Protein 6TKT (pdb70)

Solvent-accessible surface area: 6076 Å² total; per-residue (Å²): 120,77,182,67,54,40,182,65,5,154,16,67,2,10,46,89,0,58,53,36,3,64,134,79,31,36,152,64,7,80,193,60,131,44,9,165,84,127,125,71,4,69,28,84,88,0,22,72,9,0,42,18,8,111,75,27,2,112,92,50,0,157,178,58,62,80,182,74,27,118,88,78,8,15,104,72,42,73,97,18,3,92,50,0,4,165,66,5,38,0,82,73,73

Secondary structure (DSSP, 8-state):
--S---SEE-HHHHHHHHHHHHTT--SSTTTS----S-S-EEHHHHHHHHHHHHHHHHHHTTSS-STTSBTTB-HHHHHHHHHHHHHHT-S--

Organism: NCBI:txid66429

Foldseek 3Di:
DDADFDQWFALVLQCVLVVLVVVVHADVCVVVPGDDPDRTGGVVVLVCRLVRLVVVQLVVCVVPDPVQADPRHGPVSVVSSVSSCVRRVGDDD

Structure (mmCIF, N/CA/C/O backbone):
data_6TKT
#
_entry.id   6TKT
#
_cell.length_a   1.000
_cell.length_b   1.000
_cell.length_c   1.000
_cell.angle_alpha   90.00
_cell.angle_beta   90.00
_cell.angle_gamma   90.00
#
_symmetry.space_group_name_H-M   'P 1'
#
loop_
_atom_site.group_PDB
_atom_site.id
_atom_site.type_symbol
_atom_site.label_atom_id
_atom_site.label_alt_id
_atom_site.label_comp_id
_atom_site.label_asym_id
_atom_site.label_entity_id
_atom_site.label_seq_id
_atom_site.pdbx_PDB_ins_code
_atom_site.Cartn_x
_atom_site.Cartn_y
_atom_site.Cartn_z
_atom_site.occupancy
_atom_site.B_iso_or_equiv
_atom_site.auth_seq_id
_atom_site.auth_comp_id
_atom_site.auth_asym_id
_atom_site.auth_atom_id
_atom_site.pdbx_PDB_model_num
ATOM 1 N N . GLY A 1 1 ? 1.330 0.000 0.000 1.00 0.00 1 GLY A N 1
ATOM 2 C CA . GLY A 1 1 ? 2.071 0.001 -1.247 1.00 0.00 1 GLY A CA 1
ATOM 3 C C . GLY A 1 1 ? 1.228 -0.447 -2.424 1.00 0.00 1 GLY A C 1
ATOM 4 O O . GLY A 1 1 ? 0.244 -1.167 -2.253 1.00 0.00 1 GLY A O 1
ATOM 8 N N . ALA A 1 2 ? 1.612 -0.019 -3.622 1.00 0.00 2 ALA A N 1
ATOM 9 C CA . ALA A 1 2 ? 0.883 -0.382 -4.832 1.00 0.00 2 ALA A CA 1
ATOM 10 C C . ALA A 1 2 ? 1.775 -1.152 -5.800 1.00 0.00 2 ALA A C 1
ATOM 11 O O . ALA A 1 2 ? 2.959 -1.360 -5.536 1.00 0.00 2 ALA A O 1
ATOM 18 N N . MET A 1 3 ? 1.198 -1.574 -6.920 1.00 0.00 3 MET A N 1
ATOM 19 C CA . MET A 1 3 ? 1.942 -2.322 -7.927 1.00 0.00 3 MET A CA 1
ATOM 20 C C . MET A 1 3 ? 2.536 -3.595 -7.331 1.00 0.00 3 MET A C 1
ATOM 21 O O . MET A 1 3 ? 3.699 -3.918 -7.568 1.00 0.00 3 MET A O 1
ATOM 35 N N . ALA A 1 4 ? 1.729 -4.313 -6.557 1.00 0.00 4 ALA A N 1
ATOM 36 C CA . ALA A 1 4 ? 2.174 -5.550 -5.929 1.00 0.00 4 ALA A CA 1
ATOM 37 C C . ALA A 1 4 ? 1.046 -6.198 -5.133 1.00 0.00 4 ALA A C 1
ATOM 38 O O . ALA A 1 4 ? 0.335 -5.527 -4.386 1.00 0.00 4 ALA A O 1
ATOM 45 N N . ASN A 1 5 ? 0.889 -7.508 -5.297 1.00 0.00 5 ASN A N 1
ATOM 46 C CA . ASN A 1 5 ? -0.154 -8.246 -4.594 1.00 0.00 5 ASN A CA 1
ATOM 47 C C . ASN A 1 5 ? 0.450 -9.171 -3.542 1.00 0.00 5 ASN A C 1
ATOM 48 O O . ASN A 1 5 ? 1.611 -9.571 -3.624 1.00 0.00 5 ASN A O 1
ATOM 59 N N . PRO A 1 6 ? -0.356 -9.521 -2.529 1.00 0.00 6 PRO A N 1
ATOM 60 C CA . PRO A 1 6 ? 0.076 -10.404 -1.441 1.00 0.00 6 PRO A CA 1
ATOM 61 C C . PRO A 1 6 ? 0.276 -11.842 -1.907 1.00 0.00 6 PRO A C 1
ATOM 62 O O . PRO A 1 6 ? -0.453 -12.334 -2.768 1.00 0.00 6 PRO A O 1
ATOM 73 N N . LYS A 1 7 ? 1.269 -12.512 -1.332 1.00 0.00 7 LYS A N 1
ATOM 74 C CA . LYS A 1 7 ? 1.565 -13.895 -1.687 1.00 0.00 7 LYS A CA 1
ATOM 75 C C . LYS A 1 7 ? 0.311 -14.759 -1.601 1.00 0.00 7 LYS A C 1
ATOM 76 O O . LYS A 1 7 ? 0.107 -15.659 -2.417 1.00 0.00 7 LYS A O 1
ATOM 95 N N . THR A 1 8 ? -0.528 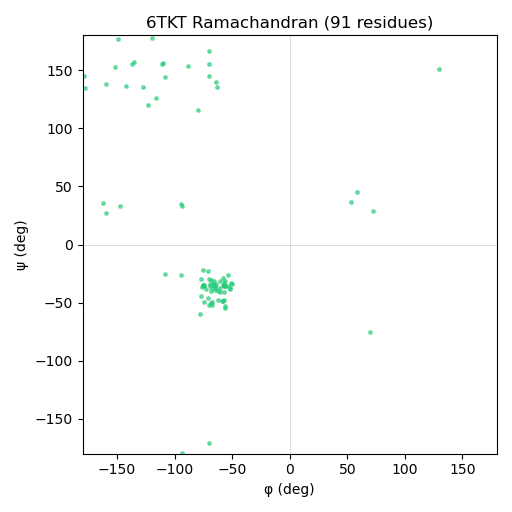-14.479 -0.609 1.00 0.00 8 THR A N 1
ATOM 96 C CA . THR A 1 8 ? -1.763 -15.230 -0.417 1.00 0.00 8 THR A CA 1
ATOM 97 C C . THR A 1 8 ? -2.852 -14.353 0.189 1.00 0.00 8 THR A C 1
ATOM 98 O O . THR A 1 8 ? -2.616 -13.187 0.509 1.00 0.00 8 THR A O 1
ATOM 109 N N . ILE A 1 9 ? -4.044 -14.919 0.343 1.00 0.00 9 ILE A N 1
ATOM 110 C CA . ILE A 1 9 ? -5.169 -14.187 0.912 1.00 0.00 9 ILE A CA 1
ATOM 111 C C . ILE A 1 9 ? -6.012 -15.087 1.809 1.00 0.00 9 ILE A C 1
ATOM 112 O O . ILE A 1 9 ? -6.300 -16.233 1.464 1.00 0.00 9 ILE A O 1
ATOM 128 N N . LYS A 1 10 ? -6.407 -14.559 2.963 1.00 0.00 10 LYS A N 1
ATOM 129 C CA . LYS A 1 10 ? -7.221 -15.312 3.910 1.00 0.00 10 LYS A CA 1
ATOM 130 C C . LYS A 1 10 ? -8.574 -15.668 3.303 1.00 0.00 10 LYS A C 1
ATOM 131 O O . LYS A 1 10 ? -9.221 -14.832 2.673 1.00 0.00 10 LYS A O 1
ATOM 150 N N . ALA A 1 11 ? -8.995 -16.913 3.498 1.00 0.00 11 ALA A N 1
ATOM 151 C CA . ALA A 1 11 ? -10.273 -17.378 2.972 1.00 0.00 11 ALA A CA 1
ATOM 152 C C . ALA A 1 11 ? -11.405 -16.438 3.369 1.00 0.00 11 ALA A C 1
ATOM 153 O O . ALA A 1 11 ? -12.317 -16.181 2.583 1.00 0.00 11 ALA A O 1
ATOM 160 N N . ALA A 1 12 ? -11.341 -15.926 4.594 1.00 0.00 12 ALA A N 1
ATOM 161 C CA . ALA A 1 12 ? -12.361 -15.013 5.094 1.00 0.00 12 ALA A CA 1
ATOM 162 C C . ALA A 1 12 ? -12.565 -13.841 4.140 1.00 0.00 12 ALA A C 1
ATOM 163 O O . ALA A 1 12 ? -13.681 -13.352 3.972 1.00 0.00 12 ALA A O 1
ATOM 170 N N . ALA A 1 13 ? -11.478 -13.395 3.517 1.00 0.00 13 ALA A N 1
ATOM 171 C CA . ALA A 1 13 ? -11.539 -12.282 2.579 1.00 0.00 13 ALA A CA 1
ATOM 172 C C . ALA A 1 13 ? -12.391 -12.634 1.364 1.00 0.00 13 ALA A C 1
ATOM 173 O O . ALA A 1 13 ? -13.067 -11.774 0.798 1.00 0.00 13 ALA A O 1
ATOM 180 N N . TYR A 1 14 ? -12.354 -13.901 0.968 1.00 0.00 14 TYR A N 1
ATOM 181 C CA . TYR A 1 14 ? -13.121 -14.365 -0.182 1.00 0.00 14 TYR A CA 1
ATOM 182 C C . TYR A 1 14 ? -14.618 -14.315 0.106 1.00 0.00 14 TYR A C 1
ATOM 183 O O . TYR A 1 14 ? -15.390 -13.739 -0.661 1.00 0.00 14 TYR A O 1
ATOM 201 N N . ASN A 1 15 ? -15.022 -14.921 1.217 1.00 0.00 15 ASN A N 1
ATOM 202 C CA . ASN A 1 15 ? -16.426 -14.946 1.608 1.00 0.00 15 ASN A CA 1
ATOM 203 C C . ASN A 1 15 ? -16.928 -13.540 1.923 1.00 0.00 15 ASN A C 1
ATOM 204 O O . ASN A 1 15 ? -18.079 -13.204 1.643 1.00 0.00 15 ASN A O 1
ATOM 215 N N . GLN A 1 16 ? -16.057 -12.723 2.507 1.00 0.00 16 GLN A N 1
ATOM 216 C CA . GLN A 1 16 ? -16.412 -11.354 2.860 1.00 0.00 16 GLN A CA 1
ATOM 217 C C . GLN A 1 16 ? -16.474 -10.470 1.619 1.00 0.00 16 GLN A C 1
ATOM 218 O O . GLN A 1 16 ? -17.295 -9.557 1.536 1.00 0.00 16 GLN A O 1
ATOM 232 N N . ALA A 1 17 ? -15.602 -10.749 0.656 1.00 0.00 17 ALA A N 1
ATOM 233 C CA . ALA A 1 17 ? -15.559 -9.980 -0.582 1.00 0.00 17 ALA A CA 1
ATOM 234 C C . ALA A 1 17 ? -16.813 -10.215 -1.418 1.00 0.00 17 ALA A C 1
ATOM 235 O O . ALA A 1 17 ? -17.454 -9.267 -1.872 1.00 0.00 17 ALA A O 1
ATOM 242 N N . ARG A 1 18 ? -17.157 -11.483 -1.617 1.00 0.00 18 ARG A N 1
ATOM 243 C CA . ARG A 1 18 ? -18.333 -11.842 -2.400 1.00 0.00 18 ARG A CA 1
ATOM 244 C C . ARG A 1 18 ? -19.614 -11.466 -1.660 1.00 0.00 18 ARG A C 1
ATOM 245 O O . ARG A 1 18 ? -20.611 -11.090 -2.275 1.00 0.00 18 ARG A O 1
ATOM 266 N N . SER A 1 19 ? -19.578 -11.572 -0.335 1.00 0.00 19 SER A N 1
ATOM 267 C CA . SER A 1 19 ? -20.737 -11.248 0.489 1.00 0.00 19 SER A CA 1
ATOM 268 C C . SER A 1 19 ? -21.189 -9.810 0.250 1.00 0.00 19 SER A C 1
ATOM 269 O O . SER A 1 19 ? -22.372 -9.546 0.033 1.00 0.00 19 SER A O 1
ATOM 277 N N . THR A 1 20 ? -20.237 -8.883 0.292 1.00 0.00 20 THR A N 1
ATOM 278 C CA . THR A 1 20 ? -20.535 -7.472 0.082 1.00 0.00 20 THR A CA 1
ATOM 279 C C . THR A 1 20 ? -21.215 -7.248 -1.264 1.00 0.00 20 THR A C 1
ATOM 280 O O . THR A 1 20 ? -22.151 -6.454 -1.373 1.00 0.00 20 THR A O 1
ATOM 291 N N . LEU A 1 21 ? -20.741 -7.953 -2.285 1.00 0.00 21 LEU A N 1
ATOM 292 C CA . LEU A 1 21 ? -21.305 -7.831 -3.625 1.00 0.00 21 LEU A CA 1
ATOM 293 C C . LEU A 1 21 ? -22.716 -8.409 -3.677 1.00 0.00 21 LEU A C 1
ATOM 294 O O . LEU A 1 21 ? -23.554 -7.956 -4.455 1.00 0.00 21 LEU A O 1
ATOM 310 N N . ALA A 1 22 ? -22.970 -9.411 -2.841 1.00 0.00 22 ALA A N 1
ATOM 311 C CA . ALA A 1 22 ? -24.280 -10.048 -2.789 1.00 0.00 22 ALA A CA 1
ATOM 312 C C . ALA A 1 22 ? -25.384 -9.016 -2.581 1.00 0.00 22 ALA A C 1
ATOM 313 O O . ALA A 1 22 ? -26.532 -9.235 -2.969 1.00 0.00 22 ALA A O 1
ATOM 320 N N . ASP A 1 23 ? -25.030 -7.894 -1.965 1.00 0.00 23 ASP A N 1
ATOM 321 C CA . ASP A 1 23 ? -25.991 -6.828 -1.706 1.00 0.00 23 ASP A CA 1
ATOM 322 C C . ASP A 1 23 ? -26.628 -6.343 -3.004 1.00 0.00 23 ASP A C 1
ATOM 323 O O . ASP A 1 23 ? -27.803 -5.977 -3.032 1.00 0.00 23 ASP A O 1
ATOM 332 N N . ALA A 1 24 ? -25.845 -6.342 -4.078 1.00 0.00 24 ALA A N 1
ATOM 333 C CA . ALA A 1 24 ? -26.333 -5.903 -5.379 1.00 0.00 24 ALA A CA 1
ATOM 334 C C . ALA A 1 24 ? -26.502 -7.084 -6.329 1.00 0.00 24 ALA A C 1
ATOM 335 O O . ALA A 1 24 ? -27.306 -7.035 -7.259 1.00 0.00 24 ALA A O 1
ATOM 342 N N . GLY A 1 25 ? -25.739 -8.146 -6.088 1.00 0.00 25 GLY A N 1
ATOM 343 C CA . GLY A 1 25 ? -25.820 -9.324 -6.932 1.00 0.00 25 GLY A CA 1
ATOM 344 C C . GLY A 1 25 ? -24.459 -9.784 -7.417 1.00 0.00 25 GLY A C 1
ATOM 345 O O . GLY A 1 25 ? -23.541 -8.978 -7.567 1.00 0.00 25 GLY A O 1
ATOM 349 N N . SER A 1 26 ? -24.329 -11.084 -7.662 1.00 0.00 26 SER A N 1
ATOM 350 C CA . SER A 1 26 ? -23.069 -11.651 -8.128 1.00 0.00 26 SER A CA 1
ATOM 351 C C . SER A 1 26 ? -23.261 -12.391 -9.448 1.00 0.00 26 SER A C 1
ATOM 352 O O . SER A 1 26 ? -24.036 -13.344 -9.531 1.00 0.00 26 SER A O 1
ATOM 360 N N . ARG A 1 27 ? -22.551 -11.944 -10.479 1.00 0.00 27 ARG A N 1
ATOM 361 C CA . ARG A 1 27 ? -22.644 -12.561 -11.796 1.00 0.00 27 ARG A CA 1
ATOM 362 C C . ARG A 1 27 ? -21.846 -13.861 -11.844 1.00 0.00 27 ARG A C 1
ATOM 363 O O . ARG A 1 27 ? -22.397 -14.932 -12.105 1.00 0.00 27 ARG A O 1
ATOM 384 N N . THR A 1 28 ? -20.545 -13.761 -11.592 1.00 0.00 28 THR A N 1
ATOM 385 C CA . THR A 1 28 ? -19.671 -14.928 -11.609 1.00 0.00 28 THR A CA 1
ATOM 386 C C . THR A 1 28 ? -19.841 -15.760 -10.343 1.00 0.00 28 THR A C 1
ATOM 387 O O . THR A 1 28 ? -19.927 -16.986 -10.402 1.00 0.00 28 THR A O 1
ATOM 398 N N . ALA A 1 29 ? -19.890 -15.085 -9.199 1.00 0.00 29 ALA A N 1
ATOM 399 C CA . ALA A 1 29 ? -20.053 -15.763 -7.919 1.00 0.00 29 ALA A CA 1
ATOM 400 C C . ALA A 1 29 ? -21.330 -16.597 -7.898 1.00 0.00 29 ALA A C 1
ATOM 401 O O . ALA A 1 29 ? -21.412 -17.607 -7.200 1.00 0.00 29 ALA A O 1
ATOM 408 N N . ALA A 1 30 ? -22.325 -16.166 -8.666 1.00 0.00 30 ALA A N 1
ATOM 409 C CA . ALA A 1 30 ? -23.598 -16.873 -8.736 1.00 0.00 30 ALA A CA 1
ATOM 410 C C . ALA A 1 30 ? -23.398 -18.320 -9.174 1.00 0.00 30 ALA A C 1
ATOM 411 O O . ALA A 1 30 ? -24.105 -19.221 -8.721 1.00 0.00 30 ALA A O 1
ATOM 418 N N . LYS A 1 31 ? -22.430 -18.538 -10.058 1.00 0.00 31 LYS A N 1
ATOM 419 C CA . LYS A 1 31 ? -22.136 -19.875 -10.558 1.00 0.00 31 LYS A CA 1
ATOM 420 C C . LYS A 1 31 ? -21.018 -20.525 -9.749 1.00 0.00 31 LYS A C 1
ATOM 421 O O . LYS A 1 31 ? -20.934 -21.750 -9.661 1.00 0.00 31 LYS A O 1
ATOM 440 N N . SER A 1 32 ? -20.163 -19.696 -9.158 1.00 0.00 32 SER A N 1
ATOM 441 C CA . SER A 1 32 ? -19.049 -20.190 -8.357 1.00 0.00 32 SER A CA 1
ATOM 442 C C . SER A 1 32 ? -19.435 -20.277 -6.884 1.00 0.00 32 SER A C 1
ATOM 443 O O . SER A 1 32 ? -20.563 -19.957 -6.506 1.00 0.00 32 SER A O 1
ATOM 451 N N . HIS A 1 33 ? -18.490 -20.711 -6.056 1.00 0.00 33 HIS A N 1
ATOM 452 C CA . HIS A 1 33 ? -18.730 -20.840 -4.623 1.00 0.00 33 HIS A CA 1
ATOM 453 C C . HIS A 1 33 ? -17.557 -20.282 -3.823 1.00 0.00 33 HIS A C 1
ATOM 454 O O . HIS A 1 33 ? -16.429 -20.192 -4.310 1.00 0.00 33 HIS A O 1
ATOM 468 N N . PRO A 1 34 ? -17.825 -19.897 -2.566 1.00 0.00 34 PRO A N 1
ATOM 469 C CA . PRO A 1 34 ? -16.804 -19.342 -1.673 1.00 0.00 34 PRO A CA 1
ATOM 470 C C . PRO A 1 34 ? -15.783 -20.387 -1.239 1.00 0.00 34 PRO A C 1
ATOM 471 O O . PRO A 1 34 ? -15.761 -21.502 -1.762 1.00 0.00 34 PRO A O 1
ATOM 482 N N . ILE A 1 35 ? -14.939 -20.021 -0.281 1.00 0.00 35 ILE A N 1
ATOM 483 C CA . ILE A 1 35 ? -13.916 -20.928 0.224 1.00 0.00 35 ILE A CA 1
ATOM 484 C C . ILE A 1 35 ? -14.146 -21.252 1.696 1.00 0.00 35 ILE A C 1
ATOM 485 O O . ILE A 1 35 ? -14.261 -20.353 2.530 1.00 0.00 35 ILE A O 1
ATOM 501 N N . HIS A 1 36 ? -14.211 -22.542 2.010 1.00 0.00 36 HIS A N 1
ATOM 502 C CA . HIS A 1 36 ? -14.425 -22.986 3.383 1.00 0.00 36 HIS A CA 1
ATOM 503 C C . HIS A 1 36 ? -13.503 -24.151 3.727 1.00 0.00 36 HIS A C 1
ATOM 504 O O . HIS A 1 36 ? -13.058 -24.886 2.846 1.00 0.00 36 HIS A O 1
ATOM 518 N N . GLY A 1 37 ? -13.218 -24.314 5.016 1.00 0.00 37 GLY A N 1
ATOM 519 C CA . GLY A 1 37 ? -12.350 -25.391 5.454 1.00 0.00 37 GLY A CA 1
ATOM 520 C C . GLY A 1 37 ? -11.022 -25.399 4.723 1.00 0.00 37 GLY A C 1
ATOM 521 O O . GLY A 1 37 ? -10.472 -26.460 4.430 1.00 0.00 37 GLY A O 1
ATOM 525 N N . LYS A 1 38 ? -10.506 -24.211 4.425 1.00 0.00 38 LYS A N 1
ATOM 526 C CA . LYS A 1 38 ? -9.234 -24.083 3.723 1.00 0.00 38 LYS A CA 1
ATOM 527 C C . LYS A 1 38 ? -8.283 -23.163 4.482 1.00 0.00 38 LYS A C 1
ATOM 528 O O . LYS A 1 38 ? -8.679 -22.096 4.954 1.00 0.00 38 LYS A O 1
ATOM 547 N N . THR A 1 39 ? -7.027 -23.582 4.596 1.00 0.00 39 THR A N 1
ATOM 548 C CA . THR A 1 39 ? -6.020 -22.796 5.298 1.00 0.00 39 THR A CA 1
ATOM 549 C C . THR A 1 39 ? -5.908 -21.394 4.708 1.00 0.00 39 THR A C 1
ATOM 550 O O . THR A 1 39 ? -6.029 -20.399 5.422 1.00 0.00 39 THR A O 1
ATOM 561 N N . ASP A 1 40 ? -5.677 -21.324 3.402 1.00 0.00 40 ASP A N 1
ATOM 562 C CA . ASP A 1 40 ? -5.551 -20.043 2.716 1.00 0.00 40 ASP A CA 1
ATOM 563 C C . ASP A 1 40 ? -5.324 -20.247 1.221 1.00 0.00 40 ASP A C 1
ATOM 564 O O . ASP A 1 40 ? -4.669 -21.204 0.807 1.00 0.00 40 ASP A O 1
ATOM 573 N N . VAL A 1 41 ? -5.871 -19.342 0.416 1.00 0.00 41 VAL A N 1
ATOM 574 C CA . VAL A 1 41 ? -5.728 -19.423 -1.033 1.00 0.00 41 VAL A CA 1
ATOM 575 C C . VAL A 1 41 ? -4.847 -18.297 -1.562 1.00 0.00 41 VAL A C 1
ATOM 576 O O . VAL A 1 41 ? -4.713 -17.239 -0.947 1.00 0.00 41 VAL A O 1
ATOM 589 N N . PRO A 1 42 ? -4.231 -18.527 -2.731 1.00 0.00 42 PRO A N 1
ATOM 590 C CA . PRO A 1 42 ? -3.352 -17.543 -3.370 1.00 0.00 42 PRO A CA 1
ATOM 591 C C . PRO A 1 42 ? -4.121 -16.338 -3.901 1.00 0.00 42 PRO A C 1
ATOM 592 O O . PRO A 1 42 ? -5.312 -16.430 -4.197 1.00 0.00 42 PRO A O 1
ATOM 603 N N . VAL A 1 43 ? -3.432 -15.207 -4.019 1.00 0.00 43 VAL A N 1
ATOM 604 C CA . VAL A 1 43 ? -4.050 -13.984 -4.516 1.00 0.00 43 VAL A CA 1
ATOM 605 C C . VAL A 1 43 ? -4.773 -14.230 -5.835 1.00 0.00 43 VAL A C 1
ATOM 606 O O . VAL A 1 43 ? -5.792 -13.602 -6.123 1.00 0.00 43 VAL A O 1
ATOM 619 N N . SER A 1 44 ? -4.239 -15.148 -6.634 1.00 0.00 44 SER A N 1
ATOM 620 C CA . SER A 1 44 ? -4.832 -15.476 -7.925 1.00 0.00 44 SER A CA 1
ATOM 621 C C . SER A 1 44 ? -6.291 -15.891 -7.763 1.00 0.00 44 SER A C 1
ATOM 622 O O . SER A 1 44 ? -7.116 -15.658 -8.647 1.00 0.00 44 SER A O 1
ATOM 630 N N . TYR A 1 45 ? -6.602 -16.508 -6.629 1.00 0.00 45 TYR A N 1
ATOM 631 C CA . TYR A 1 45 ? -7.960 -16.959 -6.351 1.00 0.00 45 TYR A CA 1
ATOM 632 C C . TYR A 1 45 ? -8.867 -15.779 -6.013 1.00 0.00 45 TYR A C 1
ATOM 633 O O . TYR A 1 45 ? -9.958 -15.643 -6.565 1.00 0.00 45 TYR A O 1
ATOM 651 N N . GLY A 1 46 ? -8.406 -14.928 -5.102 1.00 0.00 46 GLY A N 1
ATOM 652 C CA . GLY A 1 46 ? -9.186 -13.770 -4.706 1.00 0.00 46 GLY A CA 1
ATOM 653 C C . GLY A 1 46 ? -9.384 -12.787 -5.843 1.00 0.00 46 GLY A C 1
ATOM 654 O O . GLY A 1 46 ? -10.461 -12.211 -5.997 1.00 0.00 46 GLY A O 1
ATOM 658 N N . THR A 1 47 ? -8.340 -12.593 -6.644 1.00 0.00 47 THR A N 1
ATOM 659 C CA . THR A 1 47 ? -8.402 -11.671 -7.771 1.00 0.00 47 THR A CA 1
ATOM 660 C C . THR A 1 47 ? -9.533 -12.043 -8.723 1.00 0.00 47 THR A C 1
ATOM 661 O O . THR A 1 47 ? -10.148 -11.174 -9.341 1.00 0.00 47 THR A O 1
ATOM 672 N N . SER A 1 48 ? -9.803 -13.340 -8.836 1.00 0.00 48 SER A N 1
ATOM 673 C CA . SER A 1 48 ? -10.859 -13.826 -9.716 1.00 0.00 48 SER A CA 1
ATOM 674 C C . SER A 1 48 ? -12.216 -13.268 -9.298 1.00 0.00 48 SER A C 1
ATOM 675 O O . SER A 1 48 ? -13.028 -12.882 -10.139 1.00 0.00 48 SER A O 1
ATOM 683 N N . LEU A 1 49 ? -12.454 -13.227 -7.991 1.00 0.00 49 LEU A N 1
ATOM 684 C CA . LEU A 1 49 ? -13.712 -12.716 -7.459 1.00 0.00 49 LEU A CA 1
ATOM 685 C C . LEU A 1 49 ? -13.758 -11.193 -7.538 1.00 0.00 49 LEU A C 1
ATOM 686 O O . LEU A 1 49 ? -14.815 -10.605 -7.770 1.00 0.00 49 LEU A O 1
ATOM 702 N N . LEU A 1 50 ? -12.606 -10.561 -7.347 1.00 0.00 50 LEU A N 1
ATOM 703 C CA . LEU A 1 50 ? -12.514 -9.106 -7.399 1.00 0.00 50 LEU A CA 1
ATOM 704 C C . LEU A 1 50 ? -12.734 -8.597 -8.820 1.00 0.00 50 LEU A C 1
ATOM 705 O O . LEU A 1 50 ? -13.539 -7.695 -9.048 1.00 0.00 50 LEU A O 1
ATOM 721 N N . ALA A 1 51 ? -12.015 -9.183 -9.771 1.00 0.00 51 ALA A N 1
ATOM 722 C CA . ALA A 1 51 ? -12.135 -8.792 -11.170 1.00 0.00 51 ALA A CA 1
ATOM 723 C C . ALA A 1 51 ? -13.513 -9.143 -11.721 1.00 0.00 51 ALA A C 1
ATOM 724 O O . ALA A 1 51 ? -14.058 -8.424 -12.559 1.00 0.00 51 ALA A O 1
ATOM 731 N N . ALA A 1 52 ? -14.071 -10.251 -11.246 1.00 0.00 52 ALA A N 1
ATOM 732 C CA . ALA A 1 52 ? -15.386 -10.696 -11.691 1.00 0.00 52 ALA A CA 1
ATOM 733 C C . ALA A 1 52 ? -16.446 -9.635 -11.416 1.00 0.00 52 ALA A C 1
ATOM 734 O O . ALA A 1 52 ? -17.244 -9.300 -12.291 1.00 0.00 52 ALA A O 1
ATOM 741 N N . ALA A 1 53 ? -16.449 -9.111 -10.195 1.00 0.00 53 ALA A N 1
ATOM 742 C CA . ALA A 1 53 ? -17.411 -8.087 -9.805 1.00 0.00 53 ALA A CA 1
ATOM 743 C C . ALA A 1 53 ? -17.088 -6.751 -10.464 1.00 0.00 53 ALA A C 1
ATOM 744 O O . ALA A 1 53 ? -17.987 -6.012 -10.865 1.00 0.00 53 ALA A O 1
ATOM 751 N N . ARG A 1 54 ? -15.799 -6.447 -10.573 1.00 0.00 54 ARG A N 1
ATOM 752 C CA . ARG A 1 54 ? -15.357 -5.198 -11.183 1.00 0.00 54 ARG A CA 1
ATOM 753 C C . ARG A 1 54 ? -15.920 -5.053 -12.594 1.00 0.00 54 ARG A C 1
ATOM 754 O O . ARG A 1 54 ? -16.535 -4.040 -12.926 1.00 0.00 54 ARG A O 1
ATOM 775 N N . ASP A 1 55 ? -15.704 -6.071 -13.419 1.00 0.00 55 ASP A N 1
ATOM 776 C CA . ASP A 1 55 ? -16.190 -6.058 -14.794 1.00 0.00 55 ASP A CA 1
ATOM 777 C C . ASP A 1 55 ? -17.714 -6.107 -14.832 1.00 0.00 55 ASP A C 1
ATOM 778 O O . ASP A 1 55 ? -18.343 -5.472 -15.677 1.00 0.00 55 ASP A O 1
ATOM 787 N N . GLU A 1 56 ? -18.299 -6.868 -13.912 1.00 0.00 56 GLU A N 1
ATOM 788 C CA . GLU A 1 56 ? -19.750 -7.001 -13.843 1.00 0.00 56 GLU A CA 1
ATOM 789 C C . GLU A 1 56 ? -20.407 -5.654 -13.553 1.00 0.00 56 GLU A C 1
ATOM 790 O O . GLU A 1 56 ? -21.364 -5.262 -14.220 1.00 0.00 56 GLU A O 1
ATOM 802 N N . PHE A 1 57 ? -19.886 -4.951 -12.553 1.00 0.00 57 PHE A N 1
ATOM 803 C CA . PHE A 1 57 ? -20.422 -3.649 -12.173 1.00 0.00 57 PHE A CA 1
ATOM 804 C C . PHE A 1 57 ? -20.327 -2.663 -13.333 1.00 0.00 57 PHE A C 1
ATOM 805 O O . PHE A 1 57 ? -21.162 -1.769 -13.472 1.00 0.00 57 PHE A O 1
ATOM 822 N N . ARG A 1 58 ? -19.302 -2.831 -14.163 1.00 0.00 58 ARG A N 1
ATOM 823 C CA . ARG A 1 58 ? -19.096 -1.955 -15.310 1.00 0.00 58 ARG A CA 1
ATOM 824 C C . ARG A 1 58 ? -20.317 -1.961 -16.226 1.00 0.00 58 ARG A C 1
ATOM 825 O O . ARG A 1 58 ? -20.667 -0.939 -16.815 1.00 0.00 58 ARG A O 1
ATOM 846 N N . GLN A 1 59 ? -20.959 -3.120 -16.339 1.00 0.00 59 GLN A N 1
ATOM 847 C CA . GLN A 1 59 ? -22.140 -3.258 -17.183 1.00 0.00 59 GLN A CA 1
ATOM 848 C C . GLN A 1 59 ? -23.357 -2.615 -16.528 1.00 0.00 59 GLN A C 1
ATOM 849 O O . GLN A 1 59 ? -24.214 -2.050 -17.207 1.00 0.00 59 GLN A O 1
ATOM 863 N N . ALA A 1 60 ? -23.426 -2.704 -15.203 1.00 0.00 60 ALA A N 1
ATOM 864 C CA . ALA A 1 60 ? -24.538 -2.130 -14.456 1.00 0.00 60 ALA A CA 1
ATOM 865 C C . ALA A 1 60 ? -24.667 -0.635 -14.727 1.00 0.00 60 ALA A C 1
ATOM 866 O O . ALA A 1 60 ? -25.760 -0.135 -14.994 1.00 0.00 60 ALA A O 1
ATOM 873 N N . ASP A 1 61 ? -23.545 0.074 -14.657 1.00 0.00 61 ASP A N 1
ATOM 874 C CA . ASP A 1 61 ? -23.534 1.512 -14.896 1.00 0.00 61 ASP A CA 1
ATOM 875 C C . ASP A 1 61 ? -23.192 1.819 -16.351 1.00 0.00 61 ASP A C 1
ATOM 876 O O . ASP A 1 61 ? -22.534 2.816 -16.649 1.00 0.00 61 ASP A O 1
ATOM 885 N N . LYS A 1 62 ? -23.643 0.955 -17.254 1.00 0.00 62 LYS A N 1
ATOM 886 C CA . LYS A 1 62 ? -23.386 1.132 -18.678 1.00 0.00 62 LYS A CA 1
ATOM 887 C C . LYS A 1 62 ? -24.293 2.209 -19.265 1.00 0.00 62 LYS A C 1
ATOM 888 O O . LYS A 1 62 ? -23.925 2.893 -20.220 1.00 0.00 62 LYS A O 1
ATOM 907 N N . LYS A 1 63 ? -25.481 2.355 -18.686 1.00 0.00 63 LYS A N 1
ATOM 908 C CA . LYS A 1 63 ? -26.440 3.351 -19.149 1.00 0.00 63 LYS A CA 1
ATOM 909 C C . LYS A 1 63 ? -25.979 4.759 -18.790 1.00 0.00 63 LYS A C 1
ATOM 910 O O . LYS A 1 63 ? -26.390 5.737 -19.417 1.00 0.00 63 LYS A O 1
ATOM 929 N N . LEU A 1 64 ? -25.121 4.857 -17.780 1.00 0.00 64 LEU A N 1
ATOM 930 C CA . LEU A 1 64 ? -24.602 6.146 -17.339 1.00 0.00 64 LEU A CA 1
ATOM 931 C C . LEU A 1 64 ? -23.343 6.520 -18.114 1.00 0.00 64 LEU A C 1
ATOM 932 O O . LEU A 1 64 ? -22.612 5.663 -18.610 1.00 0.00 64 LEU A O 1
ATOM 948 N N . PRO A 1 65 ? -23.080 7.832 -18.220 1.00 0.00 65 PRO A N 1
ATOM 949 C CA . PRO A 1 65 ? -21.907 8.349 -18.931 1.00 0.00 65 PRO A CA 1
ATOM 950 C C . PRO A 1 65 ? -20.605 8.048 -18.197 1.00 0.00 65 PRO A C 1
ATOM 951 O O . PRO A 1 65 ? -20.615 7.663 -17.028 1.00 0.00 65 PRO A O 1
ATOM 962 N N . ALA A 1 66 ? -19.485 8.227 -18.890 1.00 0.00 66 ALA A N 1
ATOM 963 C CA . ALA A 1 66 ? -18.175 7.977 -18.303 1.00 0.00 66 ALA A CA 1
ATOM 964 C C . ALA A 1 66 ? -17.879 8.965 -17.180 1.00 0.00 66 ALA A C 1
ATOM 965 O O . ALA A 1 66 ? -17.185 8.637 -16.217 1.00 0.00 66 ALA A O 1
ATOM 972 N N . LYS A 1 67 ? -18.407 10.177 -17.311 1.00 0.00 67 LYS A N 1
ATOM 973 C CA . LYS A 1 67 ? -18.201 11.214 -16.307 1.00 0.00 67 LYS A CA 1
ATOM 974 C C . LYS A 1 67 ? -18.954 10.886 -15.022 1.00 0.00 67 LYS A C 1
ATOM 975 O O . LYS A 1 67 ? -18.534 11.270 -13.930 1.00 0.00 67 LYS A O 1
ATOM 994 N N . ASP A 1 68 ? -20.066 10.172 -15.159 1.00 0.00 68 ASP A N 1
ATOM 995 C CA . ASP A 1 68 ? -20.876 9.789 -14.008 1.00 0.00 68 ASP A CA 1
ATOM 996 C C . ASP A 1 68 ? -20.478 8.407 -13.499 1.00 0.00 68 ASP A C 1
ATOM 997 O O . ASP A 1 68 ? -21.314 7.652 -13.003 1.00 0.00 68 ASP A O 1
ATOM 1006 N N . LYS A 1 69 ? -19.196 8.082 -13.627 1.00 0.00 69 LYS A N 1
ATOM 1007 C CA . LYS A 1 69 ? -18.686 6.791 -13.180 1.00 0.00 69 LYS A CA 1
ATOM 1008 C C . LYS A 1 69 ? -17.175 6.844 -12.975 1.00 0.00 69 LYS A C 1
ATOM 1009 O O . LYS A 1 69 ? -16.450 7.434 -13.776 1.00 0.00 69 LYS A O 1
ATOM 1028 N N . LYS A 1 70 ? -16.707 6.223 -11.898 1.00 0.00 70 LYS A N 1
ATOM 1029 C CA . LYS A 1 70 ? -15.282 6.197 -11.589 1.00 0.00 70 LYS A CA 1
ATOM 1030 C C . LYS A 1 70 ? -14.564 5.138 -12.419 1.00 0.00 70 LYS A C 1
ATOM 1031 O O . LYS A 1 70 ? -14.823 3.943 -12.275 1.00 0.00 70 LYS A O 1
ATOM 1050 N N . SER A 1 71 ? -13.661 5.583 -13.285 1.00 0.00 71 SER A N 1
ATOM 1051 C CA . SER A 1 71 ? -12.907 4.673 -14.140 1.00 0.00 71 SER A CA 1
ATOM 1052 C C . SER A 1 71 ? -13.811 4.047 -15.197 1.00 0.00 71 SER A C 1
ATOM 1053 O O . SER A 1 71 ? -13.767 4.422 -16.369 1.00 0.00 71 SER A O 1
ATOM 1061 N N . ASP A 1 72 ? -14.630 3.090 -14.774 1.00 0.00 72 ASP A N 1
ATOM 1062 C CA . ASP A 1 72 ? -15.546 2.411 -15.683 1.00 0.00 72 ASP A CA 1
ATOM 1063 C C . ASP A 1 72 ? -16.688 1.754 -14.913 1.00 0.00 72 ASP A C 1
ATOM 1064 O O . ASP A 1 72 ? -17.264 0.764 -15.363 1.00 0.00 72 ASP A O 1
ATOM 1073 N N . MET A 1 73 ? -17.008 2.310 -13.749 1.00 0.00 73 MET A N 1
ATOM 1074 C CA . MET A 1 73 ? -18.080 1.777 -12.917 1.00 0.00 73 MET A CA 1
ATOM 1075 C C . MET A 1 73 ? -18.710 2.879 -12.071 1.00 0.00 73 MET A C 1
ATOM 1076 O O . MET A 1 73 ? -18.060 3.872 -11.745 1.00 0.00 73 MET A O 1
ATOM 1090 N N . SER A 1 74 ? -19.978 2.697 -11.718 1.00 0.00 74 SER A N 1
ATOM 1091 C CA . SER A 1 74 ? -20.697 3.678 -10.913 1.00 0.00 74 SER A CA 1
ATOM 1092 C C . SER A 1 74 ? -20.065 3.813 -9.531 1.00 0.00 74 SER A C 1
ATOM 1093 O O . SER A 1 74 ? -19.656 2.823 -8.924 1.00 0.00 74 SER A O 1
ATOM 1101 N N . ILE A 1 75 ? -19.990 5.046 -9.040 1.00 0.00 75 ILE A N 1
ATOM 1102 C CA . ILE A 1 75 ? -19.410 5.312 -7.730 1.00 0.00 75 ILE A CA 1
ATOM 1103 C C . ILE A 1 75 ? -20.006 4.394 -6.668 1.00 0.00 75 ILE A C 1
ATOM 1104 O O . ILE A 1 75 ? -19.322 3.989 -5.729 1.00 0.00 75 ILE A O 1
ATOM 1120 N N . ALA A 1 76 ? -21.285 4.068 -6.826 1.00 0.00 76 ALA A N 1
ATOM 1121 C CA . ALA A 1 76 ? -21.972 3.195 -5.883 1.00 0.00 76 ALA A CA 1
ATOM 1122 C C . ALA A 1 76 ? -21.438 1.769 -5.965 1.00 0.00 76 ALA A C 1
ATOM 1123 O O . ALA A 1 76 ? -21.279 1.095 -4.947 1.00 0.00 76 ALA A O 1
ATOM 1130 N N . HIS A 1 77 ? -21.163 1.315 -7.184 1.00 0.00 77 HIS A N 1
ATOM 1131 C CA . HIS A 1 77 ? -20.646 -0.032 -7.399 1.00 0.00 77 HIS A CA 1
ATOM 1132 C C . HIS A 1 77 ? -19.165 -0.110 -7.040 1.00 0.00 77 HIS A C 1
ATOM 1133 O O . HIS A 1 77 ? -18.698 -1.116 -6.505 1.00 0.00 77 HIS A O 1
ATOM 1147 N N . TYR A 1 78 ? -18.433 0.958 -7.337 1.00 0.00 78 TYR A N 1
ATOM 1148 C CA . TYR A 1 78 ? -17.004 1.009 -7.049 1.00 0.00 78 TYR A CA 1
ATOM 1149 C C . TYR A 1 78 ? -16.739 0.761 -5.567 1.00 0.00 78 TYR A C 1
ATOM 1150 O O . TYR A 1 78 ? -15.746 0.135 -5.199 1.00 0.00 78 TYR A O 1
ATOM 1168 N N . ASN A 1 79 ? -17.635 1.258 -4.721 1.00 0.00 79 ASN A N 1
ATOM 1169 C CA . ASN A 1 79 ? -17.499 1.091 -3.278 1.00 0.00 79 ASN A CA 1
ATOM 1170 C C . ASN A 1 79 ? -17.625 -0.378 -2.886 1.00 0.00 79 ASN A C 1
ATOM 1171 O O . ASN A 1 79 ? -16.967 -0.841 -1.955 1.00 0.00 79 ASN A O 1
ATOM 1182 N N . ALA A 1 80 ? -18.473 -1.105 -3.605 1.00 0.00 80 ALA A N 1
ATOM 1183 C CA . ALA A 1 80 ? -18.683 -2.522 -3.334 1.00 0.00 80 ALA A CA 1
ATOM 1184 C C . ALA A 1 80 ? -17.457 -3.342 -3.719 1.00 0.00 80 ALA A C 1
ATOM 1185 O O . ALA A 1 80 ? -16.942 -4.122 -2.916 1.00 0.00 80 ALA A O 1
ATOM 1192 N N . VAL A 1 81 ? -16.993 -3.163 -4.951 1.00 0.00 81 VAL A N 1
ATOM 1193 C CA . VAL A 1 81 ? -15.825 -3.886 -5.442 1.00 0.00 81 VAL A CA 1
ATOM 1194 C C . VAL A 1 81 ? -14.574 -3.504 -4.660 1.00 0.00 81 VAL A C 1
ATOM 1195 O O . VAL A 1 81 ? -13.717 -4.346 -4.388 1.00 0.00 81 VAL A O 1
ATOM 1208 N N . HIS A 1 82 ? -14.473 -2.228 -4.300 1.00 0.00 82 HIS A N 1
ATOM 1209 C CA . HIS A 1 82 ? -13.326 -1.734 -3.548 1.00 0.00 82 HIS A CA 1
ATOM 1210 C C . HIS A 1 82 ? -13.336 -2.277 -2.122 1.00 0.00 82 HIS A C 1
ATOM 1211 O O . HIS A 1 82 ? -12.285 -2.565 -1.550 1.00 0.00 82 HIS A O 1
ATOM 1225 N N . SER A 1 83 ? -14.530 -2.413 -1.554 1.00 0.00 83 SER A N 1
ATOM 1226 C CA . SER A 1 83 ? -14.677 -2.917 -0.194 1.00 0.00 83 SER A CA 1
ATOM 1227 C C . SER A 1 83 ? -14.118 -4.331 -0.075 1.00 0.00 83 SER A C 1
ATOM 1228 O O . SER A 1 83 ? -13.519 -4.690 0.938 1.00 0.00 83 SER A O 1
ATOM 1236 N N . ALA A 1 84 ? -14.317 -5.129 -1.119 1.00 0.00 84 ALA A N 1
ATOM 1237 C CA . ALA A 1 84 ? -13.831 -6.503 -1.134 1.00 0.00 84 ALA A CA 1
ATOM 1238 C C . ALA A 1 84 ? -12.312 -6.547 -1.260 1.00 0.00 84 ALA A C 1
ATOM 1239 O O . ALA A 1 84 ? -11.642 -7.289 -0.542 1.00 0.00 84 ALA A O 1
ATOM 1246 N N . ALA A 1 85 ? -11.776 -5.749 -2.176 1.00 0.00 85 ALA A N 1
ATOM 1247 C CA . ALA A 1 85 ? -10.335 -5.696 -2.395 1.00 0.00 85 ALA A CA 1
ATOM 1248 C C . ALA A 1 85 ? -9.596 -5.362 -1.104 1.00 0.00 85 ALA A C 1
ATOM 1249 O O . ALA A 1 85 ? -8.497 -5.860 -0.859 1.00 0.00 85 ALA A O 1
ATOM 1256 N N . LYS A 1 86 ? -10.205 -4.516 -0.280 1.00 0.00 86 LYS A N 1
ATOM 1257 C CA . LYS A 1 86 ? -9.606 -4.116 0.987 1.00 0.00 86 LYS A CA 1
ATOM 1258 C C . LYS A 1 86 ? -9.417 -5.320 1.904 1.00 0.00 86 LYS A C 1
ATOM 1259 O O . LYS A 1 86 ? -8.397 -5.443 2.584 1.00 0.00 86 LYS A O 1
ATOM 1278 N N . THR A 1 87 ? -10.405 -6.210 1.917 1.00 0.00 87 THR A N 1
ATOM 1279 C CA . THR A 1 87 ? -10.347 -7.404 2.750 1.00 0.00 87 THR A CA 1
ATOM 1280 C C . THR A 1 87 ? -9.379 -8.431 2.173 1.00 0.00 87 THR A C 1
ATOM 1281 O O . THR A 1 87 ? -8.688 -9.131 2.912 1.00 0.00 87 THR A O 1
ATOM 1292 N N . MET A 1 88 ? -9.334 -8.514 0.847 1.00 0.00 88 MET A N 1
ATOM 1293 C CA . MET A 1 88 ? -8.448 -9.455 0.171 1.00 0.00 88 MET A CA 1
ATOM 1294 C C . MET A 1 88 ? -7.003 -8.970 0.218 1.00 0.00 88 MET A C 1
ATOM 1295 O O . MET A 1 88 ? -6.069 -9.759 0.079 1.00 0.00 88 MET A O 1
ATOM 1309 N N . GLY A 1 89 ? -6.826 -7.667 0.414 1.00 0.00 89 GLY A N 1
ATOM 1310 C CA . GLY A 1 89 ? -5.491 -7.100 0.475 1.00 0.00 89 GLY A CA 1
ATOM 1311 C C . GLY A 1 89 ? -4.817 -7.058 -0.882 1.00 0.00 89 GLY A C 1
ATOM 1312 O O . GLY A 1 89 ? -3.591 -7.122 -0.975 1.00 0.00 89 GLY A O 1
ATOM 1316 N N . ILE A 1 90 ? -5.619 -6.951 -1.936 1.00 0.00 90 ILE A N 1
ATOM 1317 C CA . ILE A 1 90 ? -5.091 -6.901 -3.294 1.00 0.00 90 ILE A CA 1
ATOM 1318 C C . ILE A 1 90 ? -5.241 -5.505 -3.890 1.00 0.00 90 ILE A C 1
ATOM 1319 O O . ILE A 1 90 ? -6.222 -4.809 -3.629 1.00 0.00 90 ILE A O 1
ATOM 1335 N N . ASP A 1 91 ? -4.262 -5.104 -4.694 1.00 0.00 91 ASP A N 1
ATOM 1336 C CA . ASP A 1 91 ? -4.286 -3.792 -5.331 1.00 0.00 91 ASP A CA 1
ATOM 1337 C C . ASP A 1 91 ? -3.622 -3.842 -6.704 1.00 0.00 91 ASP A C 1
ATOM 1338 O O . ASP A 1 91 ? -2.993 -2.877 -7.138 1.00 0.00 91 ASP A O 1
ATOM 1347 N N . THR A 1 92 ? -3.765 -4.976 -7.384 1.00 0.00 92 THR A N 1
ATOM 1348 C CA . THR A 1 92 ? -3.178 -5.154 -8.705 1.00 0.00 92 THR A CA 1
ATOM 1349 C C . THR A 1 92 ? -3.830 -6.316 -9.445 1.00 0.00 92 THR A C 1
ATOM 1350 O O . THR A 1 92 ? -3.168 -7.039 -10.191 1.00 0.00 92 THR A O 1
ATOM 1361 N N . TRP A 1 93 ? -5.129 -6.491 -9.234 1.00 0.00 93 TRP A N 1
ATOM 1362 C CA . TRP A 1 93 ? -5.870 -7.567 -9.882 1.00 0.00 93 TRP A CA 1
ATOM 1363 C C . TRP A 1 93 ? -6.334 -7.148 -11.273 1.00 0.00 93 TRP A C 1
ATOM 1364 O O . TRP A 1 93 ? -6.144 -6.003 -11.683 1.00 0.00 93 TRP A O 1
ATOM 1385 N N . GLY A 1 1 ? 2.040 3.903 -9.199 1.00 0.00 1 GLY A N 2
ATOM 1386 C CA . GLY A 1 1 ? 3.131 3.051 -9.635 1.00 0.00 1 GLY A CA 2
ATOM 1387 C C . GLY A 1 1 ? 3.643 2.152 -8.527 1.00 0.00 1 GLY A C 2
ATOM 1388 O O . GLY A 1 1 ? 4.852 2.015 -8.338 1.00 0.00 1 GLY A O 2
ATOM 1392 N N . ALA A 1 2 ? 2.722 1.540 -7.790 1.00 0.00 2 ALA A N 2
ATOM 1393 C CA . ALA A 1 2 ? 3.088 0.650 -6.694 1.00 0.00 2 ALA A CA 2
ATOM 1394 C C . ALA A 1 2 ? 2.365 -0.687 -6.809 1.00 0.00 2 ALA A C 2
ATOM 1395 O O . ALA A 1 2 ? 1.878 -1.227 -5.816 1.00 0.00 2 ALA A O 2
ATOM 1402 N N . MET A 1 3 ? 2.298 -1.216 -8.027 1.00 0.00 3 MET A N 2
ATOM 1403 C CA . MET A 1 3 ? 1.634 -2.491 -8.270 1.00 0.00 3 MET A CA 2
ATOM 1404 C C . MET A 1 3 ? 2.357 -3.626 -7.553 1.00 0.00 3 MET A C 2
ATOM 1405 O O . MET A 1 3 ? 3.536 -3.878 -7.801 1.00 0.00 3 MET A O 2
ATOM 1419 N N . ALA A 1 4 ? 1.644 -4.308 -6.662 1.00 0.00 4 ALA A N 2
ATOM 1420 C CA . ALA A 1 4 ? 2.218 -5.417 -5.910 1.00 0.00 4 ALA A CA 2
ATOM 1421 C C . ALA A 1 4 ? 1.147 -6.149 -5.109 1.00 0.00 4 ALA A C 2
ATOM 1422 O O . ALA A 1 4 ? 0.664 -5.645 -4.096 1.00 0.00 4 ALA A O 2
ATOM 1429 N N . ASN A 1 5 ? 0.780 -7.341 -5.570 1.00 0.00 5 ASN A N 2
ATOM 1430 C CA . ASN A 1 5 ? -0.235 -8.142 -4.895 1.00 0.00 5 ASN A CA 2
ATOM 1431 C C . ASN A 1 5 ? 0.381 -8.962 -3.766 1.00 0.00 5 ASN A C 2
ATOM 1432 O O . ASN A 1 5 ? 1.579 -9.249 -3.755 1.00 0.00 5 ASN A O 2
ATOM 1443 N N . PRO A 1 6 ? -0.456 -9.351 -2.793 1.00 0.00 6 PRO A N 2
ATOM 1444 C CA . PRO A 1 6 ? -0.016 -10.145 -1.642 1.00 0.00 6 PRO A CA 2
ATOM 1445 C C . PRO A 1 6 ? 0.353 -11.573 -2.030 1.00 0.00 6 PRO A C 2
ATOM 1446 O O . PRO A 1 6 ? 0.120 -12.001 -3.161 1.00 0.00 6 PRO A O 2
ATOM 1457 N N . LYS A 1 7 ? 0.929 -12.308 -1.084 1.00 0.00 7 LYS A N 2
ATOM 1458 C CA . LYS A 1 7 ? 1.329 -13.689 -1.326 1.00 0.00 7 LYS A CA 2
ATOM 1459 C C . LYS A 1 7 ? 0.133 -14.629 -1.215 1.00 0.00 7 LYS A C 2
ATOM 1460 O O . LYS A 1 7 ? -0.026 -15.546 -2.022 1.00 0.00 7 LYS A O 2
ATOM 1479 N N . THR A 1 8 ? -0.708 -14.395 -0.213 1.00 0.00 8 THR A N 2
ATOM 1480 C CA . THR A 1 8 ? -1.890 -15.220 0.003 1.00 0.00 8 THR A CA 2
ATOM 1481 C C . THR A 1 8 ? -3.010 -14.417 0.655 1.00 0.00 8 THR A C 2
ATOM 1482 O O . THR A 1 8 ? -2.755 -13.500 1.436 1.00 0.00 8 THR A O 2
ATOM 1493 N N . ILE A 1 9 ? -4.249 -14.769 0.331 1.00 0.00 9 ILE A N 2
ATOM 1494 C CA . ILE A 1 9 ? -5.408 -14.081 0.887 1.00 0.00 9 ILE A CA 2
ATOM 1495 C C . ILE A 1 9 ? -6.247 -15.023 1.744 1.00 0.00 9 ILE A C 2
ATOM 1496 O O . ILE A 1 9 ? -6.636 -16.103 1.301 1.00 0.00 9 ILE A O 2
ATOM 1512 N N . LYS A 1 10 ? -6.523 -14.606 2.975 1.00 0.00 10 LYS A N 2
ATOM 1513 C CA . LYS A 1 10 ? -7.319 -15.410 3.895 1.00 0.00 10 LYS A CA 2
ATOM 1514 C C . LYS A 1 10 ? -8.672 -15.759 3.283 1.00 0.00 10 LYS A C 2
ATOM 1515 O O . LYS A 1 10 ? -9.299 -14.928 2.626 1.00 0.00 10 LYS A O 2
ATOM 1534 N N . ALA A 1 11 ? -9.116 -16.991 3.505 1.00 0.00 11 ALA A N 2
ATOM 1535 C CA . ALA A 1 11 ? -10.396 -17.448 2.977 1.00 0.00 11 ALA A CA 2
ATOM 1536 C C . ALA A 1 11 ? -11.523 -16.501 3.375 1.00 0.00 11 ALA A C 2
ATOM 1537 O O . ALA A 1 11 ? -12.429 -16.234 2.587 1.00 0.00 11 ALA A O 2
ATOM 1544 N N . ALA A 1 12 ? -11.461 -15.997 4.603 1.00 0.00 12 ALA A N 2
ATOM 1545 C CA . ALA A 1 12 ? -12.475 -15.079 5.105 1.00 0.00 12 ALA A CA 2
ATOM 1546 C C . ALA A 1 12 ? -12.666 -13.900 4.156 1.00 0.00 12 ALA A C 2
ATOM 1547 O O . ALA A 1 12 ? -13.779 -13.402 3.986 1.00 0.00 12 ALA A O 2
ATOM 1554 N N . ALA A 1 13 ? -11.574 -13.459 3.541 1.00 0.00 13 ALA A N 2
ATOM 1555 C CA . ALA A 1 13 ? -11.622 -12.340 2.609 1.00 0.00 13 ALA A CA 2
ATOM 1556 C C . ALA A 1 13 ? -12.465 -12.681 1.384 1.00 0.00 13 ALA A C 2
ATOM 1557 O O . ALA A 1 13 ? -13.141 -11.818 0.824 1.00 0.00 13 ALA A O 2
ATOM 1564 N N . TYR A 1 14 ? -12.421 -13.944 0.975 1.00 0.00 14 TYR A N 2
ATOM 1565 C CA . TYR A 1 14 ? -13.178 -14.398 -0.185 1.00 0.00 14 TYR A CA 2
ATOM 1566 C C . TYR A 1 14 ? -14.678 -14.357 0.093 1.00 0.00 14 TYR A C 2
ATOM 1567 O O . TYR A 1 14 ? -15.446 -13.772 -0.669 1.00 0.00 14 TYR A O 2
ATOM 1585 N N . ASN A 1 15 ? -15.086 -14.983 1.192 1.00 0.00 15 ASN A N 2
ATOM 1586 C CA . ASN A 1 15 ? -16.493 -15.019 1.573 1.00 0.00 15 ASN A CA 2
ATOM 1587 C C . ASN A 1 15 ? -16.997 -13.623 1.926 1.00 0.00 15 ASN A C 2
ATOM 1588 O O . ASN A 1 15 ? -18.151 -13.284 1.663 1.00 0.00 15 ASN A O 2
ATOM 1599 N N . GLN A 1 16 ? -16.124 -12.818 2.523 1.00 0.00 16 GLN A N 2
ATOM 1600 C CA . GLN A 1 16 ? -16.480 -11.459 2.912 1.00 0.00 16 GLN A CA 2
ATOM 1601 C C . GLN A 1 16 ? -16.553 -10.545 1.693 1.00 0.00 16 GLN A C 2
ATOM 1602 O O . GLN A 1 16 ? -17.383 -9.638 1.633 1.00 0.00 16 GLN A O 2
ATOM 1616 N N . ALA A 1 17 ? -15.678 -10.790 0.723 1.00 0.00 17 ALA A N 2
ATOM 1617 C CA . ALA A 1 17 ? -15.645 -9.990 -0.495 1.00 0.00 17 ALA A CA 2
ATOM 1618 C C . ALA A 1 17 ? -16.892 -10.226 -1.341 1.00 0.00 17 ALA A C 2
ATOM 1619 O O . ALA A 1 17 ? -17.544 -9.278 -1.779 1.00 0.00 17 ALA A O 2
ATOM 1626 N N . ARG A 1 18 ? -17.217 -11.494 -1.567 1.00 0.00 18 ARG A N 2
ATOM 1627 C CA . ARG A 1 18 ? -18.386 -11.853 -2.362 1.00 0.00 18 ARG A CA 2
ATOM 1628 C C . ARG A 1 18 ? -19.674 -11.481 -1.634 1.00 0.00 18 ARG A C 2
ATOM 1629 O O . ARG A 1 18 ? -20.666 -11.107 -2.259 1.00 0.00 18 ARG A O 2
ATOM 1650 N N . SER A 1 19 ? -19.651 -11.586 -0.309 1.00 0.00 19 SER A N 2
ATOM 1651 C CA . SER A 1 19 ? -20.818 -11.265 0.504 1.00 0.00 19 SER A CA 2
ATOM 1652 C C . SER A 1 19 ? -21.272 -9.829 0.259 1.00 0.00 19 SER A C 2
ATOM 1653 O O . SER A 1 19 ? -22.450 -9.571 0.010 1.00 0.00 19 SER A O 2
ATOM 1661 N N . THR A 1 20 ? -20.327 -8.896 0.333 1.00 0.00 20 THR A N 2
ATOM 1662 C CA . THR A 1 20 ? -20.628 -7.486 0.121 1.00 0.00 20 THR A CA 2
ATOM 1663 C C . THR A 1 20 ? -21.267 -7.259 -1.244 1.00 0.00 20 THR A C 2
ATOM 1664 O O . THR A 1 20 ? -22.239 -6.513 -1.370 1.00 0.00 20 THR A O 2
ATOM 1675 N N . LEU A 1 21 ? -20.717 -7.906 -2.265 1.00 0.00 21 LEU A N 2
ATOM 1676 C CA . LEU A 1 21 ? -21.234 -7.776 -3.623 1.00 0.00 21 LEU A CA 2
ATOM 1677 C C . LEU A 1 21 ? -22.647 -8.341 -3.724 1.00 0.00 21 LEU A C 2
ATOM 1678 O O . LEU A 1 21 ? -23.455 -7.878 -4.528 1.00 0.00 21 LEU A O 2
ATOM 1694 N N . ALA A 1 22 ? -22.938 -9.344 -2.901 1.00 0.00 22 ALA A N 2
ATOM 1695 C CA . ALA A 1 22 ? -24.254 -9.970 -2.895 1.00 0.00 22 ALA A CA 2
ATOM 1696 C C . ALA A 1 22 ? -25.356 -8.930 -2.722 1.00 0.00 22 ALA A C 2
ATOM 1697 O O . ALA A 1 22 ? -26.488 -9.132 -3.161 1.00 0.00 22 ALA A O 2
ATOM 1704 N N . ASP A 1 23 ? -25.017 -7.817 -2.080 1.00 0.00 23 ASP A N 2
ATOM 1705 C CA . ASP A 1 23 ? -25.978 -6.745 -1.850 1.00 0.00 23 ASP A CA 2
ATOM 1706 C C . ASP A 1 23 ? -26.551 -6.236 -3.169 1.00 0.00 23 ASP A C 2
ATOM 1707 O O . ASP A 1 23 ? -27.721 -5.860 -3.244 1.00 0.00 23 ASP A O 2
ATOM 1716 N N . ALA A 1 24 ? -25.720 -6.227 -4.205 1.00 0.00 24 ALA A N 2
ATOM 1717 C CA . ALA A 1 24 ? -26.145 -5.765 -5.521 1.00 0.00 24 ALA A CA 2
ATOM 1718 C C . ALA A 1 24 ? -26.312 -6.935 -6.485 1.00 0.00 24 ALA A C 2
ATOM 1719 O O . ALA A 1 24 ? -27.057 -6.847 -7.460 1.00 0.00 24 ALA A O 2
ATOM 1726 N N . GLY A 1 25 ? -25.613 -8.031 -6.206 1.00 0.00 25 GLY A N 2
ATOM 1727 C CA . GLY A 1 25 ? -25.697 -9.202 -7.059 1.00 0.00 25 GLY A CA 2
ATOM 1728 C C . GLY A 1 25 ? -24.333 -9.726 -7.462 1.00 0.00 25 GLY A C 2
ATOM 1729 O O . GLY A 1 25 ? -23.371 -8.964 -7.558 1.00 0.00 25 GLY A O 2
ATOM 1733 N N . SER A 1 26 ? -24.248 -11.032 -7.696 1.00 0.00 26 SER A N 2
ATOM 1734 C CA . SER A 1 26 ? -22.989 -11.658 -8.085 1.00 0.00 26 SER A CA 2
ATOM 1735 C C . SER A 1 26 ? -23.140 -12.405 -9.406 1.00 0.00 26 SER A C 2
ATOM 1736 O O . SER A 1 26 ? -23.915 -13.356 -9.509 1.00 0.00 26 SER A O 2
ATOM 1744 N N . ARG A 1 27 ? -22.393 -11.967 -10.415 1.00 0.00 27 ARG A N 2
ATOM 1745 C CA . ARG A 1 27 ? -22.444 -12.593 -11.730 1.00 0.00 27 ARG A CA 2
ATOM 1746 C C . ARG A 1 27 ? -21.666 -13.906 -11.739 1.00 0.00 27 ARG A C 2
ATOM 1747 O O . ARG A 1 27 ? -22.225 -14.971 -12.003 1.00 0.00 27 ARG A O 2
ATOM 1768 N N . THR A 1 28 ? -20.371 -13.822 -11.448 1.00 0.00 28 THR A N 2
ATOM 1769 C CA . THR A 1 28 ? -19.516 -15.002 -11.423 1.00 0.00 28 THR A CA 2
ATOM 1770 C C . THR A 1 28 ? -19.713 -15.797 -10.138 1.00 0.00 28 THR A C 2
ATOM 1771 O O . THR A 1 28 ? -19.782 -17.026 -10.162 1.00 0.00 28 THR A O 2
ATOM 1782 N N . ALA A 1 29 ? -19.804 -15.089 -9.017 1.00 0.00 29 ALA A N 2
ATOM 1783 C CA . ALA A 1 29 ? -19.997 -15.730 -7.722 1.00 0.00 29 ALA A CA 2
ATOM 1784 C C . ALA A 1 29 ? -21.272 -16.566 -7.707 1.00 0.00 29 ALA A C 2
ATOM 1785 O O . ALA A 1 29 ? -21.366 -17.559 -6.987 1.00 0.00 29 ALA A O 2
ATOM 1792 N N . ALA A 1 30 ? -22.252 -16.156 -8.506 1.00 0.00 30 ALA A N 2
ATOM 1793 C CA . ALA A 1 30 ? -23.521 -16.867 -8.586 1.00 0.00 30 ALA A CA 2
ATOM 1794 C C . ALA A 1 30 ? -23.310 -18.326 -8.976 1.00 0.00 30 ALA A C 2
ATOM 1795 O O . ALA A 1 30 ? -24.040 -19.212 -8.530 1.00 0.00 30 ALA A O 2
ATOM 1802 N N . LYS A 1 31 ? -22.306 -18.570 -9.812 1.00 0.00 31 LYS A N 2
ATOM 1803 C CA . LYS A 1 31 ? -21.997 -19.922 -10.263 1.00 0.00 31 LYS A CA 2
ATOM 1804 C C . LYS A 1 31 ? -20.815 -20.497 -9.488 1.00 0.00 31 LYS A C 2
ATOM 1805 O O . LYS A 1 31 ? -20.686 -21.713 -9.347 1.00 0.00 31 LYS A O 2
ATOM 1824 N N . SER A 1 32 ? -19.957 -19.615 -8.986 1.00 0.00 32 SER A N 2
ATOM 1825 C CA . SER A 1 32 ? -18.785 -20.035 -8.228 1.00 0.00 32 SER A CA 2
ATOM 1826 C C . SER A 1 32 ? -18.984 -19.783 -6.736 1.00 0.00 32 SER A C 2
ATOM 1827 O O . SER A 1 32 ? -19.109 -18.638 -6.300 1.00 0.00 32 SER A O 2
ATOM 1835 N N . HIS A 1 33 ? -19.013 -20.860 -5.959 1.00 0.00 33 HIS A N 2
ATOM 1836 C CA . HIS A 1 33 ? -19.196 -20.757 -4.515 1.00 0.00 33 HIS A CA 2
ATOM 1837 C C . HIS A 1 33 ? -17.914 -20.283 -3.837 1.00 0.00 33 HIS A C 2
ATOM 1838 O O . HIS A 1 33 ? -16.820 -20.370 -4.394 1.00 0.00 33 HIS A O 2
ATOM 1852 N N . PRO A 1 34 ? -18.051 -19.769 -2.606 1.00 0.00 34 PRO A N 2
ATOM 1853 C CA . PRO A 1 34 ? -16.914 -19.271 -1.826 1.00 0.00 34 PRO A CA 2
ATOM 1854 C C . PRO A 1 34 ? -15.993 -20.394 -1.361 1.00 0.00 34 PRO A C 2
ATOM 1855 O O . PRO A 1 34 ? -16.137 -21.542 -1.784 1.00 0.00 34 PRO A O 2
ATOM 1866 N N . ILE A 1 35 ? -15.049 -20.057 -0.489 1.00 0.00 35 ILE A N 2
ATOM 1867 C CA . ILE A 1 35 ? -14.106 -21.038 0.033 1.00 0.00 35 ILE A CA 2
ATOM 1868 C C . ILE A 1 35 ? -14.426 -21.390 1.482 1.00 0.00 35 ILE A C 2
ATOM 1869 O O . ILE A 1 35 ? -14.542 -20.510 2.335 1.00 0.00 35 ILE A O 2
ATOM 1885 N N . HIS A 1 36 ? -14.566 -22.684 1.754 1.00 0.00 36 HIS A N 2
ATOM 1886 C CA . HIS A 1 36 ? -14.870 -23.153 3.101 1.00 0.00 36 HIS A CA 2
ATOM 1887 C C . HIS A 1 36 ? -13.962 -24.316 3.489 1.00 0.00 36 HIS A C 2
ATOM 1888 O O . HIS A 1 36 ? -13.437 -25.021 2.628 1.00 0.00 36 HIS A O 2
ATOM 1902 N N . GLY A 1 37 ? -13.780 -24.511 4.792 1.00 0.00 37 GLY A N 2
ATOM 1903 C CA . GLY A 1 37 ? -12.935 -25.588 5.271 1.00 0.00 37 GLY A CA 2
ATOM 1904 C C . GLY A 1 37 ? -11.535 -25.527 4.692 1.00 0.00 37 GLY A C 2
ATOM 1905 O O . GLY A 1 37 ? -10.920 -26.559 4.423 1.00 0.00 37 GLY A O 2
ATOM 1909 N N . LYS A 1 38 ? -11.029 -24.314 4.498 1.00 0.00 38 LYS A N 2
ATOM 1910 C CA . LYS A 1 38 ? -9.693 -24.121 3.948 1.00 0.00 38 LYS A CA 2
ATOM 1911 C C . LYS A 1 38 ? -8.836 -23.274 4.883 1.00 0.00 38 LYS A C 2
ATOM 1912 O O . LYS A 1 38 ? -9.341 -22.675 5.834 1.00 0.00 38 LYS A O 2
ATOM 1931 N N . THR A 1 39 ? -7.536 -23.225 4.607 1.00 0.00 39 THR A N 2
ATOM 1932 C CA . THR A 1 39 ? -6.610 -22.451 5.424 1.00 0.00 39 THR A CA 2
ATOM 1933 C C . THR A 1 39 ? -6.334 -21.088 4.800 1.00 0.00 39 THR A C 2
ATOM 1934 O O . THR A 1 39 ? -6.415 -20.060 5.471 1.00 0.00 39 THR A O 2
ATOM 1945 N N . ASP A 1 40 ? -6.008 -21.088 3.512 1.00 0.00 40 ASP A N 2
ATOM 1946 C CA . ASP A 1 40 ? -5.721 -19.850 2.796 1.00 0.00 40 ASP A CA 2
ATOM 1947 C C . ASP A 1 40 ? -5.459 -20.124 1.319 1.00 0.00 40 ASP A C 2
ATOM 1948 O O . ASP A 1 40 ? -4.883 -21.151 0.960 1.00 0.00 40 ASP A O 2
ATOM 1957 N N . VAL A 1 41 ? -5.888 -19.200 0.465 1.00 0.00 41 VAL A N 2
ATOM 1958 C CA . VAL A 1 41 ? -5.700 -19.341 -0.974 1.00 0.00 41 VAL A CA 2
ATOM 1959 C C . VAL A 1 41 ? -4.805 -18.236 -1.523 1.00 0.00 41 VAL A C 2
ATOM 1960 O O . VAL A 1 41 ? -4.685 -17.156 -0.945 1.00 0.00 41 VAL A O 2
ATOM 1973 N N . PRO A 1 42 ? -4.159 -18.511 -2.666 1.00 0.00 42 PRO A N 2
ATOM 1974 C CA . PRO A 1 42 ? -3.264 -17.552 -3.320 1.00 0.00 42 PRO A CA 2
ATOM 1975 C C . PRO A 1 42 ? -4.018 -16.368 -3.915 1.00 0.00 42 PRO A C 2
ATOM 1976 O O . PRO A 1 42 ? -5.212 -16.458 -4.198 1.00 0.00 42 PRO A O 2
ATOM 1987 N N . VAL A 1 43 ? -3.312 -15.257 -4.104 1.00 0.00 43 VAL A N 2
ATOM 1988 C CA . VAL A 1 43 ? -3.914 -14.055 -4.667 1.00 0.00 43 VAL A CA 2
ATOM 1989 C C . VAL A 1 43 ? -4.648 -14.365 -5.967 1.00 0.00 43 VAL A C 2
ATOM 1990 O O . VAL A 1 43 ? -5.658 -13.738 -6.286 1.00 0.00 43 VAL A O 2
ATOM 2003 N N . SER A 1 44 ? -4.135 -15.339 -6.712 1.00 0.00 44 SER A N 2
ATOM 2004 C CA . SER A 1 44 ? -4.740 -15.731 -7.980 1.00 0.00 44 SER A CA 2
ATOM 2005 C C . SER A 1 44 ? -6.203 -16.116 -7.787 1.00 0.00 44 SER A C 2
ATOM 2006 O O . SER A 1 44 ? -7.036 -15.897 -8.667 1.00 0.00 44 SER A O 2
ATOM 2014 N N . TYR A 1 45 ? -6.509 -16.691 -6.629 1.00 0.00 45 TYR A N 2
ATOM 2015 C CA . TYR A 1 45 ? -7.871 -17.110 -6.320 1.00 0.00 45 TYR A CA 2
ATOM 2016 C C . TYR A 1 45 ? -8.743 -15.909 -5.967 1.00 0.00 45 TYR A C 2
ATOM 2017 O O . TYR A 1 45 ? -9.842 -15.748 -6.496 1.00 0.00 45 TYR A O 2
ATOM 2035 N N . GLY A 1 46 ? -8.244 -15.068 -5.067 1.00 0.00 46 GLY A N 2
ATOM 2036 C CA . GLY A 1 46 ? -8.989 -13.891 -4.657 1.00 0.00 46 GLY A CA 2
ATOM 2037 C C . GLY A 1 46 ? -9.209 -12.918 -5.798 1.00 0.00 46 GLY A C 2
ATOM 2038 O O . GLY A 1 46 ? -10.274 -12.309 -5.909 1.00 0.00 46 GLY A O 2
ATOM 2042 N N . THR A 1 47 ? -8.199 -12.769 -6.650 1.00 0.00 47 THR A N 2
ATOM 2043 C CA . THR A 1 47 ? -8.286 -11.861 -7.787 1.00 0.00 47 THR A CA 2
ATOM 2044 C C . THR A 1 47 ? -9.475 -12.206 -8.676 1.00 0.00 47 THR A C 2
ATOM 2045 O O . THR A 1 47 ? -10.091 -11.324 -9.275 1.00 0.00 47 THR A O 2
ATOM 2056 N N . SER A 1 48 ? -9.794 -13.493 -8.757 1.00 0.00 48 SER A N 2
ATOM 2057 C CA . SER A 1 48 ? -10.909 -13.955 -9.576 1.00 0.00 48 SER A CA 2
ATOM 2058 C C . SER A 1 48 ? -12.208 -13.273 -9.159 1.00 0.00 48 SER A C 2
ATOM 2059 O O . SER A 1 48 ? -13.001 -12.852 -10.003 1.00 0.00 48 SER A O 2
ATOM 2067 N N . LEU A 1 49 ? -12.420 -13.167 -7.852 1.00 0.00 49 LEU A N 2
ATOM 2068 C CA . LEU A 1 49 ? -13.624 -12.536 -7.321 1.00 0.00 49 LEU A CA 2
ATOM 2069 C C . LEU A 1 49 ? -13.550 -11.018 -7.461 1.00 0.00 49 LEU A C 2
ATOM 2070 O O . LEU A 1 49 ? -14.558 -10.357 -7.712 1.00 0.00 49 LEU A O 2
ATOM 2086 N N . LEU A 1 50 ? -12.350 -10.472 -7.298 1.00 0.00 50 LEU A N 2
ATOM 2087 C CA . LEU A 1 50 ? -12.143 -9.033 -7.408 1.00 0.00 50 LEU A CA 2
ATOM 2088 C C . LEU A 1 50 ? -12.437 -8.547 -8.823 1.00 0.00 50 LEU A C 2
ATOM 2089 O O . LEU A 1 50 ? -13.193 -7.595 -9.019 1.00 0.00 50 LEU A O 2
ATOM 2105 N N . ALA A 1 51 ? -11.837 -9.208 -9.807 1.00 0.00 51 ALA A N 2
ATOM 2106 C CA . ALA A 1 51 ? -12.038 -8.847 -11.205 1.00 0.00 51 ALA A CA 2
ATOM 2107 C C . ALA A 1 51 ? -13.449 -9.197 -11.665 1.00 0.00 51 ALA A C 2
ATOM 2108 O O . ALA A 1 51 ? -14.036 -8.495 -12.488 1.00 0.00 51 ALA A O 2
ATOM 2115 N N . ALA A 1 52 ? -13.988 -10.288 -11.129 1.00 0.00 52 ALA A N 2
ATOM 2116 C CA . ALA A 1 52 ? -15.330 -10.730 -11.484 1.00 0.00 52 ALA A CA 2
ATOM 2117 C C . ALA A 1 52 ? -16.362 -9.649 -11.183 1.00 0.00 52 ALA A C 2
ATOM 2118 O O . ALA A 1 52 ? -17.211 -9.337 -12.018 1.00 0.00 52 ALA A O 2
ATOM 2125 N N . ALA A 1 53 ? -16.284 -9.080 -9.984 1.00 0.00 53 ALA A N 2
ATOM 2126 C CA . ALA A 1 53 ? -17.211 -8.032 -9.574 1.00 0.00 53 ALA A CA 2
ATOM 2127 C C . ALA A 1 53 ? -16.931 -6.730 -10.317 1.00 0.00 53 ALA A C 2
ATOM 2128 O O . ALA A 1 53 ? -17.856 -6.031 -10.733 1.00 0.00 53 ALA A O 2
ATOM 2135 N N . ARG A 1 54 ? -15.652 -6.410 -10.481 1.00 0.00 54 ARG A N 2
ATOM 2136 C CA . ARG A 1 54 ? -15.251 -5.191 -11.173 1.00 0.00 54 ARG A CA 2
ATOM 2137 C C . ARG A 1 54 ? -15.847 -5.142 -12.577 1.00 0.00 54 ARG A C 2
ATOM 2138 O O . ARG A 1 54 ? -16.505 -4.171 -12.950 1.00 0.00 54 ARG A O 2
ATOM 2159 N N . ASP A 1 55 ? -15.611 -6.196 -13.351 1.00 0.00 55 ASP A N 2
ATOM 2160 C CA . ASP A 1 55 ? -16.124 -6.274 -14.714 1.00 0.00 55 ASP A CA 2
ATOM 2161 C C . ASP A 1 55 ? -17.649 -6.277 -14.721 1.00 0.00 55 ASP A C 2
ATOM 2162 O O . ASP A 1 55 ? -18.277 -5.642 -15.568 1.00 0.00 55 ASP A O 2
ATOM 2171 N N . GLU A 1 56 ? -18.239 -6.998 -13.772 1.00 0.00 56 GLU A N 2
ATOM 2172 C CA . GLU A 1 56 ? -19.691 -7.085 -13.671 1.00 0.00 56 GLU A CA 2
ATOM 2173 C C . GLU A 1 56 ? -20.303 -5.708 -13.426 1.00 0.00 56 GLU A C 2
ATOM 2174 O O . GLU A 1 56 ? -21.251 -5.309 -14.103 1.00 0.00 56 GLU A O 2
ATOM 2186 N N . PHE A 1 57 ? -19.754 -4.987 -12.454 1.00 0.00 57 PHE A N 2
ATOM 2187 C CA . PHE A 1 57 ? -20.246 -3.656 -12.119 1.00 0.00 57 PHE A CA 2
ATOM 2188 C C . PHE A 1 57 ? -20.127 -2.715 -13.314 1.00 0.00 57 PHE A C 2
ATOM 2189 O O . PHE A 1 57 ? -20.928 -1.793 -13.473 1.00 0.00 57 PHE A O 2
ATOM 2206 N N . ARG A 1 58 ? -19.123 -2.954 -14.151 1.00 0.00 58 ARG A N 2
ATOM 2207 C CA . ARG A 1 58 ? -18.898 -2.128 -15.330 1.00 0.00 58 ARG A CA 2
ATOM 2208 C C . ARG A 1 58 ? -20.132 -2.114 -16.228 1.00 0.00 58 ARG A C 2
ATOM 2209 O O . ARG A 1 58 ? -20.485 -1.081 -16.796 1.00 0.00 58 ARG A O 2
ATOM 2230 N N . GLN A 1 59 ? -20.780 -3.268 -16.351 1.00 0.00 59 GLN A N 2
ATOM 2231 C CA . GLN A 1 59 ? -21.973 -3.388 -17.180 1.00 0.00 59 GLN A CA 2
ATOM 2232 C C . GLN A 1 59 ? -23.180 -2.755 -16.494 1.00 0.00 59 GLN A C 2
ATOM 2233 O O . GLN A 1 59 ? -24.054 -2.191 -17.151 1.00 0.00 59 GLN A O 2
ATOM 2247 N N . ALA A 1 60 ? -23.220 -2.853 -15.170 1.00 0.00 60 ALA A N 2
ATOM 2248 C CA . ALA A 1 60 ? -24.317 -2.288 -14.395 1.00 0.00 60 ALA A CA 2
ATOM 2249 C C . ALA A 1 60 ? -24.477 -0.798 -14.674 1.00 0.00 60 ALA A C 2
ATOM 2250 O O . ALA A 1 60 ? -25.585 -0.317 -14.915 1.00 0.00 60 ALA A O 2
ATOM 2257 N N . ASP A 1 61 ? -23.365 -0.072 -14.640 1.00 0.00 61 ASP A N 2
ATOM 2258 C CA . ASP A 1 61 ? -23.382 1.365 -14.890 1.00 0.00 61 ASP A CA 2
ATOM 2259 C C . ASP A 1 61 ? -23.067 1.666 -16.352 1.00 0.00 61 ASP A C 2
ATOM 2260 O O . ASP A 1 61 ? -22.431 2.672 -16.667 1.00 0.00 61 ASP A O 2
ATOM 2269 N N . LYS A 1 62 ? -23.514 0.786 -17.242 1.00 0.00 62 LYS A N 2
ATOM 2270 C CA . LYS A 1 62 ? -23.280 0.956 -18.671 1.00 0.00 62 LYS A CA 2
ATOM 2271 C C . LYS A 1 62 ? -24.233 1.991 -19.259 1.00 0.00 62 LYS A C 2
ATOM 2272 O O . LYS A 1 62 ? -23.879 2.722 -20.184 1.00 0.00 62 LYS A O 2
ATOM 2291 N N . LYS A 1 63 ? -25.444 2.050 -18.715 1.00 0.00 63 LYS A N 2
ATOM 2292 C CA . LYS A 1 63 ? -26.449 2.997 -19.183 1.00 0.00 63 LYS A CA 2
ATOM 2293 C C . LYS A 1 63 ? -26.091 4.420 -18.765 1.00 0.00 63 LYS A C 2
ATOM 2294 O O . LYS A 1 63 ? -26.541 5.390 -19.378 1.00 0.00 63 LYS A O 2
ATOM 2313 N N . LEU A 1 64 ? -25.279 4.539 -17.721 1.00 0.00 64 LEU A N 2
ATOM 2314 C CA . LEU A 1 64 ? -24.859 5.844 -17.222 1.00 0.00 64 LEU A CA 2
ATOM 2315 C C . LEU A 1 64 ? -23.641 6.353 -17.987 1.00 0.00 64 LEU A C 2
ATOM 2316 O O . LEU A 1 64 ? -22.851 5.580 -18.529 1.00 0.00 64 LEU A O 2
ATOM 2332 N N . PRO A 1 65 ? -23.484 7.684 -18.031 1.00 0.00 65 PRO A N 2
ATOM 2333 C CA . PRO A 1 65 ? -22.363 8.326 -18.724 1.00 0.00 65 PRO A CA 2
ATOM 2334 C C . PRO A 1 65 ? -21.033 8.094 -18.014 1.00 0.00 65 PRO A C 2
ATOM 2335 O O . PRO A 1 65 ? -21.001 7.718 -16.843 1.00 0.00 65 PRO A O 2
ATOM 2346 N N . ALA A 1 66 ? -19.938 8.321 -18.732 1.00 0.00 66 ALA A N 2
ATOM 2347 C CA . ALA A 1 66 ? -18.605 8.139 -18.169 1.00 0.00 66 ALA A CA 2
ATOM 2348 C C . ALA A 1 66 ? -18.335 9.149 -17.059 1.00 0.00 66 ALA A C 2
ATOM 2349 O O . ALA A 1 66 ? -17.597 8.867 -16.115 1.00 0.00 66 ALA A O 2
ATOM 2356 N N . LYS A 1 67 ? -18.937 10.328 -17.178 1.00 0.00 67 LYS A N 2
ATOM 2357 C CA . LYS A 1 67 ? -18.763 11.380 -16.184 1.00 0.00 67 LYS A CA 2
ATOM 2358 C C . LYS A 1 67 ? -19.433 11.002 -14.868 1.00 0.00 67 LYS A C 2
ATOM 2359 O O . LYS A 1 67 ? -18.998 11.422 -13.795 1.00 0.00 67 LYS A O 2
ATOM 2378 N N . ASP A 1 68 ? -20.493 10.205 -14.956 1.00 0.00 68 ASP A N 2
ATOM 2379 C CA . ASP A 1 68 ? -21.221 9.768 -13.771 1.00 0.00 68 ASP A CA 2
ATOM 2380 C C . ASP A 1 68 ? -20.698 8.423 -13.276 1.00 0.00 68 ASP A C 2
ATOM 2381 O O . ASP A 1 68 ? -21.450 7.612 -12.735 1.00 0.00 68 ASP A O 2
ATOM 2390 N N . LYS A 1 69 ? -19.403 8.192 -13.467 1.00 0.00 69 LYS A N 2
ATOM 2391 C CA . LYS A 1 69 ? -18.777 6.946 -13.041 1.00 0.00 69 LYS A CA 2
ATOM 2392 C C . LYS A 1 69 ? -17.264 7.106 -12.932 1.00 0.00 69 LYS A C 2
ATOM 2393 O O . LYS A 1 69 ? -16.637 7.757 -13.768 1.00 0.00 69 LYS A O 2
ATOM 2412 N N . LYS A 1 70 ? -16.683 6.508 -11.898 1.00 0.00 70 LYS A N 2
ATOM 2413 C CA . LYS A 1 70 ? -15.243 6.581 -11.681 1.00 0.00 70 LYS A CA 2
ATOM 2414 C C . LYS A 1 70 ? -14.514 5.524 -12.504 1.00 0.00 70 LYS A C 2
ATOM 2415 O O . LYS A 1 70 ? -14.729 4.326 -12.323 1.00 0.00 70 LYS A O 2
ATOM 2434 N N . SER A 1 71 ? -13.650 5.976 -13.407 1.00 0.00 71 SER A N 2
ATOM 2435 C CA . SER A 1 71 ? -12.891 5.069 -14.259 1.00 0.00 71 SER A CA 2
ATOM 2436 C C . SER A 1 71 ? -13.802 4.391 -15.279 1.00 0.00 71 SER A C 2
ATOM 2437 O O . SER A 1 71 ? -13.787 4.730 -16.462 1.00 0.00 71 SER A O 2
ATOM 2445 N N . ASP A 1 72 ? -14.593 3.432 -14.811 1.00 0.00 72 ASP A N 2
ATOM 2446 C CA . ASP A 1 72 ? -15.512 2.706 -15.680 1.00 0.00 72 ASP A CA 2
ATOM 2447 C C . ASP A 1 72 ? -16.604 2.021 -14.865 1.00 0.00 72 ASP A C 2
ATOM 2448 O O . ASP A 1 72 ? -17.178 1.022 -15.295 1.00 0.00 72 ASP A O 2
ATOM 2457 N N . MET A 1 73 ? -16.884 2.565 -13.685 1.00 0.00 73 MET A N 2
ATOM 2458 C CA . MET A 1 73 ? -17.908 2.006 -12.810 1.00 0.00 73 MET A CA 2
ATOM 2459 C C . MET A 1 73 ? -18.523 3.090 -11.930 1.00 0.00 73 MET A C 2
ATOM 2460 O O . MET A 1 73 ? -17.851 4.049 -11.550 1.00 0.00 73 MET A O 2
ATOM 2474 N N . SER A 1 74 ? -19.803 2.931 -11.610 1.00 0.00 74 SER A N 2
ATOM 2475 C CA . SER A 1 74 ? -20.509 3.898 -10.779 1.00 0.00 74 SER A CA 2
ATOM 2476 C C . SER A 1 74 ? -19.909 3.950 -9.377 1.00 0.00 74 SER A C 2
ATOM 2477 O O . SER A 1 74 ? -19.497 2.927 -8.829 1.00 0.00 74 SER A O 2
ATOM 2485 N N . ILE A 1 75 ? -19.864 5.147 -8.803 1.00 0.00 75 ILE A N 2
ATOM 2486 C CA . ILE A 1 75 ? -19.316 5.332 -7.465 1.00 0.00 75 ILE A CA 2
ATOM 2487 C C . ILE A 1 75 ? -19.943 4.357 -6.474 1.00 0.00 75 ILE A C 2
ATOM 2488 O O . ILE A 1 75 ? -19.282 3.886 -5.549 1.00 0.00 75 ILE A O 2
ATOM 2504 N N . ALA A 1 76 ? -21.221 4.056 -6.676 1.00 0.00 76 ALA A N 2
ATOM 2505 C CA . ALA A 1 76 ? -21.936 3.133 -5.803 1.00 0.00 76 ALA A CA 2
ATOM 2506 C C . ALA A 1 76 ? -21.394 1.715 -5.942 1.00 0.00 76 ALA A C 2
ATOM 2507 O O . ALA A 1 76 ? -21.245 0.996 -4.953 1.00 0.00 76 ALA A O 2
ATOM 2514 N N . HIS A 1 77 ? -21.099 1.316 -7.176 1.00 0.00 77 HIS A N 2
ATOM 2515 C CA . HIS A 1 77 ? -20.573 -0.017 -7.443 1.00 0.00 77 HIS A CA 2
ATOM 2516 C C . HIS A 1 77 ? -19.099 -0.107 -7.059 1.00 0.00 77 HIS A C 2
ATOM 2517 O O . HIS A 1 77 ? -18.633 -1.144 -6.588 1.00 0.00 77 HIS A O 2
ATOM 2531 N N . TYR A 1 78 ? -18.372 0.985 -7.265 1.00 0.00 78 TYR A N 2
ATOM 2532 C CA . TYR A 1 78 ? -16.951 1.029 -6.943 1.00 0.00 78 TYR A CA 2
ATOM 2533 C C . TYR A 1 78 ? -16.712 0.667 -5.481 1.00 0.00 78 TYR A C 2
ATOM 2534 O O . TYR A 1 78 ? -15.719 0.024 -5.143 1.00 0.00 78 TYR A O 2
ATOM 2552 N N . ASN A 1 79 ? -17.631 1.086 -4.617 1.00 0.00 79 ASN A N 2
ATOM 2553 C CA . ASN A 1 79 ? -17.522 0.806 -3.189 1.00 0.00 79 ASN A CA 2
ATOM 2554 C C . ASN A 1 79 ? -17.618 -0.692 -2.919 1.00 0.00 79 ASN A C 2
ATOM 2555 O O . ASN A 1 79 ? -16.988 -1.208 -1.997 1.00 0.00 79 ASN A O 2
ATOM 2566 N N . ALA A 1 80 ? -18.410 -1.385 -3.731 1.00 0.00 80 ALA A N 2
ATOM 2567 C CA . ALA A 1 80 ? -18.587 -2.824 -3.582 1.00 0.00 80 ALA A CA 2
ATOM 2568 C C . ALA A 1 80 ? -17.316 -3.575 -3.965 1.00 0.00 80 ALA A C 2
ATOM 2569 O O . ALA A 1 80 ? -16.814 -4.397 -3.198 1.00 0.00 80 ALA A O 2
ATOM 2576 N N . VAL A 1 81 ? -16.800 -3.288 -5.156 1.00 0.00 81 VAL A N 2
ATOM 2577 C CA . VAL A 1 81 ? -15.588 -3.937 -5.640 1.00 0.00 81 VAL A CA 2
ATOM 2578 C C . VAL A 1 81 ? -14.377 -3.530 -4.807 1.00 0.00 81 VAL A C 2
ATOM 2579 O O . VAL A 1 81 ? -13.480 -4.336 -4.561 1.00 0.00 81 VAL A O 2
ATOM 2592 N N . HIS A 1 82 ? -14.358 -2.273 -4.375 1.00 0.00 82 HIS A N 2
ATOM 2593 C CA . HIS A 1 82 ? -13.257 -1.758 -3.568 1.00 0.00 82 HIS A CA 2
ATOM 2594 C C . HIS A 1 82 ? -13.260 -2.390 -2.179 1.00 0.00 82 HIS A C 2
ATOM 2595 O O . HIS A 1 82 ? -12.205 -2.687 -1.620 1.00 0.00 82 HIS A O 2
ATOM 2609 N N . SER A 1 83 ? -14.453 -2.591 -1.629 1.00 0.00 83 SER A N 2
ATOM 2610 C CA . SER A 1 83 ? -14.593 -3.183 -0.303 1.00 0.00 83 SER A CA 2
ATOM 2611 C C . SER A 1 83 ? -14.000 -4.588 -0.270 1.00 0.00 83 SER A C 2
ATOM 2612 O O . SER A 1 83 ? -13.395 -4.994 0.721 1.00 0.00 83 SER A O 2
ATOM 2620 N N . ALA A 1 84 ? -14.177 -5.324 -1.362 1.00 0.00 84 ALA A N 2
ATOM 2621 C CA . ALA A 1 84 ? -13.658 -6.683 -1.460 1.00 0.00 84 ALA A CA 2
ATOM 2622 C C . ALA A 1 84 ? -12.138 -6.682 -1.582 1.00 0.00 84 ALA A C 2
ATOM 2623 O O . ALA A 1 84 ? -11.449 -7.406 -0.865 1.00 0.00 84 ALA A O 2
ATOM 2630 N N . ALA A 1 85 ? -11.623 -5.866 -2.496 1.00 0.00 85 ALA A N 2
ATOM 2631 C CA . ALA A 1 85 ? -10.185 -5.771 -2.711 1.00 0.00 85 ALA A CA 2
ATOM 2632 C C . ALA A 1 85 ? -9.458 -5.418 -1.417 1.00 0.00 85 ALA A C 2
ATOM 2633 O O . ALA A 1 85 ? -8.342 -5.877 -1.174 1.00 0.00 85 ALA A O 2
ATOM 2640 N N . LYS A 1 86 ? -10.098 -4.598 -0.590 1.00 0.00 86 LYS A N 2
ATOM 2641 C CA . LYS A 1 86 ? -9.514 -4.182 0.680 1.00 0.00 86 LYS A CA 2
ATOM 2642 C C . LYS A 1 86 ? -9.334 -5.376 1.612 1.00 0.00 86 LYS A C 2
ATOM 2643 O O . LYS A 1 86 ? -8.319 -5.492 2.300 1.00 0.00 86 LYS A O 2
ATOM 2662 N N . THR A 1 87 ? -10.324 -6.263 1.629 1.00 0.00 87 THR A N 2
ATOM 2663 C CA . THR A 1 87 ? -10.274 -7.447 2.477 1.00 0.00 87 THR A CA 2
ATOM 2664 C C . THR A 1 87 ? -9.224 -8.435 1.980 1.00 0.00 87 THR A C 2
ATOM 2665 O O . THR A 1 87 ? -8.564 -9.105 2.773 1.00 0.00 87 THR A O 2
ATOM 2676 N N . MET A 1 88 ? -9.075 -8.520 0.662 1.00 0.00 88 MET A N 2
ATOM 2677 C CA . MET A 1 88 ? -8.103 -9.425 0.060 1.00 0.00 88 MET A CA 2
ATOM 2678 C C . MET A 1 88 ? -6.702 -8.823 0.101 1.00 0.00 88 MET A C 2
ATOM 2679 O O . MET A 1 88 ? -5.706 -9.541 0.023 1.00 0.00 88 MET A O 2
ATOM 2693 N N . GLY A 1 89 ? -6.634 -7.501 0.224 1.00 0.00 89 GLY A N 2
ATOM 2694 C CA . GLY A 1 89 ? -5.350 -6.826 0.273 1.00 0.00 89 GLY A CA 2
ATOM 2695 C C . GLY A 1 89 ? -4.660 -6.794 -1.076 1.00 0.00 89 GLY A C 2
ATOM 2696 O O . GLY A 1 89 ? -3.432 -6.763 -1.152 1.00 0.00 89 GLY A O 2
ATOM 2700 N N . ILE A 1 90 ? -5.452 -6.802 -2.144 1.00 0.00 90 ILE A N 2
ATOM 2701 C CA . ILE A 1 90 ? -4.909 -6.774 -3.496 1.00 0.00 90 ILE A CA 2
ATOM 2702 C C . ILE A 1 90 ? -4.858 -5.349 -4.039 1.00 0.00 90 ILE A C 2
ATOM 2703 O O . ILE A 1 90 ? -5.683 -4.508 -3.681 1.00 0.00 90 ILE A O 2
ATOM 2719 N N . ASP A 1 91 ? -3.886 -5.087 -4.905 1.00 0.00 91 ASP A N 2
ATOM 2720 C CA . ASP A 1 91 ? -3.729 -3.765 -5.500 1.00 0.00 91 ASP A CA 2
ATOM 2721 C C . ASP A 1 91 ? -4.044 -3.799 -6.993 1.00 0.00 91 ASP A C 2
ATOM 2722 O O . ASP A 1 91 ? -4.983 -3.151 -7.456 1.00 0.00 91 ASP A O 2
ATOM 2731 N N . THR A 1 92 ? -3.252 -4.559 -7.742 1.00 0.00 92 THR A N 2
ATOM 2732 C CA . THR A 1 92 ? -3.444 -4.677 -9.182 1.00 0.00 92 THR A CA 2
ATOM 2733 C C . THR A 1 92 ? -3.904 -6.080 -9.562 1.00 0.00 92 THR A C 2
ATOM 2734 O O . THR A 1 92 ? -3.102 -7.012 -9.620 1.00 0.00 92 THR A O 2
ATOM 2745 N N . TRP A 1 93 ? -5.199 -6.222 -9.822 1.00 0.00 93 TRP A N 2
ATOM 2746 C CA . TRP A 1 93 ? -5.765 -7.513 -10.198 1.00 0.00 93 TRP A CA 2
ATOM 2747 C C . TRP A 1 93 ? -6.257 -7.492 -11.641 1.00 0.00 93 TRP A C 2
ATOM 2748 O O . TRP A 1 93 ? -5.965 -8.399 -12.421 1.00 0.00 93 TRP A O 2
ATOM 2769 N N . GLY A 1 1 ? -0.390 4.082 -6.752 1.00 0.00 1 GLY A N 3
ATOM 2770 C CA . GLY A 1 1 ? 0.965 3.958 -6.247 1.00 0.00 1 GLY A CA 3
ATOM 2771 C C . GLY A 1 1 ? 1.697 2.769 -6.836 1.00 0.00 1 GLY A C 3
ATOM 2772 O O . GLY A 1 1 ? 1.895 2.692 -8.048 1.00 0.00 1 GLY A O 3
ATOM 2776 N N . ALA A 1 2 ? 2.101 1.840 -5.976 1.00 0.00 2 ALA A N 3
ATOM 2777 C CA . ALA A 1 2 ? 2.815 0.648 -6.419 1.00 0.00 2 ALA A CA 3
ATOM 2778 C C . ALA A 1 2 ? 1.845 -0.475 -6.768 1.00 0.00 2 ALA A C 3
ATOM 2779 O O . ALA A 1 2 ? 0.801 -0.625 -6.135 1.00 0.00 2 ALA A O 3
ATOM 2786 N N . MET A 1 3 ? 2.197 -1.261 -7.781 1.00 0.00 3 MET A N 3
ATOM 2787 C CA . MET A 1 3 ? 1.357 -2.371 -8.214 1.00 0.00 3 MET A CA 3
ATOM 2788 C C . MET A 1 3 ? 2.025 -3.709 -7.913 1.00 0.00 3 MET A C 3
ATOM 2789 O O . MET A 1 3 ? 2.921 -4.142 -8.636 1.00 0.00 3 MET A O 3
ATOM 2803 N N . ALA A 1 4 ? 1.584 -4.358 -6.840 1.00 0.00 4 ALA A N 3
ATOM 2804 C CA . ALA A 1 4 ? 2.139 -5.646 -6.445 1.00 0.00 4 ALA A CA 3
ATOM 2805 C C . ALA A 1 4 ? 1.177 -6.402 -5.534 1.00 0.00 4 ALA A C 3
ATOM 2806 O O . ALA A 1 4 ? 1.203 -6.238 -4.316 1.00 0.00 4 ALA A O 3
ATOM 2813 N N . ASN A 1 5 ? 0.329 -7.231 -6.135 1.00 0.00 5 ASN A N 3
ATOM 2814 C CA . ASN A 1 5 ? -0.642 -8.011 -5.378 1.00 0.00 5 ASN A CA 3
ATOM 2815 C C . ASN A 1 5 ? 0.039 -8.783 -4.251 1.00 0.00 5 ASN A C 3
ATOM 2816 O O . ASN A 1 5 ? 1.250 -9.005 -4.262 1.00 0.00 5 ASN A O 3
ATOM 2827 N N . PRO A 1 6 ? -0.756 -9.202 -3.256 1.00 0.00 6 PRO A N 3
ATOM 2828 C CA . PRO A 1 6 ? -0.253 -9.956 -2.104 1.00 0.00 6 PRO A CA 3
ATOM 2829 C C . PRO A 1 6 ? 0.184 -11.368 -2.482 1.00 0.00 6 PRO A C 3
ATOM 2830 O O . PRO A 1 6 ? 0.180 -11.737 -3.656 1.00 0.00 6 PRO A O 3
ATOM 2841 N N . LYS A 1 7 ? 0.560 -12.154 -1.479 1.00 0.00 7 LYS A N 3
ATOM 2842 C CA . LYS A 1 7 ? 0.998 -13.526 -1.704 1.00 0.00 7 LYS A CA 3
ATOM 2843 C C . LYS A 1 7 ? -0.151 -14.507 -1.487 1.00 0.00 7 LYS A C 3
ATOM 2844 O O . LYS A 1 7 ? -0.410 -15.371 -2.325 1.00 0.00 7 LYS A O 3
ATOM 2863 N N . THR A 1 8 ? -0.837 -14.366 -0.357 1.00 0.00 8 THR A N 3
ATOM 2864 C CA . THR A 1 8 ? -1.958 -15.238 -0.030 1.00 0.00 8 THR A CA 3
ATOM 2865 C C . THR A 1 8 ? -3.081 -14.461 0.647 1.00 0.00 8 THR A C 3
ATOM 2866 O O . THR A 1 8 ? -2.829 -13.572 1.461 1.00 0.00 8 THR A O 3
ATOM 2877 N N . ILE A 1 9 ? -4.319 -14.802 0.307 1.00 0.00 9 ILE A N 3
ATOM 2878 C CA . ILE A 1 9 ? -5.480 -14.136 0.884 1.00 0.00 9 ILE A CA 3
ATOM 2879 C C . ILE A 1 9 ? -6.302 -15.101 1.732 1.00 0.00 9 ILE A C 3
ATOM 2880 O O . ILE A 1 9 ? -6.718 -16.160 1.261 1.00 0.00 9 ILE A O 3
ATOM 2896 N N . LYS A 1 10 ? -6.533 -14.728 2.986 1.00 0.00 10 LYS A N 3
ATOM 2897 C CA . LYS A 1 10 ? -7.308 -15.558 3.901 1.00 0.00 10 LYS A CA 3
ATOM 2898 C C . LYS A 1 10 ? -8.654 -15.933 3.289 1.00 0.00 10 LYS A C 3
ATOM 2899 O O . LYS A 1 10 ? -9.372 -15.076 2.774 1.00 0.00 10 LYS A O 3
ATOM 2918 N N . ALA A 1 11 ? -8.989 -17.217 3.349 1.00 0.00 11 ALA A N 3
ATOM 2919 C CA . ALA A 1 11 ? -10.250 -17.704 2.804 1.00 0.00 11 ALA A CA 3
ATOM 2920 C C . ALA A 1 11 ? -11.428 -16.895 3.337 1.00 0.00 11 ALA A C 3
ATOM 2921 O O . ALA A 1 11 ? -12.360 -16.579 2.599 1.00 0.00 11 ALA A O 3
ATOM 2928 N N . ALA A 1 12 ? -11.378 -16.564 4.623 1.00 0.00 12 ALA A N 3
ATOM 2929 C CA . ALA A 1 12 ? -12.440 -15.790 5.254 1.00 0.00 12 ALA A CA 3
ATOM 2930 C C . ALA A 1 12 ? -12.716 -14.505 4.481 1.00 0.00 12 ALA A C 3
ATOM 2931 O O . ALA A 1 12 ? -13.860 -14.061 4.385 1.00 0.00 12 ALA A O 3
ATOM 2938 N N . ALA A 1 13 ? -11.661 -13.911 3.934 1.00 0.00 13 ALA A N 3
ATOM 2939 C CA . ALA A 1 13 ? -11.790 -12.677 3.169 1.00 0.00 13 ALA A CA 3
ATOM 2940 C C . ALA A 1 13 ? -12.624 -12.895 1.911 1.00 0.00 13 ALA A C 3
ATOM 2941 O O . ALA A 1 13 ? -13.450 -12.057 1.549 1.00 0.00 13 ALA A O 3
ATOM 2948 N N . TYR A 1 14 ? -12.402 -14.025 1.249 1.00 0.00 14 TYR A N 3
ATOM 2949 C CA . TYR A 1 14 ? -13.131 -14.352 0.030 1.00 0.00 14 TYR A CA 3
ATOM 2950 C C . TYR A 1 14 ? -14.637 -14.327 0.272 1.00 0.00 14 TYR A C 3
ATOM 2951 O O . TYR A 1 14 ? -15.386 -13.696 -0.472 1.00 0.00 14 TYR A O 3
ATOM 2969 N N . ASN A 1 15 ? -15.073 -15.018 1.320 1.00 0.00 15 ASN A N 3
ATOM 2970 C CA . ASN A 1 15 ? -16.490 -15.075 1.662 1.00 0.00 15 ASN A CA 3
ATOM 2971 C C . ASN A 1 15 ? -17.038 -13.680 1.946 1.00 0.00 15 ASN A C 3
ATOM 2972 O O . ASN A 1 15 ? -18.194 -13.384 1.644 1.00 0.00 15 ASN A O 3
ATOM 2983 N N . GLN A 1 16 ? -16.200 -12.828 2.526 1.00 0.00 16 GLN A N 3
ATOM 2984 C CA . GLN A 1 16 ? -16.601 -11.464 2.850 1.00 0.00 16 GLN A CA 3
ATOM 2985 C C . GLN A 1 16 ? -16.664 -10.602 1.594 1.00 0.00 16 GLN A C 3
ATOM 2986 O O . GLN A 1 16 ? -17.503 -9.709 1.483 1.00 0.00 16 GLN A O 3
ATOM 3000 N N . ALA A 1 17 ? -15.769 -10.876 0.649 1.00 0.00 17 ALA A N 3
ATOM 3001 C CA . ALA A 1 17 ? -15.724 -10.126 -0.600 1.00 0.00 17 ALA A CA 3
ATOM 3002 C C . ALA A 1 17 ? -16.997 -10.336 -1.412 1.00 0.00 17 ALA A C 3
ATOM 3003 O O . ALA A 1 17 ? -17.629 -9.375 -1.852 1.00 0.00 17 ALA A O 3
ATOM 3010 N N . ARG A 1 18 ? -17.368 -11.597 -1.608 1.00 0.00 18 ARG A N 3
ATOM 3011 C CA . ARG A 1 18 ? -18.565 -11.931 -2.370 1.00 0.00 18 ARG A CA 3
ATOM 3012 C C . ARG A 1 18 ? -19.825 -11.547 -1.599 1.00 0.00 18 ARG A C 3
ATOM 3013 O O . ARG A 1 18 ? -20.832 -11.158 -2.191 1.00 0.00 18 ARG A O 3
ATOM 3034 N N . SER A 1 19 ? -19.761 -11.658 -0.276 1.00 0.00 19 SER A N 3
ATOM 3035 C CA . SER A 1 19 ? -20.897 -11.327 0.575 1.00 0.00 19 SER A CA 3
ATOM 3036 C C . SER A 1 19 ? -21.348 -9.888 0.342 1.00 0.00 19 SER A C 3
ATOM 3037 O O . SER A 1 19 ? -22.532 -9.622 0.131 1.00 0.00 19 SER A O 3
ATOM 3045 N N . THR A 1 20 ? -20.396 -8.962 0.382 1.00 0.00 20 THR A N 3
ATOM 3046 C CA . THR A 1 20 ? -20.693 -7.550 0.177 1.00 0.00 20 THR A CA 3
ATOM 3047 C C . THR A 1 20 ? -21.363 -7.319 -1.172 1.00 0.00 20 THR A C 3
ATOM 3048 O O . THR A 1 20 ? -22.325 -6.557 -1.278 1.00 0.00 20 THR A O 3
ATOM 3059 N N . LEU A 1 21 ? -20.850 -7.983 -2.203 1.00 0.00 21 LEU A N 3
ATOM 3060 C CA . LEU A 1 21 ? -21.400 -7.851 -3.548 1.00 0.00 21 LEU A CA 3
ATOM 3061 C C . LEU A 1 21 ? -22.813 -8.419 -3.617 1.00 0.00 21 LEU A C 3
ATOM 3062 O O . LEU A 1 21 ? -23.640 -7.960 -4.404 1.00 0.00 21 LEU A O 3
ATOM 3078 N N . ALA A 1 22 ? -23.084 -9.421 -2.786 1.00 0.00 22 ALA A N 3
ATOM 3079 C CA . ALA A 1 22 ? -24.399 -10.049 -2.749 1.00 0.00 22 ALA A CA 3
ATOM 3080 C C . ALA A 1 22 ? -25.499 -9.010 -2.563 1.00 0.00 22 ALA A C 3
ATOM 3081 O O . ALA A 1 22 ? -26.639 -9.219 -2.978 1.00 0.00 22 ALA A O 3
ATOM 3088 N N . ASP A 1 23 ? -25.150 -7.892 -1.937 1.00 0.00 23 ASP A N 3
ATOM 3089 C CA . ASP A 1 23 ? -26.109 -6.819 -1.697 1.00 0.00 23 ASP A CA 3
ATOM 3090 C C . ASP A 1 23 ? -26.711 -6.324 -3.008 1.00 0.00 23 ASP A C 3
ATOM 3091 O O . ASP A 1 23 ? -27.879 -5.940 -3.060 1.00 0.00 23 ASP A O 3
ATOM 3100 N N . ALA A 1 24 ? -25.905 -6.336 -4.065 1.00 0.00 24 ALA A N 3
ATOM 3101 C CA . ALA A 1 24 ? -26.358 -5.889 -5.376 1.00 0.00 24 ALA A CA 3
ATOM 3102 C C . ALA A 1 24 ? -26.519 -7.067 -6.332 1.00 0.00 24 ALA A C 3
ATOM 3103 O O . ALA A 1 24 ? -27.267 -6.991 -7.305 1.00 0.00 24 ALA A O 3
ATOM 3110 N N . GLY A 1 25 ? -25.809 -8.155 -6.048 1.00 0.00 25 GLY A N 3
ATOM 3111 C CA . GLY A 1 25 ? -25.886 -9.332 -6.893 1.00 0.00 25 GLY A CA 3
ATOM 3112 C C . GLY A 1 25 ? -24.519 -9.849 -7.294 1.00 0.00 25 GLY A C 3
ATOM 3113 O O . GLY A 1 25 ? -23.562 -9.080 -7.393 1.00 0.00 25 GLY A O 3
ATOM 3117 N N . SER A 1 26 ? -24.425 -11.154 -7.523 1.00 0.00 26 SER A N 3
ATOM 3118 C CA . SER A 1 26 ? -23.162 -11.774 -7.910 1.00 0.00 26 SER A CA 3
ATOM 3119 C C . SER A 1 26 ? -23.306 -12.519 -9.234 1.00 0.00 26 SER A C 3
ATOM 3120 O O . SER A 1 26 ? -24.083 -13.467 -9.344 1.00 0.00 26 SER A O 3
ATOM 3128 N N . ARG A 1 27 ? -22.552 -12.081 -10.237 1.00 0.00 27 ARG A N 3
ATOM 3129 C CA . ARG A 1 27 ? -22.595 -12.705 -11.554 1.00 0.00 27 ARG A CA 3
ATOM 3130 C C . ARG A 1 27 ? -21.817 -14.018 -11.560 1.00 0.00 27 ARG A C 3
ATOM 3131 O O . ARG A 1 27 ? -22.377 -15.082 -11.824 1.00 0.00 27 ARG A O 3
ATOM 3152 N N . THR A 1 28 ? -20.523 -13.935 -11.266 1.00 0.00 28 THR A N 3
ATOM 3153 C CA . THR A 1 28 ? -19.669 -15.115 -11.239 1.00 0.00 28 THR A CA 3
ATOM 3154 C C . THR A 1 28 ? -19.866 -15.907 -9.952 1.00 0.00 28 THR A C 3
ATOM 3155 O O . THR A 1 28 ? -19.945 -17.135 -9.974 1.00 0.00 28 THR A O 3
ATOM 3166 N N . ALA A 1 29 ? -19.945 -15.197 -8.832 1.00 0.00 29 ALA A N 3
ATOM 3167 C CA . ALA A 1 29 ? -20.136 -15.835 -7.535 1.00 0.00 29 ALA A CA 3
ATOM 3168 C C . ALA A 1 29 ? -21.411 -16.671 -7.517 1.00 0.00 29 ALA A C 3
ATOM 3169 O O . ALA A 1 29 ? -21.503 -17.664 -6.796 1.00 0.00 29 ALA A O 3
ATOM 3176 N N . ALA A 1 30 ? -22.393 -16.262 -8.314 1.00 0.00 30 ALA A N 3
ATOM 3177 C CA . ALA A 1 30 ? -23.662 -16.974 -8.390 1.00 0.00 30 ALA A CA 3
ATOM 3178 C C . ALA A 1 30 ? -23.452 -18.429 -8.796 1.00 0.00 30 ALA A C 3
ATOM 3179 O O . ALA A 1 30 ? -24.071 -19.336 -8.240 1.00 0.00 30 ALA A O 3
ATOM 3186 N N . LYS A 1 31 ? -22.574 -18.645 -9.770 1.00 0.00 31 LYS A N 3
ATOM 3187 C CA . LYS A 1 31 ? -22.280 -19.990 -10.251 1.00 0.00 31 LYS A CA 3
ATOM 3188 C C . LYS A 1 31 ? -21.122 -20.606 -9.472 1.00 0.00 31 LYS A C 3
ATOM 3189 O O . LYS A 1 31 ? -21.017 -21.827 -9.360 1.00 0.00 31 LYS A O 3
ATOM 3208 N N . SER A 1 32 ? -20.256 -19.752 -8.935 1.00 0.00 32 SER A N 3
ATOM 3209 C CA . SER A 1 32 ? -19.104 -20.213 -8.168 1.00 0.00 32 SER A CA 3
ATOM 3210 C C . SER A 1 32 ? -19.443 -20.309 -6.684 1.00 0.00 32 SER A C 3
ATOM 3211 O O . SER A 1 32 ? -20.569 -20.024 -6.272 1.00 0.00 32 SER A O 3
ATOM 3219 N N . HIS A 1 33 ? -18.462 -20.713 -5.884 1.00 0.00 33 HIS A N 3
ATOM 3220 C CA . HIS A 1 33 ? -18.654 -20.846 -4.444 1.00 0.00 33 HIS A CA 3
ATOM 3221 C C . HIS A 1 33 ? -17.475 -20.251 -3.681 1.00 0.00 33 HIS A C 3
ATOM 3222 O O . HIS A 1 33 ? -16.382 -20.073 -4.219 1.00 0.00 33 HIS A O 3
ATOM 3236 N N . PRO A 1 34 ? -17.700 -19.935 -2.397 1.00 0.00 34 PRO A N 3
ATOM 3237 C CA . PRO A 1 34 ? -16.668 -19.354 -1.532 1.00 0.00 34 PRO A CA 3
ATOM 3238 C C . PRO A 1 34 ? -15.565 -20.353 -1.195 1.00 0.00 34 PRO A C 3
ATOM 3239 O O . PRO A 1 34 ? -15.504 -21.441 -1.768 1.00 0.00 34 PRO A O 3
ATOM 3250 N N . ILE A 1 35 ? -14.697 -19.975 -0.263 1.00 0.00 35 ILE A N 3
ATOM 3251 C CA . ILE A 1 35 ? -13.598 -20.839 0.151 1.00 0.00 35 ILE A CA 3
ATOM 3252 C C . ILE A 1 35 ? -13.739 -21.245 1.614 1.00 0.00 35 ILE A C 3
ATOM 3253 O O . ILE A 1 35 ? -13.836 -20.395 2.499 1.00 0.00 35 ILE A O 3
ATOM 3269 N N . HIS A 1 36 ? -13.747 -22.551 1.861 1.00 0.00 36 HIS A N 3
ATOM 3270 C CA . HIS A 1 36 ? -13.874 -23.072 3.218 1.00 0.00 36 HIS A CA 3
ATOM 3271 C C . HIS A 1 36 ? -12.905 -24.227 3.449 1.00 0.00 36 HIS A C 3
ATOM 3272 O O . HIS A 1 36 ? -12.425 -24.847 2.501 1.00 0.00 36 HIS A O 3
ATOM 3286 N N . GLY A 1 37 ? -12.621 -24.511 4.717 1.00 0.00 37 GLY A N 3
ATOM 3287 C CA . GLY A 1 37 ? -11.710 -25.591 5.049 1.00 0.00 37 GLY A CA 3
ATOM 3288 C C . GLY A 1 37 ? -10.389 -25.482 4.314 1.00 0.00 37 GLY A C 3
ATOM 3289 O O . GLY A 1 37 ? -9.919 -26.452 3.719 1.00 0.00 37 GLY A O 3
ATOM 3293 N N . LYS A 1 38 ? -9.787 -24.298 4.354 1.00 0.00 38 LYS A N 3
ATOM 3294 C CA . LYS A 1 38 ? -8.512 -24.064 3.687 1.00 0.00 38 LYS A CA 3
ATOM 3295 C C . LYS A 1 38 ? -7.666 -23.063 4.467 1.00 0.00 38 LYS A C 3
ATOM 3296 O O . LYS A 1 38 ? -8.162 -22.029 4.914 1.00 0.00 38 LYS A O 3
ATOM 3315 N N . THR A 1 39 ? -6.383 -23.376 4.626 1.00 0.00 39 THR A N 3
ATOM 3316 C CA . THR A 1 39 ? -5.468 -22.504 5.351 1.00 0.00 39 THR A CA 3
ATOM 3317 C C . THR A 1 39 ? -5.392 -21.126 4.704 1.00 0.00 39 THR A C 3
ATOM 3318 O O . THR A 1 39 ? -5.463 -20.104 5.387 1.00 0.00 39 THR A O 3
ATOM 3329 N N . ASP A 1 40 ? -5.249 -21.105 3.383 1.00 0.00 40 ASP A N 3
ATOM 3330 C CA . ASP A 1 40 ? -5.166 -19.851 2.643 1.00 0.00 40 ASP A CA 3
ATOM 3331 C C . ASP A 1 40 ? -5.061 -20.111 1.144 1.00 0.00 40 ASP A C 3
ATOM 3332 O O . ASP A 1 40 ? -4.502 -21.121 0.715 1.00 0.00 40 ASP A O 3
ATOM 3341 N N . VAL A 1 41 ? -5.604 -19.194 0.350 1.00 0.00 41 VAL A N 3
ATOM 3342 C CA . VAL A 1 41 ? -5.572 -19.324 -1.102 1.00 0.00 41 VAL A CA 3
ATOM 3343 C C . VAL A 1 41 ? -4.712 -18.234 -1.732 1.00 0.00 41 VAL A C 3
ATOM 3344 O O . VAL A 1 41 ? -4.501 -17.166 -1.159 1.00 0.00 41 VAL A O 3
ATOM 3357 N N . PRO A 1 42 ? -4.202 -18.509 -2.942 1.00 0.00 42 PRO A N 3
ATOM 3358 C CA . PRO A 1 42 ? -3.356 -17.564 -3.678 1.00 0.00 42 PRO A CA 3
ATOM 3359 C C . PRO A 1 42 ? -4.137 -16.352 -4.174 1.00 0.00 42 PRO A C 3
ATOM 3360 O O . PRO A 1 42 ? -5.349 -16.423 -4.378 1.00 0.00 42 PRO A O 3
ATOM 3371 N N . VAL A 1 43 ? -3.435 -15.240 -4.367 1.00 0.00 43 VAL A N 3
ATOM 3372 C CA . VAL A 1 43 ? -4.063 -14.013 -4.841 1.00 0.00 43 VAL A CA 3
ATOM 3373 C C . VAL A 1 43 ? -4.891 -14.268 -6.096 1.00 0.00 43 VAL A C 3
ATOM 3374 O O . VAL A 1 43 ? -5.905 -13.609 -6.327 1.00 0.00 43 VAL A O 3
ATOM 3387 N N . SER A 1 44 ? -4.452 -15.228 -6.903 1.00 0.00 44 SER A N 3
ATOM 3388 C CA . SER A 1 44 ? -5.151 -15.569 -8.136 1.00 0.00 44 SER A CA 3
ATOM 3389 C C . SER A 1 44 ? -6.610 -15.915 -7.856 1.00 0.00 44 SER A C 3
ATOM 3390 O O . SER A 1 44 ? -7.492 -15.645 -8.672 1.00 0.00 44 SER A O 3
ATOM 3398 N N . TYR A 1 45 ? -6.857 -16.514 -6.697 1.00 0.00 45 TYR A N 3
ATOM 3399 C CA . TYR A 1 45 ? -8.209 -16.900 -6.308 1.00 0.00 45 TYR A CA 3
ATOM 3400 C C . TYR A 1 45 ? -9.048 -15.673 -5.964 1.00 0.00 45 TYR A C 3
ATOM 3401 O O . TYR A 1 45 ? -10.173 -15.524 -6.438 1.00 0.00 45 TYR A O 3
ATOM 3419 N N . GLY A 1 46 ? -8.490 -14.796 -5.136 1.00 0.00 46 GLY A N 3
ATOM 3420 C CA . GLY A 1 46 ? -9.199 -13.593 -4.742 1.00 0.00 46 GLY A CA 3
ATOM 3421 C C . GLY A 1 46 ? -9.404 -12.635 -5.899 1.00 0.00 46 GLY A C 3
ATOM 3422 O O . GLY A 1 46 ? -10.466 -12.027 -6.032 1.00 0.00 46 GLY A O 3
ATOM 3426 N N . THR A 1 47 ? -8.382 -12.498 -6.740 1.00 0.00 47 THR A N 3
ATOM 3427 C CA . THR A 1 47 ? -8.453 -11.606 -7.890 1.00 0.00 47 THR A CA 3
ATOM 3428 C C . THR A 1 47 ? -9.622 -11.971 -8.797 1.00 0.00 47 THR A C 3
ATOM 3429 O O . THR A 1 47 ? -10.260 -11.098 -9.386 1.00 0.00 47 THR A O 3
ATOM 3440 N N . SER A 1 48 ? -9.900 -13.266 -8.906 1.00 0.00 48 SER A N 3
ATOM 3441 C CA . SER A 1 48 ? -10.991 -13.747 -9.745 1.00 0.00 48 SER A CA 3
ATOM 3442 C C . SER A 1 48 ? -12.324 -13.157 -9.293 1.00 0.00 48 SER A C 3
ATOM 3443 O O . SER A 1 48 ? -13.160 -12.781 -10.115 1.00 0.00 48 SER A O 3
ATOM 3451 N N . LEU A 1 49 ? -12.515 -13.079 -7.981 1.00 0.00 49 LEU A N 3
ATOM 3452 C CA . LEU A 1 49 ? -13.745 -12.535 -7.417 1.00 0.00 49 LEU A CA 3
ATOM 3453 C C . LEU A 1 49 ? -13.773 -11.015 -7.536 1.00 0.00 49 LEU A C 3
ATOM 3454 O O . LEU A 1 49 ? -14.814 -10.423 -7.822 1.00 0.00 49 LEU A O 3
ATOM 3470 N N . LEU A 1 50 ? -12.622 -10.389 -7.316 1.00 0.00 50 LEU A N 3
ATOM 3471 C CA . LEU A 1 50 ? -12.513 -8.936 -7.400 1.00 0.00 50 LEU A CA 3
ATOM 3472 C C . LEU A 1 50 ? -12.843 -8.446 -8.807 1.00 0.00 50 LEU A C 3
ATOM 3473 O O . LEU A 1 50 ? -13.659 -7.542 -8.984 1.00 0.00 50 LEU A O 3
ATOM 3489 N N . ALA A 1 51 ? -12.205 -9.051 -9.803 1.00 0.00 51 ALA A N 3
ATOM 3490 C CA . ALA A 1 51 ? -12.434 -8.679 -11.194 1.00 0.00 51 ALA A CA 3
ATOM 3491 C C . ALA A 1 51 ? -13.824 -9.105 -11.655 1.00 0.00 51 ALA A C 3
ATOM 3492 O O . ALA A 1 51 ? -14.449 -8.433 -12.474 1.00 0.00 51 ALA A O 3
ATOM 3499 N N . ALA A 1 52 ? -14.301 -10.225 -11.123 1.00 0.00 52 ALA A N 3
ATOM 3500 C CA . ALA A 1 52 ? -15.617 -10.740 -11.478 1.00 0.00 52 ALA A CA 3
ATOM 3501 C C . ALA A 1 52 ? -16.705 -9.712 -11.187 1.00 0.00 52 ALA A C 3
ATOM 3502 O O . ALA A 1 52 ? -17.564 -9.448 -12.028 1.00 0.00 52 ALA A O 3
ATOM 3509 N N . ALA A 1 53 ? -16.663 -9.135 -9.990 1.00 0.00 53 ALA A N 3
ATOM 3510 C CA . ALA A 1 53 ? -17.644 -8.135 -9.589 1.00 0.00 53 ALA A CA 3
ATOM 3511 C C . ALA A 1 53 ? -17.440 -6.829 -10.349 1.00 0.00 53 ALA A C 3
ATOM 3512 O O . ALA A 1 53 ? -18.396 -6.232 -10.846 1.00 0.00 53 ALA A O 3
ATOM 3519 N N . ARG A 1 54 ? -16.189 -6.390 -10.435 1.00 0.00 54 ARG A N 3
ATOM 3520 C CA . ARG A 1 54 ? -15.859 -5.153 -11.133 1.00 0.00 54 ARG A CA 3
ATOM 3521 C C . ARG A 1 54 ? -16.373 -5.186 -12.570 1.00 0.00 54 ARG A C 3
ATOM 3522 O O . ARG A 1 54 ? -17.074 -4.275 -13.010 1.00 0.00 54 ARG A O 3
ATOM 3543 N N . ASP A 1 55 ? -16.018 -6.241 -13.295 1.00 0.00 55 ASP A N 3
ATOM 3544 C CA . ASP A 1 55 ? -16.443 -6.394 -14.682 1.00 0.00 55 ASP A CA 3
ATOM 3545 C C . ASP A 1 55 ? -17.964 -6.361 -14.791 1.00 0.00 55 ASP A C 3
ATOM 3546 O O . ASP A 1 55 ? -18.520 -5.666 -15.641 1.00 0.00 55 ASP A O 3
ATOM 3555 N N . GLU A 1 56 ? -18.630 -7.118 -13.925 1.00 0.00 56 GLU A N 3
ATOM 3556 C CA . GLU A 1 56 ? -20.087 -7.177 -13.926 1.00 0.00 56 GLU A CA 3
ATOM 3557 C C . GLU A 1 56 ? -20.688 -5.792 -13.703 1.00 0.00 56 GLU A C 3
ATOM 3558 O O . GLU A 1 56 ? -21.564 -5.355 -14.450 1.00 0.00 56 GLU A O 3
ATOM 3570 N N . PHE A 1 57 ? -20.211 -5.106 -12.670 1.00 0.00 57 PHE A N 3
ATOM 3571 C CA . PHE A 1 57 ? -20.701 -3.771 -12.346 1.00 0.00 57 PHE A CA 3
ATOM 3572 C C . PHE A 1 57 ? -20.458 -2.807 -13.504 1.00 0.00 57 PHE A C 3
ATOM 3573 O O . PHE A 1 57 ? -21.197 -1.840 -13.686 1.00 0.00 57 PHE A O 3
ATOM 3590 N N . ARG A 1 58 ? -19.416 -3.079 -14.283 1.00 0.00 58 ARG A N 3
ATOM 3591 C CA . ARG A 1 58 ? -19.073 -2.235 -15.422 1.00 0.00 58 ARG A CA 3
ATOM 3592 C C . ARG A 1 58 ? -20.249 -2.124 -16.389 1.00 0.00 58 ARG A C 3
ATOM 3593 O O . ARG A 1 58 ? -20.472 -1.074 -16.990 1.00 0.00 58 ARG A O 3
ATOM 3614 N N . GLN A 1 59 ? -20.995 -3.214 -16.532 1.00 0.00 59 GLN A N 3
ATOM 3615 C CA . GLN A 1 59 ? -22.146 -3.238 -17.427 1.00 0.00 59 GLN A CA 3
ATOM 3616 C C . GLN A 1 59 ? -23.323 -2.482 -16.820 1.00 0.00 59 GLN A C 3
ATOM 3617 O O . GLN A 1 59 ? -24.100 -1.848 -17.534 1.00 0.00 59 GLN A O 3
ATOM 3631 N N . ALA A 1 60 ? -23.449 -2.553 -15.499 1.00 0.00 60 ALA A N 3
ATOM 3632 C CA . ALA A 1 60 ? -24.530 -1.873 -14.796 1.00 0.00 60 ALA A CA 3
ATOM 3633 C C . ALA A 1 60 ? -24.474 -0.367 -15.028 1.00 0.00 60 ALA A C 3
ATOM 3634 O O . ALA A 1 60 ? -25.486 0.261 -15.339 1.00 0.00 60 ALA A O 3
ATOM 3641 N N . ASP A 1 61 ? -23.285 0.206 -14.874 1.00 0.00 61 ASP A N 3
ATOM 3642 C CA . ASP A 1 61 ? -23.097 1.640 -15.066 1.00 0.00 61 ASP A CA 3
ATOM 3643 C C . ASP A 1 61 ? -22.647 1.942 -16.492 1.00 0.00 61 ASP A C 3
ATOM 3644 O O . ASP A 1 61 ? -21.898 2.889 -16.731 1.00 0.00 61 ASP A O 3
ATOM 3653 N N . LYS A 1 62 ? -23.108 1.129 -17.437 1.00 0.00 62 LYS A N 3
ATOM 3654 C CA . LYS A 1 62 ? -22.754 1.308 -18.841 1.00 0.00 62 LYS A CA 3
ATOM 3655 C C . LYS A 1 62 ? -23.570 2.434 -19.468 1.00 0.00 62 LYS A C 3
ATOM 3656 O O . LYS A 1 62 ? -23.090 3.146 -20.351 1.00 0.00 62 LYS A O 3
ATOM 3675 N N . LYS A 1 63 ? -24.806 2.591 -19.006 1.00 0.00 63 LYS A N 3
ATOM 3676 C CA . LYS A 1 63 ? -25.688 3.632 -19.519 1.00 0.00 63 LYS A CA 3
ATOM 3677 C C . LYS A 1 63 ? -25.236 5.011 -19.047 1.00 0.00 63 LYS A C 3
ATOM 3678 O O . LYS A 1 63 ? -25.551 6.026 -19.670 1.00 0.00 63 LYS A O 3
ATOM 3697 N N . LEU A 1 64 ? -24.495 5.040 -17.945 1.00 0.00 64 LEU A N 3
ATOM 3698 C CA . LEU A 1 64 ? -23.997 6.294 -17.391 1.00 0.00 64 LEU A CA 3
ATOM 3699 C C . LEU A 1 64 ? -22.722 6.736 -18.102 1.00 0.00 64 LEU A C 3
ATOM 3700 O O . LEU A 1 64 ? -21.965 5.923 -18.633 1.00 0.00 64 LEU A O 3
ATOM 3716 N N . PRO A 1 65 ? -22.475 8.054 -18.111 1.00 0.00 65 PRO A N 3
ATOM 3717 C CA . PRO A 1 65 ? -21.291 8.634 -18.751 1.00 0.00 65 PRO A CA 3
ATOM 3718 C C . PRO A 1 65 ? -20.005 8.300 -18.001 1.00 0.00 65 PRO A C 3
ATOM 3719 O O . PRO A 1 65 ? -20.021 8.082 -16.790 1.00 0.00 65 PRO A O 3
ATOM 3730 N N . ALA A 1 66 ? -18.894 8.261 -18.729 1.00 0.00 66 ALA A N 3
ATOM 3731 C CA . ALA A 1 66 ? -17.600 7.956 -18.132 1.00 0.00 66 ALA A CA 3
ATOM 3732 C C . ALA A 1 66 ? -17.307 8.879 -16.955 1.00 0.00 66 ALA A C 3
ATOM 3733 O O . ALA A 1 66 ? -16.652 8.484 -15.990 1.00 0.00 66 ALA A O 3
ATOM 3740 N N . LYS A 1 67 ? -17.796 10.112 -17.040 1.00 0.00 67 LYS A N 3
ATOM 3741 C CA . LYS A 1 67 ? -17.588 11.093 -15.981 1.00 0.00 67 LYS A CA 3
ATOM 3742 C C . LYS A 1 67 ? -18.347 10.699 -14.718 1.00 0.00 67 LYS A C 3
ATOM 3743 O O . LYS A 1 67 ? -17.934 11.030 -13.606 1.00 0.00 67 LYS A O 3
ATOM 3762 N N . ASP A 1 68 ? -19.457 9.992 -14.897 1.00 0.00 68 ASP A N 3
ATOM 3763 C CA . ASP A 1 68 ? -20.272 9.551 -13.771 1.00 0.00 68 ASP A CA 3
ATOM 3764 C C . ASP A 1 68 ? -19.878 8.144 -13.332 1.00 0.00 68 ASP A C 3
ATOM 3765 O O . ASP A 1 68 ? -20.714 7.372 -12.861 1.00 0.00 68 ASP A O 3
ATOM 3774 N N . LYS A 1 69 ? -18.601 7.816 -13.491 1.00 0.00 69 LYS A N 3
ATOM 3775 C CA . LYS A 1 69 ? -18.094 6.503 -13.112 1.00 0.00 69 LYS A CA 3
ATOM 3776 C C . LYS A 1 69 ? -16.578 6.530 -12.950 1.00 0.00 69 LYS A C 3
ATOM 3777 O O . LYS A 1 69 ? -15.868 7.143 -13.749 1.00 0.00 69 LYS A O 3
ATOM 3796 N N . LYS A 1 70 ? -16.086 5.862 -11.912 1.00 0.00 70 LYS A N 3
ATOM 3797 C CA . LYS A 1 70 ? -14.653 5.807 -11.646 1.00 0.00 70 LYS A CA 3
ATOM 3798 C C . LYS A 1 70 ? -13.997 4.678 -12.435 1.00 0.00 70 LYS A C 3
ATOM 3799 O O . LYS A 1 70 ? -14.305 3.504 -12.230 1.00 0.00 70 LYS A O 3
ATOM 3818 N N . SER A 1 71 ? -13.090 5.042 -13.336 1.00 0.00 71 SER A N 3
ATOM 3819 C CA . SER A 1 71 ? -12.391 4.060 -14.157 1.00 0.00 71 SER A CA 3
ATOM 3820 C C . SER A 1 71 ? -13.336 3.433 -15.177 1.00 0.00 71 SER A C 3
ATOM 3821 O O . SER A 1 71 ? -13.276 3.741 -16.367 1.00 0.00 71 SER A O 3
ATOM 3829 N N . ASP A 1 72 ? -14.209 2.552 -14.702 1.00 0.00 72 ASP A N 3
ATOM 3830 C CA . ASP A 1 72 ? -15.169 1.881 -15.571 1.00 0.00 72 ASP A CA 3
ATOM 3831 C C . ASP A 1 72 ? -16.323 1.300 -14.760 1.00 0.00 72 ASP A C 3
ATOM 3832 O O . ASP A 1 72 ? -16.902 0.279 -15.129 1.00 0.00 72 ASP A O 3
ATOM 3841 N N . MET A 1 73 ? -16.652 1.958 -13.652 1.00 0.00 73 MET A N 3
ATOM 3842 C CA . MET A 1 73 ? -17.737 1.506 -12.789 1.00 0.00 73 MET A CA 3
ATOM 3843 C C . MET A 1 73 ? -18.370 2.681 -12.051 1.00 0.00 73 MET A C 3
ATOM 3844 O O . MET A 1 73 ? -17.695 3.659 -11.727 1.00 0.00 73 MET A O 3
ATOM 3858 N N . SER A 1 74 ? -19.669 2.580 -11.789 1.00 0.00 74 SER A N 3
ATOM 3859 C CA . SER A 1 74 ? -20.393 3.636 -11.093 1.00 0.00 74 SER A CA 3
ATOM 3860 C C . SER A 1 74 ? -19.870 3.807 -9.670 1.00 0.00 74 SER A C 3
ATOM 3861 O O . SER A 1 74 ? -19.225 2.912 -9.122 1.00 0.00 74 SER A O 3
ATOM 3869 N N . ILE A 1 75 ? -20.153 4.962 -9.077 1.00 0.00 75 ILE A N 3
ATOM 3870 C CA . ILE A 1 75 ? -19.712 5.251 -7.718 1.00 0.00 75 ILE A CA 3
ATOM 3871 C C . ILE A 1 75 ? -20.362 4.302 -6.716 1.00 0.00 75 ILE A C 3
ATOM 3872 O O . ILE A 1 75 ? -19.748 3.919 -5.720 1.00 0.00 75 ILE A O 3
ATOM 3888 N N . ALA A 1 76 ? -21.607 3.925 -6.988 1.00 0.00 76 ALA A N 3
ATOM 3889 C CA . ALA A 1 76 ? -22.339 3.018 -6.113 1.00 0.00 76 ALA A CA 3
ATOM 3890 C C . ALA A 1 76 ? -21.717 1.626 -6.122 1.00 0.00 76 ALA A C 3
ATOM 3891 O O . ALA A 1 76 ? -21.552 1.002 -5.073 1.00 0.00 76 ALA A O 3
ATOM 3898 N N . HIS A 1 77 ? -21.374 1.143 -7.312 1.00 0.00 77 HIS A N 3
ATOM 3899 C CA . HIS A 1 77 ? -20.770 -0.177 -7.456 1.00 0.00 77 HIS A CA 3
ATOM 3900 C C . HIS A 1 77 ? -19.302 -0.151 -7.042 1.00 0.00 77 HIS A C 3
ATOM 3901 O O . HIS A 1 77 ? -18.790 -1.115 -6.473 1.00 0.00 77 HIS A O 3
ATOM 3915 N N . TYR A 1 78 ? -18.630 0.958 -7.332 1.00 0.00 78 TYR A N 3
ATOM 3916 C CA . TYR A 1 78 ? -17.220 1.108 -6.992 1.00 0.00 78 TYR A CA 3
ATOM 3917 C C . TYR A 1 78 ? -16.994 0.898 -5.498 1.00 0.00 78 TYR A C 3
ATOM 3918 O O . TYR A 1 78 ? -16.030 0.252 -5.090 1.00 0.00 78 TYR A O 3
ATOM 3936 N N . ASN A 1 79 ? -17.892 1.448 -4.687 1.00 0.00 79 ASN A N 3
ATOM 3937 C CA . ASN A 1 79 ? -17.792 1.321 -3.238 1.00 0.00 79 ASN A CA 3
ATOM 3938 C C . ASN A 1 79 ? -17.853 -0.143 -2.814 1.00 0.00 79 ASN A C 3
ATOM 3939 O O . ASN A 1 79 ? -17.205 -0.548 -1.850 1.00 0.00 79 ASN A O 3
ATOM 3950 N N . ALA A 1 80 ? -18.637 -0.932 -3.542 1.00 0.00 80 ALA A N 3
ATOM 3951 C CA . ALA A 1 80 ? -18.781 -2.351 -3.244 1.00 0.00 80 ALA A CA 3
ATOM 3952 C C . ALA A 1 80 ? -17.496 -3.110 -3.555 1.00 0.00 80 ALA A C 3
ATOM 3953 O O . ALA A 1 80 ? -17.047 -3.941 -2.764 1.00 0.00 80 ALA A O 3
ATOM 3960 N N . VAL A 1 81 ? -16.908 -2.821 -4.711 1.00 0.00 81 VAL A N 3
ATOM 3961 C CA . VAL A 1 81 ? -15.673 -3.477 -5.126 1.00 0.00 81 VAL A CA 3
ATOM 3962 C C . VAL A 1 81 ? -14.545 -3.199 -4.140 1.00 0.00 81 VAL A C 3
ATOM 3963 O O . VAL A 1 81 ? -13.821 -4.109 -3.734 1.00 0.00 81 VAL A O 3
ATOM 3976 N N . HIS A 1 82 ? -14.400 -1.934 -3.756 1.00 0.00 82 HIS A N 3
ATOM 3977 C CA . HIS A 1 82 ? -13.359 -1.536 -2.815 1.00 0.00 82 HIS A CA 3
ATOM 3978 C C . HIS A 1 82 ? -13.473 -2.323 -1.513 1.00 0.00 82 HIS A C 3
ATOM 3979 O O . HIS A 1 82 ? -12.467 -2.647 -0.882 1.00 0.00 82 HIS A O 3
ATOM 3993 N N . SER A 1 83 ? -14.705 -2.627 -1.117 1.00 0.00 83 SER A N 3
ATOM 3994 C CA . SER A 1 83 ? -14.951 -3.373 0.112 1.00 0.00 83 SER A CA 3
ATOM 3995 C C . SER A 1 83 ? -14.298 -4.751 0.051 1.00 0.00 83 SER A C 3
ATOM 3996 O O . SER A 1 83 ? -13.636 -5.178 0.996 1.00 0.00 83 SER A O 3
ATOM 4004 N N . ALA A 1 84 ? -14.491 -5.441 -1.068 1.00 0.00 84 ALA A N 3
ATOM 4005 C CA . ALA A 1 84 ? -13.920 -6.769 -1.254 1.00 0.00 84 ALA A CA 3
ATOM 4006 C C . ALA A 1 84 ? -12.407 -6.696 -1.430 1.00 0.00 84 ALA A C 3
ATOM 4007 O O . ALA A 1 84 ? -11.660 -7.414 -0.766 1.00 0.00 84 ALA A O 3
ATOM 4014 N N . ALA A 1 85 ? -11.961 -5.826 -2.330 1.00 0.00 85 ALA A N 3
ATOM 4015 C CA . ALA A 1 85 ? -10.537 -5.659 -2.592 1.00 0.00 85 ALA A CA 3
ATOM 4016 C C . ALA A 1 85 ? -9.780 -5.319 -1.313 1.00 0.00 85 ALA A C 3
ATOM 4017 O O . ALA A 1 85 ? -8.640 -5.743 -1.123 1.00 0.00 85 ALA A O 3
ATOM 4024 N N . LYS A 1 86 ? -10.420 -4.550 -0.439 1.00 0.00 86 LYS A N 3
ATOM 4025 C CA . LYS A 1 86 ? -9.808 -4.153 0.823 1.00 0.00 86 LYS A CA 3
ATOM 4026 C C . LYS A 1 86 ? -9.537 -5.369 1.703 1.00 0.00 86 LYS A C 3
ATOM 4027 O O . LYS A 1 86 ? -8.449 -5.514 2.263 1.00 0.00 86 LYS A O 3
ATOM 4046 N N . THR A 1 87 ? -10.533 -6.242 1.821 1.00 0.00 87 THR A N 3
ATOM 4047 C CA . THR A 1 87 ? -10.402 -7.445 2.633 1.00 0.00 87 THR A CA 3
ATOM 4048 C C . THR A 1 87 ? -9.346 -8.383 2.059 1.00 0.00 87 THR A C 3
ATOM 4049 O O . THR A 1 87 ? -8.580 -8.999 2.800 1.00 0.00 87 THR A O 3
ATOM 4060 N N . MET A 1 88 ? -9.311 -8.487 0.735 1.00 0.00 88 MET A N 3
ATOM 4061 C CA . MET A 1 88 ? -8.347 -9.350 0.062 1.00 0.00 88 MET A CA 3
ATOM 4062 C C . MET A 1 88 ? -6.959 -8.718 0.062 1.00 0.00 88 MET A C 3
ATOM 4063 O O . MET A 1 88 ? -5.951 -9.408 -0.087 1.00 0.00 88 MET A O 3
ATOM 4077 N N . GLY A 1 89 ? -6.913 -7.399 0.231 1.00 0.00 89 GLY A N 3
ATOM 4078 C CA . GLY A 1 89 ? -5.644 -6.697 0.247 1.00 0.00 89 GLY A CA 3
ATOM 4079 C C . GLY A 1 89 ? -5.035 -6.568 -1.136 1.00 0.00 89 GLY A C 3
ATOM 4080 O O . GLY A 1 89 ? -3.814 -6.507 -1.280 1.00 0.00 89 GLY A O 3
ATOM 4084 N N . ILE A 1 90 ? -5.887 -6.527 -2.154 1.00 0.00 90 ILE A N 3
ATOM 4085 C CA . ILE A 1 90 ? -5.426 -6.406 -3.531 1.00 0.00 90 ILE A CA 3
ATOM 4086 C C . ILE A 1 90 ? -5.568 -4.973 -4.034 1.00 0.00 90 ILE A C 3
ATOM 4087 O O . ILE A 1 90 ? -6.516 -4.272 -3.681 1.00 0.00 90 ILE A O 3
ATOM 4103 N N . ASP A 1 91 ? -4.621 -4.546 -4.862 1.00 0.00 91 ASP A N 3
ATOM 4104 C CA . ASP A 1 91 ? -4.642 -3.197 -5.417 1.00 0.00 91 ASP A CA 3
ATOM 4105 C C . ASP A 1 91 ? -4.904 -3.232 -6.920 1.00 0.00 91 ASP A C 3
ATOM 4106 O O . ASP A 1 91 ? -5.895 -2.682 -7.401 1.00 0.00 91 ASP A O 3
ATOM 4115 N N . THR A 1 92 ? -4.007 -3.881 -7.657 1.00 0.00 92 THR A N 3
ATOM 4116 C CA . THR A 1 92 ? -4.140 -3.985 -9.104 1.00 0.00 92 THR A CA 3
ATOM 4117 C C . THR A 1 92 ? -4.455 -5.416 -9.526 1.00 0.00 92 THR A C 3
ATOM 4118 O O . THR A 1 92 ? -3.552 -6.228 -9.725 1.00 0.00 92 THR A O 3
ATOM 4129 N N . TRP A 1 93 ? -5.742 -5.717 -9.661 1.00 0.00 93 TRP A N 3
ATOM 4130 C CA . TRP A 1 93 ? -6.176 -7.051 -10.060 1.00 0.00 93 TRP A CA 3
ATOM 4131 C C . TRP A 1 93 ? -6.601 -7.070 -11.524 1.00 0.00 93 TRP A C 3
ATOM 4132 O O . TRP A 1 93 ? -6.038 -7.806 -12.335 1.00 0.00 93 TRP A O 3
ATOM 4153 N N . GLY A 1 1 ? 1.479 5.072 -8.265 1.00 0.00 1 GLY A N 4
ATOM 4154 C CA . GLY A 1 1 ? 1.108 4.057 -9.234 1.00 0.00 1 GLY A CA 4
ATOM 4155 C C . GLY A 1 1 ? 1.990 2.827 -9.152 1.00 0.00 1 GLY A C 4
ATOM 4156 O O . GLY A 1 1 ? 2.749 2.537 -10.075 1.00 0.00 1 GLY A O 4
ATOM 4160 N N . ALA A 1 2 ? 1.890 2.103 -8.042 1.00 0.00 2 ALA A N 4
ATOM 4161 C CA . ALA A 1 2 ? 2.684 0.897 -7.843 1.00 0.00 2 ALA A CA 4
ATOM 4162 C C . ALA A 1 2 ? 1.827 -0.356 -7.988 1.00 0.00 2 ALA A C 4
ATOM 4163 O O . ALA A 1 2 ? 0.602 -0.297 -7.879 1.00 0.00 2 ALA A O 4
ATOM 4170 N N . MET A 1 3 ? 2.478 -1.487 -8.236 1.00 0.00 3 MET A N 4
ATOM 4171 C CA . MET A 1 3 ? 1.774 -2.754 -8.396 1.00 0.00 3 MET A CA 4
ATOM 4172 C C . MET A 1 3 ? 2.449 -3.857 -7.587 1.00 0.00 3 MET A C 4
ATOM 4173 O O . MET A 1 3 ? 3.617 -4.176 -7.808 1.00 0.00 3 MET A O 4
ATOM 4187 N N . ALA A 1 4 ? 1.706 -4.437 -6.649 1.00 0.00 4 ALA A N 4
ATOM 4188 C CA . ALA A 1 4 ? 2.233 -5.505 -5.809 1.00 0.00 4 ALA A CA 4
ATOM 4189 C C . ALA A 1 4 ? 1.117 -6.185 -5.022 1.00 0.00 4 ALA A C 4
ATOM 4190 O O . ALA A 1 4 ? 0.681 -5.684 -3.987 1.00 0.00 4 ALA A O 4
ATOM 4197 N N . ASN A 1 5 ? 0.660 -7.329 -5.521 1.00 0.00 5 ASN A N 4
ATOM 4198 C CA . ASN A 1 5 ? -0.406 -8.077 -4.865 1.00 0.00 5 ASN A CA 4
ATOM 4199 C C . ASN A 1 5 ? 0.151 -8.945 -3.741 1.00 0.00 5 ASN A C 4
ATOM 4200 O O . ASN A 1 5 ? 1.327 -9.309 -3.729 1.00 0.00 5 ASN A O 4
ATOM 4211 N N . PRO A 1 6 ? -0.712 -9.287 -2.773 1.00 0.00 6 PRO A N 4
ATOM 4212 C CA . PRO A 1 6 ? -0.330 -10.117 -1.628 1.00 0.00 6 PRO A CA 4
ATOM 4213 C C . PRO A 1 6 ? -0.054 -11.563 -2.026 1.00 0.00 6 PRO A C 4
ATOM 4214 O O . PRO A 1 6 ? -0.757 -12.134 -2.860 1.00 0.00 6 PRO A O 4
ATOM 4225 N N . LYS A 1 7 ? 0.975 -12.151 -1.425 1.00 0.00 7 LYS A N 4
ATOM 4226 C CA . LYS A 1 7 ? 1.344 -13.532 -1.716 1.00 0.00 7 LYS A CA 4
ATOM 4227 C C . LYS A 1 7 ? 0.140 -14.458 -1.574 1.00 0.00 7 LYS A C 4
ATOM 4228 O O . LYS A 1 7 ? -0.009 -15.420 -2.329 1.00 0.00 7 LYS A O 4
ATOM 4247 N N . THR A 1 8 ? -0.719 -14.161 -0.604 1.00 0.00 8 THR A N 4
ATOM 4248 C CA . THR A 1 8 ? -1.909 -14.967 -0.364 1.00 0.00 8 THR A CA 4
ATOM 4249 C C . THR A 1 8 ? -3.039 -14.121 0.212 1.00 0.00 8 THR A C 4
ATOM 4250 O O . THR A 1 8 ? -2.830 -12.970 0.598 1.00 0.00 8 THR A O 4
ATOM 4261 N N . ILE A 1 9 ? -4.235 -14.697 0.267 1.00 0.00 9 ILE A N 4
ATOM 4262 C CA . ILE A 1 9 ? -5.397 -13.996 0.797 1.00 0.00 9 ILE A CA 4
ATOM 4263 C C . ILE A 1 9 ? -6.241 -14.915 1.674 1.00 0.00 9 ILE A C 4
ATOM 4264 O O . ILE A 1 9 ? -6.641 -16.000 1.251 1.00 0.00 9 ILE A O 4
ATOM 4280 N N . LYS A 1 10 ? -6.511 -14.472 2.897 1.00 0.00 10 LYS A N 4
ATOM 4281 C CA . LYS A 1 10 ? -7.311 -15.253 3.834 1.00 0.00 10 LYS A CA 4
ATOM 4282 C C . LYS A 1 10 ? -8.660 -15.620 3.224 1.00 0.00 10 LYS A C 4
ATOM 4283 O O . LYS A 1 10 ? -9.317 -14.786 2.601 1.00 0.00 10 LYS A O 4
ATOM 4302 N N . ALA A 1 11 ? -9.066 -16.872 3.408 1.00 0.00 11 ALA A N 4
ATOM 4303 C CA . ALA A 1 11 ? -10.338 -17.347 2.878 1.00 0.00 11 ALA A CA 4
ATOM 4304 C C . ALA A 1 11 ? -11.482 -16.426 3.288 1.00 0.00 11 ALA A C 4
ATOM 4305 O O . ALA A 1 11 ? -12.408 -16.188 2.513 1.00 0.00 11 ALA A O 4
ATOM 4312 N N . ALA A 1 12 ? -11.412 -15.912 4.511 1.00 0.00 12 ALA A N 4
ATOM 4313 C CA . ALA A 1 12 ? -12.442 -15.016 5.023 1.00 0.00 12 ALA A CA 4
ATOM 4314 C C . ALA A 1 12 ? -12.678 -13.850 4.070 1.00 0.00 12 ALA A C 4
ATOM 4315 O O . ALA A 1 12 ? -13.807 -13.386 3.910 1.00 0.00 12 ALA A O 4
ATOM 4322 N N . ALA A 1 13 ? -11.607 -13.380 3.440 1.00 0.00 13 ALA A N 4
ATOM 4323 C CA . ALA A 1 13 ? -11.699 -12.269 2.501 1.00 0.00 13 ALA A CA 4
ATOM 4324 C C . ALA A 1 13 ? -12.552 -12.640 1.293 1.00 0.00 13 ALA A C 4
ATOM 4325 O O . ALA A 1 13 ? -13.260 -11.798 0.739 1.00 0.00 13 ALA A O 4
ATOM 4332 N N . TYR A 1 14 ? -12.480 -13.903 0.889 1.00 0.00 14 TYR A N 4
ATOM 4333 C CA . TYR A 1 14 ? -13.244 -14.384 -0.256 1.00 0.00 14 TYR A CA 4
ATOM 4334 C C . TYR A 1 14 ? -14.739 -14.377 0.045 1.00 0.00 14 TYR A C 4
ATOM 4335 O O . TYR A 1 14 ? -15.534 -13.821 -0.712 1.00 0.00 14 TYR A O 4
ATOM 4353 N N . ASN A 1 15 ? -15.115 -14.999 1.158 1.00 0.00 15 ASN A N 4
ATOM 4354 C CA . ASN A 1 15 ? -16.515 -15.065 1.562 1.00 0.00 15 ASN A CA 4
ATOM 4355 C C . ASN A 1 15 ? -17.053 -13.675 1.888 1.00 0.00 15 ASN A C 4
ATOM 4356 O O . ASN A 1 15 ? -18.219 -13.375 1.632 1.00 0.00 15 ASN A O 4
ATOM 4367 N N . GLN A 1 16 ? -16.196 -12.832 2.453 1.00 0.00 16 GLN A N 4
ATOM 4368 C CA . GLN A 1 16 ? -16.585 -11.474 2.814 1.00 0.00 16 GLN A CA 4
ATOM 4369 C C . GLN A 1 16 ? -16.690 -10.590 1.575 1.00 0.00 16 GLN A C 4
ATOM 4370 O O . GLN A 1 16 ? -17.533 -9.696 1.508 1.00 0.00 16 GLN A O 4
ATOM 4384 N N . ALA A 1 17 ? -15.828 -10.847 0.597 1.00 0.00 17 ALA A N 4
ATOM 4385 C CA . ALA A 1 17 ? -15.824 -10.076 -0.640 1.00 0.00 17 ALA A CA 4
ATOM 4386 C C . ALA A 1 17 ? -17.110 -10.298 -1.429 1.00 0.00 17 ALA A C 4
ATOM 4387 O O . ALA A 1 17 ? -17.766 -9.343 -1.846 1.00 0.00 17 ALA A O 4
ATOM 4394 N N . ARG A 1 18 ? -17.465 -11.563 -1.630 1.00 0.00 18 ARG A N 4
ATOM 4395 C CA . ARG A 1 18 ? -18.672 -11.909 -2.370 1.00 0.00 18 ARG A CA 4
ATOM 4396 C C . ARG A 1 18 ? -19.921 -11.543 -1.575 1.00 0.00 18 ARG A C 4
ATOM 4397 O O . ARG A 1 18 ? -20.945 -11.168 -2.147 1.00 0.00 18 ARG A O 4
ATOM 4418 N N . SER A 1 19 ? -19.830 -11.655 -0.254 1.00 0.00 19 SER A N 4
ATOM 4419 C CA . SER A 1 19 ? -20.954 -11.340 0.619 1.00 0.00 19 SER A CA 4
ATOM 4420 C C . SER A 1 19 ? -21.432 -9.908 0.395 1.00 0.00 19 SER A C 4
ATOM 4421 O O . SER A 1 19 ? -22.624 -9.660 0.209 1.00 0.00 19 SER A O 4
ATOM 4429 N N . THR A 1 20 ? -20.492 -8.968 0.414 1.00 0.00 20 THR A N 4
ATOM 4430 C CA . THR A 1 20 ? -20.815 -7.561 0.215 1.00 0.00 20 THR A CA 4
ATOM 4431 C C . THR A 1 20 ? -21.521 -7.342 -1.118 1.00 0.00 20 THR A C 4
ATOM 4432 O O . THR A 1 20 ? -22.485 -6.579 -1.205 1.00 0.00 20 THR A O 4
ATOM 4443 N N . LEU A 1 21 ? -21.038 -8.016 -2.156 1.00 0.00 21 LEU A N 4
ATOM 4444 C CA . LEU A 1 21 ? -21.624 -7.896 -3.486 1.00 0.00 21 LEU A CA 4
ATOM 4445 C C . LEU A 1 21 ? -23.018 -8.515 -3.525 1.00 0.00 21 LEU A C 4
ATOM 4446 O O . LEU A 1 21 ? -23.878 -8.083 -4.292 1.00 0.00 21 LEU A O 4
ATOM 4462 N N . ALA A 1 22 ? -23.234 -9.528 -2.692 1.00 0.00 22 ALA A N 4
ATOM 4463 C CA . ALA A 1 22 ? -24.524 -10.203 -2.628 1.00 0.00 22 ALA A CA 4
ATOM 4464 C C . ALA A 1 22 ? -25.656 -9.204 -2.414 1.00 0.00 22 ALA A C 4
ATOM 4465 O O . ALA A 1 22 ? -26.799 -9.454 -2.798 1.00 0.00 22 ALA A O 4
ATOM 4472 N N . ASP A 1 23 ? -25.332 -8.072 -1.798 1.00 0.00 23 ASP A N 4
ATOM 4473 C CA . ASP A 1 23 ? -26.322 -7.035 -1.533 1.00 0.00 23 ASP A CA 4
ATOM 4474 C C . ASP A 1 23 ? -26.979 -6.568 -2.828 1.00 0.00 23 ASP A C 4
ATOM 4475 O O . ASP A 1 23 ? -28.162 -6.227 -2.847 1.00 0.00 23 ASP A O 4
ATOM 4484 N N . ALA A 1 24 ? -26.204 -6.553 -3.907 1.00 0.00 24 ALA A N 4
ATOM 4485 C CA . ALA A 1 24 ? -26.711 -6.128 -5.206 1.00 0.00 24 ALA A CA 4
ATOM 4486 C C . ALA A 1 24 ? -26.842 -7.312 -6.158 1.00 0.00 24 ALA A C 4
ATOM 4487 O O . ALA A 1 24 ? -27.616 -7.270 -7.114 1.00 0.00 24 ALA A O 4
ATOM 4494 N N . GLY A 1 25 ? -26.080 -8.368 -5.890 1.00 0.00 25 GLY A N 4
ATOM 4495 C CA . GLY A 1 25 ? -26.126 -9.549 -6.733 1.00 0.00 25 GLY A CA 4
ATOM 4496 C C . GLY A 1 25 ? -24.747 -10.006 -7.166 1.00 0.00 25 GLY A C 4
ATOM 4497 O O . GLY A 1 25 ? -23.829 -9.196 -7.294 1.00 0.00 25 GLY A O 4
ATOM 4501 N N . SER A 1 26 ? -24.600 -11.308 -7.390 1.00 0.00 26 SER A N 4
ATOM 4502 C CA . SER A 1 26 ? -23.322 -11.873 -7.805 1.00 0.00 26 SER A CA 4
ATOM 4503 C C . SER A 1 26 ? -23.466 -12.640 -9.115 1.00 0.00 26 SER A C 4
ATOM 4504 O O . SER A 1 26 ? -24.191 -13.633 -9.189 1.00 0.00 26 SER A O 4
ATOM 4512 N N . ARG A 1 27 ? -22.772 -12.172 -10.148 1.00 0.00 27 ARG A N 4
ATOM 4513 C CA . ARG A 1 27 ? -22.823 -12.813 -11.456 1.00 0.00 27 ARG A CA 4
ATOM 4514 C C . ARG A 1 27 ? -21.964 -14.074 -11.479 1.00 0.00 27 ARG A C 4
ATOM 4515 O O . ARG A 1 27 ? -22.463 -15.175 -11.711 1.00 0.00 27 ARG A O 4
ATOM 4536 N N . THR A 1 28 ? -20.668 -13.905 -11.235 1.00 0.00 28 THR A N 4
ATOM 4537 C CA . THR A 1 28 ? -19.739 -15.027 -11.229 1.00 0.00 28 THR A CA 4
ATOM 4538 C C . THR A 1 28 ? -19.836 -15.815 -9.928 1.00 0.00 28 THR A C 4
ATOM 4539 O O . THR A 1 28 ? -19.809 -17.045 -9.932 1.00 0.00 28 THR A O 4
ATOM 4550 N N . ALA A 1 29 ? -19.951 -15.097 -8.815 1.00 0.00 29 ALA A N 4
ATOM 4551 C CA . ALA A 1 29 ? -20.055 -15.730 -7.506 1.00 0.00 29 ALA A CA 4
ATOM 4552 C C . ALA A 1 29 ? -21.256 -16.667 -7.443 1.00 0.00 29 ALA A C 4
ATOM 4553 O O . ALA A 1 29 ? -21.247 -17.656 -6.711 1.00 0.00 29 ALA A O 4
ATOM 4560 N N . ALA A 1 30 ? -22.290 -16.349 -8.216 1.00 0.00 30 ALA A N 4
ATOM 4561 C CA . ALA A 1 30 ? -23.498 -17.164 -8.249 1.00 0.00 30 ALA A CA 4
ATOM 4562 C C . ALA A 1 30 ? -23.212 -18.548 -8.821 1.00 0.00 30 ALA A C 4
ATOM 4563 O O . ALA A 1 30 ? -23.699 -19.556 -8.310 1.00 0.00 30 ALA A O 4
ATOM 4570 N N . LYS A 1 31 ? -22.418 -18.590 -9.886 1.00 0.00 31 LYS A N 4
ATOM 4571 C CA . LYS A 1 31 ? -22.065 -19.850 -10.529 1.00 0.00 31 LYS A CA 4
ATOM 4572 C C . LYS A 1 31 ? -20.947 -20.555 -9.767 1.00 0.00 31 LYS A C 4
ATOM 4573 O O . LYS A 1 31 ? -20.824 -21.779 -9.819 1.00 0.00 31 LYS A O 4
ATOM 4592 N N . SER A 1 32 ? -20.136 -19.775 -9.059 1.00 0.00 32 SER A N 4
ATOM 4593 C CA . SER A 1 32 ? -19.027 -20.325 -8.289 1.00 0.00 32 SER A CA 4
ATOM 4594 C C . SER A 1 32 ? -19.384 -20.410 -6.808 1.00 0.00 32 SER A C 4
ATOM 4595 O O . SER A 1 32 ? -20.512 -20.115 -6.411 1.00 0.00 32 SER A O 4
ATOM 4603 N N . HIS A 1 33 ? -18.414 -20.816 -5.994 1.00 0.00 33 HIS A N 4
ATOM 4604 C CA . HIS A 1 33 ? -18.625 -20.940 -4.556 1.00 0.00 33 HIS A CA 4
ATOM 4605 C C . HIS A 1 33 ? -17.448 -20.352 -3.782 1.00 0.00 33 HIS A C 4
ATOM 4606 O O . HIS A 1 33 ? -16.344 -20.199 -4.305 1.00 0.00 33 HIS A O 4
ATOM 4620 N N . PRO A 1 34 ? -17.688 -20.015 -2.506 1.00 0.00 34 PRO A N 4
ATOM 4621 C CA . PRO A 1 34 ? -16.661 -19.439 -1.633 1.00 0.00 34 PRO A CA 4
ATOM 4622 C C . PRO A 1 34 ? -15.580 -20.449 -1.265 1.00 0.00 34 PRO A C 4
ATOM 4623 O O . PRO A 1 34 ? -15.527 -21.546 -1.822 1.00 0.00 34 PRO A O 4
ATOM 4634 N N . ILE A 1 35 ? -14.720 -20.073 -0.325 1.00 0.00 35 ILE A N 4
ATOM 4635 C CA . ILE A 1 35 ? -13.642 -20.948 0.118 1.00 0.00 35 ILE A CA 4
ATOM 4636 C C . ILE A 1 35 ? -13.811 -21.330 1.585 1.00 0.00 35 ILE A C 4
ATOM 4637 O O . ILE A 1 35 ? -13.938 -20.465 2.452 1.00 0.00 35 ILE A O 4
ATOM 4653 N N . HIS A 1 36 ? -13.810 -22.632 1.855 1.00 0.00 36 HIS A N 4
ATOM 4654 C CA . HIS A 1 36 ? -13.961 -23.129 3.218 1.00 0.00 36 HIS A CA 4
ATOM 4655 C C . HIS A 1 36 ? -12.984 -24.269 3.492 1.00 0.00 36 HIS A C 4
ATOM 4656 O O . HIS A 1 36 ? -12.475 -24.899 2.566 1.00 0.00 36 HIS A O 4
ATOM 4670 N N . GLY A 1 37 ? -12.726 -24.527 4.770 1.00 0.00 37 GLY A N 4
ATOM 4671 C CA . GLY A 1 37 ? -11.811 -25.590 5.143 1.00 0.00 37 GLY A CA 4
ATOM 4672 C C . GLY A 1 37 ? -10.470 -25.471 4.446 1.00 0.00 37 GLY A C 4
ATOM 4673 O O . GLY A 1 37 ? -9.845 -26.476 4.108 1.00 0.00 37 GLY A O 4
ATOM 4677 N N . LYS A 1 38 ? -10.026 -24.237 4.228 1.00 0.00 38 LYS A N 4
ATOM 4678 C CA . LYS A 1 38 ? -8.750 -23.989 3.566 1.00 0.00 38 LYS A CA 4
ATOM 4679 C C . LYS A 1 38 ? -7.909 -22.996 4.362 1.00 0.00 38 LYS A C 4
ATOM 4680 O O . LYS A 1 38 ? -8.411 -21.971 4.825 1.00 0.00 38 LYS A O 4
ATOM 4699 N N . THR A 1 39 ? -6.625 -23.305 4.516 1.00 0.00 39 THR A N 4
ATOM 4700 C CA . THR A 1 39 ? -5.714 -22.440 5.255 1.00 0.00 39 THR A CA 4
ATOM 4701 C C . THR A 1 39 ? -5.639 -21.054 4.625 1.00 0.00 39 THR A C 4
ATOM 4702 O O . THR A 1 39 ? -5.828 -20.043 5.302 1.00 0.00 39 THR A O 4
ATOM 4713 N N . ASP A 1 40 ? -5.363 -21.014 3.326 1.00 0.00 40 ASP A N 4
ATOM 4714 C CA . ASP A 1 40 ? -5.265 -19.751 2.604 1.00 0.00 40 ASP A CA 4
ATOM 4715 C C . ASP A 1 40 ? -5.082 -19.993 1.109 1.00 0.00 40 ASP A C 4
ATOM 4716 O O . ASP A 1 40 ? -4.435 -20.957 0.700 1.00 0.00 40 ASP A O 4
ATOM 4725 N N . VAL A 1 41 ? -5.658 -19.112 0.297 1.00 0.00 41 VAL A N 4
ATOM 4726 C CA . VAL A 1 41 ? -5.558 -19.229 -1.153 1.00 0.00 41 VAL A CA 4
ATOM 4727 C C . VAL A 1 41 ? -4.717 -18.101 -1.739 1.00 0.00 41 VAL A C 4
ATOM 4728 O O . VAL A 1 41 ? -4.584 -17.025 -1.156 1.00 0.00 41 VAL A O 4
ATOM 4741 N N . PRO A 1 42 ? -4.135 -18.350 -2.921 1.00 0.00 42 PRO A N 4
ATOM 4742 C CA . PRO A 1 42 ? -3.297 -17.367 -3.614 1.00 0.00 42 PRO A CA 4
ATOM 4743 C C . PRO A 1 42 ? -4.106 -16.190 -4.149 1.00 0.00 42 PRO A C 4
ATOM 4744 O O . PRO A 1 42 ? -5.302 -16.315 -4.412 1.00 0.00 42 PRO A O 4
ATOM 4755 N N . VAL A 1 43 ? -3.446 -15.048 -4.309 1.00 0.00 43 VAL A N 4
ATOM 4756 C CA . VAL A 1 43 ? -4.103 -13.849 -4.814 1.00 0.00 43 VAL A CA 4
ATOM 4757 C C . VAL A 1 43 ? -4.855 -14.138 -6.109 1.00 0.00 43 VAL A C 4
ATOM 4758 O O . VAL A 1 43 ? -5.886 -13.528 -6.390 1.00 0.00 43 VAL A O 4
ATOM 4771 N N . SER A 1 44 ? -4.330 -15.074 -6.894 1.00 0.00 44 SER A N 4
ATOM 4772 C CA . SER A 1 44 ? -4.950 -15.443 -8.162 1.00 0.00 44 SER A CA 4
ATOM 4773 C C . SER A 1 44 ? -6.400 -15.869 -7.954 1.00 0.00 44 SER A C 4
ATOM 4774 O O . SER A 1 44 ? -7.254 -15.646 -8.813 1.00 0.00 44 SER A O 4
ATOM 4782 N N . TYR A 1 45 ? -6.670 -16.484 -6.808 1.00 0.00 45 TYR A N 4
ATOM 4783 C CA . TYR A 1 45 ? -8.016 -16.945 -6.487 1.00 0.00 45 TYR A CA 4
ATOM 4784 C C . TYR A 1 45 ? -8.918 -15.773 -6.111 1.00 0.00 45 TYR A C 4
ATOM 4785 O O . TYR A 1 45 ? -10.026 -15.637 -6.628 1.00 0.00 45 TYR A O 4
ATOM 4803 N N . GLY A 1 46 ? -8.433 -14.928 -5.207 1.00 0.00 46 GLY A N 4
ATOM 4804 C CA . GLY A 1 46 ? -9.206 -13.778 -4.777 1.00 0.00 46 GLY A CA 4
ATOM 4805 C C . GLY A 1 46 ? -9.445 -12.787 -5.899 1.00 0.00 46 GLY A C 4
ATOM 4806 O O . GLY A 1 46 ? -10.522 -12.198 -6.000 1.00 0.00 46 GLY A O 4
ATOM 4810 N N . THR A 1 47 ? -8.437 -12.600 -6.746 1.00 0.00 47 THR A N 4
ATOM 4811 C CA . THR A 1 47 ? -8.541 -11.672 -7.864 1.00 0.00 47 THR A CA 4
ATOM 4812 C C . THR A 1 47 ? -9.717 -12.027 -8.767 1.00 0.00 47 THR A C 4
ATOM 4813 O O . THR A 1 47 ? -10.340 -11.150 -9.365 1.00 0.00 47 THR A O 4
ATOM 4824 N N . SER A 1 48 ? -10.017 -13.319 -8.859 1.00 0.00 48 SER A N 4
ATOM 4825 C CA . SER A 1 48 ? -11.118 -13.790 -9.691 1.00 0.00 48 SER A CA 4
ATOM 4826 C C . SER A 1 48 ? -12.439 -13.172 -9.246 1.00 0.00 48 SER A C 4
ATOM 4827 O O . SER A 1 48 ? -13.260 -12.770 -10.072 1.00 0.00 48 SER A O 4
ATOM 4835 N N . LEU A 1 49 ? -12.639 -13.097 -7.934 1.00 0.00 49 LEU A N 4
ATOM 4836 C CA . LEU A 1 49 ? -13.860 -12.527 -7.377 1.00 0.00 49 LEU A CA 4
ATOM 4837 C C . LEU A 1 49 ? -13.851 -11.006 -7.488 1.00 0.00 49 LEU A C 4
ATOM 4838 O O . LEU A 1 49 ? -14.886 -10.384 -7.730 1.00 0.00 49 LEU A O 4
ATOM 4854 N N . LEU A 1 50 ? -12.676 -10.412 -7.310 1.00 0.00 50 LEU A N 4
ATOM 4855 C CA . LEU A 1 50 ? -12.531 -8.963 -7.393 1.00 0.00 50 LEU A CA 4
ATOM 4856 C C . LEU A 1 50 ? -12.797 -8.469 -8.811 1.00 0.00 50 LEU A C 4
ATOM 4857 O O . LEU A 1 50 ? -13.583 -7.545 -9.020 1.00 0.00 50 LEU A O 4
ATOM 4873 N N . ALA A 1 51 ? -12.137 -9.092 -9.782 1.00 0.00 51 ALA A N 4
ATOM 4874 C CA . ALA A 1 51 ? -12.305 -8.718 -11.181 1.00 0.00 51 ALA A CA 4
ATOM 4875 C C . ALA A 1 51 ? -13.704 -9.067 -11.678 1.00 0.00 51 ALA A C 4
ATOM 4876 O O . ALA A 1 51 ? -14.276 -8.353 -12.501 1.00 0.00 51 ALA A O 4
ATOM 4883 N N . ALA A 1 52 ? -14.248 -10.170 -11.174 1.00 0.00 52 ALA A N 4
ATOM 4884 C CA . ALA A 1 52 ? -15.580 -10.612 -11.567 1.00 0.00 52 ALA A CA 4
ATOM 4885 C C . ALA A 1 52 ? -16.625 -9.545 -11.261 1.00 0.00 52 ALA A C 4
ATOM 4886 O O . ALA A 1 52 ? -17.454 -9.214 -12.109 1.00 0.00 52 ALA A O 4
ATOM 4893 N N . ALA A 1 53 ? -16.581 -9.011 -10.045 1.00 0.00 53 ALA A N 4
ATOM 4894 C CA . ALA A 1 53 ? -17.524 -7.980 -9.629 1.00 0.00 53 ALA A CA 4
ATOM 4895 C C . ALA A 1 53 ? -17.224 -6.652 -10.317 1.00 0.00 53 ALA A C 4
ATOM 4896 O O . ALA A 1 53 ? -18.132 -5.967 -10.787 1.00 0.00 53 ALA A O 4
ATOM 4903 N N . ARG A 1 54 ? -15.945 -6.294 -10.371 1.00 0.00 54 ARG A N 4
ATOM 4904 C CA . ARG A 1 54 ? -15.526 -5.047 -10.999 1.00 0.00 54 ARG A CA 4
ATOM 4905 C C . ARG A 1 54 ? -16.034 -4.965 -12.436 1.00 0.00 54 ARG A C 4
ATOM 4906 O O . ARG A 1 54 ? -16.649 -3.975 -12.832 1.00 0.00 54 ARG A O 4
ATOM 4927 N N . ASP A 1 55 ? -15.772 -6.011 -13.211 1.00 0.00 55 ASP A N 4
ATOM 4928 C CA . ASP A 1 55 ? -16.203 -6.058 -14.603 1.00 0.00 55 ASP A CA 4
ATOM 4929 C C . ASP A 1 55 ? -17.721 -6.179 -14.699 1.00 0.00 55 ASP A C 4
ATOM 4930 O O . ASP A 1 55 ? -18.349 -5.557 -15.555 1.00 0.00 55 ASP A O 4
ATOM 4939 N N . GLU A 1 56 ? -18.302 -6.984 -13.815 1.00 0.00 56 GLU A N 4
ATOM 4940 C CA . GLU A 1 56 ? -19.746 -7.187 -13.802 1.00 0.00 56 GLU A CA 4
ATOM 4941 C C . GLU A 1 56 ? -20.479 -5.865 -13.593 1.00 0.00 56 GLU A C 4
ATOM 4942 O O . GLU A 1 56 ? -21.393 -5.523 -14.344 1.00 0.00 56 GLU A O 4
ATOM 4954 N N . PHE A 1 57 ? -20.073 -5.126 -12.565 1.00 0.00 57 PHE A N 4
ATOM 4955 C CA . PHE A 1 57 ? -20.692 -3.843 -12.255 1.00 0.00 57 PHE A CA 4
ATOM 4956 C C . PHE A 1 57 ? -20.543 -2.871 -13.421 1.00 0.00 57 PHE A C 4
ATOM 4957 O O . PHE A 1 57 ? -21.341 -1.947 -13.579 1.00 0.00 57 PHE A O 4
ATOM 4974 N N . ARG A 1 58 ? -19.516 -3.086 -14.236 1.00 0.00 58 ARG A N 4
ATOM 4975 C CA . ARG A 1 58 ? -19.260 -2.229 -15.387 1.00 0.00 58 ARG A CA 4
ATOM 4976 C C . ARG A 1 58 ? -20.478 -2.175 -16.306 1.00 0.00 58 ARG A C 4
ATOM 4977 O O . ARG A 1 58 ? -20.752 -1.150 -16.928 1.00 0.00 58 ARG A O 4
ATOM 4998 N N . GLN A 1 59 ? -21.202 -3.287 -16.385 1.00 0.00 59 GLN A N 4
ATOM 4999 C CA . GLN A 1 59 ? -22.389 -3.366 -17.228 1.00 0.00 59 GLN A CA 4
ATOM 5000 C C . GLN A 1 59 ? -23.546 -2.583 -16.615 1.00 0.00 59 GLN A C 4
ATOM 5001 O O . GLN A 1 59 ? -24.387 -2.039 -17.329 1.00 0.00 59 GLN A O 4
ATOM 5015 N N . ALA A 1 60 ? -23.581 -2.532 -15.287 1.00 0.00 60 ALA A N 4
ATOM 5016 C CA . ALA A 1 60 ? -24.634 -1.815 -14.578 1.00 0.00 60 ALA A CA 4
ATOM 5017 C C . ALA A 1 60 ? -24.565 -0.318 -14.861 1.00 0.00 60 ALA A C 4
ATOM 5018 O O . ALA A 1 60 ? -25.576 0.313 -15.169 1.00 0.00 60 ALA A O 4
ATOM 5025 N N . ASP A 1 61 ? -23.366 0.245 -14.755 1.00 0.00 61 ASP A N 4
ATOM 5026 C CA . ASP A 1 61 ? -23.165 1.668 -15.000 1.00 0.00 61 ASP A CA 4
ATOM 5027 C C . ASP A 1 61 ? -22.725 1.915 -16.440 1.00 0.00 61 ASP A C 4
ATOM 5028 O O . ASP A 1 61 ? -21.964 2.841 -16.718 1.00 0.00 61 ASP A O 4
ATOM 5037 N N . LYS A 1 62 ? -23.210 1.079 -17.352 1.00 0.00 62 LYS A N 4
ATOM 5038 C CA . LYS A 1 62 ? -22.868 1.206 -18.764 1.00 0.00 62 LYS A CA 4
ATOM 5039 C C . LYS A 1 62 ? -23.674 2.322 -19.421 1.00 0.00 62 LYS A C 4
ATOM 5040 O O . LYS A 1 62 ? -23.186 3.009 -20.319 1.00 0.00 62 LYS A O 4
ATOM 5059 N N . LYS A 1 63 ? -24.910 2.500 -18.966 1.00 0.00 63 LYS A N 4
ATOM 5060 C CA . LYS A 1 63 ? -25.782 3.536 -19.507 1.00 0.00 63 LYS A CA 4
ATOM 5061 C C . LYS A 1 63 ? -25.321 4.921 -19.066 1.00 0.00 63 LYS A C 4
ATOM 5062 O O . LYS A 1 63 ? -25.630 5.924 -19.711 1.00 0.00 63 LYS A O 4
ATOM 5081 N N . LEU A 1 64 ? -24.579 4.970 -17.965 1.00 0.00 64 LEU A N 4
ATOM 5082 C CA . LEU A 1 64 ? -24.073 6.233 -17.439 1.00 0.00 64 LEU A CA 4
ATOM 5083 C C . LEU A 1 64 ? -22.787 6.643 -18.150 1.00 0.00 64 LEU A C 4
ATOM 5084 O O . LEU A 1 64 ? -22.038 5.810 -18.659 1.00 0.00 64 LEU A O 4
ATOM 5100 N N . PRO A 1 65 ? -22.523 7.958 -18.184 1.00 0.00 65 PRO A N 4
ATOM 5101 C CA . PRO A 1 65 ? -21.326 8.508 -18.826 1.00 0.00 65 PRO A CA 4
ATOM 5102 C C . PRO A 1 65 ? -20.050 8.171 -18.061 1.00 0.00 65 PRO A C 4
ATOM 5103 O O . PRO A 1 65 ? -20.086 7.919 -16.857 1.00 0.00 65 PRO A O 4
ATOM 5114 N N . ALA A 1 66 ? -18.925 8.170 -18.768 1.00 0.00 66 ALA A N 4
ATOM 5115 C CA . ALA A 1 66 ? -17.638 7.867 -18.154 1.00 0.00 66 ALA A CA 4
ATOM 5116 C C . ALA A 1 66 ? -17.310 8.863 -17.046 1.00 0.00 66 ALA A C 4
ATOM 5117 O O . ALA A 1 66 ? -16.628 8.528 -16.078 1.00 0.00 66 ALA A O 4
ATOM 5124 N N . LYS A 1 67 ? -17.799 10.089 -17.196 1.00 0.00 67 LYS A N 4
ATOM 5125 C CA . LYS A 1 67 ? -17.559 11.135 -16.209 1.00 0.00 67 LYS A CA 4
ATOM 5126 C C . LYS A 1 67 ? -18.301 10.837 -14.910 1.00 0.00 67 LYS A C 4
ATOM 5127 O O . LYS A 1 67 ? -17.859 11.225 -13.828 1.00 0.00 67 LYS A O 4
ATOM 5146 N N . ASP A 1 68 ? -19.430 10.146 -15.024 1.00 0.00 68 ASP A N 4
ATOM 5147 C CA . ASP A 1 68 ? -20.232 9.794 -13.858 1.00 0.00 68 ASP A CA 4
ATOM 5148 C C . ASP A 1 68 ? -19.863 8.406 -13.343 1.00 0.00 68 ASP A C 4
ATOM 5149 O O . ASP A 1 68 ? -20.707 7.683 -12.813 1.00 0.00 68 ASP A O 4
ATOM 5158 N N . LYS A 1 69 ? -18.596 8.039 -13.503 1.00 0.00 69 LYS A N 4
ATOM 5159 C CA . LYS A 1 69 ? -18.113 6.738 -13.054 1.00 0.00 69 LYS A CA 4
ATOM 5160 C C . LYS A 1 69 ? -16.594 6.739 -12.919 1.00 0.00 69 LYS A C 4
ATOM 5161 O O . LYS A 1 69 ? -15.894 7.430 -13.659 1.00 0.00 69 LYS A O 4
ATOM 5180 N N . LYS A 1 70 ? -16.089 5.959 -11.969 1.00 0.00 70 LYS A N 4
ATOM 5181 C CA . LYS A 1 70 ? -14.652 5.866 -11.737 1.00 0.00 70 LYS A CA 4
ATOM 5182 C C . LYS A 1 70 ? -14.036 4.752 -12.578 1.00 0.00 70 LYS A C 4
ATOM 5183 O O . LYS A 1 70 ? -14.328 3.574 -12.374 1.00 0.00 70 LYS A O 4
ATOM 5202 N N . SER A 1 71 ? -13.182 5.133 -13.522 1.00 0.00 71 SER A N 4
ATOM 5203 C CA . SER A 1 71 ? -12.526 4.166 -14.395 1.00 0.00 71 SER A CA 4
ATOM 5204 C C . SER A 1 71 ? -13.527 3.542 -15.362 1.00 0.00 71 SER A C 4
ATOM 5205 O O . SER A 1 71 ? -13.549 3.871 -16.548 1.00 0.00 71 SER A O 4
ATOM 5213 N N . ASP A 1 72 ? -14.353 2.638 -14.847 1.00 0.00 72 ASP A N 4
ATOM 5214 C CA . ASP A 1 72 ? -15.358 1.967 -15.664 1.00 0.00 72 ASP A CA 4
ATOM 5215 C C . ASP A 1 72 ? -16.473 1.397 -14.793 1.00 0.00 72 ASP A C 4
ATOM 5216 O O . ASP A 1 72 ? -17.079 0.380 -15.131 1.00 0.00 72 ASP A O 4
ATOM 5225 N N . MET A 1 73 ? -16.738 2.058 -13.671 1.00 0.00 73 MET A N 4
ATOM 5226 C CA . MET A 1 73 ? -17.781 1.617 -12.752 1.00 0.00 73 MET A CA 4
ATOM 5227 C C . MET A 1 73 ? -18.365 2.799 -11.985 1.00 0.00 73 MET A C 4
ATOM 5228 O O . MET A 1 73 ? -17.650 3.737 -11.632 1.00 0.00 73 MET A O 4
ATOM 5242 N N . SER A 1 74 ? -19.669 2.748 -11.731 1.00 0.00 74 SER A N 4
ATOM 5243 C CA . SER A 1 74 ? -20.349 3.816 -11.009 1.00 0.00 74 SER A CA 4
ATOM 5244 C C . SER A 1 74 ? -19.822 3.929 -9.581 1.00 0.00 74 SER A C 4
ATOM 5245 O O . SER A 1 74 ? -19.212 2.996 -9.058 1.00 0.00 74 SER A O 4
ATOM 5253 N N . ILE A 1 75 ? -20.062 5.077 -8.958 1.00 0.00 75 ILE A N 4
ATOM 5254 C CA . ILE A 1 75 ? -19.613 5.313 -7.591 1.00 0.00 75 ILE A CA 4
ATOM 5255 C C . ILE A 1 75 ? -20.281 4.346 -6.619 1.00 0.00 75 ILE A C 4
ATOM 5256 O O . ILE A 1 75 ? -19.676 3.924 -5.634 1.00 0.00 75 ILE A O 4
ATOM 5272 N N . ALA A 1 76 ? -21.531 3.998 -6.904 1.00 0.00 76 ALA A N 4
ATOM 5273 C CA . ALA A 1 76 ? -22.280 3.078 -6.057 1.00 0.00 76 ALA A CA 4
ATOM 5274 C C . ALA A 1 76 ? -21.662 1.684 -6.080 1.00 0.00 76 ALA A C 4
ATOM 5275 O O . ALA A 1 76 ? -21.494 1.052 -5.037 1.00 0.00 76 ALA A O 4
ATOM 5282 N N . HIS A 1 77 ? -21.325 1.210 -7.275 1.00 0.00 77 HIS A N 4
ATOM 5283 C CA . HIS A 1 77 ? -20.725 -0.110 -7.433 1.00 0.00 77 HIS A CA 4
ATOM 5284 C C . HIS A 1 77 ? -19.256 -0.091 -7.023 1.00 0.00 77 HIS A C 4
ATOM 5285 O O . HIS A 1 77 ? -18.744 -1.062 -6.465 1.00 0.00 77 HIS A O 4
ATOM 5299 N N . TYR A 1 78 ? -18.583 1.019 -7.303 1.00 0.00 78 TYR A N 4
ATOM 5300 C CA . TYR A 1 78 ? -17.171 1.163 -6.966 1.00 0.00 78 TYR A CA 4
ATOM 5301 C C . TYR A 1 78 ? -16.941 0.936 -5.475 1.00 0.00 78 TYR A C 4
ATOM 5302 O O . TYR A 1 78 ? -15.928 0.367 -5.071 1.00 0.00 78 TYR A O 4
ATOM 5320 N N . ASN A 1 79 ? -17.891 1.386 -4.661 1.00 0.00 79 ASN A N 4
ATOM 5321 C CA . ASN A 1 79 ? -17.794 1.233 -3.214 1.00 0.00 79 ASN A CA 4
ATOM 5322 C C . ASN A 1 79 ? -17.833 -0.240 -2.820 1.00 0.00 79 ASN A C 4
ATOM 5323 O O . ASN A 1 79 ? -17.178 -0.655 -1.864 1.00 0.00 79 ASN A O 4
ATOM 5334 N N . ALA A 1 80 ? -18.605 -1.026 -3.563 1.00 0.00 80 ALA A N 4
ATOM 5335 C CA . ALA A 1 80 ? -18.728 -2.453 -3.293 1.00 0.00 80 ALA A CA 4
ATOM 5336 C C . ALA A 1 80 ? -17.431 -3.187 -3.616 1.00 0.00 80 ALA A C 4
ATOM 5337 O O . ALA A 1 80 ? -16.981 -4.039 -2.851 1.00 0.00 80 ALA A O 4
ATOM 5344 N N . VAL A 1 81 ? -16.835 -2.850 -4.756 1.00 0.00 81 VAL A N 4
ATOM 5345 C CA . VAL A 1 81 ? -15.589 -3.477 -5.181 1.00 0.00 81 VAL A CA 4
ATOM 5346 C C . VAL A 1 81 ? -14.471 -3.211 -4.180 1.00 0.00 81 VAL A C 4
ATOM 5347 O O . VAL A 1 81 ? -13.759 -4.128 -3.769 1.00 0.00 81 VAL A O 4
ATOM 5360 N N . HIS A 1 82 ? -14.320 -1.949 -3.790 1.00 0.00 82 HIS A N 4
ATOM 5361 C CA . HIS A 1 82 ? -13.288 -1.561 -2.835 1.00 0.00 82 HIS A CA 4
ATOM 5362 C C . HIS A 1 82 ? -13.424 -2.351 -1.538 1.00 0.00 82 HIS A C 4
ATOM 5363 O O . HIS A 1 82 ? -12.428 -2.697 -0.903 1.00 0.00 82 HIS A O 4
ATOM 5377 N N . SER A 1 83 ? -14.664 -2.632 -1.148 1.00 0.00 83 SER A N 4
ATOM 5378 C CA . SER A 1 83 ? -14.930 -3.378 0.076 1.00 0.00 83 SER A CA 4
ATOM 5379 C C . SER A 1 83 ? -14.306 -4.769 0.012 1.00 0.00 83 SER A C 4
ATOM 5380 O O . SER A 1 83 ? -13.685 -5.227 0.971 1.00 0.00 83 SER A O 4
ATOM 5388 N N . ALA A 1 84 ? -14.475 -5.434 -1.126 1.00 0.00 84 ALA A N 4
ATOM 5389 C CA . ALA A 1 84 ? -13.927 -6.772 -1.317 1.00 0.00 84 ALA A CA 4
ATOM 5390 C C . ALA A 1 84 ? -12.408 -6.729 -1.447 1.00 0.00 84 ALA A C 4
ATOM 5391 O O . ALA A 1 84 ? -11.697 -7.466 -0.765 1.00 0.00 84 ALA A O 4
ATOM 5398 N N . ALA A 1 85 ? -11.918 -5.862 -2.327 1.00 0.00 85 ALA A N 4
ATOM 5399 C CA . ALA A 1 85 ? -10.484 -5.723 -2.546 1.00 0.00 85 ALA A CA 4
ATOM 5400 C C . ALA A 1 85 ? -9.762 -5.375 -1.248 1.00 0.00 85 ALA A C 4
ATOM 5401 O O . ALA A 1 85 ? -8.638 -5.817 -1.013 1.00 0.00 85 ALA A O 4
ATOM 5408 N N . LYS A 1 86 ? -10.416 -4.580 -0.408 1.00 0.00 86 LYS A N 4
ATOM 5409 C CA . LYS A 1 86 ? -9.838 -4.172 0.867 1.00 0.00 86 LYS A CA 4
ATOM 5410 C C . LYS A 1 86 ? -9.618 -5.377 1.775 1.00 0.00 86 LYS A C 4
ATOM 5411 O O . LYS A 1 86 ? -8.621 -5.452 2.494 1.00 0.00 86 LYS A O 4
ATOM 5430 N N . THR A 1 87 ? -10.554 -6.320 1.736 1.00 0.00 87 THR A N 4
ATOM 5431 C CA . THR A 1 87 ? -10.462 -7.522 2.555 1.00 0.00 87 THR A CA 4
ATOM 5432 C C . THR A 1 87 ? -9.403 -8.476 2.015 1.00 0.00 87 THR A C 4
ATOM 5433 O O . THR A 1 87 ? -8.659 -9.089 2.779 1.00 0.00 87 THR A O 4
ATOM 5444 N N . MET A 1 88 ? -9.341 -8.596 0.693 1.00 0.00 88 MET A N 4
ATOM 5445 C CA . MET A 1 88 ? -8.370 -9.475 0.050 1.00 0.00 88 MET A CA 4
ATOM 5446 C C . MET A 1 88 ? -6.974 -8.862 0.088 1.00 0.00 88 MET A C 4
ATOM 5447 O O . MET A 1 88 ? -5.973 -9.568 -0.027 1.00 0.00 88 MET A O 4
ATOM 5461 N N . GLY A 1 89 ? -6.915 -7.544 0.249 1.00 0.00 89 GLY A N 4
ATOM 5462 C CA . GLY A 1 89 ? -5.636 -6.859 0.298 1.00 0.00 89 GLY A CA 4
ATOM 5463 C C . GLY A 1 89 ? -4.967 -6.781 -1.060 1.00 0.00 89 GLY A C 4
ATOM 5464 O O . GLY A 1 89 ? -3.740 -6.741 -1.153 1.00 0.00 89 GLY A O 4
ATOM 5468 N N . ILE A 1 90 ? -5.775 -6.762 -2.115 1.00 0.00 90 ILE A N 4
ATOM 5469 C CA . ILE A 1 90 ? -5.253 -6.690 -3.474 1.00 0.00 90 ILE A CA 4
ATOM 5470 C C . ILE A 1 90 ? -5.272 -5.256 -3.994 1.00 0.00 90 ILE A C 4
ATOM 5471 O O . ILE A 1 90 ? -6.140 -4.464 -3.629 1.00 0.00 90 ILE A O 4
ATOM 5487 N N . ASP A 1 91 ? -4.309 -4.932 -4.851 1.00 0.00 91 ASP A N 4
ATOM 5488 C CA . ASP A 1 91 ? -4.216 -3.594 -5.425 1.00 0.00 91 ASP A CA 4
ATOM 5489 C C . ASP A 1 91 ? -4.416 -3.637 -6.936 1.00 0.00 91 ASP A C 4
ATOM 5490 O O . ASP A 1 91 ? -5.258 -2.923 -7.483 1.00 0.00 91 ASP A O 4
ATOM 5499 N N . THR A 1 92 ? -3.635 -4.477 -7.608 1.00 0.00 92 THR A N 4
ATOM 5500 C CA . THR A 1 92 ? -3.724 -4.611 -9.057 1.00 0.00 92 THR A CA 4
ATOM 5501 C C . THR A 1 92 ? -4.132 -6.025 -9.454 1.00 0.00 92 THR A C 4
ATOM 5502 O O . THR A 1 92 ? -3.284 -6.900 -9.627 1.00 0.00 92 THR A O 4
ATOM 5513 N N . TRP A 1 93 ? -5.434 -6.242 -9.597 1.00 0.00 93 TRP A N 4
ATOM 5514 C CA . TRP A 1 93 ? -5.954 -7.551 -9.975 1.00 0.00 93 TRP A CA 4
ATOM 5515 C C . TRP A 1 93 ? -6.375 -7.568 -11.441 1.00 0.00 93 TRP A C 4
ATOM 5516 O O . TRP A 1 93 ? -6.360 -8.614 -12.090 1.00 0.00 93 TRP A O 4
ATOM 5537 N N . GLY A 1 1 ? -3.622 5.688 -6.958 1.00 0.00 1 GLY A N 5
ATOM 5538 C CA . GLY A 1 1 ? -3.733 4.257 -7.177 1.00 0.00 1 GLY A CA 5
ATOM 5539 C C . GLY A 1 1 ? -2.557 3.491 -6.604 1.00 0.00 1 GLY A C 5
ATOM 5540 O O . GLY A 1 1 ? -1.430 3.985 -6.596 1.00 0.00 1 GLY A O 5
ATOM 5544 N N . ALA A 1 2 ? -2.820 2.281 -6.122 1.00 0.00 2 ALA A N 5
ATOM 5545 C CA . ALA A 1 2 ? -1.774 1.445 -5.545 1.00 0.00 2 ALA A CA 5
ATOM 5546 C C . ALA A 1 2 ? -1.570 0.176 -6.366 1.00 0.00 2 ALA A C 5
ATOM 5547 O O . ALA A 1 2 ? -2.353 -0.124 -7.267 1.00 0.00 2 ALA A O 5
ATOM 5554 N N . MET A 1 3 ? -0.514 -0.565 -6.048 1.00 0.00 3 MET A N 5
ATOM 5555 C CA . MET A 1 3 ? -0.208 -1.802 -6.757 1.00 0.00 3 MET A CA 5
ATOM 5556 C C . MET A 1 3 ? 0.479 -2.803 -5.833 1.00 0.00 3 MET A C 5
ATOM 5557 O O . MET A 1 3 ? 0.540 -2.601 -4.620 1.00 0.00 3 MET A O 5
ATOM 5571 N N . ALA A 1 4 ? 0.993 -3.882 -6.413 1.00 0.00 4 ALA A N 5
ATOM 5572 C CA . ALA A 1 4 ? 1.676 -4.913 -5.642 1.00 0.00 4 ALA A CA 5
ATOM 5573 C C . ALA A 1 4 ? 0.719 -5.596 -4.671 1.00 0.00 4 ALA A C 5
ATOM 5574 O O . ALA A 1 4 ? 0.305 -5.006 -3.674 1.00 0.00 4 ALA A O 5
ATOM 5581 N N . ASN A 1 5 ? 0.371 -6.844 -4.970 1.00 0.00 5 ASN A N 5
ATOM 5582 C CA . ASN A 1 5 ? -0.538 -7.607 -4.123 1.00 0.00 5 ASN A CA 5
ATOM 5583 C C . ASN A 1 5 ? 0.198 -8.744 -3.420 1.00 0.00 5 ASN A C 5
ATOM 5584 O O . ASN A 1 5 ? 1.285 -9.156 -3.824 1.00 0.00 5 ASN A O 5
ATOM 5595 N N . PRO A 1 6 ? -0.408 -9.263 -2.342 1.00 0.00 6 PRO A N 5
ATOM 5596 C CA . PRO A 1 6 ? 0.171 -10.360 -1.560 1.00 0.00 6 PRO A CA 5
ATOM 5597 C C . PRO A 1 6 ? 0.165 -11.681 -2.322 1.00 0.00 6 PRO A C 5
ATOM 5598 O O . PRO A 1 6 ? -0.396 -11.778 -3.413 1.00 0.00 6 PRO A O 5
ATOM 5609 N N . LYS A 1 7 ? 0.793 -12.697 -1.739 1.00 0.00 7 LYS A N 5
ATOM 5610 C CA . LYS A 1 7 ? 0.859 -14.014 -2.361 1.00 0.00 7 LYS A CA 5
ATOM 5611 C C . LYS A 1 7 ? -0.315 -14.883 -1.921 1.00 0.00 7 LYS A C 5
ATOM 5612 O O . LYS A 1 7 ? -0.845 -15.672 -2.704 1.00 0.00 7 LYS A O 5
ATOM 5631 N N . THR A 1 8 ? -0.718 -14.733 -0.663 1.00 0.00 8 THR A N 5
ATOM 5632 C CA . THR A 1 8 ? -1.828 -15.504 -0.119 1.00 0.00 8 THR A CA 5
ATOM 5633 C C . THR A 1 8 ? -2.925 -14.588 0.413 1.00 0.00 8 THR A C 5
ATOM 5634 O O . THR A 1 8 ? -2.705 -13.393 0.613 1.00 0.00 8 THR A O 5
ATOM 5645 N N . ILE A 1 9 ? -4.104 -15.155 0.641 1.00 0.00 9 ILE A N 5
ATOM 5646 C CA . ILE A 1 9 ? -5.234 -14.389 1.152 1.00 0.00 9 ILE A CA 5
ATOM 5647 C C . ILE A 1 9 ? -6.159 -15.266 1.990 1.00 0.00 9 ILE A C 5
ATOM 5648 O O . ILE A 1 9 ? -6.588 -16.333 1.550 1.00 0.00 9 ILE A O 5
ATOM 5664 N N . LYS A 1 10 ? -6.465 -14.808 3.199 1.00 0.00 10 LYS A N 5
ATOM 5665 C CA . LYS A 1 10 ? -7.342 -15.547 4.099 1.00 0.00 10 LYS A CA 5
ATOM 5666 C C . LYS A 1 10 ? -8.659 -15.892 3.412 1.00 0.00 10 LYS A C 5
ATOM 5667 O O . LYS A 1 10 ? -9.337 -15.017 2.874 1.00 0.00 10 LYS A O 5
ATOM 5686 N N . ALA A 1 11 ? -9.017 -17.172 3.436 1.00 0.00 11 ALA A N 5
ATOM 5687 C CA . ALA A 1 11 ? -10.255 -17.631 2.819 1.00 0.00 11 ALA A CA 5
ATOM 5688 C C . ALA A 1 11 ? -11.447 -16.816 3.309 1.00 0.00 11 ALA A C 5
ATOM 5689 O O . ALA A 1 11 ? -12.362 -16.515 2.543 1.00 0.00 11 ALA A O 5
ATOM 5696 N N . ALA A 1 12 ? -11.431 -16.463 4.590 1.00 0.00 12 ALA A N 5
ATOM 5697 C CA . ALA A 1 12 ? -12.510 -15.682 5.181 1.00 0.00 12 ALA A CA 5
ATOM 5698 C C . ALA A 1 12 ? -12.765 -14.407 4.384 1.00 0.00 12 ALA A C 5
ATOM 5699 O O . ALA A 1 12 ? -13.905 -13.963 4.254 1.00 0.00 12 ALA A O 5
ATOM 5706 N N . ALA A 1 13 ? -11.696 -13.823 3.853 1.00 0.00 13 ALA A N 5
ATOM 5707 C CA . ALA A 1 13 ? -11.805 -12.599 3.068 1.00 0.00 13 ALA A CA 5
ATOM 5708 C C . ALA A 1 13 ? -12.611 -12.834 1.795 1.00 0.00 13 ALA A C 5
ATOM 5709 O O . ALA A 1 13 ? -13.353 -11.959 1.348 1.00 0.00 13 ALA A O 5
ATOM 5716 N N . TYR A 1 14 ? -12.461 -14.020 1.215 1.00 0.00 14 TYR A N 5
ATOM 5717 C CA . TYR A 1 14 ? -13.173 -14.368 -0.008 1.00 0.00 14 TYR A CA 5
ATOM 5718 C C . TYR A 1 14 ? -14.682 -14.353 0.217 1.00 0.00 14 TYR A C 5
ATOM 5719 O O . TYR A 1 14 ? -15.424 -13.708 -0.523 1.00 0.00 14 TYR A O 5
ATOM 5737 N N . ASN A 1 15 ? -15.128 -15.068 1.244 1.00 0.00 15 ASN A N 5
ATOM 5738 C CA . ASN A 1 15 ? -16.548 -15.137 1.568 1.00 0.00 15 ASN A CA 5
ATOM 5739 C C . ASN A 1 15 ? -17.102 -13.751 1.883 1.00 0.00 15 ASN A C 5
ATOM 5740 O O . ASN A 1 15 ? -18.257 -13.451 1.580 1.00 0.00 15 ASN A O 5
ATOM 5751 N N . GLN A 1 16 ? -16.271 -12.911 2.491 1.00 0.00 16 GLN A N 5
ATOM 5752 C CA . GLN A 1 16 ? -16.679 -11.557 2.846 1.00 0.00 16 GLN A CA 5
ATOM 5753 C C . GLN A 1 16 ? -16.739 -10.665 1.611 1.00 0.00 16 GLN A C 5
ATOM 5754 O O . GLN A 1 16 ? -17.580 -9.772 1.519 1.00 0.00 16 GLN A O 5
ATOM 5768 N N . ALA A 1 17 ? -15.840 -10.913 0.664 1.00 0.00 17 ALA A N 5
ATOM 5769 C CA . ALA A 1 17 ? -15.792 -10.133 -0.567 1.00 0.00 17 ALA A CA 5
ATOM 5770 C C . ALA A 1 17 ? -17.060 -10.330 -1.391 1.00 0.00 17 ALA A C 5
ATOM 5771 O O . ALA A 1 17 ? -17.695 -9.362 -1.810 1.00 0.00 17 ALA A O 5
ATOM 5778 N N . ARG A 1 18 ? -17.423 -11.588 -1.620 1.00 0.00 18 ARG A N 5
ATOM 5779 C CA . ARG A 1 18 ? -18.614 -11.910 -2.396 1.00 0.00 18 ARG A CA 5
ATOM 5780 C C . ARG A 1 18 ? -19.880 -11.550 -1.624 1.00 0.00 18 ARG A C 5
ATOM 5781 O O . ARG A 1 18 ? -20.885 -11.152 -2.212 1.00 0.00 18 ARG A O 5
ATOM 5802 N N . SER A 1 19 ? -19.822 -11.693 -0.303 1.00 0.00 19 SER A N 5
ATOM 5803 C CA . SER A 1 19 ? -20.965 -11.387 0.549 1.00 0.00 19 SER A CA 5
ATOM 5804 C C . SER A 1 19 ? -21.419 -9.944 0.351 1.00 0.00 19 SER A C 5
ATOM 5805 O O . SER A 1 19 ? -22.603 -9.676 0.138 1.00 0.00 19 SER A O 5
ATOM 5813 N N . THR A 1 20 ? -20.470 -9.016 0.422 1.00 0.00 20 THR A N 5
ATOM 5814 C CA . THR A 1 20 ? -20.771 -7.600 0.251 1.00 0.00 20 THR A CA 5
ATOM 5815 C C . THR A 1 20 ? -21.412 -7.333 -1.106 1.00 0.00 20 THR A C 5
ATOM 5816 O O . THR A 1 20 ? -22.409 -6.616 -1.203 1.00 0.00 20 THR A O 5
ATOM 5827 N N . LEU A 1 21 ? -20.835 -7.915 -2.152 1.00 0.00 21 LEU A N 5
ATOM 5828 C CA . LEU A 1 21 ? -21.351 -7.740 -3.505 1.00 0.00 21 LEU A CA 5
ATOM 5829 C C . LEU A 1 21 ? -22.771 -8.285 -3.621 1.00 0.00 21 LEU A C 5
ATOM 5830 O O . LEU A 1 21 ? -23.572 -7.795 -4.416 1.00 0.00 21 LEU A O 5
ATOM 5846 N N . ALA A 1 22 ? -23.077 -9.301 -2.820 1.00 0.00 22 ALA A N 5
ATOM 5847 C CA . ALA A 1 22 ? -24.401 -9.910 -2.830 1.00 0.00 22 ALA A CA 5
ATOM 5848 C C . ALA A 1 22 ? -25.490 -8.858 -2.648 1.00 0.00 22 ALA A C 5
ATOM 5849 O O . ALA A 1 22 ? -26.622 -9.039 -3.097 1.00 0.00 22 ALA A O 5
ATOM 5856 N N . ASP A 1 23 ? -25.141 -7.760 -1.987 1.00 0.00 23 ASP A N 5
ATOM 5857 C CA . ASP A 1 23 ? -26.089 -6.679 -1.746 1.00 0.00 23 ASP A CA 5
ATOM 5858 C C . ASP A 1 23 ? -26.648 -6.144 -3.060 1.00 0.00 23 ASP A C 5
ATOM 5859 O O . ASP A 1 23 ? -27.810 -5.743 -3.135 1.00 0.00 23 ASP A O 5
ATOM 5868 N N . ALA A 1 24 ? -25.814 -6.139 -4.095 1.00 0.00 24 ALA A N 5
ATOM 5869 C CA . ALA A 1 24 ? -26.225 -5.654 -5.406 1.00 0.00 24 ALA A CA 5
ATOM 5870 C C . ALA A 1 24 ? -26.385 -6.806 -6.392 1.00 0.00 24 ALA A C 5
ATOM 5871 O O . ALA A 1 24 ? -27.107 -6.693 -7.382 1.00 0.00 24 ALA A O 5
ATOM 5878 N N . GLY A 1 25 ? -25.706 -7.915 -6.115 1.00 0.00 25 GLY A N 5
ATOM 5879 C CA . GLY A 1 25 ? -25.787 -9.071 -6.988 1.00 0.00 25 GLY A CA 5
ATOM 5880 C C . GLY A 1 25 ? -24.420 -9.608 -7.366 1.00 0.00 25 GLY A C 5
ATOM 5881 O O . GLY A 1 25 ? -23.446 -8.858 -7.426 1.00 0.00 25 GLY A O 5
ATOM 5885 N N . SER A 1 26 ? -24.348 -10.911 -7.621 1.00 0.00 26 SER A N 5
ATOM 5886 C CA . SER A 1 26 ? -23.089 -11.549 -7.990 1.00 0.00 26 SER A CA 5
ATOM 5887 C C . SER A 1 26 ? -23.216 -12.264 -9.331 1.00 0.00 26 SER A C 5
ATOM 5888 O O . SER A 1 26 ? -24.007 -13.196 -9.478 1.00 0.00 26 SER A O 5
ATOM 5896 N N . ARG A 1 27 ? -22.430 -11.822 -10.307 1.00 0.00 27 ARG A N 5
ATOM 5897 C CA . ARG A 1 27 ? -22.454 -12.418 -11.638 1.00 0.00 27 ARG A CA 5
ATOM 5898 C C . ARG A 1 27 ? -21.703 -13.746 -11.652 1.00 0.00 27 ARG A C 5
ATOM 5899 O O . ARG A 1 27 ? -22.277 -14.794 -11.951 1.00 0.00 27 ARG A O 5
ATOM 5920 N N . THR A 1 28 ? -20.415 -13.695 -11.326 1.00 0.00 28 THR A N 5
ATOM 5921 C CA . THR A 1 28 ? -19.584 -14.892 -11.303 1.00 0.00 28 THR A CA 5
ATOM 5922 C C . THR A 1 28 ? -19.826 -15.704 -10.036 1.00 0.00 28 THR A C 5
ATOM 5923 O O . THR A 1 28 ? -19.927 -16.930 -10.083 1.00 0.00 28 THR A O 5
ATOM 5934 N N . ALA A 1 29 ? -19.918 -15.014 -8.904 1.00 0.00 29 ALA A N 5
ATOM 5935 C CA . ALA A 1 29 ? -20.151 -15.671 -7.625 1.00 0.00 29 ALA A CA 5
ATOM 5936 C C . ALA A 1 29 ? -21.441 -16.484 -7.652 1.00 0.00 29 ALA A C 5
ATOM 5937 O O . ALA A 1 29 ? -21.567 -17.490 -6.954 1.00 0.00 29 ALA A O 5
ATOM 5944 N N . ALA A 1 30 ? -22.397 -16.041 -8.461 1.00 0.00 30 ALA A N 5
ATOM 5945 C CA . ALA A 1 30 ? -23.677 -16.728 -8.580 1.00 0.00 30 ALA A CA 5
ATOM 5946 C C . ALA A 1 30 ? -23.484 -18.179 -9.008 1.00 0.00 30 ALA A C 5
ATOM 5947 O O . ALA A 1 30 ? -24.134 -19.084 -8.485 1.00 0.00 30 ALA A O 5
ATOM 5954 N N . LYS A 1 31 ? -22.586 -18.394 -9.964 1.00 0.00 31 LYS A N 5
ATOM 5955 C CA . LYS A 1 31 ? -22.306 -19.735 -10.464 1.00 0.00 31 LYS A CA 5
ATOM 5956 C C . LYS A 1 31 ? -21.150 -20.370 -9.698 1.00 0.00 31 LYS A C 5
ATOM 5957 O O . LYS A 1 31 ? -21.054 -21.593 -9.602 1.00 0.00 31 LYS A O 5
ATOM 5976 N N . SER A 1 32 ? -20.275 -19.531 -9.153 1.00 0.00 32 SER A N 5
ATOM 5977 C CA . SER A 1 32 ? -19.124 -20.010 -8.397 1.00 0.00 32 SER A CA 5
ATOM 5978 C C . SER A 1 32 ? -19.467 -20.154 -6.918 1.00 0.00 32 SER A C 5
ATOM 5979 O O . SER A 1 32 ? -20.585 -19.856 -6.496 1.00 0.00 32 SER A O 5
ATOM 5987 N N . HIS A 1 33 ? -18.497 -20.612 -6.133 1.00 0.00 33 HIS A N 5
ATOM 5988 C CA . HIS A 1 33 ? -18.695 -20.795 -4.700 1.00 0.00 33 HIS A CA 5
ATOM 5989 C C . HIS A 1 33 ? -17.512 -20.239 -3.913 1.00 0.00 33 HIS A C 5
ATOM 5990 O O . HIS A 1 33 ? -16.402 -20.103 -4.427 1.00 0.00 33 HIS A O 5
ATOM 6004 N N . PRO A 1 34 ? -17.753 -19.910 -2.635 1.00 0.00 34 PRO A N 5
ATOM 6005 C CA . PRO A 1 34 ? -16.720 -19.363 -1.750 1.00 0.00 34 PRO A CA 5
ATOM 6006 C C . PRO A 1 34 ? -15.661 -20.399 -1.386 1.00 0.00 34 PRO A C 5
ATOM 6007 O O . PRO A 1 34 ? -15.628 -21.492 -1.952 1.00 0.00 34 PRO A O 5
ATOM 6018 N N . ILE A 1 35 ? -14.798 -20.048 -0.438 1.00 0.00 35 ILE A N 5
ATOM 6019 C CA . ILE A 1 35 ? -13.740 -20.948 0.002 1.00 0.00 35 ILE A CA 5
ATOM 6020 C C . ILE A 1 35 ? -13.950 -21.377 1.450 1.00 0.00 35 ILE A C 5
ATOM 6021 O O . ILE A 1 35 ? -14.066 -20.540 2.346 1.00 0.00 35 ILE A O 5
ATOM 6037 N N . HIS A 1 36 ? -13.995 -22.686 1.674 1.00 0.00 36 HIS A N 5
ATOM 6038 C CA . HIS A 1 36 ? -14.188 -23.227 3.014 1.00 0.00 36 HIS A CA 5
ATOM 6039 C C . HIS A 1 36 ? -13.230 -24.385 3.276 1.00 0.00 36 HIS A C 5
ATOM 6040 O O . HIS A 1 36 ? -12.708 -24.995 2.344 1.00 0.00 36 HIS A O 5
ATOM 6054 N N . GLY A 1 37 ? -13.004 -24.683 4.552 1.00 0.00 37 GLY A N 5
ATOM 6055 C CA . GLY A 1 37 ? -12.109 -25.767 4.913 1.00 0.00 37 GLY A CA 5
ATOM 6056 C C . GLY A 1 37 ? -10.752 -25.644 4.248 1.00 0.00 37 GLY A C 5
ATOM 6057 O O . GLY A 1 37 ? -10.163 -26.642 3.834 1.00 0.00 37 GLY A O 5
ATOM 6061 N N . LYS A 1 38 ? -10.255 -24.416 4.144 1.00 0.00 38 LYS A N 5
ATOM 6062 C CA . LYS A 1 38 ? -8.959 -24.165 3.524 1.00 0.00 38 LYS A CA 5
ATOM 6063 C C . LYS A 1 38 ? -8.109 -23.245 4.394 1.00 0.00 38 LYS A C 5
ATOM 6064 O O . LYS A 1 38 ? -8.598 -22.245 4.922 1.00 0.00 38 LYS A O 5
ATOM 6083 N N . THR A 1 39 ? -6.833 -23.587 4.539 1.00 0.00 39 THR A N 5
ATOM 6084 C CA . THR A 1 39 ? -5.915 -22.792 5.344 1.00 0.00 39 THR A CA 5
ATOM 6085 C C . THR A 1 39 ? -5.712 -21.407 4.741 1.00 0.00 39 THR A C 5
ATOM 6086 O O . THR A 1 39 ? -5.731 -20.401 5.450 1.00 0.00 39 THR A O 5
ATOM 6097 N N . ASP A 1 40 ? -5.519 -21.362 3.427 1.00 0.00 40 ASP A N 5
ATOM 6098 C CA . ASP A 1 40 ? -5.315 -20.099 2.727 1.00 0.00 40 ASP A CA 5
ATOM 6099 C C . ASP A 1 40 ? -5.141 -20.330 1.229 1.00 0.00 40 ASP A C 5
ATOM 6100 O O . ASP A 1 40 ? -4.561 -21.330 0.808 1.00 0.00 40 ASP A O 5
ATOM 6109 N N . VAL A 1 41 ? -5.648 -19.397 0.429 1.00 0.00 41 VAL A N 5
ATOM 6110 C CA . VAL A 1 41 ? -5.549 -19.499 -1.022 1.00 0.00 41 VAL A CA 5
ATOM 6111 C C . VAL A 1 41 ? -4.676 -18.387 -1.592 1.00 0.00 41 VAL A C 5
ATOM 6112 O O . VAL A 1 41 ? -4.505 -17.327 -0.990 1.00 0.00 41 VAL A O 5
ATOM 6125 N N . PRO A 1 42 ? -4.109 -18.631 -2.783 1.00 0.00 42 PRO A N 5
ATOM 6126 C CA . PRO A 1 42 ? -3.245 -17.661 -3.462 1.00 0.00 42 PRO A CA 5
ATOM 6127 C C . PRO A 1 42 ? -4.019 -16.450 -3.970 1.00 0.00 42 PRO A C 5
ATOM 6128 O O . PRO A 1 42 ? -5.229 -16.520 -4.186 1.00 0.00 42 PRO A O 5
ATOM 6139 N N . VAL A 1 43 ? -3.314 -15.339 -4.158 1.00 0.00 43 VAL A N 5
ATOM 6140 C CA . VAL A 1 43 ? -3.935 -14.112 -4.642 1.00 0.00 43 VAL A CA 5
ATOM 6141 C C . VAL A 1 43 ? -4.743 -14.367 -5.909 1.00 0.00 43 VAL A C 5
ATOM 6142 O O . VAL A 1 43 ? -5.750 -13.705 -6.160 1.00 0.00 43 VAL A O 5
ATOM 6155 N N . SER A 1 44 ? -4.294 -15.332 -6.706 1.00 0.00 44 SER A N 5
ATOM 6156 C CA . SER A 1 44 ? -4.974 -15.674 -7.950 1.00 0.00 44 SER A CA 5
ATOM 6157 C C . SER A 1 44 ? -6.438 -16.017 -7.693 1.00 0.00 44 SER A C 5
ATOM 6158 O O . SER A 1 44 ? -7.306 -15.743 -8.521 1.00 0.00 44 SER A O 5
ATOM 6166 N N . TYR A 1 45 ? -6.704 -16.619 -6.539 1.00 0.00 45 TYR A N 5
ATOM 6167 C CA . TYR A 1 45 ? -8.062 -17.004 -6.172 1.00 0.00 45 TYR A CA 5
ATOM 6168 C C . TYR A 1 45 ? -8.901 -15.777 -5.831 1.00 0.00 45 TYR A C 5
ATOM 6169 O O . TYR A 1 45 ? -10.015 -15.615 -6.327 1.00 0.00 45 TYR A O 5
ATOM 6187 N N . GLY A 1 46 ? -8.357 -14.913 -4.978 1.00 0.00 46 GLY A N 5
ATOM 6188 C CA . GLY A 1 46 ? -9.068 -13.711 -4.584 1.00 0.00 46 GLY A CA 5
ATOM 6189 C C . GLY A 1 46 ? -9.259 -12.746 -5.738 1.00 0.00 46 GLY A C 5
ATOM 6190 O O . GLY A 1 46 ? -10.318 -12.133 -5.876 1.00 0.00 46 GLY A O 5
ATOM 6194 N N . THR A 1 47 ? -8.230 -12.608 -6.568 1.00 0.00 47 THR A N 5
ATOM 6195 C CA . THR A 1 47 ? -8.287 -11.708 -7.713 1.00 0.00 47 THR A CA 5
ATOM 6196 C C . THR A 1 47 ? -9.453 -12.060 -8.631 1.00 0.00 47 THR A C 5
ATOM 6197 O O . THR A 1 47 ? -10.071 -11.180 -9.229 1.00 0.00 47 THR A O 5
ATOM 6208 N N . SER A 1 48 ? -9.748 -13.352 -8.736 1.00 0.00 48 SER A N 5
ATOM 6209 C CA . SER A 1 48 ? -10.838 -13.820 -9.584 1.00 0.00 48 SER A CA 5
ATOM 6210 C C . SER A 1 48 ? -12.161 -13.185 -9.167 1.00 0.00 48 SER A C 5
ATOM 6211 O O . SER A 1 48 ? -12.953 -12.761 -10.010 1.00 0.00 48 SER A O 5
ATOM 6219 N N . LEU A 1 49 ? -12.395 -13.123 -7.861 1.00 0.00 49 LEU A N 5
ATOM 6220 C CA . LEU A 1 49 ? -13.622 -12.539 -7.330 1.00 0.00 49 LEU A CA 5
ATOM 6221 C C . LEU A 1 49 ? -13.587 -11.017 -7.424 1.00 0.00 49 LEU A C 5
ATOM 6222 O O . LEU A 1 49 ? -14.610 -10.376 -7.667 1.00 0.00 49 LEU A O 5
ATOM 6238 N N . LEU A 1 50 ? -12.403 -10.445 -7.234 1.00 0.00 50 LEU A N 5
ATOM 6239 C CA . LEU A 1 50 ? -12.233 -8.998 -7.300 1.00 0.00 50 LEU A CA 5
ATOM 6240 C C . LEU A 1 50 ? -12.542 -8.477 -8.700 1.00 0.00 50 LEU A C 5
ATOM 6241 O O . LEU A 1 50 ? -13.321 -7.538 -8.866 1.00 0.00 50 LEU A O 5
ATOM 6257 N N . ALA A 1 51 ? -11.928 -9.093 -9.704 1.00 0.00 51 ALA A N 5
ATOM 6258 C CA . ALA A 1 51 ? -12.141 -8.694 -11.090 1.00 0.00 51 ALA A CA 5
ATOM 6259 C C . ALA A 1 51 ? -13.546 -9.058 -11.556 1.00 0.00 51 ALA A C 5
ATOM 6260 O O . ALA A 1 51 ? -14.147 -8.347 -12.361 1.00 0.00 51 ALA A O 5
ATOM 6267 N N . ALA A 1 52 ? -14.065 -10.170 -11.046 1.00 0.00 52 ALA A N 5
ATOM 6268 C CA . ALA A 1 52 ? -15.400 -10.628 -11.409 1.00 0.00 52 ALA A CA 5
ATOM 6269 C C . ALA A 1 52 ? -16.450 -9.569 -11.086 1.00 0.00 52 ALA A C 5
ATOM 6270 O O . ALA A 1 52 ? -17.303 -9.254 -11.915 1.00 0.00 52 ALA A O 5
ATOM 6277 N N . ALA A 1 53 ? -16.381 -9.025 -9.876 1.00 0.00 53 ALA A N 5
ATOM 6278 C CA . ALA A 1 53 ? -17.325 -8.001 -9.445 1.00 0.00 53 ALA A CA 5
ATOM 6279 C C . ALA A 1 53 ? -17.068 -6.680 -10.163 1.00 0.00 53 ALA A C 5
ATOM 6280 O O . ALA A 1 53 ? -18.004 -5.998 -10.580 1.00 0.00 53 ALA A O 5
ATOM 6287 N N . ARG A 1 54 ? -15.795 -6.325 -10.303 1.00 0.00 54 ARG A N 5
ATOM 6288 C CA . ARG A 1 54 ? -15.417 -5.085 -10.969 1.00 0.00 54 ARG A CA 5
ATOM 6289 C C . ARG A 1 54 ? -16.002 -5.024 -12.377 1.00 0.00 54 ARG A C 5
ATOM 6290 O O . ARG A 1 54 ? -16.676 -4.059 -12.738 1.00 0.00 54 ARG A O 5
ATOM 6311 N N . ASP A 1 55 ? -15.738 -6.059 -13.167 1.00 0.00 55 ASP A N 5
ATOM 6312 C CA . ASP A 1 55 ? -16.239 -6.123 -14.535 1.00 0.00 55 AS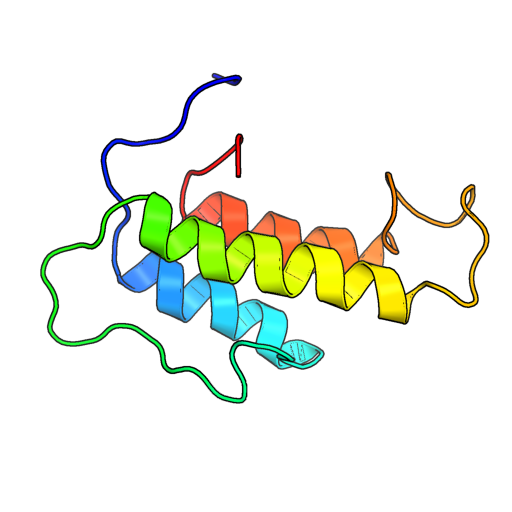P A CA 5
ATOM 6313 C C . ASP A 1 55 ? -17.764 -6.153 -14.555 1.00 0.00 55 ASP A C 5
ATOM 6314 O O . ASP A 1 55 ? -18.396 -5.493 -15.379 1.00 0.00 55 ASP A O 5
ATOM 6323 N N . GLU A 1 56 ? -18.348 -6.923 -13.642 1.00 0.00 56 GLU A N 5
ATOM 6324 C CA . GLU A 1 56 ? -19.799 -7.040 -13.557 1.00 0.00 56 GLU A CA 5
ATOM 6325 C C . GLU A 1 56 ? -20.441 -5.677 -13.312 1.00 0.00 56 GLU A C 5
ATOM 6326 O O . GLU A 1 56 ? -21.399 -5.299 -13.986 1.00 0.00 56 GLU A O 5
ATOM 6338 N N . PHE A 1 57 ? -19.905 -4.943 -12.342 1.00 0.00 57 PHE A N 5
ATOM 6339 C CA . PHE A 1 57 ? -20.426 -3.623 -12.006 1.00 0.00 57 PHE A CA 5
ATOM 6340 C C . PHE A 1 57 ? -20.331 -2.680 -13.202 1.00 0.00 57 PHE A C 5
ATOM 6341 O O . PHE A 1 57 ? -21.171 -1.797 -13.378 1.00 0.00 57 PHE A O 5
ATOM 6358 N N . ARG A 1 58 ? -19.302 -2.874 -14.021 1.00 0.00 58 ARG A N 5
ATOM 6359 C CA . ARG A 1 58 ? -19.096 -2.041 -15.199 1.00 0.00 58 ARG A CA 5
ATOM 6360 C C . ARG A 1 58 ? -20.312 -2.091 -16.120 1.00 0.00 58 ARG A C 5
ATOM 6361 O O . ARG A 1 58 ? -20.657 -1.099 -16.762 1.00 0.00 58 ARG A O 5
ATOM 6382 N N . GLN A 1 59 ? -20.956 -3.252 -16.178 1.00 0.00 59 GLN A N 5
ATOM 6383 C CA . GLN A 1 59 ? -22.133 -3.430 -17.021 1.00 0.00 59 GLN A CA 5
ATOM 6384 C C . GLN A 1 59 ? -23.351 -2.750 -16.406 1.00 0.00 59 GLN A C 5
ATOM 6385 O O . GLN A 1 59 ? -24.204 -2.220 -17.118 1.00 0.00 59 GLN A O 5
ATOM 6399 N N . ALA A 1 60 ? -23.427 -2.770 -15.079 1.00 0.00 60 ALA A N 5
ATOM 6400 C CA . ALA A 1 60 ? -24.540 -2.154 -14.368 1.00 0.00 60 ALA A CA 5
ATOM 6401 C C . ALA A 1 60 ? -24.652 -0.670 -14.703 1.00 0.00 60 ALA A C 5
ATOM 6402 O O . ALA A 1 60 ? -25.736 -0.173 -15.008 1.00 0.00 60 ALA A O 5
ATOM 6409 N N . ASP A 1 61 ? -23.526 0.032 -14.644 1.00 0.00 61 ASP A N 5
ATOM 6410 C CA . ASP A 1 61 ? -23.497 1.459 -14.941 1.00 0.00 61 ASP A CA 5
ATOM 6411 C C . ASP A 1 61 ? -23.107 1.703 -16.395 1.00 0.00 61 ASP A C 5
ATOM 6412 O O . ASP A 1 61 ? -22.434 2.684 -16.713 1.00 0.00 61 ASP A O 5
ATOM 6421 N N . LYS A 1 62 ? -23.535 0.805 -17.276 1.00 0.00 62 LYS A N 5
ATOM 6422 C CA . LYS A 1 62 ? -23.232 0.922 -18.698 1.00 0.00 62 LYS A CA 5
ATOM 6423 C C . LYS A 1 62 ? -24.115 1.976 -19.357 1.00 0.00 62 LYS A C 5
ATOM 6424 O O . LYS A 1 62 ? -23.714 2.617 -20.329 1.00 0.00 62 LYS A O 5
ATOM 6443 N N . LYS A 1 63 ? -25.319 2.151 -18.823 1.00 0.00 63 LYS A N 5
ATOM 6444 C CA . LYS A 1 63 ? -26.259 3.129 -19.358 1.00 0.00 63 LYS A CA 5
ATOM 6445 C C . LYS A 1 63 ? -25.802 4.550 -19.046 1.00 0.00 63 LYS A C 5
ATOM 6446 O O . LYS A 1 63 ? -26.188 5.501 -19.727 1.00 0.00 63 LYS A O 5
ATOM 6465 N N . LEU A 1 64 ? -24.975 4.688 -18.015 1.00 0.00 64 LEU A N 5
ATOM 6466 C CA . LEU A 1 64 ? -24.463 5.994 -17.614 1.00 0.00 64 LEU A CA 5
ATOM 6467 C C . LEU A 1 64 ? -23.175 6.326 -18.360 1.00 0.00 64 LEU A C 5
ATOM 6468 O O . LEU A 1 64 ? -22.434 5.443 -18.793 1.00 0.00 64 LEU A O 5
ATOM 6484 N N . PRO A 1 65 ? -22.899 7.630 -18.514 1.00 0.00 65 PRO A N 5
ATOM 6485 C CA . PRO A 1 65 ? -21.698 8.108 -19.205 1.00 0.00 65 PRO A CA 5
ATOM 6486 C C . PRO A 1 65 ? -20.425 7.831 -18.414 1.00 0.00 65 PRO A C 5
ATOM 6487 O O . PRO A 1 65 ? -20.477 7.511 -17.227 1.00 0.00 65 PRO A O 5
ATOM 6498 N N . ALA A 1 66 ? -19.281 7.957 -19.079 1.00 0.00 66 ALA A N 5
ATOM 6499 C CA . ALA A 1 66 ? -17.994 7.723 -18.437 1.00 0.00 66 ALA A CA 5
ATOM 6500 C C . ALA A 1 66 ? -17.718 8.768 -17.362 1.00 0.00 66 ALA A C 5
ATOM 6501 O O . ALA A 1 66 ? -17.057 8.487 -16.363 1.00 0.00 66 ALA A O 5
ATOM 6508 N N . LYS A 1 67 ? -18.228 9.977 -17.574 1.00 0.00 67 LYS A N 5
ATOM 6509 C CA . LYS A 1 67 ? -18.038 11.066 -16.624 1.00 0.00 67 LYS A CA 5
ATOM 6510 C C . LYS A 1 67 ? -18.827 10.815 -15.343 1.00 0.00 67 LYS A C 5
ATOM 6511 O O . LYS A 1 67 ? -18.430 11.250 -14.262 1.00 0.00 67 LYS A O 5
ATOM 6530 N N . ASP A 1 68 ? -19.945 10.109 -15.472 1.00 0.00 68 ASP A N 5
ATOM 6531 C CA . ASP A 1 68 ? -20.789 9.798 -14.324 1.00 0.00 68 ASP A CA 5
ATOM 6532 C C . ASP A 1 68 ? -20.424 8.439 -13.734 1.00 0.00 68 ASP A C 5
ATOM 6533 O O . ASP A 1 68 ? -21.283 7.722 -13.221 1.00 0.00 68 ASP A O 5
ATOM 6542 N N . LYS A 1 69 ? -19.144 8.090 -13.812 1.00 0.00 69 LYS A N 5
ATOM 6543 C CA . LYS A 1 69 ? -18.664 6.818 -13.286 1.00 0.00 69 LYS A CA 5
ATOM 6544 C C . LYS A 1 69 ? -17.157 6.861 -13.051 1.00 0.00 69 LYS A C 5
ATOM 6545 O O . LYS A 1 69 ? -16.406 7.396 -13.866 1.00 0.00 69 LYS A O 5
ATOM 6564 N N . LYS A 1 70 ? -16.722 6.292 -11.932 1.00 0.00 70 LYS A N 5
ATOM 6565 C CA . LYS A 1 70 ? -15.305 6.262 -11.590 1.00 0.00 70 LYS A CA 5
ATOM 6566 C C . LYS A 1 70 ? -14.572 5.197 -12.400 1.00 0.00 70 LYS A C 5
ATOM 6567 O O . LYS A 1 70 ? -14.820 4.002 -12.241 1.00 0.00 70 LYS A O 5
ATOM 6586 N N . SER A 1 71 ? -13.667 5.639 -13.268 1.00 0.00 71 SER A N 5
ATOM 6587 C CA . SER A 1 71 ? -12.900 4.724 -14.104 1.00 0.00 71 SER A CA 5
ATOM 6588 C C . SER A 1 71 ? -13.791 4.075 -15.158 1.00 0.00 71 SER A C 5
ATOM 6589 O O . SER A 1 71 ? -13.742 4.433 -16.335 1.00 0.00 71 SER A O 5
ATOM 6597 N N . ASP A 1 72 ? -14.605 3.118 -14.727 1.00 0.00 72 ASP A N 5
ATOM 6598 C CA . ASP A 1 72 ? -15.509 2.417 -15.633 1.00 0.00 72 ASP A CA 5
ATOM 6599 C C . ASP A 1 72 ? -16.654 1.768 -14.862 1.00 0.00 72 ASP A C 5
ATOM 6600 O O . ASP A 1 72 ? -17.222 0.769 -15.301 1.00 0.00 72 ASP A O 5
ATOM 6609 N N . MET A 1 73 ? -16.986 2.341 -13.710 1.00 0.00 73 MET A N 5
ATOM 6610 C CA . MET A 1 73 ? -18.063 1.818 -12.878 1.00 0.00 73 MET A CA 5
ATOM 6611 C C . MET A 1 73 ? -18.704 2.930 -12.054 1.00 0.00 73 MET A C 5
ATOM 6612 O O . MET A 1 73 ? -18.064 3.937 -11.750 1.00 0.00 73 MET A O 5
ATOM 6626 N N . SER A 1 74 ? -19.970 2.741 -11.697 1.00 0.00 74 SER A N 5
ATOM 6627 C CA . SER A 1 74 ? -20.698 3.731 -10.911 1.00 0.00 74 SER A CA 5
ATOM 6628 C C . SER A 1 74 ? -20.066 3.902 -9.533 1.00 0.00 74 SER A C 5
ATOM 6629 O O . SER A 1 74 ? -19.645 2.929 -8.906 1.00 0.00 74 SER A O 5
ATOM 6637 N N . ILE A 1 75 ? -20.004 5.145 -9.068 1.00 0.00 75 ILE A N 5
ATOM 6638 C CA . ILE A 1 75 ? -19.425 5.444 -7.764 1.00 0.00 75 ILE A CA 5
ATOM 6639 C C . ILE A 1 75 ? -20.012 4.543 -6.682 1.00 0.00 75 ILE A C 5
ATOM 6640 O O . ILE A 1 75 ? -19.319 4.150 -5.744 1.00 0.00 75 ILE A O 5
ATOM 6656 N N . ALA A 1 76 ? -21.293 4.219 -6.821 1.00 0.00 76 ALA A N 5
ATOM 6657 C CA . ALA A 1 76 ? -21.973 3.361 -5.858 1.00 0.00 76 ALA A CA 5
ATOM 6658 C C . ALA A 1 76 ? -21.450 1.930 -5.932 1.00 0.00 76 ALA A C 5
ATOM 6659 O O . ALA A 1 76 ? -21.299 1.260 -4.910 1.00 0.00 76 ALA A O 5
ATOM 6666 N N . HIS A 1 77 ? -21.176 1.468 -7.148 1.00 0.00 77 HIS A N 5
ATOM 6667 C CA . HIS A 1 77 ? -20.670 0.115 -7.355 1.00 0.00 77 HIS A CA 5
ATOM 6668 C C . HIS A 1 77 ? -19.191 0.027 -6.993 1.00 0.00 77 HIS A C 5
ATOM 6669 O O . HIS A 1 77 ? -18.726 -0.992 -6.483 1.00 0.00 77 HIS A O 5
ATOM 6683 N N . TYR A 1 78 ? -18.457 1.102 -7.260 1.00 0.00 78 TYR A N 5
ATOM 6684 C CA . TYR A 1 78 ? -17.029 1.144 -6.965 1.00 0.00 78 TYR A CA 5
ATOM 6685 C C . TYR A 1 78 ? -16.768 0.843 -5.492 1.00 0.00 78 TYR A C 5
ATOM 6686 O O . TYR A 1 78 ? -15.773 0.209 -5.144 1.00 0.00 78 TYR A O 5
ATOM 6704 N N . ASN A 1 79 ? -17.671 1.301 -4.632 1.00 0.00 79 ASN A N 5
ATOM 6705 C CA . ASN A 1 79 ? -17.540 1.081 -3.196 1.00 0.00 79 ASN A CA 5
ATOM 6706 C C . ASN A 1 79 ? -17.663 -0.402 -2.860 1.00 0.00 79 ASN A C 5
ATOM 6707 O O . ASN A 1 79 ? -17.022 -0.893 -1.931 1.00 0.00 79 ASN A O 5
ATOM 6718 N N . ALA A 1 80 ? -18.491 -1.109 -3.622 1.00 0.00 80 ALA A N 5
ATOM 6719 C CA . ALA A 1 80 ? -18.696 -2.536 -3.407 1.00 0.00 80 ALA A CA 5
ATOM 6720 C C . ALA A 1 80 ? -17.455 -3.333 -3.794 1.00 0.00 80 ALA A C 5
ATOM 6721 O O . ALA A 1 80 ? -16.946 -4.132 -3.007 1.00 0.00 80 ALA A O 5
ATOM 6728 N N . VAL A 1 81 ? -16.972 -3.113 -5.013 1.00 0.00 81 VAL A N 5
ATOM 6729 C CA . VAL A 1 81 ? -15.790 -3.811 -5.505 1.00 0.00 81 VAL A CA 5
ATOM 6730 C C . VAL A 1 81 ? -14.556 -3.445 -4.688 1.00 0.00 81 VAL A C 5
ATOM 6731 O O . VAL A 1 81 ? -13.692 -4.285 -4.438 1.00 0.00 81 VAL A O 5
ATOM 6744 N N . HIS A 1 82 ? -14.480 -2.184 -4.274 1.00 0.00 82 HIS A N 5
ATOM 6745 C CA . HIS A 1 82 ? -13.351 -1.705 -3.484 1.00 0.00 82 HIS A CA 5
ATOM 6746 C C . HIS A 1 82 ? -13.370 -2.315 -2.085 1.00 0.00 82 HIS A C 5
ATOM 6747 O O . HIS A 1 82 ? -12.320 -2.588 -1.503 1.00 0.00 82 HIS A O 5
ATOM 6761 N N . SER A 1 83 ? -14.569 -2.525 -1.553 1.00 0.00 83 SER A N 5
ATOM 6762 C CA . SER A 1 83 ? -14.724 -3.098 -0.221 1.00 0.00 83 SER A CA 5
ATOM 6763 C C . SER A 1 83 ? -14.106 -4.491 -0.153 1.00 0.00 83 SER A C 5
ATOM 6764 O O . SER A 1 83 ? -13.473 -4.854 0.838 1.00 0.00 83 SER A O 5
ATOM 6772 N N . ALA A 1 84 ? -14.294 -5.268 -1.215 1.00 0.00 84 ALA A N 5
ATOM 6773 C CA . ALA A 1 84 ? -13.754 -6.620 -1.279 1.00 0.00 84 ALA A CA 5
ATOM 6774 C C . ALA A 1 84 ? -12.237 -6.598 -1.434 1.00 0.00 84 ALA A C 5
ATOM 6775 O O . ALA A 1 84 ? -11.522 -7.320 -0.739 1.00 0.00 84 ALA A O 5
ATOM 6782 N N . ALA A 1 85 ? -11.752 -5.766 -2.350 1.00 0.00 85 ALA A N 5
ATOM 6783 C CA . ALA A 1 85 ? -10.320 -5.650 -2.595 1.00 0.00 85 ALA A CA 5
ATOM 6784 C C . ALA A 1 85 ? -9.570 -5.299 -1.314 1.00 0.00 85 ALA A C 5
ATOM 6785 O O . ALA A 1 85 ? -8.456 -5.770 -1.086 1.00 0.00 85 ALA A O 5
ATOM 6792 N N . LYS A 1 86 ? -10.188 -4.468 -0.482 1.00 0.00 86 LYS A N 5
ATOM 6793 C CA . LYS A 1 86 ? -9.580 -4.053 0.777 1.00 0.00 86 LYS A CA 5
ATOM 6794 C C . LYS A 1 86 ? -9.408 -5.243 1.716 1.00 0.00 86 LYS A C 5
ATOM 6795 O O . LYS A 1 86 ? -8.424 -5.329 2.451 1.00 0.00 86 LYS A O 5
ATOM 6814 N N . THR A 1 87 ? -10.371 -6.159 1.685 1.00 0.00 87 THR A N 5
ATOM 6815 C CA . THR A 1 87 ? -10.325 -7.344 2.533 1.00 0.00 87 THR A CA 5
ATOM 6816 C C . THR A 1 87 ? -9.282 -8.337 2.034 1.00 0.00 87 THR A C 5
ATOM 6817 O O . THR A 1 87 ? -8.635 -9.022 2.825 1.00 0.00 87 THR A O 5
ATOM 6828 N N . MET A 1 88 ? -9.125 -8.411 0.716 1.00 0.00 88 MET A N 5
ATOM 6829 C CA . MET A 1 88 ? -8.158 -9.320 0.112 1.00 0.00 88 MET A CA 5
ATOM 6830 C C . MET A 1 88 ? -6.757 -8.718 0.136 1.00 0.00 88 MET A C 5
ATOM 6831 O O . MET A 1 88 ? -5.761 -9.436 0.055 1.00 0.00 88 MET A O 5
ATOM 6845 N N . GLY A 1 89 ? -6.688 -7.395 0.246 1.00 0.00 89 GLY A N 5
ATOM 6846 C CA . GLY A 1 89 ? -5.404 -6.719 0.278 1.00 0.00 89 GLY A CA 5
ATOM 6847 C C . GLY A 1 89 ? -4.760 -6.632 -1.092 1.00 0.00 89 GLY A C 5
ATOM 6848 O O . GLY A 1 89 ? -3.535 -6.600 -1.208 1.00 0.00 89 GLY A O 5
ATOM 6852 N N . ILE A 1 90 ? -5.588 -6.596 -2.131 1.00 0.00 90 ILE A N 5
ATOM 6853 C CA . ILE A 1 90 ? -5.091 -6.514 -3.499 1.00 0.00 90 ILE A CA 5
ATOM 6854 C C . ILE A 1 90 ? -5.140 -5.080 -4.016 1.00 0.00 90 ILE A C 5
ATOM 6855 O O . ILE A 1 90 ? -6.024 -4.306 -3.649 1.00 0.00 90 ILE A O 5
ATOM 6871 N N . ASP A 1 91 ? -4.184 -4.733 -4.871 1.00 0.00 91 ASP A N 5
ATOM 6872 C CA . ASP A 1 91 ? -4.119 -3.392 -5.442 1.00 0.00 91 ASP A CA 5
ATOM 6873 C C . ASP A 1 91 ? -4.145 -3.449 -6.966 1.00 0.00 91 ASP A C 5
ATOM 6874 O O . ASP A 1 91 ? -4.736 -2.589 -7.620 1.00 0.00 91 ASP A O 5
ATOM 6883 N N . THR A 1 92 ? -3.499 -4.467 -7.527 1.00 0.00 92 THR A N 5
ATOM 6884 C CA . THR A 1 92 ? -3.447 -4.635 -8.973 1.00 0.00 92 THR A CA 5
ATOM 6885 C C . THR A 1 92 ? -3.991 -5.997 -9.389 1.00 0.00 92 THR A C 5
ATOM 6886 O O . THR A 1 92 ? -3.250 -6.977 -9.455 1.00 0.00 92 THR A O 5
ATOM 6897 N N . TRP A 1 93 ? -5.288 -6.049 -9.670 1.00 0.00 93 TRP A N 5
ATOM 6898 C CA . TRP A 1 93 ? -5.931 -7.293 -10.080 1.00 0.00 93 TRP A CA 5
ATOM 6899 C C . TRP A 1 93 ? -6.485 -7.177 -11.496 1.00 0.00 93 TRP A C 5
ATOM 6900 O O . TRP A 1 93 ? -5.746 -7.292 -12.474 1.00 0.00 93 TRP A O 5
ATOM 6921 N N . GLY A 1 1 ? -0.767 3.575 -7.546 1.00 0.00 1 GLY A N 6
ATOM 6922 C CA . GLY A 1 1 ? 0.358 2.834 -8.087 1.00 0.00 1 GLY A CA 6
ATOM 6923 C C . GLY A 1 1 ? 0.749 1.656 -7.217 1.00 0.00 1 GLY A C 6
ATOM 6924 O O . GLY A 1 1 ? -0.112 0.978 -6.656 1.00 0.00 1 GLY A O 6
ATOM 6928 N N . ALA A 1 2 ? 2.050 1.410 -7.106 1.00 0.00 2 ALA A N 6
ATOM 6929 C CA . ALA A 1 2 ? 2.552 0.306 -6.298 1.00 0.00 2 ALA A CA 6
ATOM 6930 C C . ALA A 1 2 ? 1.916 -1.015 -6.717 1.00 0.00 2 ALA A C 6
ATOM 6931 O O . ALA A 1 2 ? 0.961 -1.480 -6.095 1.00 0.00 2 ALA A O 6
ATOM 6938 N N . MET A 1 3 ? 2.450 -1.615 -7.776 1.00 0.00 3 MET A N 6
ATOM 6939 C CA . MET A 1 3 ? 1.934 -2.883 -8.278 1.00 0.00 3 MET A CA 6
ATOM 6940 C C . MET A 1 3 ? 2.566 -4.058 -7.538 1.00 0.00 3 MET A C 6
ATOM 6941 O O . MET A 1 3 ? 3.714 -4.419 -7.794 1.00 0.00 3 MET A O 6
ATOM 6955 N N . ALA A 1 4 ? 1.808 -4.650 -6.620 1.00 0.00 4 ALA A N 6
ATOM 6956 C CA . ALA A 1 4 ? 2.294 -5.785 -5.845 1.00 0.00 4 ALA A CA 6
ATOM 6957 C C . ALA A 1 4 ? 1.171 -6.411 -5.026 1.00 0.00 4 ALA A C 6
ATOM 6958 O O . ALA A 1 4 ? 0.655 -5.798 -4.093 1.00 0.00 4 ALA A O 6
ATOM 6965 N N . ASN A 1 5 ? 0.797 -7.636 -5.382 1.00 0.00 5 ASN A N 6
ATOM 6966 C CA . ASN A 1 5 ? -0.267 -8.345 -4.680 1.00 0.00 5 ASN A CA 6
ATOM 6967 C C . ASN A 1 5 ? 0.304 -9.213 -3.563 1.00 0.00 5 ASN A C 6
ATOM 6968 O O . ASN A 1 5 ? 1.477 -9.585 -3.570 1.00 0.00 5 ASN A O 6
ATOM 6979 N N . PRO A 1 6 ? -0.546 -9.545 -2.579 1.00 0.00 6 PRO A N 6
ATOM 6980 C CA . PRO A 1 6 ? -0.149 -10.375 -1.437 1.00 0.00 6 PRO A CA 6
ATOM 6981 C C . PRO A 1 6 ? 0.110 -11.824 -1.835 1.00 0.00 6 PRO A C 6
ATOM 6982 O O . PRO A 1 6 ? -0.602 -12.387 -2.667 1.00 0.00 6 PRO A O 6
ATOM 6993 N N . LYS A 1 7 ? 1.134 -12.423 -1.237 1.00 0.00 7 LYS A N 6
ATOM 6994 C CA . LYS A 1 7 ? 1.487 -13.807 -1.527 1.00 0.00 7 LYS A CA 6
ATOM 6995 C C . LYS A 1 7 ? 0.272 -14.719 -1.390 1.00 0.00 7 LYS A C 6
ATOM 6996 O O . LYS A 1 7 ? 0.113 -15.679 -2.146 1.00 0.00 7 LYS A O 6
ATOM 7015 N N . THR A 1 8 ? -0.587 -14.412 -0.422 1.00 0.00 8 THR A N 6
ATOM 7016 C CA . THR A 1 8 ? -1.788 -15.203 -0.187 1.00 0.00 8 THR A CA 6
ATOM 7017 C C . THR A 1 8 ? -2.876 -14.366 0.476 1.00 0.00 8 THR A C 6
ATOM 7018 O O . THR A 1 8 ? -2.585 -13.435 1.226 1.00 0.00 8 THR A O 6
ATOM 7029 N N . ILE A 1 9 ? -4.130 -14.705 0.194 1.00 0.00 9 ILE A N 6
ATOM 7030 C CA . ILE A 1 9 ? -5.261 -13.985 0.765 1.00 0.00 9 ILE A CA 6
ATOM 7031 C C . ILE A 1 9 ? -6.108 -14.900 1.643 1.00 0.00 9 ILE A C 6
ATOM 7032 O O . ILE A 1 9 ? -6.531 -15.974 1.215 1.00 0.00 9 ILE A O 6
ATOM 7048 N N . LYS A 1 10 ? -6.355 -14.466 2.875 1.00 0.00 10 LYS A N 6
ATOM 7049 C CA . LYS A 1 10 ? -7.155 -15.243 3.814 1.00 0.00 10 LYS A CA 6
ATOM 7050 C C . LYS A 1 10 ? -8.506 -15.607 3.207 1.00 0.00 10 LYS A C 6
ATOM 7051 O O . LYS A 1 10 ? -9.156 -14.777 2.573 1.00 0.00 10 LYS A O 6
ATOM 7070 N N . ALA A 1 11 ? -8.923 -16.853 3.408 1.00 0.00 11 ALA A N 6
ATOM 7071 C CA . ALA A 1 11 ? -10.199 -17.325 2.884 1.00 0.00 11 ALA A CA 6
ATOM 7072 C C . ALA A 1 11 ? -11.335 -16.387 3.276 1.00 0.00 11 ALA A C 6
ATOM 7073 O O . ALA A 1 11 ? -12.251 -16.144 2.491 1.00 0.00 11 ALA A O 6
ATOM 7080 N N . ALA A 1 12 ? -11.269 -15.863 4.496 1.00 0.00 12 ALA A N 6
ATOM 7081 C CA . ALA A 1 12 ? -12.292 -14.951 4.991 1.00 0.00 12 ALA A CA 6
ATOM 7082 C C . ALA A 1 12 ? -12.505 -13.789 4.027 1.00 0.00 12 ALA A C 6
ATOM 7083 O O . ALA A 1 12 ? -13.625 -13.305 3.861 1.00 0.00 12 ALA A O 6
ATOM 7090 N N . ALA A 1 13 ? -11.424 -13.345 3.394 1.00 0.00 13 ALA A N 6
ATOM 7091 C CA . ALA A 1 13 ? -11.494 -12.241 2.445 1.00 0.00 13 ALA A CA 6
ATOM 7092 C C . ALA A 1 13 ? -12.353 -12.607 1.239 1.00 0.00 13 ALA A C 6
ATOM 7093 O O . ALA A 1 13 ? -13.048 -11.758 0.680 1.00 0.00 13 ALA A O 6
ATOM 7100 N N . TYR A 1 14 ? -12.300 -13.874 0.844 1.00 0.00 14 TYR A N 6
ATOM 7101 C CA . TYR A 1 14 ? -13.071 -14.351 -0.298 1.00 0.00 14 TYR A CA 6
ATOM 7102 C C . TYR A 1 14 ? -14.566 -14.325 0.006 1.00 0.00 14 TYR A C 6
ATOM 7103 O O . TYR A 1 14 ? -15.355 -13.760 -0.751 1.00 0.00 14 TYR A O 6
ATOM 7121 N N . ASN A 1 15 ? -14.948 -14.943 1.119 1.00 0.00 15 ASN A N 6
ATOM 7122 C CA . ASN A 1 15 ? -16.348 -14.992 1.524 1.00 0.00 15 ASN A CA 6
ATOM 7123 C C . ASN A 1 15 ? -16.863 -13.598 1.871 1.00 0.00 15 ASN A C 6
ATOM 7124 O O . ASN A 1 15 ? -18.025 -13.276 1.622 1.00 0.00 15 ASN A O 6
ATOM 7135 N N . GLN A 1 16 ? -15.990 -12.776 2.445 1.00 0.00 16 GLN A N 6
ATOM 7136 C CA . GLN A 1 16 ? -16.358 -11.417 2.825 1.00 0.00 16 GLN A CA 6
ATOM 7137 C C . GLN A 1 16 ? -16.463 -10.518 1.597 1.00 0.00 16 GLN A C 6
ATOM 7138 O O . GLN A 1 16 ? -17.307 -9.624 1.542 1.00 0.00 16 GLN A O 6
ATOM 7152 N N . ALA A 1 17 ? -15.601 -10.762 0.616 1.00 0.00 17 ALA A N 6
ATOM 7153 C CA . ALA A 1 17 ? -15.599 -9.976 -0.612 1.00 0.00 17 ALA A CA 6
ATOM 7154 C C . ALA A 1 17 ? -16.862 -10.228 -1.428 1.00 0.00 17 ALA A C 6
ATOM 7155 O O . ALA A 1 17 ? -17.529 -9.289 -1.863 1.00 0.00 17 ALA A O 6
ATOM 7162 N N . ARG A 1 18 ? -17.185 -11.501 -1.632 1.00 0.00 18 ARG A N 6
ATOM 7163 C CA . ARG A 1 18 ? -18.367 -11.876 -2.397 1.00 0.00 18 ARG A CA 6
ATOM 7164 C C . ARG A 1 18 ? -19.642 -11.516 -1.641 1.00 0.00 18 ARG A C 6
ATOM 7165 O O . ARG A 1 18 ? -20.653 -11.156 -2.244 1.00 0.00 18 ARG A O 6
ATOM 7186 N N . SER A 1 19 ? -19.586 -11.615 -0.316 1.00 0.00 19 SER A N 6
ATOM 7187 C CA . SER A 1 19 ? -20.737 -11.303 0.523 1.00 0.00 19 SER A CA 6
ATOM 7188 C C . SER A 1 19 ? -21.216 -9.875 0.280 1.00 0.00 19 SER A C 6
ATOM 7189 O O . SER A 1 19 ? -22.405 -9.634 0.064 1.00 0.00 19 SER A O 6
ATOM 7197 N N . THR A 1 20 ? -20.282 -8.930 0.315 1.00 0.00 20 THR A N 6
ATOM 7198 C CA . THR A 1 20 ? -20.607 -7.526 0.100 1.00 0.00 20 THR A CA 6
ATOM 7199 C C . THR A 1 20 ? -21.292 -7.320 -1.246 1.00 0.00 20 THR A C 6
ATOM 7200 O O . THR A 1 20 ? -22.254 -6.559 -1.355 1.00 0.00 20 THR A O 6
ATOM 7211 N N . LEU A 1 21 ? -20.791 -8.003 -2.270 1.00 0.00 21 LEU A N 6
ATOM 7212 C CA . LEU A 1 21 ? -21.356 -7.895 -3.611 1.00 0.00 21 LEU A CA 6
ATOM 7213 C C . LEU A 1 21 ? -22.757 -8.496 -3.661 1.00 0.00 21 LEU A C 6
ATOM 7214 O O . LEU A 1 21 ? -23.604 -8.056 -4.438 1.00 0.00 21 LEU A O 6
ATOM 7230 N N . ALA A 1 22 ? -22.994 -9.502 -2.826 1.00 0.00 22 ALA A N 6
ATOM 7231 C CA . ALA A 1 22 ? -24.293 -10.160 -2.773 1.00 0.00 22 ALA A CA 6
ATOM 7232 C C . ALA A 1 22 ? -25.414 -9.148 -2.561 1.00 0.00 22 ALA A C 6
ATOM 7233 O O . ALA A 1 22 ? -26.557 -9.381 -2.956 1.00 0.00 22 ALA A O 6
ATOM 7240 N N . ASP A 1 23 ? -25.079 -8.024 -1.937 1.00 0.00 23 ASP A N 6
ATOM 7241 C CA . ASP A 1 23 ? -26.057 -6.975 -1.673 1.00 0.00 23 ASP A CA 6
ATOM 7242 C C . ASP A 1 23 ? -26.693 -6.487 -2.971 1.00 0.00 23 ASP A C 6
ATOM 7243 O O . ASP A 1 23 ? -27.872 -6.135 -3.002 1.00 0.00 23 ASP A O 6
ATOM 7252 N N . ALA A 1 24 ? -25.904 -6.466 -4.040 1.00 0.00 24 ALA A N 6
ATOM 7253 C CA . ALA A 1 24 ? -26.390 -6.022 -5.340 1.00 0.00 24 ALA A CA 6
ATOM 7254 C C . ALA A 1 24 ? -26.548 -7.197 -6.298 1.00 0.00 24 ALA A C 6
ATOM 7255 O O . ALA A 1 24 ? -27.322 -7.133 -7.252 1.00 0.00 24 ALA A O 6
ATOM 7262 N N . GLY A 1 25 ? -25.808 -8.271 -6.038 1.00 0.00 25 GLY A N 6
ATOM 7263 C CA . GLY A 1 25 ? -25.880 -9.445 -6.887 1.00 0.00 25 GLY A CA 6
ATOM 7264 C C . GLY A 1 25 ? -24.512 -9.929 -7.326 1.00 0.00 25 GLY A C 6
ATOM 7265 O O . GLY A 1 25 ? -23.575 -9.139 -7.444 1.00 0.00 25 GLY A O 6
ATOM 7269 N N . SER A 1 26 ? -24.396 -11.231 -7.567 1.00 0.00 26 SER A N 6
ATOM 7270 C CA . SER A 1 26 ? -23.130 -11.820 -7.989 1.00 0.00 26 SER A CA 6
ATOM 7271 C C . SER A 1 26 ? -23.292 -12.561 -9.313 1.00 0.00 26 SER A C 6
ATOM 7272 O O . SER A 1 26 ? -24.043 -13.531 -9.407 1.00 0.00 26 SER A O 6
ATOM 7280 N N . ARG A 1 27 ? -22.580 -12.095 -10.335 1.00 0.00 27 ARG A N 6
ATOM 7281 C CA . ARG A 1 27 ? -22.645 -12.712 -11.655 1.00 0.00 27 ARG A CA 6
ATOM 7282 C C . ARG A 1 27 ? -21.833 -14.004 -11.691 1.00 0.00 27 ARG A C 6
ATOM 7283 O O . ARG A 1 27 ? -22.370 -15.081 -11.948 1.00 0.00 27 ARG A O 6
ATOM 7304 N N . THR A 1 28 ? -20.534 -13.888 -11.433 1.00 0.00 28 THR A N 6
ATOM 7305 C CA . THR A 1 28 ? -19.647 -15.044 -11.438 1.00 0.00 28 THR A CA 6
ATOM 7306 C C . THR A 1 28 ? -19.787 -15.850 -10.152 1.00 0.00 28 THR A C 6
ATOM 7307 O O . THR A 1 28 ? -19.818 -17.080 -10.179 1.00 0.00 28 THR A O 6
ATOM 7318 N N . ALA A 1 29 ? -19.871 -15.149 -9.026 1.00 0.00 29 ALA A N 6
ATOM 7319 C CA . ALA A 1 29 ? -20.011 -15.799 -7.729 1.00 0.00 29 ALA A CA 6
ATOM 7320 C C . ALA A 1 29 ? -21.262 -16.671 -7.684 1.00 0.00 29 ALA A C 6
ATOM 7321 O O . ALA A 1 29 ? -21.308 -17.669 -6.965 1.00 0.00 29 ALA A O 6
ATOM 7328 N N . ALA A 1 30 ? -22.273 -16.286 -8.455 1.00 0.00 30 ALA A N 6
ATOM 7329 C CA . ALA A 1 30 ? -23.524 -17.034 -8.504 1.00 0.00 30 ALA A CA 6
ATOM 7330 C C . ALA A 1 30 ? -23.281 -18.485 -8.903 1.00 0.00 30 ALA A C 6
ATOM 7331 O O . ALA A 1 30 ? -23.979 -19.391 -8.446 1.00 0.00 30 ALA A O 6
ATOM 7338 N N . LYS A 1 31 ? -22.287 -18.700 -9.758 1.00 0.00 31 LYS A N 6
ATOM 7339 C CA . LYS A 1 31 ? -21.950 -20.042 -10.218 1.00 0.00 31 LYS A CA 6
ATOM 7340 C C . LYS A 1 31 ? -20.752 -20.595 -9.454 1.00 0.00 31 LYS A C 6
ATOM 7341 O O . LYS A 1 31 ? -20.594 -21.809 -9.322 1.00 0.00 31 LYS A O 6
ATOM 7360 N N . SER A 1 32 ? -19.910 -19.698 -8.951 1.00 0.00 32 SER A N 6
ATOM 7361 C CA . SER A 1 32 ? -18.725 -20.096 -8.201 1.00 0.00 32 SER A CA 6
ATOM 7362 C C . SER A 1 32 ? -18.912 -19.834 -6.710 1.00 0.00 32 SER A C 6
ATOM 7363 O O . SER A 1 32 ? -19.022 -18.686 -6.279 1.00 0.00 32 SER A O 6
ATOM 7371 N N . HIS A 1 33 ? -18.947 -20.907 -5.927 1.00 0.00 33 HIS A N 6
ATOM 7372 C CA . HIS A 1 33 ? -19.119 -20.795 -4.483 1.00 0.00 33 HIS A CA 6
ATOM 7373 C C . HIS A 1 33 ? -17.837 -20.302 -3.819 1.00 0.00 33 HIS A C 6
ATOM 7374 O O . HIS A 1 33 ? -16.747 -20.381 -4.385 1.00 0.00 33 HIS A O 6
ATOM 7388 N N . PRO A 1 34 ? -17.968 -19.781 -2.590 1.00 0.00 34 PRO A N 6
ATOM 7389 C CA . PRO A 1 34 ? -16.830 -19.266 -1.823 1.00 0.00 34 PRO A CA 6
ATOM 7390 C C . PRO A 1 34 ? -15.894 -20.376 -1.359 1.00 0.00 34 PRO A C 6
ATOM 7391 O O . PRO A 1 34 ? -16.029 -21.528 -1.771 1.00 0.00 34 PRO A O 6
ATOM 7402 N N . ILE A 1 35 ? -14.944 -20.021 -0.499 1.00 0.00 35 ILE A N 6
ATOM 7403 C CA . ILE A 1 35 ? -13.986 -20.989 0.022 1.00 0.00 35 ILE A CA 6
ATOM 7404 C C . ILE A 1 35 ? -14.271 -21.312 1.484 1.00 0.00 35 ILE A C 6
ATOM 7405 O O . ILE A 1 35 ? -14.358 -20.415 2.324 1.00 0.00 35 ILE A O 6
ATOM 7421 N N . HIS A 1 36 ? -14.415 -22.599 1.783 1.00 0.00 36 HIS A N 6
ATOM 7422 C CA . HIS A 1 36 ? -14.688 -23.041 3.146 1.00 0.00 36 HIS A CA 6
ATOM 7423 C C . HIS A 1 36 ? -13.790 -24.215 3.526 1.00 0.00 36 HIS A C 6
ATOM 7424 O O . HIS A 1 36 ? -13.248 -24.901 2.661 1.00 0.00 36 HIS A O 6
ATOM 7438 N N . GLY A 1 37 ? -13.636 -24.439 4.828 1.00 0.00 37 GLY A N 6
ATOM 7439 C CA . GLY A 1 37 ? -12.802 -25.529 5.300 1.00 0.00 37 GLY A CA 6
ATOM 7440 C C . GLY A 1 37 ? -11.406 -25.488 4.711 1.00 0.00 37 GLY A C 6
ATOM 7441 O O . GLY A 1 37 ? -10.795 -26.530 4.469 1.00 0.00 37 GLY A O 6
ATOM 7445 N N . LYS A 1 38 ? -10.899 -24.283 4.478 1.00 0.00 38 LYS A N 6
ATOM 7446 C CA . LYS A 1 38 ? -9.566 -24.108 3.913 1.00 0.00 38 LYS A CA 6
ATOM 7447 C C . LYS A 1 38 ? -8.676 -23.305 4.856 1.00 0.00 38 LYS A C 6
ATOM 7448 O O . LYS A 1 38 ? -9.149 -22.744 5.845 1.00 0.00 38 LYS A O 6
ATOM 7467 N N . THR A 1 39 ? -7.385 -23.253 4.543 1.00 0.00 39 THR A N 6
ATOM 7468 C CA . THR A 1 39 ? -6.430 -22.518 5.363 1.00 0.00 39 THR A CA 6
ATOM 7469 C C . THR A 1 39 ? -6.135 -21.147 4.767 1.00 0.00 39 THR A C 6
ATOM 7470 O O . THR A 1 39 ? -6.153 -20.137 5.470 1.00 0.00 39 THR A O 6
ATOM 7481 N N . ASP A 1 40 ? -5.864 -21.118 3.466 1.00 0.00 40 ASP A N 6
ATOM 7482 C CA . ASP A 1 40 ? -5.567 -19.868 2.775 1.00 0.00 40 ASP A CA 6
ATOM 7483 C C . ASP A 1 40 ? -5.319 -20.115 1.290 1.00 0.00 40 ASP A C 6
ATOM 7484 O O . ASP A 1 40 ? -4.673 -21.092 0.912 1.00 0.00 40 ASP A O 6
ATOM 7493 N N . VAL A 1 41 ? -5.837 -19.222 0.452 1.00 0.00 41 VAL A N 6
ATOM 7494 C CA . VAL A 1 41 ? -5.672 -19.342 -0.991 1.00 0.00 41 VAL A CA 6
ATOM 7495 C C . VAL A 1 41 ? -4.808 -18.214 -1.541 1.00 0.00 41 VAL A C 6
ATOM 7496 O O . VAL A 1 41 ? -4.698 -17.138 -0.952 1.00 0.00 41 VAL A O 6
ATOM 7509 N N . PRO A 1 42 ? -4.178 -18.462 -2.699 1.00 0.00 42 PRO A N 6
ATOM 7510 C CA . PRO A 1 42 ? -3.312 -17.477 -3.356 1.00 0.00 42 PRO A CA 6
ATOM 7511 C C . PRO A 1 42 ? -4.098 -16.300 -3.922 1.00 0.00 42 PRO A C 6
ATOM 7512 O O . PRO A 1 42 ? -5.285 -16.422 -4.225 1.00 0.00 42 PRO A O 6
ATOM 7523 N N . VAL A 1 43 ? -3.428 -15.161 -4.064 1.00 0.00 43 VAL A N 6
ATOM 7524 C CA . VAL A 1 43 ? -4.065 -13.961 -4.596 1.00 0.00 43 VAL A CA 6
ATOM 7525 C C . VAL A 1 43 ? -4.769 -14.252 -5.916 1.00 0.00 43 VAL A C 6
ATOM 7526 O O . VAL A 1 43 ? -5.787 -13.639 -6.237 1.00 0.00 43 VAL A O 6
ATOM 7539 N N . SER A 1 44 ? -4.221 -15.193 -6.678 1.00 0.00 44 SER A N 6
ATOM 7540 C CA . SER A 1 44 ? -4.795 -15.564 -7.966 1.00 0.00 44 SER A CA 6
ATOM 7541 C C . SER A 1 44 ? -6.255 -15.980 -7.811 1.00 0.00 44 SER A C 6
ATOM 7542 O O . SER A 1 44 ? -7.074 -15.757 -8.702 1.00 0.00 44 SER A O 6
ATOM 7550 N N . TYR A 1 45 ? -6.572 -16.586 -6.672 1.00 0.00 45 TYR A N 6
ATOM 7551 C CA . TYR A 1 45 ? -7.932 -17.036 -6.399 1.00 0.00 45 TYR A CA 6
ATOM 7552 C C . TYR A 1 45 ? -8.835 -15.858 -6.045 1.00 0.00 45 TYR A C 6
ATOM 7553 O O . TYR A 1 45 ? -9.925 -15.710 -6.596 1.00 0.00 45 TYR A O 6
ATOM 7571 N N . GLY A 1 46 ? -8.372 -15.022 -5.121 1.00 0.00 46 GLY A N 6
ATOM 7572 C CA . GLY A 1 46 ? -9.148 -13.868 -4.709 1.00 0.00 46 GLY A CA 6
ATOM 7573 C C . GLY A 1 46 ? -9.349 -12.872 -5.835 1.00 0.00 46 GLY A C 6
ATOM 7574 O O . GLY A 1 46 ? -10.414 -12.266 -5.957 1.00 0.00 46 GLY A O 6
ATOM 7578 N N . THR A 1 47 ? -8.321 -12.700 -6.661 1.00 0.00 47 THR A N 6
ATOM 7579 C CA . THR A 1 47 ? -8.388 -11.769 -7.780 1.00 0.00 47 THR A CA 6
ATOM 7580 C C . THR A 1 47 ? -9.556 -12.100 -8.701 1.00 0.00 47 THR A C 6
ATOM 7581 O O . THR A 1 47 ? -10.166 -11.208 -9.291 1.00 0.00 47 THR A O 6
ATOM 7592 N N . SER A 1 48 ? -9.864 -13.388 -8.821 1.00 0.00 48 SER A N 6
ATOM 7593 C CA . SER A 1 48 ? -10.958 -13.837 -9.673 1.00 0.00 48 SER A CA 6
ATOM 7594 C C . SER A 1 48 ? -12.275 -13.192 -9.252 1.00 0.00 48 SER A C 6
ATOM 7595 O O . SER A 1 48 ? -13.087 -12.804 -10.092 1.00 0.00 48 SER A O 6
ATOM 7603 N N . LEU A 1 49 ? -12.480 -13.082 -7.944 1.00 0.00 49 LEU A N 6
ATOM 7604 C CA . LEU A 1 49 ? -13.698 -12.484 -7.408 1.00 0.00 49 LEU A CA 6
ATOM 7605 C C . LEU A 1 49 ? -13.672 -10.966 -7.558 1.00 0.00 49 LEU A C 6
ATOM 7606 O O . LEU A 1 49 ? -14.701 -10.339 -7.810 1.00 0.00 49 LEU A O 6
ATOM 7622 N N . LEU A 1 50 ? -12.489 -10.382 -7.403 1.00 0.00 50 LEU A N 6
ATOM 7623 C CA . LEU A 1 50 ? -12.327 -8.937 -7.524 1.00 0.00 50 LEU A CA 6
ATOM 7624 C C . LEU A 1 50 ? -12.613 -8.475 -8.949 1.00 0.00 50 LEU A C 6
ATOM 7625 O O . LEU A 1 50 ? -13.390 -7.545 -9.166 1.00 0.00 50 LEU A O 6
ATOM 7641 N N . ALA A 1 51 ? -11.982 -9.131 -9.917 1.00 0.00 51 ALA A N 6
ATOM 7642 C CA . ALA A 1 51 ? -12.172 -8.790 -11.321 1.00 0.00 51 ALA A CA 6
ATOM 7643 C C . ALA A 1 51 ? -13.579 -9.147 -11.787 1.00 0.00 51 ALA A C 6
ATOM 7644 O O . ALA A 1 51 ? -14.165 -8.449 -12.614 1.00 0.00 51 ALA A O 6
ATOM 7651 N N . ALA A 1 52 ? -14.115 -10.240 -11.253 1.00 0.00 52 ALA A N 6
ATOM 7652 C CA . ALA A 1 52 ? -15.454 -10.689 -11.614 1.00 0.00 52 ALA A CA 6
ATOM 7653 C C . ALA A 1 52 ? -16.493 -9.615 -11.310 1.00 0.00 52 ALA A C 6
ATOM 7654 O O . ALA A 1 52 ? -17.336 -9.299 -12.149 1.00 0.00 52 ALA A O 6
ATOM 7661 N N . ALA A 1 53 ? -16.428 -9.058 -10.105 1.00 0.00 53 ALA A N 6
ATOM 7662 C CA . ALA A 1 53 ? -17.362 -8.019 -9.692 1.00 0.00 53 ALA A CA 6
ATOM 7663 C C . ALA A 1 53 ? -17.071 -6.703 -10.405 1.00 0.00 53 ALA A C 6
ATOM 7664 O O . ALA A 1 53 ? -17.987 -6.003 -10.834 1.00 0.00 53 ALA A O 6
ATOM 7671 N N . ARG A 1 54 ? -15.789 -6.373 -10.526 1.00 0.00 54 ARG A N 6
ATOM 7672 C CA . ARG A 1 54 ? -15.377 -5.139 -11.185 1.00 0.00 54 ARG A CA 6
ATOM 7673 C C . ARG A 1 54 ? -15.940 -5.066 -12.602 1.00 0.00 54 ARG A C 6
ATOM 7674 O O . ARG A 1 54 ? -16.576 -4.081 -12.978 1.00 0.00 54 ARG A O 6
ATOM 7695 N N . ASP A 1 55 ? -15.701 -6.114 -13.382 1.00 0.00 55 ASP A N 6
ATOM 7696 C CA . ASP A 1 55 ? -16.185 -6.170 -14.757 1.00 0.00 55 ASP A CA 6
ATOM 7697 C C . ASP A 1 55 ? -17.707 -6.258 -14.795 1.00 0.00 55 ASP A C 6
ATOM 7698 O O . ASP A 1 55 ? -18.354 -5.624 -15.629 1.00 0.00 55 ASP A O 6
ATOM 7707 N N . GLU A 1 56 ? -18.272 -7.048 -13.888 1.00 0.00 56 GLU A N 6
ATOM 7708 C CA . GLU A 1 56 ? -19.718 -7.220 -13.819 1.00 0.00 56 GLU A CA 6
ATOM 7709 C C . GLU A 1 56 ? -20.415 -5.882 -13.585 1.00 0.00 56 GLU A C 6
ATOM 7710 O O . GLU A 1 56 ? -21.356 -5.527 -14.295 1.00 0.00 56 GLU A O 6
ATOM 7722 N N . PHE A 1 57 ? -19.945 -5.145 -12.584 1.00 0.00 57 PHE A N 6
ATOM 7723 C CA . PHE A 1 57 ? -20.523 -3.847 -12.254 1.00 0.00 57 PHE A CA 6
ATOM 7724 C C . PHE A 1 57 ? -20.412 -2.887 -13.435 1.00 0.00 57 PHE A C 6
ATOM 7725 O O . PHE A 1 57 ? -21.218 -1.967 -13.578 1.00 0.00 57 PHE A O 6
ATOM 7742 N N . ARG A 1 58 ? -19.408 -3.107 -14.277 1.00 0.00 58 ARG A N 6
ATOM 7743 C CA . ARG A 1 58 ? -19.190 -2.261 -15.444 1.00 0.00 58 ARG A CA 6
ATOM 7744 C C . ARG A 1 58 ? -20.435 -2.218 -16.325 1.00 0.00 58 ARG A C 6
ATOM 7745 O O . ARG A 1 58 ? -20.729 -1.199 -16.951 1.00 0.00 58 ARG A O 6
ATOM 7766 N N . GLN A 1 59 ? -21.162 -3.329 -16.368 1.00 0.00 59 GLN A N 6
ATOM 7767 C CA . GLN A 1 59 ? -22.375 -3.418 -17.172 1.00 0.00 59 GLN A CA 6
ATOM 7768 C C . GLN A 1 59 ? -23.523 -2.662 -16.512 1.00 0.00 59 GLN A C 6
ATOM 7769 O O . GLN A 1 59 ? -24.333 -2.029 -17.189 1.00 0.00 59 GLN A O 6
ATOM 7783 N N . ALA A 1 60 ? -23.587 -2.732 -15.187 1.00 0.00 60 ALA A N 6
ATOM 7784 C CA . ALA A 1 60 ? -24.635 -2.053 -14.435 1.00 0.00 60 ALA A CA 6
ATOM 7785 C C . ALA A 1 60 ? -24.649 -0.559 -14.741 1.00 0.00 60 ALA A C 6
ATOM 7786 O O . ALA A 1 60 ? -25.703 0.020 -15.009 1.00 0.00 60 ALA A O 6
ATOM 7793 N N . ASP A 1 61 ? -23.474 0.060 -14.699 1.00 0.00 61 ASP A N 6
ATOM 7794 C CA . ASP A 1 61 ? -23.352 1.488 -14.973 1.00 0.00 61 ASP A CA 6
ATOM 7795 C C . ASP A 1 61 ? -22.971 1.731 -16.430 1.00 0.00 61 ASP A C 6
ATOM 7796 O O . ASP A 1 61 ? -22.261 2.686 -16.746 1.00 0.00 61 ASP A O 6
ATOM 7805 N N . LYS A 1 62 ? -23.448 0.861 -17.314 1.00 0.00 62 LYS A N 6
ATOM 7806 C CA . LYS A 1 62 ? -23.158 0.980 -18.738 1.00 0.00 62 LYS A CA 6
ATOM 7807 C C . LYS A 1 62 ? -24.030 2.054 -19.382 1.00 0.00 62 LYS A C 6
ATOM 7808 O O . LYS A 1 62 ? -23.614 2.718 -20.332 1.00 0.00 62 LYS A O 6
ATOM 7827 N N . LYS A 1 63 ? -25.239 2.221 -18.858 1.00 0.00 63 LYS A N 6
ATOM 7828 C CA . LYS A 1 63 ? -26.169 3.216 -19.380 1.00 0.00 63 LYS A CA 6
ATOM 7829 C C . LYS A 1 63 ? -25.713 4.627 -19.021 1.00 0.00 63 LYS A C 6
ATOM 7830 O O . LYS A 1 63 ? -26.084 5.597 -19.683 1.00 0.00 63 LYS A O 6
ATOM 7849 N N . LEU A 1 64 ? -24.906 4.734 -17.971 1.00 0.00 64 LEU A N 6
ATOM 7850 C CA . LEU A 1 64 ? -24.398 6.027 -17.526 1.00 0.00 64 LEU A CA 6
ATOM 7851 C C . LEU A 1 64 ? -23.089 6.369 -18.229 1.00 0.00 64 LEU A C 6
ATOM 7852 O O . LEU A 1 64 ? -22.332 5.492 -18.646 1.00 0.00 64 LEU A O 6
ATOM 7868 N N . PRO A 1 65 ? -22.812 7.675 -18.364 1.00 0.00 65 PRO A N 6
ATOM 7869 C CA . PRO A 1 65 ? -21.593 8.163 -19.014 1.00 0.00 65 PRO A CA 6
ATOM 7870 C C . PRO A 1 65 ? -20.343 7.884 -18.187 1.00 0.00 65 PRO A C 6
ATOM 7871 O O . PRO A 1 65 ? -20.429 7.596 -16.993 1.00 0.00 65 PRO A O 6
ATOM 7882 N N . ALA A 1 66 ? -19.182 7.971 -18.828 1.00 0.00 66 ALA A N 6
ATOM 7883 C CA . ALA A 1 66 ? -17.915 7.730 -18.150 1.00 0.00 66 ALA A CA 6
ATOM 7884 C C . ALA A 1 66 ? -17.644 8.799 -17.097 1.00 0.00 66 ALA A C 6
ATOM 7885 O O . ALA A 1 66 ? -16.984 8.540 -16.090 1.00 0.00 66 ALA A O 6
ATOM 7892 N N . LYS A 1 67 ? -18.157 10.001 -17.334 1.00 0.00 67 LYS A N 6
ATOM 7893 C CA . LYS A 1 67 ? -17.972 11.110 -16.406 1.00 0.00 67 LYS A CA 6
ATOM 7894 C C . LYS A 1 67 ? -18.778 10.891 -15.129 1.00 0.00 67 LYS A C 6
ATOM 7895 O O . LYS A 1 67 ? -18.391 11.347 -14.053 1.00 0.00 67 LYS A O 6
ATOM 7914 N N . ASP A 1 68 ? -19.898 10.189 -15.255 1.00 0.00 68 ASP A N 6
ATOM 7915 C CA . ASP A 1 68 ? -20.757 9.907 -14.111 1.00 0.00 68 ASP A CA 6
ATOM 7916 C C . ASP A 1 68 ? -20.407 8.559 -13.488 1.00 0.00 68 ASP A C 6
ATOM 7917 O O . ASP A 1 68 ? -21.276 7.859 -12.967 1.00 0.00 68 ASP A O 6
ATOM 7926 N N . LYS A 1 69 ? -19.129 8.201 -13.545 1.00 0.00 69 LYS A N 6
ATOM 7927 C CA . LYS A 1 69 ? -18.663 6.937 -12.987 1.00 0.00 69 LYS A CA 6
ATOM 7928 C C . LYS A 1 69 ? -17.158 6.974 -12.739 1.00 0.00 69 LYS A C 6
ATOM 7929 O O . LYS A 1 69 ? -16.396 7.487 -13.559 1.00 0.00 69 LYS A O 6
ATOM 7948 N N . LYS A 1 70 ? -16.736 6.426 -11.605 1.00 0.00 70 LYS A N 6
ATOM 7949 C CA . LYS A 1 70 ? -15.322 6.393 -11.250 1.00 0.00 70 LYS A CA 6
ATOM 7950 C C . LYS A 1 70 ? -14.560 5.418 -12.141 1.00 0.00 70 LYS A C 6
ATOM 7951 O O . LYS A 1 70 ? -14.704 4.202 -12.012 1.00 0.00 70 LYS A O 6
ATOM 7970 N N . SER A 1 71 ? -13.748 5.959 -13.044 1.00 0.00 71 SER A N 6
ATOM 7971 C CA . SER A 1 71 ? -12.965 5.136 -13.958 1.00 0.00 71 SER A CA 6
ATOM 7972 C C . SER A 1 71 ? -13.867 4.446 -14.977 1.00 0.00 71 SER A C 6
ATOM 7973 O O . SER A 1 71 ? -13.929 4.847 -16.139 1.00 0.00 71 SER A O 6
ATOM 7981 N N . ASP A 1 72 ? -14.564 3.407 -14.532 1.00 0.00 72 ASP A N 6
ATOM 7982 C CA . ASP A 1 72 ? -15.464 2.660 -15.404 1.00 0.00 72 ASP A CA 6
ATOM 7983 C C . ASP A 1 72 ? -16.558 1.972 -14.594 1.00 0.00 72 ASP A C 6
ATOM 7984 O O . ASP A 1 72 ? -17.107 0.953 -15.013 1.00 0.00 72 ASP A O 6
ATOM 7993 N N . MET A 1 73 ? -16.869 2.535 -13.431 1.00 0.00 73 MET A N 6
ATOM 7994 C CA . MET A 1 73 ? -17.898 1.975 -12.562 1.00 0.00 73 MET A CA 6
ATOM 7995 C C . MET A 1 73 ? -18.546 3.065 -11.714 1.00 0.00 73 MET A C 6
ATOM 7996 O O . MET A 1 73 ? -17.874 3.988 -11.254 1.00 0.00 73 MET A O 6
ATOM 8010 N N . SER A 1 74 ? -19.855 2.951 -11.511 1.00 0.00 74 SER A N 6
ATOM 8011 C CA . SER A 1 74 ? -20.594 3.929 -10.722 1.00 0.00 74 SER A CA 6
ATOM 8012 C C . SER A 1 74 ? -20.109 3.938 -9.275 1.00 0.00 74 SER A C 6
ATOM 8013 O O . SER A 1 74 ? -19.736 2.899 -8.728 1.00 0.00 74 SER A O 6
ATOM 8021 N N . ILE A 1 75 ? -20.117 5.116 -8.662 1.00 0.00 75 ILE A N 6
ATOM 8022 C CA . ILE A 1 75 ? -19.680 5.261 -7.279 1.00 0.00 75 ILE A CA 6
ATOM 8023 C C . ILE A 1 75 ? -20.353 4.230 -6.379 1.00 0.00 75 ILE A C 6
ATOM 8024 O O . ILE A 1 75 ? -19.771 3.776 -5.394 1.00 0.00 75 ILE A O 6
ATOM 8040 N N . ALA A 1 76 ? -21.583 3.863 -6.726 1.00 0.00 76 ALA A N 6
ATOM 8041 C CA . ALA A 1 76 ? -22.334 2.883 -5.952 1.00 0.00 76 ALA A CA 6
ATOM 8042 C C . ALA A 1 76 ? -21.676 1.509 -6.018 1.00 0.00 76 ALA A C 6
ATOM 8043 O O . ALA A 1 76 ? -21.525 0.832 -5.001 1.00 0.00 76 ALA A O 6
ATOM 8050 N N . HIS A 1 77 ? -21.285 1.103 -7.222 1.00 0.00 77 HIS A N 6
ATOM 8051 C CA . HIS A 1 77 ? -20.642 -0.191 -7.421 1.00 0.00 77 HIS A CA 6
ATOM 8052 C C . HIS A 1 77 ? -19.187 -0.151 -6.964 1.00 0.00 77 HIS A C 6
ATOM 8053 O O . HIS A 1 77 ? -18.674 -1.121 -6.405 1.00 0.00 77 HIS A O 6
ATOM 8067 N N . TYR A 1 78 ? -18.527 0.976 -7.206 1.00 0.00 78 TYR A N 6
ATOM 8068 C CA . TYR A 1 78 ? -17.130 1.142 -6.822 1.00 0.00 78 TYR A CA 6
ATOM 8069 C C . TYR A 1 78 ? -16.939 0.878 -5.332 1.00 0.00 78 TYR A C 6
ATOM 8070 O O . TYR A 1 78 ? -15.974 0.234 -4.923 1.00 0.00 78 TYR A O 6
ATOM 8088 N N . ASN A 1 79 ? -17.868 1.381 -4.525 1.00 0.00 79 ASN A N 6
ATOM 8089 C CA . ASN A 1 79 ? -17.804 1.200 -3.079 1.00 0.00 79 ASN A CA 6
ATOM 8090 C C . ASN A 1 79 ? -17.758 -0.282 -2.718 1.00 0.00 79 ASN A C 6
ATOM 8091 O O . ASN A 1 79 ? -17.117 -0.674 -1.744 1.00 0.00 79 ASN A O 6
ATOM 8102 N N . ALA A 1 80 ? -18.443 -1.100 -3.510 1.00 0.00 80 ALA A N 6
ATOM 8103 C CA . ALA A 1 80 ? -18.479 -2.538 -3.276 1.00 0.00 80 ALA A CA 6
ATOM 8104 C C . ALA A 1 80 ? -17.152 -3.188 -3.650 1.00 0.00 80 ALA A C 6
ATOM 8105 O O . ALA A 1 80 ? -16.608 -3.993 -2.894 1.00 0.00 80 ALA A O 6
ATOM 8112 N N . VAL A 1 81 ? -16.635 -2.835 -4.823 1.00 0.00 81 VAL A N 6
ATOM 8113 C CA . VAL A 1 81 ? -15.371 -3.384 -5.298 1.00 0.00 81 VAL A CA 6
ATOM 8114 C C . VAL A 1 81 ? -14.251 -3.133 -4.294 1.00 0.00 81 VAL A C 6
ATOM 8115 O O . VAL A 1 81 ? -13.532 -4.054 -3.905 1.00 0.00 81 VAL A O 6
ATOM 8128 N N . HIS A 1 82 ? -14.107 -1.879 -3.878 1.00 0.00 82 HIS A N 6
ATOM 8129 C CA . HIS A 1 82 ? -13.075 -1.505 -2.918 1.00 0.00 82 HIS A CA 6
ATOM 8130 C C . HIS A 1 82 ? -13.203 -2.324 -1.636 1.00 0.00 82 HIS A C 6
ATOM 8131 O O . HIS A 1 82 ? -12.202 -2.688 -1.019 1.00 0.00 82 HIS A O 6
ATOM 8145 N N . SER A 1 83 ? -14.440 -2.608 -1.243 1.00 0.00 83 SER A N 6
ATOM 8146 C CA . SER A 1 83 ? -14.699 -3.379 -0.032 1.00 0.00 83 SER A CA 6
ATOM 8147 C C . SER A 1 83 ? -14.086 -4.773 -0.135 1.00 0.00 83 SER A C 6
ATOM 8148 O O . SER A 1 83 ? -13.450 -5.254 0.802 1.00 0.00 83 SER A O 6
ATOM 8156 N N . ALA A 1 84 ? -14.284 -5.416 -1.281 1.00 0.00 84 ALA A N 6
ATOM 8157 C CA . ALA A 1 84 ? -13.750 -6.753 -1.508 1.00 0.00 84 ALA A CA 6
ATOM 8158 C C . ALA A 1 84 ? -12.234 -6.719 -1.669 1.00 0.00 84 ALA A C 6
ATOM 8159 O O . ALA A 1 84 ? -11.514 -7.474 -1.015 1.00 0.00 84 ALA A O 6
ATOM 8166 N N . ALA A 1 85 ? -11.756 -5.840 -2.543 1.00 0.00 85 ALA A N 6
ATOM 8167 C CA . ALA A 1 85 ? -10.325 -5.707 -2.788 1.00 0.00 85 ALA A CA 6
ATOM 8168 C C . ALA A 1 85 ? -9.576 -5.378 -1.502 1.00 0.00 85 ALA A C 6
ATOM 8169 O O . ALA A 1 85 ? -8.451 -5.832 -1.292 1.00 0.00 85 ALA A O 6
ATOM 8176 N N . LYS A 1 86 ? -10.206 -4.584 -0.642 1.00 0.00 86 LYS A N 6
ATOM 8177 C CA . LYS A 1 86 ? -9.600 -4.194 0.625 1.00 0.00 86 LYS A CA 6
ATOM 8178 C C . LYS A 1 86 ? -9.408 -5.404 1.532 1.00 0.00 86 LYS A C 6
ATOM 8179 O O . LYS A 1 86 ? -8.353 -5.576 2.143 1.00 0.00 86 LYS A O 6
ATOM 8198 N N . THR A 1 87 ? -10.436 -6.244 1.616 1.00 0.00 87 THR A N 6
ATOM 8199 C CA . THR A 1 87 ? -10.380 -7.439 2.449 1.00 0.00 87 THR A CA 6
ATOM 8200 C C . THR A 1 87 ? -9.339 -8.424 1.928 1.00 0.00 87 THR A C 6
ATOM 8201 O O . THR A 1 87 ? -8.664 -9.097 2.707 1.00 0.00 87 THR A O 6
ATOM 8212 N N . MET A 1 88 ? -9.215 -8.503 0.607 1.00 0.00 88 MET A N 6
ATOM 8213 C CA . MET A 1 88 ? -8.253 -9.405 -0.016 1.00 0.00 88 MET A CA 6
ATOM 8214 C C . MET A 1 88 ? -6.852 -8.804 0.004 1.00 0.00 88 MET A C 6
ATOM 8215 O O . MET A 1 88 ? -5.857 -9.521 -0.096 1.00 0.00 88 MET A O 6
ATOM 8229 N N . GLY A 1 89 ? -6.781 -7.482 0.133 1.00 0.00 89 GLY A N 6
ATOM 8230 C CA . GLY A 1 89 ? -5.496 -6.808 0.163 1.00 0.00 89 GLY A CA 6
ATOM 8231 C C . GLY A 1 89 ? -4.831 -6.766 -1.198 1.00 0.00 89 GLY A C 6
ATOM 8232 O O . GLY A 1 89 ? -3.604 -6.738 -1.296 1.00 0.00 89 GLY A O 6
ATOM 8236 N N . ILE A 1 90 ? -5.642 -6.764 -2.251 1.00 0.00 90 ILE A N 6
ATOM 8237 C CA . ILE A 1 90 ? -5.124 -6.727 -3.613 1.00 0.00 90 ILE A CA 6
ATOM 8238 C C . ILE A 1 90 ? -5.075 -5.298 -4.143 1.00 0.00 90 ILE A C 6
ATOM 8239 O O . ILE A 1 90 ? -5.939 -4.479 -3.831 1.00 0.00 90 ILE A O 6
ATOM 8255 N N . ASP A 1 91 ? -4.059 -5.006 -4.948 1.00 0.00 91 ASP A N 6
ATOM 8256 C CA . ASP A 1 91 ? -3.898 -3.677 -5.526 1.00 0.00 91 ASP A CA 6
ATOM 8257 C C . ASP A 1 91 ? -4.189 -3.696 -7.023 1.00 0.00 91 ASP A C 6
ATOM 8258 O O . ASP A 1 91 ? -5.085 -3.000 -7.502 1.00 0.00 91 ASP A O 6
ATOM 8267 N N . THR A 1 92 ? -3.425 -4.497 -7.759 1.00 0.00 92 THR A N 6
ATOM 8268 C CA . THR A 1 92 ? -3.598 -4.605 -9.202 1.00 0.00 92 THR A CA 6
ATOM 8269 C C . THR A 1 92 ? -4.028 -6.013 -9.600 1.00 0.00 92 THR A C 6
ATOM 8270 O O . THR A 1 92 ? -3.195 -6.907 -9.746 1.00 0.00 92 THR A O 6
ATOM 8281 N N . TRP A 1 93 ? -5.330 -6.201 -9.776 1.00 0.00 93 TRP A N 6
ATOM 8282 C CA . TRP A 1 93 ? -5.870 -7.501 -10.158 1.00 0.00 93 TRP A CA 6
ATOM 8283 C C . TRP A 1 93 ? -6.312 -7.499 -11.617 1.00 0.00 93 TRP A C 6
ATOM 8284 O O . TRP A 1 93 ? -6.818 -6.497 -12.122 1.00 0.00 93 TRP A O 6
ATOM 8305 N N . GLY A 1 1 ? -0.773 4.804 -8.449 1.00 0.00 1 GLY A N 7
ATOM 8306 C CA . GLY A 1 1 ? -0.590 4.203 -7.140 1.00 0.00 1 GLY A CA 7
ATOM 8307 C C . GLY A 1 1 ? 0.537 3.189 -7.121 1.00 0.00 1 GLY A C 7
ATOM 8308 O O . GLY A 1 1 ? 1.660 3.491 -7.523 1.00 0.00 1 GLY A O 7
ATOM 8312 N N . ALA A 1 2 ? 0.237 1.983 -6.649 1.00 0.00 2 ALA A N 7
ATOM 8313 C CA . ALA A 1 2 ? 1.233 0.921 -6.579 1.00 0.00 2 ALA A CA 7
ATOM 8314 C C . ALA A 1 2 ? 0.778 -0.311 -7.354 1.00 0.00 2 ALA A C 7
ATOM 8315 O O . ALA A 1 2 ? -0.409 -0.480 -7.627 1.00 0.00 2 ALA A O 7
ATOM 8322 N N . MET A 1 3 ? 1.731 -1.168 -7.706 1.00 0.00 3 MET A N 7
ATOM 8323 C CA . MET A 1 3 ? 1.427 -2.385 -8.449 1.00 0.00 3 MET A CA 7
ATOM 8324 C C . MET A 1 3 ? 2.147 -3.586 -7.843 1.00 0.00 3 MET A C 7
ATOM 8325 O O . MET A 1 3 ? 3.297 -3.866 -8.178 1.00 0.00 3 MET A O 7
ATOM 8339 N N . ALA A 1 4 ? 1.461 -4.292 -6.950 1.00 0.00 4 ALA A N 7
ATOM 8340 C CA . ALA A 1 4 ? 2.035 -5.464 -6.300 1.00 0.00 4 ALA A CA 7
ATOM 8341 C C . ALA A 1 4 ? 1.011 -6.148 -5.400 1.00 0.00 4 ALA A C 7
ATOM 8342 O O . ALA A 1 4 ? 0.664 -5.635 -4.337 1.00 0.00 4 ALA A O 7
ATOM 8349 N N . ASN A 1 5 ? 0.532 -7.310 -5.834 1.00 0.00 5 ASN A N 7
ATOM 8350 C CA . ASN A 1 5 ? -0.453 -8.064 -5.067 1.00 0.00 5 ASN A CA 7
ATOM 8351 C C . ASN A 1 5 ? 0.225 -8.911 -3.994 1.00 0.00 5 ASN A C 7
ATOM 8352 O O . ASN A 1 5 ? 1.403 -9.254 -4.091 1.00 0.00 5 ASN A O 7
ATOM 8363 N N . PRO A 1 6 ? -0.537 -9.257 -2.945 1.00 0.00 6 PRO A N 7
ATOM 8364 C CA . PRO A 1 6 ? -0.031 -10.068 -1.834 1.00 0.00 6 PRO A CA 7
ATOM 8365 C C . PRO A 1 6 ? 0.233 -11.513 -2.244 1.00 0.00 6 PRO A C 7
ATOM 8366 O O . PRO A 1 6 ? -0.444 -12.055 -3.119 1.00 0.00 6 PRO A O 7
ATOM 8377 N N . LYS A 1 7 ? 1.221 -12.133 -1.608 1.00 0.00 7 LYS A N 7
ATOM 8378 C CA . LYS A 1 7 ? 1.574 -13.516 -1.905 1.00 0.00 7 LYS A CA 7
ATOM 8379 C C . LYS A 1 7 ? 0.363 -14.431 -1.752 1.00 0.00 7 LYS A C 7
ATOM 8380 O O . LYS A 1 7 ? 0.196 -15.389 -2.509 1.00 0.00 7 LYS A O 7
ATOM 8399 N N . THR A 1 8 ? -0.481 -14.130 -0.771 1.00 0.00 8 THR A N 7
ATOM 8400 C CA . THR A 1 8 ? -1.677 -14.926 -0.520 1.00 0.00 8 THR A CA 7
ATOM 8401 C C . THR A 1 8 ? -2.778 -14.079 0.108 1.00 0.00 8 THR A C 7
ATOM 8402 O O . THR A 1 8 ? -2.564 -12.914 0.442 1.00 0.00 8 THR A O 7
ATOM 8413 N N . ILE A 1 9 ? -3.956 -14.673 0.266 1.00 0.00 9 ILE A N 7
ATOM 8414 C CA . ILE A 1 9 ? -5.091 -13.973 0.856 1.00 0.00 9 ILE A CA 7
ATOM 8415 C C . ILE A 1 9 ? -5.898 -14.899 1.760 1.00 0.00 9 ILE A C 7
ATOM 8416 O O . ILE A 1 9 ? -6.069 -16.081 1.463 1.00 0.00 9 ILE A O 7
ATOM 8432 N N . LYS A 1 10 ? -6.395 -14.353 2.865 1.00 0.00 10 LYS A N 7
ATOM 8433 C CA . LYS A 1 10 ? -7.188 -15.127 3.812 1.00 0.00 10 LYS A CA 7
ATOM 8434 C C . LYS A 1 10 ? -8.535 -15.511 3.208 1.00 0.00 10 LYS A C 7
ATOM 8435 O O . LYS A 1 10 ? -9.191 -14.694 2.562 1.00 0.00 10 LYS A O 7
ATOM 8454 N N . ALA A 1 11 ? -8.942 -16.758 3.424 1.00 0.00 11 ALA A N 7
ATOM 8455 C CA . ALA A 1 11 ? -10.212 -17.248 2.904 1.00 0.00 11 ALA A CA 7
ATOM 8456 C C . ALA A 1 11 ? -11.357 -16.314 3.282 1.00 0.00 11 ALA A C 7
ATOM 8457 O O . ALA A 1 11 ? -12.267 -16.079 2.488 1.00 0.00 11 ALA A O 7
ATOM 8464 N N . ALA A 1 12 ? -11.304 -15.784 4.500 1.00 0.00 12 ALA A N 7
ATOM 8465 C CA . ALA A 1 12 ? -12.337 -14.875 4.982 1.00 0.00 12 ALA A CA 7
ATOM 8466 C C . ALA A 1 12 ? -12.547 -13.718 4.010 1.00 0.00 12 ALA A C 7
ATOM 8467 O O . ALA A 1 12 ? -13.666 -13.234 3.841 1.00 0.00 12 ALA A O 7
ATOM 8474 N N . ALA A 1 13 ? -11.465 -13.281 3.375 1.00 0.00 13 ALA A N 7
ATOM 8475 C CA . ALA A 1 13 ? -11.533 -12.182 2.420 1.00 0.00 13 ALA A CA 7
ATOM 8476 C C . ALA A 1 13 ? -12.394 -12.553 1.217 1.00 0.00 13 ALA A C 7
ATOM 8477 O O . ALA A 1 13 ? -13.093 -11.707 0.658 1.00 0.00 13 ALA A O 7
ATOM 8484 N N . TYR A 1 14 ? -12.339 -13.820 0.824 1.00 0.00 14 TYR A N 7
ATOM 8485 C CA . TYR A 1 14 ? -13.112 -14.302 -0.315 1.00 0.00 14 TYR A CA 7
ATOM 8486 C C . TYR A 1 14 ? -14.605 -14.290 -0.003 1.00 0.00 14 TYR A C 7
ATOM 8487 O O . TYR A 1 14 ? -15.403 -13.730 -0.753 1.00 0.00 14 TYR A O 7
ATOM 8505 N N . ASN A 1 15 ? -14.975 -14.914 1.111 1.00 0.00 15 ASN A N 7
ATOM 8506 C CA . ASN A 1 15 ? -16.373 -14.977 1.524 1.00 0.00 15 ASN A CA 7
ATOM 8507 C C . ASN A 1 15 ? -16.904 -13.586 1.859 1.00 0.00 15 ASN A C 7
ATOM 8508 O O . ASN A 1 15 ? -18.069 -13.279 1.608 1.00 0.00 15 ASN A O 7
ATOM 8519 N N . GLN A 1 16 ? -16.040 -12.750 2.427 1.00 0.00 16 GLN A N 7
ATOM 8520 C CA . GLN A 1 16 ? -16.423 -11.392 2.797 1.00 0.00 16 GLN A CA 7
ATOM 8521 C C . GLN A 1 16 ? -16.534 -10.503 1.562 1.00 0.00 16 GLN A C 7
ATOM 8522 O O . GLN A 1 16 ? -17.392 -9.623 1.494 1.00 0.00 16 GLN A O 7
ATOM 8536 N N . ALA A 1 17 ? -15.660 -10.739 0.589 1.00 0.00 17 ALA A N 7
ATOM 8537 C CA . ALA A 1 17 ? -15.662 -9.960 -0.643 1.00 0.00 17 ALA A CA 7
ATOM 8538 C C . ALA A 1 17 ? -16.929 -10.215 -1.452 1.00 0.00 17 ALA A C 7
ATOM 8539 O O . ALA A 1 17 ? -17.597 -9.278 -1.889 1.00 0.00 17 ALA A O 7
ATOM 8546 N N . ARG A 1 18 ? -17.254 -11.489 -1.649 1.00 0.00 18 ARG A N 7
ATOM 8547 C CA . ARG A 1 18 ? -18.441 -11.866 -2.407 1.00 0.00 18 ARG A CA 7
ATOM 8548 C C . ARG A 1 18 ? -19.711 -11.511 -1.641 1.00 0.00 18 ARG A C 7
ATOM 8549 O O . ARG A 1 18 ? -20.728 -11.155 -2.236 1.00 0.00 18 ARG A O 7
ATOM 8570 N N . SER A 1 19 ? -19.646 -11.612 -0.317 1.00 0.00 19 SER A N 7
ATOM 8571 C CA . SER A 1 19 ? -20.792 -11.305 0.531 1.00 0.00 19 SER A CA 7
ATOM 8572 C C . SER A 1 19 ? -21.278 -9.879 0.293 1.00 0.00 19 SER A C 7
ATOM 8573 O O . SER A 1 19 ? -22.470 -9.641 0.094 1.00 0.00 19 SER A O 7
ATOM 8581 N N . THR A 1 20 ? -20.346 -8.931 0.314 1.00 0.00 20 THR A N 7
ATOM 8582 C CA . THR A 1 20 ? -20.678 -7.528 0.102 1.00 0.00 20 THR A CA 7
ATOM 8583 C C . THR A 1 20 ? -21.381 -7.325 -1.235 1.00 0.00 20 THR A C 7
ATOM 8584 O O . THR A 1 20 ? -22.342 -6.561 -1.333 1.00 0.00 20 THR A O 7
ATOM 8595 N N . LEU A 1 21 ? -20.898 -8.015 -2.263 1.00 0.00 21 LEU A N 7
ATOM 8596 C CA . LEU A 1 21 ? -21.481 -7.911 -3.596 1.00 0.00 21 LEU A CA 7
ATOM 8597 C C . LEU A 1 21 ? -22.868 -8.546 -3.634 1.00 0.00 21 LEU A C 7
ATOM 8598 O O . LEU A 1 21 ? -23.734 -8.122 -4.398 1.00 0.00 21 LEU A O 7
ATOM 8614 N N . ALA A 1 22 ? -23.070 -9.563 -2.804 1.00 0.00 22 ALA A N 7
ATOM 8615 C CA . ALA A 1 22 ? -24.352 -10.253 -2.740 1.00 0.00 22 ALA A CA 7
ATOM 8616 C C . ALA A 1 22 ? -25.495 -9.270 -2.509 1.00 0.00 22 ALA A C 7
ATOM 8617 O O . ALA A 1 22 ? -26.636 -9.527 -2.893 1.00 0.00 22 ALA A O 7
ATOM 8624 N N . ASP A 1 23 ? -25.181 -8.143 -1.878 1.00 0.00 23 ASP A N 7
ATOM 8625 C CA . ASP A 1 23 ? -26.181 -7.121 -1.596 1.00 0.00 23 ASP A CA 7
ATOM 8626 C C . ASP A 1 23 ? -26.845 -6.640 -2.883 1.00 0.00 23 ASP A C 7
ATOM 8627 O O . ASP A 1 23 ? -28.034 -6.323 -2.899 1.00 0.00 23 ASP A O 7
ATOM 8636 N N . ALA A 1 24 ? -26.068 -6.588 -3.960 1.00 0.00 24 ALA A N 7
ATOM 8637 C CA . ALA A 1 24 ? -26.580 -6.147 -5.251 1.00 0.00 24 ALA A CA 7
ATOM 8638 C C . ALA A 1 24 ? -26.729 -7.321 -6.212 1.00 0.00 24 ALA A C 7
ATOM 8639 O O . ALA A 1 24 ? -27.524 -7.271 -7.150 1.00 0.00 24 ALA A O 7
ATOM 8646 N N . GLY A 1 25 ? -25.959 -8.378 -5.973 1.00 0.00 25 GLY A N 7
ATOM 8647 C CA . GLY A 1 25 ? -26.020 -9.549 -6.827 1.00 0.00 25 GLY A CA 7
ATOM 8648 C C . GLY A 1 25 ? -24.650 -9.997 -7.297 1.00 0.00 25 GLY A C 7
ATOM 8649 O O . GLY A 1 25 ? -23.737 -9.183 -7.433 1.00 0.00 25 GLY A O 7
ATOM 8653 N N . SER A 1 26 ? -24.506 -11.295 -7.544 1.00 0.00 26 SER A N 7
ATOM 8654 C CA . SER A 1 26 ? -23.236 -11.851 -7.996 1.00 0.00 26 SER A CA 7
ATOM 8655 C C . SER A 1 26 ? -23.408 -12.597 -9.315 1.00 0.00 26 SER A C 7
ATOM 8656 O O . SER A 1 26 ? -24.133 -13.589 -9.390 1.00 0.00 26 SER A O 7
ATOM 8664 N N . ARG A 1 27 ? -22.736 -12.112 -10.354 1.00 0.00 27 ARG A N 7
ATOM 8665 C CA . ARG A 1 27 ? -22.815 -12.731 -11.672 1.00 0.00 27 ARG A CA 7
ATOM 8666 C C . ARG A 1 27 ? -21.964 -13.996 -11.730 1.00 0.00 27 ARG A C 7
ATOM 8667 O O . ARG A 1 27 ? -22.474 -15.091 -11.972 1.00 0.00 27 ARG A O 7
ATOM 8688 N N . THR A 1 28 ? -20.663 -13.839 -11.506 1.00 0.00 28 THR A N 7
ATOM 8689 C CA . THR A 1 28 ? -19.740 -14.967 -11.534 1.00 0.00 28 THR A CA 7
ATOM 8690 C C . THR A 1 28 ? -19.824 -15.778 -10.246 1.00 0.00 28 THR A C 7
ATOM 8691 O O . THR A 1 28 ? -19.815 -17.008 -10.274 1.00 0.00 28 THR A O 7
ATOM 8702 N N . ALA A 1 29 ? -19.905 -15.080 -9.117 1.00 0.00 29 ALA A N 7
ATOM 8703 C CA . ALA A 1 29 ? -19.993 -15.736 -7.818 1.00 0.00 29 ALA A CA 7
ATOM 8704 C C . ALA A 1 29 ? -21.215 -16.646 -7.744 1.00 0.00 29 ALA A C 7
ATOM 8705 O O . ALA A 1 29 ? -21.213 -17.647 -7.028 1.00 0.00 29 ALA A O 7
ATOM 8712 N N . ALA A 1 30 ? -22.257 -16.291 -8.489 1.00 0.00 30 ALA A N 7
ATOM 8713 C CA . ALA A 1 30 ? -23.485 -17.076 -8.508 1.00 0.00 30 ALA A CA 7
ATOM 8714 C C . ALA A 1 30 ? -23.208 -18.518 -8.921 1.00 0.00 30 ALA A C 7
ATOM 8715 O O . ALA A 1 30 ? -23.857 -19.448 -8.441 1.00 0.00 30 ALA A O 7
ATOM 8722 N N . LYS A 1 31 ? -22.241 -18.697 -9.814 1.00 0.00 31 LYS A N 7
ATOM 8723 C CA . LYS A 1 31 ? -21.877 -20.026 -10.292 1.00 0.00 31 LYS A CA 7
ATOM 8724 C C . LYS A 1 31 ? -20.671 -20.567 -9.530 1.00 0.00 31 LYS A C 7
ATOM 8725 O O . LYS A 1 31 ? -20.491 -21.779 -9.414 1.00 0.00 31 LYS A O 7
ATOM 8744 N N . SER A 1 32 ? -19.849 -19.660 -9.012 1.00 0.00 32 SER A N 7
ATOM 8745 C CA . SER A 1 32 ? -18.659 -20.046 -8.263 1.00 0.00 32 SER A CA 7
ATOM 8746 C C . SER A 1 32 ? -18.834 -19.755 -6.776 1.00 0.00 32 SER A C 7
ATOM 8747 O O . SER A 1 32 ? -18.890 -18.597 -6.361 1.00 0.00 32 SER A O 7
ATOM 8755 N N . HIS A 1 33 ? -18.921 -20.814 -5.978 1.00 0.00 33 HIS A N 7
ATOM 8756 C CA . HIS A 1 33 ? -19.090 -20.673 -4.536 1.00 0.00 33 HIS A CA 7
ATOM 8757 C C . HIS A 1 33 ? -17.791 -20.213 -3.879 1.00 0.00 33 HIS A C 7
ATOM 8758 O O . HIS A 1 33 ? -16.704 -20.336 -4.444 1.00 0.00 33 HIS A O 7
ATOM 8772 N N . PRO A 1 34 ? -17.905 -19.670 -2.658 1.00 0.00 34 PRO A N 7
ATOM 8773 C CA . PRO A 1 34 ? -16.751 -19.180 -1.899 1.00 0.00 34 PRO A CA 7
ATOM 8774 C C . PRO A 1 34 ? -15.851 -20.313 -1.418 1.00 0.00 34 PRO A C 7
ATOM 8775 O O . PRO A 1 34 ? -16.024 -21.466 -1.813 1.00 0.00 34 PRO A O 7
ATOM 8786 N N . ILE A 1 35 ? -14.891 -19.977 -0.562 1.00 0.00 35 ILE A N 7
ATOM 8787 C CA . ILE A 1 35 ? -13.965 -20.968 -0.027 1.00 0.00 35 ILE A CA 7
ATOM 8788 C C . ILE A 1 35 ? -14.293 -21.297 1.426 1.00 0.00 35 ILE A C 7
ATOM 8789 O O . ILE A 1 35 ? -14.398 -20.404 2.268 1.00 0.00 35 ILE A O 7
ATOM 8805 N N . HIS A 1 36 ? -14.451 -22.585 1.714 1.00 0.00 36 HIS A N 7
ATOM 8806 C CA . HIS A 1 36 ? -14.764 -23.033 3.066 1.00 0.00 36 HIS A CA 7
ATOM 8807 C C . HIS A 1 36 ? -13.917 -24.244 3.446 1.00 0.00 36 HIS A C 7
ATOM 8808 O O . HIS A 1 36 ? -13.596 -25.080 2.602 1.00 0.00 36 HIS A O 7
ATOM 8822 N N . GLY A 1 37 ? -13.558 -24.331 4.724 1.00 0.00 37 GLY A N 7
ATOM 8823 C CA . GLY A 1 37 ? -12.751 -25.443 5.193 1.00 0.00 37 GLY A CA 7
ATOM 8824 C C . GLY A 1 37 ? -11.357 -25.439 4.598 1.00 0.00 37 GLY A C 7
ATOM 8825 O O . GLY A 1 37 ? -10.850 -26.479 4.177 1.00 0.00 37 GLY A O 7
ATOM 8829 N N . LYS A 1 38 ? -10.734 -24.266 4.561 1.00 0.00 38 LYS A N 7
ATOM 8830 C CA . LYS A 1 38 ? -9.390 -24.129 4.013 1.00 0.00 38 LYS A CA 7
ATOM 8831 C C . LYS A 1 38 ? -8.507 -23.299 4.939 1.00 0.00 38 LYS A C 7
ATOM 8832 O O . LYS A 1 38 ? -8.985 -22.716 5.913 1.00 0.00 38 LYS A O 7
ATOM 8851 N N . THR A 1 39 ? -7.215 -23.247 4.628 1.00 0.00 39 THR A N 7
ATOM 8852 C CA . THR A 1 39 ? -6.266 -22.488 5.432 1.00 0.00 39 THR A CA 7
ATOM 8853 C C . THR A 1 39 ? -6.015 -21.110 4.831 1.00 0.00 39 THR A C 7
ATOM 8854 O O . THR A 1 39 ? -6.048 -20.100 5.534 1.00 0.00 39 THR A O 7
ATOM 8865 N N . ASP A 1 40 ? -5.766 -21.075 3.526 1.00 0.00 40 ASP A N 7
ATOM 8866 C CA . ASP A 1 40 ? -5.511 -19.819 2.830 1.00 0.00 40 ASP A CA 7
ATOM 8867 C C . ASP A 1 40 ? -5.289 -20.060 1.340 1.00 0.00 40 ASP A C 7
ATOM 8868 O O . ASP A 1 40 ? -4.672 -21.049 0.945 1.00 0.00 40 ASP A O 7
ATOM 8877 N N . VAL A 1 41 ? -5.798 -19.148 0.516 1.00 0.00 41 VAL A N 7
ATOM 8878 C CA . VAL A 1 41 ? -5.655 -19.261 -0.931 1.00 0.00 41 VAL A CA 7
ATOM 8879 C C . VAL A 1 41 ? -4.808 -18.123 -1.490 1.00 0.00 41 VAL A C 7
ATOM 8880 O O . VAL A 1 41 ? -4.697 -17.050 -0.897 1.00 0.00 41 VAL A O 7
ATOM 8893 N N . PRO A 1 42 ? -4.197 -18.360 -2.659 1.00 0.00 42 PRO A N 7
ATOM 8894 C CA . PRO A 1 42 ? -3.350 -17.366 -3.326 1.00 0.00 42 PRO A CA 7
ATOM 8895 C C . PRO A 1 42 ? -4.154 -16.192 -3.873 1.00 0.00 42 PRO A C 7
ATOM 8896 O O . PRO A 1 42 ? -5.347 -16.319 -4.148 1.00 0.00 42 PRO A O 7
ATOM 8907 N N . VAL A 1 43 ? -3.494 -15.049 -4.028 1.00 0.00 43 VAL A N 7
ATOM 8908 C CA . VAL A 1 43 ? -4.147 -13.852 -4.543 1.00 0.00 43 VAL A CA 7
ATOM 8909 C C . VAL A 1 43 ? -4.881 -14.145 -5.847 1.00 0.00 43 VAL A C 7
ATOM 8910 O O . VAL A 1 43 ? -5.910 -13.538 -6.142 1.00 0.00 43 VAL A O 7
ATOM 8923 N N . SER A 1 44 ? -4.345 -15.081 -6.624 1.00 0.00 44 SER A N 7
ATOM 8924 C CA . SER A 1 44 ? -4.947 -15.453 -7.899 1.00 0.00 44 SER A CA 7
ATOM 8925 C C . SER A 1 44 ? -6.400 -15.879 -7.710 1.00 0.00 44 SER A C 7
ATOM 8926 O O . SER A 1 44 ? -7.238 -15.676 -8.589 1.00 0.00 44 SER A O 7
ATOM 8934 N N . TYR A 1 45 ? -6.691 -16.471 -6.557 1.00 0.00 45 TYR A N 7
ATOM 8935 C CA . TYR A 1 45 ? -8.041 -16.928 -6.251 1.00 0.00 45 TYR A CA 7
ATOM 8936 C C . TYR A 1 45 ? -8.956 -15.750 -5.929 1.00 0.00 45 TYR A C 7
ATOM 8937 O O . TYR A 1 45 ? -10.053 -15.635 -6.472 1.00 0.00 45 TYR A O 7
ATOM 8955 N N . GLY A 1 46 ? -8.493 -14.877 -5.039 1.00 0.00 46 GLY A N 7
ATOM 8956 C CA . GLY A 1 46 ? -9.280 -13.718 -4.659 1.00 0.00 46 GLY A CA 7
ATOM 8957 C C . GLY A 1 46 ? -9.461 -12.740 -5.802 1.00 0.00 46 GLY A C 7
ATOM 8958 O O . GLY A 1 46 ? -10.519 -12.124 -5.942 1.00 0.00 46 GLY A O 7
ATOM 8962 N N . THR A 1 47 ? -8.427 -12.593 -6.624 1.00 0.00 47 THR A N 7
ATOM 8963 C CA . THR A 1 47 ? -8.475 -11.681 -7.759 1.00 0.00 47 THR A CA 7
ATOM 8964 C C . THR A 1 47 ? -9.638 -12.017 -8.685 1.00 0.00 47 THR A C 7
ATOM 8965 O O . THR A 1 47 ? -10.240 -11.130 -9.289 1.00 0.00 47 THR A O 7
ATOM 8976 N N . SER A 1 48 ? -9.950 -13.305 -8.793 1.00 0.00 48 SER A N 7
ATOM 8977 C CA . SER A 1 48 ? -11.040 -13.759 -9.648 1.00 0.00 48 SER A CA 7
ATOM 8978 C C . SER A 1 48 ? -12.357 -13.102 -9.245 1.00 0.00 48 SER A C 7
ATOM 8979 O O . SER A 1 48 ? -13.159 -12.718 -10.098 1.00 0.00 48 SER A O 7
ATOM 8987 N N . LEU A 1 49 ? -12.573 -12.975 -7.941 1.00 0.00 49 LEU A N 7
ATOM 8988 C CA . LEU A 1 49 ? -13.792 -12.364 -7.423 1.00 0.00 49 LEU A CA 7
ATOM 8989 C C . LEU A 1 49 ? -13.754 -10.848 -7.589 1.00 0.00 49 LEU A C 7
ATOM 8990 O O . LEU A 1 49 ? -14.768 -10.222 -7.899 1.00 0.00 49 LEU A O 7
ATOM 9006 N N . LEU A 1 50 ? -12.579 -10.265 -7.383 1.00 0.00 50 LEU A N 7
ATOM 9007 C CA . LEU A 1 50 ? -12.408 -8.822 -7.513 1.00 0.00 50 LEU A CA 7
ATOM 9008 C C . LEU A 1 50 ? -12.670 -8.369 -8.946 1.00 0.00 50 LEU A C 7
ATOM 9009 O O . LEU A 1 50 ? -13.440 -7.438 -9.182 1.00 0.00 50 LEU A O 7
ATOM 9025 N N . ALA A 1 51 ? -12.027 -9.035 -9.899 1.00 0.00 51 ALA A N 7
ATOM 9026 C CA . ALA A 1 51 ? -12.195 -8.704 -11.308 1.00 0.00 51 ALA A CA 7
ATOM 9027 C C . ALA A 1 51 ? -13.600 -9.047 -11.790 1.00 0.00 51 ALA A C 7
ATOM 9028 O O . ALA A 1 51 ? -14.172 -8.341 -12.620 1.00 0.00 51 ALA A O 7
ATOM 9035 N N . ALA A 1 52 ? -14.152 -10.136 -11.263 1.00 0.00 52 ALA A N 7
ATOM 9036 C CA . ALA A 1 52 ? -15.491 -10.571 -11.639 1.00 0.00 52 ALA A CA 7
ATOM 9037 C C . ALA A 1 52 ? -16.524 -9.491 -11.336 1.00 0.00 52 ALA A C 7
ATOM 9038 O O . ALA A 1 52 ? -17.356 -9.160 -12.181 1.00 0.00 52 ALA A O 7
ATOM 9045 N N . ALA A 1 53 ? -16.466 -8.945 -10.126 1.00 0.00 53 ALA A N 7
ATOM 9046 C CA . ALA A 1 53 ? -17.396 -7.902 -9.713 1.00 0.00 53 ALA A CA 7
ATOM 9047 C C . ALA A 1 53 ? -17.085 -6.582 -10.410 1.00 0.00 53 ALA A C 7
ATOM 9048 O O . ALA A 1 53 ? -17.991 -5.869 -10.842 1.00 0.00 53 ALA A O 7
ATOM 9055 N N . ARG A 1 54 ? -15.800 -6.262 -10.517 1.00 0.00 54 ARG A N 7
ATOM 9056 C CA . ARG A 1 54 ? -15.370 -5.027 -11.161 1.00 0.00 54 ARG A CA 7
ATOM 9057 C C . ARG A 1 54 ? -15.913 -4.938 -12.584 1.00 0.00 54 ARG A C 7
ATOM 9058 O O . ARG A 1 54 ? -16.534 -3.944 -12.961 1.00 0.00 54 ARG A O 7
ATOM 9079 N N . ASP A 1 55 ? -15.675 -5.983 -13.369 1.00 0.00 55 ASP A N 7
ATOM 9080 C CA . ASP A 1 55 ? -16.141 -6.024 -14.750 1.00 0.00 55 ASP A CA 7
ATOM 9081 C C . ASP A 1 55 ? -17.661 -6.141 -14.808 1.00 0.00 55 ASP A C 7
ATOM 9082 O O . ASP A 1 55 ? -18.309 -5.517 -15.648 1.00 0.00 55 ASP A O 7
ATOM 9091 N N . GLU A 1 56 ? -18.222 -6.945 -13.910 1.00 0.00 56 GLU A N 7
ATOM 9092 C CA . GLU A 1 56 ? -19.666 -7.144 -13.861 1.00 0.00 56 GLU A CA 7
ATOM 9093 C C . GLU A 1 56 ? -20.391 -5.821 -13.632 1.00 0.00 56 GLU A C 7
ATOM 9094 O O . GLU A 1 56 ? -21.322 -5.476 -14.360 1.00 0.00 56 GLU A O 7
ATOM 9106 N N . PHE A 1 57 ? -19.957 -5.084 -12.615 1.00 0.00 57 PHE A N 7
ATOM 9107 C CA . PHE A 1 57 ? -20.564 -3.799 -12.288 1.00 0.00 57 PHE A CA 7
ATOM 9108 C C . PHE A 1 57 ? -20.427 -2.821 -13.450 1.00 0.00 57 PHE A C 7
ATOM 9109 O O . PHE A 1 57 ? -21.261 -1.934 -13.631 1.00 0.00 57 PHE A O 7
ATOM 9126 N N . ARG A 1 58 ? -19.367 -2.988 -14.235 1.00 0.00 58 ARG A N 7
ATOM 9127 C CA . ARG A 1 58 ? -19.118 -2.120 -15.379 1.00 0.00 58 ARG A CA 7
ATOM 9128 C C . ARG A 1 58 ? -20.306 -2.128 -16.337 1.00 0.00 58 ARG A C 7
ATOM 9129 O O . ARG A 1 58 ? -20.626 -1.112 -16.953 1.00 0.00 58 ARG A O 7
ATOM 9150 N N . GLN A 1 59 ? -20.954 -3.282 -16.457 1.00 0.00 59 GLN A N 7
ATOM 9151 C CA . GLN A 1 59 ? -22.106 -3.423 -17.340 1.00 0.00 59 GLN A CA 7
ATOM 9152 C C . GLN A 1 59 ? -23.341 -2.765 -16.734 1.00 0.00 59 GLN A C 7
ATOM 9153 O O . GLN A 1 59 ? -24.179 -2.218 -17.450 1.00 0.00 59 GLN A O 7
ATOM 9167 N N . ALA A 1 60 ? -23.446 -2.822 -15.411 1.00 0.00 60 ALA A N 7
ATOM 9168 C CA . ALA A 1 60 ? -24.578 -2.230 -14.708 1.00 0.00 60 ALA A CA 7
ATOM 9169 C C . ALA A 1 60 ? -24.613 -0.718 -14.899 1.00 0.00 60 ALA A C 7
ATOM 9170 O O . ALA A 1 60 ? -25.654 -0.147 -15.224 1.00 0.00 60 ALA A O 7
ATOM 9177 N N . ASP A 1 61 ? -23.468 -0.074 -14.695 1.00 0.00 61 ASP A N 7
ATOM 9178 C CA . ASP A 1 61 ? -23.368 1.373 -14.845 1.00 0.00 61 ASP A CA 7
ATOM 9179 C C . ASP A 1 61 ? -22.922 1.743 -16.256 1.00 0.00 61 ASP A C 7
ATOM 9180 O O . ASP A 1 61 ? -22.211 2.728 -16.456 1.00 0.00 61 ASP A O 7
ATOM 9189 N N . LYS A 1 62 ? -23.343 0.947 -17.232 1.00 0.00 62 LYS A N 7
ATOM 9190 C CA . LYS A 1 62 ? -22.989 1.190 -18.626 1.00 0.00 62 LYS A CA 7
ATOM 9191 C C . LYS A 1 62 ? -23.842 2.307 -19.218 1.00 0.00 62 LYS A C 7
ATOM 9192 O O . LYS A 1 62 ? -23.426 2.991 -20.153 1.00 0.00 62 LYS A O 7
ATOM 9211 N N . LYS A 1 63 ? -25.037 2.487 -18.666 1.00 0.00 63 LYS A N 7
ATOM 9212 C CA . LYS A 1 63 ? -25.949 3.523 -19.137 1.00 0.00 63 LYS A CA 7
ATOM 9213 C C . LYS A 1 63 ? -25.440 4.910 -18.757 1.00 0.00 63 LYS A C 7
ATOM 9214 O O . LYS A 1 63 ? -25.803 5.908 -19.381 1.00 0.00 63 LYS A O 7
ATOM 9233 N N . LEU A 1 64 ? -24.598 4.965 -17.731 1.00 0.00 64 LEU A N 7
ATOM 9234 C CA . LEU A 1 64 ? -24.037 6.230 -17.269 1.00 0.00 64 LEU A CA 7
ATOM 9235 C C . LEU A 1 64 ? -22.765 6.574 -18.036 1.00 0.00 64 LEU A C 7
ATOM 9236 O O . LEU A 1 64 ? -22.057 5.700 -18.537 1.00 0.00 64 LEU A O 7
ATOM 9252 N N . PRO A 1 65 ? -22.464 7.878 -18.130 1.00 0.00 65 PRO A N 7
ATOM 9253 C CA . PRO A 1 65 ? -21.274 8.368 -18.832 1.00 0.00 65 PRO A CA 7
ATOM 9254 C C . PRO A 1 65 ? -19.984 8.023 -18.096 1.00 0.00 65 PRO A C 7
ATOM 9255 O O . PRO A 1 65 ? -20.012 7.589 -16.945 1.00 0.00 65 PRO A O 7
ATOM 9266 N N . ALA A 1 66 ? -18.854 8.220 -18.767 1.00 0.00 66 ALA A N 7
ATOM 9267 C CA . ALA A 1 66 ? -17.554 7.932 -18.175 1.00 0.00 66 ALA A CA 7
ATOM 9268 C C . ALA A 1 66 ? -17.265 8.865 -17.004 1.00 0.00 66 ALA A C 7
ATOM 9269 O O . ALA A 1 66 ? -16.599 8.483 -16.042 1.00 0.00 66 ALA A O 7
ATOM 9276 N N . LYS A 1 67 ? -17.770 10.091 -17.092 1.00 0.00 67 LYS A N 7
ATOM 9277 C CA . LYS A 1 67 ? -17.567 11.080 -16.039 1.00 0.00 67 LYS A CA 7
ATOM 9278 C C . LYS A 1 67 ? -18.366 10.717 -14.791 1.00 0.00 67 LYS A C 7
ATOM 9279 O O . LYS A 1 67 ? -17.966 11.038 -13.672 1.00 0.00 67 LYS A O 7
ATOM 9298 N N . ASP A 1 68 ? -19.495 10.046 -14.992 1.00 0.00 68 ASP A N 7
ATOM 9299 C CA . ASP A 1 68 ? -20.349 9.638 -13.882 1.00 0.00 68 ASP A CA 7
ATOM 9300 C C . ASP A 1 68 ? -20.013 8.220 -13.432 1.00 0.00 68 ASP A C 7
ATOM 9301 O O . ASP A 1 68 ? -20.889 7.471 -12.998 1.00 0.00 68 ASP A O 7
ATOM 9310 N N . LYS A 1 69 ? -18.740 7.856 -13.539 1.00 0.00 69 LYS A N 7
ATOM 9311 C CA . LYS A 1 69 ? -18.286 6.528 -13.143 1.00 0.00 69 LYS A CA 7
ATOM 9312 C C . LYS A 1 69 ? -16.783 6.521 -12.884 1.00 0.00 69 LYS A C 7
ATOM 9313 O O . LYS A 1 69 ? -16.011 7.126 -13.628 1.00 0.00 69 LYS A O 7
ATOM 9332 N N . LYS A 1 70 ? -16.373 5.831 -11.825 1.00 0.00 70 LYS A N 7
ATOM 9333 C CA . LYS A 1 70 ? -14.962 5.742 -11.468 1.00 0.00 70 LYS A CA 7
ATOM 9334 C C . LYS A 1 70 ? -14.401 4.365 -11.809 1.00 0.00 70 LYS A C 7
ATOM 9335 O O . LYS A 1 70 ? -14.831 3.354 -11.254 1.00 0.00 70 LYS A O 7
ATOM 9354 N N . SER A 1 71 ? -13.438 4.334 -12.725 1.00 0.00 71 SER A N 7
ATOM 9355 C CA . SER A 1 71 ? -12.819 3.081 -13.141 1.00 0.00 71 SER A CA 7
ATOM 9356 C C . SER A 1 71 ? -13.803 2.227 -13.935 1.00 0.00 71 SER A C 7
ATOM 9357 O O . SER A 1 71 ? -13.791 0.999 -13.843 1.00 0.00 71 SER A O 7
ATOM 9365 N N . ASP A 1 72 ? -14.654 2.885 -14.714 1.00 0.00 72 ASP A N 7
ATOM 9366 C CA . ASP A 1 72 ? -15.645 2.188 -15.525 1.00 0.00 72 ASP A CA 7
ATOM 9367 C C . ASP A 1 72 ? -16.691 1.512 -14.644 1.00 0.00 72 ASP A C 7
ATOM 9368 O O . ASP A 1 72 ? -17.173 0.424 -14.959 1.00 0.00 72 ASP A O 7
ATOM 9377 N N . MET A 1 73 ? -17.035 2.162 -13.537 1.00 0.00 73 MET A N 7
ATOM 9378 C CA . MET A 1 73 ? -18.023 1.623 -12.610 1.00 0.00 73 MET A CA 7
ATOM 9379 C C . MET A 1 73 ? -18.739 2.745 -11.865 1.00 0.00 73 MET A C 7
ATOM 9380 O O . MET A 1 73 ? -18.159 3.800 -11.606 1.00 0.00 73 MET A O 7
ATOM 9394 N N . SER A 1 74 ? -20.002 2.511 -11.525 1.00 0.00 74 SER A N 7
ATOM 9395 C CA . SER A 1 74 ? -20.799 3.504 -10.813 1.00 0.00 74 SER A CA 7
ATOM 9396 C C . SER A 1 74 ? -20.299 3.678 -9.383 1.00 0.00 74 SER A C 7
ATOM 9397 O O . SER A 1 74 ? -19.791 2.737 -8.772 1.00 0.00 74 SER A O 7
ATOM 9405 N N . ILE A 1 75 ? -20.446 4.888 -8.854 1.00 0.00 75 ILE A N 7
ATOM 9406 C CA . ILE A 1 75 ? -20.011 5.186 -7.495 1.00 0.00 75 ILE A CA 7
ATOM 9407 C C . ILE A 1 75 ? -20.560 4.164 -6.506 1.00 0.00 75 ILE A C 7
ATOM 9408 O O . ILE A 1 75 ? -19.896 3.808 -5.533 1.00 0.00 75 ILE A O 7
ATOM 9424 N N . ALA A 1 76 ? -21.777 3.695 -6.762 1.00 0.00 76 ALA A N 7
ATOM 9425 C CA . ALA A 1 76 ? -22.415 2.711 -5.896 1.00 0.00 76 ALA A CA 7
ATOM 9426 C C . ALA A 1 76 ? -21.682 1.375 -5.951 1.00 0.00 76 ALA A C 7
ATOM 9427 O O . ALA A 1 76 ? -21.504 0.711 -4.930 1.00 0.00 76 ALA A O 7
ATOM 9434 N N . HIS A 1 77 ? -21.261 0.985 -7.150 1.00 0.00 77 HIS A N 7
ATOM 9435 C CA . HIS A 1 77 ? -20.547 -0.273 -7.338 1.00 0.00 77 HIS A CA 7
ATOM 9436 C C . HIS A 1 77 ? -19.102 -0.154 -6.864 1.00 0.00 77 HIS A C 7
ATOM 9437 O O . HIS A 1 77 ? -18.520 -1.118 -6.366 1.00 0.00 77 HIS A O 7
ATOM 9451 N N . TYR A 1 78 ? -18.528 1.034 -7.023 1.00 0.00 78 TYR A N 7
ATOM 9452 C CA . TYR A 1 78 ? -17.150 1.277 -6.614 1.00 0.00 78 TYR A CA 7
ATOM 9453 C C . TYR A 1 78 ? -16.951 0.937 -5.140 1.00 0.00 78 TYR A C 7
ATOM 9454 O O . TYR A 1 78 ? -15.967 0.300 -4.767 1.00 0.00 78 TYR A O 7
ATOM 9472 N N . ASN A 1 79 ? -17.893 1.367 -4.308 1.00 0.00 79 ASN A N 7
ATOM 9473 C CA . ASN A 1 79 ? -17.822 1.108 -2.874 1.00 0.00 79 ASN A CA 7
ATOM 9474 C C . ASN A 1 79 ? -17.799 -0.392 -2.593 1.00 0.00 79 ASN A C 7
ATOM 9475 O O . ASN A 1 79 ? -17.133 -0.849 -1.665 1.00 0.00 79 ASN A O 7
ATOM 9486 N N . ALA A 1 80 ? -18.532 -1.151 -3.401 1.00 0.00 80 ALA A N 7
ATOM 9487 C CA . ALA A 1 80 ? -18.593 -2.598 -3.241 1.00 0.00 80 ALA A CA 7
ATOM 9488 C C . ALA A 1 80 ? -17.254 -3.246 -3.577 1.00 0.00 80 ALA A C 7
ATOM 9489 O O . ALA A 1 80 ? -16.732 -4.052 -2.807 1.00 0.00 80 ALA A O 7
ATOM 9496 N N . VAL A 1 81 ? -16.702 -2.887 -4.732 1.00 0.00 81 VAL A N 7
ATOM 9497 C CA . VAL A 1 81 ? -15.423 -3.433 -5.170 1.00 0.00 81 VAL A CA 7
ATOM 9498 C C . VAL A 1 81 ? -14.315 -3.099 -4.178 1.00 0.00 81 VAL A C 7
ATOM 9499 O O . VAL A 1 81 ? -13.538 -3.969 -3.781 1.00 0.00 81 VAL A O 7
ATOM 9512 N N . HIS A 1 82 ? -14.246 -1.833 -3.779 1.00 0.00 82 HIS A N 7
ATOM 9513 C CA . HIS A 1 82 ? -13.233 -1.383 -2.832 1.00 0.00 82 HIS A CA 7
ATOM 9514 C C . HIS A 1 82 ? -13.301 -2.191 -1.539 1.00 0.00 82 HIS A C 7
ATOM 9515 O O . HIS A 1 82 ? -12.276 -2.478 -0.921 1.00 0.00 82 HIS A O 7
ATOM 9529 N N . SER A 1 83 ? -14.515 -2.553 -1.137 1.00 0.00 83 SER A N 7
ATOM 9530 C CA . SER A 1 83 ? -14.717 -3.324 0.084 1.00 0.00 83 SER A CA 7
ATOM 9531 C C . SER A 1 83 ? -14.094 -4.711 -0.039 1.00 0.00 83 SER A C 7
ATOM 9532 O O . SER A 1 83 ? -13.427 -5.188 0.878 1.00 0.00 83 SER A O 7
ATOM 9540 N N . ALA A 1 84 ? -14.317 -5.353 -1.182 1.00 0.00 84 ALA A N 7
ATOM 9541 C CA . ALA A 1 84 ? -13.776 -6.684 -1.428 1.00 0.00 84 ALA A CA 7
ATOM 9542 C C . ALA A 1 84 ? -12.265 -6.635 -1.628 1.00 0.00 84 ALA A C 7
ATOM 9543 O O . ALA A 1 84 ? -11.521 -7.385 -0.997 1.00 0.00 84 ALA A O 7
ATOM 9550 N N . ALA A 1 85 ? -11.819 -5.748 -2.512 1.00 0.00 85 ALA A N 7
ATOM 9551 C CA . ALA A 1 85 ? -10.397 -5.601 -2.795 1.00 0.00 85 ALA A CA 7
ATOM 9552 C C . ALA A 1 85 ? -9.616 -5.274 -1.526 1.00 0.00 85 ALA A C 7
ATOM 9553 O O . ALA A 1 85 ? -8.483 -5.722 -1.350 1.00 0.00 85 ALA A O 7
ATOM 9560 N N . LYS A 1 86 ? -10.228 -4.490 -0.645 1.00 0.00 86 LYS A N 7
ATOM 9561 C CA . LYS A 1 86 ? -9.592 -4.103 0.608 1.00 0.00 86 LYS A CA 7
ATOM 9562 C C . LYS A 1 86 ? -9.412 -5.311 1.522 1.00 0.00 86 LYS A C 7
ATOM 9563 O O . LYS A 1 86 ? -8.344 -5.510 2.103 1.00 0.00 86 LYS A O 7
ATOM 9582 N N . THR A 1 87 ? -10.462 -6.116 1.645 1.00 0.00 87 THR A N 7
ATOM 9583 C CA . THR A 1 87 ? -10.420 -7.304 2.488 1.00 0.00 87 THR A CA 7
ATOM 9584 C C . THR A 1 87 ? -9.408 -8.316 1.962 1.00 0.00 87 THR A C 7
ATOM 9585 O O . THR A 1 87 ? -8.748 -9.007 2.737 1.00 0.00 87 THR A O 7
ATOM 9596 N N . MET A 1 88 ? -9.292 -8.397 0.641 1.00 0.00 88 MET A N 7
ATOM 9597 C CA . MET A 1 88 ? -8.357 -9.323 0.012 1.00 0.00 88 MET A CA 7
ATOM 9598 C C . MET A 1 88 ? -6.948 -8.740 -0.015 1.00 0.00 88 MET A C 7
ATOM 9599 O O . MET A 1 88 ? -5.966 -9.471 -0.129 1.00 0.00 88 MET A O 7
ATOM 9613 N N . GLY A 1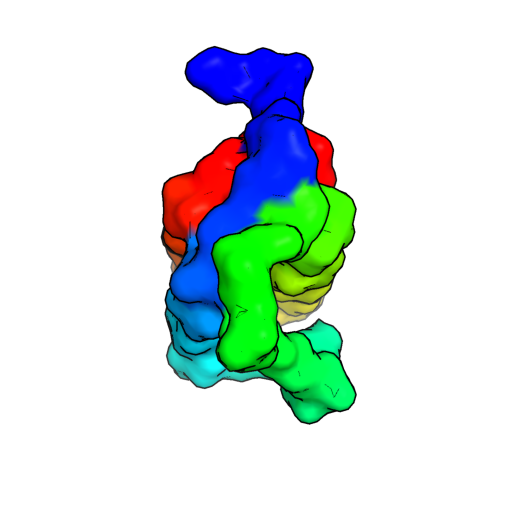 89 ? -6.858 -7.418 0.090 1.00 0.00 89 GLY A N 7
ATOM 9614 C CA . GLY A 1 89 ? -5.564 -6.759 0.075 1.00 0.00 89 GLY A CA 7
ATOM 9615 C C . GLY A 1 89 ? -4.947 -6.726 -1.309 1.00 0.00 89 GLY A C 7
ATOM 9616 O O . GLY A 1 89 ? -3.724 -6.716 -1.450 1.00 0.00 89 GLY A O 7
ATOM 9620 N N . ILE A 1 90 ? -5.794 -6.711 -2.333 1.00 0.00 90 ILE A N 7
ATOM 9621 C CA . ILE A 1 90 ? -5.323 -6.679 -3.712 1.00 0.00 90 ILE A CA 7
ATOM 9622 C C . ILE A 1 90 ? -5.361 -5.262 -4.274 1.00 0.00 90 ILE A C 7
ATOM 9623 O O . ILE A 1 90 ? -6.182 -4.442 -3.863 1.00 0.00 90 ILE A O 7
ATOM 9639 N N . ASP A 1 91 ? -4.468 -4.981 -5.216 1.00 0.00 91 ASP A N 7
ATOM 9640 C CA . ASP A 1 91 ? -4.400 -3.664 -5.837 1.00 0.00 91 ASP A CA 7
ATOM 9641 C C . ASP A 1 91 ? -4.424 -3.778 -7.358 1.00 0.00 91 ASP A C 7
ATOM 9642 O O . ASP A 1 91 ? -5.277 -3.188 -8.023 1.00 0.00 91 ASP A O 7
ATOM 9651 N N . THR A 1 92 ? -3.482 -4.540 -7.905 1.00 0.00 92 THR A N 7
ATOM 9652 C CA . THR A 1 92 ? -3.394 -4.730 -9.347 1.00 0.00 92 THR A CA 7
ATOM 9653 C C . THR A 1 92 ? -3.941 -6.093 -9.756 1.00 0.00 92 THR A C 7
ATOM 9654 O O . THR A 1 92 ? -3.187 -7.053 -9.915 1.00 0.00 92 THR A O 7
ATOM 9665 N N . TRP A 1 93 ? -5.256 -6.170 -9.926 1.00 0.00 93 TRP A N 7
ATOM 9666 C CA . TRP A 1 93 ? -5.904 -7.417 -10.318 1.00 0.00 93 TRP A CA 7
ATOM 9667 C C . TRP A 1 93 ? -6.474 -7.314 -11.729 1.00 0.00 93 TRP A C 7
ATOM 9668 O O . TRP A 1 93 ? -6.751 -8.326 -12.373 1.00 0.00 93 TRP A O 7
ATOM 9689 N N . GLY A 1 1 ? -2.344 3.678 -4.783 1.00 0.00 1 GLY A N 8
ATOM 9690 C CA . GLY A 1 1 ? -2.169 3.102 -6.104 1.00 0.00 1 GLY A CA 8
ATOM 9691 C C . GLY A 1 1 ? -0.812 2.449 -6.276 1.00 0.00 1 GLY A C 8
ATOM 9692 O O . GLY A 1 1 ? -0.013 2.873 -7.111 1.00 0.00 1 GLY A O 8
ATOM 9696 N N . ALA A 1 2 ? -0.549 1.416 -5.483 1.00 0.00 2 ALA A N 8
ATOM 9697 C CA . ALA A 1 2 ? 0.721 0.703 -5.552 1.00 0.00 2 ALA A CA 8
ATOM 9698 C C . ALA A 1 2 ? 0.592 -0.568 -6.384 1.00 0.00 2 ALA A C 8
ATOM 9699 O O . ALA A 1 2 ? -0.508 -1.079 -6.588 1.00 0.00 2 ALA A O 8
ATOM 9706 N N . MET A 1 3 ? 1.725 -1.073 -6.863 1.00 0.00 3 MET A N 8
ATOM 9707 C CA . MET A 1 3 ? 1.738 -2.286 -7.673 1.00 0.00 3 MET A CA 8
ATOM 9708 C C . MET A 1 3 ? 2.400 -3.435 -6.920 1.00 0.00 3 MET A C 8
ATOM 9709 O O . MET A 1 3 ? 3.616 -3.611 -6.982 1.00 0.00 3 MET A O 8
ATOM 9723 N N . ALA A 1 4 ? 1.592 -4.215 -6.209 1.00 0.00 4 ALA A N 8
ATOM 9724 C CA . ALA A 1 4 ? 2.100 -5.348 -5.446 1.00 0.00 4 ALA A CA 8
ATOM 9725 C C . ALA A 1 4 ? 0.963 -6.118 -4.783 1.00 0.00 4 ALA A C 8
ATOM 9726 O O . ALA A 1 4 ? 0.391 -5.668 -3.792 1.00 0.00 4 ALA A O 8
ATOM 9733 N N . ASN A 1 5 ? 0.640 -7.281 -5.339 1.00 0.00 5 ASN A N 8
ATOM 9734 C CA . ASN A 1 5 ? -0.431 -8.114 -4.803 1.00 0.00 5 ASN A CA 8
ATOM 9735 C C . ASN A 1 5 ? 0.084 -9.003 -3.675 1.00 0.00 5 ASN A C 8
ATOM 9736 O O . ASN A 1 5 ? 1.276 -9.296 -3.577 1.00 0.00 5 ASN A O 8
ATOM 9747 N N . PRO A 1 6 ? -0.834 -9.444 -2.803 1.00 0.00 6 PRO A N 8
ATOM 9748 C CA . PRO A 1 6 ? -0.496 -10.307 -1.667 1.00 0.00 6 PRO A CA 8
ATOM 9749 C C . PRO A 1 6 ? -0.096 -11.712 -2.105 1.00 0.00 6 PRO A C 8
ATOM 9750 O O . PRO A 1 6 ? -0.503 -12.182 -3.168 1.00 0.00 6 PRO A O 8
ATOM 9761 N N . LYS A 1 7 ? 0.705 -12.378 -1.281 1.00 0.00 7 LYS A N 8
ATOM 9762 C CA . LYS A 1 7 ? 1.160 -13.730 -1.581 1.00 0.00 7 LYS A CA 8
ATOM 9763 C C . LYS A 1 7 ? 0.020 -14.733 -1.435 1.00 0.00 7 LYS A C 8
ATOM 9764 O O . LYS A 1 7 ? -0.072 -15.700 -2.193 1.00 0.00 7 LYS A O 8
ATOM 9783 N N . THR A 1 8 ? -0.848 -14.497 -0.457 1.00 0.00 8 THR A N 8
ATOM 9784 C CA . THR A 1 8 ? -1.982 -15.379 -0.211 1.00 0.00 8 THR A CA 8
ATOM 9785 C C . THR A 1 8 ? -3.107 -14.642 0.505 1.00 0.00 8 THR A C 8
ATOM 9786 O O . THR A 1 8 ? -2.859 -13.762 1.330 1.00 0.00 8 THR A O 8
ATOM 9797 N N . ILE A 1 9 ? -4.345 -15.006 0.184 1.00 0.00 9 ILE A N 8
ATOM 9798 C CA . ILE A 1 9 ? -5.508 -14.379 0.799 1.00 0.00 9 ILE A CA 8
ATOM 9799 C C . ILE A 1 9 ? -6.315 -15.390 1.606 1.00 0.00 9 ILE A C 8
ATOM 9800 O O . ILE A 1 9 ? -6.728 -16.428 1.087 1.00 0.00 9 ILE A O 8
ATOM 9816 N N . LYS A 1 10 ? -6.539 -15.080 2.878 1.00 0.00 10 LYS A N 8
ATOM 9817 C CA . LYS A 1 10 ? -7.300 -15.960 3.758 1.00 0.00 10 LYS A CA 8
ATOM 9818 C C . LYS A 1 10 ? -8.683 -16.244 3.180 1.00 0.00 10 LYS A C 8
ATOM 9819 O O . LYS A 1 10 ? -9.367 -15.336 2.709 1.00 0.00 10 LYS A O 8
ATOM 9838 N N . ALA A 1 11 ? -9.088 -17.509 3.221 1.00 0.00 11 ALA A N 8
ATOM 9839 C CA . ALA A 1 11 ? -10.390 -17.911 2.704 1.00 0.00 11 ALA A CA 8
ATOM 9840 C C . ALA A 1 11 ? -11.503 -17.049 3.290 1.00 0.00 11 ALA A C 8
ATOM 9841 O O . ALA A 1 11 ? -12.482 -16.736 2.612 1.00 0.00 11 ALA A O 8
ATOM 9848 N N . ALA A 1 12 ? -11.348 -16.668 4.554 1.00 0.00 12 ALA A N 8
ATOM 9849 C CA . ALA A 1 12 ? -12.339 -15.840 5.230 1.00 0.00 12 ALA A CA 8
ATOM 9850 C C . ALA A 1 12 ? -12.577 -14.539 4.471 1.00 0.00 12 ALA A C 8
ATOM 9851 O O . ALA A 1 12 ? -13.711 -14.073 4.360 1.00 0.00 12 ALA A O 8
ATOM 9858 N N . ALA A 1 13 ? -11.502 -13.956 3.952 1.00 0.00 13 ALA A N 8
ATOM 9859 C CA . ALA A 1 13 ? -11.595 -12.709 3.203 1.00 0.00 13 ALA A CA 8
ATOM 9860 C C . ALA A 1 13 ? -12.401 -12.897 1.922 1.00 0.00 13 ALA A C 8
ATOM 9861 O O . ALA A 1 13 ? -13.167 -12.019 1.525 1.00 0.00 13 ALA A O 8
ATOM 9868 N N . TYR A 1 14 ? -12.223 -14.047 1.280 1.00 0.00 14 TYR A N 8
ATOM 9869 C CA . TYR A 1 14 ? -12.932 -14.348 0.042 1.00 0.00 14 TYR A CA 8
ATOM 9870 C C . TYR A 1 14 ? -14.442 -14.326 0.260 1.00 0.00 14 TYR A C 8
ATOM 9871 O O . TYR A 1 14 ? -15.180 -13.701 -0.499 1.00 0.00 14 TYR A O 8
ATOM 9889 N N . ASN A 1 15 ? -14.893 -15.014 1.304 1.00 0.00 15 ASN A N 8
ATOM 9890 C CA . ASN A 1 15 ? -16.315 -15.074 1.623 1.00 0.00 15 ASN A CA 8
ATOM 9891 C C . ASN A 1 15 ? -16.871 -13.679 1.892 1.00 0.00 15 ASN A C 8
ATOM 9892 O O . ASN A 1 15 ? -18.029 -13.394 1.588 1.00 0.00 15 ASN A O 8
ATOM 9903 N N . GLN A 1 16 ? -16.038 -12.815 2.462 1.00 0.00 16 GLN A N 8
ATOM 9904 C CA . GLN A 1 16 ? -16.447 -11.450 2.771 1.00 0.00 16 GLN A CA 8
ATOM 9905 C C . GLN A 1 16 ? -16.513 -10.602 1.505 1.00 0.00 16 GLN A C 8
ATOM 9906 O O . GLN A 1 16 ? -17.352 -9.709 1.387 1.00 0.00 16 GLN A O 8
ATOM 9920 N N . ALA A 1 17 ? -15.621 -10.886 0.561 1.00 0.00 17 ALA A N 8
ATOM 9921 C CA . ALA A 1 17 ? -15.579 -10.150 -0.696 1.00 0.00 17 ALA A CA 8
ATOM 9922 C C . ALA A 1 17 ? -16.854 -10.370 -1.504 1.00 0.00 17 ALA A C 8
ATOM 9923 O O . ALA A 1 17 ? -17.487 -9.415 -1.955 1.00 0.00 17 ALA A O 8
ATOM 9930 N N . ARG A 1 18 ? -17.224 -11.634 -1.684 1.00 0.00 18 ARG A N 8
ATOM 9931 C CA . ARG A 1 18 ? -18.422 -11.978 -2.440 1.00 0.00 18 ARG A CA 8
ATOM 9932 C C . ARG A 1 18 ? -19.681 -11.583 -1.673 1.00 0.00 18 ARG A C 8
ATOM 9933 O O . ARG A 1 18 ? -20.687 -11.198 -2.268 1.00 0.00 18 ARG A O 8
ATOM 9954 N N . SER A 1 19 ? -19.617 -11.682 -0.349 1.00 0.00 19 SER A N 8
ATOM 9955 C CA . SER A 1 19 ? -20.752 -11.339 0.499 1.00 0.00 19 SER A CA 8
ATOM 9956 C C . SER A 1 19 ? -21.196 -9.899 0.257 1.00 0.00 19 SER A C 8
ATOM 9957 O O . SER A 1 19 ? -22.381 -9.625 0.064 1.00 0.00 19 SER A O 8
ATOM 9965 N N . THR A 1 20 ? -20.235 -8.980 0.269 1.00 0.00 20 THR A N 8
ATOM 9966 C CA . THR A 1 20 ? -20.524 -7.569 0.053 1.00 0.00 20 THR A CA 8
ATOM 9967 C C . THR A 1 20 ? -21.233 -7.351 -1.279 1.00 0.00 20 THR A C 8
ATOM 9968 O O . THR A 1 20 ? -22.177 -6.566 -1.371 1.00 0.00 20 THR A O 8
ATOM 9979 N N . LEU A 1 21 ? -20.772 -8.050 -2.310 1.00 0.00 21 LEU A N 8
ATOM 9980 C CA . LEU A 1 21 ? -21.362 -7.933 -3.639 1.00 0.00 21 LEU A CA 8
ATOM 9981 C C . LEU A 1 21 ? -22.793 -8.460 -3.647 1.00 0.00 21 LEU A C 8
ATOM 9982 O O . LEU A 1 21 ? -23.631 -7.998 -4.421 1.00 0.00 21 LEU A O 8
ATOM 9998 N N . ALA A 1 22 ? -23.067 -9.428 -2.779 1.00 0.00 22 ALA A N 8
ATOM 9999 C CA . ALA A 1 22 ? -24.398 -10.014 -2.683 1.00 0.00 22 ALA A CA 8
ATOM 10000 C C . ALA A 1 22 ? -25.459 -8.938 -2.482 1.00 0.00 22 ALA A C 8
ATOM 10001 O O . ALA A 1 22 ? -26.632 -9.142 -2.797 1.00 0.00 22 ALA A O 8
ATOM 10008 N N . ASP A 1 23 ? -25.040 -7.792 -1.955 1.00 0.00 23 ASP A N 8
ATOM 10009 C CA . ASP A 1 23 ? -25.955 -6.683 -1.712 1.00 0.00 23 ASP A CA 8
ATOM 10010 C C . ASP A 1 23 ? -26.667 -6.274 -2.997 1.00 0.00 23 ASP A C 8
ATOM 10011 O O . ASP A 1 23 ? -27.832 -5.879 -2.975 1.00 0.00 23 ASP A O 8
ATOM 10020 N N . ALA A 1 24 ? -25.958 -6.370 -4.117 1.00 0.00 24 ALA A N 8
ATOM 10021 C CA . ALA A 1 24 ? -26.522 -6.011 -5.412 1.00 0.00 24 ALA A CA 8
ATOM 10022 C C . ALA A 1 24 ? -26.637 -7.232 -6.318 1.00 0.00 24 ALA A C 8
ATOM 10023 O O . ALA A 1 24 ? -27.487 -7.280 -7.206 1.00 0.00 24 ALA A O 8
ATOM 10030 N N . GLY A 1 25 ? -25.775 -8.218 -6.088 1.00 0.00 25 GLY A N 8
ATOM 10031 C CA . GLY A 1 25 ? -25.797 -9.426 -6.893 1.00 0.00 25 GLY A CA 8
ATOM 10032 C C . GLY A 1 25 ? -24.431 -9.777 -7.448 1.00 0.00 25 GLY A C 8
ATOM 10033 O O . GLY A 1 25 ? -23.612 -8.894 -7.705 1.00 0.00 25 GLY A O 8
ATOM 10037 N N . SER A 1 26 ? -24.184 -11.070 -7.633 1.00 0.00 26 SER A N 8
ATOM 10038 C CA . SER A 1 26 ? -22.905 -11.536 -8.156 1.00 0.00 26 SER A CA 8
ATOM 10039 C C . SER A 1 26 ? -23.108 -12.398 -9.398 1.00 0.00 26 SER A C 8
ATOM 10040 O O . SER A 1 26 ? -23.863 -13.370 -9.376 1.00 0.00 26 SER A O 8
ATOM 10048 N N . ARG A 1 27 ? -22.430 -12.033 -10.481 1.00 0.00 27 ARG A N 8
ATOM 10049 C CA . ARG A 1 27 ? -22.536 -12.771 -11.734 1.00 0.00 27 ARG A CA 8
ATOM 10050 C C . ARG A 1 27 ? -21.713 -14.055 -11.680 1.00 0.00 27 ARG A C 8
ATOM 10051 O O . ARG A 1 27 ? -22.235 -15.150 -11.893 1.00 0.00 27 ARG A O 8
ATOM 10072 N N . THR A 1 28 ? -20.422 -13.914 -11.395 1.00 0.00 28 THR A N 8
ATOM 10073 C CA . THR A 1 28 ? -19.527 -15.061 -11.315 1.00 0.00 28 THR A CA 8
ATOM 10074 C C . THR A 1 28 ? -19.716 -15.815 -10.003 1.00 0.00 28 THR A C 8
ATOM 10075 O O . THR A 1 28 ? -19.811 -17.042 -9.990 1.00 0.00 28 THR A O 8
ATOM 10086 N N . ALA A 1 29 ? -19.770 -15.073 -8.902 1.00 0.00 29 ALA A N 8
ATOM 10087 C CA . ALA A 1 29 ? -19.950 -15.672 -7.586 1.00 0.00 29 ALA A CA 8
ATOM 10088 C C . ALA A 1 29 ? -21.231 -16.498 -7.529 1.00 0.00 29 ALA A C 8
ATOM 10089 O O . ALA A 1 29 ? -21.325 -17.462 -6.771 1.00 0.00 29 ALA A O 8
ATOM 10096 N N . ALA A 1 30 ? -22.214 -16.111 -8.335 1.00 0.00 30 ALA A N 8
ATOM 10097 C CA . ALA A 1 30 ? -23.489 -16.817 -8.377 1.00 0.00 30 ALA A CA 8
ATOM 10098 C C . ALA A 1 30 ? -23.290 -18.291 -8.713 1.00 0.00 30 ALA A C 8
ATOM 10099 O O . ALA A 1 30 ? -24.006 -19.156 -8.208 1.00 0.00 30 ALA A O 8
ATOM 10106 N N . LYS A 1 31 ? -22.313 -18.571 -9.569 1.00 0.00 31 LYS A N 8
ATOM 10107 C CA . LYS A 1 31 ? -22.019 -19.940 -9.973 1.00 0.00 31 LYS A CA 8
ATOM 10108 C C . LYS A 1 31 ? -20.809 -20.482 -9.218 1.00 0.00 31 LYS A C 8
ATOM 10109 O O . LYS A 1 31 ? -20.674 -21.691 -9.029 1.00 0.00 31 LYS A O 8
ATOM 10128 N N . SER A 1 32 ? -19.934 -19.580 -8.786 1.00 0.00 32 SER A N 8
ATOM 10129 C CA . SER A 1 32 ? -18.735 -19.968 -8.053 1.00 0.00 32 SER A CA 8
ATOM 10130 C C . SER A 1 32 ? -18.861 -19.610 -6.576 1.00 0.00 32 SER A C 8
ATOM 10131 O O . SER A 1 32 ? -18.975 -18.438 -6.217 1.00 0.00 32 SER A O 8
ATOM 10139 N N . HIS A 1 33 ? -18.840 -20.629 -5.722 1.00 0.00 33 HIS A N 8
ATOM 10140 C CA . HIS A 1 33 ? -18.952 -20.423 -4.283 1.00 0.00 33 HIS A CA 8
ATOM 10141 C C . HIS A 1 33 ? -17.585 -20.144 -3.666 1.00 0.00 33 HIS A C 8
ATOM 10142 O O . HIS A 1 33 ? -16.542 -20.449 -4.245 1.00 0.00 33 HIS A O 8
ATOM 10156 N N . PRO A 1 34 ? -17.588 -19.550 -2.463 1.00 0.00 34 PRO A N 8
ATOM 10157 C CA . PRO A 1 34 ? -16.356 -19.216 -1.742 1.00 0.00 34 PRO A CA 8
ATOM 10158 C C . PRO A 1 34 ? -15.627 -20.456 -1.237 1.00 0.00 34 PRO A C 8
ATOM 10159 O O . PRO A 1 34 ? -15.968 -21.581 -1.604 1.00 0.00 34 PRO A O 8
ATOM 10170 N N . ILE A 1 35 ? -14.623 -20.244 -0.393 1.00 0.00 35 ILE A N 8
ATOM 10171 C CA . ILE A 1 35 ? -13.847 -21.345 0.164 1.00 0.00 35 ILE A CA 8
ATOM 10172 C C . ILE A 1 35 ? -13.820 -21.283 1.687 1.00 0.00 35 ILE A C 8
ATOM 10173 O O . ILE A 1 35 ? -13.588 -20.225 2.272 1.00 0.00 35 ILE A O 8
ATOM 10189 N N . HIS A 1 36 ? -14.056 -22.425 2.325 1.00 0.00 36 HIS A N 8
ATOM 10190 C CA . HIS A 1 36 ? -14.057 -22.502 3.781 1.00 0.00 36 HIS A CA 8
ATOM 10191 C C . HIS A 1 36 ? -13.321 -23.750 4.260 1.00 0.00 36 HIS A C 8
ATOM 10192 O O . HIS A 1 36 ? -12.980 -24.625 3.465 1.00 0.00 36 HIS A O 8
ATOM 10206 N N . GLY A 1 37 ? -13.078 -23.824 5.565 1.00 0.00 37 GLY A N 8
ATOM 10207 C CA . GLY A 1 37 ? -12.384 -24.968 6.126 1.00 0.00 37 GLY A CA 8
ATOM 10208 C C . GLY A 1 37 ? -11.067 -25.247 5.428 1.00 0.00 37 GLY A C 8
ATOM 10209 O O . GLY A 1 37 ? -10.662 -26.401 5.288 1.00 0.00 37 GLY A O 8
ATOM 10213 N N . LYS A 1 38 ? -10.397 -24.187 4.988 1.00 0.00 38 LYS A N 8
ATOM 10214 C CA . LYS A 1 38 ? -9.119 -24.322 4.300 1.00 0.00 38 LYS A CA 8
ATOM 10215 C C . LYS A 1 38 ? -8.097 -23.332 4.851 1.00 0.00 38 LYS A C 8
ATOM 10216 O O . LYS A 1 38 ? -8.458 -22.336 5.480 1.00 0.00 38 LYS A O 8
ATOM 10235 N N . THR A 1 39 ? -6.820 -23.610 4.610 1.00 0.00 39 THR A N 8
ATOM 10236 C CA . THR A 1 39 ? -5.747 -22.745 5.082 1.00 0.00 39 THR A CA 8
ATOM 10237 C C . THR A 1 39 ? -5.837 -21.362 4.447 1.00 0.00 39 THR A C 8
ATOM 10238 O O . THR A 1 39 ? -6.055 -20.365 5.136 1.00 0.00 39 THR A O 8
ATOM 10249 N N . ASP A 1 40 ? -5.667 -21.308 3.131 1.00 0.00 40 ASP A N 8
ATOM 10250 C CA . ASP A 1 40 ? -5.731 -20.047 2.402 1.00 0.00 40 ASP A CA 8
ATOM 10251 C C . ASP A 1 40 ? -5.521 -20.271 0.908 1.00 0.00 40 ASP A C 8
ATOM 10252 O O . ASP A 1 40 ? -4.932 -21.270 0.496 1.00 0.00 40 ASP A O 8
ATOM 10261 N N . VAL A 1 41 ? -6.010 -19.335 0.100 1.00 0.00 41 VAL A N 8
ATOM 10262 C CA . VAL A 1 41 ? -5.876 -19.430 -1.349 1.00 0.00 41 VAL A CA 8
ATOM 10263 C C . VAL A 1 41 ? -4.955 -18.342 -1.889 1.00 0.00 41 VAL A C 8
ATOM 10264 O O . VAL A 1 41 ? -4.773 -17.289 -1.277 1.00 0.00 41 VAL A O 8
ATOM 10277 N N . PRO A 1 42 ? -4.360 -18.599 -3.063 1.00 0.00 42 PRO A N 8
ATOM 10278 C CA . PRO A 1 42 ? -3.449 -17.652 -3.712 1.00 0.00 42 PRO A CA 8
ATOM 10279 C C . PRO A 1 42 ? -4.173 -16.417 -4.238 1.00 0.00 42 PRO A C 8
ATOM 10280 O O . PRO A 1 42 ? -5.380 -16.449 -4.479 1.00 0.00 42 PRO A O 8
ATOM 10291 N N . VAL A 1 43 ? -3.429 -15.330 -4.414 1.00 0.00 43 VAL A N 8
ATOM 10292 C CA . VAL A 1 43 ? -4.000 -14.085 -4.913 1.00 0.00 43 VAL A CA 8
ATOM 10293 C C . VAL A 1 43 ? -4.794 -14.319 -6.193 1.00 0.00 43 VAL A C 8
ATOM 10294 O O . VAL A 1 43 ? -5.780 -13.631 -6.458 1.00 0.00 43 VAL A O 8
ATOM 10307 N N . SER A 1 44 ? -4.358 -15.294 -6.984 1.00 0.00 44 SER A N 8
ATOM 10308 C CA . SER A 1 44 ? -5.027 -15.618 -8.239 1.00 0.00 44 SER A CA 8
ATOM 10309 C C . SER A 1 44 ? -6.503 -15.926 -8.004 1.00 0.00 44 SER A C 8
ATOM 10310 O O . SER A 1 44 ? -7.353 -15.618 -8.839 1.00 0.00 44 SER A O 8
ATOM 10318 N N . TYR A 1 45 ? -6.798 -16.537 -6.862 1.00 0.00 45 TYR A N 8
ATOM 10319 C CA . TYR A 1 45 ? -8.170 -16.891 -6.518 1.00 0.00 45 TYR A CA 8
ATOM 10320 C C . TYR A 1 45 ? -8.972 -15.651 -6.134 1.00 0.00 45 TYR A C 8
ATOM 10321 O O . TYR A 1 45 ? -10.078 -15.434 -6.629 1.00 0.00 45 TYR A O 8
ATOM 10339 N N . GLY A 1 46 ? -8.405 -14.838 -5.247 1.00 0.00 46 GLY A N 8
ATOM 10340 C CA . GLY A 1 46 ? -9.080 -13.630 -4.811 1.00 0.00 46 GLY A CA 8
ATOM 10341 C C . GLY A 1 46 ? -9.284 -12.640 -5.941 1.00 0.00 46 GLY A C 8
ATOM 10342 O O . GLY A 1 46 ? -10.349 -12.035 -6.062 1.00 0.00 46 GLY A O 8
ATOM 10346 N N . THR A 1 47 ? -8.259 -12.472 -6.771 1.00 0.00 47 THR A N 8
ATOM 10347 C CA . THR A 1 47 ? -8.330 -11.547 -7.895 1.00 0.00 47 THR A CA 8
ATOM 10348 C C . THR A 1 47 ? -9.490 -11.894 -8.820 1.00 0.00 47 THR A C 8
ATOM 10349 O O . THR A 1 47 ? -10.124 -11.009 -9.395 1.00 0.00 47 THR A O 8
ATOM 10360 N N . SER A 1 48 ? -9.763 -13.187 -8.960 1.00 0.00 48 SER A N 8
ATOM 10361 C CA . SER A 1 48 ? -10.846 -13.651 -9.819 1.00 0.00 48 SER A CA 8
ATOM 10362 C C . SER A 1 48 ? -12.186 -13.087 -9.357 1.00 0.00 48 SER A C 8
ATOM 10363 O O . SER A 1 48 ? -13.030 -12.712 -10.172 1.00 0.00 48 SER A O 8
ATOM 10371 N N . LEU A 1 49 ? -12.375 -13.030 -8.043 1.00 0.00 49 LEU A N 8
ATOM 10372 C CA . LEU A 1 49 ? -13.612 -12.513 -7.469 1.00 0.00 49 LEU A CA 8
ATOM 10373 C C . LEU A 1 49 ? -13.664 -10.991 -7.568 1.00 0.00 49 LEU A C 8
ATOM 10374 O O . LEU A 1 49 ? -14.728 -10.408 -7.777 1.00 0.00 49 LEU A O 8
ATOM 10390 N N . LEU A 1 50 ? -12.507 -10.355 -7.420 1.00 0.00 50 LEU A N 8
ATOM 10391 C CA . LEU A 1 50 ? -12.419 -8.901 -7.495 1.00 0.00 50 LEU A CA 8
ATOM 10392 C C . LEU A 1 50 ? -12.720 -8.409 -8.907 1.00 0.00 50 LEU A C 8
ATOM 10393 O O . LEU A 1 50 ? -13.544 -7.516 -9.101 1.00 0.00 50 LEU A O 8
ATOM 10409 N N . ALA A 1 51 ? -12.048 -9.000 -9.889 1.00 0.00 51 ALA A N 8
ATOM 10410 C CA . ALA A 1 51 ? -12.247 -8.625 -11.284 1.00 0.00 51 ALA A CA 8
ATOM 10411 C C . ALA A 1 51 ? -13.637 -9.024 -11.767 1.00 0.00 51 ALA A C 8
ATOM 10412 O O . ALA A 1 51 ? -14.239 -8.336 -12.590 1.00 0.00 51 ALA A O 8
ATOM 10419 N N . ALA A 1 52 ? -14.141 -10.140 -11.250 1.00 0.00 52 ALA A N 8
ATOM 10420 C CA . ALA A 1 52 ? -15.461 -10.629 -11.627 1.00 0.00 52 ALA A CA 8
ATOM 10421 C C . ALA A 1 52 ? -16.537 -9.590 -11.332 1.00 0.00 52 ALA A C 8
ATOM 10422 O O . ALA A 1 52 ? -17.382 -9.300 -12.178 1.00 0.00 52 ALA A O 8
ATOM 10429 N N . ALA A 1 53 ? -16.499 -9.032 -10.127 1.00 0.00 53 ALA A N 8
ATOM 10430 C CA . ALA A 1 53 ? -17.470 -8.023 -9.721 1.00 0.00 53 ALA A CA 8
ATOM 10431 C C . ALA A 1 53 ? -17.227 -6.704 -10.445 1.00 0.00 53 ALA A C 8
ATOM 10432 O O . ALA A 1 53 ? -18.165 -6.065 -10.922 1.00 0.00 53 ALA A O 8
ATOM 10439 N N . ARG A 1 54 ? -15.963 -6.301 -10.524 1.00 0.00 54 ARG A N 8
ATOM 10440 C CA . ARG A 1 54 ? -15.598 -5.057 -11.189 1.00 0.00 54 ARG A CA 8
ATOM 10441 C C . ARG A 1 54 ? -16.115 -5.035 -12.625 1.00 0.00 54 ARG A C 8
ATOM 10442 O O . ARG A 1 54 ? -16.777 -4.085 -13.042 1.00 0.00 54 ARG A O 8
ATOM 10463 N N . ASP A 1 55 ? -15.808 -6.087 -13.375 1.00 0.00 55 ASP A N 8
ATOM 10464 C CA . ASP A 1 55 ? -16.242 -6.190 -14.763 1.00 0.00 55 ASP A CA 8
ATOM 10465 C C . ASP A 1 55 ? -17.763 -6.254 -14.853 1.00 0.00 55 ASP A C 8
ATOM 10466 O O . ASP A 1 55 ? -18.373 -5.594 -15.694 1.00 0.00 55 ASP A O 8
ATOM 10475 N N . GLU A 1 56 ? -18.369 -7.055 -13.982 1.00 0.00 56 GLU A N 8
ATOM 10476 C CA . GLU A 1 56 ? -19.820 -7.207 -13.966 1.00 0.00 56 GLU A CA 8
ATOM 10477 C C . GLU A 1 56 ? -20.505 -5.863 -13.734 1.00 0.00 56 GLU A C 8
ATOM 10478 O O . GLU A 1 56 ? -21.410 -5.479 -14.475 1.00 0.00 56 GLU A O 8
ATOM 10490 N N . PHE A 1 57 ? -20.066 -5.153 -12.699 1.00 0.00 57 PHE A N 8
ATOM 10491 C CA . PHE A 1 57 ? -20.637 -3.853 -12.368 1.00 0.00 57 PHE A CA 8
ATOM 10492 C C . PHE A 1 57 ? -20.451 -2.868 -13.518 1.00 0.00 57 PHE A C 8
ATOM 10493 O O . PHE A 1 57 ? -21.230 -1.928 -13.677 1.00 0.00 57 PHE A O 8
ATOM 10510 N N . ARG A 1 58 ? -19.412 -3.089 -14.317 1.00 0.00 58 ARG A N 8
ATOM 10511 C CA . ARG A 1 58 ? -19.122 -2.221 -15.451 1.00 0.00 58 ARG A CA 8
ATOM 10512 C C . ARG A 1 58 ? -20.317 -2.142 -16.396 1.00 0.00 58 ARG A C 8
ATOM 10513 O O . ARG A 1 58 ? -20.586 -1.096 -16.985 1.00 0.00 58 ARG A O 8
ATOM 10534 N N . GLN A 1 59 ? -21.029 -3.256 -16.535 1.00 0.00 59 GLN A N 8
ATOM 10535 C CA . GLN A 1 59 ? -22.194 -3.313 -17.409 1.00 0.00 59 GLN A CA 8
ATOM 10536 C C . GLN A 1 59 ? -23.385 -2.600 -16.777 1.00 0.00 59 GLN A C 8
ATOM 10537 O O . GLN A 1 59 ? -24.197 -1.990 -17.472 1.00 0.00 59 GLN A O 8
ATOM 10551 N N . ALA A 1 60 ? -23.483 -2.682 -15.454 1.00 0.00 60 ALA A N 8
ATOM 10552 C CA . ALA A 1 60 ? -24.573 -2.043 -14.727 1.00 0.00 60 ALA A CA 8
ATOM 10553 C C . ALA A 1 60 ? -24.582 -0.537 -14.964 1.00 0.00 60 ALA A C 8
ATOM 10554 O O . ALA A 1 60 ? -25.625 0.049 -15.255 1.00 0.00 60 ALA A O 8
ATOM 10561 N N . ASP A 1 61 ? -23.415 0.085 -14.837 1.00 0.00 61 ASP A N 8
ATOM 10562 C CA . ASP A 1 61 ? -23.289 1.523 -15.038 1.00 0.00 61 ASP A CA 8
ATOM 10563 C C . ASP A 1 61 ? -22.884 1.838 -16.475 1.00 0.00 61 ASP A C 8
ATOM 10564 O O . ASP A 1 61 ? -22.150 2.793 -16.730 1.00 0.00 61 ASP A O 8
ATOM 10573 N N . LYS A 1 62 ? -23.367 1.028 -17.411 1.00 0.00 62 LYS A N 8
ATOM 10574 C CA . LYS A 1 62 ? -23.057 1.219 -18.823 1.00 0.00 62 LYS A CA 8
ATOM 10575 C C . LYS A 1 62 ? -23.894 2.347 -19.416 1.00 0.00 62 LYS A C 8
ATOM 10576 O O . LYS A 1 62 ? -23.440 3.073 -20.301 1.00 0.00 62 LYS A O 8
ATOM 10595 N N . LYS A 1 63 ? -25.120 2.491 -18.923 1.00 0.00 63 LYS A N 8
ATOM 10596 C CA . LYS A 1 63 ? -26.021 3.533 -19.402 1.00 0.00 63 LYS A CA 8
ATOM 10597 C C . LYS A 1 63 ? -25.566 4.908 -18.923 1.00 0.00 63 LYS A C 8
ATOM 10598 O O . LYS A 1 63 ? -25.906 5.929 -19.522 1.00 0.00 63 LYS A O 8
ATOM 10617 N N . LEU A 1 64 ? -24.795 4.927 -17.841 1.00 0.00 64 LEU A N 8
ATOM 10618 C CA . LEU A 1 64 ? -24.292 6.177 -17.283 1.00 0.00 64 LEU A CA 8
ATOM 10619 C C . LEU A 1 64 ? -23.035 6.635 -18.017 1.00 0.00 64 LEU A C 8
ATOM 10620 O O . LEU A 1 64 ? -22.292 5.834 -18.584 1.00 0.00 64 LEU A O 8
ATOM 10636 N N . PRO A 1 65 ? -22.790 7.953 -18.005 1.00 0.00 65 PRO A N 8
ATOM 10637 C CA . PRO A 1 65 ? -21.622 8.547 -18.662 1.00 0.00 65 PRO A CA 8
ATOM 10638 C C . PRO A 1 65 ? -20.318 8.198 -17.953 1.00 0.00 65 PRO A C 8
ATOM 10639 O O . PRO A 1 65 ? -20.324 7.751 -16.807 1.00 0.00 65 PRO A O 8
ATOM 10650 N N . ALA A 1 66 ? -19.201 8.407 -18.642 1.00 0.00 66 ALA A N 8
ATOM 10651 C CA . ALA A 1 66 ? -17.889 8.117 -18.077 1.00 0.00 66 ALA A CA 8
ATOM 10652 C C . ALA A 1 66 ? -17.580 9.041 -16.904 1.00 0.00 66 ALA A C 8
ATOM 10653 O O . ALA A 1 66 ? -16.871 8.662 -15.971 1.00 0.00 66 ALA A O 8
ATOM 10660 N N . LYS A 1 67 ? -18.116 10.256 -16.956 1.00 0.00 67 LYS A N 8
ATOM 10661 C CA . LYS A 1 67 ? -17.899 11.235 -15.898 1.00 0.00 67 LYS A CA 8
ATOM 10662 C C . LYS A 1 67 ? -18.624 10.824 -14.620 1.00 0.00 67 LYS A C 8
ATOM 10663 O O . LYS A 1 67 ? -18.184 11.144 -13.515 1.00 0.00 67 LYS A O 8
ATOM 10682 N N . ASP A 1 68 ? -19.734 10.113 -14.777 1.00 0.00 68 ASP A N 8
ATOM 10683 C CA . ASP A 1 68 ? -20.518 9.656 -13.636 1.00 0.00 68 ASP A CA 8
ATOM 10684 C C . ASP A 1 68 ? -20.104 8.247 -13.221 1.00 0.00 68 ASP A C 8
ATOM 10685 O O . ASP A 1 68 ? -20.924 7.461 -12.746 1.00 0.00 68 ASP A O 8
ATOM 10694 N N . LYS A 1 69 ? -18.825 7.934 -13.404 1.00 0.00 69 LYS A N 8
ATOM 10695 C CA . LYS A 1 69 ? -18.300 6.621 -13.049 1.00 0.00 69 LYS A CA 8
ATOM 10696 C C . LYS A 1 69 ? -16.782 6.664 -12.902 1.00 0.00 69 LYS A C 8
ATOM 10697 O O . LYS A 1 69 ? -16.089 7.297 -13.699 1.00 0.00 69 LYS A O 8
ATOM 10716 N N . LYS A 1 70 ? -16.272 5.985 -11.880 1.00 0.00 70 LYS A N 8
ATOM 10717 C CA . LYS A 1 70 ? -14.836 5.943 -11.630 1.00 0.00 70 LYS A CA 8
ATOM 10718 C C . LYS A 1 70 ? -14.177 4.828 -12.436 1.00 0.00 70 LYS A C 8
ATOM 10719 O O . LYS A 1 70 ? -14.486 3.651 -12.254 1.00 0.00 70 LYS A O 8
ATOM 10738 N N . SER A 1 71 ? -13.265 5.207 -13.326 1.00 0.00 71 SER A N 8
ATOM 10739 C CA . SER A 1 71 ? -12.563 4.239 -14.161 1.00 0.00 71 SER A CA 8
ATOM 10740 C C . SER A 1 71 ? -13.506 3.627 -15.193 1.00 0.00 71 SER A C 8
ATOM 10741 O O . SER A 1 71 ? -13.447 3.958 -16.377 1.00 0.00 71 SER A O 8
ATOM 10749 N N . ASP A 1 72 ? -14.375 2.733 -14.734 1.00 0.00 72 ASP A N 8
ATOM 10750 C CA . ASP A 1 72 ? -15.332 2.074 -15.616 1.00 0.00 72 ASP A CA 8
ATOM 10751 C C . ASP A 1 72 ? -16.482 1.471 -14.816 1.00 0.00 72 ASP A C 8
ATOM 10752 O O . ASP A 1 72 ? -17.061 0.459 -15.210 1.00 0.00 72 ASP A O 8
ATOM 10761 N N . MET A 1 73 ? -16.806 2.098 -13.690 1.00 0.00 73 MET A N 8
ATOM 10762 C CA . MET A 1 73 ? -17.886 1.622 -12.834 1.00 0.00 73 MET A CA 8
ATOM 10763 C C . MET A 1 73 ? -18.517 2.777 -12.062 1.00 0.00 73 MET A C 8
ATOM 10764 O O . MET A 1 73 ? -17.842 3.745 -11.714 1.00 0.00 73 MET A O 8
ATOM 10778 N N . SER A 1 74 ? -19.815 2.667 -11.798 1.00 0.00 74 SER A N 8
ATOM 10779 C CA . SER A 1 74 ? -20.537 3.704 -11.070 1.00 0.00 74 SER A CA 8
ATOM 10780 C C . SER A 1 74 ? -20.062 3.783 -9.623 1.00 0.00 74 SER A C 8
ATOM 10781 O O . SER A 1 74 ? -19.700 2.772 -9.021 1.00 0.00 74 SER A O 8
ATOM 10789 N N . ILE A 1 75 ? -20.066 4.992 -9.071 1.00 0.00 75 ILE A N 8
ATOM 10790 C CA . ILE A 1 75 ? -19.636 5.204 -7.694 1.00 0.00 75 ILE A CA 8
ATOM 10791 C C . ILE A 1 75 ? -20.344 4.245 -6.743 1.00 0.00 75 ILE A C 8
ATOM 10792 O O . ILE A 1 75 ? -19.769 3.805 -5.748 1.00 0.00 75 ILE A O 8
ATOM 10808 N N . ALA A 1 76 ? -21.594 3.924 -7.058 1.00 0.00 76 ALA A N 8
ATOM 10809 C CA . ALA A 1 76 ? -22.380 3.014 -6.234 1.00 0.00 76 ALA A CA 8
ATOM 10810 C C . ALA A 1 76 ? -21.759 1.621 -6.209 1.00 0.00 76 ALA A C 8
ATOM 10811 O O . ALA A 1 76 ? -21.596 1.022 -5.146 1.00 0.00 76 ALA A O 8
ATOM 10818 N N . HIS A 1 77 ? -21.414 1.111 -7.387 1.00 0.00 77 HIS A N 8
ATOM 10819 C CA . HIS A 1 77 ? -20.811 -0.212 -7.500 1.00 0.00 77 HIS A CA 8
ATOM 10820 C C . HIS A 1 77 ? -19.361 -0.190 -7.027 1.00 0.00 77 HIS A C 8
ATOM 10821 O O . HIS A 1 77 ? -18.876 -1.154 -6.434 1.00 0.00 77 HIS A O 8
ATOM 10835 N N . TYR A 1 78 ? -18.673 0.915 -7.294 1.00 0.00 78 TYR A N 8
ATOM 10836 C CA . TYR A 1 78 ? -17.278 1.061 -6.899 1.00 0.00 78 TYR A CA 8
ATOM 10837 C C . TYR A 1 78 ? -17.112 0.851 -5.396 1.00 0.00 78 TYR A C 8
ATOM 10838 O O . TYR A 1 78 ? -16.118 0.285 -4.943 1.00 0.00 78 TYR A O 8
ATOM 10856 N N . ASN A 1 79 ? -18.096 1.311 -4.630 1.00 0.00 79 ASN A N 8
ATOM 10857 C CA . ASN A 1 79 ? -18.061 1.174 -3.178 1.00 0.00 79 ASN A CA 8
ATOM 10858 C C . ASN A 1 79 ? -18.039 -0.296 -2.771 1.00 0.00 79 ASN A C 8
ATOM 10859 O O . ASN A 1 79 ? -17.410 -0.667 -1.780 1.00 0.00 79 ASN A O 8
ATOM 10870 N N . ALA A 1 80 ? -18.729 -1.129 -3.543 1.00 0.00 80 ALA A N 8
ATOM 10871 C CA . ALA A 1 80 ? -18.787 -2.559 -3.264 1.00 0.00 80 ALA A CA 8
ATOM 10872 C C . ALA A 1 80 ? -17.467 -3.239 -3.609 1.00 0.00 80 ALA A C 8
ATOM 10873 O O . ALA A 1 80 ? -16.969 -4.071 -2.850 1.00 0.00 80 ALA A O 8
ATOM 10880 N N . VAL A 1 81 ? -16.904 -2.880 -4.758 1.00 0.00 81 VAL A N 8
ATOM 10881 C CA . VAL A 1 81 ? -15.640 -3.456 -5.203 1.00 0.00 81 VAL A CA 8
ATOM 10882 C C . VAL A 1 81 ? -14.525 -3.174 -4.203 1.00 0.00 81 VAL A C 8
ATOM 10883 O O . VAL A 1 81 ? -13.785 -4.077 -3.811 1.00 0.00 81 VAL A O 8
ATOM 10896 N N . HIS A 1 82 ? -14.411 -1.915 -3.792 1.00 0.00 82 HIS A N 8
ATOM 10897 C CA . HIS A 1 82 ? -13.386 -1.513 -2.835 1.00 0.00 82 HIS A CA 8
ATOM 10898 C C . HIS A 1 82 ? -13.492 -2.330 -1.550 1.00 0.00 82 HIS A C 8
ATOM 10899 O O . HIS A 1 82 ? -12.483 -2.656 -0.926 1.00 0.00 82 HIS A O 8
ATOM 10913 N N . SER A 1 83 ? -14.721 -2.656 -1.162 1.00 0.00 83 SER A N 8
ATOM 10914 C CA . SER A 1 83 ? -14.959 -3.430 0.050 1.00 0.00 83 SER A CA 8
ATOM 10915 C C . SER A 1 83 ? -14.292 -4.800 -0.040 1.00 0.00 83 SER A C 8
ATOM 10916 O O . SER A 1 83 ? -13.638 -5.247 0.902 1.00 0.00 83 SER A O 8
ATOM 10924 N N . ALA A 1 84 ? -14.462 -5.460 -1.180 1.00 0.00 84 ALA A N 8
ATOM 10925 C CA . ALA A 1 84 ? -13.876 -6.777 -1.396 1.00 0.00 84 ALA A CA 8
ATOM 10926 C C . ALA A 1 84 ? -12.362 -6.684 -1.556 1.00 0.00 84 ALA A C 8
ATOM 10927 O O . ALA A 1 84 ? -11.614 -7.405 -0.897 1.00 0.00 84 ALA A O 8
ATOM 10934 N N . ALA A 1 85 ? -11.919 -5.793 -2.436 1.00 0.00 85 ALA A N 8
ATOM 10935 C CA . ALA A 1 85 ? -10.494 -5.606 -2.682 1.00 0.00 85 ALA A CA 8
ATOM 10936 C C . ALA A 1 85 ? -9.758 -5.246 -1.395 1.00 0.00 85 ALA A C 8
ATOM 10937 O O . ALA A 1 85 ? -8.623 -5.669 -1.178 1.00 0.00 85 ALA A O 8
ATOM 10944 N N . LYS A 1 86 ? -10.411 -4.461 -0.545 1.00 0.00 86 LYS A N 8
ATOM 10945 C CA . LYS A 1 86 ? -9.820 -4.044 0.720 1.00 0.00 86 LYS A CA 8
ATOM 10946 C C . LYS A 1 86 ? -9.576 -5.244 1.629 1.00 0.00 86 LYS A C 8
ATOM 10947 O O . LYS A 1 86 ? -8.558 -5.320 2.318 1.00 0.00 86 LYS A O 8
ATOM 10966 N N . THR A 1 87 ? -10.518 -6.183 1.626 1.00 0.00 87 THR A N 8
ATOM 10967 C CA . THR A 1 87 ? -10.405 -7.381 2.450 1.00 0.00 87 THR A CA 8
ATOM 10968 C C . THR A 1 87 ? -9.335 -8.321 1.909 1.00 0.00 87 THR A C 8
ATOM 10969 O O . THR A 1 87 ? -8.635 -8.985 2.674 1.00 0.00 87 THR A O 8
ATOM 10980 N N . MET A 1 88 ? -9.212 -8.373 0.587 1.00 0.00 88 MET A N 8
ATOM 10981 C CA . MET A 1 88 ? -8.223 -9.232 -0.055 1.00 0.00 88 MET A CA 8
ATOM 10982 C C . MET A 1 88 ? -6.841 -8.587 -0.025 1.00 0.00 88 MET A C 8
ATOM 10983 O O . MET A 1 88 ? -5.825 -9.270 -0.143 1.00 0.00 88 MET A O 8
ATOM 10997 N N . GLY A 1 89 ? -6.812 -7.267 0.132 1.00 0.00 89 GLY A N 8
ATOM 10998 C CA . GLY A 1 89 ? -5.549 -6.553 0.174 1.00 0.00 89 GLY A CA 8
ATOM 10999 C C . GLY A 1 89 ? -4.891 -6.459 -1.188 1.00 0.00 89 GLY A C 8
ATOM 11000 O O . GLY A 1 89 ? -3.665 -6.392 -1.289 1.00 0.00 89 GLY A O 8
ATOM 11004 N N . ILE A 1 90 ? -5.705 -6.455 -2.238 1.00 0.00 90 ILE A N 8
ATOM 11005 C CA . ILE A 1 90 ? -5.194 -6.370 -3.600 1.00 0.00 90 ILE A CA 8
ATOM 11006 C C . ILE A 1 90 ? -5.204 -4.930 -4.102 1.00 0.00 90 ILE A C 8
ATOM 11007 O O . ILE A 1 90 ? -6.121 -4.164 -3.804 1.00 0.00 90 ILE A O 8
ATOM 11023 N N . ASP A 1 91 ? -4.179 -4.568 -4.865 1.00 0.00 91 ASP A N 8
ATOM 11024 C CA . ASP A 1 91 ? -4.070 -3.220 -5.411 1.00 0.00 91 ASP A CA 8
ATOM 11025 C C . ASP A 1 91 ? -4.377 -3.212 -6.905 1.00 0.00 91 ASP A C 8
ATOM 11026 O O . ASP A 1 91 ? -5.233 -2.459 -7.371 1.00 0.00 91 ASP A O 8
ATOM 11035 N N . THR A 1 92 ? -3.672 -4.055 -7.653 1.00 0.00 92 THR A N 8
ATOM 11036 C CA . THR A 1 92 ? -3.867 -4.144 -9.095 1.00 0.00 92 THR A CA 8
ATOM 11037 C C . THR A 1 92 ? -4.198 -5.571 -9.518 1.00 0.00 92 THR A C 8
ATOM 11038 O O . THR A 1 92 ? -3.305 -6.402 -9.684 1.00 0.00 92 THR A O 8
ATOM 11049 N N . TRP A 1 93 ? -5.485 -5.847 -9.691 1.00 0.00 93 TRP A N 8
ATOM 11050 C CA . TRP A 1 93 ? -5.934 -7.175 -10.095 1.00 0.00 93 TRP A CA 8
ATOM 11051 C C . TRP A 1 93 ? -6.329 -7.191 -11.568 1.00 0.00 93 TRP A C 8
ATOM 11052 O O . TRP A 1 93 ? -5.499 -7.445 -12.441 1.00 0.00 93 TRP A O 8
ATOM 11073 N N . GLY A 1 1 ? -0.912 3.379 -1.482 1.00 0.00 1 GLY A N 9
ATOM 11074 C CA . GLY A 1 1 ? -0.917 1.931 -1.385 1.00 0.00 1 GLY A CA 9
ATOM 11075 C C . GLY A 1 1 ? 0.233 1.295 -2.139 1.00 0.00 1 GLY A C 9
ATOM 11076 O O . GLY A 1 1 ? 0.834 1.922 -3.012 1.00 0.00 1 GLY A O 9
ATOM 11080 N N . ALA A 1 2 ? 0.543 0.048 -1.801 1.00 0.00 2 ALA A N 9
ATOM 11081 C CA . ALA A 1 2 ? 1.629 -0.673 -2.453 1.00 0.00 2 ALA A CA 9
ATOM 11082 C C . ALA A 1 2 ? 1.301 -0.955 -3.916 1.00 0.00 2 ALA A C 9
ATOM 11083 O O . ALA A 1 2 ? 0.221 -0.613 -4.396 1.00 0.00 2 ALA A O 9
ATOM 11090 N N . MET A 1 3 ? 2.240 -1.580 -4.618 1.00 0.00 3 MET A N 9
ATOM 11091 C CA . MET A 1 3 ? 2.049 -1.907 -6.026 1.00 0.00 3 MET A CA 9
ATOM 11092 C C . MET A 1 3 ? 2.413 -3.363 -6.300 1.00 0.00 3 MET A C 9
ATOM 11093 O O . MET A 1 3 ? 3.111 -3.667 -7.267 1.00 0.00 3 MET A O 9
ATOM 11107 N N . ALA A 1 4 ? 1.936 -4.259 -5.442 1.00 0.00 4 ALA A N 9
ATOM 11108 C CA . ALA A 1 4 ? 2.210 -5.683 -5.593 1.00 0.00 4 ALA A CA 9
ATOM 11109 C C . ALA A 1 4 ? 1.413 -6.505 -4.585 1.00 0.00 4 ALA A C 9
ATOM 11110 O O . ALA A 1 4 ? 1.820 -6.656 -3.434 1.00 0.00 4 ALA A O 9
ATOM 11117 N N . ASN A 1 5 ? 0.277 -7.033 -5.026 1.00 0.00 5 ASN A N 9
ATOM 11118 C CA . ASN A 1 5 ? -0.578 -7.839 -4.162 1.00 0.00 5 ASN A CA 9
ATOM 11119 C C . ASN A 1 5 ? 0.235 -8.910 -3.439 1.00 0.00 5 ASN A C 9
ATOM 11120 O O . ASN A 1 5 ? 1.346 -9.257 -3.840 1.00 0.00 5 ASN A O 9
ATOM 11131 N N . PRO A 1 6 ? -0.332 -9.446 -2.348 1.00 0.00 6 PRO A N 9
ATOM 11132 C CA . PRO A 1 6 ? 0.322 -10.485 -1.547 1.00 0.00 6 PRO A CA 9
ATOM 11133 C C . PRO A 1 6 ? 0.401 -11.819 -2.281 1.00 0.00 6 PRO A C 9
ATOM 11134 O O . PRO A 1 6 ? 0.104 -11.902 -3.473 1.00 0.00 6 PRO A O 9
ATOM 11145 N N . LYS A 1 7 ? 0.803 -12.862 -1.562 1.00 0.00 7 LYS A N 9
ATOM 11146 C CA . LYS A 1 7 ? 0.920 -14.193 -2.144 1.00 0.00 7 LYS A CA 9
ATOM 11147 C C . LYS A 1 7 ? -0.262 -15.069 -1.742 1.00 0.00 7 LYS A C 9
ATOM 11148 O O . LYS A 1 7 ? -0.742 -15.884 -2.531 1.00 0.00 7 LYS A O 9
ATOM 11167 N N . THR A 1 8 ? -0.730 -14.894 -0.510 1.00 0.00 8 THR A N 9
ATOM 11168 C CA . THR A 1 8 ? -1.857 -15.668 -0.003 1.00 0.00 8 THR A CA 9
ATOM 11169 C C . THR A 1 8 ? -2.887 -14.765 0.665 1.00 0.00 8 THR A C 9
ATOM 11170 O O . THR A 1 8 ? -2.536 -13.869 1.433 1.00 0.00 8 THR A O 9
ATOM 11181 N N . ILE A 1 9 ? -4.160 -15.007 0.368 1.00 0.00 9 ILE A N 9
ATOM 11182 C CA . ILE A 1 9 ? -5.241 -14.216 0.942 1.00 0.00 9 ILE A CA 9
ATOM 11183 C C . ILE A 1 9 ? -6.143 -15.075 1.822 1.00 0.00 9 ILE A C 9
ATOM 11184 O O . ILE A 1 9 ? -6.561 -16.164 1.427 1.00 0.00 9 ILE A O 9
ATOM 11200 N N . LYS A 1 10 ? -6.441 -14.578 3.018 1.00 0.00 10 LYS A N 9
ATOM 11201 C CA . LYS A 1 10 ? -7.296 -15.298 3.955 1.00 0.00 10 LYS A CA 9
ATOM 11202 C C . LYS A 1 10 ? -8.604 -15.713 3.289 1.00 0.00 10 LYS A C 9
ATOM 11203 O O . LYS A 1 10 ? -9.255 -14.908 2.624 1.00 0.00 10 LYS A O 9
ATOM 11222 N N . ALA A 1 11 ? -8.983 -16.973 3.474 1.00 0.00 11 ALA A N 9
ATOM 11223 C CA . ALA A 1 11 ? -10.215 -17.493 2.895 1.00 0.00 11 ALA A CA 9
ATOM 11224 C C . ALA A 1 11 ? -11.425 -16.698 3.372 1.00 0.00 11 ALA A C 9
ATOM 11225 O O . ALA A 1 11 ? -12.335 -16.408 2.596 1.00 0.00 11 ALA A O 9
ATOM 11232 N N . ALA A 1 12 ? -11.428 -16.347 4.654 1.00 0.00 12 ALA A N 9
ATOM 11233 C CA . ALA A 1 12 ? -12.526 -15.584 5.234 1.00 0.00 12 ALA A CA 9
ATOM 11234 C C . ALA A 1 12 ? -12.797 -14.315 4.432 1.00 0.00 12 ALA A C 9
ATOM 11235 O O . ALA A 1 12 ? -13.943 -13.890 4.294 1.00 0.00 12 ALA A O 9
ATOM 11242 N N . ALA A 1 13 ? -11.734 -13.716 3.905 1.00 0.00 13 ALA A N 9
ATOM 11243 C CA . ALA A 1 13 ? -11.858 -12.497 3.116 1.00 0.00 13 ALA A CA 9
ATOM 11244 C C . ALA A 1 13 ? -12.657 -12.747 1.841 1.00 0.00 13 ALA A C 9
ATOM 11245 O O . ALA A 1 13 ? -13.428 -11.894 1.403 1.00 0.00 13 ALA A O 9
ATOM 11252 N N . TYR A 1 14 ? -12.466 -13.922 1.250 1.00 0.00 14 TYR A N 9
ATOM 11253 C CA . TYR A 1 14 ? -13.167 -14.283 0.024 1.00 0.00 14 TYR A CA 9
ATOM 11254 C C . TYR A 1 14 ? -14.678 -14.260 0.233 1.00 0.00 14 TYR A C 9
ATOM 11255 O O . TYR A 1 14 ? -15.411 -13.621 -0.521 1.00 0.00 14 TYR A O 9
ATOM 11273 N N . ASN A 1 15 ? -15.137 -14.963 1.263 1.00 0.00 15 ASN A N 9
ATOM 11274 C CA . ASN A 1 15 ? -16.560 -15.025 1.573 1.00 0.00 15 ASN A CA 9
ATOM 11275 C C . ASN A 1 15 ? -17.115 -13.633 1.864 1.00 0.00 15 ASN A C 9
ATOM 11276 O O . ASN A 1 15 ? -18.267 -13.336 1.550 1.00 0.00 15 ASN A O 9
ATOM 11287 N N . GLN A 1 16 ? -16.286 -12.785 2.464 1.00 0.00 16 GLN A N 9
ATOM 11288 C CA . GLN A 1 16 ? -16.694 -11.426 2.797 1.00 0.00 16 GLN A CA 9
ATOM 11289 C C . GLN A 1 16 ? -16.741 -10.551 1.548 1.00 0.00 16 GLN A C 9
ATOM 11290 O O . GLN A 1 16 ? -17.577 -9.655 1.437 1.00 0.00 16 GLN A O 9
ATOM 11304 N N . ALA A 1 17 ? -15.837 -10.817 0.610 1.00 0.00 17 ALA A N 9
ATOM 11305 C CA . ALA A 1 17 ? -15.777 -10.056 -0.631 1.00 0.00 17 ALA A CA 9
ATOM 11306 C C . ALA A 1 17 ? -17.036 -10.267 -1.466 1.00 0.00 17 ALA A C 9
ATOM 11307 O O . ALA A 1 17 ? -17.666 -9.307 -1.910 1.00 0.00 17 ALA A O 9
ATOM 11314 N N . ARG A 1 18 ? -17.396 -11.529 -1.676 1.00 0.00 18 ARG A N 9
ATOM 11315 C CA . ARG A 1 18 ? -18.578 -11.866 -2.460 1.00 0.00 18 ARG A CA 9
ATOM 11316 C C . ARG A 1 18 ? -19.853 -11.485 -1.712 1.00 0.00 18 ARG A C 9
ATOM 11317 O O . ARG A 1 18 ? -20.850 -11.098 -2.321 1.00 0.00 18 ARG A O 9
ATOM 11338 N N . SER A 1 19 ? -19.812 -11.599 -0.388 1.00 0.00 19 SER A N 9
ATOM 11339 C CA . SER A 1 19 ? -20.965 -11.271 0.442 1.00 0.00 19 SER A CA 9
ATOM 11340 C C . SER A 1 19 ? -21.412 -9.832 0.207 1.00 0.00 19 SER A C 9
ATOM 11341 O O . SER A 1 19 ? -22.592 -9.565 -0.025 1.00 0.00 19 SER A O 9
ATOM 11349 N N . THR A 1 20 ? -20.461 -8.905 0.269 1.00 0.00 20 THR A N 9
ATOM 11350 C CA . THR A 1 20 ? -20.756 -7.492 0.064 1.00 0.00 20 THR A CA 9
ATOM 11351 C C . THR A 1 20 ? -21.383 -7.254 -1.305 1.00 0.00 20 THR A C 9
ATOM 11352 O O . THR A 1 20 ? -22.367 -6.525 -1.430 1.00 0.00 20 THR A O 9
ATOM 11363 N N . LEU A 1 21 ? -20.807 -7.874 -2.330 1.00 0.00 21 LEU A N 9
ATOM 11364 C CA . LEU A 1 21 ? -21.311 -7.730 -3.691 1.00 0.00 21 LEU A CA 9
ATOM 11365 C C . LEU A 1 21 ? -22.724 -8.290 -3.811 1.00 0.00 21 LEU A C 9
ATOM 11366 O O . LEU A 1 21 ? -23.520 -7.825 -4.626 1.00 0.00 21 LEU A O 9
ATOM 11382 N N . ALA A 1 22 ? -23.029 -9.292 -2.993 1.00 0.00 22 ALA A N 9
ATOM 11383 C CA . ALA A 1 22 ? -24.348 -9.913 -3.005 1.00 0.00 22 ALA A CA 9
ATOM 11384 C C . ALA A 1 22 ? -25.449 -8.868 -2.857 1.00 0.00 22 ALA A C 9
ATOM 11385 O O . ALA A 1 22 ? -26.575 -9.070 -3.312 1.00 0.00 22 ALA A O 9
ATOM 11392 N N . ASP A 1 23 ? -25.116 -7.752 -2.217 1.00 0.00 23 ASP A N 9
ATOM 11393 C CA . ASP A 1 23 ? -26.077 -6.675 -2.009 1.00 0.00 23 ASP A CA 9
ATOM 11394 C C . ASP A 1 23 ? -26.633 -6.179 -3.340 1.00 0.00 23 ASP A C 9
ATOM 11395 O O . ASP A 1 23 ? -27.797 -5.791 -3.432 1.00 0.00 23 ASP A O 9
ATOM 11404 N N . ALA A 1 24 ? -25.792 -6.192 -4.369 1.00 0.00 24 ALA A N 9
ATOM 11405 C CA . ALA A 1 24 ? -26.200 -5.745 -5.695 1.00 0.00 24 ALA A CA 9
ATOM 11406 C C . ALA A 1 24 ? -26.339 -6.922 -6.654 1.00 0.00 24 ALA A C 9
ATOM 11407 O O . ALA A 1 24 ? -27.057 -6.843 -7.649 1.00 0.00 24 ALA A O 9
ATOM 11414 N N . GLY A 1 25 ? -25.646 -8.015 -6.346 1.00 0.00 25 GLY A N 9
ATOM 11415 C CA . GLY A 1 25 ? -25.706 -9.193 -7.191 1.00 0.00 25 GLY A CA 9
ATOM 11416 C C . GLY A 1 25 ? -24.331 -9.719 -7.551 1.00 0.00 25 GLY A C 9
ATOM 11417 O O . GLY A 1 25 ? -23.369 -8.956 -7.631 1.00 0.00 25 GLY A O 9
ATOM 11421 N N . SER A 1 26 ? -24.237 -11.027 -7.768 1.00 0.00 26 SER A N 9
ATOM 11422 C CA . SER A 1 26 ? -22.968 -11.655 -8.117 1.00 0.00 26 SER A CA 9
ATOM 11423 C C . SER A 1 26 ? -23.083 -12.418 -9.433 1.00 0.00 26 SER A C 9
ATOM 11424 O O . SER A 1 26 ? -23.854 -13.371 -9.546 1.00 0.00 26 SER A O 9
ATOM 11432 N N . ARG A 1 27 ? -22.310 -11.991 -10.426 1.00 0.00 27 ARG A N 9
ATOM 11433 C CA . ARG A 1 27 ? -22.325 -12.631 -11.736 1.00 0.00 27 ARG A CA 9
ATOM 11434 C C . ARG A 1 27 ? -21.541 -13.941 -11.709 1.00 0.00 27 ARG A C 9
ATOM 11435 O O . ARG A 1 27 ? -22.090 -15.011 -11.973 1.00 0.00 27 ARG A O 9
ATOM 11456 N N . THR A 1 28 ? -20.254 -13.848 -11.390 1.00 0.00 28 THR A N 9
ATOM 11457 C CA . THR A 1 28 ? -19.395 -15.023 -11.330 1.00 0.00 28 THR A CA 9
ATOM 11458 C C . THR A 1 28 ? -19.616 -15.802 -10.039 1.00 0.00 28 THR A C 9
ATOM 11459 O O . THR A 1 28 ? -19.684 -17.031 -10.048 1.00 0.00 28 THR A O 9
ATOM 11470 N N . ALA A 1 29 ? -19.730 -15.079 -8.929 1.00 0.00 29 ALA A N 9
ATOM 11471 C CA . ALA A 1 29 ? -19.947 -15.703 -7.630 1.00 0.00 29 ALA A CA 9
ATOM 11472 C C . ALA A 1 29 ? -21.218 -16.546 -7.631 1.00 0.00 29 ALA A C 9
ATOM 11473 O O . ALA A 1 29 ? -21.320 -17.532 -6.903 1.00 0.00 29 ALA A O 9
ATOM 11480 N N . ALA A 1 30 ? -22.185 -16.149 -8.453 1.00 0.00 30 ALA A N 9
ATOM 11481 C CA . ALA A 1 30 ? -23.448 -16.869 -8.549 1.00 0.00 30 ALA A CA 9
ATOM 11482 C C . ALA A 1 30 ? -23.222 -18.328 -8.931 1.00 0.00 30 ALA A C 9
ATOM 11483 O O . ALA A 1 30 ? -23.934 -19.219 -8.469 1.00 0.00 30 ALA A O 9
ATOM 11490 N N . LYS A 1 31 ? -22.226 -18.565 -9.779 1.00 0.00 31 LYS A N 9
ATOM 11491 C CA . LYS A 1 31 ? -21.905 -19.915 -10.223 1.00 0.00 31 LYS A CA 9
ATOM 11492 C C . LYS A 1 31 ? -20.710 -20.471 -9.454 1.00 0.00 31 LYS A C 9
ATOM 11493 O O . LYS A 1 31 ? -20.565 -21.685 -9.307 1.00 0.00 31 LYS A O 9
ATOM 11512 N N . SER A 1 32 ? -19.858 -19.576 -8.965 1.00 0.00 32 SER A N 9
ATOM 11513 C CA . SER A 1 32 ? -18.675 -19.977 -8.213 1.00 0.00 32 SER A CA 9
ATOM 11514 C C . SER A 1 32 ? -18.894 -19.789 -6.715 1.00 0.00 32 SER A C 9
ATOM 11515 O O . SER A 1 32 ? -19.075 -18.668 -6.238 1.00 0.00 32 SER A O 9
ATOM 11523 N N . HIS A 1 33 ? -18.876 -20.894 -5.977 1.00 0.00 33 HIS A N 9
ATOM 11524 C CA . HIS A 1 33 ? -19.072 -20.852 -4.533 1.00 0.00 33 HIS A CA 9
ATOM 11525 C C . HIS A 1 33 ? -17.830 -20.310 -3.832 1.00 0.00 33 HIS A C 9
ATOM 11526 O O . HIS A 1 33 ? -16.730 -20.301 -4.384 1.00 0.00 33 HIS A O 9
ATOM 11540 N N . PRO A 1 34 ? -18.008 -19.847 -2.585 1.00 0.00 34 PRO A N 9
ATOM 11541 C CA . PRO A 1 34 ? -16.913 -19.294 -1.782 1.00 0.00 34 PRO A CA 9
ATOM 11542 C C . PRO A 1 34 ? -15.916 -20.363 -1.348 1.00 0.00 34 PRO A C 9
ATOM 11543 O O . PRO A 1 34 ? -15.975 -21.504 -1.808 1.00 0.00 34 PRO A O 9
ATOM 11554 N N . ILE A 1 35 ? -15.003 -19.987 -0.459 1.00 0.00 35 ILE A N 9
ATOM 11555 C CA . ILE A 1 35 ? -13.995 -20.915 0.039 1.00 0.00 35 ILE A CA 9
ATOM 11556 C C . ILE A 1 35 ? -14.249 -21.272 1.499 1.00 0.00 35 ILE A C 9
ATOM 11557 O O . ILE A 1 35 ? -14.368 -20.393 2.353 1.00 0.00 35 ILE A O 9
ATOM 11573 N N . HIS A 1 36 ? -14.331 -22.569 1.780 1.00 0.00 36 HIS A N 9
ATOM 11574 C CA . HIS A 1 36 ? -14.569 -23.043 3.139 1.00 0.00 36 HIS A CA 9
ATOM 11575 C C . HIS A 1 36 ? -13.639 -24.203 3.480 1.00 0.00 36 HIS A C 9
ATOM 11576 O O . HIS A 1 36 ? -13.114 -24.873 2.592 1.00 0.00 36 HIS A O 9
ATOM 11590 N N . GLY A 1 37 ? -13.439 -24.435 4.774 1.00 0.00 37 GLY A N 9
ATOM 11591 C CA . GLY A 1 37 ? -12.572 -25.514 5.209 1.00 0.00 37 GLY A CA 9
ATOM 11592 C C . GLY A 1 37 ? -11.206 -25.460 4.554 1.00 0.00 37 GLY A C 9
ATOM 11593 O O . GLY A 1 37 ? -10.619 -26.495 4.237 1.00 0.00 37 GLY A O 9
ATOM 11597 N N . LYS A 1 38 ? -10.697 -24.250 4.350 1.00 0.00 38 LYS A N 9
ATOM 11598 C CA . LYS A 1 38 ? -9.391 -24.063 3.728 1.00 0.00 38 LYS A CA 9
ATOM 11599 C C . LYS A 1 38 ? -8.526 -23.116 4.553 1.00 0.00 38 LYS A C 9
ATOM 11600 O O . LYS A 1 38 ? -8.990 -22.070 5.006 1.00 0.00 38 LYS A O 9
ATOM 11619 N N . THR A 1 39 ? -7.264 -23.489 4.743 1.00 0.00 39 THR A N 9
ATOM 11620 C CA . THR A 1 39 ? -6.334 -22.673 5.513 1.00 0.00 39 THR A CA 9
ATOM 11621 C C . THR A 1 39 ? -6.145 -21.303 4.873 1.00 0.00 39 THR A C 9
ATOM 11622 O O . THR A 1 39 ? -6.203 -20.277 5.551 1.00 0.00 39 THR A O 9
ATOM 11633 N N . ASP A 1 40 ? -5.920 -21.292 3.564 1.00 0.00 40 ASP A N 9
ATOM 11634 C CA . ASP A 1 40 ? -5.724 -20.047 2.832 1.00 0.00 40 ASP A CA 9
ATOM 11635 C C . ASP A 1 40 ? -5.516 -20.317 1.345 1.00 0.00 40 ASP A C 9
ATOM 11636 O O . ASP A 1 40 ? -4.976 -21.355 0.961 1.00 0.00 40 ASP A O 9
ATOM 11645 N N . VAL A 1 41 ? -5.950 -19.377 0.511 1.00 0.00 41 VAL A N 9
ATOM 11646 C CA . VAL A 1 41 ? -5.812 -19.514 -0.934 1.00 0.00 41 VAL A CA 9
ATOM 11647 C C . VAL 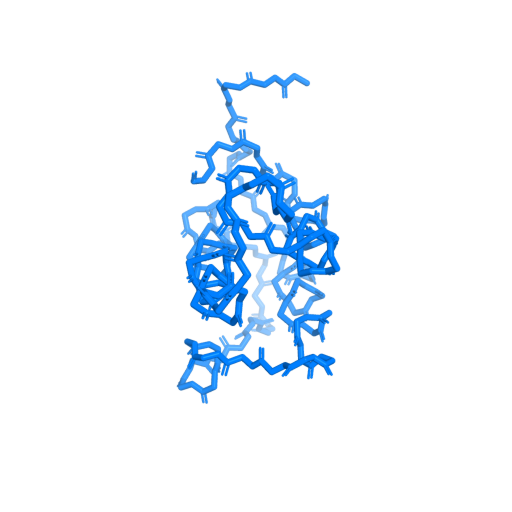A 1 41 ? -4.892 -18.439 -1.502 1.00 0.00 41 VAL A C 9
ATOM 11648 O O . VAL A 1 41 ? -4.712 -17.369 -0.920 1.00 0.00 41 VAL A O 9
ATOM 11661 N N . PRO A 1 42 ? -4.295 -18.727 -2.668 1.00 0.00 42 PRO A N 9
ATOM 11662 C CA . PRO A 1 42 ? -3.384 -17.797 -3.342 1.00 0.00 42 PRO A CA 9
ATOM 11663 C C . PRO A 1 42 ? -4.110 -16.579 -3.903 1.00 0.00 42 PRO A C 9
ATOM 11664 O O . PRO A 1 42 ? -5.318 -16.617 -4.138 1.00 0.00 42 PRO A O 9
ATOM 11675 N N . VAL A 1 43 ? -3.365 -15.499 -4.116 1.00 0.00 43 VAL A N 9
ATOM 11676 C CA . VAL A 1 43 ? -3.938 -14.269 -4.651 1.00 0.00 43 VAL A CA 9
ATOM 11677 C C . VAL A 1 43 ? -4.736 -14.541 -5.921 1.00 0.00 43 VAL A C 9
ATOM 11678 O O . VAL A 1 43 ? -5.722 -13.862 -6.205 1.00 0.00 43 VAL A O 9
ATOM 11691 N N . SER A 1 44 ? -4.302 -15.541 -6.683 1.00 0.00 44 SER A N 9
ATOM 11692 C CA . SER A 1 44 ? -4.974 -15.902 -7.926 1.00 0.00 44 SER A CA 9
ATOM 11693 C C . SER A 1 44 ? -6.449 -16.202 -7.678 1.00 0.00 44 SER A C 9
ATOM 11694 O O . SER A 1 44 ? -7.299 -15.937 -8.528 1.00 0.00 44 SER A O 9
ATOM 11702 N N . TYR A 1 45 ? -6.745 -16.758 -6.508 1.00 0.00 45 TYR A N 9
ATOM 11703 C CA . TYR A 1 45 ? -8.116 -17.097 -6.148 1.00 0.00 45 TYR A CA 9
ATOM 11704 C C . TYR A 1 45 ? -8.925 -15.842 -5.837 1.00 0.00 45 TYR A C 9
ATOM 11705 O O . TYR A 1 45 ? -10.028 -15.657 -6.348 1.00 0.00 45 TYR A O 9
ATOM 11723 N N . GLY A 1 46 ? -8.365 -14.979 -4.993 1.00 0.00 46 GLY A N 9
ATOM 11724 C CA . GLY A 1 46 ? -9.046 -13.751 -4.628 1.00 0.00 46 GLY A CA 9
ATOM 11725 C C . GLY A 1 46 ? -9.210 -12.807 -5.802 1.00 0.00 46 GLY A C 9
ATOM 11726 O O . GLY A 1 46 ? -10.251 -12.168 -5.955 1.00 0.00 46 GLY A O 9
ATOM 11730 N N . THR A 1 47 ? -8.177 -12.716 -6.634 1.00 0.00 47 THR A N 9
ATOM 11731 C CA . THR A 1 47 ? -8.209 -11.841 -7.799 1.00 0.00 47 THR A CA 9
ATOM 11732 C C . THR A 1 47 ? -9.385 -12.179 -8.708 1.00 0.00 47 THR A C 9
ATOM 11733 O O . THR A 1 47 ? -9.974 -11.295 -9.331 1.00 0.00 47 THR A O 9
ATOM 11744 N N . SER A 1 48 ? -9.722 -13.462 -8.780 1.00 0.00 48 SER A N 9
ATOM 11745 C CA . SER A 1 48 ? -10.827 -13.917 -9.616 1.00 0.00 48 SER A CA 9
ATOM 11746 C C . SER A 1 48 ? -12.135 -13.256 -9.195 1.00 0.00 48 SER A C 9
ATOM 11747 O O . SER A 1 48 ? -12.923 -12.820 -10.035 1.00 0.00 48 SER A O 9
ATOM 11755 N N . LEU A 1 49 ? -12.360 -13.185 -7.887 1.00 0.00 49 LEU A N 9
ATOM 11756 C CA . LEU A 1 49 ? -13.573 -12.577 -7.352 1.00 0.00 49 LEU A CA 9
ATOM 11757 C C . LEU A 1 49 ? -13.509 -11.056 -7.449 1.00 0.00 49 LEU A C 9
ATOM 11758 O O . LEU A 1 49 ? -14.520 -10.395 -7.690 1.00 0.00 49 LEU A O 9
ATOM 11774 N N . LEU A 1 50 ? -12.314 -10.506 -7.263 1.00 0.00 50 LEU A N 9
ATOM 11775 C CA . LEU A 1 50 ? -12.116 -9.063 -7.332 1.00 0.00 50 LEU A CA 9
ATOM 11776 C C . LEU A 1 50 ? -12.410 -8.540 -8.735 1.00 0.00 50 LEU A C 9
ATOM 11777 O O . LEU A 1 50 ? -13.172 -7.589 -8.907 1.00 0.00 50 LEU A O 9
ATOM 11793 N N . ALA A 1 51 ? -11.801 -9.168 -9.735 1.00 0.00 51 ALA A N 9
ATOM 11794 C CA . ALA A 1 51 ? -12.000 -8.769 -11.123 1.00 0.00 51 ALA A CA 9
ATOM 11795 C C . ALA A 1 51 ? -13.407 -9.118 -11.597 1.00 0.00 51 ALA A C 9
ATOM 11796 O O . ALA A 1 51 ? -13.994 -8.401 -12.407 1.00 0.00 51 ALA A O 9
ATOM 11803 N N . ALA A 1 52 ? -13.941 -10.223 -11.088 1.00 0.00 52 ALA A N 9
ATOM 11804 C CA . ALA A 1 52 ? -15.280 -10.665 -11.460 1.00 0.00 52 ALA A CA 9
ATOM 11805 C C . ALA A 1 52 ? -16.319 -9.595 -11.145 1.00 0.00 52 ALA A C 9
ATOM 11806 O O . ALA A 1 52 ? -17.163 -9.272 -11.980 1.00 0.00 52 ALA A O 9
ATOM 11813 N N . ALA A 1 53 ? -16.251 -9.048 -9.935 1.00 0.00 53 ALA A N 9
ATOM 11814 C CA . ALA A 1 53 ? -17.185 -8.013 -9.512 1.00 0.00 53 ALA A CA 9
ATOM 11815 C C . ALA A 1 53 ? -16.944 -6.712 -10.270 1.00 0.00 53 ALA A C 9
ATOM 11816 O O . ALA A 1 53 ? -17.888 -6.051 -10.703 1.00 0.00 53 ALA A O 9
ATOM 11823 N N . ARG A 1 54 ? -15.675 -6.350 -10.426 1.00 0.00 54 ARG A N 9
ATOM 11824 C CA . ARG A 1 54 ? -15.310 -5.126 -11.130 1.00 0.00 54 ARG A CA 9
ATOM 11825 C C . ARG A 1 54 ? -15.912 -5.107 -12.533 1.00 0.00 54 ARG A C 9
ATOM 11826 O O . ARG A 1 54 ? -16.587 -4.152 -12.916 1.00 0.00 54 ARG A O 9
ATOM 11847 N N . ASP A 1 55 ? -15.661 -6.167 -13.293 1.00 0.00 55 ASP A N 9
ATOM 11848 C CA . ASP A 1 55 ? -16.177 -6.272 -14.653 1.00 0.00 55 ASP A CA 9
ATOM 11849 C C . ASP A 1 55 ? -17.703 -6.254 -14.657 1.00 0.00 55 ASP A C 9
ATOM 11850 O O . ASP A 1 55 ? -18.322 -5.578 -15.478 1.00 0.00 55 ASP A O 9
ATOM 11859 N N . GLU A 1 56 ? -18.301 -7.003 -13.736 1.00 0.00 56 GLU A N 9
ATOM 11860 C CA . GLU A 1 56 ? -19.754 -7.074 -13.636 1.00 0.00 56 GLU A CA 9
ATOM 11861 C C . GLU A 1 56 ? -20.351 -5.691 -13.391 1.00 0.00 56 GLU A C 9
ATOM 11862 O O . GLU A 1 56 ? -21.316 -5.295 -14.045 1.00 0.00 56 GLU A O 9
ATOM 11874 N N . PHE A 1 57 ? -19.770 -4.961 -12.445 1.00 0.00 57 PHE A N 9
ATOM 11875 C CA . PHE A 1 57 ? -20.245 -3.623 -12.112 1.00 0.00 57 PHE A CA 9
ATOM 11876 C C . PHE A 1 57 ? -20.154 -2.698 -13.322 1.00 0.00 57 PHE A C 9
ATOM 11877 O O . PHE A 1 57 ? -20.953 -1.773 -13.471 1.00 0.00 57 PHE A O 9
ATOM 11894 N N . ARG A 1 58 ? -19.174 -2.953 -14.183 1.00 0.00 58 ARG A N 9
ATOM 11895 C CA . ARG A 1 58 ? -18.977 -2.143 -15.379 1.00 0.00 58 ARG A CA 9
ATOM 11896 C C . ARG A 1 58 ? -20.235 -2.132 -16.242 1.00 0.00 58 ARG A C 9
ATOM 11897 O O . ARG A 1 58 ? -20.606 -1.100 -16.801 1.00 0.00 58 ARG A O 9
ATOM 11918 N N . GLN A 1 59 ? -20.886 -3.286 -16.344 1.00 0.00 59 GLN A N 9
ATOM 11919 C CA . GLN A 1 59 ? -22.102 -3.408 -17.140 1.00 0.00 59 GLN A CA 9
ATOM 11920 C C . GLN A 1 59 ? -23.287 -2.767 -16.426 1.00 0.00 59 GLN A C 9
ATOM 11921 O O . GLN A 1 59 ? -24.176 -2.202 -17.062 1.00 0.00 59 GLN A O 9
ATOM 11935 N N . ALA A 1 60 ? -23.293 -2.858 -15.100 1.00 0.00 60 ALA A N 9
ATOM 11936 C CA . ALA A 1 60 ? -24.368 -2.285 -14.299 1.00 0.00 60 ALA A CA 9
ATOM 11937 C C . ALA A 1 60 ? -24.526 -0.795 -14.579 1.00 0.00 60 ALA A C 9
ATOM 11938 O O . ALA A 1 60 ? -25.636 -0.308 -14.793 1.00 0.00 60 ALA A O 9
ATOM 11945 N N . ASP A 1 61 ? -23.409 -0.075 -14.574 1.00 0.00 61 ASP A N 9
ATOM 11946 C CA . ASP A 1 61 ? -23.423 1.361 -14.828 1.00 0.00 61 ASP A CA 9
ATOM 11947 C C . ASP A 1 61 ? -23.131 1.656 -16.296 1.00 0.00 61 ASP A C 9
ATOM 11948 O O . ASP A 1 61 ? -22.498 2.660 -16.624 1.00 0.00 61 ASP A O 9
ATOM 11957 N N . LYS A 1 62 ? -23.595 0.775 -17.175 1.00 0.00 62 LYS A N 9
ATOM 11958 C CA . LYS A 1 62 ? -23.384 0.940 -18.609 1.00 0.00 62 LYS A CA 9
ATOM 11959 C C . LYS A 1 62 ? -24.347 1.973 -19.185 1.00 0.00 62 LYS A C 9
ATOM 11960 O O . LYS A 1 62 ? -24.017 2.684 -20.1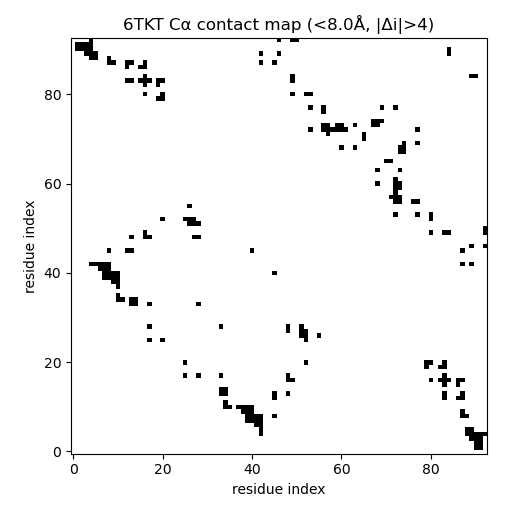34 1.00 0.00 62 LYS A O 9
ATOM 11979 N N . LYS A 1 63 ? -25.540 2.052 -18.604 1.00 0.00 63 LYS A N 9
ATOM 11980 C CA . LYS A 1 63 ? -26.551 3.000 -19.058 1.00 0.00 63 LYS A CA 9
ATOM 11981 C C . LYS A 1 63 ? -26.167 4.427 -18.680 1.00 0.00 63 LYS A C 9
ATOM 11982 O O . LYS A 1 63 ? -26.625 5.388 -19.299 1.00 0.00 63 LYS A O 9
ATOM 12001 N N . LEU A 1 64 ? -25.324 4.558 -17.662 1.00 0.00 64 LEU A N 9
ATOM 12002 C CA . LEU A 1 64 ? -24.876 5.868 -17.203 1.00 0.00 64 LEU A CA 9
ATOM 12003 C C . LEU A 1 64 ? -23.660 6.337 -17.995 1.00 0.00 64 LEU A C 9
ATOM 12004 O O . LEU A 1 64 ? -22.885 5.538 -18.521 1.00 0.00 64 LEU A O 9
ATOM 12020 N N . PRO A 1 65 ? -23.486 7.664 -18.082 1.00 0.00 65 PRO A N 9
ATOM 12021 C CA . PRO A 1 65 ? -22.364 8.269 -18.805 1.00 0.00 65 PRO A CA 9
ATOM 12022 C C . PRO A 1 65 ? -21.030 8.041 -18.103 1.00 0.00 65 PRO A C 9
ATOM 12023 O O . PRO A 1 65 ? -20.991 7.702 -16.920 1.00 0.00 65 PRO A O 9
ATOM 12034 N N . ALA A 1 66 ? -19.939 8.230 -18.838 1.00 0.00 66 ALA A N 9
ATOM 12035 C CA . ALA A 1 66 ? -18.603 8.047 -18.284 1.00 0.00 66 ALA A CA 9
ATOM 12036 C C . ALA A 1 66 ? -18.307 9.088 -17.209 1.00 0.00 66 ALA A C 9
ATOM 12037 O O . ALA A 1 66 ? -17.555 8.830 -16.270 1.00 0.00 66 ALA A O 9
ATOM 12044 N N . LYS A 1 67 ? -18.903 10.267 -17.355 1.00 0.00 67 LYS A N 9
ATOM 12045 C CA . LYS A 1 67 ? -18.704 11.349 -16.397 1.00 0.00 67 LYS A CA 9
ATOM 12046 C C . LYS A 1 67 ? -19.367 11.022 -15.062 1.00 0.00 67 LYS A C 9
ATOM 12047 O O . LYS A 1 67 ? -18.913 11.467 -14.008 1.00 0.00 67 LYS A O 9
ATOM 12066 N N . ASP A 1 68 ? -20.441 10.242 -15.116 1.00 0.00 68 ASP A N 9
ATOM 12067 C CA . ASP A 1 68 ? -21.164 9.854 -13.911 1.00 0.00 68 ASP A CA 9
ATOM 12068 C C . ASP A 1 68 ? -20.659 8.516 -13.381 1.00 0.00 68 ASP A C 9
ATOM 12069 O O . ASP A 1 68 ? -21.420 7.733 -12.811 1.00 0.00 68 ASP A O 9
ATOM 12078 N N . LYS A 1 69 ? -19.370 8.258 -13.572 1.00 0.00 69 LYS A N 9
ATOM 12079 C CA . LYS A 1 69 ? -18.761 7.015 -13.114 1.00 0.00 69 LYS A CA 9
ATOM 12080 C C . LYS A 1 69 ? -17.245 7.156 -13.015 1.00 0.00 69 LYS A C 9
ATOM 12081 O O . LYS A 1 69 ? -16.611 7.775 -13.870 1.00 0.00 69 LYS A O 9
ATOM 12100 N N . LYS A 1 70 ? -16.669 6.577 -11.967 1.00 0.00 70 LYS A N 9
ATOM 12101 C CA . LYS A 1 70 ? -15.227 6.634 -11.757 1.00 0.00 70 LYS A CA 9
ATOM 12102 C C . LYS A 1 70 ? -14.513 5.574 -12.589 1.00 0.00 70 LYS A C 9
ATOM 12103 O O . LYS A 1 70 ? -14.761 4.379 -12.434 1.00 0.00 70 LYS A O 9
ATOM 12122 N N . SER A 1 71 ? -13.625 6.020 -13.472 1.00 0.00 71 SER A N 9
ATOM 12123 C CA . SER A 1 71 ? -12.877 5.110 -14.331 1.00 0.00 71 SER A CA 9
ATOM 12124 C C . SER A 1 71 ? -13.800 4.429 -15.337 1.00 0.00 71 SER A C 9
ATOM 12125 O O . SER A 1 71 ? -13.864 4.822 -16.502 1.00 0.00 71 SER A O 9
ATOM 12133 N N . ASP A 1 72 ? -14.514 3.407 -14.877 1.00 0.00 72 ASP A N 9
ATOM 12134 C CA . ASP A 1 72 ? -15.435 2.671 -15.736 1.00 0.00 72 ASP A CA 9
ATOM 12135 C C . ASP A 1 72 ? -16.541 2.019 -14.912 1.00 0.00 72 ASP A C 9
ATOM 12136 O O . ASP A 1 72 ? -17.146 1.035 -15.336 1.00 0.00 72 ASP A O 9
ATOM 12145 N N . MET A 1 73 ? -16.799 2.573 -13.732 1.00 0.00 73 MET A N 9
ATOM 12146 C CA . MET A 1 73 ? -17.832 2.045 -12.849 1.00 0.00 73 MET A CA 9
ATOM 12147 C C . MET A 1 73 ? -18.408 3.147 -11.965 1.00 0.00 73 MET A C 9
ATOM 12148 O O . MET A 1 73 ? -17.704 4.083 -11.587 1.00 0.00 73 MET A O 9
ATOM 12162 N N . SER A 1 74 ? -19.691 3.029 -11.640 1.00 0.00 74 SER A N 9
ATOM 12163 C CA . SER A 1 74 ? -20.362 4.018 -10.805 1.00 0.00 74 SER A CA 9
ATOM 12164 C C . SER A 1 74 ? -19.751 4.052 -9.407 1.00 0.00 74 SER A C 9
ATOM 12165 O O . SER A 1 74 ? -19.098 3.100 -8.980 1.00 0.00 74 SER A O 9
ATOM 12173 N N . ILE A 1 75 ? -19.967 5.157 -8.701 1.00 0.00 75 ILE A N 9
ATOM 12174 C CA . ILE A 1 75 ? -19.439 5.316 -7.352 1.00 0.00 75 ILE A CA 9
ATOM 12175 C C . ILE A 1 75 ? -20.022 4.271 -6.406 1.00 0.00 75 ILE A C 9
ATOM 12176 O O . ILE A 1 75 ? -19.309 3.699 -5.582 1.00 0.00 75 ILE A O 9
ATOM 12192 N N . ALA A 1 76 ? -21.322 4.025 -6.534 1.00 0.00 76 ALA A N 9
ATOM 12193 C CA . ALA A 1 76 ? -22.000 3.046 -5.694 1.00 0.00 76 ALA A CA 9
ATOM 12194 C C . ALA A 1 76 ? -21.419 1.650 -5.899 1.00 0.00 76 ALA A C 9
ATOM 12195 O O . ALA A 1 76 ? -21.250 0.891 -4.944 1.00 0.00 76 ALA A O 9
ATOM 12202 N N . HIS A 1 77 ? -21.117 1.319 -7.150 1.00 0.00 77 HIS A N 9
ATOM 12203 C CA . HIS A 1 77 ? -20.555 0.014 -7.480 1.00 0.00 77 HIS A CA 9
ATOM 12204 C C . HIS A 1 77 ? -19.078 -0.054 -7.101 1.00 0.00 77 HIS A C 9
ATOM 12205 O O . HIS A 1 77 ? -18.599 -1.078 -6.613 1.00 0.00 77 HIS A O 9
ATOM 12219 N N . TYR A 1 78 ? -18.363 1.042 -7.331 1.00 0.00 78 TYR A N 9
ATOM 12220 C CA . TYR A 1 78 ? -16.941 1.106 -7.017 1.00 0.00 78 TYR A CA 9
ATOM 12221 C C . TYR A 1 78 ? -16.692 0.778 -5.548 1.00 0.00 78 TYR A C 9
ATOM 12222 O O . TYR A 1 78 ? -15.690 0.153 -5.201 1.00 0.00 78 TYR A O 9
ATOM 12240 N N . ASN A 1 79 ? -17.613 1.203 -4.689 1.00 0.00 79 ASN A N 9
ATOM 12241 C CA . ASN A 1 79 ? -17.495 0.955 -3.256 1.00 0.00 79 ASN A CA 9
ATOM 12242 C C . ASN A 1 79 ? -17.591 -0.537 -2.953 1.00 0.00 79 ASN A C 9
ATOM 12243 O O . ASN A 1 79 ? -16.954 -1.034 -2.025 1.00 0.00 79 ASN A O 9
ATOM 12254 N N . ALA A 1 80 ? -18.393 -1.245 -3.742 1.00 0.00 80 ALA A N 9
ATOM 12255 C CA . ALA A 1 80 ? -18.571 -2.680 -3.560 1.00 0.00 80 ALA A CA 9
ATOM 12256 C C . ALA A 1 80 ? -17.308 -3.443 -3.945 1.00 0.00 80 ALA A C 9
ATOM 12257 O O . ALA A 1 80 ? -16.797 -4.250 -3.167 1.00 0.00 80 ALA A O 9
ATOM 12264 N N . VAL A 1 81 ? -16.810 -3.184 -5.149 1.00 0.00 81 VAL A N 9
ATOM 12265 C CA . VAL A 1 81 ? -15.606 -3.847 -5.637 1.00 0.00 81 VAL A CA 9
ATOM 12266 C C . VAL A 1 81 ? -14.390 -3.463 -4.801 1.00 0.00 81 VAL A C 9
ATOM 12267 O O . VAL A 1 81 ? -13.509 -4.286 -4.553 1.00 0.00 81 VAL A O 9
ATOM 12280 N N . HIS A 1 82 ? -14.349 -2.206 -4.369 1.00 0.00 82 HIS A N 9
ATOM 12281 C CA . HIS A 1 82 ? -13.241 -1.712 -3.559 1.00 0.00 82 HIS A CA 9
ATOM 12282 C C . HIS A 1 82 ? -13.261 -2.341 -2.169 1.00 0.00 82 HIS A C 9
ATOM 12283 O O . HIS A 1 82 ? -12.212 -2.604 -1.581 1.00 0.00 82 HIS A O 9
ATOM 12297 N N . SER A 1 83 ? -14.461 -2.579 -1.650 1.00 0.00 83 SER A N 9
ATOM 12298 C CA . SER A 1 83 ? -14.618 -3.172 -0.327 1.00 0.00 83 SER A CA 9
ATOM 12299 C C . SER A 1 83 ? -13.979 -4.557 -0.274 1.00 0.00 83 SER A C 9
ATOM 12300 O O . SER A 1 83 ? -13.324 -4.912 0.705 1.00 0.00 83 SER A O 9
ATOM 12308 N N . ALA A 1 84 ? -14.175 -5.333 -1.334 1.00 0.00 84 ALA A N 9
ATOM 12309 C CA . ALA A 1 84 ? -13.617 -6.678 -1.410 1.00 0.00 84 ALA A CA 9
ATOM 12310 C C . ALA A 1 84 ? -12.103 -6.634 -1.592 1.00 0.00 84 ALA A C 9
ATOM 12311 O O . ALA A 1 84 ? -11.368 -7.368 -0.932 1.00 0.00 84 ALA A O 9
ATOM 12318 N N . ALA A 1 85 ? -11.645 -5.771 -2.492 1.00 0.00 85 ALA A N 9
ATOM 12319 C CA . ALA A 1 85 ? -10.219 -5.631 -2.760 1.00 0.00 85 ALA A CA 9
ATOM 12320 C C . ALA A 1 85 ? -9.450 -5.308 -1.484 1.00 0.00 85 ALA A C 9
ATOM 12321 O O . ALA A 1 85 ? -8.347 -5.811 -1.267 1.00 0.00 85 ALA A O 9
ATOM 12328 N N . LYS A 1 86 ? -10.037 -4.465 -0.642 1.00 0.00 86 LYS A N 9
ATOM 12329 C CA . LYS A 1 86 ? -9.408 -4.075 0.614 1.00 0.00 86 LYS A CA 9
ATOM 12330 C C . LYS A 1 86 ? -9.249 -5.277 1.540 1.00 0.00 86 LYS A C 9
ATOM 12331 O O . LYS A 1 86 ? -8.217 -5.440 2.191 1.00 0.00 86 LYS A O 9
ATOM 12350 N N . THR A 1 87 ? -10.278 -6.118 1.593 1.00 0.00 87 THR A N 9
ATOM 12351 C CA . THR A 1 87 ? -10.252 -7.305 2.438 1.00 0.00 87 THR A CA 9
ATOM 12352 C C . THR A 1 87 ? -9.202 -8.299 1.957 1.00 0.00 87 THR A C 9
ATOM 12353 O O . THR A 1 87 ? -8.569 -8.985 2.759 1.00 0.00 87 THR A O 9
ATOM 12364 N N . MET A 1 88 ? -9.020 -8.372 0.642 1.00 0.00 88 MET A N 9
ATOM 12365 C CA . MET A 1 88 ? -8.044 -9.282 0.055 1.00 0.00 88 MET A CA 9
ATOM 12366 C C . MET A 1 88 ? -6.646 -8.672 0.082 1.00 0.00 88 MET A C 9
ATOM 12367 O O . MET A 1 88 ? -5.646 -9.385 0.014 1.00 0.00 88 MET A O 9
ATOM 12381 N N . GLY A 1 89 ? -6.585 -7.347 0.183 1.00 0.00 89 GLY A N 9
ATOM 12382 C CA . GLY A 1 89 ? -5.305 -6.664 0.218 1.00 0.00 89 GLY A CA 9
ATOM 12383 C C . GLY A 1 89 ? -4.628 -6.633 -1.138 1.00 0.00 89 GLY A C 9
ATOM 12384 O O . GLY A 1 89 ? -3.400 -6.599 -1.225 1.00 0.00 89 GLY A O 9
ATOM 12388 N N . ILE A 1 90 ? -5.429 -6.646 -2.198 1.00 0.00 90 ILE A N 9
ATOM 12389 C CA . ILE A 1 90 ? -4.899 -6.620 -3.556 1.00 0.00 90 ILE A CA 9
ATOM 12390 C C . ILE A 1 90 ? -4.824 -5.193 -4.089 1.00 0.00 90 ILE A C 9
ATOM 12391 O O . ILE A 1 90 ? -5.699 -4.371 -3.817 1.00 0.00 90 ILE A O 9
ATOM 12407 N N . ASP A 1 91 ? -3.774 -4.907 -4.851 1.00 0.00 91 ASP A N 9
ATOM 12408 C CA . ASP A 1 91 ? -3.585 -3.580 -5.426 1.00 0.00 91 ASP A CA 9
ATOM 12409 C C . ASP A 1 91 ? -3.880 -3.589 -6.923 1.00 0.00 91 ASP A C 9
ATOM 12410 O O . ASP A 1 91 ? -4.691 -2.803 -7.412 1.00 0.00 91 ASP A O 9
ATOM 12419 N N . THR A 1 92 ? -3.214 -4.484 -7.646 1.00 0.00 92 THR A N 9
ATOM 12420 C CA . THR A 1 92 ? -3.402 -4.595 -9.087 1.00 0.00 92 THR A CA 9
ATOM 12421 C C . THR A 1 92 ? -3.933 -5.971 -9.468 1.00 0.00 92 THR A C 9
ATOM 12422 O O . THR A 1 92 ? -3.176 -6.938 -9.551 1.00 0.00 92 THR A O 9
ATOM 12433 N N . TRP A 1 93 ? -5.238 -6.053 -9.700 1.00 0.00 93 TRP A N 9
ATOM 12434 C CA . TRP A 1 93 ? -5.871 -7.313 -10.074 1.00 0.00 93 TRP A CA 9
ATOM 12435 C C . TRP A 1 93 ? -6.414 -7.249 -11.497 1.00 0.00 93 TRP A C 9
ATOM 12436 O O . TRP A 1 93 ? -5.695 -7.519 -12.459 1.00 0.00 93 TRP A O 9
ATOM 12457 N N . GLY A 1 1 ? -1.346 2.930 -3.037 1.00 0.00 1 GLY A N 10
ATOM 12458 C CA . GLY A 1 1 ? -1.773 2.500 -4.356 1.00 0.00 1 GLY A CA 10
ATOM 12459 C C . GLY A 1 1 ? -0.605 2.197 -5.274 1.00 0.00 1 GLY A C 10
ATOM 12460 O O . GLY A 1 1 ? -0.167 3.057 -6.036 1.00 0.00 1 GLY A O 10
ATOM 12464 N N . ALA A 1 2 ? -0.099 0.970 -5.199 1.00 0.00 2 ALA A N 10
ATOM 12465 C CA . ALA A 1 2 ? 1.025 0.556 -6.030 1.00 0.00 2 ALA A CA 10
ATOM 12466 C C . ALA A 1 2 ? 0.673 -0.677 -6.855 1.00 0.00 2 ALA A C 10
ATOM 12467 O O . ALA A 1 2 ? -0.467 -1.140 -6.840 1.00 0.00 2 ALA A O 10
ATOM 12474 N N . MET A 1 3 ? 1.658 -1.203 -7.574 1.00 0.00 3 MET A N 10
ATOM 12475 C CA . MET A 1 3 ? 1.451 -2.383 -8.406 1.00 0.00 3 MET A CA 10
ATOM 12476 C C . MET A 1 3 ? 2.151 -3.599 -7.807 1.00 0.00 3 MET A C 10
ATOM 12477 O O . MET A 1 3 ? 3.307 -3.880 -8.124 1.00 0.00 3 MET A O 10
ATOM 12491 N N . ALA A 1 4 ? 1.444 -4.317 -6.941 1.00 0.00 4 ALA A N 10
ATOM 12492 C CA . ALA A 1 4 ? 1.997 -5.503 -6.301 1.00 0.00 4 ALA A CA 10
ATOM 12493 C C . ALA A 1 4 ? 0.969 -6.164 -5.388 1.00 0.00 4 ALA A C 10
ATOM 12494 O O . ALA A 1 4 ? 0.619 -5.625 -4.340 1.00 0.00 4 ALA A O 10
ATOM 12501 N N . ASN A 1 5 ? 0.490 -7.335 -5.795 1.00 0.00 5 ASN A N 10
ATOM 12502 C CA . ASN A 1 5 ? -0.499 -8.069 -5.014 1.00 0.00 5 ASN A CA 10
ATOM 12503 C C . ASN A 1 5 ? 0.175 -8.908 -3.932 1.00 0.00 5 ASN A C 10
ATOM 12504 O O . ASN A 1 5 ? 1.351 -9.260 -4.028 1.00 0.00 5 ASN A O 10
ATOM 12515 N N . PRO A 1 6 ? -0.586 -9.236 -2.878 1.00 0.00 6 PRO A N 10
ATOM 12516 C CA . PRO A 1 6 ? -0.084 -10.039 -1.758 1.00 0.00 6 PRO A CA 10
ATOM 12517 C C . PRO A 1 6 ? 0.169 -11.490 -2.152 1.00 0.00 6 PRO A C 10
ATOM 12518 O O . PRO A 1 6 ? -0.495 -12.028 -3.039 1.00 0.00 6 PRO A O 10
ATOM 12529 N N . LYS A 1 7 ? 1.133 -12.119 -1.489 1.00 0.00 7 LYS A N 10
ATOM 12530 C CA . LYS A 1 7 ? 1.473 -13.509 -1.768 1.00 0.00 7 LYS A CA 10
ATOM 12531 C C . LYS A 1 7 ? 0.236 -14.399 -1.686 1.00 0.00 7 LYS A C 10
ATOM 12532 O O . LYS A 1 7 ? 0.058 -15.309 -2.496 1.00 0.00 7 LYS A O 10
ATOM 12551 N N . THR A 1 8 ? -0.617 -14.129 -0.703 1.00 0.00 8 THR A N 10
ATOM 12552 C CA . THR A 1 8 ? -1.837 -14.905 -0.515 1.00 0.00 8 THR A CA 10
ATOM 12553 C C . THR A 1 8 ? -2.944 -14.050 0.091 1.00 0.00 8 THR A C 10
ATOM 12554 O O . THR A 1 8 ? -2.738 -12.874 0.394 1.00 0.00 8 THR A O 10
ATOM 12565 N N . ILE A 1 9 ? -4.118 -14.647 0.265 1.00 0.00 9 ILE A N 10
ATOM 12566 C CA . ILE A 1 9 ? -5.257 -13.940 0.837 1.00 0.00 9 ILE A CA 10
ATOM 12567 C C . ILE A 1 9 ? -6.111 -14.872 1.690 1.00 0.00 9 ILE A C 10
ATOM 12568 O O . ILE A 1 9 ? -6.544 -15.930 1.232 1.00 0.00 9 ILE A O 10
ATOM 12584 N N . LYS A 1 10 ? -6.351 -14.472 2.934 1.00 0.00 10 LYS A N 10
ATOM 12585 C CA . LYS A 1 10 ? -7.155 -15.268 3.853 1.00 0.00 10 LYS A CA 10
ATOM 12586 C C . LYS A 1 10 ? -8.493 -15.640 3.222 1.00 0.00 10 LYS A C 10
ATOM 12587 O O . LYS A 1 10 ? -9.150 -14.806 2.600 1.00 0.00 10 LYS A O 10
ATOM 12606 N N . ALA A 1 11 ? -8.891 -16.897 3.388 1.00 0.00 11 ALA A N 10
ATOM 12607 C CA . ALA A 1 11 ? -10.152 -17.378 2.838 1.00 0.00 11 ALA A CA 10
ATOM 12608 C C . ALA A 1 11 ? -11.311 -16.476 3.249 1.00 0.00 11 ALA A C 10
ATOM 12609 O O . ALA A 1 11 ? -12.229 -16.233 2.467 1.00 0.00 11 ALA A O 10
ATOM 12616 N N . ALA A 1 12 ? -11.261 -15.983 4.483 1.00 0.00 12 ALA A N 10
ATOM 12617 C CA . ALA A 1 12 ? -12.306 -15.106 4.997 1.00 0.00 12 ALA A CA 10
ATOM 12618 C C . ALA A 1 12 ? -12.542 -13.925 4.061 1.00 0.00 12 ALA A C 10
ATOM 12619 O O . ALA A 1 12 ? -13.671 -13.462 3.904 1.00 0.00 12 ALA A O 10
ATOM 12626 N N . ALA A 1 13 ? -11.469 -13.443 3.443 1.00 0.00 13 ALA A N 10
ATOM 12627 C CA . ALA A 1 13 ? -11.560 -12.317 2.522 1.00 0.00 13 ALA A CA 10
ATOM 12628 C C . ALA A 1 13 ? -12.408 -12.670 1.305 1.00 0.00 13 ALA A C 10
ATOM 12629 O O . ALA A 1 13 ? -13.119 -11.823 0.764 1.00 0.00 13 ALA A O 10
ATOM 12636 N N . TYR A 1 14 ? -12.328 -13.925 0.878 1.00 0.00 14 TYR A N 10
ATOM 12637 C CA . TYR A 1 14 ? -13.086 -14.390 -0.277 1.00 0.00 14 TYR A CA 10
ATOM 12638 C C . TYR A 1 14 ? -14.581 -14.408 0.024 1.00 0.00 14 TYR A C 10
ATOM 12639 O O . TYR A 1 14 ? -15.382 -13.840 -0.718 1.00 0.00 14 TYR A O 10
ATOM 12657 N N . ASN A 1 15 ? -14.950 -15.064 1.119 1.00 0.00 15 ASN A N 10
ATOM 12658 C CA . ASN A 1 15 ? -16.349 -15.157 1.519 1.00 0.00 15 ASN A CA 10
ATOM 12659 C C . ASN A 1 15 ? -16.901 -13.783 1.889 1.00 0.00 15 ASN A C 10
ATOM 12660 O O . ASN A 1 15 ? -18.070 -13.487 1.641 1.00 0.00 15 ASN A O 10
ATOM 12671 N N . GLN A 1 16 ? -16.052 -12.950 2.481 1.00 0.00 16 GLN A N 10
ATOM 12672 C CA . GLN A 1 16 ? -16.456 -11.608 2.884 1.00 0.00 16 GLN A CA 10
ATOM 12673 C C . GLN A 1 16 ? -16.572 -10.688 1.673 1.00 0.00 16 GLN A C 10
ATOM 12674 O O . GLN A 1 16 ? -17.436 -9.813 1.627 1.00 0.00 16 GLN A O 10
ATOM 12688 N N . ALA A 1 17 ? -15.697 -10.892 0.695 1.00 0.00 17 ALA A N 10
ATOM 12689 C CA . ALA A 1 17 ? -15.703 -10.082 -0.517 1.00 0.00 17 ALA A CA 10
ATOM 12690 C C . ALA A 1 17 ? -16.959 -10.338 -1.342 1.00 0.00 17 ALA A C 10
ATOM 12691 O O . ALA A 1 17 ? -17.641 -9.401 -1.759 1.00 0.00 17 ALA A O 10
ATOM 12698 N N . ARG A 1 18 ? -17.260 -11.612 -1.574 1.00 0.00 18 ARG A N 10
ATOM 12699 C CA . ARG A 1 18 ? -18.434 -11.990 -2.351 1.00 0.00 18 ARG A CA 10
ATOM 12700 C C . ARG A 1 18 ? -19.717 -11.666 -1.591 1.00 0.00 18 ARG A C 10
ATOM 12701 O O . ARG A 1 18 ? -20.732 -11.311 -2.190 1.00 0.00 18 ARG A O 10
ATOM 12722 N N . SER A 1 19 ? -19.663 -11.790 -0.269 1.00 0.00 19 SER A N 10
ATOM 12723 C CA . SER A 1 19 ? -20.821 -11.515 0.573 1.00 0.00 19 SER A CA 10
ATOM 12724 C C . SER A 1 19 ? -21.323 -10.090 0.356 1.00 0.00 19 SER A C 10
ATOM 12725 O O . SER A 1 19 ? -22.514 -9.865 0.135 1.00 0.00 19 SER A O 10
ATOM 12733 N N . THR A 1 20 ? -20.406 -9.130 0.422 1.00 0.00 20 THR A N 10
ATOM 12734 C CA . THR A 1 20 ? -20.754 -7.727 0.235 1.00 0.00 20 THR A CA 10
ATOM 12735 C C . THR A 1 20 ? -21.424 -7.502 -1.115 1.00 0.00 20 THR A C 10
ATOM 12736 O O . THR A 1 20 ? -22.421 -6.786 -1.214 1.00 0.00 20 THR A O 10
ATOM 12747 N N . LEU A 1 21 ? -20.870 -8.117 -2.155 1.00 0.00 21 LEU A N 10
ATOM 12748 C CA . LEU A 1 21 ? -21.415 -7.984 -3.501 1.00 0.00 21 LEU A CA 10
ATOM 12749 C C . LEU A 1 21 ? -22.803 -8.608 -3.591 1.00 0.00 21 LEU A C 10
ATOM 12750 O O . LEU A 1 21 ? -23.644 -8.166 -4.373 1.00 0.00 21 LEU A O 10
ATOM 12766 N N . ALA A 1 22 ? -23.037 -9.638 -2.784 1.00 0.00 22 ALA A N 10
ATOM 12767 C CA . ALA A 1 22 ? -24.325 -10.320 -2.769 1.00 0.00 22 ALA A CA 10
ATOM 12768 C C . ALA A 1 22 ? -25.467 -9.332 -2.559 1.00 0.00 22 ALA A C 10
ATOM 12769 O O . ALA A 1 22 ? -26.596 -9.574 -2.986 1.00 0.00 22 ALA A O 10
ATOM 12776 N N . ASP A 1 23 ? -25.167 -8.220 -1.898 1.00 0.00 23 ASP A N 10
ATOM 12777 C CA . ASP A 1 23 ? -26.169 -7.195 -1.631 1.00 0.00 23 ASP A CA 10
ATOM 12778 C C . ASP A 1 23 ? -26.784 -6.684 -2.930 1.00 0.00 23 ASP A C 10
ATOM 12779 O O . ASP A 1 23 ? -27.971 -6.364 -2.983 1.00 0.00 23 ASP A O 10
ATOM 12788 N N . ALA A 1 24 ? -25.968 -6.611 -3.976 1.00 0.00 24 ALA A N 10
ATOM 12789 C CA . ALA A 1 24 ? -26.432 -6.140 -5.276 1.00 0.00 24 ALA A CA 10
ATOM 12790 C C . ALA A 1 24 ? -26.581 -7.298 -6.257 1.00 0.00 24 ALA A C 10
ATOM 12791 O O . ALA A 1 24 ? -27.357 -7.221 -7.209 1.00 0.00 24 ALA A O 10
ATOM 12798 N N . GLY A 1 25 ? -25.831 -8.370 -6.020 1.00 0.00 25 GLY A N 10
ATOM 12799 C CA . GLY A 1 25 ? -25.895 -9.528 -6.892 1.00 0.00 25 GLY A CA 10
ATOM 12800 C C . GLY A 1 25 ? -24.523 -9.989 -7.344 1.00 0.00 25 GLY A C 10
ATOM 12801 O O . GLY A 1 25 ? -23.597 -9.186 -7.458 1.00 0.00 25 GLY A O 10
ATOM 12805 N N . SER A 1 26 ? -24.392 -11.286 -7.601 1.00 0.00 26 SER A N 10
ATOM 12806 C CA . SER A 1 26 ? -23.122 -11.854 -8.038 1.00 0.00 26 SER A CA 10
ATOM 12807 C C . SER A 1 26 ? -23.284 -12.593 -9.363 1.00 0.00 26 SER A C 10
ATOM 12808 O O . SER A 1 26 ? -24.020 -13.576 -9.452 1.00 0.00 26 SER A O 10
ATOM 12816 N N . ARG A 1 27 ? -22.591 -12.113 -10.390 1.00 0.00 27 ARG A N 10
ATOM 12817 C CA . ARG A 1 27 ? -22.658 -12.726 -11.711 1.00 0.00 27 ARG A CA 10
ATOM 12818 C C . ARG A 1 27 ? -21.823 -14.001 -11.761 1.00 0.00 27 ARG A C 10
ATOM 12819 O O . ARG A 1 27 ? -22.342 -15.087 -12.021 1.00 0.00 27 ARG A O 10
ATOM 12840 N N . THR A 1 28 ? -20.524 -13.863 -11.512 1.00 0.00 28 THR A N 10
ATOM 12841 C CA . THR A 1 28 ? -19.616 -15.003 -11.530 1.00 0.00 28 THR A CA 10
ATOM 12842 C C . THR A 1 28 ? -19.737 -15.823 -10.251 1.00 0.00 28 THR A C 10
ATOM 12843 O O . THR A 1 28 ? -19.754 -17.053 -10.291 1.00 0.00 28 THR A O 10
ATOM 12854 N N . ALA A 1 29 ? -19.822 -15.134 -9.118 1.00 0.00 29 ALA A N 10
ATOM 12855 C CA . ALA A 1 29 ? -19.944 -15.800 -7.827 1.00 0.00 29 ALA A CA 10
ATOM 12856 C C . ALA A 1 29 ? -21.181 -16.690 -7.783 1.00 0.00 29 ALA A C 10
ATOM 12857 O O . ALA A 1 29 ? -21.209 -17.696 -7.074 1.00 0.00 29 ALA A O 10
ATOM 12864 N N . ALA A 1 30 ? -22.203 -16.313 -8.544 1.00 0.00 30 ALA A N 10
ATOM 12865 C CA . ALA A 1 30 ? -23.443 -17.078 -8.593 1.00 0.00 30 ALA A CA 10
ATOM 12866 C C . ALA A 1 30 ? -23.181 -18.521 -9.011 1.00 0.00 30 ALA A C 10
ATOM 12867 O O . ALA A 1 30 ? -23.855 -19.443 -8.551 1.00 0.00 30 ALA A O 10
ATOM 12874 N N . LYS A 1 31 ? -22.199 -18.710 -9.885 1.00 0.00 31 LYS A N 10
ATOM 12875 C CA . LYS A 1 31 ? -21.846 -20.041 -10.365 1.00 0.00 31 LYS A CA 10
ATOM 12876 C C . LYS A 1 31 ? -20.643 -20.592 -9.607 1.00 0.00 31 LYS A C 10
ATOM 12877 O O . LYS A 1 31 ? -20.472 -21.806 -9.492 1.00 0.00 31 LYS A O 10
ATOM 12896 N N . SER A 1 32 ? -19.812 -19.692 -9.090 1.00 0.00 32 SER A N 10
ATOM 12897 C CA . SER A 1 32 ? -18.623 -20.089 -8.345 1.00 0.00 32 SER A CA 10
ATOM 12898 C C . SER A 1 32 ? -18.798 -19.811 -6.855 1.00 0.00 32 SER A C 10
ATOM 12899 O O . SER A 1 32 ? -18.884 -18.658 -6.432 1.00 0.00 32 SER A O 10
ATOM 12907 N N . HIS A 1 33 ? -18.850 -20.878 -6.063 1.00 0.00 33 HIS A N 10
ATOM 12908 C CA . HIS A 1 33 ? -19.014 -20.750 -4.619 1.00 0.00 33 HIS A CA 10
ATOM 12909 C C . HIS A 1 33 ? -17.711 -20.306 -3.962 1.00 0.00 33 HIS A C 10
ATOM 12910 O O . HIS A 1 33 ? -16.626 -20.430 -4.530 1.00 0.00 33 HIS A O 10
ATOM 12924 N N . PRO A 1 34 ? -17.819 -19.774 -2.735 1.00 0.00 34 PRO A N 10
ATOM 12925 C CA . PRO A 1 34 ? -16.659 -19.300 -1.973 1.00 0.00 34 PRO A CA 10
ATOM 12926 C C . PRO A 1 34 ? -15.766 -20.444 -1.506 1.00 0.00 34 PRO A C 10
ATOM 12927 O O . PRO A 1 34 ? -15.943 -21.591 -1.918 1.00 0.00 34 PRO A O 10
ATOM 12938 N N . ILE A 1 35 ? -14.806 -20.125 -0.644 1.00 0.00 35 ILE A N 10
ATOM 12939 C CA . ILE A 1 35 ? -13.886 -21.127 -0.121 1.00 0.00 35 ILE A CA 10
ATOM 12940 C C . ILE A 1 35 ? -14.234 -21.494 1.318 1.00 0.00 35 ILE A C 10
ATOM 12941 O O . ILE A 1 35 ? -14.365 -20.622 2.178 1.00 0.00 35 ILE A O 10
ATOM 12957 N N . HIS A 1 36 ? -14.379 -22.790 1.574 1.00 0.00 36 HIS A N 10
ATOM 12958 C CA . HIS A 1 36 ? -14.709 -23.273 2.910 1.00 0.00 36 HIS A CA 10
ATOM 12959 C C . HIS A 1 36 ? -13.763 -24.393 3.332 1.00 0.00 36 HIS A C 10
ATOM 12960 O O . HIS A 1 36 ? -13.236 -25.123 2.494 1.00 0.00 36 HIS A O 10
ATOM 12974 N N . GLY A 1 37 ? -13.550 -24.521 4.638 1.00 0.00 37 GLY A N 10
ATOM 12975 C CA . GLY A 1 37 ? -12.666 -25.553 5.148 1.00 0.00 37 GLY A CA 10
ATOM 12976 C C . GLY A 1 37 ? -11.289 -25.501 4.517 1.00 0.00 37 GLY A C 10
ATOM 12977 O O . GLY A 1 37 ? -10.736 -26.530 4.129 1.00 0.00 37 GLY A O 10
ATOM 12981 N N . LYS A 1 38 ? -10.733 -24.299 4.412 1.00 0.00 38 LYS A N 10
ATOM 12982 C CA . LYS A 1 38 ? -9.412 -24.115 3.823 1.00 0.00 38 LYS A CA 10
ATOM 12983 C C . LYS A 1 38 ? -8.516 -23.292 4.743 1.00 0.00 38 LYS A C 10
ATOM 12984 O O . LYS A 1 38 ? -8.994 -22.636 5.669 1.00 0.00 38 LYS A O 10
ATOM 13003 N N . THR A 1 39 ? -7.213 -23.329 4.480 1.00 0.00 39 THR A N 10
ATOM 13004 C CA . THR A 1 39 ? -6.250 -22.586 5.284 1.00 0.00 39 THR A CA 10
ATOM 13005 C C . THR A 1 39 ? -6.005 -21.198 4.704 1.00 0.00 39 THR A C 10
ATOM 13006 O O . THR A 1 39 ? -6.064 -20.197 5.418 1.00 0.00 39 THR A O 10
ATOM 13017 N N . ASP A 1 40 ? -5.729 -21.145 3.406 1.00 0.00 40 ASP A N 10
ATOM 13018 C CA . ASP A 1 40 ? -5.475 -19.878 2.729 1.00 0.00 40 ASP A CA 10
ATOM 13019 C C . ASP A 1 40 ? -5.231 -20.098 1.239 1.00 0.00 40 ASP A C 10
ATOM 13020 O O . ASP A 1 40 ? -4.592 -21.071 0.841 1.00 0.00 40 ASP A O 10
ATOM 13029 N N . VAL A 1 41 ? -5.746 -19.186 0.420 1.00 0.00 41 VAL A N 10
ATOM 13030 C CA . VAL A 1 41 ? -5.584 -19.279 -1.026 1.00 0.00 41 VAL A CA 10
ATOM 13031 C C . VAL A 1 41 ? -4.746 -18.124 -1.561 1.00 0.00 41 VAL A C 10
ATOM 13032 O O . VAL A 1 41 ? -4.658 -17.055 -0.956 1.00 0.00 41 VAL A O 10
ATOM 13045 N N . PRO A 1 42 ? -4.113 -18.340 -2.724 1.00 0.00 42 PRO A N 10
ATOM 13046 C CA . PRO A 1 42 ? -3.271 -17.328 -3.367 1.00 0.00 42 PRO A CA 10
ATOM 13047 C C . PRO A 1 42 ? -4.084 -16.159 -3.914 1.00 0.00 42 PRO A C 10
ATOM 13048 O O . PRO A 1 42 ? -5.270 -16.301 -4.213 1.00 0.00 42 PRO A O 10
ATOM 13059 N N . VAL A 1 43 ? -3.438 -15.005 -4.044 1.00 0.00 43 VAL A N 10
ATOM 13060 C CA . VAL A 1 43 ? -4.102 -13.812 -4.556 1.00 0.00 43 VAL A CA 10
ATOM 13061 C C . VAL A 1 43 ? -4.805 -14.099 -5.878 1.00 0.00 43 VAL A C 10
ATOM 13062 O O . VAL A 1 43 ? -5.828 -13.491 -6.194 1.00 0.00 43 VAL A O 10
ATOM 13075 N N . SER A 1 44 ? -4.250 -15.030 -6.647 1.00 0.00 44 SER A N 10
ATOM 13076 C CA . SER A 1 44 ? -4.823 -15.397 -7.937 1.00 0.00 44 SER A CA 10
ATOM 13077 C C . SER A 1 44 ? -6.280 -15.824 -7.783 1.00 0.00 44 SER A C 10
ATOM 13078 O O . SER A 1 44 ? -7.100 -15.602 -8.674 1.00 0.00 44 SER A O 10
ATOM 13086 N N . TYR A 1 45 ? -6.593 -16.438 -6.648 1.00 0.00 45 TYR A N 10
ATOM 13087 C CA . TYR A 1 45 ? -7.949 -16.899 -6.377 1.00 0.00 45 TYR A CA 10
ATOM 13088 C C . TYR A 1 45 ? -8.860 -15.729 -6.017 1.00 0.00 45 TYR A C 10
ATOM 13089 O O . TYR A 1 45 ? -9.952 -15.586 -6.566 1.00 0.00 45 TYR A O 10
ATOM 13107 N N . GLY A 1 46 ? -8.402 -14.894 -5.089 1.00 0.00 46 GLY A N 10
ATOM 13108 C CA . GLY A 1 46 ? -9.186 -13.747 -4.671 1.00 0.00 46 GLY A CA 10
ATOM 13109 C C . GLY A 1 46 ? -9.387 -12.743 -5.789 1.00 0.00 46 GLY A C 10
ATOM 13110 O O . GLY A 1 46 ? -10.452 -12.134 -5.903 1.00 0.00 46 GLY A O 10
ATOM 13114 N N . THR A 1 47 ? -8.362 -12.568 -6.617 1.00 0.00 47 THR A N 10
ATOM 13115 C CA . THR A 1 47 ? -8.430 -11.629 -7.729 1.00 0.00 47 THR A CA 10
ATOM 13116 C C . THR A 1 47 ? -9.600 -11.952 -8.651 1.00 0.00 47 THR A C 10
ATOM 13117 O O . THR A 1 47 ? -10.213 -11.055 -9.229 1.00 0.00 47 THR A O 10
ATOM 13128 N N . SER A 1 48 ? -9.906 -13.239 -8.783 1.00 0.00 48 SER A N 10
ATOM 13129 C CA . SER A 1 48 ? -11.002 -13.681 -9.637 1.00 0.00 48 SER A CA 10
ATOM 13130 C C . SER A 1 48 ? -12.317 -13.034 -9.212 1.00 0.00 48 SER A C 10
ATOM 13131 O O . SER A 1 48 ? -13.123 -12.631 -10.051 1.00 0.00 48 SER A O 10
ATOM 13139 N N . LEU A 1 49 ? -12.526 -12.940 -7.903 1.00 0.00 49 LEU A N 10
ATOM 13140 C CA . LEU A 1 49 ? -13.743 -12.342 -7.364 1.00 0.00 49 LEU A CA 10
ATOM 13141 C C . LEU A 1 49 ? -13.707 -10.823 -7.494 1.00 0.00 49 LEU A C 10
ATOM 13142 O O . LEU A 1 49 ? -14.731 -10.186 -7.744 1.00 0.00 49 LEU A O 10
ATOM 13158 N N . LEU A 1 50 ? -12.522 -10.248 -7.324 1.00 0.00 50 LEU A N 10
ATOM 13159 C CA . LEU A 1 50 ? -12.351 -8.802 -7.424 1.00 0.00 50 LEU A CA 10
ATOM 13160 C C . LEU A 1 50 ? -12.675 -8.312 -8.832 1.00 0.00 50 LEU A C 10
ATOM 13161 O O . LEU A 1 50 ? -13.455 -7.378 -9.010 1.00 0.00 50 LEU A O 10
ATOM 13177 N N . ALA A 1 51 ? -12.071 -8.951 -9.829 1.00 0.00 51 ALA A N 10
ATOM 13178 C CA . ALA A 1 51 ? -12.298 -8.582 -11.221 1.00 0.00 51 ALA A CA 10
ATOM 13179 C C . ALA A 1 51 ? -13.707 -8.960 -11.665 1.00 0.00 51 ALA A C 10
ATOM 13180 O O . ALA A 1 51 ? -14.324 -8.259 -12.467 1.00 0.00 51 ALA A O 10
ATOM 13187 N N . ALA A 1 52 ? -14.209 -10.073 -11.141 1.00 0.00 52 ALA A N 10
ATOM 13188 C CA . ALA A 1 52 ? -15.546 -10.543 -11.483 1.00 0.00 52 ALA A CA 10
ATOM 13189 C C . ALA A 1 52 ? -16.601 -9.496 -11.140 1.00 0.00 52 ALA A C 10
ATOM 13190 O O . ALA A 1 52 ? -17.470 -9.188 -11.955 1.00 0.00 52 ALA A O 10
ATOM 13197 N N . ALA A 1 53 ? -16.517 -8.953 -9.930 1.00 0.00 53 ALA A N 10
ATOM 13198 C CA . ALA A 1 53 ? -17.464 -7.940 -9.481 1.00 0.00 53 ALA A CA 10
ATOM 13199 C C . ALA A 1 53 ? -17.220 -6.610 -10.186 1.00 0.00 53 ALA A C 10
ATOM 13200 O O . ALA A 1 53 ? -18.164 -5.917 -10.567 1.00 0.00 53 ALA A O 10
ATOM 13207 N N . ARG A 1 54 ? -15.950 -6.260 -10.355 1.00 0.00 54 ARG A N 10
ATOM 13208 C CA . ARG A 1 54 ? -15.583 -5.011 -11.013 1.00 0.00 54 ARG A CA 10
ATOM 13209 C C . ARG A 1 54 ? -16.200 -4.929 -12.406 1.00 0.00 54 ARG A C 10
ATOM 13210 O O . ARG A 1 54 ? -16.872 -3.953 -12.741 1.00 0.00 54 ARG A O 10
ATOM 13231 N N . ASP A 1 55 ? -15.966 -5.958 -13.212 1.00 0.00 55 ASP A N 10
ATOM 13232 C CA . ASP A 1 55 ? -16.499 -6.003 -14.569 1.00 0.00 55 ASP A CA 10
ATOM 13233 C C . ASP A 1 55 ? -18.020 -6.115 -14.552 1.00 0.00 55 ASP A C 10
ATOM 13234 O O . ASP A 1 55 ? -18.706 -5.496 -15.365 1.00 0.00 55 ASP A O 10
ATOM 13243 N N . GLU A 1 56 ? -18.539 -6.909 -13.621 1.00 0.00 56 GLU A N 10
ATOM 13244 C CA . GLU A 1 56 ? -19.980 -7.103 -13.501 1.00 0.00 56 GLU A CA 10
ATOM 13245 C C . GLU A 1 56 ? -20.688 -5.776 -13.245 1.00 0.00 56 GLU A C 10
ATOM 13246 O O . GLU A 1 56 ? -21.672 -5.447 -13.908 1.00 0.00 56 GLU A O 10
ATOM 13258 N N . PHE A 1 57 ? -20.180 -5.017 -12.279 1.00 0.00 57 PHE A N 10
ATOM 13259 C CA . PHE A 1 57 ? -20.764 -3.726 -11.934 1.00 0.00 57 PHE A CA 10
ATOM 13260 C C . PHE A 1 57 ? -20.738 -2.780 -13.131 1.00 0.00 57 PHE A C 10
ATOM 13261 O O . PHE A 1 57 ? -21.550 -1.860 -13.226 1.00 0.00 57 PHE A O 10
ATOM 13278 N N . ARG A 1 58 ? -19.799 -3.014 -14.042 1.00 0.00 58 ARG A N 10
ATOM 13279 C CA . ARG A 1 58 ? -19.665 -2.182 -15.232 1.00 0.00 58 ARG A CA 10
ATOM 13280 C C . ARG A 1 58 ? -20.970 -2.149 -16.022 1.00 0.00 58 ARG A C 10
ATOM 13281 O O . ARG A 1 58 ? -21.300 -1.144 -16.650 1.00 0.00 58 ARG A O 10
ATOM 13302 N N . GLN A 1 59 ? -21.706 -3.255 -15.985 1.00 0.00 59 GLN A N 10
ATOM 13303 C CA . GLN A 1 59 ? -22.973 -3.353 -16.699 1.00 0.00 59 GLN A CA 10
ATOM 13304 C C . GLN A 1 59 ? -24.029 -2.458 -16.058 1.00 0.00 59 GLN A C 10
ATOM 13305 O O . GLN A 1 59 ? -24.911 -1.937 -16.740 1.00 0.00 59 GLN A O 10
ATOM 13319 N N . ALA A 1 60 ? -23.932 -2.284 -14.744 1.00 0.00 60 ALA A N 10
ATOM 13320 C CA . ALA A 1 60 ? -24.878 -1.451 -14.012 1.00 0.00 60 ALA A CA 10
ATOM 13321 C C . ALA A 1 60 ? -24.769 0.009 -14.441 1.00 0.00 60 ALA A C 10
ATOM 13322 O O . ALA A 1 60 ? -25.776 0.659 -14.723 1.00 0.00 60 ALA A O 10
ATOM 13329 N N . ASP A 1 61 ? -23.543 0.517 -14.486 1.00 0.00 61 ASP A N 10
ATOM 13330 C CA . ASP A 1 61 ? -23.303 1.900 -14.881 1.00 0.00 61 ASP A CA 10
ATOM 13331 C C . ASP A 1 61 ? -22.822 1.978 -16.327 1.00 0.00 61 ASP A C 10
ATOM 13332 O O . ASP A 1 61 ? -22.028 2.848 -16.683 1.00 0.00 61 ASP A O 10
ATOM 13341 N N . LYS A 1 62 ? -23.309 1.061 -17.156 1.00 0.00 62 LYS A N 10
ATOM 13342 C CA . LYS A 1 62 ? -22.930 1.024 -18.564 1.00 0.00 62 LYS A CA 10
ATOM 13343 C C . LYS A 1 62 ? -23.678 2.091 -19.356 1.00 0.00 62 LYS A C 10
ATOM 13344 O O . LYS A 1 62 ? -23.149 2.651 -20.317 1.00 0.00 62 LYS A O 10
ATOM 13363 N N . LYS A 1 63 ? -24.911 2.370 -18.948 1.00 0.00 63 LYS A N 10
ATOM 13364 C CA . LYS A 1 63 ? -25.732 3.372 -19.617 1.00 0.00 63 LYS A CA 10
ATOM 13365 C C . LYS A 1 63 ? -25.218 4.778 -19.326 1.00 0.00 63 LYS A C 10
ATOM 13366 O O . LYS A 1 63 ? -25.478 5.714 -20.083 1.00 0.00 63 LYS A O 10
ATOM 13385 N N . LEU A 1 64 ? -24.488 4.920 -18.225 1.00 0.00 64 LEU A N 10
ATOM 13386 C CA . LEU A 1 64 ? -23.937 6.213 -17.834 1.00 0.00 64 LEU A CA 10
ATOM 13387 C C . LEU A 1 64 ? -22.616 6.481 -18.550 1.00 0.00 64 LEU A C 10
ATOM 13388 O O . LEU A 1 64 ? -21.890 5.562 -18.928 1.00 0.00 64 LEU A O 10
ATOM 13404 N N . PRO A 1 65 ? -22.296 7.769 -18.739 1.00 0.00 65 PRO A N 10
ATOM 13405 C CA . PRO A 1 65 ? -21.060 8.188 -19.407 1.00 0.00 65 PRO A CA 10
ATOM 13406 C C . PRO A 1 65 ? -19.821 7.901 -18.567 1.00 0.00 65 PRO A C 10
ATOM 13407 O O . PRO A 1 65 ? -19.923 7.556 -17.390 1.00 0.00 65 PRO A O 10
ATOM 13418 N N . ALA A 1 66 ? -18.650 8.047 -19.179 1.00 0.00 66 ALA A N 10
ATOM 13419 C CA . ALA A 1 66 ? -17.391 7.806 -18.485 1.00 0.00 66 ALA A CA 10
ATOM 13420 C C . ALA A 1 66 ? -17.167 8.833 -17.381 1.00 0.00 66 ALA A C 10
ATOM 13421 O O . ALA A 1 66 ? -16.561 8.533 -16.352 1.00 0.00 66 ALA A O 10
ATOM 13428 N N . LYS A 1 67 ? -17.659 10.048 -17.600 1.00 0.00 67 LYS A N 10
ATOM 13429 C CA . LYS A 1 67 ? -17.514 11.121 -16.624 1.00 0.00 67 LYS A CA 10
ATOM 13430 C C . LYS A 1 67 ? -18.395 10.869 -15.404 1.00 0.00 67 LYS A C 10
ATOM 13431 O O . LYS A 1 67 ? -18.065 11.283 -14.293 1.00 0.00 67 LYS A O 10
ATOM 13450 N N . ASP A 1 68 ? -19.515 10.188 -15.619 1.00 0.00 68 ASP A N 10
ATOM 13451 C CA . ASP A 1 68 ? -20.442 9.879 -14.537 1.00 0.00 68 ASP A CA 10
ATOM 13452 C C . ASP A 1 68 ? -20.140 8.509 -13.937 1.00 0.00 68 ASP A C 10
ATOM 13453 O O . ASP A 1 68 ? -21.044 7.798 -13.499 1.00 0.00 68 ASP A O 10
ATOM 13462 N N . LYS A 1 69 ? -18.862 8.145 -13.922 1.00 0.00 69 LYS A N 10
ATOM 13463 C CA . LYS A 1 69 ? -18.439 6.860 -13.376 1.00 0.00 69 LYS A CA 10
ATOM 13464 C C . LYS A 1 69 ? -16.972 6.901 -12.963 1.00 0.00 69 LYS A C 10
ATOM 13465 O O . LYS A 1 69 ? -16.286 7.903 -13.168 1.00 0.00 69 LYS A O 10
ATOM 13484 N N . LYS A 1 70 ? -16.495 5.807 -12.380 1.00 0.00 70 LYS A N 10
ATOM 13485 C CA . LYS A 1 70 ? -15.108 5.716 -11.940 1.00 0.00 70 LYS A CA 10
ATOM 13486 C C . LYS A 1 70 ? -14.569 4.301 -12.128 1.00 0.00 70 LYS A C 10
ATOM 13487 O O . LYS A 1 70 ? -15.001 3.367 -11.453 1.00 0.00 70 LYS A O 10
ATOM 13506 N N . SER A 1 71 ? -13.622 4.152 -13.049 1.00 0.00 71 SER A N 10
ATOM 13507 C CA . SER A 1 71 ? -13.025 2.850 -13.327 1.00 0.00 71 SER A CA 10
ATOM 13508 C C . SER A 1 71 ? -14.041 1.915 -13.978 1.00 0.00 71 SER A C 10
ATOM 13509 O O . SER A 1 71 ? -14.130 0.738 -13.628 1.00 0.00 71 SER A O 10
ATOM 13517 N N . ASP A 1 72 ? -14.803 2.448 -14.926 1.00 0.00 72 ASP A N 10
ATOM 13518 C CA . ASP A 1 72 ? -15.812 1.663 -15.627 1.00 0.00 72 ASP A CA 10
ATOM 13519 C C . ASP A 1 72 ? -16.905 1.202 -14.668 1.00 0.00 72 ASP A C 10
ATOM 13520 O O . ASP A 1 72 ? -17.625 0.244 -14.947 1.00 0.00 72 ASP A O 10
ATOM 13529 N N . MET A 1 73 ? -17.022 1.890 -13.537 1.00 0.00 73 MET A N 10
ATOM 13530 C CA . MET A 1 73 ? -18.027 1.550 -12.537 1.00 0.00 73 MET A CA 10
ATOM 13531 C C . MET A 1 73 ? -18.424 2.780 -11.725 1.00 0.00 73 MET A C 10
ATOM 13532 O O . MET A 1 73 ? -17.569 3.559 -11.304 1.00 0.00 73 MET A O 10
ATOM 13546 N N . SER A 1 74 ? -19.725 2.948 -11.511 1.00 0.00 74 SER A N 10
ATOM 13547 C CA . SER A 1 74 ? -20.234 4.085 -10.754 1.00 0.00 74 SER A CA 10
ATOM 13548 C C . SER A 1 74 ? -19.723 4.053 -9.316 1.00 0.00 74 SER A C 10
ATOM 13549 O O . SER A 1 74 ? -19.435 2.987 -8.772 1.00 0.00 74 SER A O 10
ATOM 13557 N N . ILE A 1 75 ? -19.613 5.229 -8.708 1.00 0.00 75 ILE A N 10
ATOM 13558 C CA . ILE A 1 75 ? -19.138 5.337 -7.334 1.00 0.00 75 ILE A CA 10
ATOM 13559 C C . ILE A 1 75 ? -19.895 4.385 -6.415 1.00 0.00 75 ILE A C 10
ATOM 13560 O O . ILE A 1 75 ? -19.311 3.775 -5.519 1.00 0.00 75 ILE A O 10
ATOM 13576 N N . ALA A 1 76 ? -21.199 4.262 -6.643 1.00 0.00 76 ALA A N 10
ATOM 13577 C CA . ALA A 1 76 ? -22.036 3.381 -5.838 1.00 0.00 76 ALA A CA 10
ATOM 13578 C C . ALA A 1 76 ? -21.520 1.947 -5.878 1.00 0.00 76 ALA A C 10
ATOM 13579 O O . ALA A 1 76 ? -21.403 1.290 -4.843 1.00 0.00 76 ALA A O 10
ATOM 13586 N N . HIS A 1 77 ? -21.215 1.465 -7.078 1.00 0.00 77 HIS A N 10
ATOM 13587 C CA . HIS A 1 77 ? -20.712 0.107 -7.252 1.00 0.00 77 HIS A CA 10
ATOM 13588 C C . HIS A 1 77 ? -19.247 0.013 -6.836 1.00 0.00 77 HIS A C 10
ATOM 13589 O O . HIS A 1 77 ? -18.802 -1.014 -6.322 1.00 0.00 77 HIS A O 10
ATOM 13603 N N . TYR A 1 78 ? -18.502 1.089 -7.063 1.00 0.00 78 TYR A N 10
ATOM 13604 C CA . TYR A 1 78 ? -17.087 1.127 -6.714 1.00 0.00 78 TYR A CA 10
ATOM 13605 C C . TYR A 1 78 ? -16.881 0.805 -5.237 1.00 0.00 78 TYR A C 10
ATOM 13606 O O . TYR A 1 78 ? -15.898 0.168 -4.861 1.00 0.00 78 TYR A O 10
ATOM 13624 N N . ASN A 1 79 ? -17.816 1.251 -4.405 1.00 0.00 79 ASN A N 10
ATOM 13625 C CA . ASN A 1 79 ? -17.738 1.012 -2.969 1.00 0.00 79 ASN A CA 10
ATOM 13626 C C . ASN A 1 79 ? -17.846 -0.478 -2.659 1.00 0.00 79 ASN A C 10
ATOM 13627 O O . ASN A 1 79 ? -17.235 -0.971 -1.711 1.00 0.00 79 ASN A O 10
ATOM 13638 N N . ALA A 1 80 ? -18.627 -1.190 -3.466 1.00 0.00 80 ALA A N 10
ATOM 13639 C CA . ALA A 1 80 ? -18.813 -2.623 -3.280 1.00 0.00 80 ALA A CA 10
ATOM 13640 C C . ALA A 1 80 ? -17.532 -3.388 -3.595 1.00 0.00 80 ALA A C 10
ATOM 13641 O O . ALA A 1 80 ? -17.057 -4.185 -2.784 1.00 0.00 80 ALA A O 10
ATOM 13648 N N . VAL A 1 81 ? -16.976 -3.142 -4.777 1.00 0.00 81 VAL A N 10
ATOM 13649 C CA . VAL A 1 81 ? -15.749 -3.808 -5.199 1.00 0.00 81 VAL A CA 10
ATOM 13650 C C . VAL A 1 81 ? -14.569 -3.385 -4.331 1.00 0.00 81 VAL A C 10
ATOM 13651 O O . VAL A 1 81 ? -13.681 -4.187 -4.038 1.00 0.00 81 VAL A O 10
ATOM 13664 N N . HIS A 1 82 ? -14.565 -2.120 -3.922 1.00 0.00 82 HIS A N 10
ATOM 13665 C CA . HIS A 1 82 ? -13.493 -1.590 -3.087 1.00 0.00 82 HIS A CA 10
ATOM 13666 C C . HIS A 1 82 ? -13.461 -2.294 -1.734 1.00 0.00 82 HIS A C 10
ATOM 13667 O O . HIS A 1 82 ? -12.391 -2.549 -1.181 1.00 0.00 82 HIS A O 10
ATOM 13681 N N . SER A 1 83 ? -14.640 -2.606 -1.205 1.00 0.00 83 SER A N 10
ATOM 13682 C CA . SER A 1 83 ? -14.747 -3.276 0.085 1.00 0.00 83 SER A CA 10
ATOM 13683 C C . SER A 1 83 ? -14.116 -4.664 0.030 1.00 0.00 83 SER A C 10
ATOM 13684 O O . SER A 1 83 ? -13.463 -5.099 0.978 1.00 0.00 83 SER A O 10
ATOM 13692 N N . ALA A 1 84 ? -14.316 -5.354 -1.088 1.00 0.00 84 ALA A N 10
ATOM 13693 C CA . ALA A 1 84 ? -13.766 -6.692 -1.269 1.00 0.00 84 ALA A CA 10
ATOM 13694 C C . ALA A 1 84 ? -12.253 -6.643 -1.451 1.00 0.00 84 ALA A C 10
ATOM 13695 O O . ALA A 1 84 ? -11.514 -7.369 -0.786 1.00 0.00 84 ALA A O 10
ATOM 13702 N N . ALA A 1 85 ? -11.798 -5.783 -2.356 1.00 0.00 85 ALA A N 10
ATOM 13703 C CA . ALA A 1 85 ? -10.372 -5.639 -2.624 1.00 0.00 85 ALA A CA 10
ATOM 13704 C C . ALA A 1 85 ? -9.605 -5.305 -1.349 1.00 0.00 85 ALA A C 10
ATOM 13705 O O . ALA A 1 85 ? -8.472 -5.749 -1.160 1.00 0.00 85 ALA A O 10
ATOM 13712 N N . LYS A 1 86 ? -10.228 -4.520 -0.477 1.00 0.00 86 LYS A N 10
ATOM 13713 C CA . LYS A 1 86 ? -9.605 -4.127 0.781 1.00 0.00 86 LYS A CA 10
ATOM 13714 C C . LYS A 1 86 ? -9.402 -5.336 1.689 1.00 0.00 86 LYS A C 10
ATOM 13715 O O . LYS A 1 86 ? -8.362 -5.475 2.333 1.00 0.00 86 LYS A O 10
ATOM 13734 N N . THR A 1 87 ? -10.403 -6.211 1.734 1.00 0.00 87 THR A N 10
ATOM 13735 C CA . THR A 1 87 ? -10.334 -7.408 2.563 1.00 0.00 87 THR A CA 10
ATOM 13736 C C . THR A 1 87 ? -9.287 -8.383 2.034 1.00 0.00 87 THR A C 10
ATOM 13737 O O . THR A 1 87 ? -8.620 -9.070 2.807 1.00 0.00 87 THR A O 10
ATOM 13748 N N . MET A 1 88 ? -9.149 -8.436 0.714 1.00 0.00 88 MET A N 10
ATOM 13749 C CA . MET A 1 88 ? -8.181 -9.326 0.083 1.00 0.00 88 MET A CA 10
ATOM 13750 C C . MET A 1 88 ? -6.788 -8.704 0.085 1.00 0.00 88 MET A C 10
ATOM 13751 O O . MET A 1 88 ? -5.784 -9.406 -0.024 1.00 0.00 88 MET A O 10
ATOM 13765 N N . GLY A 1 89 ? -6.736 -7.381 0.208 1.00 0.00 89 GLY A N 10
ATOM 13766 C CA . GLY A 1 89 ? -5.462 -6.687 0.221 1.00 0.00 89 GLY A CA 10
ATOM 13767 C C . GLY A 1 89 ? -4.818 -6.631 -1.150 1.00 0.00 89 GLY A C 10
ATOM 13768 O O . GLY A 1 89 ? -3.593 -6.584 -1.267 1.00 0.00 89 GLY A O 10
ATOM 13772 N N . ILE A 1 90 ? -5.645 -6.636 -2.190 1.00 0.00 90 ILE A N 10
ATOM 13773 C CA . ILE A 1 90 ? -5.148 -6.586 -3.560 1.00 0.00 90 ILE A CA 10
ATOM 13774 C C . ILE A 1 90 ? -5.074 -5.150 -4.066 1.00 0.00 90 ILE A C 10
ATOM 13775 O O . ILE A 1 90 ? -5.929 -4.323 -3.746 1.00 0.00 90 ILE A O 10
ATOM 13791 N N . ASP A 1 91 ? -4.047 -4.860 -4.858 1.00 0.00 91 ASP A N 10
ATOM 13792 C CA . ASP A 1 91 ? -3.862 -3.523 -5.411 1.00 0.00 91 ASP A CA 10
ATOM 13793 C C . ASP A 1 91 ? -4.231 -3.492 -6.891 1.00 0.00 91 ASP A C 10
ATOM 13794 O O . ASP A 1 91 ? -5.164 -2.796 -7.295 1.00 0.00 91 ASP A O 10
ATOM 13803 N N . THR A 1 92 ? -3.492 -4.249 -7.696 1.00 0.00 92 THR A N 10
ATOM 13804 C CA . THR A 1 92 ? -3.740 -4.306 -9.131 1.00 0.00 92 THR A CA 10
ATOM 13805 C C . THR A 1 92 ? -4.238 -5.685 -9.548 1.00 0.00 92 THR A C 10
ATOM 13806 O O . THR A 1 92 ? -3.452 -6.623 -9.688 1.00 0.00 92 THR A O 10
ATOM 13817 N N . TRP A 1 93 ? -5.545 -5.801 -9.747 1.00 0.00 93 TRP A N 10
ATOM 13818 C CA . TRP A 1 93 ? -6.148 -7.068 -10.149 1.00 0.00 93 TRP A CA 10
ATOM 13819 C C . TRP A 1 93 ? -6.701 -6.981 -11.568 1.00 0.00 93 TRP A C 10
ATOM 13820 O O . TRP A 1 93 ? -7.023 -7.998 -12.182 1.00 0.00 93 TRP A O 10
ATOM 13841 N N . GLY A 1 1 ? -1.082 2.098 -1.990 1.00 0.00 1 GLY A N 11
ATOM 13842 C CA . GLY A 1 1 ? 0.040 1.697 -2.819 1.00 0.00 1 GLY A CA 11
ATOM 13843 C C . GLY A 1 1 ? -0.305 0.548 -3.745 1.00 0.00 1 GLY A C 11
ATOM 13844 O O . GLY A 1 1 ? -0.458 -0.591 -3.303 1.00 0.00 1 GLY A O 11
ATOM 13848 N N . ALA A 1 2 ? -0.431 0.846 -5.034 1.00 0.00 2 ALA A N 11
ATOM 13849 C CA . ALA A 1 2 ? -0.760 -0.171 -6.025 1.00 0.00 2 ALA A CA 11
ATOM 13850 C C . ALA A 1 2 ? 0.391 -1.155 -6.205 1.00 0.00 2 ALA A C 11
ATOM 13851 O O . ALA A 1 2 ? 1.443 -1.015 -5.582 1.00 0.00 2 ALA A O 11
ATOM 13858 N N . MET A 1 3 ? 0.184 -2.151 -7.061 1.00 0.00 3 MET A N 11
ATOM 13859 C CA . MET A 1 3 ? 1.206 -3.158 -7.323 1.00 0.00 3 MET A CA 11
ATOM 13860 C C . MET A 1 3 ? 1.552 -3.925 -6.050 1.00 0.00 3 MET A C 11
ATOM 13861 O O . MET A 1 3 ? 1.137 -3.547 -4.955 1.00 0.00 3 MET A O 11
ATOM 13875 N N . ALA A 1 4 ? 2.312 -5.004 -6.203 1.00 0.00 4 ALA A N 11
ATOM 13876 C CA . ALA A 1 4 ? 2.715 -5.823 -5.067 1.00 0.00 4 ALA A CA 11
ATOM 13877 C C . ALA A 1 4 ? 1.507 -6.485 -4.412 1.00 0.00 4 ALA A C 11
ATOM 13878 O O . ALA A 1 4 ? 0.938 -5.956 -3.458 1.00 0.00 4 ALA A O 11
ATOM 13885 N N . ASN A 1 5 ? 1.120 -7.645 -4.932 1.00 0.00 5 ASN A N 11
ATOM 13886 C CA . ASN A 1 5 ? -0.022 -8.379 -4.399 1.00 0.00 5 ASN A CA 11
ATOM 13887 C C . ASN A 1 5 ? 0.411 -9.315 -3.274 1.00 0.00 5 ASN A C 11
ATOM 13888 O O . ASN A 1 5 ? 1.568 -9.724 -3.183 1.00 0.00 5 ASN A O 11
ATOM 13899 N N . PRO A 1 6 ? -0.541 -9.664 -2.396 1.00 0.00 6 PRO A N 11
ATOM 13900 C CA . PRO A 1 6 ? -0.284 -10.556 -1.262 1.00 0.00 6 PRO A CA 11
ATOM 13901 C C . PRO A 1 6 ? -0.026 -11.993 -1.701 1.00 0.00 6 PRO A C 11
ATOM 13902 O O . PRO A 1 6 ? -0.738 -12.531 -2.549 1.00 0.00 6 PRO A O 11
ATOM 13913 N N . LYS A 1 7 ? 0.998 -12.610 -1.120 1.00 0.00 7 LYS A N 11
ATOM 13914 C CA . LYS A 1 7 ? 1.349 -13.986 -1.451 1.00 0.00 7 LYS A CA 11
ATOM 13915 C C . LYS A 1 7 ? 0.154 -14.914 -1.260 1.00 0.00 7 LYS A C 11
ATOM 13916 O O . LYS A 1 7 ? -0.035 -15.864 -2.020 1.00 0.00 7 LYS A O 11
ATOM 13935 N N . THR A 1 8 ? -0.652 -14.632 -0.241 1.00 0.00 8 THR A N 11
ATOM 13936 C CA . THR A 1 8 ? -1.829 -15.441 0.049 1.00 0.00 8 THR A CA 11
ATOM 13937 C C . THR A 1 8 ? -2.916 -14.609 0.720 1.00 0.00 8 THR A C 11
ATOM 13938 O O . THR A 1 8 ? -2.627 -13.745 1.549 1.00 0.00 8 THR A O 11
ATOM 13949 N N . ILE A 1 9 ? -4.166 -14.874 0.357 1.00 0.00 9 ILE A N 11
ATOM 13950 C CA . ILE A 1 9 ? -5.297 -14.151 0.926 1.00 0.00 9 ILE A CA 11
ATOM 13951 C C . ILE A 1 9 ? -6.170 -15.072 1.772 1.00 0.00 9 ILE A C 11
ATOM 13952 O O . ILE A 1 9 ? -6.597 -16.132 1.315 1.00 0.00 9 ILE A O 11
ATOM 13968 N N . LYS A 1 10 ? -6.433 -14.659 3.007 1.00 0.00 10 LYS A N 11
ATOM 13969 C CA . LYS A 1 10 ? -7.258 -15.444 3.917 1.00 0.00 10 LYS A CA 11
ATOM 13970 C C . LYS A 1 10 ? -8.584 -15.820 3.262 1.00 0.00 10 LYS A C 11
ATOM 13971 O O . LYS A 1 10 ? -9.294 -14.962 2.739 1.00 0.00 10 LYS A O 11
ATOM 13990 N N . ALA A 1 11 ? -8.912 -17.108 3.297 1.00 0.00 11 ALA A N 11
ATOM 13991 C CA . ALA A 1 11 ? -10.153 -17.596 2.711 1.00 0.00 11 ALA A CA 11
ATOM 13992 C C . ALA A 1 11 ? -11.351 -16.799 3.218 1.00 0.00 11 ALA A C 11
ATOM 13993 O O . ALA A 1 11 ? -12.277 -16.505 2.463 1.00 0.00 11 ALA A O 11
ATOM 14000 N N . ALA A 1 12 ? -11.325 -16.454 4.501 1.00 0.00 12 ALA A N 11
ATOM 14001 C CA . ALA A 1 12 ? -12.408 -15.690 5.108 1.00 0.00 12 ALA A CA 11
ATOM 14002 C C . ALA A 1 12 ? -12.692 -14.417 4.318 1.00 0.00 12 ALA A C 11
ATOM 14003 O O . ALA A 1 12 ? -13.841 -13.990 4.204 1.00 0.00 12 ALA A O 11
ATOM 14010 N N . ALA A 1 13 ? -11.639 -13.815 3.775 1.00 0.00 13 ALA A N 11
ATOM 14011 C CA . ALA A 1 13 ? -11.777 -12.592 2.994 1.00 0.00 13 ALA A CA 11
ATOM 14012 C C . ALA A 1 13 ? -12.595 -12.837 1.730 1.00 0.00 13 ALA A C 11
ATOM 14013 O O . ALA A 1 13 ? -13.357 -11.973 1.296 1.00 0.00 13 ALA A O 11
ATOM 14020 N N . TYR A 1 14 ? -12.432 -14.018 1.145 1.00 0.00 14 TYR A N 11
ATOM 14021 C CA . TYR A 1 14 ? -13.154 -14.374 -0.071 1.00 0.00 14 TYR A CA 11
ATOM 14022 C C . TYR A 1 14 ? -14.661 -14.371 0.170 1.00 0.00 14 TYR A C 11
ATOM 14023 O O . TYR A 1 14 ? -15.416 -13.732 -0.562 1.00 0.00 14 TYR A O 11
ATOM 14041 N N . ASN A 1 15 ? -15.090 -15.090 1.202 1.00 0.00 15 ASN A N 11
ATOM 14042 C CA . ASN A 1 15 ? -16.506 -15.171 1.540 1.00 0.00 15 ASN A CA 11
ATOM 14043 C C . ASN A 1 15 ? -17.070 -13.790 1.859 1.00 0.00 15 ASN A C 11
ATOM 14044 O O . ASN A 1 15 ? -18.227 -13.498 1.562 1.00 0.00 15 ASN A O 11
ATOM 14055 N N . GLN A 1 16 ? -16.242 -12.945 2.465 1.00 0.00 16 GLN A N 11
ATOM 14056 C CA . GLN A 1 16 ? -16.657 -11.594 2.824 1.00 0.00 16 GLN A CA 11
ATOM 14057 C C . GLN A 1 16 ? -16.725 -10.700 1.591 1.00 0.00 16 GLN A C 11
ATOM 14058 O O . GLN A 1 16 ? -17.577 -9.816 1.499 1.00 0.00 16 GLN A O 11
ATOM 14072 N N . ALA A 1 17 ? -15.822 -10.935 0.644 1.00 0.00 17 ALA A N 11
ATOM 14073 C CA . ALA A 1 17 ? -15.781 -10.152 -0.584 1.00 0.00 17 ALA A CA 11
ATOM 14074 C C . ALA A 1 17 ? -17.051 -10.351 -1.405 1.00 0.00 17 ALA A C 11
ATOM 14075 O O . ALA A 1 17 ? -17.691 -9.384 -1.820 1.00 0.00 17 ALA A O 11
ATOM 14082 N N . ARG A 1 18 ? -17.410 -11.609 -1.635 1.00 0.00 18 ARG A N 11
ATOM 14083 C CA . ARG A 1 18 ? -18.603 -11.934 -2.408 1.00 0.00 18 ARG A CA 11
ATOM 14084 C C . ARG A 1 18 ? -19.867 -11.582 -1.631 1.00 0.00 18 ARG A C 11
ATOM 14085 O O . ARG A 1 18 ? -20.876 -11.184 -2.213 1.00 0.00 18 ARG A O 11
ATOM 14106 N N . SER A 1 19 ? -19.805 -11.731 -0.311 1.00 0.00 19 SER A N 11
ATOM 14107 C CA . SER A 1 19 ? -20.946 -11.432 0.546 1.00 0.00 19 SER A CA 11
ATOM 14108 C C . SER A 1 19 ? -21.406 -9.990 0.356 1.00 0.00 19 SER A C 11
ATOM 14109 O O . SER A 1 19 ? -22.591 -9.725 0.149 1.00 0.00 19 SER A O 11
ATOM 14117 N N . THR A 1 20 ? -20.460 -9.059 0.427 1.00 0.00 20 THR A N 11
ATOM 14118 C CA . THR A 1 20 ? -20.766 -7.644 0.265 1.00 0.00 20 THR A CA 11
ATOM 14119 C C . THR A 1 20 ? -21.413 -7.373 -1.089 1.00 0.00 20 THR A C 11
ATOM 14120 O O . THR A 1 20 ? -22.403 -6.646 -1.181 1.00 0.00 20 THR A O 11
ATOM 14131 N N . LEU A 1 21 ? -20.850 -7.963 -2.137 1.00 0.00 21 LEU A N 11
ATOM 14132 C CA . LEU A 1 21 ? -21.373 -7.786 -3.487 1.00 0.00 21 LEU A CA 11
ATOM 14133 C C . LEU A 1 21 ? -22.789 -8.341 -3.600 1.00 0.00 21 LEU A C 11
ATOM 14134 O O . LEU A 1 21 ? -23.597 -7.852 -4.389 1.00 0.00 21 LEU A O 11
ATOM 14150 N N . ALA A 1 22 ? -23.084 -9.362 -2.802 1.00 0.00 22 ALA A N 11
ATOM 14151 C CA . ALA A 1 22 ? -24.404 -9.980 -2.809 1.00 0.00 22 ALA A CA 11
ATOM 14152 C C . ALA A 1 22 ? -25.500 -8.937 -2.617 1.00 0.00 22 ALA A C 11
ATOM 14153 O O . ALA A 1 22 ? -26.632 -9.123 -3.063 1.00 0.00 22 ALA A O 11
ATOM 14160 N N . ASP A 1 23 ? -25.156 -7.841 -1.950 1.00 0.00 23 ASP A N 11
ATOM 14161 C CA . ASP A 1 23 ? -26.110 -6.768 -1.699 1.00 0.00 23 ASP A CA 11
ATOM 14162 C C . ASP A 1 23 ? -26.679 -6.229 -3.008 1.00 0.00 23 ASP A C 11
ATOM 14163 O O . ASP A 1 23 ? -27.844 -5.837 -3.076 1.00 0.00 23 ASP A O 11
ATOM 14172 N N . ALA A 1 24 ? -25.849 -6.212 -4.046 1.00 0.00 24 ALA A N 11
ATOM 14173 C CA . ALA A 1 24 ? -26.269 -5.722 -5.353 1.00 0.00 24 ALA A CA 11
ATOM 14174 C C . ALA A 1 24 ? -26.429 -6.871 -6.344 1.00 0.00 24 ALA A C 11
ATOM 14175 O O . ALA A 1 24 ? -27.158 -6.756 -7.328 1.00 0.00 24 ALA A O 11
ATOM 14182 N N . GLY A 1 25 ? -25.743 -7.977 -6.076 1.00 0.00 25 GLY A N 11
ATOM 14183 C CA . GLY A 1 25 ? -25.822 -9.130 -6.954 1.00 0.00 25 GLY A CA 11
ATOM 14184 C C . GLY A 1 25 ? -24.456 -9.657 -7.344 1.00 0.00 25 GLY A C 11
ATOM 14185 O O . GLY A 1 25 ? -23.487 -8.902 -7.408 1.00 0.00 25 GLY A O 11
ATOM 14189 N N . SER A 1 26 ? -24.377 -10.959 -7.604 1.00 0.00 26 SER A N 11
ATOM 14190 C CA . SER A 1 26 ? -23.118 -11.588 -7.984 1.00 0.00 26 SER A CA 11
ATOM 14191 C C . SER A 1 26 ? -23.250 -12.300 -9.327 1.00 0.00 26 SER A C 11
ATOM 14192 O O . SER A 1 26 ? -24.038 -13.235 -9.471 1.00 0.00 26 SER A O 11
ATOM 14200 N N . ARG A 1 27 ? -22.473 -11.851 -10.307 1.00 0.00 27 ARG A N 11
ATOM 14201 C CA . ARG A 1 27 ? -22.504 -12.443 -11.639 1.00 0.00 27 ARG A CA 11
ATOM 14202 C C . ARG A 1 27 ? -21.747 -13.768 -11.662 1.00 0.00 27 ARG A C 11
ATOM 14203 O O . ARG A 1 27 ? -22.318 -14.818 -11.960 1.00 0.00 27 ARG A O 11
ATOM 14224 N N . THR A 1 28 ? -20.457 -13.713 -11.345 1.00 0.00 28 THR A N 11
ATOM 14225 C CA . THR A 1 28 ? -19.621 -14.907 -11.331 1.00 0.00 28 THR A CA 11
ATOM 14226 C C . THR A 1 28 ? -19.849 -15.722 -10.063 1.00 0.00 28 THR A C 11
ATOM 14227 O O . THR A 1 28 ? -19.946 -16.948 -10.111 1.00 0.00 28 THR A O 11
ATOM 14238 N N . ALA A 1 29 ? -19.935 -15.033 -8.930 1.00 0.00 29 ALA A N 11
ATOM 14239 C CA . ALA A 1 29 ? -20.155 -15.694 -7.649 1.00 0.00 29 ALA A CA 11
ATOM 14240 C C . ALA A 1 29 ? -21.441 -16.513 -7.667 1.00 0.00 29 ALA A C 11
ATOM 14241 O O . ALA A 1 29 ? -21.556 -17.520 -6.970 1.00 0.00 29 ALA A O 11
ATOM 14248 N N . ALA A 1 30 ? -22.405 -16.074 -8.469 1.00 0.00 30 ALA A N 11
ATOM 14249 C CA . ALA A 1 30 ? -23.683 -16.767 -8.578 1.00 0.00 30 ALA A CA 11
ATOM 14250 C C . ALA A 1 30 ? -23.486 -18.216 -9.011 1.00 0.00 30 ALA A C 11
ATOM 14251 O O . ALA A 1 30 ? -24.128 -19.125 -8.484 1.00 0.00 30 ALA A O 11
ATOM 14258 N N . LYS A 1 31 ? -22.595 -18.425 -9.974 1.00 0.00 31 LYS A N 11
ATOM 14259 C CA . LYS A 1 31 ? -22.312 -19.764 -10.478 1.00 0.00 31 LYS A CA 11
ATOM 14260 C C . LYS A 1 31 ? -21.151 -20.397 -9.718 1.00 0.00 31 LYS A C 11
ATOM 14261 O O . LYS A 1 31 ? -21.051 -21.620 -9.625 1.00 0.00 31 LYS A O 11
ATOM 14280 N N . SER A 1 32 ? -20.276 -19.556 -9.175 1.00 0.00 32 SER A N 11
ATOM 14281 C CA . SER A 1 32 ? -19.121 -20.034 -8.424 1.00 0.00 32 SER A CA 11
ATOM 14282 C C . SER A 1 32 ? -19.457 -20.180 -6.943 1.00 0.00 32 SER A C 11
ATOM 14283 O O . SER A 1 32 ? -20.575 -19.886 -6.517 1.00 0.00 32 SER A O 11
ATOM 14291 N N . HIS A 1 33 ? -18.482 -20.636 -6.163 1.00 0.00 33 HIS A N 11
ATOM 14292 C CA . HIS A 1 33 ? -18.673 -20.820 -4.729 1.00 0.00 33 HIS A CA 11
ATOM 14293 C C . HIS A 1 33 ? -17.492 -20.255 -3.947 1.00 0.00 33 HIS A C 11
ATOM 14294 O O . HIS A 1 33 ? -16.385 -20.109 -4.465 1.00 0.00 33 HIS A O 11
ATOM 14308 N N . PRO A 1 34 ? -17.731 -19.926 -2.668 1.00 0.00 34 PRO A N 11
ATOM 14309 C CA . PRO A 1 34 ? -16.700 -19.371 -1.787 1.00 0.00 34 PRO A CA 11
ATOM 14310 C C . PRO A 1 34 ? -15.632 -20.398 -1.426 1.00 0.00 34 PRO A C 11
ATOM 14311 O O . PRO A 1 34 ? -15.592 -21.491 -1.992 1.00 0.00 34 PRO A O 11
ATOM 14322 N N . ILE A 1 35 ? -14.769 -20.040 -0.481 1.00 0.00 35 ILE A N 11
ATOM 14323 C CA . ILE A 1 35 ? -13.702 -20.932 -0.044 1.00 0.00 35 ILE A CA 11
ATOM 14324 C C . ILE A 1 35 ? -13.891 -21.344 1.412 1.00 0.00 35 ILE A C 11
ATOM 14325 O O . ILE A 1 35 ? -14.009 -20.497 2.298 1.00 0.00 35 ILE A O 11
ATOM 14341 N N . HIS A 1 36 ? -13.919 -22.651 1.652 1.00 0.00 36 HIS A N 11
ATOM 14342 C CA . HIS A 1 36 ? -14.091 -23.176 3.002 1.00 0.00 36 HIS A CA 11
ATOM 14343 C C . HIS A 1 36 ? -13.134 -24.336 3.261 1.00 0.00 36 HIS A C 11
ATOM 14344 O O . HIS A 1 36 ? -12.630 -24.957 2.326 1.00 0.00 36 HIS A O 11
ATOM 14358 N N . GLY A 1 37 ? -12.888 -24.621 4.536 1.00 0.00 37 GLY A N 11
ATOM 14359 C CA . GLY A 1 37 ? -11.991 -25.704 4.894 1.00 0.00 37 GLY A CA 11
ATOM 14360 C C . GLY A 1 37 ? -10.647 -25.598 4.201 1.00 0.00 37 GLY A C 11
ATOM 14361 O O . GLY A 1 37 ? -10.163 -26.567 3.616 1.00 0.00 37 GLY A O 11
ATOM 14365 N N . LYS A 1 38 ? -10.043 -24.416 4.264 1.00 0.00 38 LYS A N 11
ATOM 14366 C CA . LYS A 1 38 ? -8.746 -24.185 3.638 1.00 0.00 38 LYS A CA 11
ATOM 14367 C C . LYS A 1 38 ? -7.921 -23.189 4.448 1.00 0.00 38 LYS A C 11
ATOM 14368 O O . LYS A 1 38 ? -8.432 -22.163 4.897 1.00 0.00 38 LYS A O 11
ATOM 14387 N N . THR A 1 39 ? -6.641 -23.498 4.629 1.00 0.00 39 THR A N 11
ATOM 14388 C CA . THR A 1 39 ? -5.745 -22.631 5.384 1.00 0.00 39 THR A CA 11
ATOM 14389 C C . THR A 1 39 ? -5.660 -21.246 4.753 1.00 0.00 39 THR A C 11
ATOM 14390 O O . THR A 1 39 ? -5.755 -20.232 5.445 1.00 0.00 39 THR A O 11
ATOM 14401 N N . ASP A 1 40 ? -5.482 -21.210 3.437 1.00 0.00 40 ASP A N 11
ATOM 14402 C CA . ASP A 1 40 ? -5.386 -19.948 2.713 1.00 0.00 40 ASP A CA 11
ATOM 14403 C C . ASP A 1 40 ? -5.205 -20.192 1.218 1.00 0.00 40 ASP A C 11
ATOM 14404 O O . ASP A 1 40 ? -4.618 -21.194 0.808 1.00 0.00 40 ASP A O 11
ATOM 14413 N N . VAL A 1 41 ? -5.715 -19.270 0.407 1.00 0.00 41 VAL A N 11
ATOM 14414 C CA . VAL A 1 41 ? -5.611 -19.385 -1.043 1.00 0.00 41 VAL A CA 11
ATOM 14415 C C . VAL A 1 41 ? -4.735 -18.279 -1.620 1.00 0.00 41 VAL A C 11
ATOM 14416 O O . VAL A 1 41 ? -4.569 -17.212 -1.029 1.00 0.00 41 VAL A O 11
ATOM 14429 N N . PRO A 1 42 ? -4.158 -18.537 -2.803 1.00 0.00 42 PRO A N 11
ATOM 14430 C CA . PRO A 1 42 ? -3.290 -17.575 -3.487 1.00 0.00 42 PRO A CA 11
ATOM 14431 C C . PRO A 1 42 ? -4.061 -16.371 -4.015 1.00 0.00 42 PRO A C 11
ATOM 14432 O O . PRO A 1 42 ? -5.266 -16.449 -4.254 1.00 0.00 42 PRO A O 11
ATOM 14443 N N . VAL A 1 43 ? -3.359 -15.256 -4.196 1.00 0.00 43 VAL A N 11
ATOM 14444 C CA . VAL A 1 43 ? -3.978 -14.035 -4.697 1.00 0.00 43 VAL A CA 11
ATOM 14445 C C . VAL A 1 43 ? -4.764 -14.303 -5.976 1.00 0.00 43 VAL A C 11
ATOM 14446 O O . VAL A 1 43 ? -5.768 -13.645 -6.249 1.00 0.00 43 VAL A O 11
ATOM 14459 N N . SER A 1 44 ? -4.301 -15.273 -6.757 1.00 0.00 44 SER A N 11
ATOM 14460 C CA . SER A 1 44 ? -4.958 -15.626 -8.010 1.00 0.00 44 SER A CA 11
ATOM 14461 C C . SER A 1 44 ? -6.426 -15.971 -7.775 1.00 0.00 44 SER A C 11
ATOM 14462 O O . SER A 1 44 ? -7.281 -15.704 -8.619 1.00 0.00 44 SER A O 11
ATOM 14470 N N . TYR A 1 45 ? -6.710 -16.565 -6.621 1.00 0.00 45 TYR A N 11
ATOM 14471 C CA . TYR A 1 45 ? -8.073 -16.949 -6.274 1.00 0.00 45 TYR A CA 11
ATOM 14472 C C . TYR A 1 45 ? -8.916 -15.722 -5.939 1.00 0.00 45 TYR A C 11
ATOM 14473 O O . TYR A 1 45 ? -10.022 -15.557 -6.450 1.00 0.00 45 TYR A O 11
ATOM 14491 N N . GLY A 1 46 ? -8.382 -14.863 -5.075 1.00 0.00 46 GLY A N 11
ATOM 14492 C CA . GLY A 1 46 ? -9.097 -13.662 -4.686 1.00 0.00 46 GLY A CA 11
ATOM 14493 C C . GLY A 1 46 ? -9.283 -12.698 -5.841 1.00 0.00 46 GLY A C 11
ATOM 14494 O O . GLY A 1 46 ? -10.339 -12.079 -5.980 1.00 0.00 46 GLY A O 11
ATOM 14498 N N . THR A 1 47 ? -8.255 -12.569 -6.674 1.00 0.00 47 THR A N 11
ATOM 14499 C CA . THR A 1 47 ? -8.308 -11.671 -7.821 1.00 0.00 47 THR A CA 11
ATOM 14500 C C . THR A 1 47 ? -9.475 -12.020 -8.738 1.00 0.00 47 THR A C 11
ATOM 14501 O O . THR A 1 47 ? -10.088 -11.139 -9.340 1.00 0.00 47 THR A O 11
ATOM 14512 N N . SER A 1 48 ? -9.778 -13.310 -8.838 1.00 0.00 48 SER A N 11
ATOM 14513 C CA . SER A 1 48 ? -10.871 -13.775 -9.684 1.00 0.00 48 SER A CA 11
ATOM 14514 C C . SER A 1 48 ? -12.196 -13.156 -9.250 1.00 0.00 48 SER A C 11
ATOM 14515 O O . SER A 1 48 ? -12.999 -12.732 -10.082 1.00 0.00 48 SER A O 11
ATOM 14523 N N . LEU A 1 49 ? -12.418 -13.108 -7.941 1.00 0.00 49 LEU A N 11
ATOM 14524 C CA . LEU A 1 49 ? -13.646 -12.541 -7.394 1.00 0.00 49 LEU A CA 11
ATOM 14525 C C . LEU A 1 49 ? -13.626 -11.018 -7.475 1.00 0.00 49 LEU A C 11
ATOM 14526 O O . LEU A 1 49 ? -14.657 -10.384 -7.701 1.00 0.00 49 LEU A O 11
ATOM 14542 N N . LEU A 1 50 ? -12.445 -10.437 -7.293 1.00 0.00 50 LEU A N 11
ATOM 14543 C CA . LEU A 1 50 ? -12.290 -8.987 -7.348 1.00 0.00 50 LEU A CA 11
ATOM 14544 C C . LEU A 1 50 ? -12.611 -8.458 -8.742 1.00 0.00 50 LEU A C 11
ATOM 14545 O O . LEU A 1 50 ? -13.400 -7.526 -8.896 1.00 0.00 50 LEU A O 11
ATOM 14561 N N . ALA A 1 51 ? -11.996 -9.060 -9.754 1.00 0.00 51 ALA A N 11
ATOM 14562 C CA . ALA A 1 51 ? -12.219 -8.652 -11.136 1.00 0.00 51 ALA A CA 11
ATOM 14563 C C . ALA A 1 51 ? -13.622 -9.029 -11.599 1.00 0.00 51 ALA A C 11
ATOM 14564 O O . ALA A 1 51 ? -14.234 -8.320 -12.397 1.00 0.00 51 ALA A O 11
ATOM 14571 N N . ALA A 1 52 ? -14.126 -10.150 -11.094 1.00 0.00 52 ALA A N 11
ATOM 14572 C CA . ALA A 1 52 ? -15.457 -10.621 -11.455 1.00 0.00 52 ALA A CA 11
ATOM 14573 C C . ALA A 1 52 ? -16.517 -9.574 -11.127 1.00 0.00 52 ALA A C 11
ATOM 14574 O O . ALA A 1 52 ? -17.375 -9.265 -11.954 1.00 0.00 52 ALA A O 11
ATOM 14581 N N . ALA A 1 53 ? -16.452 -9.033 -9.915 1.00 0.00 53 ALA A N 11
ATOM 14582 C CA . ALA A 1 53 ? -17.405 -8.020 -9.478 1.00 0.00 53 ALA A CA 11
ATOM 14583 C C . ALA A 1 53 ? -17.161 -6.694 -10.189 1.00 0.00 53 ALA A C 11
ATOM 14584 O O . ALA A 1 53 ? -18.103 -6.010 -10.588 1.00 0.00 53 ALA A O 11
ATOM 14591 N N . ARG A 1 54 ? -15.890 -6.335 -10.343 1.00 0.00 54 ARG A N 11
ATOM 14592 C CA . ARG A 1 54 ? -15.523 -5.089 -11.004 1.00 0.00 54 ARG A CA 11
ATOM 14593 C C . ARG A 1 54 ? -16.114 -5.024 -12.409 1.00 0.00 54 ARG A C 11
ATOM 14594 O O . ARG A 1 54 ? -16.803 -4.066 -12.760 1.00 0.00 54 ARG A O 11
ATOM 14615 N N . ASP A 1 55 ? -15.840 -6.049 -13.209 1.00 0.00 55 ASP A N 11
ATOM 14616 C CA . ASP A 1 55 ? -16.346 -6.109 -14.576 1.00 0.00 55 ASP A CA 11
ATOM 14617 C C . ASP A 1 55 ? -17.871 -6.144 -14.590 1.00 0.00 55 ASP A C 11
ATOM 14618 O O . ASP A 1 55 ? -18.508 -5.483 -15.410 1.00 0.00 55 ASP A O 11
ATOM 14627 N N . GLU A 1 56 ? -18.448 -6.919 -13.678 1.00 0.00 56 GLU A N 11
ATOM 14628 C CA . GLU A 1 56 ? -19.899 -7.041 -13.588 1.00 0.00 56 GLU A CA 11
ATOM 14629 C C . GLU A 1 56 ? -20.544 -5.682 -13.338 1.00 0.00 56 GLU A C 11
ATOM 14630 O O . GLU A 1 56 ? -21.501 -5.302 -14.013 1.00 0.00 56 GLU A O 11
ATOM 14642 N N . PHE A 1 57 ? -20.014 -4.952 -12.362 1.00 0.00 57 PHE A N 11
ATOM 14643 C CA . PHE A 1 57 ? -20.539 -3.635 -12.020 1.00 0.00 57 PHE A CA 11
ATOM 14644 C C . PHE A 1 57 ? -20.441 -2.685 -13.210 1.00 0.00 57 PHE A C 11
ATOM 14645 O O . PHE A 1 57 ? -21.281 -1.802 -13.383 1.00 0.00 57 PHE A O 11
ATOM 14662 N N . ARG A 1 58 ? -19.409 -2.873 -14.027 1.00 0.00 58 ARG A N 11
ATOM 14663 C CA . ARG A 1 58 ? -19.200 -2.033 -15.199 1.00 0.00 58 ARG A CA 11
ATOM 14664 C C . ARG A 1 58 ? -20.412 -2.079 -16.125 1.00 0.00 58 ARG A C 11
ATOM 14665 O O . ARG A 1 58 ? -20.749 -1.088 -16.771 1.00 0.00 58 ARG A O 11
ATOM 14686 N N . GLN A 1 59 ? -21.061 -3.238 -16.183 1.00 0.00 59 GLN A N 11
ATOM 14687 C CA . GLN A 1 59 ? -22.235 -3.413 -17.031 1.00 0.00 59 GLN A CA 11
ATOM 14688 C C . GLN A 1 59 ? -23.449 -2.711 -16.432 1.00 0.00 59 GLN A C 11
ATOM 14689 O O . GLN A 1 59 ? -24.291 -2.180 -17.156 1.00 0.00 59 GLN A O 11
ATOM 14703 N N . ALA A 1 60 ? -23.533 -2.713 -15.106 1.00 0.00 60 ALA A N 11
ATOM 14704 C CA . ALA A 1 60 ? -24.643 -2.076 -14.409 1.00 0.00 60 ALA A CA 11
ATOM 14705 C C . ALA A 1 60 ? -24.716 -0.588 -14.738 1.00 0.00 60 ALA A C 11
ATOM 14706 O O . ALA A 1 60 ? -25.783 -0.065 -15.056 1.00 0.00 60 ALA A O 11
ATOM 14713 N N . ASP A 1 61 ? -23.574 0.087 -14.658 1.00 0.00 61 ASP A N 11
ATOM 14714 C CA . ASP A 1 61 ? -23.508 1.514 -14.947 1.00 0.00 61 ASP A CA 11
ATOM 14715 C C . ASP A 1 61 ? -23.088 1.757 -16.393 1.00 0.00 61 ASP A C 11
ATOM 14716 O O . ASP A 1 61 ? -22.389 2.724 -16.694 1.00 0.00 61 ASP A O 11
ATOM 14725 N N . LYS A 1 62 ? -23.519 0.871 -17.286 1.00 0.00 62 LYS A N 11
ATOM 14726 C CA . LYS A 1 62 ? -23.189 0.988 -18.701 1.00 0.00 62 LYS A CA 11
ATOM 14727 C C . LYS A 1 62 ? -24.059 2.042 -19.378 1.00 0.00 62 LYS A C 11
ATOM 14728 O O . LYS A 1 62 ? -23.637 2.689 -20.337 1.00 0.00 62 LYS A O 11
ATOM 14747 N N . LYS A 1 63 ? -25.276 2.212 -18.872 1.00 0.00 63 LYS A N 11
ATOM 14748 C CA . LYS A 1 63 ? -26.205 3.190 -19.425 1.00 0.00 63 LYS A CA 11
ATOM 14749 C C . LYS A 1 63 ? -25.760 4.611 -19.095 1.00 0.00 63 LYS A C 11
ATOM 14750 O O . LYS A 1 63 ? -26.129 5.563 -19.783 1.00 0.00 63 LYS A O 11
ATOM 14769 N N . LEU A 1 64 ? -24.964 4.747 -18.040 1.00 0.00 64 LEU A N 11
ATOM 14770 C CA . LEU A 1 64 ? -24.467 6.052 -17.620 1.00 0.00 64 LEU A CA 11
ATOM 14771 C C . LEU A 1 64 ? -23.188 6.415 -18.369 1.00 0.00 64 LEU A C 11
ATOM 14772 O O . LEU A 1 64 ? -22.435 5.549 -18.816 1.00 0.00 64 LEU A O 11
ATOM 14788 N N . PRO A 1 65 ? -22.935 7.724 -18.508 1.00 0.00 65 PRO A N 11
ATOM 14789 C CA . PRO A 1 65 ? -21.746 8.231 -19.200 1.00 0.00 65 PRO A CA 11
ATOM 14790 C C . PRO A 1 65 ? -20.463 7.966 -18.418 1.00 0.00 65 PRO A C 11
ATOM 14791 O O . PRO A 1 65 ? -20.472 7.926 -17.189 1.00 0.00 65 PRO A O 11
ATOM 14802 N N . ALA A 1 66 ? -19.363 7.785 -19.141 1.00 0.00 66 ALA A N 11
ATOM 14803 C CA . ALA A 1 66 ? -18.072 7.526 -18.515 1.00 0.00 66 ALA A CA 11
ATOM 14804 C C . ALA A 1 66 ? -17.734 8.602 -17.488 1.00 0.00 66 ALA A C 11
ATOM 14805 O O . ALA A 1 66 ? -17.072 8.332 -16.485 1.00 0.00 66 ALA A O 11
ATOM 14812 N N . LYS A 1 67 ? -18.193 9.822 -17.744 1.00 0.00 67 LYS A N 11
ATOM 14813 C CA . LYS A 1 67 ? -17.940 10.939 -16.841 1.00 0.00 67 LYS A CA 11
ATOM 14814 C C . LYS A 1 67 ? -18.679 10.749 -15.520 1.00 0.00 67 LYS A C 11
ATOM 14815 O O . LYS A 1 67 ? -18.237 11.230 -14.476 1.00 0.00 67 LYS A O 11
ATOM 14834 N N . ASP A 1 68 ? -19.804 10.045 -15.573 1.00 0.00 68 ASP A N 11
ATOM 14835 C CA . ASP A 1 68 ? -20.603 9.790 -14.380 1.00 0.00 68 ASP A CA 11
ATOM 14836 C C . ASP A 1 68 ? -20.228 8.451 -13.752 1.00 0.00 68 ASP A C 11
ATOM 14837 O O . ASP A 1 68 ? -21.067 7.775 -13.157 1.00 0.00 68 ASP A O 11
ATOM 14846 N N . LYS A 1 69 ? -18.961 8.073 -13.889 1.00 0.00 69 LYS A N 11
ATOM 14847 C CA . LYS A 1 69 ? -18.474 6.815 -13.336 1.00 0.00 69 LYS A CA 11
ATOM 14848 C C . LYS A 1 69 ? -16.953 6.824 -13.221 1.00 0.00 69 LYS A C 11
ATOM 14849 O O . LYS A 1 69 ? -16.255 7.296 -14.119 1.00 0.00 69 LYS A O 11
ATOM 14868 N N . LYS A 1 70 ? -16.444 6.298 -12.112 1.00 0.00 70 LYS A N 11
ATOM 14869 C CA . LYS A 1 70 ? -15.006 6.243 -11.880 1.00 0.00 70 LYS A CA 11
ATOM 14870 C C . LYS A 1 70 ? -14.372 5.098 -12.663 1.00 0.00 70 LYS A C 11
ATOM 14871 O O . LYS A 1 70 ? -14.666 3.928 -12.418 1.00 0.00 70 LYS A O 11
ATOM 14890 N N . SER A 1 71 ? -13.501 5.443 -13.606 1.00 0.00 71 SER A N 11
ATOM 14891 C CA . SER A 1 71 ? -12.827 4.443 -14.427 1.00 0.00 71 SER A CA 11
ATOM 14892 C C . SER A 1 71 ? -13.808 3.780 -15.389 1.00 0.00 71 SER A C 11
ATOM 14893 O O . SER A 1 71 ? -13.806 4.062 -16.587 1.00 0.00 71 SER A O 11
ATOM 14901 N N . ASP A 1 72 ? -14.645 2.897 -14.855 1.00 0.00 72 ASP A N 11
ATOM 14902 C CA . ASP A 1 72 ? -15.632 2.193 -15.665 1.00 0.00 72 ASP A CA 11
ATOM 14903 C C . ASP A 1 72 ? -16.768 1.661 -14.796 1.00 0.00 72 ASP A C 11
ATOM 14904 O O . ASP A 1 72 ? -17.444 0.700 -15.162 1.00 0.00 72 ASP A O 11
ATOM 14913 N N . MET A 1 73 ? -16.969 2.291 -13.644 1.00 0.00 73 MET A N 11
ATOM 14914 C CA . MET A 1 73 ? -18.023 1.880 -12.723 1.00 0.00 73 MET A CA 11
ATOM 14915 C C . MET A 1 73 ? -18.504 3.061 -11.886 1.00 0.00 73 MET A C 11
ATOM 14916 O O . MET A 1 73 ? -17.725 3.951 -11.545 1.00 0.00 73 MET A O 11
ATOM 14930 N N . SER A 1 74 ? -19.793 3.063 -11.559 1.00 0.00 74 SER A N 11
ATOM 14931 C CA . SER A 1 74 ? -20.378 4.138 -10.765 1.00 0.00 74 SER A CA 11
ATOM 14932 C C . SER A 1 74 ? -19.768 4.175 -9.368 1.00 0.00 74 SER A C 11
ATOM 14933 O O . SER A 1 74 ? -19.097 3.233 -8.946 1.00 0.00 74 SER A O 11
ATOM 14941 N N . ILE A 1 75 ? -20.005 5.271 -8.655 1.00 0.00 75 ILE A N 11
ATOM 14942 C CA . ILE A 1 75 ? -19.479 5.432 -7.305 1.00 0.00 75 ILE A CA 11
ATOM 14943 C C . ILE A 1 75 ? -20.119 4.436 -6.344 1.00 0.00 75 ILE A C 11
ATOM 14944 O O . ILE A 1 75 ? -19.470 3.945 -5.421 1.00 0.00 75 ILE A O 11
ATOM 14960 N N . ALA A 1 76 ? -21.395 4.141 -6.568 1.00 0.00 76 ALA A N 11
ATOM 14961 C CA . ALA A 1 76 ? -22.122 3.201 -5.725 1.00 0.00 76 ALA A CA 11
ATOM 14962 C C . ALA A 1 76 ? -21.502 1.809 -5.794 1.00 0.00 76 ALA A C 11
ATOM 14963 O O . ALA A 1 76 ? -21.252 1.178 -4.766 1.00 0.00 76 ALA A O 11
ATOM 14970 N N . HIS A 1 77 ? -21.257 1.335 -7.011 1.00 0.00 77 HIS A N 11
ATOM 14971 C CA . HIS A 1 77 ? -20.666 0.017 -7.214 1.00 0.00 77 HIS A CA 11
ATOM 14972 C C . HIS A 1 77 ? -19.169 0.042 -6.920 1.00 0.00 77 HIS A C 11
ATOM 14973 O O . HIS A 1 77 ? -18.616 -0.919 -6.385 1.00 0.00 77 HIS A O 11
ATOM 14987 N N . TYR A 1 78 ? -18.520 1.146 -7.272 1.00 0.00 78 TYR A N 11
ATOM 14988 C CA . TYR A 1 78 ? -17.087 1.294 -7.049 1.00 0.00 78 TYR A CA 11
ATOM 14989 C C . TYR A 1 78 ? -16.740 1.084 -5.578 1.00 0.00 78 TYR A C 11
ATOM 14990 O O . TYR A 1 78 ? -15.691 0.532 -5.249 1.00 0.00 78 TYR A O 11
ATOM 15008 N N . ASN A 1 79 ? -17.631 1.530 -4.698 1.00 0.00 79 ASN A N 11
ATOM 15009 C CA . ASN A 1 79 ? -17.421 1.391 -3.261 1.00 0.00 79 ASN A CA 11
ATOM 15010 C C . ASN A 1 79 ? -17.579 -0.063 -2.826 1.00 0.00 79 ASN A C 11
ATOM 15011 O O . ASN A 1 79 ? -16.906 -0.522 -1.904 1.00 0.00 79 ASN A O 11
ATOM 15022 N N . ALA A 1 80 ? -18.473 -0.781 -3.497 1.00 0.00 80 ALA A N 11
ATOM 15023 C CA . ALA A 1 80 ? -18.718 -2.183 -3.182 1.00 0.00 80 ALA A CA 11
ATOM 15024 C C . ALA A 1 80 ? -17.538 -3.054 -3.598 1.00 0.00 80 ALA A C 11
ATOM 15025 O O . ALA A 1 80 ? -17.008 -3.824 -2.797 1.00 0.00 80 ALA A O 11
ATOM 15032 N N . VAL A 1 81 ? -17.131 -2.929 -4.858 1.00 0.00 81 VAL A N 11
ATOM 15033 C CA . VAL A 1 81 ? -16.012 -3.704 -5.380 1.00 0.00 81 VAL A CA 11
ATOM 15034 C C . VAL A 1 81 ? -14.736 -3.426 -4.595 1.00 0.00 81 VAL A C 11
ATOM 15035 O O . VAL A 1 81 ? -13.920 -4.322 -4.376 1.00 0.00 81 VAL A O 11
ATOM 15048 N N . HIS A 1 82 ? -14.568 -2.177 -4.172 1.00 0.00 82 HIS A N 11
ATOM 15049 C CA . HIS A 1 82 ? -13.390 -1.779 -3.409 1.00 0.00 82 HIS A CA 11
ATOM 15050 C C . HIS A 1 82 ? -13.407 -2.407 -2.018 1.00 0.00 82 HIS A C 11
ATOM 15051 O O . HIS A 1 82 ? -12.357 -2.691 -1.442 1.00 0.00 82 HIS A O 11
ATOM 15065 N N . SER A 1 83 ? -14.606 -2.619 -1.484 1.00 0.00 83 SER A N 11
ATOM 15066 C CA . SER A 1 83 ? -14.759 -3.208 -0.159 1.00 0.00 83 SER A CA 11
ATOM 15067 C C . SER A 1 83 ? -14.134 -4.599 -0.108 1.00 0.00 83 SER A C 11
ATOM 15068 O O . SER A 1 83 ? -13.501 -4.971 0.880 1.00 0.00 83 SER A O 11
ATOM 15076 N N . ALA A 1 84 ? -14.318 -5.364 -1.179 1.00 0.00 84 ALA A N 11
ATOM 15077 C CA . ALA A 1 84 ? -13.772 -6.713 -1.259 1.00 0.00 84 ALA A CA 11
ATOM 15078 C C . ALA A 1 84 ? -12.255 -6.683 -1.412 1.00 0.00 84 ALA A C 11
ATOM 15079 O O . ALA A 1 84 ? -11.537 -7.404 -0.720 1.00 0.00 84 ALA A O 11
ATOM 15086 N N . ALA A 1 85 ? -11.774 -5.844 -2.325 1.00 0.00 85 ALA A N 11
ATOM 15087 C CA . ALA A 1 85 ? -10.342 -5.720 -2.568 1.00 0.00 85 ALA A CA 11
ATOM 15088 C C . ALA A 1 85 ? -9.595 -5.370 -1.285 1.00 0.00 85 ALA A C 11
ATOM 15089 O O . ALA A 1 85 ? -8.468 -5.815 -1.069 1.00 0.00 85 ALA A O 11
ATOM 15096 N N . LYS A 1 86 ? -10.230 -4.568 -0.437 1.00 0.00 86 LYS A N 11
ATOM 15097 C CA . LYS A 1 86 ? -9.627 -4.158 0.826 1.00 0.00 86 LYS A CA 11
ATOM 15098 C C . LYS A 1 86 ? -9.441 -5.354 1.754 1.00 0.00 86 LYS A C 11
ATOM 15099 O O . LYS A 1 86 ? -8.446 -5.446 2.474 1.00 0.00 86 LYS A O 11
ATOM 15118 N N . THR A 1 87 ? -10.403 -6.271 1.731 1.00 0.00 87 THR A N 11
ATOM 15119 C CA . THR A 1 87 ? -10.345 -7.461 2.570 1.00 0.00 87 THR A CA 11
ATOM 15120 C C . THR A 1 87 ? -9.309 -8.451 2.048 1.00 0.00 87 THR A C 11
ATOM 15121 O O . THR A 1 87 ? -8.641 -9.132 2.826 1.00 0.00 87 THR A O 11
ATOM 15132 N N . MET A 1 88 ? -9.179 -8.524 0.728 1.00 0.00 88 MET A N 11
ATOM 15133 C CA . MET A 1 88 ? -8.222 -9.430 0.103 1.00 0.00 88 MET A CA 11
ATOM 15134 C C . MET A 1 88 ? -6.820 -8.828 0.109 1.00 0.00 88 MET A C 11
ATOM 15135 O O . MET A 1 88 ? -5.826 -9.545 0.005 1.00 0.00 88 MET A O 11
ATOM 15149 N N . GLY A 1 89 ? -6.749 -7.506 0.232 1.00 0.00 89 GLY A N 11
ATOM 15150 C CA . GLY A 1 89 ? -5.465 -6.830 0.249 1.00 0.00 89 GLY A CA 11
ATOM 15151 C C . GLY A 1 89 ? -4.847 -6.724 -1.131 1.00 0.00 89 GLY A C 11
ATOM 15152 O O . GLY A 1 89 ? -3.624 -6.689 -1.270 1.00 0.00 89 GLY A O 11
ATOM 15156 N N . ILE A 1 90 ? -5.694 -6.675 -2.154 1.00 0.00 90 ILE A N 11
ATOM 15157 C CA . ILE A 1 90 ? -5.223 -6.573 -3.530 1.00 0.00 90 ILE A CA 11
ATOM 15158 C C . ILE A 1 90 ? -5.446 -5.170 -4.085 1.00 0.00 90 ILE A C 11
ATOM 15159 O O . ILE A 1 90 ? -6.481 -4.551 -3.837 1.00 0.00 90 ILE A O 11
ATOM 15175 N N . ASP A 1 91 ? -4.470 -4.676 -4.838 1.00 0.00 91 ASP A N 11
ATOM 15176 C CA . ASP A 1 91 ? -4.560 -3.347 -5.431 1.00 0.00 91 ASP A CA 11
ATOM 15177 C C . ASP A 1 91 ? -3.898 -3.319 -6.805 1.00 0.00 91 ASP A C 11
ATOM 15178 O O . ASP A 1 91 ? -3.313 -2.312 -7.205 1.00 0.00 91 ASP A O 11
ATOM 15187 N N . THR A 1 92 ? -3.993 -4.433 -7.525 1.00 0.00 92 THR A N 11
ATOM 15188 C CA . THR A 1 92 ? -3.402 -4.537 -8.853 1.00 0.00 92 THR A CA 11
ATOM 15189 C C . THR A 1 92 ? -3.987 -5.715 -9.624 1.00 0.00 92 THR A C 11
ATOM 15190 O O . THR A 1 92 ? -3.294 -6.358 -10.413 1.00 0.00 92 THR A O 11
ATOM 15201 N N . TRP A 1 93 ? -5.265 -5.991 -9.393 1.00 0.00 93 TRP A N 11
ATOM 15202 C CA . TRP A 1 93 ? -5.944 -7.092 -10.067 1.00 0.00 93 TRP A CA 11
ATOM 15203 C C . TRP A 1 93 ? -6.449 -6.660 -11.439 1.00 0.00 93 TRP A C 11
ATOM 15204 O O . TRP A 1 93 ? -5.712 -6.063 -12.224 1.00 0.00 93 TRP A O 11
ATOM 15225 N N . GLY A 1 1 ? -0.745 4.091 -6.871 1.00 0.00 1 GLY A N 12
ATOM 15226 C CA . GLY A 1 1 ? -0.505 2.919 -7.692 1.00 0.00 1 GLY A CA 12
ATOM 15227 C C . GLY A 1 1 ? 0.439 1.933 -7.033 1.00 0.00 1 GLY A C 12
ATOM 15228 O O . GLY A 1 1 ? 1.475 2.322 -6.493 1.00 0.00 1 GLY A O 12
ATOM 15232 N N . ALA A 1 2 ? 0.081 0.654 -7.075 1.00 0.00 2 ALA A N 12
ATOM 15233 C CA . ALA A 1 2 ? 0.904 -0.390 -6.478 1.00 0.00 2 ALA A CA 12
ATOM 15234 C C . ALA A 1 2 ? 1.329 -1.418 -7.521 1.00 0.00 2 ALA A C 12
ATOM 15235 O O . ALA A 1 2 ? 1.057 -1.258 -8.711 1.00 0.00 2 ALA A O 12
ATOM 15242 N N . MET A 1 3 ? 1.999 -2.472 -7.067 1.00 0.00 3 MET A N 12
ATOM 15243 C CA . MET A 1 3 ? 2.461 -3.527 -7.962 1.00 0.00 3 MET A CA 12
ATOM 15244 C C . MET A 1 3 ? 2.992 -4.718 -7.171 1.00 0.00 3 MET A C 12
ATOM 15245 O O . MET A 1 3 ? 4.151 -5.106 -7.319 1.00 0.00 3 MET A O 12
ATOM 15259 N N . ALA A 1 4 ? 2.138 -5.292 -6.331 1.00 0.00 4 ALA A N 12
ATOM 15260 C CA . ALA A 1 4 ? 2.522 -6.440 -5.518 1.00 0.00 4 ALA A CA 12
ATOM 15261 C C . ALA A 1 4 ? 1.327 -6.988 -4.744 1.00 0.00 4 ALA A C 12
ATOM 15262 O O . ALA A 1 4 ? 0.670 -6.260 -4.002 1.00 0.00 4 ALA A O 12
ATOM 15269 N N . ASN A 1 5 ? 1.052 -8.276 -4.923 1.00 0.00 5 ASN A N 12
ATOM 15270 C CA . ASN A 1 5 ? -0.064 -8.921 -4.242 1.00 0.00 5 ASN A CA 12
ATOM 15271 C C . ASN A 1 5 ? 0.436 -9.881 -3.167 1.00 0.00 5 ASN A C 12
ATOM 15272 O O . ASN A 1 5 ? 1.580 -10.335 -3.188 1.00 0.00 5 ASN A O 12
ATOM 15283 N N . PRO A 1 6 ? -0.441 -10.199 -2.203 1.00 0.00 6 PRO A N 12
ATOM 15284 C CA . PRO A 1 6 ? -0.112 -11.109 -1.102 1.00 0.00 6 PRO A CA 12
ATOM 15285 C C . PRO A 1 6 ? 0.047 -12.552 -1.570 1.00 0.00 6 PRO A C 12
ATOM 15286 O O . PRO A 1 6 ? -0.728 -13.037 -2.394 1.00 0.00 6 PRO A O 12
ATOM 15297 N N . LYS A 1 7 ? 1.056 -13.233 -1.038 1.00 0.00 7 LYS A N 12
ATOM 15298 C CA . LYS A 1 7 ? 1.316 -14.622 -1.399 1.00 0.00 7 LYS A CA 12
ATOM 15299 C C . LYS A 1 7 ? 0.062 -15.473 -1.228 1.00 0.00 7 LYS A C 12
ATOM 15300 O O . LYS A 1 7 ? -0.187 -16.394 -2.006 1.00 0.00 7 LYS A O 12
ATOM 15319 N N . THR A 1 8 ? -0.727 -15.158 -0.205 1.00 0.00 8 THR A N 12
ATOM 15320 C CA . THR A 1 8 ? -1.955 -15.893 0.067 1.00 0.00 8 THR A CA 12
ATOM 15321 C C . THR A 1 8 ? -3.005 -14.992 0.707 1.00 0.00 8 THR A C 12
ATOM 15322 O O . THR A 1 8 ? -2.677 -14.103 1.493 1.00 0.00 8 THR A O 12
ATOM 15333 N N . ILE A 1 9 ? -4.268 -15.227 0.366 1.00 0.00 9 ILE A N 12
ATOM 15334 C CA . ILE A 1 9 ? -5.365 -14.437 0.910 1.00 0.00 9 ILE A CA 12
ATOM 15335 C C . ILE A 1 9 ? -6.299 -15.300 1.751 1.00 0.00 9 ILE A C 12
ATOM 15336 O O . ILE A 1 9 ? -6.805 -16.322 1.288 1.00 0.00 9 ILE A O 12
ATOM 15352 N N . LYS A 1 10 ? -6.526 -14.880 2.991 1.00 0.00 10 LYS A N 12
ATOM 15353 C CA . LYS A 1 10 ? -7.402 -15.611 3.899 1.00 0.00 10 LYS A CA 12
ATOM 15354 C C . LYS A 1 10 ? -8.775 -15.830 3.272 1.00 0.00 10 LYS A C 12
ATOM 15355 O O . LYS A 1 10 ? -9.354 -14.915 2.687 1.00 0.00 10 LYS A O 12
ATOM 15374 N N . ALA A 1 11 ? -9.292 -17.048 3.399 1.00 0.00 11 ALA A N 12
ATOM 15375 C CA . ALA A 1 11 ? -10.599 -17.385 2.848 1.00 0.00 11 ALA A CA 12
ATOM 15376 C C . ALA A 1 11 ? -11.658 -16.382 3.294 1.00 0.00 11 ALA A C 12
ATOM 15377 O O . ALA A 1 11 ? -12.576 -16.059 2.540 1.00 0.00 11 ALA A O 12
ATOM 15384 N N . ALA A 1 12 ? -11.524 -15.895 4.523 1.00 0.00 12 ALA A N 12
ATOM 15385 C CA . ALA A 1 12 ? -12.469 -14.928 5.068 1.00 0.00 12 ALA A CA 12
ATOM 15386 C C . ALA A 1 12 ? -12.632 -13.733 4.134 1.00 0.00 12 ALA A C 12
ATOM 15387 O O . ALA A 1 12 ? -13.741 -13.242 3.927 1.00 0.00 12 ALA A O 12
ATOM 15394 N N . ALA A 1 13 ? -11.519 -13.269 3.575 1.00 0.00 13 ALA A N 12
ATOM 15395 C CA . ALA A 1 13 ? -11.539 -12.133 2.662 1.00 0.00 13 ALA A CA 12
ATOM 15396 C C . ALA A 1 13 ? -12.322 -12.459 1.395 1.00 0.00 13 ALA A C 12
ATOM 15397 O O . ALA A 1 13 ? -13.042 -11.614 0.863 1.00 0.00 13 ALA A O 12
ATOM 15404 N N . TYR A 1 14 ? -12.176 -13.690 0.916 1.00 0.00 14 TYR A N 12
ATOM 15405 C CA . TYR A 1 14 ? -12.868 -14.127 -0.291 1.00 0.00 14 TYR A CA 12
ATOM 15406 C C . TYR A 1 14 ? -14.377 -14.164 -0.071 1.00 0.00 14 TYR A C 12
ATOM 15407 O O . TYR A 1 14 ? -15.145 -13.629 -0.870 1.00 0.00 14 TYR A O 12
ATOM 15425 N N . ASN A 1 15 ? -14.794 -14.799 1.020 1.00 0.00 15 ASN A N 12
ATOM 15426 C CA . ASN A 1 15 ? -16.212 -14.906 1.346 1.00 0.00 15 ASN A CA 12
ATOM 15427 C C . ASN A 1 15 ? -16.780 -13.550 1.753 1.00 0.00 15 ASN A C 12
ATOM 15428 O O . ASN A 1 15 ? -17.946 -13.252 1.494 1.00 0.00 15 ASN A O 12
ATOM 15439 N N . GLN A 1 16 ? -15.948 -12.732 2.390 1.00 0.00 16 GLN A N 12
ATOM 15440 C CA . GLN A 1 16 ? -16.369 -11.408 2.832 1.00 0.00 16 GLN A CA 12
ATOM 15441 C C . GLN A 1 16 ? -16.476 -10.449 1.651 1.00 0.00 16 GLN A C 12
ATOM 15442 O O . GLN A 1 16 ? -17.337 -9.570 1.630 1.00 0.00 16 GLN A O 12
ATOM 15456 N N . ALA A 1 17 ? -15.596 -10.624 0.671 1.00 0.00 17 ALA A N 12
ATOM 15457 C CA . ALA A 1 17 ? -15.593 -9.774 -0.514 1.00 0.00 17 ALA A CA 12
ATOM 15458 C C . ALA A 1 17 ? -16.816 -10.043 -1.385 1.00 0.00 17 ALA A C 12
ATOM 15459 O O . ALA A 1 17 ? -17.513 -9.116 -1.796 1.00 0.00 17 ALA A O 12
ATOM 15466 N N . ARG A 1 18 ? -17.070 -11.318 -1.663 1.00 0.00 18 ARG A N 12
ATOM 15467 C CA . ARG A 1 18 ? -18.208 -11.708 -2.486 1.00 0.00 18 ARG A CA 12
ATOM 15468 C C . ARG A 1 18 ? -19.523 -11.428 -1.765 1.00 0.00 18 ARG A C 12
ATOM 15469 O O . ARG A 1 18 ? -20.526 -11.089 -2.392 1.00 0.00 18 ARG A O 12
ATOM 15490 N N . SER A 1 19 ? -19.510 -11.572 -0.444 1.00 0.00 19 SER A N 12
ATOM 15491 C CA . SER A 1 19 ? -20.702 -11.338 0.362 1.00 0.00 19 SER A CA 12
ATOM 15492 C C . SER A 1 19 ? -21.232 -9.924 0.150 1.00 0.00 19 SER A C 12
ATOM 15493 O O . SER A 1 19 ? -22.421 -9.724 -0.102 1.00 0.00 19 SER A O 12
ATOM 15501 N N . THR A 1 20 ? -20.342 -8.942 0.255 1.00 0.00 20 THR A N 12
ATOM 15502 C CA . THR A 1 20 ? -20.718 -7.546 0.076 1.00 0.00 20 THR A CA 12
ATOM 15503 C C . THR A 1 20 ? -21.362 -7.320 -1.287 1.00 0.00 20 THR A C 12
ATOM 15504 O O . THR A 1 20 ? -22.365 -6.614 -1.401 1.00 0.00 20 THR A O 12
ATOM 15515 N N . LEU A 1 21 ? -20.781 -7.923 -2.318 1.00 0.00 21 LEU A N 12
ATOM 15516 C CA . LEU A 1 21 ? -21.299 -7.788 -3.675 1.00 0.00 21 LEU A CA 12
ATOM 15517 C C . LEU A 1 21 ? -22.683 -8.418 -3.794 1.00 0.00 21 LEU A C 12
ATOM 15518 O O . LEU A 1 21 ? -23.508 -7.982 -4.597 1.00 0.00 21 LEU A O 12
ATOM 15534 N N . ALA A 1 22 ? -22.931 -9.446 -2.989 1.00 0.00 22 ALA A N 12
ATOM 15535 C CA . ALA A 1 22 ? -24.216 -10.134 -3.002 1.00 0.00 22 ALA A CA 12
ATOM 15536 C C . ALA A 1 22 ? -25.367 -9.150 -2.821 1.00 0.00 22 ALA A C 12
ATOM 15537 O O . ALA A 1 22 ? -26.488 -9.404 -3.262 1.00 0.00 22 ALA A O 12
ATOM 15544 N N . ASP A 1 23 ? -25.083 -8.028 -2.170 1.00 0.00 23 ASP A N 12
ATOM 15545 C CA . ASP A 1 23 ? -26.095 -7.005 -1.931 1.00 0.00 23 ASP A CA 12
ATOM 15546 C C . ASP A 1 23 ? -26.698 -6.520 -3.245 1.00 0.00 23 ASP A C 12
ATOM 15547 O O . ASP A 1 23 ? -27.885 -6.204 -3.315 1.00 0.00 23 ASP A O 12
ATOM 15556 N N . ALA A 1 24 ? -25.872 -6.464 -4.285 1.00 0.00 24 ALA A N 12
ATOM 15557 C CA . ALA A 1 24 ? -26.325 -6.019 -5.597 1.00 0.00 24 ALA A CA 12
ATOM 15558 C C . ALA A 1 24 ? -26.434 -7.191 -6.567 1.00 0.00 24 ALA A C 12
ATOM 15559 O O . ALA A 1 24 ? -27.185 -7.136 -7.539 1.00 0.00 24 ALA A O 12
ATOM 15566 N N . GLY A 1 25 ? -25.678 -8.250 -6.296 1.00 0.00 25 GLY A N 12
ATOM 15567 C CA . GLY A 1 25 ? -25.704 -9.420 -7.154 1.00 0.00 25 GLY A CA 12
ATOM 15568 C C . GLY A 1 25 ? -24.316 -9.870 -7.564 1.00 0.00 25 GLY A C 12
ATOM 15569 O O . GLY A 1 25 ? -23.398 -9.056 -7.669 1.00 0.00 25 GLY A O 12
ATOM 15573 N N . SER A 1 26 ? -24.160 -11.170 -7.794 1.00 0.00 26 SER A N 12
ATOM 15574 C CA . SER A 1 26 ? -22.872 -11.727 -8.189 1.00 0.00 26 SER A CA 12
ATOM 15575 C C . SER A 1 26 ? -22.993 -12.495 -9.502 1.00 0.00 26 SER A C 12
ATOM 15576 O O . SER A 1 26 ? -23.712 -13.491 -9.588 1.00 0.00 26 SER A O 12
ATOM 15584 N N . ARG A 1 27 ? -22.283 -12.024 -10.523 1.00 0.00 27 ARG A N 12
ATOM 15585 C CA . ARG A 1 27 ? -22.310 -12.665 -11.832 1.00 0.00 27 ARG A CA 12
ATOM 15586 C C . ARG A 1 27 ? -21.460 -13.932 -11.836 1.00 0.00 27 ARG A C 12
ATOM 15587 O O . ARG A 1 27 ? -21.961 -15.029 -12.084 1.00 0.00 27 ARG A O 12
ATOM 15608 N N . THR A 1 28 ? -20.169 -13.772 -11.559 1.00 0.00 28 THR A N 12
ATOM 15609 C CA . THR A 1 28 ? -19.248 -14.902 -11.532 1.00 0.00 28 THR A CA 12
ATOM 15610 C C . THR A 1 28 ? -19.387 -15.693 -10.236 1.00 0.00 28 THR A C 12
ATOM 15611 O O . THR A 1 28 ? -19.389 -16.924 -10.247 1.00 0.00 28 THR A O 12
ATOM 15622 N N . ALA A 1 29 ? -19.503 -14.979 -9.122 1.00 0.00 29 ALA A N 12
ATOM 15623 C CA . ALA A 1 29 ? -19.645 -15.615 -7.818 1.00 0.00 29 ALA A CA 12
ATOM 15624 C C . ALA A 1 29 ? -20.870 -16.522 -7.780 1.00 0.00 29 ALA A C 12
ATOM 15625 O O . ALA A 1 29 ? -20.902 -17.508 -7.045 1.00 0.00 29 ALA A O 12
ATOM 15632 N N . ALA A 1 30 ? -21.878 -16.180 -8.577 1.00 0.00 30 ALA A N 12
ATOM 15633 C CA . ALA A 1 30 ? -23.105 -16.965 -8.635 1.00 0.00 30 ALA A CA 12
ATOM 15634 C C . ALA A 1 30 ? -22.813 -18.416 -8.998 1.00 0.00 30 ALA A C 12
ATOM 15635 O O . ALA A 1 30 ? -23.506 -19.331 -8.552 1.00 0.00 30 ALA A O 12
ATOM 15642 N N . LYS A 1 31 ? -21.782 -18.621 -9.812 1.00 0.00 31 LYS A N 12
ATOM 15643 C CA . LYS A 1 31 ? -21.396 -19.962 -10.236 1.00 0.00 31 LYS A CA 12
ATOM 15644 C C . LYS A 1 31 ? -20.228 -20.480 -9.404 1.00 0.00 31 LYS A C 12
ATOM 15645 O O . LYS A 1 31 ? -20.055 -21.689 -9.245 1.00 0.00 31 LYS A O 12
ATOM 15664 N N . SER A 1 32 ? -19.429 -19.559 -8.874 1.00 0.00 32 SER A N 12
ATOM 15665 C CA . SER A 1 32 ? -18.276 -19.924 -8.060 1.00 0.00 32 SER A CA 12
ATOM 15666 C C . SER A 1 32 ? -18.560 -19.690 -6.580 1.00 0.00 32 SER A C 12
ATOM 15667 O O . SER A 1 32 ? -18.710 -18.550 -6.137 1.00 0.00 32 SER A O 12
ATOM 15675 N N . HIS A 1 33 ? -18.633 -20.777 -5.819 1.00 0.00 33 HIS A N 12
ATOM 15676 C CA . HIS A 1 33 ? -18.898 -20.691 -4.387 1.00 0.00 33 HIS A CA 12
ATOM 15677 C C . HIS A 1 33 ? -17.631 -20.325 -3.620 1.00 0.00 33 HIS A C 12
ATOM 15678 O O . HIS A 1 33 ? -16.512 -20.485 -4.109 1.00 0.00 33 HIS A O 12
ATOM 15692 N N . PRO A 1 34 ? -17.808 -19.820 -2.390 1.00 0.00 34 PRO A N 12
ATOM 15693 C CA . PRO A 1 34 ? -16.690 -19.419 -1.531 1.00 0.00 34 PRO A CA 12
ATOM 15694 C C . PRO A 1 34 ? -15.886 -20.615 -1.031 1.00 0.00 34 PRO A C 12
ATOM 15695 O O . PRO A 1 34 ? -16.052 -21.733 -1.518 1.00 0.00 34 PRO A O 12
ATOM 15706 N N . ILE A 1 35 ? -15.017 -20.371 -0.056 1.00 0.00 35 ILE A N 12
ATOM 15707 C CA . ILE A 1 35 ? -14.189 -21.429 0.511 1.00 0.00 35 ILE A CA 12
ATOM 15708 C C . ILE A 1 35 ? -14.335 -21.488 2.028 1.00 0.00 35 ILE A C 12
ATOM 15709 O O . ILE A 1 35 ? -14.328 -20.459 2.704 1.00 0.00 35 ILE A O 12
ATOM 15725 N N . HIS A 1 36 ? -14.466 -22.700 2.557 1.00 0.00 36 HIS A N 12
ATOM 15726 C CA . HIS A 1 36 ? -14.611 -22.895 3.996 1.00 0.00 36 HIS A CA 12
ATOM 15727 C C . HIS A 1 36 ? -13.747 -24.057 4.477 1.00 0.00 36 HIS A C 12
ATOM 15728 O O . HIS A 1 36 ? -13.379 -24.934 3.696 1.00 0.00 36 HIS A O 12
ATOM 15742 N N . GLY A 1 37 ? -13.427 -24.055 5.767 1.00 0.00 37 GLY A N 12
ATOM 15743 C CA . GLY A 1 37 ? -12.608 -25.114 6.329 1.00 0.00 37 GLY A CA 12
ATOM 15744 C C . GLY A 1 37 ? -11.323 -25.326 5.555 1.00 0.00 37 GLY A C 12
ATOM 15745 O O . GLY A 1 37 ? -10.830 -26.449 5.449 1.00 0.00 37 GLY A O 12
ATOM 15749 N N . LYS A 1 38 ? -10.777 -24.244 5.010 1.00 0.00 38 LYS A N 12
ATOM 15750 C CA . LYS A 1 38 ? -9.540 -24.315 4.241 1.00 0.00 38 LYS A CA 12
ATOM 15751 C C . LYS A 1 38 ? -8.466 -23.422 4.853 1.00 0.00 38 LYS A C 12
ATOM 15752 O O . LYS A 1 38 ? -8.767 -22.376 5.430 1.00 0.00 38 LYS A O 12
ATOM 15771 N N . THR A 1 39 ? -7.211 -23.840 4.724 1.00 0.00 39 THR A N 12
ATOM 15772 C CA . THR A 1 39 ? -6.092 -23.078 5.264 1.00 0.00 39 THR A CA 12
ATOM 15773 C C . THR A 1 39 ? -6.045 -21.675 4.671 1.00 0.00 39 THR A C 12
ATOM 15774 O O . THR A 1 39 ? -6.185 -20.683 5.387 1.00 0.00 39 THR A O 12
ATOM 15785 N N . ASP A 1 40 ? -5.847 -21.598 3.360 1.00 0.00 40 ASP A N 12
ATOM 15786 C CA . ASP A 1 40 ? -5.783 -20.315 2.669 1.00 0.00 40 ASP A CA 12
ATOM 15787 C C . ASP A 1 40 ? -5.579 -20.514 1.171 1.00 0.00 40 ASP A C 12
ATOM 15788 O O . ASP A 1 40 ? -4.937 -21.474 0.743 1.00 0.00 40 ASP A O 12
ATOM 15797 N N . VAL A 1 41 ? -6.130 -19.601 0.377 1.00 0.00 41 VAL A N 12
ATOM 15798 C CA . VAL A 1 41 ? -6.009 -19.676 -1.074 1.00 0.00 41 VAL A CA 12
ATOM 15799 C C . VAL A 1 41 ? -5.079 -18.590 -1.604 1.00 0.00 41 VAL A C 12
ATOM 15800 O O . VAL A 1 41 ? -4.889 -17.544 -0.984 1.00 0.00 41 VAL A O 12
ATOM 15813 N N . PRO A 1 42 ? -4.486 -18.842 -2.780 1.00 0.00 42 PRO A N 12
ATOM 15814 C CA . PRO A 1 42 ? -3.566 -17.897 -3.421 1.00 0.00 42 PRO A CA 12
ATOM 15815 C C . PRO A 1 42 ? -4.281 -16.653 -3.937 1.00 0.00 42 PRO A C 12
ATOM 15816 O O . PRO A 1 42 ? -5.476 -16.688 -4.231 1.00 0.00 42 PRO A O 12
ATOM 15827 N N . VAL A 1 43 ? -3.541 -15.554 -4.046 1.00 0.00 43 VAL A N 12
ATOM 15828 C CA . VAL A 1 43 ? -4.104 -14.298 -4.528 1.00 0.00 43 VAL A CA 12
ATOM 15829 C C . VAL A 1 43 ? -4.842 -14.497 -5.846 1.00 0.00 43 VAL A C 12
ATOM 15830 O O . VAL A 1 43 ? -5.831 -13.819 -6.125 1.00 0.00 43 VAL A O 12
ATOM 15843 N N . SER A 1 44 ? -4.356 -15.433 -6.655 1.00 0.00 44 SER A N 12
ATOM 15844 C CA . SER A 1 44 ? -4.968 -15.720 -7.947 1.00 0.00 44 SER A CA 12
ATOM 15845 C C . SER A 1 44 ? -6.446 -16.062 -7.784 1.00 0.00 44 SER A C 12
ATOM 15846 O O . SER A 1 44 ? -7.258 -15.792 -8.670 1.00 0.00 44 SER A O 12
ATOM 15854 N N . TYR A 1 45 ? -6.787 -16.656 -6.647 1.00 0.00 45 TYR A N 12
ATOM 15855 C CA . TYR A 1 45 ? -8.166 -17.037 -6.367 1.00 0.00 45 TYR A CA 12
ATOM 15856 C C . TYR A 1 45 ? -9.023 -15.809 -6.076 1.00 0.00 45 TYR A C 12
ATOM 15857 O O . TYR A 1 45 ? -10.101 -15.641 -6.643 1.00 0.00 45 TYR A O 12
ATOM 15875 N N . GLY A 1 46 ? -8.533 -14.951 -5.185 1.00 0.00 46 GLY A N 12
ATOM 15876 C CA . GLY A 1 46 ? -9.264 -13.748 -4.833 1.00 0.00 46 GLY A CA 12
ATOM 15877 C C . GLY A 1 46 ? -9.319 -12.749 -5.972 1.00 0.00 46 GLY A C 12
ATOM 15878 O O . GLY A 1 46 ? -10.327 -12.069 -6.164 1.00 0.00 46 GLY A O 12
ATOM 15882 N N . THR A 1 47 ? -8.231 -12.658 -6.730 1.00 0.00 47 THR A N 12
ATOM 15883 C CA . THR A 1 47 ? -8.158 -11.732 -7.854 1.00 0.00 47 THR A CA 12
ATOM 15884 C C . THR A 1 47 ? -9.288 -11.981 -8.846 1.00 0.00 47 THR A C 12
ATOM 15885 O O . THR A 1 47 ? -9.776 -11.054 -9.491 1.00 0.00 47 THR A O 12
ATOM 15896 N N . SER A 1 48 ? -9.700 -13.240 -8.962 1.00 0.00 48 SER A N 12
ATOM 15897 C CA . SER A 1 48 ? -10.772 -13.611 -9.878 1.00 0.00 48 SER A CA 12
ATOM 15898 C C . SER A 1 48 ? -12.088 -12.956 -9.469 1.00 0.00 48 SER A C 12
ATOM 15899 O O . SER A 1 48 ? -12.887 -12.557 -10.318 1.00 0.00 48 SER A O 12
ATOM 15907 N N . LEU A 1 49 ? -12.307 -12.850 -8.163 1.00 0.00 49 LEU A N 12
ATOM 15908 C CA . LEU A 1 49 ? -13.526 -12.243 -7.639 1.00 0.00 49 LEU A CA 12
ATOM 15909 C C . LEU A 1 49 ? -13.484 -10.725 -7.782 1.00 0.00 49 LEU A C 12
ATOM 15910 O O . LEU A 1 49 ? -14.457 -10.105 -8.213 1.00 0.00 49 LEU A O 12
ATOM 15926 N N . LEU A 1 50 ? -12.352 -10.133 -7.420 1.00 0.00 50 LEU A N 12
ATOM 15927 C CA . LEU A 1 50 ? -12.182 -8.687 -7.509 1.00 0.00 50 LEU A CA 12
ATOM 15928 C C . LEU A 1 50 ? -12.462 -8.193 -8.925 1.00 0.00 50 LEU A C 12
ATOM 15929 O O . LEU A 1 50 ? -13.239 -7.260 -9.124 1.00 0.00 50 LEU A O 12
ATOM 15945 N N . ALA A 1 51 ? -11.826 -8.826 -9.905 1.00 0.00 51 ALA A N 12
ATOM 15946 C CA . ALA A 1 51 ? -12.010 -8.454 -11.302 1.00 0.00 51 ALA A CA 12
ATOM 15947 C C . ALA A 1 51 ? -13.404 -8.832 -11.791 1.00 0.00 51 ALA A C 12
ATOM 15948 O O . ALA A 1 51 ? -13.995 -8.132 -12.612 1.00 0.00 51 ALA A O 12
ATOM 15955 N N . ALA A 1 52 ? -13.924 -9.944 -11.282 1.00 0.00 52 ALA A N 12
ATOM 15956 C CA . ALA A 1 52 ? -15.249 -10.414 -11.666 1.00 0.00 52 ALA A CA 12
ATOM 15957 C C . ALA A 1 52 ? -16.313 -9.366 -11.360 1.00 0.00 52 ALA A C 12
ATOM 15958 O O . ALA A 1 52 ? -17.153 -9.056 -12.205 1.00 0.00 52 ALA A O 12
ATOM 15965 N N . ALA A 1 53 ? -16.273 -8.826 -10.147 1.00 0.00 53 ALA A N 12
ATOM 15966 C CA . ALA A 1 53 ? -17.234 -7.812 -9.730 1.00 0.00 53 ALA A CA 12
ATOM 15967 C C . ALA A 1 53 ? -16.964 -6.481 -10.424 1.00 0.00 53 ALA A C 12
ATOM 15968 O O . ALA A 1 53 ? -17.887 -5.818 -10.897 1.00 0.00 53 ALA A O 12
ATOM 15975 N N . ARG A 1 54 ? -15.693 -6.096 -10.481 1.00 0.00 54 ARG A N 12
ATOM 15976 C CA . ARG A 1 54 ? -15.302 -4.843 -11.116 1.00 0.00 54 ARG A CA 12
ATOM 15977 C C . ARG A 1 54 ? -15.820 -4.775 -12.550 1.00 0.00 54 ARG A C 12
ATOM 15978 O O . ARG A 1 54 ? -16.444 -3.792 -12.948 1.00 0.00 54 ARG A O 12
ATOM 15999 N N . ASP A 1 55 ? -15.557 -5.826 -13.319 1.00 0.00 55 ASP A N 12
ATOM 16000 C CA . ASP A 1 55 ? -15.997 -5.886 -14.708 1.00 0.00 55 ASP A CA 12
ATOM 16001 C C . ASP A 1 55 ? -17.518 -5.970 -14.793 1.00 0.00 55 ASP A C 12
ATOM 16002 O O . ASP A 1 55 ? -18.140 -5.313 -15.627 1.00 0.00 55 ASP A O 12
ATOM 16011 N N . GLU A 1 56 ? -18.109 -6.785 -13.925 1.00 0.00 56 GLU A N 12
ATOM 16012 C CA . GLU A 1 56 ? -19.557 -6.957 -13.903 1.00 0.00 56 GLU A CA 12
ATOM 16013 C C . GLU A 1 56 ? -20.259 -5.624 -13.656 1.00 0.00 56 GLU A C 12
ATOM 16014 O O . GLU A 1 56 ? -21.198 -5.263 -14.366 1.00 0.00 56 GLU A O 12
ATOM 16026 N N . PHE A 1 57 ? -19.798 -4.898 -12.643 1.00 0.00 57 PHE A N 12
ATOM 16027 C CA . PHE A 1 57 ? -20.381 -3.607 -12.299 1.00 0.00 57 PHE A CA 12
ATOM 16028 C C . PHE A 1 57 ? -20.267 -2.631 -13.466 1.00 0.00 57 PHE A C 12
ATOM 16029 O O . PHE A 1 57 ? -21.074 -1.711 -13.602 1.00 0.00 57 PHE A O 12
ATOM 16046 N N . ARG A 1 58 ? -19.258 -2.837 -14.306 1.00 0.00 58 ARG A N 12
ATOM 16047 C CA . ARG A 1 58 ? -19.036 -1.975 -15.461 1.00 0.00 58 ARG A CA 12
ATOM 16048 C C . ARG A 1 58 ? -20.270 -1.939 -16.358 1.00 0.00 58 ARG A C 12
ATOM 16049 O O . ARG A 1 58 ? -20.628 -0.891 -16.895 1.00 0.00 58 ARG A O 12
ATOM 16070 N N . GLN A 1 59 ? -20.914 -3.091 -16.515 1.00 0.00 59 GLN A N 12
ATOM 16071 C CA . GLN A 1 59 ? -22.107 -3.191 -17.348 1.00 0.00 59 GLN A CA 12
ATOM 16072 C C . GLN A 1 59 ? -23.315 -2.582 -16.644 1.00 0.00 59 GLN A C 12
ATOM 16073 O O . GLN A 1 59 ? -24.187 -1.995 -17.284 1.00 0.00 59 GLN A O 12
ATOM 16087 N N . ALA A 1 60 ? -23.360 -2.727 -15.324 1.00 0.00 60 ALA A N 12
ATOM 16088 C CA . ALA A 1 60 ? -24.460 -2.190 -14.533 1.00 0.00 60 ALA A CA 12
ATOM 16089 C C . ALA A 1 60 ? -24.616 -0.690 -14.758 1.00 0.00 60 ALA A C 12
ATOM 16090 O O . ALA A 1 60 ? -25.723 -0.198 -14.982 1.00 0.00 60 ALA A O 12
ATOM 16097 N N . ASP A 1 61 ? -23.503 0.032 -14.696 1.00 0.00 61 ASP A N 12
ATOM 16098 C CA . ASP A 1 61 ? -23.517 1.477 -14.893 1.00 0.00 61 ASP A CA 12
ATOM 16099 C C . ASP A 1 61 ? -23.219 1.830 -16.347 1.00 0.00 61 ASP A C 12
ATOM 16100 O O . ASP A 1 61 ? -22.597 2.853 -16.634 1.00 0.00 61 ASP A O 12
ATOM 16109 N N . LYS A 1 62 ? -23.665 0.975 -17.261 1.00 0.00 62 LYS A N 12
ATOM 16110 C CA . LYS A 1 62 ? -23.448 1.196 -18.686 1.00 0.00 62 LYS A CA 12
ATOM 16111 C C . LYS A 1 62 ? -24.426 2.231 -19.232 1.00 0.00 62 LYS A C 12
ATOM 16112 O O . LYS A 1 62 ? -24.093 2.998 -20.137 1.00 0.00 62 LYS A O 12
ATOM 16131 N N . LYS A 1 63 ? -25.632 2.249 -18.677 1.00 0.00 63 LYS A N 12
ATOM 16132 C CA . LYS A 1 63 ? -26.659 3.192 -19.106 1.00 0.00 63 LYS A CA 12
ATOM 16133 C C . LYS A 1 63 ? -26.324 4.607 -18.645 1.00 0.00 63 LYS A C 12
ATOM 16134 O O . LYS A 1 63 ? -26.796 5.587 -19.223 1.00 0.00 63 LYS A O 12
ATOM 16153 N N . LEU A 1 64 ? -25.507 4.707 -17.603 1.00 0.00 64 LEU A N 12
ATOM 16154 C CA . LEU A 1 64 ? -25.107 6.003 -17.065 1.00 0.00 64 LEU A CA 12
ATOM 16155 C C . LEU A 1 64 ? -23.935 6.580 -17.852 1.00 0.00 64 LEU A C 12
ATOM 16156 O O . LEU A 1 64 ? -23.134 5.855 -18.443 1.00 0.00 64 LEU A O 12
ATOM 16172 N N . PRO A 1 65 ? -23.828 7.917 -17.859 1.00 0.00 65 PRO A N 12
ATOM 16173 C CA . PRO A 1 65 ? -22.755 8.622 -18.566 1.00 0.00 65 PRO A CA 12
ATOM 16174 C C . PRO A 1 65 ? -21.395 8.419 -17.907 1.00 0.00 65 PRO A C 12
ATOM 16175 O O . PRO A 1 65 ? -21.308 8.185 -16.702 1.00 0.00 65 PRO A O 12
ATOM 16186 N N . ALA A 1 66 ? -20.336 8.511 -18.705 1.00 0.00 66 ALA A N 12
ATOM 16187 C CA . ALA A 1 66 ? -18.980 8.340 -18.197 1.00 0.00 66 ALA A CA 12
ATOM 16188 C C . ALA A 1 66 ? -18.712 9.274 -17.022 1.00 0.00 66 ALA A C 12
ATOM 16189 O O . ALA A 1 66 ? -17.958 8.939 -16.108 1.00 0.00 66 ALA A O 12
ATOM 16196 N N . LYS A 1 67 ? -19.332 10.449 -17.053 1.00 0.00 67 LYS A N 12
ATOM 16197 C CA . LYS A 1 67 ? -19.161 11.433 -15.990 1.00 0.00 67 LYS A CA 12
ATOM 16198 C C . LYS A 1 67 ? -19.785 10.942 -14.688 1.00 0.00 67 LYS A C 12
ATOM 16199 O O . LYS A 1 67 ? -19.339 11.304 -13.600 1.00 0.00 67 LYS A O 12
ATOM 16218 N N . ASP A 1 68 ? -20.818 10.114 -14.808 1.00 0.00 68 ASP A N 12
ATOM 16219 C CA . ASP A 1 68 ? -21.502 9.571 -13.640 1.00 0.00 68 ASP A CA 12
ATOM 16220 C C . ASP A 1 68 ? -20.922 8.214 -13.253 1.00 0.00 68 ASP A C 12
ATOM 16221 O O . ASP A 1 68 ? -21.632 7.345 -12.748 1.00 0.00 68 ASP A O 12
ATOM 16230 N N . LYS A 1 69 ? -19.627 8.039 -13.495 1.00 0.00 69 LYS A N 12
ATOM 16231 C CA . LYS A 1 69 ? -18.951 6.788 -13.173 1.00 0.00 69 LYS A CA 12
ATOM 16232 C C . LYS A 1 69 ? -17.441 6.991 -13.096 1.00 0.00 69 LYS A C 12
ATOM 16233 O O . LYS A 1 69 ? -16.855 7.694 -13.919 1.00 0.00 69 LYS A O 12
ATOM 16252 N N . LYS A 1 70 ? -16.815 6.369 -12.102 1.00 0.00 70 LYS A N 12
ATOM 16253 C CA . LYS A 1 70 ? -15.373 6.478 -11.917 1.00 0.00 70 LYS A CA 12
ATOM 16254 C C . LYS A 1 70 ? -14.639 5.413 -12.725 1.00 0.00 70 LYS A C 12
ATOM 16255 O O . LYS A 1 70 ? -14.843 4.216 -12.521 1.00 0.00 70 LYS A O 12
ATOM 16274 N N . SER A 1 71 ? -13.784 5.855 -13.641 1.00 0.00 71 SER A N 12
ATOM 16275 C CA . SER A 1 71 ? -13.021 4.939 -14.481 1.00 0.00 71 SER A CA 12
ATOM 16276 C C . SER A 1 71 ? -13.929 4.245 -15.491 1.00 0.00 71 SER A C 12
ATOM 16277 O O . SER A 1 71 ? -13.899 4.552 -16.683 1.00 0.00 71 SER A O 12
ATOM 16285 N N . ASP A 1 72 ? -14.735 3.307 -15.006 1.00 0.00 72 ASP A N 12
ATOM 16286 C CA . ASP A 1 72 ? -15.654 2.569 -15.865 1.00 0.00 72 ASP A CA 12
ATOM 16287 C C . ASP A 1 72 ? -16.722 1.862 -15.038 1.00 0.00 72 ASP A C 12
ATOM 16288 O O . ASP A 1 72 ? -17.239 0.817 -15.435 1.00 0.00 72 ASP A O 12
ATOM 16297 N N . MET A 1 73 ? -17.049 2.437 -13.886 1.00 0.00 73 MET A N 12
ATOM 16298 C CA . MET A 1 73 ? -18.056 1.862 -13.002 1.00 0.00 73 MET A CA 12
ATOM 16299 C C . MET A 1 73 ? -18.740 2.948 -12.177 1.00 0.00 73 MET A C 12
ATOM 16300 O O . MET A 1 73 ? -18.143 3.982 -11.879 1.00 0.00 73 MET A O 12
ATOM 16314 N N . SER A 1 74 ? -19.995 2.705 -11.813 1.00 0.00 74 SER A N 12
ATOM 16315 C CA . SER A 1 74 ? -20.761 3.664 -11.026 1.00 0.00 74 SER A CA 12
ATOM 16316 C C . SER A 1 74 ? -20.137 3.858 -9.648 1.00 0.00 74 SER A C 12
ATOM 16317 O O . SER A 1 74 ? -19.628 2.912 -9.046 1.00 0.00 74 SER A O 12
ATOM 16325 N N . ILE A 1 75 ? -20.180 5.091 -9.154 1.00 0.00 75 ILE A N 12
ATOM 16326 C CA . ILE A 1 75 ? -19.620 5.410 -7.846 1.00 0.00 75 ILE A CA 12
ATOM 16327 C C . ILE A 1 75 ? -20.139 4.453 -6.778 1.00 0.00 75 ILE A C 12
ATOM 16328 O O . ILE A 1 75 ? -19.424 4.110 -5.837 1.00 0.00 75 ILE A O 12
ATOM 16344 N N . ALA A 1 76 ? -21.387 4.024 -6.931 1.00 0.00 76 ALA A N 12
ATOM 16345 C CA . ALA A 1 76 ? -22.001 3.104 -5.982 1.00 0.00 76 ALA A CA 12
ATOM 16346 C C . ALA A 1 76 ? -21.322 1.739 -6.023 1.00 0.00 76 ALA A C 12
ATOM 16347 O O . ALA A 1 76 ? -21.065 1.131 -4.984 1.00 0.00 76 ALA A O 12
ATOM 16354 N N . HIS A 1 77 ? -21.035 1.262 -7.230 1.00 0.00 77 HIS A N 12
ATOM 16355 C CA . HIS A 1 77 ? -20.386 -0.032 -7.406 1.00 0.00 77 HIS A CA 12
ATOM 16356 C C . HIS A 1 77 ? -18.900 0.056 -7.074 1.00 0.00 77 HIS A C 12
ATOM 16357 O O . HIS A 1 77 ? -18.315 -0.889 -6.545 1.00 0.00 77 HIS A O 12
ATOM 16371 N N . TYR A 1 78 ? -18.295 1.196 -7.389 1.00 0.00 78 TYR A N 12
ATOM 16372 C CA . TYR A 1 78 ? -16.876 1.406 -7.127 1.00 0.00 78 TYR A CA 12
ATOM 16373 C C . TYR A 1 78 ? -16.556 1.186 -5.652 1.00 0.00 78 TYR A C 12
ATOM 16374 O O . TYR A 1 78 ? -15.492 0.674 -5.306 1.00 0.00 78 TYR A O 12
ATOM 16392 N N . ASN A 1 79 ? -17.486 1.577 -4.787 1.00 0.00 79 ASN A N 12
ATOM 16393 C CA . ASN A 1 79 ? -17.305 1.423 -3.348 1.00 0.00 79 ASN A CA 12
ATOM 16394 C C . ASN A 1 79 ? -17.400 -0.045 -2.942 1.00 0.00 79 ASN A C 12
ATOM 16395 O O . ASN A 1 79 ? -16.718 -0.489 -2.019 1.00 0.00 79 ASN A O 12
ATOM 16406 N N . ALA A 1 80 ? -18.249 -0.792 -3.639 1.00 0.00 80 ALA A N 12
ATOM 16407 C CA . ALA A 1 80 ? -18.431 -2.210 -3.354 1.00 0.00 80 ALA A CA 12
ATOM 16408 C C . ALA A 1 80 ? -17.208 -3.017 -3.775 1.00 0.00 80 ALA A C 12
ATOM 16409 O O . ALA A 1 80 ? -16.653 -3.780 -2.984 1.00 0.00 80 ALA A O 12
ATOM 16416 N N . VAL A 1 81 ? -16.792 -2.844 -5.025 1.00 0.00 81 VAL A N 12
ATOM 16417 C CA . VAL A 1 81 ? -15.634 -3.555 -5.551 1.00 0.00 81 VAL A CA 12
ATOM 16418 C C . VAL A 1 81 ? -14.375 -3.218 -4.760 1.00 0.00 81 VAL A C 12
ATOM 16419 O O . VAL A 1 81 ? -13.515 -4.073 -4.547 1.00 0.00 81 VAL A O 12
ATOM 16432 N N . HIS A 1 82 ? -14.274 -1.966 -4.325 1.00 0.00 82 HIS A N 12
ATOM 16433 C CA . HIS A 1 82 ? -13.120 -1.515 -3.555 1.00 0.00 82 HIS A CA 12
ATOM 16434 C C . HIS A 1 82 ? -13.111 -2.149 -2.168 1.00 0.00 82 HIS A C 12
ATOM 16435 O O . HIS A 1 82 ? -12.054 -2.486 -1.635 1.00 0.00 82 HIS A O 12
ATOM 16449 N N . SER A 1 83 ? -14.297 -2.309 -1.587 1.00 0.00 83 SER A N 12
ATOM 16450 C CA . SER A 1 83 ? -14.425 -2.899 -0.260 1.00 0.00 83 SER A CA 12
ATOM 16451 C C . SER A 1 83 ? -13.879 -4.324 -0.244 1.00 0.00 83 SER A C 12
ATOM 16452 O O . SER A 1 83 ? -13.288 -4.763 0.742 1.00 0.00 83 SER A O 12
ATOM 16460 N N . ALA A 1 84 ? -14.083 -5.041 -1.344 1.00 0.00 84 ALA A N 12
ATOM 16461 C CA . ALA A 1 84 ? -13.611 -6.415 -1.458 1.00 0.00 84 ALA A CA 12
ATOM 16462 C C . ALA A 1 84 ? -12.091 -6.466 -1.572 1.00 0.00 84 ALA A C 12
ATOM 16463 O O . ALA A 1 84 ? -11.433 -7.248 -0.886 1.00 0.00 84 ALA A O 12
ATOM 16470 N N . ALA A 1 85 ? -11.539 -5.627 -2.443 1.00 0.00 85 ALA A N 12
ATOM 16471 C CA . ALA A 1 85 ? -10.097 -5.576 -2.645 1.00 0.00 85 ALA A CA 12
ATOM 16472 C C . ALA A 1 85 ? -9.367 -5.310 -1.333 1.00 0.00 85 ALA A C 12
ATOM 16473 O O . ALA A 1 85 ? -8.269 -5.819 -1.106 1.00 0.00 85 ALA A O 12
ATOM 16480 N N . LYS A 1 86 ? -9.984 -4.509 -0.470 1.00 0.00 86 LYS A N 12
ATOM 16481 C CA . LYS A 1 86 ? -9.395 -4.175 0.821 1.00 0.00 86 LYS A CA 12
ATOM 16482 C C . LYS A 1 86 ? -9.309 -5.408 1.715 1.00 0.00 86 LYS A C 12
ATOM 16483 O O . LYS A 1 86 ? -8.342 -5.586 2.456 1.00 0.00 86 LYS A O 12
ATOM 16502 N N . THR A 1 87 ? -10.328 -6.259 1.641 1.00 0.00 87 THR A N 12
ATOM 16503 C CA . THR A 1 87 ? -10.368 -7.475 2.443 1.00 0.00 87 THR A CA 12
ATOM 16504 C C . THR A 1 87 ? -9.404 -8.524 1.900 1.00 0.00 87 THR A C 12
ATOM 16505 O O . THR A 1 87 ? -8.715 -9.201 2.662 1.00 0.00 87 THR A O 12
ATOM 16516 N N . MET A 1 88 ? -9.359 -8.652 0.578 1.00 0.00 88 MET A N 12
ATOM 16517 C CA . MET A 1 88 ? -8.477 -9.617 -0.067 1.00 0.00 88 MET A CA 12
ATOM 16518 C C . MET A 1 88 ? -7.031 -9.131 -0.046 1.00 0.00 88 MET A C 12
ATOM 16519 O O . MET A 1 88 ? -6.097 -9.924 -0.163 1.00 0.00 88 MET A O 12
ATOM 16533 N N . GLY A 1 89 ? -6.853 -7.822 0.104 1.00 0.00 89 GLY A N 12
ATOM 16534 C CA . GLY A 1 89 ? -5.519 -7.253 0.137 1.00 0.00 89 GLY A CA 12
ATOM 16535 C C . GLY A 1 89 ? -4.856 -7.249 -1.227 1.00 0.00 89 GLY A C 12
ATOM 16536 O O . GLY A 1 89 ? -3.631 -7.317 -1.329 1.00 0.00 89 GLY A O 12
ATOM 16540 N N . ILE A 1 90 ? -5.667 -7.169 -2.276 1.00 0.00 90 ILE A N 12
ATOM 16541 C CA . ILE A 1 90 ? -5.153 -7.157 -3.640 1.00 0.00 90 ILE A CA 12
ATOM 16542 C C . ILE A 1 90 ? -5.107 -5.739 -4.198 1.00 0.00 90 ILE A C 12
ATOM 16543 O O . ILE A 1 90 ? -6.138 -5.078 -4.326 1.00 0.00 90 ILE A O 12
ATOM 16559 N N . ASP A 1 91 ? -3.907 -5.278 -4.530 1.00 0.00 91 ASP A N 12
ATOM 16560 C CA . ASP A 1 91 ? -3.727 -3.939 -5.078 1.00 0.00 91 ASP A CA 12
ATOM 16561 C C . ASP A 1 91 ? -3.943 -3.936 -6.588 1.00 0.00 91 ASP A C 12
ATOM 16562 O O . ASP A 1 91 ? -4.832 -3.254 -7.098 1.00 0.00 91 ASP A O 12
ATOM 16571 N N . THR A 1 92 ? -3.121 -4.702 -7.300 1.00 0.00 92 THR A N 12
ATOM 16572 C CA . THR A 1 92 ? -3.220 -4.786 -8.751 1.00 0.00 92 THR A CA 12
ATOM 16573 C C . THR A 1 92 ? -3.791 -6.131 -9.187 1.00 0.00 92 THR A C 12
ATOM 16574 O O . THR A 1 92 ? -3.097 -7.148 -9.158 1.00 0.00 92 THR A O 12
ATOM 16585 N N . TRP A 1 93 ? -5.056 -6.129 -9.589 1.00 0.00 93 TRP A N 12
ATOM 16586 C CA . TRP A 1 93 ? -5.719 -7.351 -10.031 1.00 0.00 93 TRP A CA 12
ATOM 16587 C C . TRP A 1 93 ? -6.196 -7.220 -11.473 1.00 0.00 93 TRP A C 12
ATOM 16588 O O . TRP A 1 93 ? -6.246 -8.203 -12.212 1.00 0.00 93 TRP A O 12
ATOM 16609 N N . GLY A 1 1 ? 2.310 5.365 -7.129 1.00 0.00 1 GLY A N 13
ATOM 16610 C CA . GLY A 1 1 ? 1.810 4.151 -7.747 1.00 0.00 1 GLY A CA 13
ATOM 16611 C C . GLY A 1 1 ? 1.857 2.961 -6.809 1.00 0.00 1 GLY A C 13
ATOM 16612 O O . GLY A 1 1 ? 2.320 3.074 -5.675 1.00 0.00 1 GLY A O 13
ATOM 16616 N N . ALA A 1 2 ? 1.374 1.817 -7.283 1.00 0.00 2 ALA A N 13
ATOM 16617 C CA . ALA A 1 2 ? 1.363 0.601 -6.479 1.00 0.00 2 ALA A CA 13
ATOM 16618 C C . ALA A 1 2 ? 0.897 -0.596 -7.300 1.00 0.00 2 ALA A C 13
ATOM 16619 O O . ALA A 1 2 ? -0.239 -0.633 -7.770 1.00 0.00 2 ALA A O 13
ATOM 16626 N N . MET A 1 3 ? 1.782 -1.573 -7.469 1.00 0.00 3 MET A N 13
ATOM 16627 C CA . MET A 1 3 ? 1.460 -2.772 -8.233 1.00 0.00 3 MET A CA 13
ATOM 16628 C C . MET A 1 3 ? 2.163 -3.994 -7.650 1.00 0.00 3 MET A C 13
ATOM 16629 O O . MET A 1 3 ? 3.294 -4.307 -8.020 1.00 0.00 3 MET A O 13
ATOM 16643 N N . ALA A 1 4 ? 1.485 -4.680 -6.735 1.00 0.00 4 ALA A N 13
ATOM 16644 C CA . ALA A 1 4 ? 2.045 -5.869 -6.103 1.00 0.00 4 ALA A CA 13
ATOM 16645 C C . ALA A 1 4 ? 1.051 -6.490 -5.127 1.00 0.00 4 ALA A C 13
ATOM 16646 O O . ALA A 1 4 ? 0.711 -5.891 -4.108 1.00 0.00 4 ALA A O 13
ATOM 16653 N N . ASN A 1 5 ? 0.589 -7.694 -5.447 1.00 0.00 5 ASN A N 13
ATOM 16654 C CA . ASN A 1 5 ? -0.368 -8.396 -4.599 1.00 0.00 5 ASN A CA 13
ATOM 16655 C C . ASN A 1 5 ? 0.352 -9.274 -3.579 1.00 0.00 5 ASN A C 13
ATOM 16656 O O . ASN A 1 5 ? 1.512 -9.647 -3.753 1.00 0.00 5 ASN A O 13
ATOM 16667 N N . PRO A 1 6 ? -0.352 -9.612 -2.488 1.00 0.00 6 PRO A N 13
ATOM 16668 C CA . PRO A 1 6 ? 0.199 -10.450 -1.419 1.00 0.00 6 PRO A CA 13
ATOM 16669 C C . PRO A 1 6 ? 0.397 -11.897 -1.860 1.00 0.00 6 PRO A C 13
ATOM 16670 O O . PRO A 1 6 ? -0.335 -12.403 -2.711 1.00 0.00 6 PRO A O 13
ATOM 16681 N N . LYS A 1 7 ? 1.390 -12.558 -1.276 1.00 0.00 7 LYS A N 13
ATOM 16682 C CA . LYS A 1 7 ? 1.684 -13.947 -1.607 1.00 0.00 7 LYS A CA 13
ATOM 16683 C C . LYS A 1 7 ? 0.444 -14.819 -1.444 1.00 0.00 7 LYS A C 13
ATOM 16684 O O . LYS A 1 7 ? 0.171 -15.691 -2.271 1.00 0.00 7 LYS A O 13
ATOM 16703 N N . THR A 1 8 ? -0.307 -14.579 -0.374 1.00 0.00 8 THR A N 13
ATOM 16704 C CA . THR A 1 8 ? -1.518 -15.342 -0.103 1.00 0.00 8 THR A CA 13
ATOM 16705 C C . THR A 1 8 ? -2.574 -14.476 0.574 1.00 0.00 8 THR A C 13
ATOM 16706 O O . THR A 1 8 ? -2.249 -13.497 1.247 1.00 0.00 8 THR A O 13
ATOM 16717 N N . ILE A 1 9 ? -3.839 -14.842 0.392 1.00 0.00 9 ILE A N 13
ATOM 16718 C CA . ILE A 1 9 ? -4.942 -14.098 0.987 1.00 0.00 9 ILE A CA 13
ATOM 16719 C C . ILE A 1 9 ? -5.779 -14.990 1.898 1.00 0.00 9 ILE A C 13
ATOM 16720 O O . ILE A 1 9 ? -5.871 -16.199 1.686 1.00 0.00 9 ILE A O 13
ATOM 16736 N N . LYS A 1 10 ? -6.388 -14.385 2.911 1.00 0.00 10 LYS A N 13
ATOM 16737 C CA . LYS A 1 10 ? -7.221 -15.123 3.854 1.00 0.00 10 LYS A CA 13
ATOM 16738 C C . LYS A 1 10 ? -8.553 -15.507 3.218 1.00 0.00 10 LYS A C 13
ATOM 16739 O O . LYS A 1 10 ? -9.189 -14.695 2.548 1.00 0.00 10 LYS A O 13
ATOM 16758 N N . ALA A 1 11 ? -8.970 -16.750 3.435 1.00 0.00 11 ALA A N 13
ATOM 16759 C CA . ALA A 1 11 ? -10.228 -17.241 2.886 1.00 0.00 11 ALA A CA 13
ATOM 16760 C C . ALA A 1 11 ? -11.390 -16.338 3.286 1.00 0.00 11 ALA A C 13
ATOM 16761 O O . ALA A 1 11 ? -12.309 -16.109 2.500 1.00 0.00 11 ALA A O 13
ATOM 16768 N N . ALA A 1 12 ? -11.344 -15.829 4.512 1.00 0.00 12 ALA A N 13
ATOM 16769 C CA . ALA A 1 12 ? -12.392 -14.951 5.016 1.00 0.00 12 ALA A CA 13
ATOM 16770 C C . ALA A 1 12 ? -12.633 -13.783 4.065 1.00 0.00 12 ALA A C 13
ATOM 16771 O O . ALA A 1 12 ? -13.764 -13.327 3.900 1.00 0.00 12 ALA A O 13
ATOM 16778 N N . ALA A 1 13 ? -11.562 -13.302 3.442 1.00 0.00 13 ALA A N 13
ATOM 16779 C CA . ALA A 1 13 ? -11.657 -12.188 2.507 1.00 0.00 13 ALA A CA 13
ATOM 16780 C C . ALA A 1 13 ? -12.503 -12.561 1.294 1.00 0.00 13 ALA A C 13
ATOM 16781 O O . ALA A 1 13 ? -13.199 -11.718 0.728 1.00 0.00 13 ALA A O 13
ATOM 16788 N N . TYR A 1 14 ? -12.437 -13.828 0.900 1.00 0.00 14 TYR A N 13
ATOM 16789 C CA . TYR A 1 14 ? -13.195 -14.311 -0.249 1.00 0.00 14 TYR A CA 13
ATOM 16790 C C . TYR A 1 14 ? -14.693 -14.295 0.041 1.00 0.00 14 TYR A C 13
ATOM 16791 O O . TYR A 1 14 ? -15.479 -13.740 -0.725 1.00 0.00 14 TYR A O 13
ATOM 16809 N N . ASN A 1 15 ? -15.080 -14.910 1.155 1.00 0.00 15 ASN A N 13
ATOM 16810 C CA . ASN A 1 15 ? -16.483 -14.967 1.548 1.00 0.00 15 ASN A CA 13
ATOM 16811 C C . ASN A 1 15 ? -17.017 -13.574 1.864 1.00 0.00 15 ASN A C 13
ATOM 16812 O O . ASN A 1 15 ? -18.176 -13.266 1.588 1.00 0.00 15 ASN A O 13
ATOM 16823 N N . GLN A 1 16 ? -16.163 -12.736 2.443 1.00 0.00 16 GLN A N 13
ATOM 16824 C CA . GLN A 1 16 ? -16.549 -11.375 2.796 1.00 0.00 16 GLN A CA 13
ATOM 16825 C C . GLN A 1 16 ? -16.635 -10.494 1.554 1.00 0.00 16 GLN A C 13
ATOM 16826 O O . GLN A 1 16 ? -17.477 -9.600 1.473 1.00 0.00 16 GLN A O 13
ATOM 16840 N N . ALA A 1 17 ? -15.758 -10.752 0.590 1.00 0.00 17 ALA A N 13
ATOM 16841 C CA . ALA A 1 17 ? -15.736 -9.983 -0.648 1.00 0.00 17 ALA A CA 13
ATOM 16842 C C . ALA A 1 17 ? -16.986 -10.245 -1.480 1.00 0.00 17 ALA A C 13
ATOM 16843 O O . ALA A 1 17 ? -17.649 -9.312 -1.933 1.00 0.00 17 ALA A O 13
ATOM 16850 N N . ARG A 1 18 ? -17.303 -11.521 -1.677 1.00 0.00 18 ARG A N 13
ATOM 16851 C CA . ARG A 1 18 ? -18.474 -11.905 -2.456 1.00 0.00 18 ARG A CA 13
ATOM 16852 C C . ARG A 1 18 ? -19.760 -11.552 -1.716 1.00 0.00 18 ARG A C 13
ATOM 16853 O O . ARG A 1 18 ? -20.765 -11.194 -2.331 1.00 0.00 18 ARG A O 13
ATOM 16874 N N . SER A 1 19 ? -19.722 -11.655 -0.391 1.00 0.00 19 SER A N 13
ATOM 16875 C CA . SER A 1 19 ? -20.885 -11.351 0.433 1.00 0.00 19 SER A CA 13
ATOM 16876 C C . SER A 1 19 ? -21.358 -9.919 0.199 1.00 0.00 19 SER A C 13
ATOM 16877 O O . SER A 1 19 ? -22.541 -9.674 -0.040 1.00 0.00 19 SER A O 13
ATOM 16885 N N . THR A 1 20 ? -20.425 -8.975 0.268 1.00 0.00 20 THR A N 13
ATOM 16886 C CA . THR A 1 20 ? -20.744 -7.568 0.065 1.00 0.00 20 THR A CA 13
ATOM 16887 C C . THR A 1 20 ? -21.398 -7.343 -1.294 1.00 0.00 20 THR A C 13
ATOM 16888 O O . THR A 1 20 ? -22.391 -6.623 -1.405 1.00 0.00 20 THR A O 13
ATOM 16899 N N . LEU A 1 21 ? -20.836 -7.964 -2.325 1.00 0.00 21 LEU A N 13
ATOM 16900 C CA . LEU A 1 21 ? -21.365 -7.832 -3.678 1.00 0.00 21 LEU A CA 13
ATOM 16901 C C . LEU A 1 21 ? -22.768 -8.424 -3.774 1.00 0.00 21 LEU A C 13
ATOM 16902 O O . LEU A 1 21 ? -23.592 -7.967 -4.566 1.00 0.00 21 LEU A O 13
ATOM 16918 N N . ALA A 1 22 ? -23.032 -9.441 -2.961 1.00 0.00 22 ALA A N 13
ATOM 16919 C CA . ALA A 1 22 ? -24.336 -10.092 -2.951 1.00 0.00 22 ALA A CA 13
ATOM 16920 C C . ALA A 1 22 ? -25.456 -9.077 -2.753 1.00 0.00 22 ALA A C 13
ATOM 16921 O O . ALA A 1 22 ? -26.587 -9.293 -3.187 1.00 0.00 22 ALA A O 13
ATOM 16928 N N . ASP A 1 23 ? -25.134 -7.969 -2.093 1.00 0.00 23 ASP A N 13
ATOM 16929 C CA . ASP A 1 23 ? -26.113 -6.920 -1.837 1.00 0.00 23 ASP A CA 13
ATOM 16930 C C . ASP A 1 23 ? -26.705 -6.398 -3.143 1.00 0.00 23 ASP A C 13
ATOM 16931 O O . ASP A 1 23 ? -27.884 -6.052 -3.207 1.00 0.00 23 ASP A O 13
ATOM 16940 N N . ALA A 1 24 ? -25.877 -6.344 -4.181 1.00 0.00 24 ALA A N 13
ATOM 16941 C CA . ALA A 1 24 ? -26.319 -5.866 -5.486 1.00 0.00 24 ALA A CA 13
ATOM 16942 C C . ALA A 1 24 ? -26.494 -7.022 -6.464 1.00 0.00 24 ALA A C 13
ATOM 16943 O O . ALA A 1 24 ? -27.263 -6.929 -7.420 1.00 0.00 24 ALA A O 13
ATOM 16950 N N . GLY A 1 25 ? -25.774 -8.113 -6.219 1.00 0.00 25 GLY A N 13
ATOM 16951 C CA . GLY A 1 25 ? -25.863 -9.271 -7.088 1.00 0.00 25 GLY A CA 13
ATOM 16952 C C . GLY A 1 25 ? -24.502 -9.769 -7.533 1.00 0.00 25 GLY A C 13
ATOM 16953 O O . GLY A 1 25 ? -23.554 -8.991 -7.642 1.00 0.00 25 GLY A O 13
ATOM 16957 N N . SER A 1 26 ? -24.404 -11.069 -7.790 1.00 0.00 26 SER A N 13
ATOM 16958 C CA . SER A 1 26 ? -23.147 -11.671 -8.221 1.00 0.00 26 SER A CA 13
ATOM 16959 C C . SER A 1 26 ? -23.320 -12.399 -9.550 1.00 0.00 26 SER A C 13
ATOM 16960 O O . SER A 1 26 ? -24.084 -13.359 -9.649 1.00 0.00 26 SER A O 13
ATOM 16968 N N . ARG A 1 27 ? -22.606 -11.934 -10.570 1.00 0.00 27 ARG A N 13
ATOM 16969 C CA . ARG A 1 27 ? -22.681 -12.539 -11.894 1.00 0.00 27 ARG A CA 13
ATOM 16970 C C . ARG A 1 27 ? -21.879 -13.837 -11.945 1.00 0.00 27 ARG A C 13
ATOM 16971 O O . ARG A 1 27 ? -22.427 -14.907 -12.211 1.00 0.00 27 ARG A O 13
ATOM 16992 N N . THR A 1 28 ? -20.579 -13.734 -11.689 1.00 0.00 28 THR A N 13
ATOM 16993 C CA . THR A 1 28 ? -19.702 -14.898 -11.707 1.00 0.00 28 THR A CA 13
ATOM 16994 C C . THR A 1 28 ? -19.849 -15.717 -10.430 1.00 0.00 28 THR A C 13
ATOM 16995 O O . THR A 1 28 ? -19.896 -16.946 -10.472 1.00 0.00 28 THR A O 13
ATOM 17006 N N . ALA A 1 29 ? -19.921 -15.028 -9.296 1.00 0.00 29 ALA A N 13
ATOM 17007 C CA . ALA A 1 29 ? -20.066 -15.693 -8.007 1.00 0.00 29 ALA A CA 13
ATOM 17008 C C . ALA A 1 29 ? -21.325 -16.553 -7.971 1.00 0.00 29 ALA A C 13
ATOM 17009 O O . ALA A 1 29 ? -21.379 -17.562 -7.268 1.00 0.00 29 ALA A O 13
ATOM 17016 N N . ALA A 1 30 ? -22.336 -16.146 -8.732 1.00 0.00 30 ALA A N 13
ATOM 17017 C CA . ALA A 1 30 ? -23.593 -16.881 -8.787 1.00 0.00 30 ALA A CA 13
ATOM 17018 C C . ALA A 1 30 ? -23.368 -18.323 -9.227 1.00 0.00 30 ALA A C 13
ATOM 17019 O O . ALA A 1 30 ? -24.047 -19.239 -8.762 1.00 0.00 30 ALA A O 13
ATOM 17026 N N . LYS A 1 31 ? -22.410 -18.520 -10.127 1.00 0.00 31 LYS A N 13
ATOM 17027 C CA . LYS A 1 31 ? -22.094 -19.851 -10.630 1.00 0.00 31 LYS A CA 13
ATOM 17028 C C . LYS A 1 31 ? -20.962 -20.482 -9.825 1.00 0.00 31 LYS A C 13
ATOM 17029 O O . LYS A 1 31 ? -20.855 -21.706 -9.739 1.00 0.00 31 LYS A O 13
ATOM 17048 N N . SER A 1 32 ? -20.120 -19.639 -9.236 1.00 0.00 32 SER A N 13
ATOM 17049 C CA . SER A 1 32 ? -18.994 -20.115 -8.439 1.00 0.00 32 SER A CA 13
ATOM 17050 C C . SER A 1 32 ? -19.379 -20.226 -6.967 1.00 0.00 32 SER A C 13
ATOM 17051 O O . SER A 1 32 ? -20.503 -19.903 -6.581 1.00 0.00 32 SER A O 13
ATOM 17059 N N . HIS A 1 33 ? -18.437 -20.685 -6.149 1.00 0.00 33 HIS A N 13
ATOM 17060 C CA . HIS A 1 33 ? -18.676 -20.839 -4.718 1.00 0.00 33 HIS A CA 13
ATOM 17061 C C . HIS A 1 33 ? -17.496 -20.309 -3.910 1.00 0.00 33 HIS A C 13
ATOM 17062 O O . HIS A 1 33 ? -16.369 -20.220 -4.397 1.00 0.00 33 HIS A O 13
ATOM 17076 N N . PRO A 1 34 ? -17.758 -19.947 -2.646 1.00 0.00 34 PRO A N 13
ATOM 17077 C CA . PRO A 1 34 ? -16.731 -19.419 -1.744 1.00 0.00 34 PRO A CA 13
ATOM 17078 C C . PRO A 1 34 ? -15.719 -20.483 -1.332 1.00 0.00 34 PRO A C 13
ATOM 17079 O O . PRO A 1 34 ? -15.708 -21.587 -1.878 1.00 0.00 34 PRO A O 13
ATOM 17090 N N . ILE A 1 35 ? -14.870 -20.144 -0.368 1.00 0.00 35 ILE A N 13
ATOM 17091 C CA . ILE A 1 35 ? -13.856 -21.071 0.117 1.00 0.00 35 ILE A CA 13
ATOM 17092 C C . ILE A 1 35 ? -14.133 -21.485 1.559 1.00 0.00 35 ILE A C 13
ATOM 17093 O O . ILE A 1 35 ? -14.274 -20.639 2.442 1.00 0.00 35 ILE A O 13
ATOM 17109 N N . HIS A 1 36 ? -14.207 -22.792 1.790 1.00 0.00 36 HIS A N 13
ATOM 17110 C CA . HIS A 1 36 ? -14.464 -23.318 3.126 1.00 0.00 36 HIS A CA 13
ATOM 17111 C C . HIS A 1 36 ? -13.541 -24.493 3.434 1.00 0.00 36 HIS A C 13
ATOM 17112 O O . HIS A 1 36 ? -12.965 -25.097 2.529 1.00 0.00 36 HIS A O 13
ATOM 17126 N N . GLY A 1 37 ? -13.405 -24.812 4.717 1.00 0.00 37 GLY A N 13
ATOM 17127 C CA . GLY A 1 37 ? -12.550 -25.913 5.121 1.00 0.00 37 GLY A CA 13
ATOM 17128 C C . GLY A 1 37 ? -11.139 -25.779 4.584 1.00 0.00 37 GLY A C 13
ATOM 17129 O O . GLY A 1 37 ? -10.487 -26.776 4.274 1.00 0.00 37 GLY A O 13
ATOM 17133 N N . LYS A 1 38 ? -10.666 -24.542 4.471 1.00 0.00 38 LYS A N 13
ATOM 17134 C CA . LYS A 1 38 ? -9.323 -24.280 3.968 1.00 0.00 38 LYS A CA 13
ATOM 17135 C C . LYS A 1 38 ? -8.518 -23.457 4.968 1.00 0.00 38 LYS A C 13
ATOM 17136 O O . LYS A 1 38 ? -9.069 -22.908 5.923 1.00 0.00 38 LYS A O 13
ATOM 17155 N N . THR A 1 39 ? -7.210 -23.374 4.743 1.00 0.00 39 THR A N 13
ATOM 17156 C CA . THR A 1 39 ? -6.329 -22.618 5.625 1.00 0.00 39 THR A CA 13
ATOM 17157 C C . THR A 1 39 ? -6.006 -21.249 5.037 1.00 0.00 39 THR A C 13
ATOM 17158 O O . THR A 1 39 ? -6.011 -20.242 5.745 1.00 0.00 39 THR A O 13
ATOM 17169 N N . ASP A 1 40 ? -5.727 -21.219 3.739 1.00 0.00 40 ASP A N 13
ATOM 17170 C CA . ASP A 1 40 ? -5.403 -19.972 3.055 1.00 0.00 40 ASP A CA 13
ATOM 17171 C C . ASP A 1 40 ? -5.186 -20.211 1.564 1.00 0.00 40 ASP A C 13
ATOM 17172 O O . ASP A 1 40 ? -4.530 -21.174 1.168 1.00 0.00 40 ASP A O 13
ATOM 17181 N N . VAL A 1 41 ? -5.741 -19.327 0.741 1.00 0.00 41 VAL A N 13
ATOM 17182 C CA . VAL A 1 41 ? -5.608 -19.440 -0.706 1.00 0.00 41 VAL A CA 13
ATOM 17183 C C . VAL A 1 41 ? -4.764 -18.304 -1.271 1.00 0.00 41 VAL A C 13
ATOM 17184 O O . VAL A 1 41 ? -4.651 -17.229 -0.682 1.00 0.00 41 VAL A O 13
ATOM 17197 N N . PRO A 1 42 ? -4.157 -18.544 -2.443 1.00 0.00 42 PRO A N 13
ATOM 17198 C CA . PRO A 1 42 ? -3.313 -17.551 -3.115 1.00 0.00 42 PRO A CA 13
ATOM 17199 C C . PRO A 1 42 ? -4.120 -16.379 -3.662 1.00 0.00 42 PRO A C 13
ATOM 17200 O O . PRO A 1 42 ? -5.312 -16.509 -3.940 1.00 0.00 42 PRO A O 13
ATOM 17211 N N . VAL A 1 43 ? -3.463 -15.234 -3.814 1.00 0.00 43 VAL A N 13
ATOM 17212 C CA . VAL A 1 43 ? -4.119 -14.038 -4.329 1.00 0.00 43 VAL A CA 13
ATOM 17213 C C . VAL A 1 43 ? -4.851 -14.332 -5.634 1.00 0.00 43 VAL A C 13
ATOM 17214 O O . VAL A 1 43 ? -5.869 -13.711 -5.941 1.00 0.00 43 VAL A O 13
ATOM 17227 N N . SER A 1 44 ? -4.325 -15.282 -6.400 1.00 0.00 44 SER A N 13
ATOM 17228 C CA . SER A 1 44 ? -4.926 -15.657 -7.675 1.00 0.00 44 SER A CA 13
ATOM 17229 C C . SER A 1 44 ? -6.387 -16.056 -7.490 1.00 0.00 44 SER A C 13
ATOM 17230 O O . SER A 1 44 ? -7.217 -15.841 -8.373 1.00 0.00 44 SER A O 13
ATOM 17238 N N . TYR A 1 45 ? -6.693 -16.639 -6.336 1.00 0.00 45 TYR A N 13
ATOM 17239 C CA . TYR A 1 45 ? -8.052 -17.072 -6.035 1.00 0.00 45 TYR A CA 13
ATOM 17240 C C . TYR A 1 45 ? -8.951 -15.875 -5.738 1.00 0.00 45 TYR A C 13
ATOM 17241 O O . TYR A 1 45 ? -10.044 -15.753 -6.290 1.00 0.00 45 TYR A O 13
ATOM 17259 N N . GLY A 1 46 ? -8.481 -14.993 -4.862 1.00 0.00 46 GLY A N 13
ATOM 17260 C CA . GLY A 1 46 ? -9.254 -13.817 -4.506 1.00 0.00 46 GLY A CA 13
ATOM 17261 C C . GLY A 1 46 ? -9.407 -12.852 -5.665 1.00 0.00 46 GLY A C 13
ATOM 17262 O O . GLY A 1 46 ? -10.456 -12.227 -5.829 1.00 0.00 46 GLY A O 13
ATOM 17266 N N . THR A 1 47 ? -8.358 -12.728 -6.473 1.00 0.00 47 THR A N 13
ATOM 17267 C CA . THR A 1 47 ? -8.380 -11.830 -7.621 1.00 0.00 47 THR A CA 13
ATOM 17268 C C . THR A 1 47 ? -9.533 -12.165 -8.559 1.00 0.00 47 THR A C 13
ATOM 17269 O O . THR A 1 47 ? -10.117 -11.278 -9.182 1.00 0.00 47 THR A O 13
ATOM 17280 N N . SER A 1 48 ? -9.858 -13.451 -8.656 1.00 0.00 48 SER A N 13
ATOM 17281 C CA . SER A 1 48 ? -10.940 -13.903 -9.521 1.00 0.00 48 SER A CA 13
ATOM 17282 C C . SER A 1 48 ? -12.249 -13.203 -9.165 1.00 0.00 48 SER A C 13
ATOM 17283 O O . SER A 1 48 ? -13.007 -12.794 -10.046 1.00 0.00 48 SER A O 13
ATOM 17291 N N . LEU A 1 49 ? -12.507 -13.069 -7.869 1.00 0.00 49 LEU A N 13
ATOM 17292 C CA . LEU A 1 49 ? -13.723 -12.419 -7.395 1.00 0.00 49 LEU A CA 13
ATOM 17293 C C . LEU A 1 49 ? -13.632 -10.905 -7.560 1.00 0.00 49 LEU A C 13
ATOM 17294 O O . LEU A 1 49 ? -14.610 -10.249 -7.918 1.00 0.00 49 LEU A O 13
ATOM 17310 N N . LEU A 1 50 ? -12.450 -10.358 -7.298 1.00 0.00 50 LEU A N 13
ATOM 17311 C CA . LEU A 1 50 ? -12.229 -8.921 -7.419 1.00 0.00 50 LEU A CA 13
ATOM 17312 C C . LEU A 1 50 ? -12.516 -8.444 -8.840 1.00 0.00 50 LEU A C 13
ATOM 17313 O O . LEU A 1 50 ? -13.266 -7.490 -9.045 1.00 0.00 50 LEU A O 13
ATOM 17329 N N . ALA A 1 51 ? -11.915 -9.116 -9.816 1.00 0.00 51 ALA A N 13
ATOM 17330 C CA . ALA A 1 51 ? -12.110 -8.763 -11.217 1.00 0.00 51 ALA A CA 13
ATOM 17331 C C . ALA A 1 51 ? -13.520 -9.113 -11.681 1.00 0.00 51 ALA A C 13
ATOM 17332 O O . ALA A 1 51 ? -14.106 -8.409 -12.502 1.00 0.00 51 ALA A O 13
ATOM 17339 N N . ALA A 1 52 ? -14.058 -10.206 -11.149 1.00 0.00 52 ALA A N 13
ATOM 17340 C CA . ALA A 1 52 ? -15.400 -10.648 -11.508 1.00 0.00 52 ALA A CA 13
ATOM 17341 C C . ALA A 1 52 ? -16.434 -9.571 -11.197 1.00 0.00 52 ALA A C 13
ATOM 17342 O O . ALA A 1 52 ? -17.282 -9.253 -12.030 1.00 0.00 52 ALA A O 13
ATOM 17349 N N . ALA A 1 53 ? -16.358 -9.015 -9.992 1.00 0.00 53 ALA A N 13
ATOM 17350 C CA . ALA A 1 53 ? -17.287 -7.973 -9.572 1.00 0.00 53 ALA A CA 13
ATOM 17351 C C . ALA A 1 53 ? -17.002 -6.660 -10.293 1.00 0.00 53 ALA A C 13
ATOM 17352 O O . ALA A 1 53 ? -17.923 -5.939 -10.676 1.00 0.00 53 ALA A O 13
ATOM 17359 N N . ARG A 1 54 ? -15.721 -6.356 -10.473 1.00 0.00 54 ARG A N 13
ATOM 17360 C CA . ARG A 1 54 ? -15.315 -5.128 -11.146 1.00 0.00 54 ARG A CA 13
ATOM 17361 C C . ARG A 1 54 ? -15.903 -5.059 -12.553 1.00 0.00 54 ARG A C 13
ATOM 17362 O O . ARG A 1 54 ? -16.563 -4.084 -12.913 1.00 0.00 54 ARG A O 13
ATOM 17383 N N . ASP A 1 55 ? -15.658 -6.099 -13.342 1.00 0.00 55 ASP A N 13
ATOM 17384 C CA . ASP A 1 55 ? -16.164 -6.157 -14.709 1.00 0.00 55 ASP A CA 13
ATOM 17385 C C . ASP A 1 55 ? -17.688 -6.213 -14.723 1.00 0.00 55 ASP A C 13
ATOM 17386 O O . ASP A 1 55 ? -18.331 -5.658 -15.614 1.00 0.00 55 ASP A O 13
ATOM 17395 N N . GLU A 1 56 ? -18.260 -6.887 -13.729 1.00 0.00 56 GLU A N 13
ATOM 17396 C CA . GLU A 1 56 ? -19.709 -7.016 -13.629 1.00 0.00 56 GLU A CA 13
ATOM 17397 C C . GLU A 1 56 ? -20.359 -5.661 -13.364 1.00 0.00 56 GLU A C 13
ATOM 17398 O O . GLU A 1 56 ? -21.337 -5.291 -14.014 1.00 0.00 56 GLU A O 13
ATOM 17410 N N . PHE A 1 57 ? -19.808 -4.925 -12.404 1.00 0.00 57 PHE A N 13
ATOM 17411 C CA . PHE A 1 57 ? -20.334 -3.612 -12.051 1.00 0.00 57 PHE A CA 13
ATOM 17412 C C . PHE A 1 57 ? -20.275 -2.663 -13.244 1.00 0.00 57 PHE A C 13
ATOM 17413 O O . PHE A 1 57 ? -21.105 -1.764 -13.378 1.00 0.00 57 PHE A O 13
ATOM 17430 N N . ARG A 1 58 ? -19.287 -2.870 -14.109 1.00 0.00 58 ARG A N 13
ATOM 17431 C CA . ARG A 1 58 ? -19.117 -2.033 -15.290 1.00 0.00 58 ARG A CA 13
ATOM 17432 C C . ARG A 1 58 ? -20.377 -2.047 -16.151 1.00 0.00 58 ARG A C 13
ATOM 17433 O O . ARG A 1 58 ? -20.738 -1.037 -16.755 1.00 0.00 58 ARG A O 13
ATOM 17454 N N . GLN A 1 59 ? -21.040 -3.197 -16.203 1.00 0.00 59 GLN A N 13
ATOM 17455 C CA . GLN A 1 59 ? -22.258 -3.342 -16.991 1.00 0.00 59 GLN A CA 13
ATOM 17456 C C . GLN A 1 59 ? -23.436 -2.662 -16.302 1.00 0.00 59 GLN A C 13
ATOM 17457 O O . GLN A 1 59 ? -24.293 -2.070 -16.958 1.00 0.00 59 GLN A O 13
ATOM 17471 N N . ALA A 1 60 ? -23.472 -2.751 -14.977 1.00 0.00 60 ALA A N 13
ATOM 17472 C CA . ALA A 1 60 ? -24.545 -2.143 -14.199 1.00 0.00 60 ALA A CA 13
ATOM 17473 C C . ALA A 1 60 ? -24.651 -0.649 -14.485 1.00 0.00 60 ALA A C 13
ATOM 17474 O O . ALA A 1 60 ? -25.746 -0.120 -14.675 1.00 0.00 60 ALA A O 13
ATOM 17481 N N . ASP A 1 61 ? -23.507 0.026 -14.513 1.00 0.00 61 ASP A N 13
ATOM 17482 C CA . ASP A 1 61 ? -23.471 1.460 -14.776 1.00 0.00 61 ASP A CA 13
ATOM 17483 C C . ASP A 1 61 ? -23.204 1.735 -16.253 1.00 0.00 61 ASP A C 13
ATOM 17484 O O . ASP A 1 61 ? -22.538 2.710 -16.603 1.00 0.00 61 ASP A O 13
ATOM 17493 N N . LYS A 1 62 ? -23.727 0.870 -17.115 1.00 0.00 62 LYS A N 13
ATOM 17494 C CA . LYS A 1 62 ? -23.545 1.018 -18.554 1.00 0.00 62 LYS A CA 13
ATOM 17495 C C . LYS A 1 62 ? -24.475 2.091 -19.111 1.00 0.00 62 LYS A C 13
ATOM 17496 O O . LYS A 1 62 ? -24.127 2.799 -20.057 1.00 0.00 62 LYS A O 13
ATOM 17515 N N . LYS A 1 63 ? -25.659 2.208 -18.519 1.00 0.00 63 LYS A N 13
ATOM 17516 C CA . LYS A 1 63 ? -26.638 3.197 -18.954 1.00 0.00 63 LYS A CA 13
ATOM 17517 C C . LYS A 1 63 ? -26.199 4.605 -18.566 1.00 0.00 63 LYS A C 13
ATOM 17518 O O . LYS A 1 63 ? -26.594 5.586 -19.198 1.00 0.00 63 LYS A O 13
ATOM 17537 N N . LEU A 1 64 ? -25.379 4.698 -17.525 1.00 0.00 64 LEU A N 13
ATOM 17538 C CA . LEU A 1 64 ? -24.884 5.987 -17.054 1.00 0.00 64 LEU A CA 13
ATOM 17539 C C . LEU A 1 64 ? -23.691 6.449 -17.884 1.00 0.00 64 LEU A C 13
ATOM 17540 O O . LEU A 1 64 ? -22.956 5.646 -18.459 1.00 0.00 64 LEU A O 13
ATOM 17556 N N . PRO A 1 65 ? -23.490 7.774 -17.947 1.00 0.00 65 PRO A N 13
ATOM 17557 C CA . PRO A 1 65 ? -22.385 8.372 -18.701 1.00 0.00 65 PRO A CA 13
ATOM 17558 C C . PRO A 1 65 ? -21.030 8.099 -18.059 1.00 0.00 65 PRO A C 13
ATOM 17559 O O . PRO A 1 65 ? -20.952 7.704 -16.896 1.00 0.00 65 PRO A O 13
ATOM 17570 N N . ALA A 1 66 ? -19.964 8.312 -18.824 1.00 0.00 66 ALA A N 13
ATOM 17571 C CA . ALA A 1 66 ? -18.611 8.091 -18.328 1.00 0.00 66 ALA A CA 13
ATOM 17572 C C . ALA A 1 66 ? -18.265 9.079 -17.219 1.00 0.00 66 ALA A C 13
ATOM 17573 O O . ALA A 1 66 ? -17.498 8.763 -16.309 1.00 0.00 66 ALA A O 13
ATOM 17580 N N . LYS A 1 67 ? -18.833 10.277 -17.302 1.00 0.00 67 LYS A N 13
ATOM 17581 C CA . LYS A 1 67 ? -18.585 11.312 -16.305 1.00 0.00 67 LYS A CA 13
ATOM 17582 C C . LYS A 1 67 ? -19.214 10.940 -14.967 1.00 0.00 67 LYS A C 13
ATOM 17583 O O . LYS A 1 67 ? -18.723 11.334 -13.908 1.00 0.00 67 LYS A O 13
ATOM 17602 N N . ASP A 1 68 ? -20.302 10.180 -15.020 1.00 0.00 68 ASP A N 13
ATOM 17603 C CA . ASP A 1 68 ? -20.997 9.752 -13.811 1.00 0.00 68 ASP A CA 13
ATOM 17604 C C . ASP A 1 68 ? -20.497 8.387 -13.351 1.00 0.00 68 ASP A C 13
ATOM 17605 O O . ASP A 1 68 ? -21.253 7.592 -12.792 1.00 0.00 68 ASP A O 13
ATOM 17614 N N . LYS A 1 69 ? -19.217 8.119 -13.591 1.00 0.00 69 LYS A N 13
ATOM 17615 C CA . LYS A 1 69 ? -18.615 6.850 -13.201 1.00 0.00 69 LYS A CA 13
ATOM 17616 C C . LYS A 1 69 ? -17.095 6.966 -13.137 1.00 0.00 69 LYS A C 13
ATOM 17617 O O . LYS A 1 69 ? -16.473 7.589 -13.998 1.00 0.00 69 LYS A O 13
ATOM 17636 N N . LYS A 1 70 ? -16.503 6.362 -12.113 1.00 0.00 70 LYS A N 13
ATOM 17637 C CA . LYS A 1 70 ? -15.056 6.395 -11.937 1.00 0.00 70 LYS A CA 13
ATOM 17638 C C . LYS A 1 70 ? -14.384 5.292 -12.748 1.00 0.00 70 LYS A C 13
ATOM 17639 O O . LYS A 1 70 ? -14.653 4.108 -12.547 1.00 0.00 70 LYS A O 13
ATOM 17658 N N . SER A 1 71 ? -13.507 5.689 -13.666 1.00 0.00 71 SER A N 13
ATOM 17659 C CA . SER A 1 71 ? -12.798 4.733 -14.509 1.00 0.00 71 SER A CA 13
ATOM 17660 C C . SER A 1 71 ? -13.751 4.074 -15.502 1.00 0.00 71 SER A C 13
ATOM 17661 O O . SER A 1 71 ? -13.751 4.400 -16.689 1.00 0.00 71 SER A O 13
ATOM 17669 N N . ASP A 1 72 ? -14.561 3.145 -15.006 1.00 0.00 72 ASP A N 13
ATOM 17670 C CA . ASP A 1 72 ? -15.520 2.439 -15.848 1.00 0.00 72 ASP A CA 13
ATOM 17671 C C . ASP A 1 72 ? -16.619 1.802 -15.004 1.00 0.00 72 ASP A C 13
ATOM 17672 O O . ASP A 1 72 ? -17.209 0.794 -15.393 1.00 0.00 72 ASP A O 13
ATOM 17681 N N . MET A 1 73 ? -16.887 2.396 -13.845 1.00 0.00 73 MET A N 13
ATOM 17682 C CA . MET A 1 73 ? -17.916 1.886 -12.946 1.00 0.00 73 MET A CA 13
ATOM 17683 C C . MET A 1 73 ? -18.511 3.012 -12.106 1.00 0.00 73 MET A C 13
ATOM 17684 O O . MET A 1 73 ? -17.831 3.987 -11.788 1.00 0.00 73 MET A O 13
ATOM 17698 N N . SER A 1 74 ? -19.784 2.870 -11.751 1.00 0.00 74 SER A N 13
ATOM 17699 C CA . SER A 1 74 ? -20.471 3.878 -10.953 1.00 0.00 74 SER A CA 13
ATOM 17700 C C . SER A 1 74 ? -19.842 3.996 -9.568 1.00 0.00 74 SER A C 13
ATOM 17701 O O . SER A 1 74 ? -19.429 2.999 -8.975 1.00 0.00 74 SER A O 13
ATOM 17709 N N . ILE A 1 75 ? -19.771 5.221 -9.060 1.00 0.00 75 ILE A N 13
ATOM 17710 C CA . ILE A 1 75 ? -19.193 5.471 -7.745 1.00 0.00 75 ILE A CA 13
ATOM 17711 C C . ILE A 1 75 ? -19.805 4.554 -6.692 1.00 0.00 75 ILE A C 13
ATOM 17712 O O . ILE A 1 75 ? -19.125 4.114 -5.766 1.00 0.00 75 ILE A O 13
ATOM 17728 N N . ALA A 1 76 ? -21.095 4.268 -6.842 1.00 0.00 76 ALA A N 13
ATOM 17729 C CA . ALA A 1 76 ? -21.799 3.400 -5.906 1.00 0.00 76 ALA A CA 13
ATOM 17730 C C . ALA A 1 76 ? -21.289 1.966 -5.998 1.00 0.00 76 ALA A C 13
ATOM 17731 O O . ALA A 1 76 ? -21.144 1.282 -4.984 1.00 0.00 76 ALA A O 13
ATOM 17738 N N . HIS A 1 77 ? -21.018 1.515 -7.219 1.00 0.00 77 HIS A N 13
ATOM 17739 C CA . HIS A 1 77 ? -20.524 0.161 -7.442 1.00 0.00 77 HIS A CA 13
ATOM 17740 C C . HIS A 1 77 ? -19.047 0.055 -7.075 1.00 0.00 77 HIS A C 13
ATOM 17741 O O . HIS A 1 77 ? -18.595 -0.973 -6.569 1.00 0.00 77 HIS A O 13
ATOM 17755 N N . TYR A 1 78 ? -18.299 1.122 -7.333 1.00 0.00 78 TYR A N 13
ATOM 17756 C CA . TYR A 1 78 ? -16.873 1.147 -7.032 1.00 0.00 78 TYR A CA 13
ATOM 17757 C C . TYR A 1 78 ? -16.621 0.835 -5.561 1.00 0.00 78 TYR A C 13
ATOM 17758 O O . TYR A 1 78 ? -15.635 0.186 -5.213 1.00 0.00 78 TYR A O 13
ATOM 17776 N N . ASN A 1 79 ? -17.520 1.301 -4.701 1.00 0.00 79 ASN A N 13
ATOM 17777 C CA . ASN A 1 79 ? -17.397 1.072 -3.266 1.00 0.00 79 ASN A CA 13
ATOM 17778 C C . ASN A 1 79 ? -17.531 -0.412 -2.938 1.00 0.00 79 ASN A C 13
ATOM 17779 O O . ASN A 1 79 ? -16.902 -0.912 -2.006 1.00 0.00 79 ASN A O 13
ATOM 17790 N N . ALA A 1 80 ? -18.355 -1.111 -3.712 1.00 0.00 80 ALA A N 13
ATOM 17791 C CA . ALA A 1 80 ? -18.571 -2.538 -3.506 1.00 0.00 80 ALA A CA 13
ATOM 17792 C C . ALA A 1 80 ? -17.332 -3.340 -3.891 1.00 0.00 80 ALA A C 13
ATOM 17793 O O . ALA A 1 80 ? -16.835 -4.147 -3.105 1.00 0.00 80 ALA A O 13
ATOM 17800 N N . VAL A 1 81 ? -16.840 -3.115 -5.105 1.00 0.00 81 VAL A N 13
ATOM 17801 C CA . VAL A 1 81 ? -15.659 -3.817 -5.593 1.00 0.00 81 VAL A CA 13
ATOM 17802 C C . VAL A 1 81 ? -14.424 -3.448 -4.779 1.00 0.00 81 VAL A C 13
ATOM 17803 O O . VAL A 1 81 ? -13.559 -4.288 -4.528 1.00 0.00 81 VAL A O 13
ATOM 17816 N N . HIS A 1 82 ? -14.348 -2.186 -4.368 1.00 0.00 82 HIS A N 13
ATOM 17817 C CA . HIS A 1 82 ? -13.218 -1.705 -3.581 1.00 0.00 82 HIS A CA 13
ATOM 17818 C C . HIS A 1 82 ? -13.233 -2.314 -2.182 1.00 0.00 82 HIS A C 13
ATOM 17819 O O . HIS A 1 82 ? -12.183 -2.608 -1.611 1.00 0.00 82 HIS A O 13
ATOM 17833 N N . SER A 1 83 ? -14.430 -2.499 -1.635 1.00 0.00 83 SER A N 13
ATOM 17834 C CA . SER A 1 83 ? -14.581 -3.068 -0.301 1.00 0.00 83 SER A CA 13
ATOM 17835 C C . SER A 1 83 ? -14.000 -4.478 -0.243 1.00 0.00 83 SER A C 13
ATOM 17836 O O . SER A 1 83 ? -13.406 -4.875 0.759 1.00 0.00 83 SER A O 13
ATOM 17844 N N . ALA A 1 84 ? -14.177 -5.229 -1.325 1.00 0.00 84 ALA A N 13
ATOM 17845 C CA . ALA A 1 84 ? -13.669 -6.593 -1.399 1.00 0.00 84 ALA A CA 13
ATOM 17846 C C . ALA A 1 84 ? -12.148 -6.607 -1.510 1.00 0.00 84 ALA A C 13
ATOM 17847 O O . ALA A 1 84 ? -11.470 -7.335 -0.785 1.00 0.00 84 ALA A O 13
ATOM 17854 N N . ALA A 1 85 ? -11.618 -5.799 -2.422 1.00 0.00 85 ALA A N 13
ATOM 17855 C CA . ALA A 1 85 ? -10.177 -5.719 -2.627 1.00 0.00 85 ALA A CA 13
ATOM 17856 C C . ALA A 1 85 ? -9.457 -5.367 -1.330 1.00 0.00 85 ALA A C 13
ATOM 17857 O O . ALA A 1 85 ? -8.353 -5.844 -1.071 1.00 0.00 85 ALA A O 13
ATOM 17864 N N . LYS A 1 86 ? -10.090 -4.527 -0.517 1.00 0.00 86 LYS A N 13
ATOM 17865 C CA . LYS A 1 86 ? -9.511 -4.111 0.755 1.00 0.00 86 LYS A CA 13
ATOM 17866 C C . LYS A 1 86 ? -9.420 -5.286 1.723 1.00 0.00 86 LYS A C 13
ATOM 17867 O O . LYS A 1 86 ? -8.466 -5.398 2.493 1.00 0.00 86 LYS A O 13
ATOM 17886 N N . THR A 1 87 ? -10.419 -6.163 1.677 1.00 0.00 87 THR A N 13
ATOM 17887 C CA . THR A 1 87 ? -10.452 -7.330 2.549 1.00 0.00 87 THR A CA 13
ATOM 17888 C C . THR A 1 87 ? -9.447 -8.383 2.096 1.00 0.00 87 THR A C 13
ATOM 17889 O O . THR A 1 87 ? -8.843 -9.073 2.918 1.00 0.00 87 THR A O 13
ATOM 17900 N N . MET A 1 88 ? -9.271 -8.501 0.784 1.00 0.00 88 MET A N 13
ATOM 17901 C CA . MET A 1 88 ? -8.337 -9.470 0.223 1.00 0.00 88 MET A CA 13
ATOM 17902 C C . MET A 1 88 ? -6.910 -8.930 0.254 1.00 0.00 88 MET A C 13
ATOM 17903 O O . MET A 1 88 ? -5.947 -9.694 0.209 1.00 0.00 88 MET A O 13
ATOM 17917 N N . GLY A 1 89 ? -6.783 -7.609 0.332 1.00 0.00 89 GLY A N 13
ATOM 17918 C CA . GLY A 1 89 ? -5.471 -6.991 0.368 1.00 0.00 89 GLY A CA 13
ATOM 17919 C C . GLY A 1 89 ? -4.797 -6.982 -0.990 1.00 0.00 89 GLY A C 13
ATOM 17920 O O . GLY A 1 89 ? -3.569 -7.007 -1.081 1.00 0.00 89 GLY A O 13
ATOM 17924 N N . ILE A 1 90 ? -5.601 -6.947 -2.048 1.00 0.00 90 ILE A N 13
ATOM 17925 C CA . ILE A 1 90 ? -5.075 -6.936 -3.407 1.00 0.00 90 ILE A CA 13
ATOM 17926 C C . ILE A 1 90 ? -4.895 -5.510 -3.915 1.00 0.00 90 ILE A C 13
ATOM 17927 O O . ILE A 1 90 ? -5.678 -4.619 -3.584 1.00 0.00 90 ILE A O 13
ATOM 17943 N N . ASP A 1 91 ? -3.861 -5.301 -4.722 1.00 0.00 91 ASP A N 13
ATOM 17944 C CA . ASP A 1 91 ? -3.580 -3.983 -5.280 1.00 0.00 91 ASP A CA 13
ATOM 17945 C C . ASP A 1 91 ? -3.919 -3.938 -6.766 1.00 0.00 91 ASP A C 13
ATOM 17946 O O . ASP A 1 91 ? -4.816 -3.208 -7.188 1.00 0.00 91 ASP A O 13
ATOM 17955 N N . THR A 1 92 ? -3.195 -4.723 -7.557 1.00 0.00 92 THR A N 13
ATOM 17956 C CA . THR A 1 92 ? -3.417 -4.772 -8.997 1.00 0.00 92 THR A CA 13
ATOM 17957 C C . THR A 1 92 ? -3.922 -6.144 -9.429 1.00 0.00 92 THR A C 13
ATOM 17958 O O . THR A 1 92 ? -3.142 -7.086 -9.572 1.00 0.00 92 THR A O 13
ATOM 17969 N N . TRP A 1 93 ? -5.229 -6.249 -9.637 1.00 0.00 93 TRP A N 13
ATOM 17970 C CA . TRP A 1 93 ? -5.838 -7.507 -10.054 1.00 0.00 93 TRP A CA 13
ATOM 17971 C C . TRP A 1 93 ? -6.334 -7.421 -11.493 1.00 0.00 93 TRP A C 13
ATOM 17972 O O . TRP A 1 93 ? -5.662 -6.862 -12.360 1.00 0.00 93 TRP A O 13
ATOM 17993 N N . GLY A 1 1 ? -1.813 4.526 -7.572 1.00 0.00 1 GLY A N 14
ATOM 17994 C CA . GLY A 1 1 ? -2.145 3.461 -6.644 1.00 0.00 1 GLY A CA 14
ATOM 17995 C C . GLY A 1 1 ? -0.926 2.922 -5.920 1.00 0.00 1 GLY A C 14
ATOM 17996 O O . GLY A 1 1 ? 0.143 3.530 -5.955 1.00 0.00 1 GLY A O 14
ATOM 18000 N N . ALA A 1 2 ? -1.088 1.780 -5.261 1.00 0.00 2 ALA A N 14
ATOM 18001 C CA . ALA A 1 2 ? 0.007 1.160 -4.526 1.00 0.00 2 ALA A CA 14
ATOM 18002 C C . ALA A 1 2 ? 0.484 -0.111 -5.220 1.00 0.00 2 ALA A C 14
ATOM 18003 O O . ALA A 1 2 ? 1.661 -0.464 -5.150 1.00 0.00 2 ALA A O 14
ATOM 18010 N N . MET A 1 3 ? -0.438 -0.796 -5.890 1.00 0.00 3 MET A N 14
ATOM 18011 C CA . MET A 1 3 ? -0.110 -2.028 -6.598 1.00 0.00 3 MET A CA 14
ATOM 18012 C C . MET A 1 3 ? 0.556 -3.032 -5.662 1.00 0.00 3 MET A C 14
ATOM 18013 O O . MET A 1 3 ? 0.594 -2.832 -4.448 1.00 0.00 3 MET A O 14
ATOM 18027 N N . ALA A 1 4 ? 1.079 -4.111 -6.234 1.00 0.00 4 ALA A N 14
ATOM 18028 C CA . ALA A 1 4 ? 1.744 -5.145 -5.451 1.00 0.00 4 ALA A CA 14
ATOM 18029 C C . ALA A 1 4 ? 0.766 -5.832 -4.506 1.00 0.00 4 ALA A C 14
ATOM 18030 O O . ALA A 1 4 ? 0.315 -5.241 -3.526 1.00 0.00 4 ALA A O 14
ATOM 18037 N N . ASN A 1 5 ? 0.441 -7.086 -4.807 1.00 0.00 5 ASN A N 14
ATOM 18038 C CA . ASN A 1 5 ? -0.486 -7.854 -3.984 1.00 0.00 5 ASN A CA 14
ATOM 18039 C C . ASN A 1 5 ? 0.240 -8.978 -3.251 1.00 0.00 5 ASN A C 14
ATOM 18040 O O . ASN A 1 5 ? 1.344 -9.380 -3.618 1.00 0.00 5 ASN A O 14
ATOM 18051 N N . PRO A 1 6 ? -0.394 -9.498 -2.189 1.00 0.00 6 PRO A N 14
ATOM 18052 C CA . PRO A 1 6 ? 0.172 -10.584 -1.383 1.00 0.00 6 PRO A CA 14
ATOM 18053 C C . PRO A 1 6 ? 0.205 -11.909 -2.137 1.00 0.00 6 PRO A C 14
ATOM 18054 O O . PRO A 1 6 ? -0.264 -12.002 -3.271 1.00 0.00 6 PRO A O 14
ATOM 18065 N N . LYS A 1 7 ? 0.762 -12.933 -1.500 1.00 0.00 7 LYS A N 14
ATOM 18066 C CA . LYS A 1 7 ? 0.855 -14.255 -2.108 1.00 0.00 7 LYS A CA 14
ATOM 18067 C C . LYS A 1 7 ? -0.328 -15.127 -1.699 1.00 0.00 7 LYS A C 14
ATOM 18068 O O . LYS A 1 7 ? -0.825 -15.929 -2.490 1.00 0.00 7 LYS A O 14
ATOM 18087 N N . THR A 1 8 ? -0.775 -14.964 -0.457 1.00 0.00 8 THR A N 14
ATOM 18088 C CA . THR A 1 8 ? -1.900 -15.736 0.057 1.00 0.00 8 THR A CA 14
ATOM 18089 C C . THR A 1 8 ? -2.929 -14.831 0.724 1.00 0.00 8 THR A C 14
ATOM 18090 O O . THR A 1 8 ? -2.577 -13.942 1.501 1.00 0.00 8 THR A O 14
ATOM 18101 N N . ILE A 1 9 ? -4.201 -15.062 0.417 1.00 0.00 9 ILE A N 14
ATOM 18102 C CA . ILE A 1 9 ? -5.281 -14.268 0.989 1.00 0.00 9 ILE A CA 14
ATOM 18103 C C . ILE A 1 9 ? -6.190 -15.125 1.862 1.00 0.00 9 ILE A C 14
ATOM 18104 O O . ILE A 1 9 ? -6.610 -16.211 1.463 1.00 0.00 9 ILE A O 14
ATOM 18120 N N . LYS A 1 10 ? -6.494 -14.629 3.057 1.00 0.00 10 LYS A N 14
ATOM 18121 C CA . LYS A 1 10 ? -7.357 -15.346 3.987 1.00 0.00 10 LYS A CA 14
ATOM 18122 C C . LYS A 1 10 ? -8.672 -15.735 3.320 1.00 0.00 10 LYS A C 14
ATOM 18123 O O . LYS A 1 10 ? -9.330 -14.904 2.695 1.00 0.00 10 LYS A O 14
ATOM 18142 N N . ALA A 1 11 ? -9.050 -17.001 3.460 1.00 0.00 11 ALA A N 14
ATOM 18143 C CA . ALA A 1 11 ? -10.289 -17.498 2.874 1.00 0.00 11 ALA A CA 14
ATOM 18144 C C . ALA A 1 11 ? -11.487 -16.682 3.349 1.00 0.00 11 ALA A C 14
ATOM 18145 O O . ALA A 1 11 ? -12.397 -16.390 2.574 1.00 0.00 11 ALA A O 14
ATOM 18152 N N . ALA A 1 12 ? -11.479 -16.318 4.627 1.00 0.00 12 ALA A N 14
ATOM 18153 C CA . ALA A 1 12 ? -12.565 -15.536 5.205 1.00 0.00 12 ALA A CA 14
ATOM 18154 C C . ALA A 1 12 ? -12.825 -14.273 4.390 1.00 0.00 12 ALA A C 14
ATOM 18155 O O . ALA A 1 12 ? -13.967 -13.837 4.251 1.00 0.00 12 ALA A O 14
ATOM 18162 N N . ALA A 1 13 ? -11.758 -13.690 3.853 1.00 0.00 13 ALA A N 14
ATOM 18163 C CA . ALA A 1 13 ? -11.872 -12.479 3.051 1.00 0.00 13 ALA A CA 14
ATOM 18164 C C . ALA A 1 13 ? -12.674 -12.736 1.779 1.00 0.00 13 ALA A C 14
ATOM 18165 O O . ALA A 1 13 ? -13.422 -11.872 1.321 1.00 0.00 13 ALA A O 14
ATOM 18172 N N . TYR A 1 14 ? -12.513 -13.927 1.215 1.00 0.00 14 TYR A N 14
ATOM 18173 C CA . TYR A 1 14 ? -13.221 -14.296 -0.006 1.00 0.00 14 TYR A CA 14
ATOM 18174 C C . TYR A 1 14 ? -14.730 -14.272 0.211 1.00 0.00 14 TYR A C 14
ATOM 18175 O O . TYR A 1 14 ? -15.467 -13.638 -0.543 1.00 0.00 14 TYR A O 14
ATOM 18193 N N . ASN A 1 15 ? -15.184 -14.968 1.249 1.00 0.00 15 ASN A N 14
ATOM 18194 C CA . ASN A 1 15 ? -16.606 -15.027 1.567 1.00 0.00 15 ASN A CA 14
ATOM 18195 C C . ASN A 1 15 ? -17.157 -13.635 1.857 1.00 0.00 15 ASN A C 14
ATOM 18196 O O . ASN A 1 15 ? -18.306 -13.333 1.537 1.00 0.00 15 ASN A O 14
ATOM 18207 N N . GLN A 1 16 ? -16.329 -12.791 2.463 1.00 0.00 16 GLN A N 14
ATOM 18208 C CA . GLN A 1 16 ? -16.733 -11.430 2.796 1.00 0.00 16 GLN A CA 14
ATOM 18209 C C . GLN A 1 16 ? -16.769 -10.553 1.549 1.00 0.00 16 GLN A C 14
ATOM 18210 O O . GLN A 1 16 ? -17.601 -9.653 1.436 1.00 0.00 16 GLN A O 14
ATOM 18224 N N . ALA A 1 17 ? -15.861 -10.821 0.617 1.00 0.00 17 ALA A N 14
ATOM 18225 C CA . ALA A 1 17 ? -15.791 -10.057 -0.623 1.00 0.00 17 ALA A CA 14
ATOM 18226 C C . ALA A 1 17 ? -17.050 -10.251 -1.460 1.00 0.00 17 ALA A C 14
ATOM 18227 O O . ALA A 1 17 ? -17.670 -9.282 -1.899 1.00 0.00 17 ALA A O 14
ATOM 18234 N N . ARG A 1 18 ? -17.422 -11.508 -1.678 1.00 0.00 18 ARG A N 14
ATOM 18235 C CA . ARG A 1 18 ? -18.607 -11.828 -2.465 1.00 0.00 18 ARG A CA 14
ATOM 18236 C C . ARG A 1 18 ? -19.878 -11.443 -1.715 1.00 0.00 18 ARG A C 14
ATOM 18237 O O . ARG A 1 18 ? -20.872 -11.043 -2.322 1.00 0.00 18 ARG A O 14
ATOM 18258 N N . SER A 1 19 ? -19.839 -11.566 -0.392 1.00 0.00 19 SER A N 14
ATOM 18259 C CA . SER A 1 19 ? -20.989 -11.234 0.441 1.00 0.00 19 SER A CA 14
ATOM 18260 C C . SER A 1 19 ? -21.426 -9.790 0.214 1.00 0.00 19 SER A C 14
ATOM 18261 O O . SER A 1 19 ? -22.604 -9.514 -0.016 1.00 0.00 19 SER A O 14
ATOM 18269 N N . THR A 1 20 ? -20.468 -8.871 0.280 1.00 0.00 20 THR A N 14
ATOM 18270 C CA . THR A 1 20 ? -20.752 -7.455 0.084 1.00 0.00 20 THR A CA 14
ATOM 18271 C C . THR A 1 20 ? -21.369 -7.203 -1.287 1.00 0.00 20 THR A C 14
ATOM 18272 O O . THR A 1 20 ? -22.356 -6.478 -1.411 1.00 0.00 20 THR A O 14
ATOM 18283 N N . LEU A 1 21 ? -20.782 -7.807 -2.315 1.00 0.00 21 LEU A N 14
ATOM 18284 C CA . LEU A 1 21 ? -21.275 -7.648 -3.679 1.00 0.00 21 LEU A CA 14
ATOM 18285 C C . LEU A 1 21 ? -22.697 -8.183 -3.809 1.00 0.00 21 LEU A C 14
ATOM 18286 O O . LEU A 1 21 ? -23.481 -7.697 -4.624 1.00 0.00 21 LEU A O 14
ATOM 18302 N N . ALA A 1 22 ? -23.024 -9.184 -2.999 1.00 0.00 22 ALA A N 14
ATOM 18303 C CA . ALA A 1 22 ? -24.354 -9.782 -3.021 1.00 0.00 22 ALA A CA 14
ATOM 18304 C C . ALA A 1 22 ? -25.436 -8.718 -2.870 1.00 0.00 22 ALA A C 14
ATOM 18305 O O . ALA A 1 22 ? -26.563 -8.896 -3.334 1.00 0.00 22 ALA A O 14
ATOM 18312 N N . ASP A 1 23 ? -25.087 -7.614 -2.219 1.00 0.00 23 ASP A N 14
ATOM 18313 C CA . ASP A 1 23 ? -26.030 -6.521 -2.008 1.00 0.00 23 ASP A CA 14
ATOM 18314 C C . ASP A 1 23 ? -26.564 -6.000 -3.338 1.00 0.00 23 ASP A C 14
ATOM 18315 O O . ASP A 1 23 ? -27.721 -5.591 -3.435 1.00 0.00 23 ASP A O 14
ATOM 18324 N N . ALA A 1 24 ? -25.714 -6.017 -4.359 1.00 0.00 24 ALA A N 14
ATOM 18325 C CA . ALA A 1 24 ? -26.101 -5.547 -5.683 1.00 0.00 24 ALA A CA 14
ATOM 18326 C C . ALA A 1 24 ? -26.258 -6.711 -6.655 1.00 0.00 24 ALA A C 14
ATOM 18327 O O . ALA A 1 24 ? -26.966 -6.606 -7.656 1.00 0.00 24 ALA A O 14
ATOM 18334 N N . GLY A 1 25 ? -25.593 -7.822 -6.353 1.00 0.00 25 GLY A N 14
ATOM 18335 C CA . GLY A 1 25 ? -25.671 -8.990 -7.211 1.00 0.00 25 GLY A CA 14
ATOM 18336 C C . GLY A 1 25 ? -24.305 -9.543 -7.564 1.00 0.00 25 GLY A C 14
ATOM 18337 O O . GLY A 1 25 ? -23.324 -8.802 -7.622 1.00 0.00 25 GLY A O 14
ATOM 18341 N N . SER A 1 26 ? -24.239 -10.850 -7.799 1.00 0.00 26 SER A N 14
ATOM 18342 C CA . SER A 1 26 ? -22.982 -11.503 -8.143 1.00 0.00 26 SER A CA 14
ATOM 18343 C C . SER A 1 26 ? -23.097 -12.236 -9.476 1.00 0.00 26 SER A C 14
ATOM 18344 O O . SER A 1 26 ? -23.894 -13.164 -9.619 1.00 0.00 26 SER A O 14
ATOM 18352 N N . ARG A 1 27 ? -22.295 -11.814 -10.448 1.00 0.00 27 ARG A N 14
ATOM 18353 C CA . ARG A 1 27 ? -22.308 -12.429 -11.770 1.00 0.00 27 ARG A CA 14
ATOM 18354 C C . ARG A 1 27 ? -21.567 -13.762 -11.755 1.00 0.00 27 ARG A C 14
ATOM 18355 O O . ARG A 1 27 ? -22.145 -14.810 -12.048 1.00 0.00 27 ARG A O 14
ATOM 18376 N N . THR A 1 28 ? -20.283 -13.717 -11.414 1.00 0.00 28 THR A N 14
ATOM 18377 C CA . THR A 1 28 ? -19.462 -14.920 -11.363 1.00 0.00 28 THR A CA 14
ATOM 18378 C C . THR A 1 28 ? -19.728 -15.714 -10.089 1.00 0.00 28 THR A C 14
ATOM 18379 O O . THR A 1 28 ? -19.837 -16.939 -10.121 1.00 0.00 28 THR A O 14
ATOM 18390 N N . ALA A 1 29 ? -19.832 -15.007 -8.968 1.00 0.00 29 ALA A N 14
ATOM 18391 C CA . ALA A 1 29 ? -20.088 -15.646 -7.683 1.00 0.00 29 ALA A CA 14
ATOM 18392 C C . ALA A 1 29 ? -21.384 -16.448 -7.718 1.00 0.00 29 ALA A C 14
ATOM 18393 O O . ALA A 1 29 ? -21.528 -17.444 -7.009 1.00 0.00 29 ALA A O 14
ATOM 18400 N N . ALA A 1 30 ? -22.325 -16.008 -8.547 1.00 0.00 30 ALA A N 14
ATOM 18401 C CA . ALA A 1 30 ? -23.609 -16.686 -8.674 1.00 0.00 30 ALA A CA 14
ATOM 18402 C C . ALA A 1 30 ? -23.422 -18.143 -9.082 1.00 0.00 30 ALA A C 14
ATOM 18403 O O . ALA A 1 30 ? -24.087 -19.036 -8.557 1.00 0.00 30 ALA A O 14
ATOM 18410 N N . LYS A 1 31 ? -22.514 -18.378 -10.023 1.00 0.00 31 LYS A N 14
ATOM 18411 C CA . LYS A 1 31 ? -22.238 -19.727 -10.501 1.00 0.00 31 LYS A CA 14
ATOM 18412 C C . LYS A 1 31 ? -21.101 -20.364 -9.708 1.00 0.00 31 LYS A C 14
ATOM 18413 O O . LYS A 1 31 ? -21.019 -21.587 -9.597 1.00 0.00 31 LYS A O 14
ATOM 18432 N N . SER A 1 32 ? -20.228 -19.527 -9.157 1.00 0.00 32 SER A N 14
ATOM 18433 C CA . SER A 1 32 ? -19.095 -20.009 -8.376 1.00 0.00 32 SER A CA 14
ATOM 18434 C C . SER A 1 32 ? -19.464 -20.127 -6.900 1.00 0.00 32 SER A C 14
ATOM 18435 O O . SER A 1 32 ? -20.587 -19.814 -6.502 1.00 0.00 32 SER A O 14
ATOM 18443 N N . HIS A 1 33 ? -18.510 -20.579 -6.093 1.00 0.00 33 HIS A N 14
ATOM 18444 C CA . HIS A 1 33 ? -18.733 -20.738 -4.660 1.00 0.00 33 HIS A CA 14
ATOM 18445 C C . HIS A 1 33 ? -17.558 -20.179 -3.862 1.00 0.00 33 HIS A C 14
ATOM 18446 O O . HIS A 1 33 ? -16.439 -20.059 -4.361 1.00 0.00 33 HIS A O 14
ATOM 18460 N N . PRO A 1 34 ? -17.817 -19.829 -2.594 1.00 0.00 34 PRO A N 14
ATOM 18461 C CA . PRO A 1 34 ? -16.794 -19.277 -1.700 1.00 0.00 34 PRO A CA 14
ATOM 18462 C C . PRO A 1 34 ? -15.750 -20.315 -1.304 1.00 0.00 34 PRO A C 14
ATOM 18463 O O . PRO A 1 34 ? -15.716 -21.416 -1.853 1.00 0.00 34 PRO A O 14
ATOM 18474 N N . ILE A 1 35 ? -14.900 -19.957 -0.347 1.00 0.00 35 ILE A N 14
ATOM 18475 C CA . ILE A 1 35 ? -13.856 -20.858 0.123 1.00 0.00 35 ILE A CA 14
ATOM 18476 C C . ILE A 1 35 ? -14.082 -21.250 1.579 1.00 0.00 35 ILE A C 14
ATOM 18477 O O . ILE A 1 35 ? -14.195 -20.390 2.454 1.00 0.00 35 ILE A O 14
ATOM 18493 N N . HIS A 1 36 ? -14.146 -22.553 1.833 1.00 0.00 36 HIS A N 14
ATOM 18494 C CA . HIS A 1 36 ? -14.357 -23.059 3.185 1.00 0.00 36 HIS A CA 14
ATOM 18495 C C . HIS A 1 36 ? -13.430 -24.236 3.475 1.00 0.00 36 HIS A C 14
ATOM 18496 O O . HIS A 1 36 ? -12.943 -24.896 2.558 1.00 0.00 36 HIS A O 14
ATOM 18510 N N . GLY A 1 37 ? -13.189 -24.491 4.757 1.00 0.00 37 GLY A N 14
ATOM 18511 C CA . GLY A 1 37 ? -12.320 -25.587 5.145 1.00 0.00 37 GLY A CA 14
ATOM 18512 C C . GLY A 1 37 ? -10.976 -25.537 4.445 1.00 0.00 37 GLY A C 14
ATOM 18513 O O . GLY A 1 37 ? -10.480 -26.556 3.963 1.00 0.00 37 GLY A O 14
ATOM 18517 N N . LYS A 1 38 ? -10.385 -24.349 4.387 1.00 0.00 38 LYS A N 14
ATOM 18518 C CA . LYS A 1 38 ? -9.090 -24.169 3.741 1.00 0.00 38 LYS A CA 14
ATOM 18519 C C . LYS A 1 38 ? -8.201 -23.235 4.556 1.00 0.00 38 LYS A C 14
ATOM 18520 O O . LYS A 1 38 ? -8.647 -22.187 5.025 1.00 0.00 38 LYS A O 14
ATOM 18539 N N . THR A 1 39 ? -6.939 -23.621 4.720 1.00 0.00 39 THR A N 14
ATOM 18540 C CA . THR A 1 39 ? -5.987 -22.818 5.478 1.00 0.00 39 THR A CA 14
ATOM 18541 C C . THR A 1 39 ? -5.809 -21.440 4.852 1.00 0.00 39 THR A C 14
ATOM 18542 O O . THR A 1 39 ? -5.839 -20.424 5.546 1.00 0.00 39 THR A O 14
ATOM 18553 N N . ASP A 1 40 ? -5.623 -21.413 3.537 1.00 0.00 40 ASP A N 14
ATOM 18554 C CA . ASP A 1 40 ? -5.441 -20.158 2.816 1.00 0.00 40 ASP A CA 14
ATOM 18555 C C . ASP A 1 40 ? -5.274 -20.409 1.321 1.00 0.00 40 ASP A C 14
ATOM 18556 O O . ASP A 1 40 ? -4.735 -21.437 0.910 1.00 0.00 40 ASP A O 14
ATOM 18565 N N . VAL A 1 41 ? -5.741 -19.464 0.511 1.00 0.00 41 VAL A N 14
ATOM 18566 C CA . VAL A 1 41 ? -5.643 -19.583 -0.939 1.00 0.00 41 VAL A CA 14
ATOM 18567 C C . VAL A 1 41 ? -4.750 -18.493 -1.520 1.00 0.00 41 VAL A C 14
ATOM 18568 O O . VAL A 1 41 ? -4.563 -17.428 -0.931 1.00 0.00 41 VAL A O 14
ATOM 18581 N N . PRO A 1 42 ? -4.183 -18.762 -2.706 1.00 0.00 42 PRO A N 14
ATOM 18582 C CA . PRO A 1 42 ? -3.301 -17.815 -3.395 1.00 0.00 42 PRO A CA 14
ATOM 18583 C C . PRO A 1 42 ? -4.053 -16.598 -3.920 1.00 0.00 42 PRO A C 14
ATOM 18584 O O . PRO A 1 42 ? -5.264 -16.650 -4.138 1.00 0.00 42 PRO A O 14
ATOM 18595 N N . VAL A 1 43 ? -3.329 -15.502 -4.122 1.00 0.00 43 VAL A N 14
ATOM 18596 C CA . VAL A 1 43 ? -3.928 -14.271 -4.624 1.00 0.00 43 VAL A CA 14
ATOM 18597 C C . VAL A 1 43 ? -4.737 -14.530 -5.890 1.00 0.00 43 VAL A C 14
ATOM 18598 O O . VAL A 1 43 ? -5.734 -13.856 -6.150 1.00 0.00 43 VAL A O 14
ATOM 18611 N N . SER A 1 44 ? -4.302 -15.511 -6.673 1.00 0.00 44 SER A N 14
ATOM 18612 C CA . SER A 1 44 ? -4.985 -15.858 -7.914 1.00 0.00 44 SER A CA 14
ATOM 18613 C C . SER A 1 44 ? -6.455 -16.174 -7.656 1.00 0.00 44 SER A C 14
ATOM 18614 O O . SER A 1 44 ? -7.317 -15.901 -8.492 1.00 0.00 44 SER A O 14
ATOM 18622 N N . TYR A 1 45 ? -6.734 -16.751 -6.492 1.00 0.00 45 TYR A N 14
ATOM 18623 C CA . TYR A 1 45 ? -8.098 -17.107 -6.123 1.00 0.00 45 TYR A CA 14
ATOM 18624 C C . TYR A 1 45 ? -8.919 -15.862 -5.804 1.00 0.00 45 TYR A C 14
ATOM 18625 O O . TYR A 1 45 ? -10.029 -15.690 -6.306 1.00 0.00 45 TYR A O 14
ATOM 18643 N N . GLY A 1 46 ? -8.363 -14.993 -4.965 1.00 0.00 46 GLY A N 14
ATOM 18644 C CA . GLY A 1 46 ? -9.056 -13.773 -4.593 1.00 0.00 46 GLY A CA 14
ATOM 18645 C C . GLY A 1 46 ? -9.224 -12.822 -5.762 1.00 0.00 46 GLY A C 14
ATOM 18646 O O . GLY A 1 46 ? -10.270 -12.191 -5.914 1.00 0.00 46 GLY A O 14
ATOM 18650 N N . THR A 1 47 ? -8.190 -12.717 -6.591 1.00 0.00 47 THR A N 14
ATOM 18651 C CA . THR A 1 47 ? -8.226 -11.835 -7.750 1.00 0.00 47 THR A CA 14
ATOM 18652 C C . THR A 1 47 ? -9.398 -12.175 -8.664 1.00 0.00 47 THR A C 14
ATOM 18653 O O . THR A 1 47 ? -9.993 -11.291 -9.280 1.00 0.00 47 THR A O 14
ATOM 18664 N N . SER A 1 48 ? -9.725 -13.461 -8.746 1.00 0.00 48 SER A N 14
ATOM 18665 C CA . SER A 1 48 ? -10.824 -13.918 -9.587 1.00 0.00 48 SER A CA 14
ATOM 18666 C C . SER A 1 48 ? -12.135 -13.255 -9.176 1.00 0.00 48 SER A C 14
ATOM 18667 O O . SER A 1 48 ? -12.915 -12.815 -10.022 1.00 0.00 48 SER A O 14
ATOM 18675 N N . LEU A 1 49 ? -12.371 -13.186 -7.870 1.00 0.00 49 LEU A N 14
ATOM 18676 C CA . LEU A 1 49 ? -13.588 -12.576 -7.344 1.00 0.00 49 LEU A CA 14
ATOM 18677 C C . LEU A 1 49 ? -13.520 -11.055 -7.438 1.00 0.00 49 LEU A C 14
ATOM 18678 O O . LEU A 1 49 ? -14.527 -10.393 -7.690 1.00 0.00 49 LEU A O 14
ATOM 18694 N N . LEU A 1 50 ? -12.326 -10.508 -7.237 1.00 0.00 50 LEU A N 14
ATOM 18695 C CA . LEU A 1 50 ? -12.126 -9.065 -7.302 1.00 0.00 50 LEU A CA 14
ATOM 18696 C C . LEU A 1 50 ? -12.410 -8.538 -8.705 1.00 0.00 50 LEU A C 14
ATOM 18697 O O . LEU A 1 50 ? -13.169 -7.585 -8.879 1.00 0.00 50 LEU A O 14
ATOM 18713 N N . ALA A 1 51 ? -11.797 -9.166 -9.703 1.00 0.00 51 ALA A N 14
ATOM 18714 C CA . ALA A 1 51 ? -11.987 -8.763 -11.091 1.00 0.00 51 ALA A CA 14
ATOM 18715 C C . ALA A 1 51 ? -13.392 -9.107 -11.574 1.00 0.00 51 ALA A C 14
ATOM 18716 O O . ALA A 1 51 ? -13.972 -8.387 -12.386 1.00 0.00 51 ALA A O 14
ATOM 18723 N N . ALA A 1 52 ? -13.933 -10.210 -11.069 1.00 0.00 52 ALA A N 14
ATOM 18724 C CA . ALA A 1 52 ? -15.271 -10.648 -11.448 1.00 0.00 52 ALA A CA 14
ATOM 18725 C C . ALA A 1 52 ? -16.308 -9.573 -11.142 1.00 0.00 52 ALA A C 14
ATOM 18726 O O . ALA A 1 52 ? -17.146 -9.248 -11.983 1.00 0.00 52 ALA A O 14
ATOM 18733 N N . ALA A 1 53 ? -16.245 -9.024 -9.933 1.00 0.00 53 ALA A N 14
ATOM 18734 C CA . ALA A 1 53 ? -17.178 -7.984 -9.517 1.00 0.00 53 ALA A CA 14
ATOM 18735 C C . ALA A 1 53 ? -16.912 -6.679 -10.259 1.00 0.00 53 ALA A C 14
ATOM 18736 O O . ALA A 1 53 ? -17.840 -6.023 -10.733 1.00 0.00 53 ALA A O 14
ATOM 18743 N N . ARG A 1 54 ? -15.640 -6.307 -10.355 1.00 0.00 54 ARG A N 14
ATOM 18744 C CA . ARG A 1 54 ? -15.252 -5.078 -11.037 1.00 0.00 54 ARG A CA 14
ATOM 18745 C C . ARG A 1 54 ? -15.810 -5.047 -12.457 1.00 0.00 54 ARG A C 14
ATOM 18746 O O . ARG A 1 54 ? -16.472 -4.087 -12.854 1.00 0.00 54 ARG A O 14
ATOM 18767 N N . ASP A 1 55 ? -15.536 -6.101 -13.218 1.00 0.00 55 ASP A N 14
ATOM 18768 C CA . ASP A 1 55 ? -16.010 -6.194 -14.594 1.00 0.00 55 ASP A CA 14
ATOM 18769 C C . ASP A 1 55 ? -17.535 -6.205 -14.644 1.00 0.00 55 ASP A C 14
ATOM 18770 O O . ASP A 1 55 ? -18.143 -5.530 -15.474 1.00 0.00 55 ASP A O 14
ATOM 18779 N N . GLU A 1 56 ? -18.146 -6.977 -13.750 1.00 0.00 56 GLU A N 14
ATOM 18780 C CA . GLU A 1 56 ? -19.599 -7.077 -13.694 1.00 0.00 56 GLU A CA 14
ATOM 18781 C C . GLU A 1 56 ? -20.230 -5.708 -13.450 1.00 0.00 56 GLU A C 14
ATOM 18782 O O . GLU A 1 56 ? -21.200 -5.333 -14.108 1.00 0.00 56 GLU A O 14
ATOM 18794 N N . PHE A 1 57 ? -19.671 -4.968 -12.498 1.00 0.00 57 PHE A N 14
ATOM 18795 C CA . PHE A 1 57 ? -20.178 -3.642 -12.165 1.00 0.00 57 PHE A CA 14
ATOM 18796 C C . PHE A 1 57 ? -20.104 -2.712 -13.372 1.00 0.00 57 PHE A C 14
ATOM 18797 O O . PHE A 1 57 ? -20.898 -1.780 -13.502 1.00 0.00 57 PHE A O 14
ATOM 18814 N N . ARG A 1 58 ? -19.143 -2.971 -14.253 1.00 0.00 58 ARG A N 14
ATOM 18815 C CA . ARG A 1 58 ? -18.962 -2.157 -15.448 1.00 0.00 58 ARG A CA 14
ATOM 18816 C C . ARG A 1 58 ? -20.238 -2.128 -16.285 1.00 0.00 58 ARG A C 14
ATOM 18817 O O . ARG A 1 58 ? -20.614 -1.088 -16.824 1.00 0.00 58 ARG A O 14
ATOM 18838 N N . GLN A 1 59 ? -20.898 -3.277 -16.387 1.00 0.00 59 GLN A N 14
ATOM 18839 C CA . GLN A 1 59 ? -22.131 -3.383 -17.158 1.00 0.00 59 GLN A CA 14
ATOM 18840 C C . GLN A 1 59 ? -23.297 -2.743 -16.412 1.00 0.00 59 GLN A C 14
ATOM 18841 O O . GLN A 1 59 ? -24.199 -2.171 -17.024 1.00 0.00 59 GLN A O 14
ATOM 18855 N N . ALA A 1 60 ? -23.272 -2.843 -15.087 1.00 0.00 60 ALA A N 14
ATOM 18856 C CA . ALA A 1 60 ? -24.326 -2.272 -14.258 1.00 0.00 60 ALA A CA 14
ATOM 18857 C C . ALA A 1 60 ? -24.486 -0.779 -14.525 1.00 0.00 60 ALA A C 14
ATOM 18858 O O . ALA A 1 60 ? -25.600 -0.289 -14.710 1.00 0.00 60 ALA A O 14
ATOM 18865 N N . ASP A 1 61 ? -23.368 -0.063 -14.543 1.00 0.00 61 ASP A N 14
ATOM 18866 C CA . ASP A 1 61 ? -23.385 1.375 -14.788 1.00 0.00 61 ASP A CA 14
ATOM 18867 C C . ASP A 1 61 ? -23.121 1.679 -16.259 1.00 0.00 61 ASP A C 14
ATOM 18868 O O . ASP A 1 61 ? -22.510 2.694 -16.595 1.00 0.00 61 ASP A O 14
ATOM 18877 N N . LYS A 1 62 ? -23.585 0.792 -17.133 1.00 0.00 62 LYS A N 14
ATOM 18878 C CA . LYS A 1 62 ? -23.399 0.964 -18.569 1.00 0.00 62 LYS A CA 14
ATOM 18879 C C . LYS A 1 62 ? -24.393 1.978 -19.128 1.00 0.00 62 LYS A C 14
ATOM 18880 O O . LYS A 1 62 ? -24.088 2.706 -20.074 1.00 0.00 62 LYS A O 14
ATOM 18899 N N . LYS A 1 63 ? -25.582 2.021 -18.538 1.00 0.00 63 LYS A N 14
ATOM 18900 C CA . LYS A 1 63 ? -26.620 2.947 -18.974 1.00 0.00 63 LYS A CA 14
ATOM 18901 C C . LYS A 1 63 ? -26.270 4.380 -18.585 1.00 0.00 63 LYS A C 14
ATOM 18902 O O . LYS A 1 63 ? -26.760 5.336 -19.189 1.00 0.00 63 LYS A O 14
ATOM 18921 N N . LEU A 1 64 ? -25.419 4.523 -17.575 1.00 0.00 64 LEU A N 14
ATOM 18922 C CA . LEU A 1 64 ? -25.001 5.840 -17.107 1.00 0.00 64 LEU A CA 14
ATOM 18923 C C . LEU A 1 64 ? -23.822 6.359 -17.923 1.00 0.00 64 LEU A C 14
ATOM 18924 O O . LEU A 1 64 ? -23.031 5.593 -18.473 1.00 0.00 64 LEU A O 14
ATOM 18940 N N . PRO A 1 65 ? -23.699 7.693 -18.003 1.00 0.00 65 PRO A N 14
ATOM 18941 C CA . PRO A 1 65 ? -22.618 8.345 -18.747 1.00 0.00 65 PRO A CA 14
ATOM 18942 C C . PRO A 1 65 ? -21.260 8.161 -18.077 1.00 0.00 65 PRO A C 14
ATOM 18943 O O . PRO A 1 65 ? -21.175 8.003 -16.860 1.00 0.00 65 PRO A O 14
ATOM 18954 N N . ALA A 1 66 ? -20.201 8.185 -18.880 1.00 0.00 66 ALA A N 14
ATOM 18955 C CA . ALA A 1 66 ? -18.848 8.024 -18.363 1.00 0.00 66 ALA A CA 14
ATOM 18956 C C . ALA A 1 66 ? -18.556 9.038 -17.262 1.00 0.00 66 ALA A C 14
ATOM 18957 O O . ALA A 1 66 ? -17.809 8.756 -16.325 1.00 0.00 66 ALA A O 14
ATOM 18964 N N . LYS A 1 67 ? -19.149 10.221 -17.383 1.00 0.00 67 LYS A N 14
ATOM 18965 C CA . LYS A 1 67 ? -18.953 11.279 -16.398 1.00 0.00 67 LYS A CA 14
ATOM 18966 C C . LYS A 1 67 ? -19.590 10.904 -15.063 1.00 0.00 67 LYS A C 14
ATOM 18967 O O . LYS A 1 67 ? -19.138 11.341 -14.005 1.00 0.00 67 LYS A O 14
ATOM 18986 N N . ASP A 1 68 ? -20.640 10.092 -15.122 1.00 0.00 68 ASP A N 14
ATOM 18987 C CA . ASP A 1 68 ? -21.337 9.656 -13.917 1.00 0.00 68 ASP A CA 14
ATOM 18988 C C . ASP A 1 68 ? -20.787 8.322 -13.424 1.00 0.00 68 ASP A C 14
ATOM 18989 O O . ASP A 1 68 ? -21.518 7.507 -12.859 1.00 0.00 68 ASP A O 14
ATOM 18998 N N . LYS A 1 69 ? -19.495 8.103 -13.642 1.00 0.00 69 LYS A N 14
ATOM 18999 C CA . LYS A 1 69 ? -18.846 6.868 -13.220 1.00 0.00 69 LYS A CA 14
ATOM 19000 C C . LYS A 1 69 ? -17.333 7.047 -13.143 1.00 0.00 69 LYS A C 14
ATOM 19001 O O . LYS A 1 69 ? -16.727 7.675 -14.011 1.00 0.00 69 LYS A O 14
ATOM 19020 N N . LYS A 1 70 ? -16.728 6.490 -12.099 1.00 0.00 70 LYS A N 14
ATOM 19021 C CA . LYS A 1 70 ? -15.285 6.585 -11.910 1.00 0.00 70 LYS A CA 14
ATOM 19022 C C . LYS A 1 70 ? -14.556 5.536 -12.743 1.00 0.00 70 LYS A C 14
ATOM 19023 O O . LYS A 1 70 ? -14.780 4.336 -12.580 1.00 0.00 70 LYS A O 14
ATOM 19042 N N . SER A 1 71 ? -13.683 5.995 -13.633 1.00 0.00 71 SER A N 14
ATOM 19043 C CA . SER A 1 71 ? -12.923 5.095 -14.493 1.00 0.00 71 SER A CA 14
ATOM 19044 C C . SER A 1 71 ? -13.840 4.393 -15.490 1.00 0.00 71 SER A C 14
ATOM 19045 O O . SER A 1 71 ? -13.920 4.781 -16.656 1.00 0.00 71 SER A O 14
ATOM 19053 N N . ASP A 1 72 ? -14.529 3.358 -15.024 1.00 0.00 72 ASP A N 14
ATOM 19054 C CA . ASP A 1 72 ? -15.442 2.602 -15.873 1.00 0.00 72 ASP A CA 14
ATOM 19055 C C . ASP A 1 72 ? -16.527 1.927 -15.040 1.00 0.00 72 ASP A C 14
ATOM 19056 O O . ASP A 1 72 ? -17.104 0.921 -15.451 1.00 0.00 72 ASP A O 14
ATOM 19065 N N . MET A 1 73 ? -16.799 2.489 -13.866 1.00 0.00 73 MET A N 14
ATOM 19066 C CA . MET A 1 73 ? -17.815 1.941 -12.975 1.00 0.00 73 MET A CA 14
ATOM 19067 C C . MET A 1 73 ? -18.421 3.037 -12.104 1.00 0.00 73 MET A C 14
ATOM 19068 O O . MET A 1 73 ? -17.742 3.993 -11.731 1.00 0.00 73 MET A O 14
ATOM 19082 N N . SER A 1 74 ? -19.703 2.891 -11.783 1.00 0.00 74 SER A N 14
ATOM 19083 C CA . SER A 1 74 ? -20.401 3.870 -10.959 1.00 0.00 74 SER A CA 14
ATOM 19084 C C . SER A 1 74 ? -19.798 3.932 -9.559 1.00 0.00 74 SER A C 14
ATOM 19085 O O . SER A 1 74 ? -19.354 2.919 -9.018 1.00 0.00 74 SER A O 14
ATOM 19093 N N . ILE A 1 75 ? -19.784 5.128 -8.980 1.00 0.00 75 ILE A N 14
ATOM 19094 C CA . ILE A 1 75 ? -19.236 5.322 -7.643 1.00 0.00 75 ILE A CA 14
ATOM 19095 C C . ILE A 1 75 ? -19.831 4.325 -6.655 1.00 0.00 75 ILE A C 14
ATOM 19096 O O . ILE A 1 75 ? -19.116 3.742 -5.840 1.00 0.00 75 ILE A O 14
ATOM 19112 N N . ALA A 1 76 ? -21.143 4.133 -6.734 1.00 0.00 76 ALA A N 14
ATOM 19113 C CA . ALA A 1 76 ? -21.834 3.203 -5.849 1.00 0.00 76 ALA A CA 14
ATOM 19114 C C . ALA A 1 76 ? -21.283 1.790 -6.000 1.00 0.00 76 ALA A C 14
ATOM 19115 O O . ALA A 1 76 ? -21.146 1.058 -5.019 1.00 0.00 76 ALA A O 14
ATOM 19122 N N . HIS A 1 77 ? -20.969 1.410 -7.234 1.00 0.00 77 HIS A N 14
ATOM 19123 C CA . HIS A 1 77 ? -20.433 0.083 -7.513 1.00 0.00 77 HIS A CA 14
ATOM 19124 C C . HIS A 1 77 ? -18.965 -0.006 -7.110 1.00 0.00 77 HIS A C 14
ATOM 19125 O O . HIS A 1 77 ? -18.511 -1.032 -6.602 1.00 0.00 77 HIS A O 14
ATOM 19139 N N . TYR A 1 78 ? -18.227 1.075 -7.340 1.00 0.00 78 TYR A N 14
ATOM 19140 C CA . TYR A 1 78 ? -16.809 1.118 -7.003 1.00 0.00 78 TYR A CA 14
ATOM 19141 C C . TYR A 1 78 ? -16.589 0.797 -5.528 1.00 0.00 78 TYR A C 14
ATOM 19142 O O . TYR A 1 78 ? -15.604 0.159 -5.160 1.00 0.00 78 TYR A O 14
ATOM 19160 N N . ASN A 1 79 ? -17.516 1.246 -4.687 1.00 0.00 79 ASN A N 14
ATOM 19161 C CA . ASN A 1 79 ? -17.424 1.007 -3.251 1.00 0.00 79 ASN A CA 14
ATOM 19162 C C . ASN A 1 79 ? -17.553 -0.480 -2.938 1.00 0.00 79 ASN A C 14
ATOM 19163 O O . ASN A 1 79 ? -16.932 -0.984 -2.002 1.00 0.00 79 ASN A O 14
ATOM 19174 N N . ALA A 1 80 ? -18.362 -1.178 -3.728 1.00 0.00 80 ALA A N 14
ATOM 19175 C CA . ALA A 1 80 ? -18.570 -2.608 -3.537 1.00 0.00 80 ALA A CA 14
ATOM 19176 C C . ALA A 1 80 ? -17.323 -3.400 -3.915 1.00 0.00 80 ALA A C 14
ATOM 19177 O O . ALA A 1 80 ? -16.830 -4.212 -3.132 1.00 0.00 80 ALA A O 14
ATOM 19184 N N . VAL A 1 81 ? -16.817 -3.158 -5.120 1.00 0.00 81 VAL A N 14
ATOM 19185 C CA . VAL A 1 81 ? -15.627 -3.849 -5.602 1.00 0.00 81 VAL A CA 14
ATOM 19186 C C . VAL A 1 81 ? -14.406 -3.488 -4.764 1.00 0.00 81 VAL A C 14
ATOM 19187 O O . VAL A 1 81 ? -13.545 -4.331 -4.506 1.00 0.00 81 VAL A O 14
ATOM 19200 N N . HIS A 1 82 ? -14.336 -2.230 -4.340 1.00 0.00 82 HIS A N 14
ATOM 19201 C CA . HIS A 1 82 ? -13.219 -1.757 -3.529 1.00 0.00 82 HIS A CA 14
ATOM 19202 C C . HIS A 1 82 ? -13.261 -2.374 -2.135 1.00 0.00 82 HIS A C 14
ATOM 19203 O O . HIS A 1 82 ? -12.222 -2.649 -1.535 1.00 0.00 82 HIS A O 14
ATOM 19217 N N . SER A 1 83 ? -14.470 -2.590 -1.624 1.00 0.00 83 SER A N 14
ATOM 19218 C CA . SER A 1 83 ? -14.647 -3.170 -0.298 1.00 0.00 83 SER A CA 14
ATOM 19219 C C . SER A 1 83 ? -14.025 -4.561 -0.226 1.00 0.00 83 SER A C 14
ATOM 19220 O O . SER A 1 83 ? -13.404 -4.924 0.772 1.00 0.00 83 SER A O 14
ATOM 19228 N N . ALA A 1 84 ? -14.197 -5.335 -1.293 1.00 0.00 84 ALA A N 14
ATOM 19229 C CA . ALA A 1 84 ? -13.652 -6.685 -1.353 1.00 0.00 84 ALA A CA 14
ATOM 19230 C C . ALA A 1 84 ? -12.133 -6.658 -1.489 1.00 0.00 84 ALA A C 14
ATOM 19231 O O . ALA A 1 84 ? -11.425 -7.381 -0.788 1.00 0.00 84 ALA A O 14
ATOM 19238 N N . ALA A 1 85 ? -11.639 -5.821 -2.395 1.00 0.00 85 ALA A N 14
ATOM 19239 C CA . ALA A 1 85 ? -10.205 -5.699 -2.621 1.00 0.00 85 ALA A CA 14
ATOM 19240 C C . ALA A 1 85 ? -9.473 -5.350 -1.330 1.00 0.00 85 ALA A C 14
ATOM 19241 O O . ALA A 1 85 ? -8.358 -5.816 -1.090 1.00 0.00 85 ALA A O 14
ATOM 19248 N N . LYS A 1 86 ? -10.106 -4.528 -0.500 1.00 0.00 86 LYS A N 14
ATOM 19249 C CA . LYS A 1 86 ? -9.516 -4.116 0.768 1.00 0.00 86 LYS A CA 14
ATOM 19250 C C . LYS A 1 86 ? -9.361 -5.307 1.708 1.00 0.00 86 LYS A C 14
ATOM 19251 O O . LYS A 1 86 ? -8.377 -5.409 2.442 1.00 0.00 86 LYS A O 14
ATOM 19270 N N . THR A 1 87 ? -10.340 -6.207 1.682 1.00 0.00 87 THR A N 14
ATOM 19271 C CA . THR A 1 87 ? -10.312 -7.391 2.531 1.00 0.00 87 THR A CA 14
ATOM 19272 C C . THR A 1 87 ? -9.265 -8.389 2.050 1.00 0.00 87 THR A C 14
ATOM 19273 O O . THR A 1 87 ? -8.629 -9.071 2.853 1.00 0.00 87 THR A O 14
ATOM 19284 N N . MET A 1 88 ? -9.091 -8.468 0.735 1.00 0.00 88 MET A N 14
ATOM 19285 C CA . MET A 1 88 ? -8.118 -9.383 0.147 1.00 0.00 88 MET A CA 14
ATOM 19286 C C . MET A 1 88 ? -6.716 -8.783 0.185 1.00 0.00 88 MET A C 14
ATOM 19287 O O . MET A 1 88 ? -5.721 -9.502 0.119 1.00 0.00 88 MET A O 14
ATOM 19301 N N . GLY A 1 89 ? -6.646 -7.459 0.292 1.00 0.00 89 GLY A N 14
ATOM 19302 C CA . GLY A 1 89 ? -5.362 -6.785 0.336 1.00 0.00 89 GLY A CA 14
ATOM 19303 C C . GLY A 1 89 ? -4.693 -6.722 -1.023 1.00 0.00 89 GLY A C 14
ATOM 19304 O O . GLY A 1 89 ? -3.466 -6.694 -1.117 1.00 0.00 89 GLY A O 14
ATOM 19308 N N . ILE A 1 90 ? -5.501 -6.701 -2.077 1.00 0.00 90 ILE A N 14
ATOM 19309 C CA . ILE A 1 90 ? -4.980 -6.642 -3.437 1.00 0.00 90 ILE A CA 14
ATOM 19310 C C . ILE A 1 90 ? -5.019 -5.217 -3.979 1.00 0.00 90 ILE A C 14
ATOM 19311 O O . ILE A 1 90 ? -5.925 -4.446 -3.663 1.00 0.00 90 ILE A O 14
ATOM 19327 N N . ASP A 1 91 ? -4.031 -4.874 -4.798 1.00 0.00 91 ASP A N 14
ATOM 19328 C CA . ASP A 1 91 ? -3.953 -3.542 -5.387 1.00 0.00 91 ASP A CA 14
ATOM 19329 C C . ASP A 1 91 ? -3.961 -3.620 -6.910 1.00 0.00 91 ASP A C 14
ATOM 19330 O O . ASP A 1 91 ? -4.534 -2.764 -7.584 1.00 0.00 91 ASP A O 14
ATOM 19339 N N . THR A 1 92 ? -3.319 -4.653 -7.448 1.00 0.00 92 THR A N 14
ATOM 19340 C CA . THR A 1 92 ? -3.250 -4.842 -8.892 1.00 0.00 92 THR A CA 14
ATOM 19341 C C . THR A 1 92 ? -3.823 -6.195 -9.297 1.00 0.00 92 THR A C 14
ATOM 19342 O O . THR A 1 92 ? -3.103 -7.193 -9.351 1.00 0.00 92 THR A O 14
ATOM 19353 N N . TRP A 1 93 ? -5.120 -6.222 -9.581 1.00 0.00 93 TRP A N 14
ATOM 19354 C CA . TRP A 1 93 ? -5.789 -7.455 -9.982 1.00 0.00 93 TRP A CA 14
ATOM 19355 C C . TRP A 1 93 ? -6.321 -7.346 -11.406 1.00 0.00 93 TRP A C 14
ATOM 19356 O O . TRP A 1 93 ? -6.724 -6.270 -11.849 1.00 0.00 93 TRP A O 14
ATOM 19377 N N . GLY A 1 1 ? 0.730 4.736 -6.275 1.00 0.00 1 GLY A N 15
ATOM 19378 C CA . GLY A 1 1 ? 0.380 3.328 -6.287 1.00 0.00 1 GLY A CA 15
ATOM 19379 C C . GLY A 1 1 ? 1.599 2.427 -6.281 1.00 0.00 1 GLY A C 15
ATOM 19380 O O . GLY A 1 1 ? 2.727 2.899 -6.141 1.00 0.00 1 GLY A O 15
ATOM 19384 N N . ALA A 1 2 ? 1.372 1.126 -6.431 1.00 0.00 2 ALA A N 15
ATOM 19385 C CA . ALA A 1 2 ? 2.460 0.157 -6.443 1.00 0.00 2 ALA A CA 15
ATOM 19386 C C . ALA A 1 2 ? 1.958 -1.228 -6.835 1.00 0.00 2 ALA A C 15
ATOM 19387 O O . ALA A 1 2 ? 1.042 -1.765 -6.213 1.00 0.00 2 ALA A O 15
ATOM 19394 N N . MET A 1 3 ? 2.564 -1.801 -7.870 1.00 0.00 3 MET A N 15
ATOM 19395 C CA . MET A 1 3 ? 2.178 -3.125 -8.344 1.00 0.00 3 MET A CA 15
ATOM 19396 C C . MET A 1 3 ? 2.748 -4.214 -7.441 1.00 0.00 3 MET A C 15
ATOM 19397 O O . MET A 1 3 ? 3.918 -4.579 -7.556 1.00 0.00 3 MET A O 15
ATOM 19411 N N . ALA A 1 4 ? 1.915 -4.729 -6.542 1.00 0.00 4 ALA A N 15
ATOM 19412 C CA . ALA A 1 4 ? 2.337 -5.776 -5.621 1.00 0.00 4 ALA A CA 15
ATOM 19413 C C . ALA A 1 4 ? 1.140 -6.394 -4.906 1.00 0.00 4 ALA A C 15
ATOM 19414 O O . ALA A 1 4 ? 0.407 -5.707 -4.197 1.00 0.00 4 ALA A O 15
ATOM 19421 N N . ASN A 1 5 ? 0.948 -7.695 -5.099 1.00 0.00 5 ASN A N 15
ATOM 19422 C CA . ASN A 1 5 ? -0.162 -8.405 -4.473 1.00 0.00 5 ASN A CA 15
ATOM 19423 C C . ASN A 1 5 ? 0.340 -9.341 -3.378 1.00 0.00 5 ASN A C 15
ATOM 19424 O O . ASN A 1 5 ? 1.497 -9.761 -3.368 1.00 0.00 5 ASN A O 15
ATOM 19435 N N . PRO A 1 6 ? -0.551 -9.678 -2.434 1.00 0.00 6 PRO A N 15
ATOM 19436 C CA . PRO A 1 6 ? -0.223 -10.569 -1.317 1.00 0.00 6 PRO A CA 15
ATOM 19437 C C . PRO A 1 6 ? -0.010 -12.010 -1.769 1.00 0.00 6 PRO A C 15
ATOM 19438 O O . PRO A 1 6 ? -0.768 -12.534 -2.585 1.00 0.00 6 PRO A O 15
ATOM 19449 N N . LYS A 1 7 ? 1.026 -12.646 -1.232 1.00 0.00 7 LYS A N 15
ATOM 19450 C CA . LYS A 1 7 ? 1.338 -14.028 -1.578 1.00 0.00 7 LYS A CA 15
ATOM 19451 C C . LYS A 1 7 ? 0.125 -14.928 -1.371 1.00 0.00 7 LYS A C 15
ATOM 19452 O O . LYS A 1 7 ? -0.100 -15.871 -2.131 1.00 0.00 7 LYS A O 15
ATOM 19471 N N . THR A 1 8 ? -0.658 -14.631 -0.338 1.00 0.00 8 THR A N 15
ATOM 19472 C CA . THR A 1 8 ? -1.848 -15.414 -0.031 1.00 0.00 8 THR A CA 15
ATOM 19473 C C . THR A 1 8 ? -2.948 -14.534 0.553 1.00 0.00 8 THR A C 15
ATOM 19474 O O . THR A 1 8 ? -2.695 -13.407 0.978 1.00 0.00 8 THR A O 15
ATOM 19485 N N . ILE A 1 9 ? -4.170 -15.057 0.572 1.00 0.00 9 ILE A N 15
ATOM 19486 C CA . ILE A 1 9 ? -5.308 -14.320 1.106 1.00 0.00 9 ILE A CA 15
ATOM 19487 C C . ILE A 1 9 ? -6.201 -15.223 1.950 1.00 0.00 9 ILE A C 15
ATOM 19488 O O . ILE A 1 9 ? -6.648 -16.275 1.493 1.00 0.00 9 ILE A O 15
ATOM 19504 N N . LYS A 1 10 ? -6.459 -14.804 3.184 1.00 0.00 10 LYS A N 15
ATOM 19505 C CA . LYS A 1 10 ? -7.301 -15.572 4.093 1.00 0.00 10 LYS A CA 15
ATOM 19506 C C . LYS A 1 10 ? -8.630 -15.927 3.434 1.00 0.00 10 LYS A C 15
ATOM 19507 O O . LYS A 1 10 ? -9.308 -15.063 2.877 1.00 0.00 10 LYS A O 15
ATOM 19526 N N . ALA A 1 11 ? -8.998 -17.202 3.502 1.00 0.00 11 ALA A N 15
ATOM 19527 C CA . ALA A 1 11 ? -10.247 -17.670 2.916 1.00 0.00 11 ALA A CA 15
ATOM 19528 C C . ALA A 1 11 ? -11.425 -16.821 3.384 1.00 0.00 11 ALA A C 15
ATOM 19529 O O . ALA A 1 11 ? -12.320 -16.500 2.603 1.00 0.00 11 ALA A O 15
ATOM 19536 N N . ALA A 1 12 ? -11.418 -16.463 4.663 1.00 0.00 12 ALA A N 15
ATOM 19537 C CA . ALA A 1 12 ? -12.485 -15.651 5.235 1.00 0.00 12 ALA A CA 15
ATOM 19538 C C . ALA A 1 12 ? -12.699 -14.377 4.425 1.00 0.00 12 ALA A C 15
ATOM 19539 O O . ALA A 1 12 ? -13.826 -13.902 4.283 1.00 0.00 12 ALA A O 15
ATOM 19546 N N . ALA A 1 13 ? -11.611 -13.828 3.895 1.00 0.00 13 ALA A N 15
ATOM 19547 C CA . ALA A 1 13 ? -11.681 -12.609 3.097 1.00 0.00 13 ALA A CA 15
ATOM 19548 C C . ALA A 1 13 ? -12.490 -12.832 1.824 1.00 0.00 13 ALA A C 15
ATOM 19549 O O . ALA A 1 13 ? -13.209 -11.942 1.370 1.00 0.00 13 ALA A O 15
ATOM 19556 N N . TYR A 1 14 ? -12.367 -14.025 1.252 1.00 0.00 14 TYR A N 15
ATOM 19557 C CA . TYR A 1 14 ? -13.085 -14.363 0.029 1.00 0.00 14 TYR A CA 15
ATOM 19558 C C . TYR A 1 14 ? -14.593 -14.297 0.246 1.00 0.00 14 TYR A C 15
ATOM 19559 O O . TYR A 1 14 ? -15.313 -13.645 -0.509 1.00 0.00 14 TYR A O 15
ATOM 19577 N N . ASN A 1 15 ? -15.065 -14.977 1.286 1.00 0.00 15 ASN A N 15
ATOM 19578 C CA . ASN A 1 15 ? -16.488 -14.997 1.605 1.00 0.00 15 ASN A CA 15
ATOM 19579 C C . ASN A 1 15 ? -17.004 -13.587 1.878 1.00 0.00 15 ASN A C 15
ATOM 19580 O O . ASN A 1 15 ? -18.156 -13.270 1.585 1.00 0.00 15 ASN A O 15
ATOM 19591 N N . GLN A 1 16 ? -16.142 -12.747 2.441 1.00 0.00 16 GLN A N 15
ATOM 19592 C CA . GLN A 1 16 ? -16.511 -11.371 2.754 1.00 0.00 16 GLN A CA 15
ATOM 19593 C C . GLN A 1 16 ? -16.572 -10.522 1.488 1.00 0.00 16 GLN A C 15
ATOM 19594 O O . GLN A 1 16 ? -17.392 -9.612 1.378 1.00 0.00 16 GLN A O 15
ATOM 19608 N N . ALA A 1 17 ? -15.697 -10.827 0.535 1.00 0.00 17 ALA A N 15
ATOM 19609 C CA . ALA A 1 17 ? -15.652 -10.093 -0.724 1.00 0.00 17 ALA A CA 15
ATOM 19610 C C . ALA A 1 17 ? -16.940 -10.286 -1.517 1.00 0.00 17 ALA A C 15
ATOM 19611 O O . ALA A 1 17 ? -17.559 -9.318 -1.959 1.00 0.00 17 ALA A O 15
ATOM 19618 N N . ARG A 1 18 ? -17.338 -11.542 -1.695 1.00 0.00 18 ARG A N 15
ATOM 19619 C CA . ARG A 1 18 ? -18.551 -11.861 -2.437 1.00 0.00 18 ARG A CA 15
ATOM 19620 C C . ARG A 1 18 ? -19.793 -11.441 -1.656 1.00 0.00 18 ARG A C 15
ATOM 19621 O O . ARG A 1 18 ? -20.800 -11.040 -2.240 1.00 0.00 18 ARG A O 15
ATOM 19642 N N . SER A 1 19 ? -19.714 -11.538 -0.333 1.00 0.00 19 SER A N 15
ATOM 19643 C CA . SER A 1 19 ? -20.832 -11.172 0.529 1.00 0.00 19 SER A CA 15
ATOM 19644 C C . SER A 1 19 ? -21.258 -9.728 0.283 1.00 0.00 19 SER A C 15
ATOM 19645 O O . SER A 1 19 ? -22.439 -9.440 0.084 1.00 0.00 19 SER A O 15
ATOM 19653 N N . THR A 1 20 ? -20.286 -8.820 0.299 1.00 0.00 20 THR A N 15
ATOM 19654 C CA . THR A 1 20 ? -20.558 -7.406 0.080 1.00 0.00 20 THR A CA 15
ATOM 19655 C C . THR A 1 20 ? -21.239 -7.178 -1.265 1.00 0.00 20 THR A C 15
ATOM 19656 O O . THR A 1 20 ? -22.180 -6.391 -1.371 1.00 0.00 20 THR A O 15
ATOM 19667 N N . LEU A 1 21 ? -20.759 -7.873 -2.290 1.00 0.00 21 LEU A N 15
ATOM 19668 C CA . LEU A 1 21 ? -21.323 -7.747 -3.630 1.00 0.00 21 LEU A CA 15
ATOM 19669 C C . LEU A 1 21 ? -22.740 -8.308 -3.679 1.00 0.00 21 LEU A C 15
ATOM 19670 O O . LEU A 1 21 ? -23.572 -7.851 -4.462 1.00 0.00 21 LEU A O 15
ATOM 19686 N N . ALA A 1 22 ? -23.008 -9.300 -2.837 1.00 0.00 22 ALA A N 15
ATOM 19687 C CA . ALA A 1 22 ? -24.326 -9.921 -2.781 1.00 0.00 22 ALA A CA 15
ATOM 19688 C C . ALA A 1 22 ? -25.418 -8.873 -2.594 1.00 0.00 22 ALA A C 15
ATOM 19689 O O . ALA A 1 22 ? -26.564 -9.078 -2.995 1.00 0.00 22 ALA A O 15
ATOM 19696 N N . ASP A 1 23 ? -25.057 -7.751 -1.981 1.00 0.00 23 ASP A N 15
ATOM 19697 C CA . ASP A 1 23 ? -26.006 -6.671 -1.741 1.00 0.00 23 ASP A CA 15
ATOM 19698 C C . ASP A 1 23 ? -26.620 -6.186 -3.050 1.00 0.00 23 ASP A C 15
ATOM 19699 O O . ASP A 1 23 ? -27.786 -5.796 -3.093 1.00 0.00 23 ASP A O 15
ATOM 19708 N N . ALA A 1 24 ? -25.826 -6.211 -4.115 1.00 0.00 24 ALA A N 15
ATOM 19709 C CA . ALA A 1 24 ? -26.291 -5.775 -5.426 1.00 0.00 24 ALA A CA 15
ATOM 19710 C C . ALA A 1 24 ? -26.473 -6.961 -6.367 1.00 0.00 24 ALA A C 15
ATOM 19711 O O . ALA A 1 24 ? -27.241 -6.893 -7.326 1.00 0.00 24 ALA A O 15
ATOM 19718 N N . GLY A 1 25 ? -25.760 -8.048 -6.087 1.00 0.00 25 GLY A N 15
ATOM 19719 C CA . GLY A 1 25 ? -25.856 -9.233 -6.919 1.00 0.00 25 GLY A CA 15
ATOM 19720 C C . GLY A 1 25 ? -24.498 -9.755 -7.343 1.00 0.00 25 GLY A C 15
ATOM 19721 O O . GLY A 1 25 ? -23.543 -8.989 -7.470 1.00 0.00 25 GLY A O 15
ATOM 19725 N N . SER A 1 26 ? -24.411 -11.063 -7.562 1.00 0.00 26 SER A N 15
ATOM 19726 C CA . SER A 1 26 ? -23.158 -11.688 -7.970 1.00 0.00 26 SER A CA 15
ATOM 19727 C C . SER A 1 26 ? -23.330 -12.446 -9.283 1.00 0.00 26 SER A C 15
ATOM 19728 O O . SER A 1 26 ? -24.108 -13.397 -9.366 1.00 0.00 26 SER A O 15
ATOM 19736 N N . ARG A 1 27 ? -22.600 -12.017 -10.307 1.00 0.00 27 ARG A N 15
ATOM 19737 C CA . ARG A 1 27 ? -22.672 -12.652 -11.617 1.00 0.00 27 ARG A CA 15
ATOM 19738 C C . ARG A 1 27 ? -21.890 -13.963 -11.629 1.00 0.00 27 ARG A C 15
ATOM 19739 O O . ARG A 1 27 ? -22.451 -15.031 -11.875 1.00 0.00 27 ARG A O 15
ATOM 19760 N N . THR A 1 28 ? -20.591 -13.873 -11.362 1.00 0.00 28 THR A N 15
ATOM 19761 C CA . THR A 1 28 ? -19.731 -15.050 -11.344 1.00 0.00 28 THR A CA 15
ATOM 19762 C C . THR A 1 28 ? -19.904 -15.837 -10.050 1.00 0.00 28 THR A C 15
ATOM 19763 O O . THR A 1 28 ? -19.984 -17.065 -10.066 1.00 0.00 28 THR A O 15
ATOM 19774 N N . ALA A 1 29 ? -19.962 -15.122 -8.931 1.00 0.00 29 ALA A N 15
ATOM 19775 C CA . ALA A 1 29 ? -20.129 -15.755 -7.629 1.00 0.00 29 ALA A CA 15
ATOM 19776 C C . ALA A 1 29 ? -21.403 -16.591 -7.583 1.00 0.00 29 ALA A C 15
ATOM 19777 O O . ALA A 1 29 ? -21.482 -17.580 -6.856 1.00 0.00 29 ALA A O 15
ATOM 19784 N N . ALA A 1 30 ? -22.399 -16.186 -8.364 1.00 0.00 30 ALA A N 15
ATOM 19785 C CA . ALA A 1 30 ? -23.669 -16.899 -8.414 1.00 0.00 30 ALA A CA 15
ATOM 19786 C C . ALA A 1 30 ? -23.466 -18.356 -8.817 1.00 0.00 30 ALA A C 15
ATOM 19787 O O . ALA A 1 30 ? -24.077 -19.260 -8.247 1.00 0.00 30 ALA A O 15
ATOM 19794 N N . LYS A 1 31 ? -22.604 -18.577 -9.803 1.00 0.00 31 LYS A N 15
ATOM 19795 C CA . LYS A 1 31 ? -22.319 -19.924 -10.283 1.00 0.00 31 LYS A CA 15
ATOM 19796 C C . LYS A 1 31 ? -21.160 -20.543 -9.508 1.00 0.00 31 LYS A C 15
ATOM 19797 O O . LYS A 1 31 ? -21.061 -21.765 -9.393 1.00 0.00 31 LYS A O 15
ATOM 19816 N N . SER A 1 32 ? -20.286 -19.693 -8.978 1.00 0.00 32 SER A N 15
ATOM 19817 C CA . SER A 1 32 ? -19.133 -20.157 -8.216 1.00 0.00 32 SER A CA 15
ATOM 19818 C C . SER A 1 32 ? -19.466 -20.250 -6.730 1.00 0.00 32 SER A C 15
ATOM 19819 O O . SER A 1 32 ? -20.583 -19.945 -6.312 1.00 0.00 32 SER A O 15
ATOM 19827 N N . HIS A 1 33 ? -18.487 -20.674 -5.937 1.00 0.00 33 HIS A N 15
ATOM 19828 C CA . HIS A 1 33 ? -18.674 -20.807 -4.496 1.00 0.00 33 HIS A CA 15
ATOM 19829 C C . HIS A 1 33 ? -17.478 -20.239 -3.738 1.00 0.00 33 HIS A C 15
ATOM 19830 O O . HIS A 1 33 ? -16.382 -20.094 -4.279 1.00 0.00 33 HIS A O 15
ATOM 19844 N N . PRO A 1 34 ? -17.692 -19.909 -2.456 1.00 0.00 34 PRO A N 15
ATOM 19845 C CA . PRO A 1 34 ? -16.643 -19.352 -1.596 1.00 0.00 34 PRO A CA 15
ATOM 19846 C C . PRO A 1 34 ? -15.567 -20.377 -1.255 1.00 0.00 34 PRO A C 15
ATOM 19847 O O . PRO A 1 34 ? -15.534 -21.468 -1.826 1.00 0.00 34 PRO A O 15
ATOM 19858 N N . ILE A 1 35 ? -14.691 -20.021 -0.323 1.00 0.00 35 ILE A N 15
ATOM 19859 C CA . ILE A 1 35 ? -13.615 -20.911 0.095 1.00 0.00 35 ILE A CA 15
ATOM 19860 C C . ILE A 1 35 ? -13.792 -21.344 1.546 1.00 0.00 35 ILE A C 15
ATOM 19861 O O . ILE A 1 35 ? -13.911 -20.509 2.444 1.00 0.00 35 ILE A O 15
ATOM 19877 N N . HIS A 1 36 ? -13.806 -22.654 1.770 1.00 0.00 36 HIS A N 15
ATOM 19878 C CA . HIS A 1 36 ? -13.965 -23.198 3.114 1.00 0.00 36 HIS A CA 15
ATOM 19879 C C . HIS A 1 36 ? -13.001 -24.358 3.348 1.00 0.00 36 HIS A C 15
ATOM 19880 O O . HIS A 1 36 ? -12.536 -24.992 2.402 1.00 0.00 36 HIS A O 15
ATOM 19894 N N . GLY A 1 37 ? -12.706 -24.629 4.616 1.00 0.00 37 GLY A N 15
ATOM 19895 C CA . GLY A 1 37 ? -11.798 -25.710 4.951 1.00 0.00 37 GLY A CA 15
ATOM 19896 C C . GLY A 1 37 ? -10.485 -25.619 4.200 1.00 0.00 37 GLY A C 15
ATOM 19897 O O . GLY A 1 37 ? -10.003 -26.612 3.655 1.00 0.00 37 GLY A O 15
ATOM 19901 N N . LYS A 1 38 ? -9.904 -24.425 4.170 1.00 0.00 38 LYS A N 15
ATOM 19902 C CA . LYS A 1 38 ? -8.638 -24.206 3.480 1.00 0.00 38 LYS A CA 15
ATOM 19903 C C . LYS A 1 38 ? -7.726 -23.293 4.293 1.00 0.00 38 LYS A C 15
ATOM 19904 O O . LYS A 1 38 ? -8.163 -22.269 4.818 1.00 0.00 38 LYS A O 15
ATOM 19923 N N . THR A 1 39 ? -6.455 -23.670 4.392 1.00 0.00 39 THR A N 15
ATOM 19924 C CA . THR A 1 39 ? -5.481 -22.885 5.141 1.00 0.00 39 THR A CA 15
ATOM 19925 C C . THR A 1 39 ? -5.351 -21.479 4.567 1.00 0.00 39 THR A C 15
ATOM 19926 O O . THR A 1 39 ? -5.381 -20.492 5.303 1.00 0.00 39 THR A O 15
ATOM 19937 N N . ASP A 1 40 ? -5.208 -21.393 3.249 1.00 0.00 40 ASP A N 15
ATOM 19938 C CA . ASP A 1 40 ? -5.074 -20.107 2.576 1.00 0.00 40 ASP A CA 15
ATOM 19939 C C . ASP A 1 40 ? -4.944 -20.293 1.068 1.00 0.00 40 ASP A C 15
ATOM 19940 O O . ASP A 1 40 ? -4.345 -21.262 0.601 1.00 0.00 40 ASP A O 15
ATOM 19949 N N . VAL A 1 41 ? -5.510 -19.359 0.310 1.00 0.00 41 VAL A N 15
ATOM 19950 C CA . VAL A 1 41 ? -5.457 -19.420 -1.146 1.00 0.00 41 VAL A CA 15
ATOM 19951 C C . VAL A 1 41 ? -4.627 -18.275 -1.714 1.00 0.00 41 VAL A C 15
ATOM 19952 O O . VAL A 1 41 ? -4.462 -17.226 -1.091 1.00 0.00 41 VAL A O 15
ATOM 19965 N N . PRO A 1 42 ? -4.090 -18.479 -2.926 1.00 0.00 42 PRO A N 15
ATOM 19966 C CA . PRO A 1 42 ? -3.268 -17.474 -3.607 1.00 0.00 42 PRO A CA 15
ATOM 19967 C C . PRO A 1 42 ? -4.084 -16.269 -4.062 1.00 0.00 42 PRO A C 15
ATOM 19968 O O . PRO A 1 42 ? -5.293 -16.368 -4.270 1.00 0.00 42 PRO A O 15
ATOM 19979 N N . VAL A 1 43 ? -3.414 -15.131 -4.217 1.00 0.00 43 VAL A N 15
ATOM 19980 C CA . VAL A 1 43 ? -4.078 -13.907 -4.649 1.00 0.00 43 VAL A CA 15
ATOM 19981 C C . VAL A 1 43 ? -4.894 -14.142 -5.916 1.00 0.00 43 VAL A C 15
ATOM 19982 O O . VAL A 1 43 ? -5.920 -13.497 -6.134 1.00 0.00 43 VAL A O 15
ATOM 19995 N N . SER A 1 44 ? -4.431 -15.070 -6.747 1.00 0.00 44 SER A N 15
ATOM 19996 C CA . SER A 1 44 ? -5.116 -15.388 -7.994 1.00 0.00 44 SER A CA 15
ATOM 19997 C C . SER A 1 44 ? -6.570 -15.772 -7.733 1.00 0.00 44 SER A C 15
ATOM 19998 O O . SER A 1 44 ? -7.453 -15.490 -8.543 1.00 0.00 44 SER A O 15
ATOM 20006 N N . TYR A 1 45 ? -6.810 -16.415 -6.596 1.00 0.00 45 TYR A N 15
ATOM 20007 C CA . TYR A 1 45 ? -8.155 -16.840 -6.228 1.00 0.00 45 TYR A CA 15
ATOM 20008 C C . TYR A 1 45 ? -9.033 -15.639 -5.891 1.00 0.00 45 TYR A C 15
ATOM 20009 O O . TYR A 1 45 ? -10.152 -15.515 -6.386 1.00 0.00 45 TYR A O 15
ATOM 20027 N N . GLY A 1 46 ? -8.515 -14.755 -5.043 1.00 0.00 46 GLY A N 15
ATOM 20028 C CA . GLY A 1 46 ? -9.263 -13.574 -4.654 1.00 0.00 46 GLY A CA 15
ATOM 20029 C C . GLY A 1 46 ? -9.453 -12.603 -5.803 1.00 0.00 46 GLY A C 15
ATOM 20030 O O . GLY A 1 46 ? -10.527 -12.022 -5.964 1.00 0.00 46 GLY A O 15
ATOM 20034 N N . THR A 1 47 ? -8.408 -12.425 -6.605 1.00 0.00 47 THR A N 15
ATOM 20035 C CA . THR A 1 47 ? -8.464 -11.516 -7.743 1.00 0.00 47 THR A CA 15
ATOM 20036 C C . THR A 1 47 ? -9.591 -11.898 -8.696 1.00 0.00 47 THR A C 15
ATOM 20037 O O . THR A 1 47 ? -10.227 -11.033 -9.298 1.00 0.00 47 THR A O 15
ATOM 20048 N N . SER A 1 48 ? -9.833 -13.198 -8.829 1.00 0.00 48 SER A N 15
ATOM 20049 C CA . SER A 1 48 ? -10.881 -13.694 -9.712 1.00 0.00 48 SER A CA 15
ATOM 20050 C C . SER A 1 48 ? -12.249 -13.176 -9.277 1.00 0.00 48 SER A C 15
ATOM 20051 O O . SER A 1 48 ? -13.078 -12.805 -10.109 1.00 0.00 48 SER A O 15
ATOM 20059 N N . LEU A 1 49 ? -12.476 -13.152 -7.969 1.00 0.00 49 LEU A N 15
ATOM 20060 C CA . LEU A 1 49 ? -13.743 -12.678 -7.421 1.00 0.00 49 LEU A CA 15
ATOM 20061 C C . LEU A 1 49 ? -13.832 -11.157 -7.493 1.00 0.00 49 LEU A C 15
ATOM 20062 O O . LEU A 1 49 ? -14.901 -10.599 -7.746 1.00 0.00 49 LEU A O 15
ATOM 20078 N N . LEU A 1 50 ? -12.704 -10.492 -7.270 1.00 0.00 50 LEU A N 15
ATOM 20079 C CA . LEU A 1 50 ? -12.654 -9.035 -7.312 1.00 0.00 50 LEU A CA 15
ATOM 20080 C C . LEU A 1 50 ? -12.896 -8.522 -8.728 1.00 0.00 50 LEU A C 15
ATOM 20081 O O . LEU A 1 50 ? -13.691 -7.607 -8.940 1.00 0.00 50 LEU A O 15
ATOM 20097 N N . ALA A 1 51 ? -12.206 -9.119 -9.694 1.00 0.00 51 ALA A N 15
ATOM 20098 C CA . ALA A 1 51 ? -12.348 -8.726 -11.090 1.00 0.00 51 ALA A CA 15
ATOM 20099 C C . ALA A 1 51 ? -13.714 -9.128 -11.637 1.00 0.00 51 ALA A C 15
ATOM 20100 O O . ALA A 1 51 ? -14.286 -8.433 -12.476 1.00 0.00 51 ALA A O 15
ATOM 20107 N N . ALA A 1 52 ? -14.230 -10.254 -11.156 1.00 0.00 52 ALA A N 15
ATOM 20108 C CA . ALA A 1 52 ? -15.530 -10.747 -11.596 1.00 0.00 52 ALA A CA 15
ATOM 20109 C C . ALA A 1 52 ? -16.625 -9.719 -11.335 1.00 0.00 52 ALA A C 15
ATOM 20110 O O . ALA A 1 52 ? -17.434 -9.424 -12.214 1.00 0.00 52 ALA A O 15
ATOM 20117 N N . ALA A 1 53 ? -16.644 -9.176 -10.122 1.00 0.00 53 ALA A N 15
ATOM 20118 C CA . ALA A 1 53 ? -17.639 -8.179 -9.747 1.00 0.00 53 ALA A CA 15
ATOM 20119 C C . ALA A 1 53 ? -17.369 -6.847 -10.439 1.00 0.00 53 ALA A C 15
ATOM 20120 O O . ALA A 1 53 ? -18.290 -6.197 -10.935 1.00 0.00 53 ALA A O 15
ATOM 20127 N N . ARG A 1 54 ? -16.102 -6.446 -10.467 1.00 0.00 54 ARG A N 15
ATOM 20128 C CA . ARG A 1 54 ? -15.713 -5.190 -11.096 1.00 0.00 54 ARG A CA 15
ATOM 20129 C C . ARG A 1 54 ? -16.194 -5.134 -12.543 1.00 0.00 54 ARG A C 15
ATOM 20130 O O . ARG A 1 54 ? -16.843 -4.173 -12.956 1.00 0.00 54 ARG A O 15
ATOM 20151 N N . ASP A 1 55 ? -15.870 -6.171 -13.308 1.00 0.00 55 ASP A N 15
ATOM 20152 C CA . ASP A 1 55 ? -16.269 -6.241 -14.709 1.00 0.00 55 ASP A CA 15
ATOM 20153 C C . ASP A 1 55 ? -17.789 -6.224 -14.843 1.00 0.00 55 ASP A C 15
ATOM 20154 O O . ASP A 1 55 ? -18.339 -5.517 -15.687 1.00 0.00 55 ASP A O 15
ATOM 20163 N N . GLU A 1 56 ? -18.460 -7.008 -14.005 1.00 0.00 56 GLU A N 15
ATOM 20164 C CA . GLU A 1 56 ? -19.916 -7.084 -14.032 1.00 0.00 56 GLU A CA 15
ATOM 20165 C C . GLU A 1 56 ? -20.537 -5.711 -13.788 1.00 0.00 56 GLU A C 15
ATOM 20166 O O . GLU A 1 56 ? -21.438 -5.288 -14.511 1.00 0.00 56 GLU A O 15
ATOM 20178 N N . PHE A 1 57 ? -20.048 -5.021 -12.763 1.00 0.00 57 PHE A N 15
ATOM 20179 C CA . PHE A 1 57 ? -20.555 -3.697 -12.421 1.00 0.00 57 PHE A CA 15
ATOM 20180 C C . PHE A 1 57 ? -20.359 -2.724 -13.580 1.00 0.00 57 PHE A C 15
ATOM 20181 O O . PHE A 1 57 ? -21.107 -1.757 -13.726 1.00 0.00 57 PHE A O 15
ATOM 20198 N N . ARG A 1 58 ? -19.347 -2.987 -14.400 1.00 0.00 58 ARG A N 15
ATOM 20199 C CA . ARG A 1 58 ? -19.051 -2.134 -15.545 1.00 0.00 58 ARG A CA 15
ATOM 20200 C C . ARG A 1 58 ? -20.262 -2.020 -16.466 1.00 0.00 58 ARG A C 15
ATOM 20201 O O . ARG A 1 58 ? -20.539 -0.952 -17.013 1.00 0.00 58 ARG A O 15
ATOM 20222 N N . GLN A 1 59 ? -20.979 -3.126 -16.633 1.00 0.00 59 GLN A N 15
ATOM 20223 C CA . GLN A 1 59 ? -22.159 -3.150 -17.488 1.00 0.00 59 GLN A CA 15
ATOM 20224 C C . GLN A 1 59 ? -23.337 -2.459 -16.810 1.00 0.00 59 GLN A C 15
ATOM 20225 O O . GLN A 1 59 ? -24.155 -1.816 -17.467 1.00 0.00 59 GLN A O 15
ATOM 20239 N N . ALA A 1 60 ? -23.418 -2.597 -15.490 1.00 0.00 60 ALA A N 15
ATOM 20240 C CA . ALA A 1 60 ? -24.495 -1.984 -14.723 1.00 0.00 60 ALA A CA 15
ATOM 20241 C C . ALA A 1 60 ? -24.545 -0.478 -14.952 1.00 0.00 60 ALA A C 15
ATOM 20242 O O . ALA A 1 60 ? -25.610 0.088 -15.199 1.00 0.00 60 ALA A O 15
ATOM 20249 N N . ASP A 1 61 ? -23.387 0.167 -14.868 1.00 0.00 61 ASP A N 15
ATOM 20250 C CA . ASP A 1 61 ? -23.298 1.609 -15.067 1.00 0.00 61 ASP A CA 15
ATOM 20251 C C . ASP A 1 61 ? -22.950 1.938 -16.515 1.00 0.00 61 ASP A C 15
ATOM 20252 O O . ASP A 1 61 ? -22.253 2.914 -16.792 1.00 0.00 61 ASP A O 15
ATOM 20261 N N . LYS A 1 62 ? -23.438 1.115 -17.437 1.00 0.00 62 LYS A N 15
ATOM 20262 C CA . LYS A 1 62 ? -23.179 1.317 -18.858 1.00 0.00 62 LYS A CA 15
ATOM 20263 C C . LYS A 1 62 ? -24.070 2.419 -19.422 1.00 0.00 62 LYS A C 15
ATOM 20264 O O . LYS A 1 62 ? -23.668 3.157 -20.322 1.00 0.00 62 LYS A O 15
ATOM 20283 N N . LYS A 1 63 ? -25.281 2.527 -18.886 1.00 0.00 63 LYS A N 15
ATOM 20284 C CA . LYS A 1 63 ? -26.229 3.541 -19.334 1.00 0.00 63 LYS A CA 15
ATOM 20285 C C . LYS A 1 63 ? -25.799 4.929 -18.870 1.00 0.00 63 LYS A C 15
ATOM 20286 O O . LYS A 1 63 ? -26.189 5.939 -19.457 1.00 0.00 63 LYS A O 15
ATOM 20305 N N . LEU A 1 64 ? -24.994 4.972 -17.814 1.00 0.00 64 LEU A N 15
ATOM 20306 C CA . LEU A 1 64 ? -24.510 6.237 -17.272 1.00 0.00 64 LEU A CA 15
ATOM 20307 C C . LEU A 1 64 ? -23.275 6.716 -18.028 1.00 0.00 64 LEU A C 15
ATOM 20308 O O . LEU A 1 64 ? -22.518 5.927 -18.595 1.00 0.00 64 LEU A O 15
ATOM 20324 N N . PRO A 1 65 ? -23.063 8.041 -18.037 1.00 0.00 65 PRO A N 15
ATOM 20325 C CA . PRO A 1 65 ? -21.919 8.655 -18.717 1.00 0.00 65 PRO A CA 15
ATOM 20326 C C . PRO A 1 65 ? -20.597 8.349 -18.021 1.00 0.00 65 PRO A C 15
ATOM 20327 O O . PRO A 1 65 ? -20.560 8.120 -16.812 1.00 0.00 65 PRO A O 15
ATOM 20338 N N . ALA A 1 66 ? -19.514 8.348 -18.791 1.00 0.00 66 ALA A N 15
ATOM 20339 C CA . ALA A 1 66 ? -18.190 8.072 -18.247 1.00 0.00 66 ALA A CA 15
ATOM 20340 C C . ALA A 1 66 ? -17.877 8.994 -17.073 1.00 0.00 66 ALA A C 15
ATOM 20341 O O . ALA A 1 66 ? -17.177 8.607 -16.136 1.00 0.00 66 ALA A O 15
ATOM 20348 N N . LYS A 1 67 ? -18.398 10.215 -17.130 1.00 0.00 67 LYS A N 15
ATOM 20349 C CA . LYS A 1 67 ? -18.174 11.192 -16.071 1.00 0.00 67 LYS A CA 15
ATOM 20350 C C . LYS A 1 67 ? -18.867 10.765 -14.781 1.00 0.00 67 LYS A C 15
ATOM 20351 O O . LYS A 1 67 ? -18.421 11.103 -13.684 1.00 0.00 67 LYS A O 15
ATOM 20370 N N . ASP A 1 68 ? -19.957 10.019 -14.919 1.00 0.00 68 ASP A N 15
ATOM 20371 C CA . ASP A 1 68 ? -20.710 9.543 -13.764 1.00 0.00 68 ASP A CA 15
ATOM 20372 C C . ASP A 1 68 ? -20.247 8.149 -13.352 1.00 0.00 68 ASP A C 15
ATOM 20373 O O . ASP A 1 68 ? -21.035 7.343 -12.856 1.00 0.00 68 ASP A O 15
ATOM 20382 N N . LYS A 1 69 ? -18.965 7.871 -13.560 1.00 0.00 69 LYS A N 15
ATOM 20383 C CA . LYS A 1 69 ? -18.396 6.575 -13.210 1.00 0.00 69 LYS A CA 15
ATOM 20384 C C . LYS A 1 69 ? -16.877 6.659 -13.098 1.00 0.00 69 LYS A C 15
ATOM 20385 O O . LYS A 1 69 ? -16.219 7.305 -13.915 1.00 0.00 69 LYS A O 15
ATOM 20404 N N . LYS A 1 70 ? -16.326 6.002 -12.084 1.00 0.00 70 LYS A N 15
ATOM 20405 C CA . LYS A 1 70 ? -14.884 6.000 -11.867 1.00 0.00 70 LYS A CA 15
ATOM 20406 C C . LYS A 1 70 ? -14.218 4.870 -12.646 1.00 0.00 70 LYS A C 15
ATOM 20407 O O . LYS A 1 70 ? -14.526 3.696 -12.442 1.00 0.00 70 LYS A O 15
ATOM 20426 N N . SER A 1 71 ? -13.302 5.233 -13.538 1.00 0.00 71 SER A N 15
ATOM 20427 C CA . SER A 1 71 ? -12.594 4.250 -14.350 1.00 0.00 71 SER A CA 15
ATOM 20428 C C . SER A 1 71 ? -13.527 3.623 -15.381 1.00 0.00 71 SER A C 15
ATOM 20429 O O . SER A 1 71 ? -13.446 3.923 -16.572 1.00 0.00 71 SER A O 15
ATOM 20437 N N . ASP A 1 72 ? -14.413 2.750 -14.913 1.00 0.00 72 ASP A N 15
ATOM 20438 C CA . ASP A 1 72 ? -15.364 2.080 -15.793 1.00 0.00 72 ASP A CA 15
ATOM 20439 C C . ASP A 1 72 ? -16.511 1.473 -14.992 1.00 0.00 72 ASP A C 15
ATOM 20440 O O . ASP A 1 72 ? -17.099 0.469 -15.394 1.00 0.00 72 ASP A O 15
ATOM 20449 N N . MET A 1 73 ? -16.824 2.089 -13.856 1.00 0.00 73 MET A N 15
ATOM 20450 C CA . MET A 1 73 ? -17.901 1.609 -12.999 1.00 0.00 73 MET A CA 15
ATOM 20451 C C . MET A 1 73 ? -18.518 2.757 -12.207 1.00 0.00 73 MET A C 15
ATOM 20452 O O . MET A 1 73 ? -17.839 3.727 -11.870 1.00 0.00 73 MET A O 15
ATOM 20466 N N . SER A 1 74 ? -19.809 2.641 -11.914 1.00 0.00 74 SER A N 15
ATOM 20467 C CA . SER A 1 74 ? -20.519 3.672 -11.165 1.00 0.00 74 SER A CA 15
ATOM 20468 C C . SER A 1 74 ? -19.960 3.798 -9.751 1.00 0.00 74 SER A C 15
ATOM 20469 O O . SER A 1 74 ? -19.542 2.810 -9.147 1.00 0.00 74 SER A O 15
ATOM 20477 N N . ILE A 1 75 ? -19.956 5.020 -9.230 1.00 0.00 75 ILE A N 15
ATOM 20478 C CA . ILE A 1 75 ? -19.450 5.276 -7.887 1.00 0.00 75 ILE A CA 15
ATOM 20479 C C . ILE A 1 75 ? -20.086 4.334 -6.871 1.00 0.00 75 ILE A C 15
ATOM 20480 O O . ILE A 1 75 ? -19.445 3.923 -5.904 1.00 0.00 75 ILE A O 15
ATOM 20496 N N . ALA A 1 76 ? -21.351 3.994 -7.098 1.00 0.00 76 ALA A N 15
ATOM 20497 C CA . ALA A 1 76 ? -22.073 3.097 -6.204 1.00 0.00 76 ALA A CA 15
ATOM 20498 C C . ALA A 1 76 ? -21.435 1.712 -6.184 1.00 0.00 76 ALA A C 15
ATOM 20499 O O . ALA A 1 76 ? -21.203 1.141 -5.118 1.00 0.00 76 ALA A O 15
ATOM 20506 N N . HIS A 1 77 ? -21.156 1.177 -7.368 1.00 0.00 77 HIS A N 15
ATOM 20507 C CA . HIS A 1 77 ? -20.545 -0.142 -7.486 1.00 0.00 77 HIS A CA 15
ATOM 20508 C C . HIS A 1 77 ? -19.072 -0.096 -7.091 1.00 0.00 77 HIS A C 15
ATOM 20509 O O . HIS A 1 77 ? -18.547 -1.040 -6.500 1.00 0.00 77 HIS A O 15
ATOM 20523 N N . TYR A 1 78 ? -18.410 1.008 -7.422 1.00 0.00 78 TYR A N 15
ATOM 20524 C CA . TYR A 1 78 ? -16.997 1.175 -7.106 1.00 0.00 78 TYR A CA 15
ATOM 20525 C C . TYR A 1 78 ? -16.750 1.009 -5.609 1.00 0.00 78 TYR A C 15
ATOM 20526 O O . TYR A 1 78 ? -15.726 0.469 -5.194 1.00 0.00 78 TYR A O 15
ATOM 20544 N N . ASN A 1 79 ? -17.699 1.477 -4.804 1.00 0.00 79 ASN A N 15
ATOM 20545 C CA . ASN A 1 79 ? -17.587 1.380 -3.354 1.00 0.00 79 ASN A CA 15
ATOM 20546 C C . ASN A 1 79 ? -17.693 -0.071 -2.895 1.00 0.00 79 ASN A C 15
ATOM 20547 O O . ASN A 1 79 ? -17.046 -0.476 -1.930 1.00 0.00 79 ASN A O 15
ATOM 20558 N N . ALA A 1 80 ? -18.513 -0.848 -3.595 1.00 0.00 80 ALA A N 15
ATOM 20559 C CA . ALA A 1 80 ? -18.702 -2.255 -3.261 1.00 0.00 80 ALA A CA 15
ATOM 20560 C C . ALA A 1 80 ? -17.470 -3.076 -3.627 1.00 0.00 80 ALA A C 15
ATOM 20561 O O . ALA A 1 80 ? -16.932 -3.811 -2.799 1.00 0.00 80 ALA A O 15
ATOM 20568 N N . VAL A 1 81 ? -17.028 -2.947 -4.874 1.00 0.00 81 VAL A N 15
ATOM 20569 C CA . VAL A 1 81 ? -15.859 -3.677 -5.350 1.00 0.00 81 VAL A CA 15
ATOM 20570 C C . VAL A 1 81 ? -14.618 -3.316 -4.541 1.00 0.00 81 VAL A C 15
ATOM 20571 O O . VAL A 1 81 ? -13.773 -4.168 -4.265 1.00 0.00 81 VAL A O 15
ATOM 20584 N N . HIS A 1 82 ? -14.514 -2.045 -4.163 1.00 0.00 82 HIS A N 15
ATOM 20585 C CA . HIS A 1 82 ? -13.377 -1.570 -3.384 1.00 0.00 82 HIS A CA 15
ATOM 20586 C C . HIS A 1 82 ? -13.415 -2.134 -1.967 1.00 0.00 82 HIS A C 15
ATOM 20587 O O . HIS A 1 82 ? -12.375 -2.420 -1.374 1.00 0.00 82 HIS A O 15
ATOM 20601 N N . SER A 1 83 ? -14.621 -2.291 -1.430 1.00 0.00 83 SER A N 15
ATOM 20602 C CA . SER A 1 83 ? -14.794 -2.817 -0.081 1.00 0.00 83 SER A CA 15
ATOM 20603 C C . SER A 1 83 ? -14.220 -4.226 0.032 1.00 0.00 83 SER A C 15
ATOM 20604 O O . SER A 1 83 ? -13.576 -4.568 1.023 1.00 0.00 83 SER A O 15
ATOM 20612 N N . ALA A 1 84 ? -14.459 -5.038 -0.992 1.00 0.00 84 ALA A N 15
ATOM 20613 C CA . ALA A 1 84 ? -13.964 -6.409 -1.011 1.00 0.00 84 ALA A CA 15
ATOM 20614 C C . ALA A 1 84 ? -12.452 -6.445 -1.201 1.00 0.00 84 ALA A C 15
ATOM 20615 O O . ALA A 1 84 ? -11.750 -7.203 -0.532 1.00 0.00 84 ALA A O 15
ATOM 20622 N N . ALA A 1 85 ? -11.956 -5.621 -2.118 1.00 0.00 85 ALA A N 15
ATOM 20623 C CA . ALA A 1 85 ? -10.526 -5.557 -2.394 1.00 0.00 85 ALA A CA 15
ATOM 20624 C C . ALA A 1 85 ? -9.735 -5.252 -1.127 1.00 0.00 85 ALA A C 15
ATOM 20625 O O . ALA A 1 85 ? -8.624 -5.749 -0.940 1.00 0.00 85 ALA A O 15
ATOM 20632 N N . LYS A 1 86 ? -10.313 -4.430 -0.258 1.00 0.00 86 LYS A N 15
ATOM 20633 C CA . LYS A 1 86 ? -9.662 -4.057 0.993 1.00 0.00 86 LYS A CA 15
ATOM 20634 C C . LYS A 1 86 ? -9.478 -5.274 1.894 1.00 0.00 86 LYS A C 15
ATOM 20635 O O . LYS A 1 86 ? -8.477 -5.391 2.601 1.00 0.00 86 LYS A O 15
ATOM 20654 N N . THR A 1 87 ? -10.450 -6.181 1.862 1.00 0.00 87 THR A N 15
ATOM 20655 C CA . THR A 1 87 ? -10.395 -7.390 2.675 1.00 0.00 87 THR A CA 15
ATOM 20656 C C . THR A 1 87 ? -9.373 -8.377 2.123 1.00 0.00 87 THR A C 15
ATOM 20657 O O . THR A 1 87 ? -8.682 -9.057 2.881 1.00 0.00 87 THR A O 15
ATOM 20668 N N . MET A 1 88 ? -9.282 -8.450 0.799 1.00 0.00 88 MET A N 15
ATOM 20669 C CA . MET A 1 88 ? -8.342 -9.354 0.147 1.00 0.00 88 MET A CA 15
ATOM 20670 C C . MET A 1 88 ? -6.927 -8.784 0.181 1.00 0.00 88 MET A C 15
ATOM 20671 O O . MET A 1 88 ? -5.949 -9.519 0.055 1.00 0.00 88 MET A O 15
ATOM 20685 N N . GLY A 1 89 ? -6.827 -7.469 0.354 1.00 0.00 89 GLY A N 15
ATOM 20686 C CA . GLY A 1 89 ? -5.528 -6.824 0.401 1.00 0.00 89 GLY A CA 15
ATOM 20687 C C . GLY A 1 89 ? -4.878 -6.728 -0.965 1.00 0.00 89 GLY A C 15
ATOM 20688 O O . GLY A 1 89 ? -3.652 -6.722 -1.076 1.00 0.00 89 GLY A O 15
ATOM 20692 N N . ILE A 1 90 ? -5.700 -6.656 -2.006 1.00 0.00 90 ILE A N 15
ATOM 20693 C CA . ILE A 1 90 ? -5.197 -6.561 -3.371 1.00 0.00 90 ILE A CA 15
ATOM 20694 C C . ILE A 1 90 ? -5.263 -5.126 -3.883 1.00 0.00 90 ILE A C 15
ATOM 20695 O O . ILE A 1 90 ? -6.179 -4.377 -3.543 1.00 0.00 90 ILE A O 15
ATOM 20711 N N . ASP A 1 91 ? -4.288 -4.751 -4.703 1.00 0.00 91 ASP A N 15
ATOM 20712 C CA . ASP A 1 91 ? -4.237 -3.407 -5.265 1.00 0.00 91 ASP A CA 15
ATOM 20713 C C . ASP A 1 91 ? -4.392 -3.446 -6.782 1.00 0.00 91 ASP A C 15
ATOM 20714 O O . ASP A 1 91 ? -5.061 -2.595 -7.371 1.00 0.00 91 ASP A O 15
ATOM 20723 N N . THR A 1 92 ? -3.769 -4.438 -7.410 1.00 0.00 92 THR A N 15
ATOM 20724 C CA . THR A 1 92 ? -3.836 -4.586 -8.859 1.00 0.00 92 THR A CA 15
ATOM 20725 C C . THR A 1 92 ? -4.235 -6.005 -9.248 1.00 0.00 92 THR A C 15
ATOM 20726 O O . THR A 1 92 ? -3.381 -6.871 -9.437 1.00 0.00 92 THR A O 15
ATOM 20737 N N . TRP A 1 93 ? -5.538 -6.236 -9.366 1.00 0.00 93 TRP A N 15
ATOM 20738 C CA . TRP A 1 93 ? -6.051 -7.551 -9.734 1.00 0.00 93 TRP A CA 15
ATOM 20739 C C . TRP A 1 93 ? -6.413 -7.600 -11.214 1.00 0.00 93 TRP A C 15
ATOM 20740 O O . TRP A 1 93 ? -5.569 -7.894 -12.061 1.00 0.00 93 TRP A O 15
ATOM 20761 N N . GLY A 1 1 ? 3.998 2.315 -10.722 1.00 0.00 1 GLY A N 16
ATOM 20762 C CA . GLY A 1 1 ? 3.550 2.705 -9.398 1.00 0.00 1 GLY A CA 16
ATOM 20763 C C . GLY A 1 1 ? 2.429 1.824 -8.882 1.00 0.00 1 GLY A C 16
ATOM 20764 O O . GLY A 1 1 ? 1.545 1.426 -9.640 1.00 0.00 1 GLY A O 16
ATOM 20768 N N . ALA A 1 2 ? 2.467 1.518 -7.589 1.00 0.00 2 ALA A N 16
ATOM 20769 C CA . ALA A 1 2 ? 1.446 0.678 -6.974 1.00 0.00 2 ALA A CA 16
ATOM 20770 C C . ALA A 1 2 ? 1.268 -0.625 -7.745 1.00 0.00 2 ALA A C 16
ATOM 20771 O O . ALA A 1 2 ? 0.373 -0.745 -8.580 1.00 0.00 2 ALA A O 16
ATOM 20778 N N . MET A 1 3 ? 2.127 -1.598 -7.460 1.00 0.00 3 MET A N 16
ATOM 20779 C CA . MET A 1 3 ? 2.063 -2.893 -8.128 1.00 0.00 3 MET A CA 16
ATOM 20780 C C . MET A 1 3 ? 2.679 -3.984 -7.258 1.00 0.00 3 MET A C 16
ATOM 20781 O O . MET A 1 3 ? 3.867 -4.284 -7.370 1.00 0.00 3 MET A O 16
ATOM 20795 N N . ALA A 1 4 ? 1.863 -4.574 -6.391 1.00 0.00 4 ALA A N 16
ATOM 20796 C CA . ALA A 1 4 ? 2.328 -5.633 -5.503 1.00 0.00 4 ALA A CA 16
ATOM 20797 C C . ALA A 1 4 ? 1.158 -6.308 -4.795 1.00 0.00 4 ALA A C 16
ATOM 20798 O O . ALA A 1 4 ? 0.611 -5.773 -3.832 1.00 0.00 4 ALA A O 16
ATOM 20805 N N . ASN A 1 5 ? 0.781 -7.487 -5.278 1.00 0.00 5 ASN A N 16
ATOM 20806 C CA . ASN A 1 5 ? -0.325 -8.236 -4.692 1.00 0.00 5 ASN A CA 16
ATOM 20807 C C . ASN A 1 5 ? 0.170 -9.159 -3.583 1.00 0.00 5 ASN A C 16
ATOM 20808 O O . ASN A 1 5 ? 1.340 -9.540 -3.534 1.00 0.00 5 ASN A O 16
ATOM 20819 N N . PRO A 1 6 ? -0.740 -9.529 -2.670 1.00 0.00 6 PRO A N 16
ATOM 20820 C CA . PRO A 1 6 ? -0.419 -10.413 -1.545 1.00 0.00 6 PRO A CA 16
ATOM 20821 C C . PRO A 1 6 ? -0.143 -11.844 -1.993 1.00 0.00 6 PRO A C 16
ATOM 20822 O O . PRO A 1 6 ? -0.864 -12.395 -2.826 1.00 0.00 6 PRO A O 16
ATOM 20833 N N . LYS A 1 7 ? 0.904 -12.442 -1.435 1.00 0.00 7 LYS A N 16
ATOM 20834 C CA . LYS A 1 7 ? 1.275 -13.810 -1.775 1.00 0.00 7 LYS A CA 16
ATOM 20835 C C . LYS A 1 7 ? 0.097 -14.759 -1.577 1.00 0.00 7 LYS A C 16
ATOM 20836 O O . LYS A 1 7 ? -0.084 -15.710 -2.339 1.00 0.00 7 LYS A O 16
ATOM 20855 N N . THR A 1 8 ? -0.704 -14.494 -0.549 1.00 0.00 8 THR A N 16
ATOM 20856 C CA . THR A 1 8 ? -1.865 -15.324 -0.251 1.00 0.00 8 THR A CA 16
ATOM 20857 C C . THR A 1 8 ? -2.962 -14.511 0.426 1.00 0.00 8 THR A C 16
ATOM 20858 O O . THR A 1 8 ? -2.682 -13.627 1.237 1.00 0.00 8 THR A O 16
ATOM 20869 N N . ILE A 1 9 ? -4.211 -14.816 0.090 1.00 0.00 9 ILE A N 16
ATOM 20870 C CA . ILE A 1 9 ? -5.350 -14.114 0.668 1.00 0.00 9 ILE A CA 16
ATOM 20871 C C . ILE A 1 9 ? -6.188 -15.047 1.535 1.00 0.00 9 ILE A C 16
ATOM 20872 O O . ILE A 1 9 ? -6.630 -16.104 1.083 1.00 0.00 9 ILE A O 16
ATOM 20888 N N . LYS A 1 10 ? -6.406 -14.649 2.784 1.00 0.00 10 LYS A N 16
ATOM 20889 C CA . LYS A 1 10 ? -7.194 -15.447 3.715 1.00 0.00 10 LYS A CA 16
ATOM 20890 C C . LYS A 1 10 ? -8.541 -15.822 3.106 1.00 0.00 10 LYS A C 16
ATOM 20891 O O . LYS A 1 10 ? -9.259 -14.966 2.590 1.00 0.00 10 LYS A O 16
ATOM 20910 N N . ALA A 1 11 ? -8.878 -17.106 3.171 1.00 0.00 11 ALA A N 16
ATOM 20911 C CA . ALA A 1 11 ? -10.141 -17.593 2.629 1.00 0.00 11 ALA A CA 16
ATOM 20912 C C . ALA A 1 11 ? -11.317 -16.780 3.161 1.00 0.00 11 ALA A C 16
ATOM 20913 O O . ALA A 1 11 ? -12.252 -16.468 2.425 1.00 0.00 11 ALA A O 16
ATOM 20920 N N . ALA A 1 12 ? -11.263 -16.441 4.445 1.00 0.00 12 ALA A N 16
ATOM 20921 C CA . ALA A 1 12 ? -12.322 -15.663 5.075 1.00 0.00 12 ALA A CA 16
ATOM 20922 C C . ALA A 1 12 ? -12.603 -14.384 4.294 1.00 0.00 12 ALA A C 16
ATOM 20923 O O . ALA A 1 12 ? -13.746 -13.936 4.208 1.00 0.00 12 ALA A O 16
ATOM 20930 N N . ALA A 1 13 ? -11.553 -13.800 3.726 1.00 0.00 13 ALA A N 16
ATOM 20931 C CA . ALA A 1 13 ? -11.687 -12.573 2.951 1.00 0.00 13 ALA A CA 16
ATOM 20932 C C . ALA A 1 13 ? -12.544 -12.798 1.711 1.00 0.00 13 ALA A C 16
ATOM 20933 O O . ALA A 1 13 ? -13.305 -11.920 1.302 1.00 0.00 13 ALA A O 16
ATOM 20940 N N . TYR A 1 14 ? -12.416 -13.979 1.115 1.00 0.00 14 TYR A N 16
ATOM 20941 C CA . TYR A 1 14 ? -13.178 -14.318 -0.081 1.00 0.00 14 TYR A CA 16
ATOM 20942 C C . TYR A 1 14 ? -14.677 -14.289 0.200 1.00 0.00 14 TYR A C 16
ATOM 20943 O O . TYR A 1 14 ? -15.445 -13.666 -0.531 1.00 0.00 14 TYR A O 16
ATOM 20961 N N . ASN A 1 15 ? -15.085 -14.968 1.267 1.00 0.00 15 ASN A N 16
ATOM 20962 C CA . ASN A 1 15 ? -16.492 -15.020 1.647 1.00 0.00 15 ASN A CA 16
ATOM 20963 C C . ASN A 1 15 ? -17.033 -13.621 1.926 1.00 0.00 15 ASN A C 16
ATOM 20964 O O . ASN A 1 15 ? -18.190 -13.323 1.631 1.00 0.00 15 ASN A O 16
ATOM 20975 N N . GLN A 1 16 ? -16.188 -12.768 2.496 1.00 0.00 16 GLN A N 16
ATOM 20976 C CA . GLN A 1 16 ? -16.581 -11.401 2.814 1.00 0.00 16 GLN A CA 16
ATOM 20977 C C . GLN A 1 16 ? -16.656 -10.548 1.552 1.00 0.00 16 GLN A C 16
ATOM 20978 O O . GLN A 1 16 ? -17.498 -9.658 1.441 1.00 0.00 16 GLN A O 16
ATOM 20992 N N . ALA A 1 17 ? -15.768 -10.826 0.603 1.00 0.00 17 ALA A N 16
ATOM 20993 C CA . ALA A 1 17 ? -15.734 -10.085 -0.652 1.00 0.00 17 ALA A CA 16
ATOM 20994 C C . ALA A 1 17 ? -17.002 -10.323 -1.465 1.00 0.00 17 ALA A C 16
ATOM 20995 O O . ALA A 1 17 ? -17.647 -9.378 -1.917 1.00 0.00 17 ALA A O 16
ATOM 21002 N N . ARG A 1 18 ? -17.353 -11.592 -1.647 1.00 0.00 18 ARG A N 16
ATOM 21003 C CA . ARG A 1 18 ? -18.544 -11.954 -2.407 1.00 0.00 18 ARG A CA 16
ATOM 21004 C C . ARG A 1 18 ? -19.811 -11.575 -1.645 1.00 0.00 18 ARG A C 16
ATOM 21005 O O . ARG A 1 18 ? -20.819 -11.202 -2.245 1.00 0.00 18 ARG A O 16
ATOM 21026 N N . SER A 1 19 ? -19.751 -11.673 -0.321 1.00 0.00 19 SER A N 16
ATOM 21027 C CA . SER A 1 19 ? -20.895 -11.345 0.522 1.00 0.00 19 SER A CA 16
ATOM 21028 C C . SER A 1 19 ? -21.351 -9.909 0.282 1.00 0.00 19 SER A C 16
ATOM 21029 O O . SER A 1 19 ? -22.535 -9.649 0.064 1.00 0.00 19 SER A O 16
ATOM 21037 N N . THR A 1 20 ? -20.403 -8.978 0.325 1.00 0.00 20 THR A N 16
ATOM 21038 C CA . THR A 1 20 ? -20.706 -7.568 0.114 1.00 0.00 20 THR A CA 16
ATOM 21039 C C . THR A 1 20 ? -21.384 -7.347 -1.234 1.00 0.00 20 THR A C 16
ATOM 21040 O O . THR A 1 20 ? -22.347 -6.586 -1.338 1.00 0.00 20 THR A O 16
ATOM 21051 N N . LEU A 1 21 ? -20.876 -8.016 -2.262 1.00 0.00 21 LEU A N 16
ATOM 21052 C CA . LEU A 1 21 ? -21.433 -7.893 -3.605 1.00 0.00 21 LEU A CA 16
ATOM 21053 C C . LEU A 1 21 ? -22.837 -8.485 -3.669 1.00 0.00 21 LEU A C 16
ATOM 21054 O O . LEU A 1 21 ? -23.675 -8.037 -4.451 1.00 0.00 21 LEU A O 16
ATOM 21070 N N . ALA A 1 22 ? -23.088 -9.491 -2.838 1.00 0.00 22 ALA A N 16
ATOM 21071 C CA . ALA A 1 22 ? -24.392 -10.141 -2.797 1.00 0.00 22 ALA A CA 16
ATOM 21072 C C . ALA A 1 22 ? -25.508 -9.121 -2.600 1.00 0.00 22 ALA A C 16
ATOM 21073 O O . ALA A 1 22 ? -26.647 -9.347 -3.008 1.00 0.00 22 ALA A O 16
ATOM 21080 N N . ASP A 1 23 ? -25.173 -8.000 -1.971 1.00 0.00 23 ASP A N 16
ATOM 21081 C CA . ASP A 1 23 ? -26.148 -6.944 -1.720 1.00 0.00 23 ASP A CA 16
ATOM 21082 C C . ASP A 1 23 ? -26.768 -6.455 -3.026 1.00 0.00 23 ASP A C 16
ATOM 21083 O O . ASP A 1 23 ? -27.943 -6.094 -3.069 1.00 0.00 23 ASP A O 16
ATOM 21092 N N . ALA A 1 24 ? -25.968 -6.446 -4.087 1.00 0.00 24 ALA A N 16
ATOM 21093 C CA . ALA A 1 24 ? -26.438 -6.002 -5.394 1.00 0.00 24 ALA A CA 16
ATOM 21094 C C . ALA A 1 24 ? -26.587 -7.179 -6.352 1.00 0.00 24 ALA A C 16
ATOM 21095 O O . ALA A 1 24 ? -27.345 -7.112 -7.319 1.00 0.00 24 ALA A O 16
ATOM 21102 N N . GLY A 1 25 ? -25.857 -8.256 -6.078 1.00 0.00 25 GLY A N 16
ATOM 21103 C CA . GLY A 1 25 ? -25.921 -9.431 -6.926 1.00 0.00 25 GLY A CA 16
ATOM 21104 C C . GLY A 1 25 ? -24.549 -9.922 -7.343 1.00 0.00 25 GLY A C 16
ATOM 21105 O O . GLY A 1 25 ? -23.608 -9.136 -7.450 1.00 0.00 25 GLY A O 16
ATOM 21109 N N . SER A 1 26 ? -24.434 -11.225 -7.578 1.00 0.00 26 SER A N 16
ATOM 21110 C CA . SER A 1 26 ? -23.165 -11.820 -7.980 1.00 0.00 26 SER A CA 16
ATOM 21111 C C . SER A 1 26 ? -23.308 -12.563 -9.304 1.00 0.00 26 SER A C 16
ATOM 21112 O O . SER A 1 26 ? -24.066 -13.528 -9.408 1.00 0.00 26 SER A O 16
ATOM 21120 N N . ARG A 1 27 ? -22.576 -12.106 -10.315 1.00 0.00 27 ARG A N 16
ATOM 21121 C CA . ARG A 1 27 ? -22.622 -12.726 -11.633 1.00 0.00 27 ARG A CA 16
ATOM 21122 C C . ARG A 1 27 ? -21.818 -14.022 -11.653 1.00 0.00 27 ARG A C 16
ATOM 21123 O O . ARG A 1 27 ? -22.358 -15.097 -11.916 1.00 0.00 27 ARG A O 16
ATOM 21144 N N . THR A 1 28 ? -20.522 -13.913 -11.374 1.00 0.00 28 THR A N 16
ATOM 21145 C CA . THR A 1 28 ? -19.643 -15.075 -11.361 1.00 0.00 28 THR A CA 16
ATOM 21146 C C . THR A 1 28 ? -19.811 -15.878 -10.076 1.00 0.00 28 THR A C 16
ATOM 21147 O O . THR A 1 28 ? -19.868 -17.107 -10.104 1.00 0.00 28 THR A O 16
ATOM 21158 N N . ALA A 1 29 ? -19.890 -15.175 -8.951 1.00 0.00 29 ALA A N 16
ATOM 21159 C CA . ALA A 1 29 ? -20.054 -15.823 -7.655 1.00 0.00 29 ALA A CA 16
ATOM 21160 C C . ALA A 1 29 ? -21.313 -16.682 -7.627 1.00 0.00 29 ALA A C 16
ATOM 21161 O O . ALA A 1 29 ? -21.380 -17.678 -6.906 1.00 0.00 29 ALA A O 16
ATOM 21168 N N . ALA A 1 30 ? -22.309 -16.291 -8.416 1.00 0.00 30 ALA A N 16
ATOM 21169 C CA . ALA A 1 30 ? -23.565 -17.028 -8.482 1.00 0.00 30 ALA A CA 16
ATOM 21170 C C . ALA A 1 30 ? -23.331 -18.478 -8.891 1.00 0.00 30 ALA A C 16
ATOM 21171 O O . ALA A 1 30 ? -24.020 -19.385 -8.425 1.00 0.00 30 ALA A O 16
ATOM 21178 N N . LYS A 1 31 ? -22.354 -18.690 -9.766 1.00 0.00 31 LYS A N 16
ATOM 21179 C CA . LYS A 1 31 ? -22.027 -20.030 -10.239 1.00 0.00 31 LYS A CA 16
ATOM 21180 C C . LYS A 1 31 ? -20.879 -20.627 -9.432 1.00 0.00 31 LYS A C 16
ATOM 21181 O O . LYS A 1 31 ? -20.758 -21.846 -9.314 1.00 0.00 31 LYS A O 16
ATOM 21200 N N . SER A 1 32 ? -20.039 -19.760 -8.876 1.00 0.00 32 SER A N 16
ATOM 21201 C CA . SER A 1 32 ? -18.899 -20.202 -8.081 1.00 0.00 32 SER A CA 16
ATOM 21202 C C . SER A 1 32 ? -19.270 -20.297 -6.604 1.00 0.00 32 SER A C 16
ATOM 21203 O O . SER A 1 32 ? -20.382 -19.945 -6.208 1.00 0.00 32 SER A O 16
ATOM 21211 N N . HIS A 1 33 ? -18.331 -20.775 -5.794 1.00 0.00 33 HIS A N 16
ATOM 21212 C CA . HIS A 1 33 ? -18.558 -20.917 -4.360 1.00 0.00 33 HIS A CA 16
ATOM 21213 C C . HIS A 1 33 ? -17.354 -20.419 -3.567 1.00 0.00 33 HIS A C 16
ATOM 21214 O O . HIS A 1 33 ? -16.226 -20.386 -4.061 1.00 0.00 33 HIS A O 16
ATOM 21228 N N . PRO A 1 34 ? -17.596 -20.022 -2.309 1.00 0.00 34 PRO A N 16
ATOM 21229 C CA . PRO A 1 34 ? -16.543 -19.518 -1.422 1.00 0.00 34 PRO A CA 16
ATOM 21230 C C . PRO A 1 34 ? -15.573 -20.614 -0.993 1.00 0.00 34 PRO A C 16
ATOM 21231 O O . PRO A 1 34 ? -15.596 -21.721 -1.531 1.00 0.00 34 PRO A O 16
ATOM 21242 N N . ILE A 1 35 ? -14.722 -20.298 -0.023 1.00 0.00 35 ILE A N 16
ATOM 21243 C CA . ILE A 1 35 ? -13.746 -21.257 0.478 1.00 0.00 35 ILE A CA 16
ATOM 21244 C C . ILE A 1 35 ? -13.798 -21.351 2.000 1.00 0.00 35 ILE A C 16
ATOM 21245 O O . ILE A 1 35 ? -13.772 -20.337 2.697 1.00 0.00 35 ILE A O 16
ATOM 21261 N N . HIS A 1 36 ? -13.871 -22.577 2.509 1.00 0.00 36 HIS A N 16
ATOM 21262 C CA . HIS A 1 36 ? -13.924 -22.805 3.949 1.00 0.00 36 HIS A CA 16
ATOM 21263 C C . HIS A 1 36 ? -13.016 -23.963 4.350 1.00 0.00 36 HIS A C 16
ATOM 21264 O O . HIS A 1 36 ? -12.631 -24.781 3.515 1.00 0.00 36 HIS A O 16
ATOM 21278 N N . GLY A 1 37 ? -12.675 -24.025 5.634 1.00 0.00 37 GLY A N 16
ATOM 21279 C CA . GLY A 1 37 ? -11.814 -25.086 6.122 1.00 0.00 37 GLY A CA 16
ATOM 21280 C C . GLY A 1 37 ? -10.534 -25.210 5.319 1.00 0.00 37 GLY A C 16
ATOM 21281 O O . GLY A 1 37 ? -10.073 -26.316 5.039 1.00 0.00 37 GLY A O 16
ATOM 21285 N N . LYS A 1 38 ? -9.960 -24.072 4.945 1.00 0.00 38 LYS A N 16
ATOM 21286 C CA . LYS A 1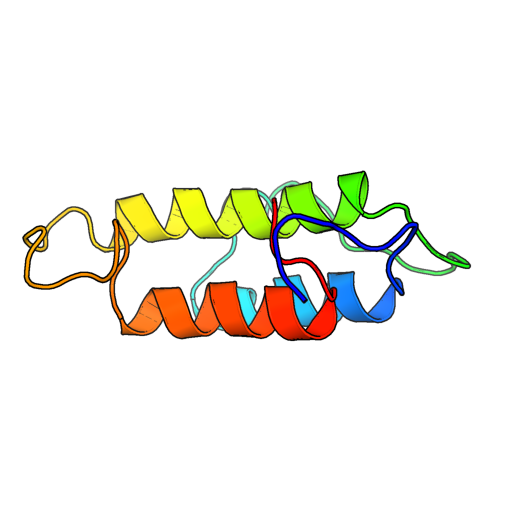 38 ? -8.726 -24.056 4.169 1.00 0.00 38 LYS A CA 16
ATOM 21287 C C . LYS A 1 38 ? -7.752 -23.016 4.715 1.00 0.00 38 LYS A C 16
ATOM 21288 O O . LYS A 1 38 ? -8.154 -21.923 5.113 1.00 0.00 38 LYS A O 16
ATOM 21307 N N . THR A 1 39 ? -6.469 -23.364 4.729 1.00 0.00 39 THR A N 16
ATOM 21308 C CA . THR A 1 39 ? -5.438 -22.460 5.225 1.00 0.00 39 THR A CA 16
ATOM 21309 C C . THR A 1 39 ? -5.538 -21.093 4.559 1.00 0.00 39 THR A C 16
ATOM 21310 O O . THR A 1 39 ? -5.736 -20.079 5.228 1.00 0.00 39 THR A O 16
ATOM 21321 N N . ASP A 1 40 ? -5.402 -21.072 3.238 1.00 0.00 40 ASP A N 16
ATOM 21322 C CA . ASP A 1 40 ? -5.478 -19.828 2.481 1.00 0.00 40 ASP A CA 16
ATOM 21323 C C . ASP A 1 40 ? -5.310 -20.090 0.987 1.00 0.00 40 ASP A C 16
ATOM 21324 O O . ASP A 1 40 ? -4.724 -21.095 0.584 1.00 0.00 40 ASP A O 16
ATOM 21333 N N . VAL A 1 41 ? -5.830 -19.180 0.170 1.00 0.00 41 VAL A N 16
ATOM 21334 C CA . VAL A 1 41 ? -5.738 -19.312 -1.279 1.00 0.00 41 VAL A CA 16
ATOM 21335 C C . VAL A 1 41 ? -4.856 -18.220 -1.876 1.00 0.00 41 VAL A C 16
ATOM 21336 O O . VAL A 1 41 ? -4.673 -17.149 -1.296 1.00 0.00 41 VAL A O 16
ATOM 21349 N N . PRO A 1 42 ? -4.294 -18.496 -3.062 1.00 0.00 42 PRO A N 16
ATOM 21350 C CA . PRO A 1 42 ? -3.423 -17.549 -3.764 1.00 0.00 42 PRO A CA 16
ATOM 21351 C C . PRO A 1 42 ? -4.187 -16.341 -4.296 1.00 0.00 42 PRO A C 16
ATOM 21352 O O . PRO A 1 42 ? -5.393 -16.412 -4.531 1.00 0.00 42 PRO A O 16
ATOM 21363 N N . VAL A 1 43 ? -3.477 -15.233 -4.483 1.00 0.00 43 VAL A N 16
ATOM 21364 C CA . VAL A 1 43 ? -4.089 -14.010 -4.988 1.00 0.00 43 VAL A CA 16
ATOM 21365 C C . VAL A 1 43 ? -4.879 -14.277 -6.264 1.00 0.00 43 VAL A C 16
ATOM 21366 O O . VAL A 1 43 ? -5.884 -13.619 -6.534 1.00 0.00 43 VAL A O 16
ATOM 21379 N N . SER A 1 44 ? -4.419 -15.248 -7.047 1.00 0.00 44 SER A N 16
ATOM 21380 C CA . SER A 1 44 ? -5.081 -15.601 -8.297 1.00 0.00 44 SER A CA 16
ATOM 21381 C C . SER A 1 44 ? -6.546 -15.950 -8.056 1.00 0.00 44 SER A C 16
ATOM 21382 O O . SER A 1 44 ? -7.406 -15.684 -8.897 1.00 0.00 44 SER A O 16
ATOM 21390 N N . TYR A 1 45 ? -6.824 -16.546 -6.902 1.00 0.00 45 TYR A N 16
ATOM 21391 C CA . TYR A 1 45 ? -8.184 -16.934 -6.549 1.00 0.00 45 TYR A CA 16
ATOM 21392 C C . TYR A 1 45 ? -9.020 -15.713 -6.177 1.00 0.00 45 TYR A C 16
ATOM 21393 O O . TYR A 1 45 ? -10.132 -15.533 -6.671 1.00 0.00 45 TYR A O 16
ATOM 21411 N N . GLY A 1 46 ? -8.473 -14.874 -5.302 1.00 0.00 46 GLY A N 16
ATOM 21412 C CA . GLY A 1 46 ? -9.180 -13.680 -4.877 1.00 0.00 46 GLY A CA 16
ATOM 21413 C C . GLY A 1 46 ? -9.397 -12.700 -6.013 1.00 0.00 46 GLY A C 16
ATOM 21414 O O . GLY A 1 46 ? -10.459 -12.087 -6.121 1.00 0.00 46 GLY A O 16
ATOM 21418 N N . THR A 1 47 ? -8.386 -12.549 -6.863 1.00 0.00 47 THR A N 16
ATOM 21419 C CA . THR A 1 47 ? -8.469 -11.635 -7.995 1.00 0.00 47 THR A CA 16
ATOM 21420 C C . THR A 1 47 ? -9.650 -11.980 -8.895 1.00 0.00 47 THR A C 16
ATOM 21421 O O . THR A 1 47 ? -10.288 -11.095 -9.464 1.00 0.00 47 THR A O 16
ATOM 21432 N N . SER A 1 48 ? -9.935 -13.272 -9.020 1.00 0.00 48 SER A N 16
ATOM 21433 C CA . SER A 1 48 ? -11.038 -13.734 -9.854 1.00 0.00 48 SER A CA 16
ATOM 21434 C C . SER A 1 48 ? -12.361 -13.135 -9.387 1.00 0.00 48 SER A C 16
ATOM 21435 O O . SER A 1 48 ? -13.200 -12.743 -10.199 1.00 0.00 48 SER A O 16
ATOM 21443 N N . LEU A 1 49 ? -12.541 -13.067 -8.072 1.00 0.00 49 LEU A N 16
ATOM 21444 C CA . LEU A 1 49 ? -13.761 -12.516 -7.494 1.00 0.00 49 LEU A CA 16
ATOM 21445 C C . LEU A 1 49 ? -13.775 -10.994 -7.600 1.00 0.00 49 LEU A C 16
ATOM 21446 O O . LEU A 1 49 ? -14.816 -10.389 -7.860 1.00 0.00 49 LEU A O 16
ATOM 21462 N N . LEU A 1 50 ? -12.613 -10.382 -7.399 1.00 0.00 50 LEU A N 16
ATOM 21463 C CA . LEU A 1 50 ? -12.490 -8.931 -7.474 1.00 0.00 50 LEU A CA 16
ATOM 21464 C C . LEU A 1 50 ? -12.802 -8.430 -8.881 1.00 0.00 50 LEU A C 16
ATOM 21465 O O . LEU A 1 50 ? -13.605 -7.514 -9.061 1.00 0.00 50 LEU A O 16
ATOM 21481 N N . ALA A 1 51 ? -12.163 -9.038 -9.875 1.00 0.00 51 ALA A N 16
ATOM 21482 C CA . ALA A 1 51 ? -12.376 -8.657 -11.266 1.00 0.00 51 ALA A CA 16
ATOM 21483 C C . ALA A 1 51 ? -13.772 -9.051 -11.736 1.00 0.00 51 ALA A C 16
ATOM 21484 O O . ALA A 1 51 ? -14.381 -8.359 -12.551 1.00 0.00 51 ALA A O 16
ATOM 21491 N N . ALA A 1 52 ? -14.273 -10.168 -11.217 1.00 0.00 52 ALA A N 16
ATOM 21492 C CA . ALA A 1 52 ? -15.597 -10.653 -11.583 1.00 0.00 52 ALA A CA 16
ATOM 21493 C C . ALA A 1 52 ? -16.668 -9.611 -11.278 1.00 0.00 52 ALA A C 16
ATOM 21494 O O . ALA A 1 52 ? -17.520 -9.319 -12.116 1.00 0.00 52 ALA A O 16
ATOM 21501 N N . ALA A 1 53 ? -16.618 -9.054 -10.072 1.00 0.00 53 ALA A N 16
ATOM 21502 C CA . ALA A 1 53 ? -17.583 -8.043 -9.657 1.00 0.00 53 ALA A CA 16
ATOM 21503 C C . ALA A 1 53 ? -17.350 -6.728 -10.393 1.00 0.00 53 ALA A C 16
ATOM 21504 O O . ALA A 1 53 ? -18.292 -6.109 -10.889 1.00 0.00 53 ALA A O 16
ATOM 21511 N N . ARG A 1 54 ? -16.092 -6.306 -10.458 1.00 0.00 54 ARG A N 16
ATOM 21512 C CA . ARG A 1 54 ? -15.737 -5.062 -11.131 1.00 0.00 54 ARG A CA 16
ATOM 21513 C C . ARG A 1 54 ? -16.247 -5.058 -12.569 1.00 0.00 54 ARG A C 16
ATOM 21514 O O . ARG A 1 54 ? -16.918 -4.120 -12.998 1.00 0.00 54 ARG A O 16
ATOM 21535 N N . ASP A 1 55 ? -15.922 -6.112 -13.309 1.00 0.00 55 ASP A N 16
ATOM 21536 C CA . ASP A 1 55 ? -16.347 -6.231 -14.699 1.00 0.00 55 ASP A CA 16
ATOM 21537 C C . ASP A 1 55 ? -17.869 -6.236 -14.804 1.00 0.00 55 ASP A C 16
ATOM 21538 O O . ASP A 1 55 ? -18.444 -5.549 -15.647 1.00 0.00 55 ASP A O 16
ATOM 21547 N N . GLU A 1 56 ? -18.514 -7.016 -13.941 1.00 0.00 56 GLU A N 16
ATOM 21548 C CA . GLU A 1 56 ? -19.969 -7.110 -13.938 1.00 0.00 56 GLU A CA 16
ATOM 21549 C C . GLU A 1 56 ? -20.603 -5.742 -13.705 1.00 0.00 56 GLU A C 16
ATOM 21550 O O . GLU A 1 56 ? -21.492 -5.323 -14.446 1.00 0.00 56 GLU A O 16
ATOM 21562 N N . PHE A 1 57 ? -20.139 -5.051 -12.669 1.00 0.00 57 PHE A N 16
ATOM 21563 C CA . PHE A 1 57 ? -20.661 -3.731 -12.336 1.00 0.00 57 PHE A CA 16
ATOM 21564 C C . PHE A 1 57 ? -20.449 -2.755 -13.490 1.00 0.00 57 PHE A C 16
ATOM 21565 O O . PHE A 1 57 ? -21.209 -1.801 -13.657 1.00 0.00 57 PHE A O 16
ATOM 21582 N N . ARG A 1 58 ? -19.410 -3.001 -14.282 1.00 0.00 58 ARG A N 16
ATOM 21583 C CA . ARG A 1 58 ? -19.096 -2.144 -15.418 1.00 0.00 58 ARG A CA 16
ATOM 21584 C C . ARG A 1 58 ? -20.284 -2.048 -16.371 1.00 0.00 58 ARG A C 16
ATOM 21585 O O . ARG A 1 58 ? -20.535 -0.997 -16.961 1.00 0.00 58 ARG A O 16
ATOM 21606 N N . GLN A 1 59 ? -21.011 -3.151 -16.516 1.00 0.00 59 GLN A N 16
ATOM 21607 C CA . GLN A 1 59 ? -22.171 -3.191 -17.398 1.00 0.00 59 GLN A CA 16
ATOM 21608 C C . GLN A 1 59 ? -23.357 -2.464 -16.771 1.00 0.00 59 GLN A C 16
ATOM 21609 O O . GLN A 1 59 ? -24.152 -1.837 -17.469 1.00 0.00 59 GLN A O 16
ATOM 21623 N N . ALA A 1 60 ? -23.468 -2.554 -15.450 1.00 0.00 60 ALA A N 16
ATOM 21624 C CA . ALA A 1 60 ? -24.555 -1.904 -14.729 1.00 0.00 60 ALA A CA 16
ATOM 21625 C C . ALA A 1 60 ? -24.549 -0.398 -14.968 1.00 0.00 60 ALA A C 16
ATOM 21626 O O . ALA A 1 60 ? -25.583 0.195 -15.278 1.00 0.00 60 ALA A O 16
ATOM 21633 N N . ASP A 1 61 ? -23.380 0.215 -14.823 1.00 0.00 61 ASP A N 16
ATOM 21634 C CA . ASP A 1 61 ? -23.240 1.652 -15.024 1.00 0.00 61 ASP A CA 16
ATOM 21635 C C . ASP A 1 61 ? -22.781 1.960 -16.446 1.00 0.00 61 ASP A C 16
ATOM 21636 O O . ASP A 1 61 ? -22.071 2.937 -16.683 1.00 0.00 61 ASP A O 16
ATOM 21645 N N . LYS A 1 62 ? -23.192 1.119 -17.389 1.00 0.00 62 LYS A N 16
ATOM 21646 C CA . LYS A 1 62 ? -22.825 1.300 -18.788 1.00 0.00 62 LYS A CA 16
ATOM 21647 C C . LYS A 1 62 ? -23.678 2.384 -19.439 1.00 0.00 62 LYS A C 16
ATOM 21648 O O . LYS A 1 62 ? -23.246 3.046 -20.383 1.00 0.00 62 LYS A O 16
ATOM 21667 N N . LYS A 1 63 ? -24.892 2.561 -18.928 1.00 0.00 63 LYS A N 16
ATOM 21668 C CA . LYS A 1 63 ? -25.806 3.567 -19.458 1.00 0.00 63 LYS A CA 16
ATOM 21669 C C . LYS A 1 63 ? -25.333 4.973 -19.102 1.00 0.00 63 LYS A C 16
ATOM 21670 O O . LYS A 1 63 ? -25.692 5.946 -19.766 1.00 0.00 63 LYS A O 16
ATOM 21689 N N . LEU A 1 64 ? -24.526 5.072 -18.051 1.00 0.00 64 LEU A N 16
ATOM 21690 C CA . LEU A 1 64 ? -24.003 6.360 -17.608 1.00 0.00 64 LEU A CA 16
ATOM 21691 C C . LEU A 1 64 ? -22.684 6.681 -18.306 1.00 0.00 64 LEU A C 16
ATOM 21692 O O . LEU A 1 64 ? -21.935 5.792 -18.710 1.00 0.00 64 LEU A O 16
ATOM 21708 N N . PRO A 1 65 ? -22.391 7.982 -18.448 1.00 0.00 65 PRO A N 16
ATOM 21709 C CA . PRO A 1 65 ? -21.161 8.450 -19.094 1.00 0.00 65 PRO A CA 16
ATOM 21710 C C . PRO A 1 65 ? -19.921 8.162 -18.255 1.00 0.00 65 PRO A C 16
ATOM 21711 O O . PRO A 1 65 ? -20.012 7.955 -17.046 1.00 0.00 65 PRO A O 16
ATOM 21722 N N . ALA A 1 66 ? -18.762 8.150 -18.906 1.00 0.00 66 ALA A N 16
ATOM 21723 C CA . ALA A 1 66 ? -17.503 7.890 -18.220 1.00 0.00 66 ALA A CA 16
ATOM 21724 C C . ALA A 1 66 ? -17.277 8.889 -17.090 1.00 0.00 66 ALA A C 16
ATOM 21725 O O . ALA A 1 66 ? -16.694 8.554 -16.058 1.00 0.00 66 ALA A O 16
ATOM 21732 N N . LYS A 1 67 ? -17.741 10.117 -17.291 1.00 0.00 67 LYS A N 16
ATOM 21733 C CA . LYS A 1 67 ? -17.591 11.166 -16.289 1.00 0.00 67 LYS A CA 16
ATOM 21734 C C . LYS A 1 67 ? -18.456 10.878 -15.066 1.00 0.00 67 LYS A C 16
ATOM 21735 O O . LYS A 1 67 ? -18.122 11.276 -13.950 1.00 0.00 67 LYS A O 16
ATOM 21754 N N . ASP A 1 68 ? -19.567 10.183 -15.283 1.00 0.00 68 ASP A N 16
ATOM 21755 C CA . ASP A 1 68 ? -20.478 9.839 -14.198 1.00 0.00 68 ASP A CA 16
ATOM 21756 C C . ASP A 1 68 ? -20.157 8.459 -13.635 1.00 0.00 68 ASP A C 16
ATOM 21757 O O . ASP A 1 68 ? -21.047 7.734 -13.190 1.00 0.00 68 ASP A O 16
ATOM 21766 N N . LYS A 1 69 ? -18.878 8.099 -13.658 1.00 0.00 69 LYS A N 16
ATOM 21767 C CA . LYS A 1 69 ? -18.436 6.806 -13.149 1.00 0.00 69 LYS A CA 16
ATOM 21768 C C . LYS A 1 69 ? -16.944 6.825 -12.834 1.00 0.00 69 LYS A C 16
ATOM 21769 O O . LYS A 1 69 ? -16.146 7.378 -13.591 1.00 0.00 69 LYS A O 16
ATOM 21788 N N . LYS A 1 70 ? -16.573 6.217 -11.712 1.00 0.00 70 LYS A N 16
ATOM 21789 C CA . LYS A 1 70 ? -15.177 6.162 -11.297 1.00 0.00 70 LYS A CA 16
ATOM 21790 C C . LYS A 1 70 ? -14.398 5.157 -12.140 1.00 0.00 70 LYS A C 16
ATOM 21791 O O . LYS A 1 70 ? -14.538 3.947 -11.966 1.00 0.00 70 LYS A O 16
ATOM 21810 N N . SER A 1 71 ? -13.577 5.667 -13.053 1.00 0.00 71 SER A N 16
ATOM 21811 C CA . SER A 1 71 ? -12.778 4.814 -13.924 1.00 0.00 71 SER A CA 16
ATOM 21812 C C . SER A 1 71 ? -13.655 4.135 -14.972 1.00 0.00 71 SER A C 16
ATOM 21813 O O . SER A 1 71 ? -13.573 4.445 -16.161 1.00 0.00 71 SER A O 16
ATOM 21821 N N . ASP A 1 72 ? -14.493 3.208 -14.522 1.00 0.00 72 ASP A N 16
ATOM 21822 C CA . ASP A 1 72 ? -15.386 2.484 -15.420 1.00 0.00 72 ASP A CA 16
ATOM 21823 C C . ASP A 1 72 ? -16.512 1.812 -14.640 1.00 0.00 72 ASP A C 16
ATOM 21824 O O . ASP A 1 72 ? -17.059 0.798 -15.072 1.00 0.00 72 ASP A O 16
ATOM 21833 N N . MET A 1 73 ? -16.851 2.384 -13.490 1.00 0.00 73 MET A N 16
ATOM 21834 C CA . MET A 1 73 ? -17.912 1.839 -12.650 1.00 0.00 73 MET A CA 16
ATOM 21835 C C . MET A 1 73 ? -18.575 2.941 -11.829 1.00 0.00 73 MET A C 16
ATOM 21836 O O . MET A 1 73 ? -17.916 3.884 -11.392 1.00 0.00 73 MET A O 16
ATOM 21850 N N . SER A 1 74 ? -19.882 2.814 -11.624 1.00 0.00 74 SER A N 16
ATOM 21851 C CA . SER A 1 74 ? -20.635 3.802 -10.859 1.00 0.00 74 SER A CA 16
ATOM 21852 C C . SER A 1 74 ? -20.148 3.856 -9.414 1.00 0.00 74 SER A C 16
ATOM 21853 O O . SER A 1 74 ? -19.799 2.832 -8.827 1.00 0.00 74 SER A O 16
ATOM 21861 N N . ILE A 1 75 ? -20.128 5.058 -8.848 1.00 0.00 75 ILE A N 16
ATOM 21862 C CA . ILE A 1 75 ? -19.685 5.246 -7.472 1.00 0.00 75 ILE A CA 16
ATOM 21863 C C . ILE A 1 75 ? -20.379 4.267 -6.532 1.00 0.00 75 ILE A C 16
ATOM 21864 O O . ILE A 1 75 ? -19.805 3.838 -5.532 1.00 0.00 75 ILE A O 16
ATOM 21880 N N . ALA A 1 76 ? -21.618 3.917 -6.861 1.00 0.00 76 ALA A N 16
ATOM 21881 C CA . ALA A 1 76 ? -22.390 2.985 -6.049 1.00 0.00 76 ALA A CA 16
ATOM 21882 C C . ALA A 1 76 ? -21.768 1.593 -6.069 1.00 0.00 76 ALA A C 16
ATOM 21883 O O . ALA A 1 76 ? -21.635 0.946 -5.030 1.00 0.00 76 ALA A O 16
ATOM 21890 N N . HIS A 1 77 ? -21.390 1.136 -7.259 1.00 0.00 77 HIS A N 16
ATOM 21891 C CA . HIS A 1 77 ? -20.782 -0.180 -7.414 1.00 0.00 77 HIS A CA 16
ATOM 21892 C C . HIS A 1 77 ? -19.326 -0.163 -6.960 1.00 0.00 77 HIS A C 16
ATOM 21893 O O . HIS A 1 77 ? -18.833 -1.134 -6.384 1.00 0.00 77 HIS A O 16
ATOM 21907 N N . TYR A 1 78 ? -18.642 0.945 -7.223 1.00 0.00 78 TYR A N 16
ATOM 21908 C CA . TYR A 1 78 ? -17.241 1.087 -6.843 1.00 0.00 78 TYR A CA 16
ATOM 21909 C C . TYR A 1 78 ? -17.057 0.859 -5.346 1.00 0.00 78 TYR A C 16
ATOM 21910 O O . TYR A 1 78 ? -16.103 0.209 -4.919 1.00 0.00 78 TYR A O 16
ATOM 21928 N N . ASN A 1 79 ? -17.977 1.398 -4.554 1.00 0.00 79 ASN A N 16
ATOM 21929 C CA . ASN A 1 79 ? -17.918 1.253 -3.104 1.00 0.00 79 ASN A CA 16
ATOM 21930 C C . ASN A 1 79 ? -17.913 -0.219 -2.704 1.00 0.00 79 ASN A C 16
ATOM 21931 O O . ASN A 1 79 ? -17.274 -0.604 -1.725 1.00 0.00 79 ASN A O 16
ATOM 21942 N N . ALA A 1 80 ? -18.630 -1.036 -3.468 1.00 0.00 80 ALA A N 16
ATOM 21943 C CA . ALA A 1 80 ? -18.706 -2.466 -3.195 1.00 0.00 80 ALA A CA 16
ATOM 21944 C C . ALA A 1 80 ? -17.403 -3.166 -3.564 1.00 0.00 80 ALA A C 16
ATOM 21945 O O . ALA A 1 80 ? -16.891 -3.988 -2.805 1.00 0.00 80 ALA A O 16
ATOM 21952 N N . VAL A 1 81 ? -16.871 -2.835 -4.737 1.00 0.00 81 VAL A N 16
ATOM 21953 C CA . VAL A 1 81 ? -15.626 -3.432 -5.207 1.00 0.00 81 VAL A CA 16
ATOM 21954 C C . VAL A 1 81 ? -14.494 -3.196 -4.214 1.00 0.00 81 VAL A C 16
ATOM 21955 O O . VAL A 1 81 ? -13.785 -4.128 -3.831 1.00 0.00 81 VAL A O 16
ATOM 21968 N N . HIS A 1 82 ? -14.329 -1.944 -3.799 1.00 0.00 82 HIS A N 16
ATOM 21969 C CA . HIS A 1 82 ? -13.283 -1.585 -2.848 1.00 0.00 82 HIS A CA 16
ATOM 21970 C C . HIS A 1 82 ? -13.410 -2.402 -1.566 1.00 0.00 82 HIS A C 16
ATOM 21971 O O . HIS A 1 82 ? -12.410 -2.762 -0.946 1.00 0.00 82 HIS A O 16
ATOM 21985 N N . SER A 1 83 ? -14.647 -2.690 -1.174 1.00 0.00 83 SER A N 16
ATOM 21986 C CA . SER A 1 83 ? -14.905 -3.461 0.037 1.00 0.00 83 SER A CA 16
ATOM 21987 C C . SER A 1 83 ? -14.281 -4.849 -0.059 1.00 0.00 83 SER A C 16
ATOM 21988 O O . SER A 1 83 ? -13.642 -5.321 0.881 1.00 0.00 83 SER A O 16
ATOM 21996 N N . ALA A 1 84 ? -14.470 -5.499 -1.203 1.00 0.00 84 ALA A N 16
ATOM 21997 C CA . ALA A 1 84 ? -13.925 -6.832 -1.424 1.00 0.00 84 ALA A CA 16
ATOM 21998 C C . ALA A 1 84 ? -12.409 -6.785 -1.582 1.00 0.00 84 ALA A C 16
ATOM 21999 O O . ALA A 1 84 ? -11.683 -7.533 -0.927 1.00 0.00 84 ALA A O 16
ATOM 22006 N N . ALA A 1 85 ? -11.936 -5.903 -2.457 1.00 0.00 85 ALA A N 16
ATOM 22007 C CA . ALA A 1 85 ? -10.506 -5.759 -2.700 1.00 0.00 85 ALA A CA 16
ATOM 22008 C C . ALA A 1 85 ? -9.757 -5.458 -1.406 1.00 0.00 85 ALA A C 16
ATOM 22009 O O . ALA A 1 85 ? -8.637 -5.926 -1.202 1.00 0.00 85 ALA A O 16
ATOM 22016 N N . LYS A 1 86 ? -10.382 -4.674 -0.535 1.00 0.00 86 LYS A N 16
ATOM 22017 C CA . LYS A 1 86 ? -9.776 -4.310 0.740 1.00 0.00 86 LYS A CA 16
ATOM 22018 C C . LYS A 1 86 ? -9.563 -5.544 1.612 1.00 0.00 86 LYS A C 16
ATOM 22019 O O . LYS A 1 86 ? -8.494 -5.728 2.196 1.00 0.00 86 LYS A O 16
ATOM 22038 N N . THR A 1 87 ? -10.586 -6.388 1.696 1.00 0.00 87 THR A N 16
ATOM 22039 C CA . THR A 1 87 ? -10.511 -7.604 2.496 1.00 0.00 87 THR A CA 16
ATOM 22040 C C . THR A 1 87 ? -9.461 -8.561 1.944 1.00 0.00 87 THR A C 16
ATOM 22041 O O . THR A 1 87 ? -8.764 -9.236 2.701 1.00 0.00 87 THR A O 16
ATOM 22052 N N . MET A 1 88 ? -9.353 -8.614 0.621 1.00 0.00 88 MET A N 16
ATOM 22053 C CA . MET A 1 88 ? -8.385 -9.488 -0.032 1.00 0.00 88 MET A CA 16
ATOM 22054 C C . MET A 1 88 ? -6.987 -8.881 0.012 1.00 0.00 88 MET A C 16
ATOM 22055 O O . MET A 1 88 ? -5.988 -9.588 -0.112 1.00 0.00 88 MET A O 16
ATOM 22069 N N . GLY A 1 89 ? -6.923 -7.564 0.191 1.00 0.00 89 GLY A N 16
ATOM 22070 C CA . GLY A 1 89 ? -5.643 -6.884 0.248 1.00 0.00 89 GLY A CA 16
ATOM 22071 C C . GLY A 1 89 ? -4.976 -6.789 -1.110 1.00 0.00 89 GLY A C 16
ATOM 22072 O O . GLY A 1 89 ? -3.748 -6.753 -1.205 1.00 0.00 89 GLY A O 16
ATOM 22076 N N . ILE A 1 90 ? -5.785 -6.750 -2.163 1.00 0.00 90 ILE A N 16
ATOM 22077 C CA . ILE A 1 90 ? -5.265 -6.659 -3.522 1.00 0.00 90 ILE A CA 16
ATOM 22078 C C . ILE A 1 90 ? -5.275 -5.218 -4.019 1.00 0.00 90 ILE A C 16
ATOM 22079 O O . ILE A 1 90 ? -6.179 -4.446 -3.698 1.00 0.00 90 ILE A O 16
ATOM 22095 N N . ASP A 1 91 ? -4.266 -4.862 -4.807 1.00 0.00 91 ASP A N 16
ATOM 22096 C CA . ASP A 1 91 ? -4.161 -3.514 -5.353 1.00 0.00 91 ASP A CA 16
ATOM 22097 C C . ASP A 1 91 ? -4.476 -3.505 -6.845 1.00 0.00 91 ASP A C 16
ATOM 22098 O O . ASP A 1 91 ? -5.402 -2.827 -7.291 1.00 0.00 91 ASP A O 16
ATOM 22107 N N . THR A 1 92 ? -3.699 -4.263 -7.614 1.00 0.00 92 THR A N 16
ATOM 22108 C CA . THR A 1 92 ? -3.894 -4.340 -9.056 1.00 0.00 92 THR A CA 16
ATOM 22109 C C . THR A 1 92 ? -4.255 -5.758 -9.486 1.00 0.00 92 THR A C 16
ATOM 22110 O O . THR A 1 92 ? -3.383 -6.617 -9.617 1.00 0.00 92 THR A O 16
ATOM 22121 N N . TRP A 1 93 ? -5.543 -5.995 -9.705 1.00 0.00 93 TRP A N 16
ATOM 22122 C CA . TRP A 1 93 ? -6.018 -7.309 -10.121 1.00 0.00 93 TRP A CA 16
ATOM 22123 C C . TRP A 1 93 ? -6.410 -7.305 -11.595 1.00 0.00 93 TRP A C 16
ATOM 22124 O O . TRP A 1 93 ? -6.564 -8.360 -12.210 1.00 0.00 93 TRP A O 16
ATOM 22145 N N . GLY A 1 1 ? -0.415 3.919 -7.986 1.00 0.00 1 GLY A N 17
ATOM 22146 C CA . GLY A 1 1 ? 0.979 4.301 -8.114 1.00 0.00 1 GLY A CA 17
ATOM 22147 C C . GLY A 1 1 ? 1.921 3.128 -7.928 1.00 0.00 1 GLY A C 17
ATOM 22148 O O . GLY A 1 1 ? 2.882 2.970 -8.680 1.00 0.00 1 GLY A O 17
ATOM 22152 N N . ALA A 1 2 ? 1.646 2.304 -6.923 1.00 0.00 2 ALA A N 17
ATOM 22153 C CA . ALA A 1 2 ? 2.476 1.139 -6.641 1.00 0.00 2 ALA A CA 17
ATOM 22154 C C . ALA A 1 2 ? 1.690 -0.154 -6.830 1.00 0.00 2 ALA A C 17
ATOM 22155 O O . ALA A 1 2 ? 0.577 -0.293 -6.326 1.00 0.00 2 ALA A O 17
ATOM 22162 N N . MET A 1 3 ? 2.278 -1.096 -7.561 1.00 0.00 3 MET A N 17
ATOM 22163 C CA . MET A 1 3 ? 1.632 -2.378 -7.816 1.00 0.00 3 MET A CA 17
ATOM 22164 C C . MET A 1 3 ? 2.302 -3.493 -7.019 1.00 0.00 3 MET A C 17
ATOM 22165 O O . MET A 1 3 ? 3.514 -3.686 -7.103 1.00 0.00 3 MET A O 17
ATOM 22179 N N . ALA A 1 4 ? 1.505 -4.223 -6.245 1.00 0.00 4 ALA A N 17
ATOM 22180 C CA . ALA A 1 4 ? 2.022 -5.319 -5.435 1.00 0.00 4 ALA A CA 17
ATOM 22181 C C . ALA A 1 4 ? 0.886 -6.128 -4.818 1.00 0.00 4 ALA A C 17
ATOM 22182 O O . ALA A 1 4 ? 0.285 -5.716 -3.827 1.00 0.00 4 ALA A O 17
ATOM 22189 N N . ASN A 1 5 ? 0.598 -7.282 -5.411 1.00 0.00 5 ASN A N 17
ATOM 22190 C CA . ASN A 1 5 ? -0.467 -8.149 -4.920 1.00 0.00 5 ASN A CA 17
ATOM 22191 C C . ASN A 1 5 ? 0.022 -9.007 -3.758 1.00 0.00 5 ASN A C 17
ATOM 22192 O O . ASN A 1 5 ? 1.216 -9.265 -3.604 1.00 0.00 5 ASN A O 17
ATOM 22203 N N . PRO A 1 6 ? -0.921 -9.462 -2.920 1.00 0.00 6 PRO A N 17
ATOM 22204 C CA . PRO A 1 6 ? -0.610 -10.300 -1.758 1.00 0.00 6 PRO A CA 17
ATOM 22205 C C . PRO A 1 6 ? -0.151 -11.698 -2.157 1.00 0.00 6 PRO A C 17
ATOM 22206 O O . PRO A 1 6 ? -0.379 -12.140 -3.284 1.00 0.00 6 PRO A O 17
ATOM 22217 N N . LYS A 1 7 ? 0.496 -12.392 -1.227 1.00 0.00 7 LYS A N 17
ATOM 22218 C CA . LYS A 1 7 ? 0.986 -13.742 -1.481 1.00 0.00 7 LYS A CA 17
ATOM 22219 C C . LYS A 1 7 ? -0.126 -14.769 -1.290 1.00 0.00 7 LYS A C 17
ATOM 22220 O O . LYS A 1 7 ? -0.200 -15.762 -2.014 1.00 0.00 7 LYS A O 17
ATOM 22239 N N . THR A 1 8 ? -0.992 -14.522 -0.312 1.00 0.00 8 THR A N 17
ATOM 22240 C CA . THR A 1 8 ? -2.100 -15.425 -0.026 1.00 0.00 8 THR A CA 17
ATOM 22241 C C . THR A 1 8 ? -3.245 -14.689 0.661 1.00 0.00 8 THR A C 17
ATOM 22242 O O . THR A 1 8 ? -3.020 -13.817 1.500 1.00 0.00 8 THR A O 17
ATOM 22253 N N . ILE A 1 9 ? -4.473 -15.047 0.300 1.00 0.00 9 ILE A N 17
ATOM 22254 C CA . ILE A 1 9 ? -5.653 -14.422 0.883 1.00 0.00 9 ILE A CA 17
ATOM 22255 C C . ILE A 1 9 ? -6.465 -15.428 1.692 1.00 0.00 9 ILE A C 17
ATOM 22256 O O . ILE A 1 9 ? -6.858 -16.478 1.183 1.00 0.00 9 ILE A O 17
ATOM 22272 N N . LYS A 1 10 ? -6.715 -15.099 2.955 1.00 0.00 10 LYS A N 17
ATOM 22273 C CA . LYS A 1 10 ? -7.484 -15.972 3.835 1.00 0.00 10 LYS A CA 17
ATOM 22274 C C . LYS A 1 10 ? -8.868 -16.245 3.256 1.00 0.00 10 LYS A C 17
ATOM 22275 O O . LYS A 1 10 ? -9.531 -15.339 2.753 1.00 0.00 10 LYS A O 17
ATOM 22294 N N . ALA A 1 11 ? -9.299 -17.500 3.333 1.00 0.00 11 ALA A N 17
ATOM 22295 C CA . ALA A 1 11 ? -10.607 -17.891 2.820 1.00 0.00 11 ALA A CA 17
ATOM 22296 C C . ALA A 1 11 ? -11.705 -16.987 3.370 1.00 0.00 11 ALA A C 17
ATOM 22297 O O . ALA A 1 11 ? -12.673 -16.678 2.675 1.00 0.00 11 ALA A O 17
ATOM 22304 N N . ALA A 1 12 ? -11.549 -16.567 4.621 1.00 0.00 12 ALA A N 17
ATOM 22305 C CA . ALA A 1 12 ? -12.527 -15.697 5.262 1.00 0.00 12 ALA A CA 17
ATOM 22306 C C . ALA A 1 12 ? -12.737 -14.419 4.456 1.00 0.00 12 ALA A C 17
ATOM 22307 O O . ALA A 1 12 ? -13.862 -13.941 4.316 1.00 0.00 12 ALA A O 17
ATOM 22314 N N . ALA A 1 13 ? -11.647 -13.871 3.930 1.00 0.00 13 ALA A N 17
ATOM 22315 C CA . ALA A 1 13 ? -11.712 -12.650 3.137 1.00 0.00 13 ALA A CA 17
ATOM 22316 C C . ALA A 1 13 ? -12.516 -12.867 1.859 1.00 0.00 13 ALA A C 17
ATOM 22317 O O . ALA A 1 13 ? -13.290 -12.003 1.447 1.00 0.00 13 ALA A O 17
ATOM 22324 N N . TYR A 1 14 ? -12.326 -14.025 1.237 1.00 0.00 14 TYR A N 17
ATOM 22325 C CA . TYR A 1 14 ? -13.031 -14.354 0.003 1.00 0.00 14 TYR A CA 17
ATOM 22326 C C . TYR A 1 14 ? -14.541 -14.351 0.222 1.00 0.00 14 TYR A C 17
ATOM 22327 O O . TYR A 1 14 ? -15.287 -13.728 -0.533 1.00 0.00 14 TYR A O 17
ATOM 22345 N N . ASN A 1 15 ? -14.984 -15.051 1.261 1.00 0.00 15 ASN A N 17
ATOM 22346 C CA . ASN A 1 15 ? -16.404 -15.130 1.580 1.00 0.00 15 ASN A CA 17
ATOM 22347 C C . ASN A 1 15 ? -16.976 -13.743 1.862 1.00 0.00 15 ASN A C 17
ATOM 22348 O O . ASN A 1 15 ? -18.132 -13.463 1.545 1.00 0.00 15 ASN A O 17
ATOM 22359 N N . GLN A 1 16 ? -16.158 -12.882 2.458 1.00 0.00 16 GLN A N 17
ATOM 22360 C CA . GLN A 1 16 ? -16.583 -11.525 2.782 1.00 0.00 16 GLN A CA 17
ATOM 22361 C C . GLN A 1 16 ? -16.638 -10.658 1.529 1.00 0.00 16 GLN A C 17
ATOM 22362 O O . GLN A 1 16 ? -17.485 -9.773 1.411 1.00 0.00 16 GLN A O 17
ATOM 22376 N N . ALA A 1 17 ? -15.728 -10.918 0.595 1.00 0.00 17 ALA A N 17
ATOM 22377 C CA . ALA A 1 17 ? -15.674 -10.162 -0.650 1.00 0.00 17 ALA A CA 17
ATOM 22378 C C . ALA A 1 17 ? -16.933 -10.383 -1.481 1.00 0.00 17 ALA A C 17
ATOM 22379 O O . ALA A 1 17 ? -17.570 -9.427 -1.925 1.00 0.00 17 ALA A O 17
ATOM 22386 N N . ARG A 1 18 ? -17.286 -11.647 -1.688 1.00 0.00 18 ARG A N 17
ATOM 22387 C CA . ARG A 1 18 ? -18.468 -11.992 -2.468 1.00 0.00 18 ARG A CA 17
ATOM 22388 C C . ARG A 1 18 ? -19.743 -11.625 -1.715 1.00 0.00 18 ARG A C 17
ATOM 22389 O O . ARG A 1 18 ? -20.745 -11.244 -2.319 1.00 0.00 18 ARG A O 17
ATOM 22410 N N . SER A 1 19 ? -19.697 -11.744 -0.392 1.00 0.00 19 SER A N 17
ATOM 22411 C CA . SER A 1 19 ? -20.850 -11.429 0.444 1.00 0.00 19 SER A CA 17
ATOM 22412 C C . SER A 1 19 ? -21.309 -9.992 0.217 1.00 0.00 19 SER A C 17
ATOM 22413 O O . SER A 1 19 ? -22.492 -9.733 -0.010 1.00 0.00 19 SER A O 17
ATOM 22421 N N . THR A 1 20 ? -20.365 -9.058 0.280 1.00 0.00 20 THR A N 17
ATOM 22422 C CA . THR A 1 20 ? -20.671 -7.647 0.083 1.00 0.00 20 THR A CA 17
ATOM 22423 C C . THR A 1 20 ? -21.336 -7.412 -1.268 1.00 0.00 20 THR A C 17
ATOM 22424 O O . THR A 1 20 ? -22.325 -6.685 -1.367 1.00 0.00 20 THR A O 17
ATOM 22435 N N . LEU A 1 21 ? -20.788 -8.032 -2.308 1.00 0.00 21 LEU A N 17
ATOM 22436 C CA . LEU A 1 21 ? -21.330 -7.891 -3.655 1.00 0.00 21 LEU A CA 17
ATOM 22437 C C . LEU A 1 21 ? -22.761 -8.415 -3.724 1.00 0.00 21 LEU A C 17
ATOM 22438 O O . LEU A 1 21 ? -23.568 -7.939 -4.522 1.00 0.00 21 LEU A O 17
ATOM 22454 N N . ALA A 1 22 ? -23.068 -9.396 -2.882 1.00 0.00 22 ALA A N 17
ATOM 22455 C CA . ALA A 1 22 ? -24.402 -9.981 -2.845 1.00 0.00 22 ALA A CA 17
ATOM 22456 C C . ALA A 1 22 ? -25.469 -8.906 -2.669 1.00 0.00 22 ALA A C 17
ATOM 22457 O O . ALA A 1 22 ? -26.628 -9.102 -3.034 1.00 0.00 22 ALA A O 17
ATOM 22464 N N . ASP A 1 23 ? -25.070 -7.771 -2.106 1.00 0.00 23 ASP A N 17
ATOM 22465 C CA . ASP A 1 23 ? -25.992 -6.663 -1.881 1.00 0.00 23 ASP A CA 17
ATOM 22466 C C . ASP A 1 23 ? -26.648 -6.229 -3.188 1.00 0.00 23 ASP A C 17
ATOM 22467 O O . ASP A 1 23 ? -27.814 -5.837 -3.208 1.00 0.00 23 ASP A O 17
ATOM 22476 N N . ALA A 1 24 ? -25.890 -6.300 -4.277 1.00 0.00 24 ALA A N 17
ATOM 22477 C CA . ALA A 1 24 ? -26.398 -5.914 -5.588 1.00 0.00 24 ALA A CA 17
ATOM 22478 C C . ALA A 1 24 ? -26.503 -7.123 -6.513 1.00 0.00 24 ALA A C 17
ATOM 22479 O O . ALA A 1 24 ? -27.330 -7.149 -7.423 1.00 0.00 24 ALA A O 17
ATOM 22486 N N . GLY A 1 25 ? -25.660 -8.122 -6.272 1.00 0.00 25 GLY A N 17
ATOM 22487 C CA . GLY A 1 25 ? -25.674 -9.319 -7.093 1.00 0.00 25 GLY A CA 17
ATOM 22488 C C . GLY A 1 25 ? -24.299 -9.678 -7.618 1.00 0.00 25 GLY A C 17
ATOM 22489 O O . GLY A 1 25 ? -23.465 -8.802 -7.846 1.00 0.00 25 GLY A O 17
ATOM 22493 N N . SER A 1 26 ? -24.060 -10.972 -7.810 1.00 0.00 26 SER A N 17
ATOM 22494 C CA . SER A 1 26 ? -22.774 -11.446 -8.307 1.00 0.00 26 SER A CA 17
ATOM 22495 C C . SER A 1 26 ? -22.956 -12.296 -9.561 1.00 0.00 26 SER A C 17
ATOM 22496 O O . SER A 1 26 ? -23.721 -13.260 -9.565 1.00 0.00 26 SER A O 17
ATOM 22504 N N . ARG A 1 27 ? -22.247 -11.930 -10.624 1.00 0.00 27 ARG A N 17
ATOM 22505 C CA . ARG A 1 27 ? -22.330 -12.657 -11.885 1.00 0.00 27 ARG A CA 17
ATOM 22506 C C . ARG A 1 27 ? -21.520 -13.949 -11.822 1.00 0.00 27 ARG A C 17
ATOM 22507 O O . ARG A 1 27 ? -22.047 -15.037 -12.056 1.00 0.00 27 ARG A O 17
ATOM 22528 N N . THR A 1 28 ? -20.235 -13.822 -11.506 1.00 0.00 28 THR A N 17
ATOM 22529 C CA . THR A 1 28 ? -19.353 -14.977 -11.414 1.00 0.00 28 THR A CA 17
ATOM 22530 C C . THR A 1 28 ? -19.580 -15.741 -10.114 1.00 0.00 28 THR A C 17
ATOM 22531 O O . THR A 1 28 ? -19.684 -16.967 -10.113 1.00 0.00 28 THR A O 17
ATOM 22542 N N . ALA A 1 29 ? -19.656 -15.008 -9.008 1.00 0.00 29 ALA A N 17
ATOM 22543 C CA . ALA A 1 29 ? -19.874 -15.616 -7.702 1.00 0.00 29 ALA A CA 17
ATOM 22544 C C . ALA A 1 29 ? -21.164 -16.430 -7.683 1.00 0.00 29 ALA A C 17
ATOM 22545 O O . ALA A 1 29 ? -21.286 -17.400 -6.936 1.00 0.00 29 ALA A O 17
ATOM 22552 N N . ALA A 1 30 ? -22.124 -16.027 -8.509 1.00 0.00 30 ALA A N 17
ATOM 22553 C CA . ALA A 1 30 ? -23.404 -16.720 -8.588 1.00 0.00 30 ALA A CA 17
ATOM 22554 C C . ALA A 1 30 ? -23.211 -18.193 -8.932 1.00 0.00 30 ALA A C 17
ATOM 22555 O O . ALA A 1 30 ? -23.948 -19.055 -8.453 1.00 0.00 30 ALA A O 17
ATOM 22562 N N . LYS A 1 31 ? -22.215 -18.475 -9.765 1.00 0.00 31 LYS A N 17
ATOM 22563 C CA . LYS A 1 31 ? -21.924 -19.844 -10.174 1.00 0.00 31 LYS A CA 17
ATOM 22564 C C . LYS A 1 31 ? -20.733 -20.401 -9.400 1.00 0.00 31 LYS A C 17
ATOM 22565 O O . LYS A 1 31 ? -20.609 -21.612 -9.219 1.00 0.00 31 LYS A O 17
ATOM 22584 N N . SER A 1 32 ? -19.859 -19.508 -8.946 1.00 0.00 32 SER A N 17
ATOM 22585 C CA . SER A 1 32 ? -18.676 -19.911 -8.194 1.00 0.00 32 SER A CA 17
ATOM 22586 C C . SER A 1 32 ? -18.832 -19.573 -6.714 1.00 0.00 32 SER A C 17
ATOM 22587 O O . SER A 1 32 ? -18.964 -18.406 -6.342 1.00 0.00 32 SER A O 17
ATOM 22595 N N . HIS A 1 33 ? -18.817 -20.603 -5.874 1.00 0.00 33 HIS A N 17
ATOM 22596 C CA . HIS A 1 33 ? -18.956 -20.416 -4.434 1.00 0.00 33 HIS A CA 17
ATOM 22597 C C . HIS A 1 33 ? -17.601 -20.145 -3.787 1.00 0.00 33 HIS A C 17
ATOM 22598 O O . HIS A 1 33 ? -16.547 -20.444 -4.350 1.00 0.00 33 HIS A O 17
ATOM 22612 N N . PRO A 1 34 ? -17.626 -19.566 -2.578 1.00 0.00 34 PRO A N 17
ATOM 22613 C CA . PRO A 1 34 ? -16.408 -19.242 -1.829 1.00 0.00 34 PRO A CA 17
ATOM 22614 C C . PRO A 1 34 ? -15.689 -20.488 -1.325 1.00 0.00 34 PRO A C 17
ATOM 22615 O O . PRO A 1 34 ? -16.016 -21.608 -1.720 1.00 0.00 34 PRO A O 17
ATOM 22626 N N . ILE A 1 35 ? -14.709 -20.287 -0.450 1.00 0.00 35 ILE A N 17
ATOM 22627 C CA . ILE A 1 35 ? -13.945 -21.395 0.109 1.00 0.00 35 ILE A CA 17
ATOM 22628 C C . ILE A 1 35 ? -13.968 -21.365 1.633 1.00 0.00 35 ILE A C 17
ATOM 22629 O O . ILE A 1 35 ? -13.769 -20.317 2.247 1.00 0.00 35 ILE A O 17
ATOM 22645 N N . HIS A 1 36 ? -14.211 -22.524 2.239 1.00 0.00 36 HIS A N 17
ATOM 22646 C CA . HIS A 1 36 ? -14.258 -22.631 3.692 1.00 0.00 36 HIS A CA 17
ATOM 22647 C C . HIS A 1 36 ? -13.503 -23.868 4.170 1.00 0.00 36 HIS A C 17
ATOM 22648 O O . HIS A 1 36 ? -13.138 -24.731 3.373 1.00 0.00 36 HIS A O 17
ATOM 22662 N N . GLY A 1 37 ? -13.273 -23.947 5.477 1.00 0.00 37 GLY A N 17
ATOM 22663 C CA . GLY A 1 37 ? -12.562 -25.081 6.038 1.00 0.00 37 GLY A CA 17
ATOM 22664 C C . GLY A 1 37 ? -11.217 -25.308 5.377 1.00 0.00 37 GLY A C 17
ATOM 22665 O O . GLY A 1 37 ? -10.770 -26.446 5.236 1.00 0.00 37 GLY A O 17
ATOM 22669 N N . LYS A 1 38 ? -10.571 -24.222 4.967 1.00 0.00 38 LYS A N 17
ATOM 22670 C CA . LYS A 1 38 ? -9.269 -24.306 4.316 1.00 0.00 38 LYS A CA 17
ATOM 22671 C C . LYS A 1 38 ? -8.306 -23.271 4.889 1.00 0.00 38 LYS A C 17
ATOM 22672 O O . LYS A 1 38 ? -8.726 -22.241 5.417 1.00 0.00 38 LYS A O 17
ATOM 22691 N N . THR A 1 39 ? -7.011 -23.551 4.781 1.00 0.00 39 THR A N 17
ATOM 22692 C CA . THR A 1 39 ? -5.988 -22.645 5.289 1.00 0.00 39 THR A CA 17
ATOM 22693 C C . THR A 1 39 ? -6.080 -21.280 4.616 1.00 0.00 39 THR A C 17
ATOM 22694 O O . THR A 1 39 ? -6.332 -20.269 5.273 1.00 0.00 39 THR A O 17
ATOM 22705 N N . ASP A 1 40 ? -5.876 -21.258 3.304 1.00 0.00 40 ASP A N 17
ATOM 22706 C CA . ASP A 1 40 ? -5.937 -20.016 2.541 1.00 0.00 40 ASP A CA 17
ATOM 22707 C C . ASP A 1 40 ? -5.692 -20.276 1.058 1.00 0.00 40 ASP A C 17
ATOM 22708 O O . ASP A 1 40 ? -5.118 -21.299 0.683 1.00 0.00 40 ASP A O 17
ATOM 22717 N N . VAL A 1 41 ? -6.131 -19.344 0.218 1.00 0.00 41 VAL A N 17
ATOM 22718 C CA . VAL A 1 41 ? -5.959 -19.473 -1.224 1.00 0.00 41 VAL A CA 17
ATOM 22719 C C . VAL A 1 41 ? -5.010 -18.407 -1.761 1.00 0.00 41 VAL A C 17
ATOM 22720 O O . VAL A 1 41 ? -4.829 -17.345 -1.166 1.00 0.00 41 VAL A O 17
ATOM 22733 N N . PRO A 1 42 ? -4.390 -18.695 -2.915 1.00 0.00 42 PRO A N 17
ATOM 22734 C CA . PRO A 1 42 ? -3.449 -17.773 -3.559 1.00 0.00 42 PRO A CA 17
ATOM 22735 C C . PRO A 1 42 ? -4.143 -16.540 -4.127 1.00 0.00 42 PRO A C 17
ATOM 22736 O O . PRO A 1 42 ? -5.346 -16.557 -4.388 1.00 0.00 42 PRO A O 17
ATOM 22747 N N . VAL A 1 43 ? -3.377 -15.470 -4.317 1.00 0.00 43 VAL A N 17
ATOM 22748 C CA . VAL A 1 43 ? -3.918 -14.229 -4.856 1.00 0.00 43 VAL A CA 17
ATOM 22749 C C . VAL A 1 43 ? -4.697 -14.481 -6.142 1.00 0.00 43 VAL A C 17
ATOM 22750 O O . VAL A 1 43 ? -5.670 -13.787 -6.437 1.00 0.00 43 VAL A O 17
ATOM 22763 N N . SER A 1 44 ? -4.261 -15.479 -6.905 1.00 0.00 44 SER A N 17
ATOM 22764 C CA . SER A 1 44 ? -4.915 -15.821 -8.162 1.00 0.00 44 SER A CA 17
ATOM 22765 C C . SER A 1 44 ? -6.398 -16.107 -7.944 1.00 0.00 44 SER A C 17
ATOM 22766 O O . SER A 1 44 ? -7.232 -15.810 -8.799 1.00 0.00 44 SER A O 17
ATOM 22774 N N . TYR A 1 45 ? -6.718 -16.687 -6.792 1.00 0.00 45 TYR A N 17
ATOM 22775 C CA . TYR A 1 45 ? -8.099 -17.017 -6.460 1.00 0.00 45 TYR A CA 17
ATOM 22776 C C . TYR A 1 45 ? -8.886 -15.761 -6.096 1.00 0.00 45 TYR A C 17
ATOM 22777 O O . TYR A 1 45 ? -9.981 -15.531 -6.607 1.00 0.00 45 TYR A O 17
ATOM 22795 N N . GLY A 1 46 ? -8.318 -14.952 -5.207 1.00 0.00 46 GLY A N 17
ATOM 22796 C CA . GLY A 1 46 ? -8.978 -13.729 -4.789 1.00 0.00 46 GLY A CA 17
ATOM 22797 C C . GLY A 1 46 ? -9.161 -12.749 -5.930 1.00 0.00 46 GLY A C 17
ATOM 22798 O O . GLY A 1 46 ? -10.208 -12.112 -6.051 1.00 0.00 46 GLY A O 17
ATOM 22802 N N . THR A 1 47 ? -8.138 -12.624 -6.770 1.00 0.00 47 THR A N 17
ATOM 22803 C CA . THR A 1 47 ? -8.189 -11.712 -7.906 1.00 0.00 47 THR A CA 17
ATOM 22804 C C . THR A 1 47 ? -9.369 -12.033 -8.817 1.00 0.00 47 THR A C 17
ATOM 22805 O O . THR A 1 47 ? -9.974 -11.136 -9.404 1.00 0.00 47 THR A O 17
ATOM 22816 N N . SER A 1 48 ? -9.691 -13.318 -8.929 1.00 0.00 48 SER A N 17
ATOM 22817 C CA . SER A 1 48 ? -10.797 -13.757 -9.771 1.00 0.00 48 SER A CA 17
ATOM 22818 C C . SER A 1 48 ? -12.110 -13.124 -9.319 1.00 0.00 48 SER A C 17
ATOM 22819 O O . SER A 1 48 ? -12.911 -12.674 -10.139 1.00 0.00 48 SER A O 17
ATOM 22827 N N . LEU A 1 49 ? -12.323 -13.092 -8.008 1.00 0.00 49 LEU A N 17
ATOM 22828 C CA . LEU A 1 49 ? -13.537 -12.514 -7.444 1.00 0.00 49 LEU A CA 17
ATOM 22829 C C . LEU A 1 49 ? -13.500 -10.991 -7.517 1.00 0.00 49 LEU A C 17
ATOM 22830 O O . LEU A 1 49 ? -14.527 -10.343 -7.723 1.00 0.00 49 LEU A O 17
ATOM 22846 N N . LEU A 1 50 ? -12.310 -10.425 -7.348 1.00 0.00 50 LEU A N 17
ATOM 22847 C CA . LEU A 1 50 ? -12.138 -8.977 -7.396 1.00 0.00 50 LEU A CA 17
ATOM 22848 C C . LEU A 1 50 ? -12.437 -8.440 -8.792 1.00 0.00 50 LEU A C 17
ATOM 22849 O O . LEU A 1 50 ? -13.215 -7.500 -8.952 1.00 0.00 50 LEU A O 17
ATOM 22865 N N . ALA A 1 51 ? -11.815 -9.044 -9.799 1.00 0.00 51 ALA A N 17
ATOM 22866 C CA . ALA A 1 51 ? -12.018 -8.629 -11.182 1.00 0.00 51 ALA A CA 17
ATOM 22867 C C . ALA A 1 51 ? -13.418 -8.993 -11.664 1.00 0.00 51 ALA A C 17
ATOM 22868 O O . ALA A 1 51 ? -14.013 -8.277 -12.469 1.00 0.00 51 ALA A O 17
ATOM 22875 N N . ALA A 1 52 ? -13.939 -10.110 -11.167 1.00 0.00 52 ALA A N 17
ATOM 22876 C CA . ALA A 1 52 ? -15.270 -10.568 -11.546 1.00 0.00 52 ALA A CA 17
ATOM 22877 C C . ALA A 1 52 ? -16.323 -9.510 -11.235 1.00 0.00 52 ALA A C 17
ATOM 22878 O O . ALA A 1 52 ? -17.165 -9.193 -12.074 1.00 0.00 52 ALA A O 17
ATOM 22885 N N . ALA A 1 53 ? -16.271 -8.969 -10.022 1.00 0.00 53 ALA A N 17
ATOM 22886 C CA . ALA A 1 53 ? -17.220 -7.946 -9.601 1.00 0.00 53 ALA A CA 17
ATOM 22887 C C . ALA A 1 53 ? -16.953 -6.623 -10.310 1.00 0.00 53 ALA A C 17
ATOM 22888 O O . ALA A 1 53 ? -17.884 -5.913 -10.692 1.00 0.00 53 ALA A O 17
ATOM 22895 N N . ARG A 1 54 ? -15.676 -6.297 -10.483 1.00 0.00 54 ARG A N 17
ATOM 22896 C CA . ARG A 1 54 ? -15.287 -5.058 -11.145 1.00 0.00 54 ARG A CA 17
ATOM 22897 C C . ARG A 1 54 ? -15.920 -4.960 -12.530 1.00 0.00 54 ARG A C 17
ATOM 22898 O O . ARG A 1 54 ? -16.560 -3.962 -12.862 1.00 0.00 54 ARG A O 17
ATOM 22919 N N . ASP A 1 55 ? -15.735 -6.001 -13.334 1.00 0.00 55 ASP A N 17
ATOM 22920 C CA . ASP A 1 55 ? -16.287 -6.033 -14.683 1.00 0.00 55 ASP A CA 17
ATOM 22921 C C . ASP A 1 55 ? -17.811 -6.103 -14.645 1.00 0.00 55 ASP A C 17
ATOM 22922 O O . ASP A 1 55 ? -18.492 -5.437 -15.424 1.00 0.00 55 ASP A O 17
ATOM 22931 N N . GLU A 1 56 ? -18.338 -6.916 -13.735 1.00 0.00 56 GLU A N 17
ATOM 22932 C CA . GLU A 1 56 ? -19.781 -7.074 -13.597 1.00 0.00 56 GLU A CA 17
ATOM 22933 C C . GLU A 1 56 ? -20.449 -5.736 -13.295 1.00 0.00 56 GLU A C 17
ATOM 22934 O O . GLU A 1 56 ? -21.453 -5.377 -13.910 1.00 0.00 56 GLU A O 17
ATOM 22946 N N . PHE A 1 57 ? -19.884 -5.001 -12.342 1.00 0.00 57 PHE A N 17
ATOM 22947 C CA . PHE A 1 57 ? -20.425 -3.703 -11.956 1.00 0.00 57 PHE A CA 17
ATOM 22948 C C . PHE A 1 57 ? -20.427 -2.741 -13.140 1.00 0.00 57 PHE A C 17
ATOM 22949 O O . PHE A 1 57 ? -21.310 -1.892 -13.263 1.00 0.00 57 PHE A O 17
ATOM 22966 N N . ARG A 1 58 ? -19.431 -2.879 -14.010 1.00 0.00 58 ARG A N 17
ATOM 22967 C CA . ARG A 1 58 ? -19.316 -2.022 -15.183 1.00 0.00 58 ARG A CA 17
ATOM 22968 C C . ARG A 1 58 ? -20.571 -2.112 -16.047 1.00 0.00 58 ARG A C 17
ATOM 22969 O O . ARG A 1 58 ? -20.978 -1.132 -16.670 1.00 0.00 58 ARG A O 17
ATOM 22990 N N . GLN A 1 59 ? -21.177 -3.295 -16.079 1.00 0.00 59 GLN A N 17
ATOM 22991 C CA . GLN A 1 59 ? -22.385 -3.512 -16.867 1.00 0.00 59 GLN A CA 17
ATOM 22992 C C . GLN A 1 59 ? -23.575 -2.785 -16.252 1.00 0.00 59 GLN A C 17
ATOM 22993 O O . GLN A 1 59 ? -24.444 -2.283 -16.965 1.00 0.00 59 GLN A O 17
ATOM 23007 N N . ALA A 1 60 ? -23.608 -2.731 -14.925 1.00 0.00 60 ALA A N 17
ATOM 23008 C CA . ALA A 1 60 ? -24.691 -2.063 -14.214 1.00 0.00 60 ALA A CA 17
ATOM 23009 C C . ALA A 1 60 ? -24.763 -0.586 -14.585 1.00 0.00 60 ALA A C 17
ATOM 23010 O O . ALA A 1 60 ? -25.836 -0.064 -14.890 1.00 0.00 60 ALA A O 17
ATOM 23017 N N . ASP A 1 61 ? -23.616 0.083 -14.556 1.00 0.00 61 ASP A N 17
ATOM 23018 C CA . ASP A 1 61 ? -23.548 1.501 -14.890 1.00 0.00 61 ASP A CA 17
ATOM 23019 C C . ASP A 1 61 ? -23.153 1.697 -16.350 1.00 0.00 61 ASP A C 17
ATOM 23020 O O . ASP A 1 61 ? -22.452 2.650 -16.692 1.00 0.00 61 ASP A O 17
ATOM 23029 N N . LYS A 1 62 ? -23.605 0.788 -17.208 1.00 0.00 62 LYS A N 17
ATOM 23030 C CA . LYS A 1 62 ? -23.300 0.860 -18.631 1.00 0.00 62 LYS A CA 17
ATOM 23031 C C . LYS A 1 62 ? -24.166 1.909 -19.321 1.00 0.00 62 LYS A C 17
ATOM 23032 O O . LYS A 1 62 ? -23.741 2.541 -20.289 1.00 0.00 62 LYS A O 17
ATOM 23051 N N . LYS A 1 63 ? -25.381 2.091 -18.817 1.00 0.00 63 LYS A N 17
ATOM 23052 C CA . LYS A 1 63 ? -26.307 3.066 -19.383 1.00 0.00 63 LYS A CA 17
ATOM 23053 C C . LYS A 1 63 ? -25.860 4.489 -19.064 1.00 0.00 63 LYS A C 17
ATOM 23054 O O . LYS A 1 63 ? -26.229 5.437 -19.759 1.00 0.00 63 LYS A O 17
ATOM 23073 N N . LEU A 1 64 ? -25.063 4.632 -18.011 1.00 0.00 64 LEU A N 17
ATOM 23074 C CA . LEU A 1 64 ? -24.565 5.940 -17.601 1.00 0.00 64 LEU A CA 17
ATOM 23075 C C . LEU A 1 64 ? -23.254 6.269 -18.308 1.00 0.00 64 LEU A C 17
ATOM 23076 O O . LEU A 1 64 ? -22.486 5.385 -18.689 1.00 0.00 64 LEU A O 17
ATOM 23092 N N . PRO A 1 65 ? -22.988 7.572 -18.487 1.00 0.00 65 PRO A N 17
ATOM 23093 C CA . PRO A 1 65 ? -21.768 8.047 -19.147 1.00 0.00 65 PRO A CA 17
ATOM 23094 C C . PRO A 1 65 ? -20.522 7.809 -18.302 1.00 0.00 65 PRO A C 17
ATOM 23095 O O . PRO A 1 65 ? -20.612 7.578 -17.096 1.00 0.00 65 PRO A O 17
ATOM 23106 N N . ALA A 1 66 ? -19.358 7.866 -18.942 1.00 0.00 66 ALA A N 17
ATOM 23107 C CA . ALA A 1 66 ? -18.093 7.659 -18.248 1.00 0.00 66 ALA A CA 17
ATOM 23108 C C . ALA A 1 66 ? -17.825 8.779 -17.249 1.00 0.00 66 ALA A C 17
ATOM 23109 O O . ALA A 1 66 ? -17.182 8.567 -16.221 1.00 0.00 66 ALA A O 17
ATOM 23116 N N . LYS A 1 67 ? -18.323 9.972 -17.557 1.00 0.00 67 LYS A N 17
ATOM 23117 C CA . LYS A 1 67 ? -18.138 11.127 -16.686 1.00 0.00 67 LYS A CA 17
ATOM 23118 C C . LYS A 1 67 ? -18.936 10.968 -15.395 1.00 0.00 67 LYS A C 17
ATOM 23119 O O . LYS A 1 67 ? -18.551 11.489 -14.348 1.00 0.00 67 LYS A O 17
ATOM 23138 N N . ASP A 1 68 ? -20.047 10.244 -15.478 1.00 0.00 68 ASP A N 17
ATOM 23139 C CA . ASP A 1 68 ? -20.897 10.015 -14.315 1.00 0.00 68 ASP A CA 17
ATOM 23140 C C . ASP A 1 68 ? -20.523 8.711 -13.618 1.00 0.00 68 ASP A C 17
ATOM 23141 O O . ASP A 1 68 ? -21.379 8.026 -13.057 1.00 0.00 68 ASP A O 17
ATOM 23150 N N . LYS A 1 69 ? -19.239 8.372 -13.656 1.00 0.00 69 LYS A N 17
ATOM 23151 C CA . LYS A 1 69 ? -18.750 7.151 -13.028 1.00 0.00 69 LYS A CA 17
ATOM 23152 C C . LYS A 1 69 ? -17.246 7.229 -12.785 1.00 0.00 69 LYS A C 17
ATOM 23153 O O . LYS A 1 69 ? -16.528 7.935 -13.493 1.00 0.00 69 LYS A O 17
ATOM 23172 N N . LYS A 1 70 ? -16.775 6.498 -11.780 1.00 0.00 70 LYS A N 17
ATOM 23173 C CA . LYS A 1 70 ? -15.356 6.482 -11.444 1.00 0.00 70 LYS A CA 17
ATOM 23174 C C . LYS A 1 70 ? -14.610 5.453 -12.287 1.00 0.00 70 LYS A C 17
ATOM 23175 O O . LYS A 1 70 ? -14.823 4.249 -12.146 1.00 0.00 70 LYS A O 17
ATOM 23194 N N . SER A 1 71 ? -13.733 5.935 -13.162 1.00 0.00 71 SER A N 17
ATOM 23195 C CA . SER A 1 71 ? -12.956 5.056 -14.029 1.00 0.00 71 SER A CA 17
ATOM 23196 C C . SER A 1 71 ? -13.850 4.395 -15.073 1.00 0.00 71 SER A C 17
ATOM 23197 O O . SER A 1 71 ? -13.844 4.778 -16.243 1.00 0.00 71 SER A O 17
ATOM 23205 N N . ASP A 1 72 ? -14.617 3.400 -14.642 1.00 0.00 72 ASP A N 17
ATOM 23206 C CA . ASP A 1 72 ? -15.518 2.685 -15.538 1.00 0.00 72 ASP A CA 17
ATOM 23207 C C . ASP A 1 72 ? -16.643 2.013 -14.756 1.00 0.00 72 ASP A C 17
ATOM 23208 O O . ASP A 1 72 ? -17.224 1.028 -15.209 1.00 0.00 72 ASP A O 17
ATOM 23217 N N . MET A 1 73 ? -16.942 2.552 -13.579 1.00 0.00 73 MET A N 17
ATOM 23218 C CA . MET A 1 73 ? -17.997 2.004 -12.734 1.00 0.00 73 MET A CA 17
ATOM 23219 C C . MET A 1 73 ? -18.611 3.091 -11.857 1.00 0.00 73 MET A C 17
ATOM 23220 O O . MET A 1 73 ? -17.937 4.047 -11.475 1.00 0.00 73 MET A O 17
ATOM 23234 N N . SER A 1 74 ? -19.893 2.937 -11.543 1.00 0.00 74 SER A N 17
ATOM 23235 C CA . SER A 1 74 ? -20.599 3.908 -10.714 1.00 0.00 74 SER A CA 17
ATOM 23236 C C . SER A 1 74 ? -19.997 3.966 -9.314 1.00 0.00 74 SER A C 17
ATOM 23237 O O . SER A 1 74 ? -19.618 2.941 -8.746 1.00 0.00 74 SER A O 17
ATOM 23245 N N . ILE A 1 75 ? -19.913 5.172 -8.762 1.00 0.00 75 ILE A N 17
ATOM 23246 C CA . ILE A 1 75 ? -19.359 5.364 -7.428 1.00 0.00 75 ILE A CA 17
ATOM 23247 C C . ILE A 1 75 ? -19.995 4.407 -6.425 1.00 0.00 75 ILE A C 17
ATOM 23248 O O . ILE A 1 75 ? -19.340 3.945 -5.491 1.00 0.00 75 ILE A O 17
ATOM 23264 N N . ALA A 1 76 ? -21.275 4.112 -6.627 1.00 0.00 76 ALA A N 17
ATOM 23265 C CA . ALA A 1 76 ? -21.999 3.207 -5.743 1.00 0.00 76 ALA A CA 17
ATOM 23266 C C . ALA A 1 76 ? -21.476 1.780 -5.870 1.00 0.00 76 ALA A C 17
ATOM 23267 O O . ALA A 1 76 ? -21.343 1.066 -4.876 1.00 0.00 76 ALA A O 17
ATOM 23274 N N . HIS A 1 77 ? -21.180 1.371 -7.100 1.00 0.00 77 HIS A N 17
ATOM 23275 C CA . HIS A 1 77 ? -20.671 0.028 -7.357 1.00 0.00 77 HIS A CA 17
ATOM 23276 C C . HIS A 1 77 ? -19.199 -0.078 -6.970 1.00 0.00 77 HIS A C 17
ATOM 23277 O O . HIS A 1 77 ? -18.753 -1.107 -6.463 1.00 0.00 77 HIS A O 17
ATOM 23291 N N . TYR A 1 78 ? -18.449 0.992 -7.214 1.00 0.00 78 TYR A N 17
ATOM 23292 C CA . TYR A 1 78 ? -17.027 1.017 -6.894 1.00 0.00 78 TYR A CA 17
ATOM 23293 C C . TYR A 1 78 ? -16.794 0.700 -5.420 1.00 0.00 78 TYR A C 17
ATOM 23294 O O . TYR A 1 78 ? -15.813 0.049 -5.062 1.00 0.00 78 TYR A O 17
ATOM 23312 N N . ASN A 1 79 ? -17.705 1.164 -4.570 1.00 0.00 79 ASN A N 17
ATOM 23313 C CA . ASN A 1 79 ? -17.600 0.929 -3.135 1.00 0.00 79 ASN A CA 17
ATOM 23314 C C . ASN A 1 79 ? -17.708 -0.559 -2.817 1.00 0.00 79 ASN A C 17
ATOM 23315 O O . ASN A 1 79 ? -17.077 -1.051 -1.882 1.00 0.00 79 ASN A O 17
ATOM 23326 N N . ALA A 1 80 ? -18.511 -1.269 -3.602 1.00 0.00 80 ALA A N 17
ATOM 23327 C CA . ALA A 1 80 ? -18.699 -2.701 -3.406 1.00 0.00 80 ALA A CA 17
ATOM 23328 C C . ALA A 1 80 ? -17.447 -3.478 -3.797 1.00 0.00 80 ALA A C 17
ATOM 23329 O O . ALA A 1 80 ? -16.934 -4.282 -3.018 1.00 0.00 80 ALA A O 17
ATOM 23336 N N . VAL A 1 81 ? -16.958 -3.234 -5.009 1.00 0.00 81 VAL A N 17
ATOM 23337 C CA . VAL A 1 81 ? -15.765 -3.911 -5.503 1.00 0.00 81 VAL A CA 17
ATOM 23338 C C . VAL A 1 81 ? -14.539 -3.535 -4.678 1.00 0.00 81 VAL A C 17
ATOM 23339 O O . VAL A 1 81 ? -13.666 -4.367 -4.428 1.00 0.00 81 VAL A O 17
ATOM 23352 N N . HIS A 1 82 ? -14.479 -2.275 -4.258 1.00 0.00 82 HIS A N 17
ATOM 23353 C CA . HIS A 1 82 ? -13.359 -1.788 -3.459 1.00 0.00 82 HIS A CA 17
ATOM 23354 C C . HIS A 1 82 ? -13.367 -2.420 -2.070 1.00 0.00 82 HIS A C 17
ATOM 23355 O O . HIS A 1 82 ? -12.313 -2.672 -1.487 1.00 0.00 82 HIS A O 17
ATOM 23369 N N . SER A 1 83 ? -14.563 -2.672 -1.547 1.00 0.00 83 SER A N 17
ATOM 23370 C CA . SER A 1 83 ? -14.708 -3.269 -0.225 1.00 0.00 83 SER A CA 17
ATOM 23371 C C . SER A 1 83 ? -14.050 -4.645 -0.175 1.00 0.00 83 SER A C 17
ATOM 23372 O O . SER A 1 83 ? -13.404 -5.001 0.810 1.00 0.00 83 SER A O 17
ATOM 23380 N N . ALA A 1 84 ? -14.220 -5.414 -1.246 1.00 0.00 84 ALA A N 17
ATOM 23381 C CA . ALA A 1 84 ? -13.641 -6.750 -1.327 1.00 0.00 84 ALA A CA 17
ATOM 23382 C C . ALA A 1 84 ? -12.126 -6.683 -1.487 1.00 0.00 84 ALA A C 17
ATOM 23383 O O . ALA A 1 84 ? -11.389 -7.395 -0.805 1.00 0.00 84 ALA A O 17
ATOM 23390 N N . ALA A 1 85 ? -11.669 -5.825 -2.392 1.00 0.00 85 ALA A N 17
ATOM 23391 C CA . ALA A 1 85 ? -10.241 -5.665 -2.640 1.00 0.00 85 ALA A CA 17
ATOM 23392 C C . ALA A 1 85 ? -9.497 -5.313 -1.357 1.00 0.00 85 ALA A C 17
ATOM 23393 O O . ALA A 1 85 ? -8.362 -5.743 -1.147 1.00 0.00 85 ALA A O 17
ATOM 23400 N N . LYS A 1 86 ? -10.142 -4.528 -0.500 1.00 0.00 86 LYS A N 17
ATOM 23401 C CA . LYS A 1 86 ? -9.542 -4.119 0.764 1.00 0.00 86 LYS A CA 17
ATOM 23402 C C . LYS A 1 86 ? -9.324 -5.321 1.678 1.00 0.00 86 LYS A C 17
ATOM 23403 O O . LYS A 1 86 ? -8.336 -5.386 2.411 1.00 0.00 86 LYS A O 17
ATOM 23422 N N . THR A 1 87 ? -10.251 -6.272 1.628 1.00 0.00 87 THR A N 17
ATOM 23423 C CA . THR A 1 87 ? -10.159 -7.472 2.450 1.00 0.00 87 THR A CA 17
ATOM 23424 C C . THR A 1 87 ? -9.086 -8.419 1.924 1.00 0.00 87 THR A C 17
ATOM 23425 O O . THR A 1 87 ? -8.406 -9.092 2.698 1.00 0.00 87 THR A O 17
ATOM 23436 N N . MET A 1 88 ? -8.940 -8.465 0.604 1.00 0.00 88 MET A N 17
ATOM 23437 C CA . MET A 1 88 ? -7.948 -9.329 -0.025 1.00 0.00 88 MET A CA 17
ATOM 23438 C C . MET A 1 88 ? -6.568 -8.678 -0.002 1.00 0.00 88 MET A C 17
ATOM 23439 O O . MET A 1 88 ? -5.549 -9.358 -0.105 1.00 0.00 88 MET A O 17
ATOM 23453 N N . GLY A 1 89 ? -6.545 -7.355 0.133 1.00 0.00 89 GLY A N 17
ATOM 23454 C CA . GLY A 1 89 ? -5.285 -6.635 0.166 1.00 0.00 89 GLY A CA 17
ATOM 23455 C C . GLY A 1 89 ? -4.622 -6.565 -1.195 1.00 0.00 89 GLY A C 17
ATOM 23456 O O . GLY A 1 89 ? -3.396 -6.494 -1.292 1.00 0.00 89 GLY A O 17
ATOM 23460 N N . ILE A 1 90 ? -5.431 -6.587 -2.248 1.00 0.00 90 ILE A N 17
ATOM 23461 C CA . ILE A 1 90 ? -4.915 -6.526 -3.610 1.00 0.00 90 ILE A CA 17
ATOM 23462 C C . ILE A 1 90 ? -4.895 -5.092 -4.126 1.00 0.00 90 ILE A C 17
ATOM 23463 O O . ILE A 1 90 ? -5.803 -4.309 -3.849 1.00 0.00 90 ILE A O 17
ATOM 23479 N N . ASP A 1 91 ? -3.854 -4.755 -4.881 1.00 0.00 91 ASP A N 17
ATOM 23480 C CA . ASP A 1 91 ? -3.717 -3.416 -5.440 1.00 0.00 91 ASP A CA 17
ATOM 23481 C C . ASP A 1 91 ? -4.008 -3.419 -6.937 1.00 0.00 91 ASP A C 17
ATOM 23482 O O . ASP A 1 91 ? -4.861 -2.671 -7.417 1.00 0.00 91 ASP A O 17
ATOM 23491 N N . THR A 1 92 ? -3.293 -4.265 -7.672 1.00 0.00 92 THR A N 17
ATOM 23492 C CA . THR A 1 92 ? -3.472 -4.365 -9.115 1.00 0.00 92 THR A CA 17
ATOM 23493 C C . THR A 1 92 ? -3.974 -5.748 -9.513 1.00 0.00 92 THR A C 17
ATOM 23494 O O . THR A 1 92 ? -3.200 -6.703 -9.583 1.00 0.00 92 THR A O 17
ATOM 23505 N N . TRP A 1 93 ? -5.272 -5.849 -9.772 1.00 0.00 93 TRP A N 17
ATOM 23506 C CA . TRP A 1 93 ? -5.877 -7.118 -10.163 1.00 0.00 93 TRP A CA 17
ATOM 23507 C C . TRP A 1 93 ? -6.449 -7.036 -11.574 1.00 0.00 93 TRP A C 17
ATOM 23508 O O . TRP A 1 93 ? -5.778 -6.582 -12.501 1.00 0.00 93 TRP A O 17
ATOM 23529 N N . GLY A 1 1 ? 1.857 5.775 -6.170 1.00 0.00 1 GLY A N 18
ATOM 23530 C CA . GLY A 1 1 ? 1.748 5.401 -4.772 1.00 0.00 1 GLY A CA 18
ATOM 23531 C C . GLY A 1 1 ? 2.285 4.010 -4.500 1.00 0.00 1 GLY A C 18
ATOM 23532 O O . GLY A 1 1 ? 3.379 3.855 -3.959 1.00 0.00 1 GLY A O 18
ATOM 23536 N N . ALA A 1 2 ? 1.513 2.995 -4.876 1.00 0.00 2 ALA A N 18
ATOM 23537 C CA . ALA A 1 2 ? 1.919 1.610 -4.670 1.00 0.00 2 ALA A CA 18
ATOM 23538 C C . ALA A 1 2 ? 1.011 0.653 -5.435 1.00 0.00 2 ALA A C 18
ATOM 23539 O O . ALA A 1 2 ? -0.204 0.841 -5.483 1.00 0.00 2 ALA A O 18
ATOM 23546 N N . MET A 1 3 ? 1.609 -0.372 -6.032 1.00 0.00 3 MET A N 18
ATOM 23547 C CA . MET A 1 3 ? 0.853 -1.359 -6.795 1.00 0.00 3 MET A CA 18
ATOM 23548 C C . MET A 1 3 ? 1.443 -2.754 -6.614 1.00 0.00 3 MET A C 18
ATOM 23549 O O . MET A 1 3 ? 2.441 -3.102 -7.244 1.00 0.00 3 MET A O 18
ATOM 23563 N N . ALA A 1 4 ? 0.820 -3.548 -5.749 1.00 0.00 4 ALA A N 18
ATOM 23564 C CA . ALA A 1 4 ? 1.283 -4.905 -5.487 1.00 0.00 4 ALA A CA 18
ATOM 23565 C C . ALA A 1 4 ? 0.312 -5.650 -4.578 1.00 0.00 4 ALA A C 18
ATOM 23566 O O . ALA A 1 4 ? -0.201 -5.090 -3.610 1.00 0.00 4 ALA A O 18
ATOM 23573 N N . ASN A 1 5 ? 0.065 -6.917 -4.895 1.00 0.00 5 ASN A N 18
ATOM 23574 C CA . ASN A 1 5 ? -0.846 -7.739 -4.107 1.00 0.00 5 ASN A CA 18
ATOM 23575 C C . ASN A 1 5 ? -0.085 -8.828 -3.357 1.00 0.00 5 ASN A C 18
ATOM 23576 O O . ASN A 1 5 ? 1.048 -9.172 -3.694 1.00 0.00 5 ASN A O 18
ATOM 23587 N N . PRO A 1 6 ? -0.722 -9.386 -2.317 1.00 0.00 6 PRO A N 18
ATOM 23588 C CA . PRO A 1 6 ? -0.125 -10.445 -1.498 1.00 0.00 6 PRO A CA 18
ATOM 23589 C C . PRO A 1 6 ? -0.003 -11.763 -2.256 1.00 0.00 6 PRO A C 18
ATOM 23590 O O . PRO A 1 6 ? -0.505 -11.899 -3.372 1.00 0.00 6 PRO A O 18
ATOM 23601 N N . LYS A 1 7 ? 0.666 -12.733 -1.642 1.00 0.00 7 LYS A N 18
ATOM 23602 C CA . LYS A 1 7 ? 0.852 -14.042 -2.257 1.00 0.00 7 LYS A CA 18
ATOM 23603 C C . LYS A 1 7 ? -0.299 -14.978 -1.903 1.00 0.00 7 LYS A C 18
ATOM 23604 O O . LYS A 1 7 ? -0.722 -15.796 -2.722 1.00 0.00 7 LYS A O 18
ATOM 23623 N N . THR A 1 8 ? -0.804 -14.853 -0.680 1.00 0.00 8 THR A N 18
ATOM 23624 C CA . THR A 1 8 ? -1.907 -15.687 -0.219 1.00 0.00 8 THR A CA 18
ATOM 23625 C C . THR A 1 8 ? -2.967 -14.853 0.491 1.00 0.00 8 THR A C 18
ATOM 23626 O O . THR A 1 8 ? -2.646 -13.979 1.297 1.00 0.00 8 THR A O 18
ATOM 23637 N N . ILE A 1 9 ? -4.231 -15.129 0.188 1.00 0.00 9 ILE A N 18
ATOM 23638 C CA . ILE A 1 9 ? -5.338 -14.405 0.800 1.00 0.00 9 ILE A CA 18
ATOM 23639 C C . ILE A 1 9 ? -6.206 -15.335 1.641 1.00 0.00 9 ILE A C 18
ATOM 23640 O O . ILE A 1 9 ? -6.699 -16.352 1.153 1.00 0.00 9 ILE A O 18
ATOM 23656 N N . LYS A 1 10 ? -6.390 -14.980 2.908 1.00 0.00 10 LYS A N 18
ATOM 23657 C CA . LYS A 1 10 ? -7.200 -15.780 3.818 1.00 0.00 10 LYS A CA 18
ATOM 23658 C C . LYS A 1 10 ? -8.572 -16.067 3.216 1.00 0.00 10 LYS A C 18
ATOM 23659 O O . LYS A 1 10 ? -9.251 -15.160 2.734 1.00 0.00 10 LYS A O 18
ATOM 23678 N N . ALA A 1 11 ? -8.975 -17.333 3.248 1.00 0.00 11 ALA A N 18
ATOM 23679 C CA . ALA A 1 11 ? -10.267 -17.738 2.708 1.00 0.00 11 ALA A CA 18
ATOM 23680 C C . ALA A 1 11 ? -11.392 -16.878 3.275 1.00 0.00 11 ALA A C 18
ATOM 23681 O O . ALA A 1 11 ? -12.344 -16.542 2.571 1.00 0.00 11 ALA A O 18
ATOM 23688 N N . ALA A 1 12 ? -11.276 -16.525 4.551 1.00 0.00 12 ALA A N 18
ATOM 23689 C CA . ALA A 1 12 ? -12.282 -15.703 5.211 1.00 0.00 12 ALA A CA 18
ATOM 23690 C C . ALA A 1 12 ? -12.519 -14.405 4.446 1.00 0.00 12 ALA A C 18
ATOM 23691 O O . ALA A 1 12 ? -13.655 -13.950 4.313 1.00 0.00 12 ALA A O 18
ATOM 23698 N N . ALA A 1 13 ? -11.440 -13.814 3.945 1.00 0.00 13 ALA A N 18
ATOM 23699 C CA . ALA A 1 13 ? -11.531 -12.569 3.193 1.00 0.00 13 ALA A CA 18
ATOM 23700 C C . ALA A 1 13 ? -12.318 -12.764 1.901 1.00 0.00 13 ALA A C 18
ATOM 23701 O O . ALA A 1 13 ? -13.050 -11.874 1.468 1.00 0.00 13 ALA A O 18
ATOM 23708 N N . TYR A 1 14 ? -12.162 -13.933 1.291 1.00 0.00 14 TYR A N 18
ATOM 23709 C CA . TYR A 1 14 ? -12.856 -14.244 0.046 1.00 0.00 14 TYR A CA 18
ATOM 23710 C C . TYR A 1 14 ? -14.369 -14.207 0.243 1.00 0.00 14 TYR A C 18
ATOM 23711 O O . TYR A 1 14 ? -15.092 -13.589 -0.537 1.00 0.00 14 TYR A O 18
ATOM 23729 N N . ASN A 1 15 ? -14.839 -14.874 1.292 1.00 0.00 15 ASN A N 18
ATOM 23730 C CA . ASN A 1 15 ? -16.266 -14.919 1.592 1.00 0.00 15 ASN A CA 18
ATOM 23731 C C . ASN A 1 15 ? -16.815 -13.516 1.830 1.00 0.00 15 ASN A C 18
ATOM 23732 O O . ASN A 1 15 ? -17.963 -13.224 1.495 1.00 0.00 15 ASN A O 18
ATOM 23743 N N . GLN A 1 16 ? -15.988 -12.652 2.410 1.00 0.00 16 GLN A N 18
ATOM 23744 C CA . GLN A 1 16 ? -16.392 -11.280 2.693 1.00 0.00 16 GLN A CA 18
ATOM 23745 C C . GLN A 1 16 ? -16.452 -10.455 1.411 1.00 0.00 16 GLN A C 18
ATOM 23746 O O . GLN A 1 16 ? -17.300 -9.575 1.268 1.00 0.00 16 GLN A O 18
ATOM 23760 N N . ALA A 1 17 ? -15.548 -10.747 0.482 1.00 0.00 17 ALA A N 18
ATOM 23761 C CA . ALA A 1 17 ? -15.500 -10.034 -0.788 1.00 0.00 17 ALA A CA 18
ATOM 23762 C C . ALA A 1 17 ? -16.783 -10.245 -1.585 1.00 0.00 17 ALA A C 18
ATOM 23763 O O . ALA A 1 17 ? -17.396 -9.287 -2.058 1.00 0.00 17 ALA A O 18
ATOM 23770 N N . ARG A 1 18 ? -17.183 -11.504 -1.730 1.00 0.00 18 ARG A N 18
ATOM 23771 C CA . ARG A 1 18 ? -18.393 -11.840 -2.472 1.00 0.00 18 ARG A CA 18
ATOM 23772 C C . ARG A 1 18 ? -19.638 -11.396 -1.710 1.00 0.00 18 ARG A C 18
ATOM 23773 O O . ARG A 1 18 ? -20.639 -11.004 -2.311 1.00 0.00 18 ARG A O 18
ATOM 23794 N N . SER A 1 19 ? -19.570 -11.461 -0.384 1.00 0.00 19 SER A N 18
ATOM 23795 C CA . SER A 1 19 ? -20.693 -11.071 0.460 1.00 0.00 19 SER A CA 18
ATOM 23796 C C . SER A 1 19 ? -21.106 -9.629 0.181 1.00 0.00 19 SER A C 18
ATOM 23797 O O . SER A 1 19 ? -22.285 -9.335 -0.017 1.00 0.00 19 SER A O 18
ATOM 23805 N N . THR A 1 20 ? -20.125 -8.731 0.168 1.00 0.00 20 THR A N 18
ATOM 23806 C CA . THR A 1 20 ? -20.385 -7.319 -0.085 1.00 0.00 20 THR A CA 18
ATOM 23807 C C . THR A 1 20 ? -21.092 -7.121 -1.421 1.00 0.00 20 THR A C 18
ATOM 23808 O O . THR A 1 20 ? -21.963 -6.260 -1.552 1.00 0.00 20 THR A O 18
ATOM 23819 N N . LEU A 1 21 ? -20.713 -7.922 -2.410 1.00 0.00 21 LEU A N 18
ATOM 23820 C CA . LEU A 1 21 ? -21.311 -7.835 -3.738 1.00 0.00 21 LEU A CA 18
ATOM 23821 C C . LEU A 1 21 ? -22.742 -8.363 -3.725 1.00 0.00 21 LEU A C 18
ATOM 23822 O O . LEU A 1 21 ? -23.586 -7.915 -4.501 1.00 0.00 21 LEU A O 18
ATOM 23838 N N . ALA A 1 22 ? -23.008 -9.316 -2.839 1.00 0.00 22 ALA A N 18
ATOM 23839 C CA . ALA A 1 22 ? -24.338 -9.902 -2.723 1.00 0.00 22 ALA A CA 18
ATOM 23840 C C . ALA A 1 22 ? -25.398 -8.824 -2.529 1.00 0.00 22 ALA A C 18
ATOM 23841 O O . ALA A 1 22 ? -26.573 -9.034 -2.831 1.00 0.00 22 ALA A O 18
ATOM 23848 N N . ASP A 1 23 ? -24.976 -7.669 -2.025 1.00 0.00 23 ASP A N 18
ATOM 23849 C CA . ASP A 1 23 ? -25.890 -6.557 -1.792 1.00 0.00 23 ASP A CA 18
ATOM 23850 C C . ASP A 1 23 ? -26.613 -6.169 -3.078 1.00 0.00 23 ASP A C 18
ATOM 23851 O O . ASP A 1 23 ? -27.779 -5.777 -3.051 1.00 0.00 23 ASP A O 18
ATOM 23860 N N . ALA A 1 24 ? -25.913 -6.282 -4.202 1.00 0.00 24 ALA A N 18
ATOM 23861 C CA . ALA A 1 24 ? -26.489 -5.944 -5.497 1.00 0.00 24 ALA A CA 18
ATOM 23862 C C . ALA A 1 24 ? -26.609 -7.179 -6.383 1.00 0.00 24 ALA A C 18
ATOM 23863 O O . ALA A 1 24 ? -27.465 -7.242 -7.265 1.00 0.00 24 ALA A O 18
ATOM 23870 N N . GLY A 1 25 ? -25.745 -8.161 -6.143 1.00 0.00 25 GLY A N 18
ATOM 23871 C CA . GLY A 1 25 ? -25.771 -9.381 -6.928 1.00 0.00 25 GLY A CA 18
ATOM 23872 C C . GLY A 1 25 ? -24.409 -9.741 -7.487 1.00 0.00 25 GLY A C 18
ATOM 23873 O O . GLY A 1 25 ? -23.591 -8.863 -7.761 1.00 0.00 25 GLY A O 18
ATOM 23877 N N . SER A 1 26 ? -24.163 -11.036 -7.655 1.00 0.00 26 SER A N 18
ATOM 23878 C CA . SER A 1 26 ? -22.888 -11.511 -8.179 1.00 0.00 26 SER A CA 18
ATOM 23879 C C . SER A 1 26 ? -23.098 -12.388 -9.409 1.00 0.00 26 SER A C 18
ATOM 23880 O O . SER A 1 26 ? -23.847 -13.364 -9.368 1.00 0.00 26 SER A O 18
ATOM 23888 N N . ARG A 1 27 ? -22.432 -12.031 -10.503 1.00 0.00 27 ARG A N 18
ATOM 23889 C CA . ARG A 1 27 ? -22.547 -12.784 -11.746 1.00 0.00 27 ARG A CA 18
ATOM 23890 C C . ARG A 1 27 ? -21.719 -14.065 -11.685 1.00 0.00 27 ARG A C 18
ATOM 23891 O O . ARG A 1 27 ? -22.236 -15.162 -11.895 1.00 0.00 27 ARG A O 18
ATOM 23912 N N . THR A 1 28 ? -20.430 -13.917 -11.396 1.00 0.00 28 THR A N 18
ATOM 23913 C CA . THR A 1 28 ? -19.530 -15.060 -11.308 1.00 0.00 28 THR A CA 18
ATOM 23914 C C . THR A 1 28 ? -19.718 -15.808 -9.994 1.00 0.00 28 THR A C 18
ATOM 23915 O O . THR A 1 28 ? -19.814 -17.035 -9.976 1.00 0.00 28 THR A O 18
ATOM 23926 N N . ALA A 1 29 ? -19.772 -15.062 -8.896 1.00 0.00 29 ALA A N 18
ATOM 23927 C CA . ALA A 1 29 ? -19.951 -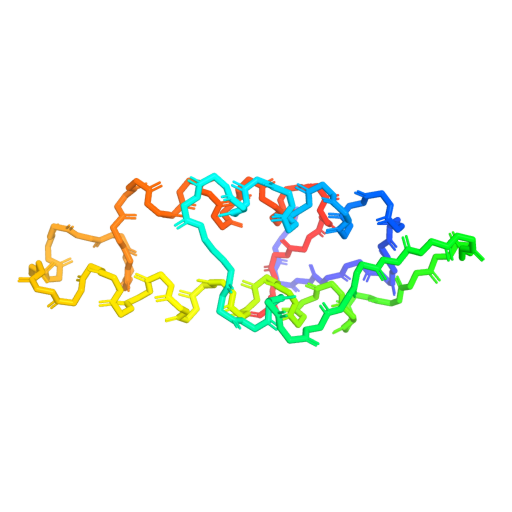15.655 -7.577 1.00 0.00 29 ALA A CA 18
ATOM 23928 C C . ALA A 1 29 ? -21.233 -16.480 -7.516 1.00 0.00 29 ALA A C 18
ATOM 23929 O O . ALA A 1 29 ? -21.327 -17.441 -6.753 1.00 0.00 29 ALA A O 18
ATOM 23936 N N . ALA A 1 30 ? -22.216 -16.097 -8.323 1.00 0.00 30 ALA A N 18
ATOM 23937 C CA . ALA A 1 30 ? -23.491 -16.802 -8.362 1.00 0.00 30 ALA A CA 18
ATOM 23938 C C . ALA A 1 30 ? -23.293 -18.278 -8.690 1.00 0.00 30 ALA A C 18
ATOM 23939 O O . ALA A 1 30 ? -24.013 -19.140 -8.185 1.00 0.00 30 ALA A O 18
ATOM 23946 N N . LYS A 1 31 ? -22.312 -18.564 -9.539 1.00 0.00 31 LYS A N 18
ATOM 23947 C CA . LYS A 1 31 ? -22.017 -19.936 -9.935 1.00 0.00 31 LYS A CA 18
ATOM 23948 C C . LYS A 1 31 ? -20.812 -20.476 -9.172 1.00 0.00 31 LYS A C 18
ATOM 23949 O O . LYS A 1 31 ? -20.679 -21.684 -8.977 1.00 0.00 31 LYS A O 18
ATOM 23968 N N . SER A 1 32 ? -19.937 -19.572 -8.741 1.00 0.00 32 SER A N 18
ATOM 23969 C CA . SER A 1 32 ? -18.742 -19.958 -8.001 1.00 0.00 32 SER A CA 18
ATOM 23970 C C . SER A 1 32 ? -18.886 -19.620 -6.520 1.00 0.00 32 SER A C 18
ATOM 23971 O O . SER A 1 32 ? -19.013 -18.453 -6.148 1.00 0.00 32 SER A O 18
ATOM 23979 N N . HIS A 1 33 ? -18.867 -20.649 -5.679 1.00 0.00 33 HIS A N 18
ATOM 23980 C CA . HIS A 1 33 ? -18.995 -20.462 -4.238 1.00 0.00 33 HIS A CA 18
ATOM 23981 C C . HIS A 1 33 ? -17.641 -20.150 -3.608 1.00 0.00 33 HIS A C 18
ATOM 23982 O O . HIS A 1 33 ? -16.586 -20.419 -4.182 1.00 0.00 33 HIS A O 18
ATOM 23996 N N . PRO A 1 34 ? -17.670 -19.567 -2.400 1.00 0.00 34 PRO A N 18
ATOM 23997 C CA . PRO A 1 34 ? -16.454 -19.206 -1.667 1.00 0.00 34 PRO A CA 18
ATOM 23998 C C . PRO A 1 34 ? -15.693 -20.429 -1.167 1.00 0.00 34 PRO A C 18
ATOM 23999 O O . PRO A 1 34 ? -15.992 -21.559 -1.555 1.00 0.00 34 PRO A O 18
ATOM 24010 N N . ILE A 1 35 ? -14.709 -20.197 -0.305 1.00 0.00 35 ILE A N 18
ATOM 24011 C CA . ILE A 1 35 ? -13.907 -21.281 0.248 1.00 0.00 35 ILE A CA 18
ATOM 24012 C C . ILE A 1 35 ? -13.923 -21.254 1.773 1.00 0.00 35 ILE A C 18
ATOM 24013 O O . ILE A 1 35 ? -13.742 -20.203 2.388 1.00 0.00 35 ILE A O 18
ATOM 24029 N N . HIS A 1 36 ? -14.140 -22.418 2.377 1.00 0.00 36 HIS A N 18
ATOM 24030 C CA . HIS A 1 36 ? -14.178 -22.529 3.831 1.00 0.00 36 HIS A CA 18
ATOM 24031 C C . HIS A 1 36 ? -13.399 -23.753 4.303 1.00 0.00 36 HIS A C 18
ATOM 24032 O O . HIS A 1 36 ? -13.073 -24.637 3.512 1.00 0.00 36 HIS A O 18
ATOM 24046 N N . GLY A 1 37 ? -13.102 -23.797 5.599 1.00 0.00 37 GLY A N 18
ATOM 24047 C CA . GLY A 1 37 ? -12.364 -24.917 6.153 1.00 0.00 37 GLY A CA 18
ATOM 24048 C C . GLY A 1 37 ? -11.079 -25.195 5.397 1.00 0.00 37 GLY A C 18
ATOM 24049 O O . GLY A 1 37 ? -10.657 -26.345 5.277 1.00 0.00 37 GLY A O 18
ATOM 24053 N N . LYS A 1 38 ? -10.456 -24.139 4.885 1.00 0.00 38 LYS A N 18
ATOM 24054 C CA . LYS A 1 38 ? -9.212 -24.274 4.136 1.00 0.00 38 LYS A CA 18
ATOM 24055 C C . LYS A 1 38 ? -8.146 -23.326 4.676 1.00 0.00 38 LYS A C 18
ATOM 24056 O O . LYS A 1 38 ? -8.455 -22.228 5.142 1.00 0.00 38 LYS A O 18
ATOM 24075 N N . THR A 1 39 ? -6.890 -23.755 4.609 1.00 0.00 39 THR A N 18
ATOM 24076 C CA . THR A 1 39 ? -5.779 -22.944 5.091 1.00 0.00 39 THR A CA 18
ATOM 24077 C C . THR A 1 39 ? -5.806 -21.551 4.474 1.00 0.00 39 THR A C 18
ATOM 24078 O O . THR A 1 39 ? -5.970 -20.553 5.176 1.00 0.00 39 THR A O 18
ATOM 24089 N N . ASP A 1 40 ? -5.646 -21.490 3.157 1.00 0.00 40 ASP A N 18
ATOM 24090 C CA . ASP A 1 40 ? -5.654 -20.217 2.444 1.00 0.00 40 ASP A CA 18
ATOM 24091 C C . ASP A 1 40 ? -5.470 -20.433 0.945 1.00 0.00 40 ASP A C 18
ATOM 24092 O O . ASP A 1 40 ? -4.904 -21.439 0.517 1.00 0.00 40 ASP A O 18
ATOM 24101 N N . VAL A 1 41 ? -5.953 -19.482 0.151 1.00 0.00 41 VAL A N 18
ATOM 24102 C CA . VAL A 1 41 ? -5.842 -19.568 -1.300 1.00 0.00 41 VAL A CA 18
ATOM 24103 C C . VAL A 1 41 ? -4.929 -18.476 -1.846 1.00 0.00 41 VAL A C 18
ATOM 24104 O O . VAL A 1 41 ? -4.734 -17.429 -1.229 1.00 0.00 41 VAL A O 18
ATOM 24117 N N . PRO A 1 42 ? -4.354 -18.725 -3.033 1.00 0.00 42 PRO A N 18
ATOM 24118 C CA . PRO A 1 42 ? -3.452 -17.774 -3.690 1.00 0.00 42 PRO A CA 18
ATOM 24119 C C . PRO A 1 42 ? -4.184 -16.534 -4.193 1.00 0.00 42 PRO A C 18
ATOM 24120 O O . PRO A 1 42 ? -5.393 -16.564 -4.421 1.00 0.00 42 PRO A O 18
ATOM 24131 N N . VAL A 1 43 ? -3.442 -15.444 -4.365 1.00 0.00 43 VAL A N 18
ATOM 24132 C CA . VAL A 1 43 ? -4.020 -14.194 -4.843 1.00 0.00 43 VAL A CA 18
ATOM 24133 C C . VAL A 1 43 ? -4.829 -14.413 -6.116 1.00 0.00 43 VAL A C 18
ATOM 24134 O O . VAL A 1 43 ? -5.816 -13.721 -6.364 1.00 0.00 43 VAL A O 18
ATOM 24147 N N . SER A 1 44 ? -4.404 -15.382 -6.921 1.00 0.00 44 SER A N 18
ATOM 24148 C CA . SER A 1 44 ? -5.088 -15.692 -8.171 1.00 0.00 44 SER A CA 18
ATOM 24149 C C . SER A 1 44 ? -6.562 -15.995 -7.924 1.00 0.00 44 SER A C 18
ATOM 24150 O O . SER A 1 44 ? -7.419 -15.684 -8.752 1.00 0.00 44 SER A O 18
ATOM 24158 N N . TYR A 1 45 ? -6.850 -16.605 -6.779 1.00 0.00 45 TYR A N 18
ATOM 24159 C CA . TYR A 1 45 ? -8.220 -16.953 -6.423 1.00 0.00 45 TYR A CA 18
ATOM 24160 C C . TYR A 1 45 ? -9.024 -15.707 -6.065 1.00 0.00 45 TYR A C 18
ATOM 24161 O O . TYR A 1 45 ? -10.130 -15.503 -6.563 1.00 0.00 45 TYR A O 18
ATOM 24179 N N . GLY A 1 46 ? -8.457 -14.875 -5.196 1.00 0.00 46 GLY A N 18
ATOM 24180 C CA . GLY A 1 46 ? -9.133 -13.658 -4.785 1.00 0.00 46 GLY A CA 18
ATOM 24181 C C . GLY A 1 46 ? -9.308 -12.678 -5.928 1.00 0.00 46 GLY A C 18
ATOM 24182 O O . GLY A 1 46 ? -10.362 -12.057 -6.069 1.00 0.00 46 GLY A O 18
ATOM 24186 N N . THR A 1 47 ? -8.272 -12.536 -6.749 1.00 0.00 47 THR A N 18
ATOM 24187 C CA . THR A 1 47 ? -8.314 -11.623 -7.883 1.00 0.00 47 THR A CA 18
ATOM 24188 C C . THR A 1 47 ? -9.471 -11.959 -8.817 1.00 0.00 47 THR A C 18
ATOM 24189 O O . THR A 1 47 ? -10.081 -11.069 -9.411 1.00 0.00 47 THR A O 18
ATOM 24200 N N . SER A 1 48 ? -9.770 -13.248 -8.941 1.00 0.00 48 SER A N 18
ATOM 24201 C CA . SER A 1 48 ? -10.853 -13.702 -9.805 1.00 0.00 48 SER A CA 18
ATOM 24202 C C . SER A 1 48 ? -12.190 -13.127 -9.348 1.00 0.00 48 SER A C 18
ATOM 24203 O O . SER A 1 48 ? -13.032 -12.753 -10.167 1.00 0.00 48 SER A O 18
ATOM 24211 N N . LEU A 1 49 ? -12.379 -13.058 -8.035 1.00 0.00 49 LEU A N 18
ATOM 24212 C CA . LEU A 1 49 ? -13.614 -12.529 -7.467 1.00 0.00 49 LEU A CA 18
ATOM 24213 C C . LEU A 1 49 ? -13.657 -11.008 -7.579 1.00 0.00 49 LEU A C 18
ATOM 24214 O O . LEU A 1 49 ? -14.720 -10.419 -7.782 1.00 0.00 49 LEU A O 18
ATOM 24230 N N . LEU A 1 50 ? -12.495 -10.377 -7.447 1.00 0.00 50 LEU A N 18
ATOM 24231 C CA . LEU A 1 50 ? -12.399 -8.925 -7.535 1.00 0.00 50 LEU A CA 18
ATOM 24232 C C . LEU A 1 50 ? -12.686 -8.446 -8.955 1.00 0.00 50 LEU A C 18
ATOM 24233 O O . LEU A 1 50 ? -13.503 -7.550 -9.165 1.00 0.00 50 LEU A O 18
ATOM 24249 N N . ALA A 1 51 ? -12.008 -9.049 -9.926 1.00 0.00 51 ALA A N 18
ATOM 24250 C CA . ALA A 1 51 ? -12.194 -8.688 -11.326 1.00 0.00 51 ALA A CA 18
ATOM 24251 C C . ALA A 1 51 ? -13.587 -9.072 -11.812 1.00 0.00 51 ALA A C 18
ATOM 24252 O O . ALA A 1 51 ? -14.174 -8.385 -12.647 1.00 0.00 51 ALA A O 18
ATOM 24259 N N . ALA A 1 52 ? -14.109 -10.174 -11.285 1.00 0.00 52 ALA A N 18
ATOM 24260 C CA . ALA A 1 52 ? -15.434 -10.649 -11.665 1.00 0.00 52 ALA A CA 18
ATOM 24261 C C . ALA A 1 52 ? -16.497 -9.590 -11.389 1.00 0.00 52 ALA A C 18
ATOM 24262 O O . ALA A 1 52 ? -17.334 -9.300 -12.243 1.00 0.00 52 ALA A O 18
ATOM 24269 N N . ALA A 1 53 ? -16.457 -9.017 -10.191 1.00 0.00 53 ALA A N 18
ATOM 24270 C CA . ALA A 1 53 ? -17.415 -7.990 -9.803 1.00 0.00 53 ALA A CA 18
ATOM 24271 C C . ALA A 1 53 ? -17.144 -6.681 -10.538 1.00 0.00 53 ALA A C 18
ATOM 24272 O O . ALA A 1 53 ? -18.071 -6.013 -10.997 1.00 0.00 53 ALA A O 18
ATOM 24279 N N . ARG A 1 54 ? -15.870 -6.320 -10.644 1.00 0.00 54 ARG A N 18
ATOM 24280 C CA . ARG A 1 54 ? -15.478 -5.090 -11.321 1.00 0.00 54 ARG A CA 18
ATOM 24281 C C . ARG A 1 54 ? -16.014 -5.061 -12.749 1.00 0.00 54 ARG A C 18
ATOM 24282 O O . ARG A 1 54 ? -16.659 -4.096 -13.161 1.00 0.00 54 ARG A O 18
ATOM 24303 N N . ASP A 1 55 ? -15.744 -6.123 -13.499 1.00 0.00 55 ASP A N 18
ATOM 24304 C CA . ASP A 1 55 ? -16.200 -6.220 -14.881 1.00 0.00 55 ASP A CA 18
ATOM 24305 C C . ASP A 1 55 ? -17.720 -6.323 -14.945 1.00 0.00 55 ASP A C 18
ATOM 24306 O O . ASP A 1 55 ? -18.358 -5.700 -15.793 1.00 0.00 55 ASP A O 18
ATOM 24315 N N . GLU A 1 56 ? -18.294 -7.114 -14.044 1.00 0.00 56 GLU A N 18
ATOM 24316 C CA . GLU A 1 56 ? -19.739 -7.300 -14.001 1.00 0.00 56 GLU A CA 18
ATOM 24317 C C . GLU A 1 56 ? -20.453 -5.967 -13.790 1.00 0.00 56 GLU A C 18
ATOM 24318 O O . GLU A 1 56 ? -21.378 -5.622 -14.524 1.00 0.00 56 GLU A O 18
ATOM 24330 N N . PHE A 1 57 ? -20.015 -5.223 -12.779 1.00 0.00 57 PHE A N 18
ATOM 24331 C CA . PHE A 1 57 ? -20.612 -3.929 -12.469 1.00 0.00 57 PHE A CA 18
ATOM 24332 C C . PHE A 1 57 ? -20.461 -2.965 -13.642 1.00 0.00 57 PHE A C 18
ATOM 24333 O O . PHE A 1 57 ? -21.256 -2.039 -13.805 1.00 0.00 57 PHE A O 18
ATOM 24350 N N . ARG A 1 58 ? -19.434 -3.189 -14.456 1.00 0.00 58 ARG A N 18
ATOM 24351 C CA . ARG A 1 58 ? -19.177 -2.340 -15.613 1.00 0.00 58 ARG A CA 18
ATOM 24352 C C . ARG A 1 58 ? -20.396 -2.283 -16.528 1.00 0.00 58 ARG A C 18
ATOM 24353 O O . ARG A 1 58 ? -20.684 -1.250 -17.131 1.00 0.00 58 ARG A O 18
ATOM 24374 N N . GLN A 1 59 ? -21.109 -3.401 -16.626 1.00 0.00 59 GLN A N 18
ATOM 24375 C CA . GLN A 1 59 ? -22.296 -3.478 -17.468 1.00 0.00 59 GLN A CA 18
ATOM 24376 C C . GLN A 1 59 ? -23.473 -2.759 -16.817 1.00 0.00 59 GLN A C 18
ATOM 24377 O O . GLN A 1 59 ? -24.325 -2.195 -17.503 1.00 0.00 59 GLN A O 18
ATOM 24391 N N . ALA A 1 60 ? -23.514 -2.783 -15.489 1.00 0.00 60 ALA A N 18
ATOM 24392 C CA . ALA A 1 60 ? -24.585 -2.132 -14.746 1.00 0.00 60 ALA A CA 18
ATOM 24393 C C . ALA A 1 60 ? -24.570 -0.624 -14.968 1.00 0.00 60 ALA A C 18
ATOM 24394 O O . ALA A 1 60 ? -25.604 -0.018 -15.251 1.00 0.00 60 ALA A O 18
ATOM 24401 N N . ASP A 1 61 ? -23.392 -0.023 -14.838 1.00 0.00 61 ASP A N 18
ATOM 24402 C CA . ASP A 1 61 ? -23.242 1.415 -15.026 1.00 0.00 61 ASP A CA 18
ATOM 24403 C C . ASP A 1 61 ? -22.810 1.735 -16.453 1.00 0.00 61 ASP A C 18
ATOM 24404 O O . ASP A 1 61 ? -22.096 2.709 -16.694 1.00 0.00 61 ASP A O 18
ATOM 24413 N N . LYS A 1 62 ? -23.246 0.908 -17.398 1.00 0.00 62 LYS A N 18
ATOM 24414 C CA . LYS A 1 62 ? -22.905 1.101 -18.802 1.00 0.00 62 LYS A CA 18
ATOM 24415 C C . LYS A 1 62 ? -23.770 2.191 -19.427 1.00 0.00 62 LYS A C 18
ATOM 24416 O O . LYS A 1 62 ? -23.326 2.916 -20.318 1.00 0.00 62 LYS A O 18
ATOM 24435 N N . LYS A 1 63 ? -25.006 2.303 -18.953 1.00 0.00 63 LYS A N 18
ATOM 24436 C CA . LYS A 1 63 ? -25.933 3.307 -19.463 1.00 0.00 63 LYS A CA 18
ATOM 24437 C C . LYS A 1 63 ? -25.532 4.703 -18.999 1.00 0.00 63 LYS A C 18
ATOM 24438 O O . LYS A 1 63 ? -25.894 5.703 -19.622 1.00 0.00 63 LYS A O 18
ATOM 24457 N N . LEU A 1 64 ? -24.781 4.766 -17.905 1.00 0.00 64 LEU A N 18
ATOM 24458 C CA . LEU A 1 64 ? -24.329 6.041 -17.359 1.00 0.00 64 LEU A CA 18
ATOM 24459 C C . LEU A 1 64 ? -23.055 6.510 -18.055 1.00 0.00 64 LEU A C 18
ATOM 24460 O O . LEU A 1 64 ? -22.260 5.712 -18.552 1.00 0.00 64 LEU A O 18
ATOM 24476 N N . PRO A 1 65 ? -22.854 7.835 -18.091 1.00 0.00 65 PRO A N 18
ATOM 24477 C CA . PRO A 1 65 ? -21.677 8.440 -18.721 1.00 0.00 65 PRO A CA 18
ATOM 24478 C C . PRO A 1 65 ? -20.397 8.169 -17.939 1.00 0.00 65 PRO A C 18
ATOM 24479 O O . PRO A 1 65 ? -20.432 7.952 -16.728 1.00 0.00 65 PRO A O 18
ATOM 24490 N N . ALA A 1 66 ? -19.267 8.182 -18.638 1.00 0.00 66 ALA A N 18
ATOM 24491 C CA . ALA A 1 66 ? -17.975 7.940 -18.008 1.00 0.00 66 ALA A CA 18
ATOM 24492 C C . ALA A 1 66 ? -17.717 8.936 -16.883 1.00 0.00 66 ALA A C 18
ATOM 24493 O O . ALA A 1 66 ? -17.060 8.615 -15.893 1.00 0.00 66 ALA A O 18
ATOM 24500 N N . LYS A 1 67 ? -18.238 10.148 -17.042 1.00 0.00 67 LYS A N 18
ATOM 24501 C CA . LYS A 1 67 ? -18.066 11.193 -16.039 1.00 0.00 67 LYS A CA 18
ATOM 24502 C C . LYS A 1 67 ? -18.823 10.850 -14.760 1.00 0.00 67 LYS A C 18
ATOM 24503 O O . LYS A 1 67 ? -18.432 11.261 -13.667 1.00 0.00 67 LYS A O 18
ATOM 24522 N N . ASP A 1 68 ? -19.907 10.096 -14.904 1.00 0.00 68 ASP A N 18
ATOM 24523 C CA . ASP A 1 68 ? -20.717 9.696 -13.759 1.00 0.00 68 ASP A CA 18
ATOM 24524 C C . ASP A 1 68 ? -20.281 8.331 -13.235 1.00 0.00 68 ASP A C 18
ATOM 24525 O O . ASP A 1 68 ? -21.095 7.560 -12.727 1.00 0.00 68 ASP A O 18
ATOM 24534 N N . LYS A 1 69 ? -18.991 8.039 -13.362 1.00 0.00 69 LYS A N 18
ATOM 24535 C CA . LYS A 1 69 ? -18.445 6.768 -12.901 1.00 0.00 69 LYS A CA 18
ATOM 24536 C C . LYS A 1 69 ? -16.932 6.858 -12.725 1.00 0.00 69 LYS A C 18
ATOM 24537 O O . LYS A 1 69 ? -16.234 7.446 -13.552 1.00 0.00 69 LYS A O 18
ATOM 24556 N N . LYS A 1 70 ? -16.431 6.269 -11.644 1.00 0.00 70 LYS A N 18
ATOM 24557 C CA . LYS A 1 70 ? -15.001 6.280 -11.361 1.00 0.00 70 LYS A CA 18
ATOM 24558 C C . LYS A 1 70 ? -14.265 5.270 -12.236 1.00 0.00 70 LYS A C 18
ATOM 24559 O O . LYS A 1 70 ? -14.427 4.060 -12.074 1.00 0.00 70 LYS A O 18
ATOM 24578 N N . SER A 1 71 ? -13.456 5.775 -13.162 1.00 0.00 71 SER A N 18
ATOM 24579 C CA . SER A 1 71 ? -12.698 4.916 -14.064 1.00 0.00 71 SER A CA 18
ATOM 24580 C C . SER A 1 71 ? -13.622 4.225 -15.062 1.00 0.00 71 SER A C 18
ATOM 24581 O O . SER A 1 71 ? -13.671 4.591 -16.236 1.00 0.00 71 SER A O 18
ATOM 24589 N N . ASP A 1 72 ? -14.353 3.223 -14.585 1.00 0.00 72 ASP A N 18
ATOM 24590 C CA . ASP A 1 72 ? -15.278 2.480 -15.433 1.00 0.00 72 ASP A CA 18
ATOM 24591 C C . ASP A 1 72 ? -16.358 1.802 -14.597 1.00 0.00 72 ASP A C 18
ATOM 24592 O O . ASP A 1 72 ? -16.896 0.765 -14.983 1.00 0.00 72 ASP A O 18
ATOM 24601 N N . MET A 1 73 ? -16.669 2.395 -13.449 1.00 0.00 73 MET A N 18
ATOM 2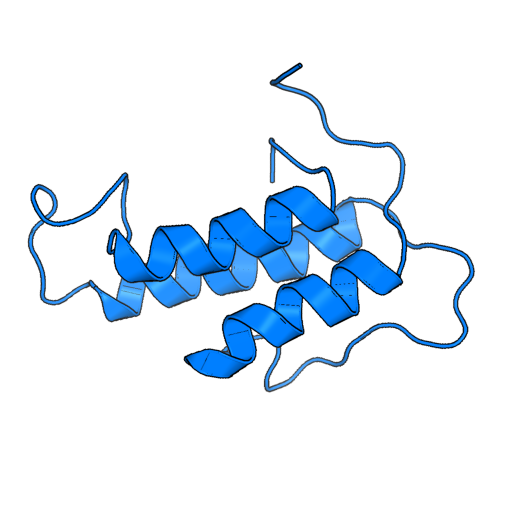4602 C CA . MET A 1 73 ? -17.686 1.848 -12.557 1.00 0.00 73 MET A CA 18
ATOM 24603 C C . MET A 1 73 ? -18.344 2.955 -11.739 1.00 0.00 73 MET A C 18
ATOM 24604 O O . MET A 1 73 ? -17.669 3.856 -11.241 1.00 0.00 73 MET A O 18
ATOM 24618 N N . SER A 1 74 ? -19.664 2.880 -11.605 1.00 0.00 74 SER A N 18
ATOM 24619 C CA . SER A 1 74 ? -20.413 3.878 -10.850 1.00 0.00 74 SER A CA 18
ATOM 24620 C C . SER A 1 74 ? -20.016 3.856 -9.377 1.00 0.00 74 SER A C 18
ATOM 24621 O O . SER A 1 74 ? -19.644 2.813 -8.839 1.00 0.00 74 SER A O 18
ATOM 24629 N N . ILE A 1 75 ? -20.098 5.014 -8.732 1.00 0.00 75 ILE A N 18
ATOM 24630 C CA . ILE A 1 75 ? -19.749 5.129 -7.321 1.00 0.00 75 ILE A CA 18
ATOM 24631 C C . ILE A 1 75 ? -20.466 4.071 -6.489 1.00 0.00 75 ILE A C 18
ATOM 24632 O O . ILE A 1 75 ? -19.925 3.569 -5.505 1.00 0.00 75 ILE A O 18
ATOM 24648 N N . ALA A 1 76 ? -21.688 3.737 -6.893 1.00 0.00 76 ALA A N 18
ATOM 24649 C CA . ALA A 1 76 ? -22.479 2.737 -6.188 1.00 0.00 76 ALA A CA 18
ATOM 24650 C C . ALA A 1 76 ? -21.796 1.373 -6.221 1.00 0.00 76 ALA A C 18
ATOM 24651 O O . ALA A 1 76 ? -21.646 0.718 -5.190 1.00 0.00 76 ALA A O 18
ATOM 24658 N N . HIS A 1 77 ? -21.384 0.952 -7.413 1.00 0.00 77 HIS A N 18
ATOM 24659 C CA . HIS A 1 77 ? -20.717 -0.334 -7.580 1.00 0.00 77 HIS A CA 18
ATOM 24660 C C . HIS A 1 77 ? -19.293 -0.283 -7.036 1.00 0.00 77 HIS A C 18
ATOM 24661 O O . HIS A 1 77 ? -18.792 -1.263 -6.485 1.00 0.00 77 HIS A O 18
ATOM 24675 N N . TYR A 1 78 ? -18.646 0.867 -7.194 1.00 0.00 78 TYR A N 18
ATOM 24676 C CA . TYR A 1 78 ? -17.278 1.045 -6.722 1.00 0.00 78 TYR A CA 18
ATOM 24677 C C . TYR A 1 78 ? -17.172 0.736 -5.231 1.00 0.00 78 TYR A C 18
ATOM 24678 O O . TYR A 1 78 ? -16.223 0.092 -4.786 1.00 0.00 78 TYR A O 18
ATOM 24696 N N . ASN A 1 79 ? -18.154 1.200 -4.466 1.00 0.00 79 ASN A N 18
ATOM 24697 C CA . ASN A 1 79 ? -18.173 0.974 -3.025 1.00 0.00 79 ASN A CA 18
ATOM 24698 C C . ASN A 1 79 ? -18.123 -0.518 -2.709 1.00 0.00 79 ASN A C 18
ATOM 24699 O O . ASN A 1 79 ? -17.517 -0.933 -1.722 1.00 0.00 79 ASN A O 18
ATOM 24710 N N . ALA A 1 80 ? -18.766 -1.319 -3.553 1.00 0.00 80 ALA A N 18
ATOM 24711 C CA . ALA A 1 80 ? -18.793 -2.764 -3.365 1.00 0.00 80 ALA A CA 18
ATOM 24712 C C . ALA A 1 80 ? -17.444 -3.387 -3.710 1.00 0.00 80 ALA A C 18
ATOM 24713 O O . ALA A 1 80 ? -16.915 -4.203 -2.955 1.00 0.00 80 ALA A O 18
ATOM 24720 N N . VAL A 1 81 ? -16.894 -2.999 -4.856 1.00 0.00 81 VAL A N 18
ATOM 24721 C CA . VAL A 1 81 ? -15.607 -3.520 -5.301 1.00 0.00 81 VAL A CA 18
ATOM 24722 C C . VAL A 1 81 ? -14.512 -3.224 -4.282 1.00 0.00 81 VAL A C 18
ATOM 24723 O O . VAL A 1 81 ? -13.762 -4.115 -3.884 1.00 0.00 81 VAL A O 18
ATOM 24736 N N . HIS A 1 82 ? -14.426 -1.965 -3.863 1.00 0.00 82 HIS A N 18
ATOM 24737 C CA . HIS A 1 82 ? -13.423 -1.550 -2.889 1.00 0.00 82 HIS A CA 18
ATOM 24738 C C . HIS A 1 82 ? -13.534 -2.375 -1.610 1.00 0.00 82 HIS A C 18
ATOM 24739 O O . HIS A 1 82 ? -12.529 -2.692 -0.974 1.00 0.00 82 HIS A O 18
ATOM 24753 N N . SER A 1 83 ? -14.763 -2.720 -1.239 1.00 0.00 83 SER A N 18
ATOM 24754 C CA . SER A 1 83 ? -15.006 -3.504 -0.033 1.00 0.00 83 SER A CA 18
ATOM 24755 C C . SER A 1 83 ? -14.322 -4.865 -0.123 1.00 0.00 83 SER A C 18
ATOM 24756 O O . SER A 1 83 ? -13.670 -5.308 0.822 1.00 0.00 83 SER A O 18
ATOM 24764 N N . ALA A 1 84 ? -14.475 -5.522 -1.268 1.00 0.00 84 ALA A N 18
ATOM 24765 C CA . ALA A 1 84 ? -13.871 -6.831 -1.483 1.00 0.00 84 ALA A CA 18
ATOM 24766 C C . ALA A 1 84 ? -12.358 -6.720 -1.629 1.00 0.00 84 ALA A C 18
ATOM 24767 O O . ALA A 1 84 ? -11.606 -7.434 -0.966 1.00 0.00 84 ALA A O 18
ATOM 24774 N N . ALA A 1 85 ? -11.917 -5.821 -2.503 1.00 0.00 85 ALA A N 18
ATOM 24775 C CA . ALA A 1 85 ? -10.492 -5.616 -2.735 1.00 0.00 85 ALA A CA 18
ATOM 24776 C C . ALA A 1 85 ? -9.775 -5.235 -1.444 1.00 0.00 85 ALA A C 18
ATOM 24777 O O . ALA A 1 85 ? -8.632 -5.633 -1.215 1.00 0.00 85 ALA A O 18
ATOM 24784 N N . LYS A 1 86 ? -10.452 -4.461 -0.602 1.00 0.00 86 LYS A N 18
ATOM 24785 C CA . LYS A 1 86 ? -9.881 -4.026 0.667 1.00 0.00 86 LYS A CA 18
ATOM 24786 C C . LYS A 1 86 ? -9.641 -5.216 1.591 1.00 0.00 86 LYS A C 18
ATOM 24787 O O . LYS A 1 86 ? -8.627 -5.280 2.288 1.00 0.00 86 LYS A O 18
ATOM 24806 N N . THR A 1 87 ? -10.579 -6.158 1.593 1.00 0.00 87 THR A N 18
ATOM 24807 C CA . THR A 1 87 ? -10.469 -7.345 2.431 1.00 0.00 87 THR A CA 18
ATOM 24808 C C . THR A 1 87 ? -9.383 -8.282 1.916 1.00 0.00 87 THR A C 18
ATOM 24809 O O . THR A 1 87 ? -8.673 -8.914 2.699 1.00 0.00 87 THR A O 18
ATOM 24820 N N . MET A 1 88 ? -9.259 -8.368 0.596 1.00 0.00 88 MET A N 18
ATOM 24821 C CA . MET A 1 88 ? -8.257 -9.229 -0.022 1.00 0.00 88 MET A CA 18
ATOM 24822 C C . MET A 1 88 ? -6.882 -8.569 0.006 1.00 0.00 88 MET A C 18
ATOM 24823 O O . MET A 1 88 ? -5.857 -9.243 -0.089 1.00 0.00 88 MET A O 18
ATOM 24837 N N . GLY A 1 89 ? -6.867 -7.246 0.138 1.00 0.00 89 GLY A N 18
ATOM 24838 C CA . GLY A 1 89 ? -5.612 -6.518 0.176 1.00 0.00 89 GLY A CA 18
ATOM 24839 C C . GLY A 1 89 ? -4.942 -6.447 -1.181 1.00 0.00 89 GLY A C 18
ATOM 24840 O O . GLY A 1 89 ? -3.716 -6.369 -1.272 1.00 0.00 89 GLY A O 18
ATOM 24844 N N . ILE A 1 90 ? -5.745 -6.476 -2.239 1.00 0.00 90 ILE A N 18
ATOM 24845 C CA . ILE A 1 90 ? -5.222 -6.415 -3.598 1.00 0.00 90 ILE A CA 18
ATOM 24846 C C . ILE A 1 90 ? -5.168 -4.977 -4.103 1.00 0.00 90 ILE A C 18
ATOM 24847 O O . ILE A 1 90 ? -6.027 -4.160 -3.772 1.00 0.00 90 ILE A O 18
ATOM 24863 N N . ASP A 1 91 ? -4.154 -4.676 -4.907 1.00 0.00 91 ASP A N 18
ATOM 24864 C CA . ASP A 1 91 ? -3.989 -3.337 -5.461 1.00 0.00 91 ASP A CA 18
ATOM 24865 C C . ASP A 1 91 ? -4.261 -3.333 -6.962 1.00 0.00 91 ASP A C 18
ATOM 24866 O O . ASP A 1 91 ? -5.075 -2.551 -7.454 1.00 0.00 91 ASP A O 18
ATOM 24875 N N . THR A 1 92 ? -3.573 -4.211 -7.685 1.00 0.00 92 THR A N 18
ATOM 24876 C CA . THR A 1 92 ? -3.739 -4.307 -9.130 1.00 0.00 92 THR A CA 18
ATOM 24877 C C . THR A 1 92 ? -4.126 -5.721 -9.546 1.00 0.00 92 THR A C 18
ATOM 24878 O O . THR A 1 92 ? -3.270 -6.596 -9.678 1.00 0.00 92 THR A O 18
ATOM 24889 N N . TRP A 1 93 ? -5.420 -5.938 -9.753 1.00 0.00 93 TRP A N 18
ATOM 24890 C CA . TRP A 1 93 ? -5.920 -7.248 -10.156 1.00 0.00 93 TRP A CA 18
ATOM 24891 C C . TRP A 1 93 ? -6.360 -7.238 -11.615 1.00 0.00 93 TRP A C 18
ATOM 24892 O O . TRP A 1 93 ? -5.651 -7.734 -12.491 1.00 0.00 93 TRP A O 18
ATOM 24913 N N . GLY A 1 1 ? -1.526 4.614 -7.019 1.00 0.00 1 GLY A N 19
ATOM 24914 C CA . GLY A 1 1 ? -1.789 3.379 -6.305 1.00 0.00 1 GLY A CA 19
ATOM 24915 C C . GLY A 1 1 ? -0.523 2.730 -5.782 1.00 0.00 1 GLY A C 19
ATOM 24916 O O . GLY A 1 1 ? 0.574 3.020 -6.259 1.00 0.00 1 GLY A O 19
ATOM 24920 N N . ALA A 1 2 ? -0.674 1.851 -4.797 1.00 0.00 2 ALA A N 19
ATOM 24921 C CA . ALA A 1 2 ? 0.467 1.159 -4.209 1.00 0.00 2 ALA A CA 19
ATOM 24922 C C . ALA A 1 2 ? 0.865 -0.052 -5.045 1.00 0.00 2 ALA A C 19
ATOM 24923 O O . ALA A 1 2 ? 2.038 -0.421 -5.101 1.00 0.00 2 ALA A O 19
ATOM 24930 N N . MET A 1 3 ? -0.118 -0.667 -5.694 1.00 0.00 3 MET A N 19
ATOM 24931 C CA . MET A 1 3 ? 0.132 -1.836 -6.529 1.00 0.00 3 MET A CA 19
ATOM 24932 C C . MET A 1 3 ? 0.780 -2.954 -5.718 1.00 0.00 3 MET A C 19
ATOM 24933 O O . MET A 1 3 ? 0.973 -2.825 -4.510 1.00 0.00 3 MET A O 19
ATOM 24947 N N . ALA A 1 4 ? 1.112 -4.051 -6.392 1.00 0.00 4 ALA A N 19
ATOM 24948 C CA . ALA A 1 4 ? 1.740 -5.190 -5.734 1.00 0.00 4 ALA A CA 19
ATOM 24949 C C . ALA A 1 4 ? 0.789 -5.838 -4.733 1.00 0.00 4 ALA A C 19
ATOM 24950 O O . ALA A 1 4 ? 0.407 -5.224 -3.738 1.00 0.00 4 ALA A O 19
ATOM 24957 N N . ASN A 1 5 ? 0.411 -7.083 -5.005 1.00 0.00 5 ASN A N 19
ATOM 24958 C CA . ASN A 1 5 ? -0.497 -7.815 -4.128 1.00 0.00 5 ASN A CA 19
ATOM 24959 C C . ASN A 1 5 ? 0.230 -8.955 -3.422 1.00 0.00 5 ASN A C 19
ATOM 24960 O O . ASN A 1 5 ? 1.305 -9.391 -3.836 1.00 0.00 5 ASN A O 19
ATOM 24971 N N . PRO A 1 6 ? -0.369 -9.451 -2.329 1.00 0.00 6 PRO A N 19
ATOM 24972 C CA . PRO A 1 6 ? 0.203 -10.548 -1.542 1.00 0.00 6 PRO A CA 19
ATOM 24973 C C . PRO A 1 6 ? 0.164 -11.878 -2.287 1.00 0.00 6 PRO A C 19
ATOM 24974 O O . PRO A 1 6 ? -0.458 -11.992 -3.344 1.00 0.00 6 PRO A O 19
ATOM 24985 N N . LYS A 1 7 ? 0.832 -12.883 -1.731 1.00 0.00 7 LYS A N 19
ATOM 24986 C CA . LYS A 1 7 ? 0.873 -14.206 -2.341 1.00 0.00 7 LYS A CA 19
ATOM 24987 C C . LYS A 1 7 ? -0.328 -15.042 -1.909 1.00 0.00 7 LYS A C 19
ATOM 24988 O O . LYS A 1 7 ? -0.863 -15.829 -2.690 1.00 0.00 7 LYS A O 19
ATOM 25007 N N . THR A 1 8 ? -0.748 -14.865 -0.660 1.00 0.00 8 THR A N 19
ATOM 25008 C CA . THR A 1 8 ? -1.886 -15.602 -0.124 1.00 0.00 8 THR A CA 19
ATOM 25009 C C . THR A 1 8 ? -2.975 -14.654 0.362 1.00 0.00 8 THR A C 19
ATOM 25010 O O . THR A 1 8 ? -2.755 -13.448 0.481 1.00 0.00 8 THR A O 19
ATOM 25021 N N . ILE A 1 9 ? -4.151 -15.206 0.644 1.00 0.00 9 ILE A N 19
ATOM 25022 C CA . ILE A 1 9 ? -5.274 -14.408 1.120 1.00 0.00 9 ILE A CA 19
ATOM 25023 C C . ILE A 1 9 ? -6.211 -15.242 1.988 1.00 0.00 9 ILE A C 19
ATOM 25024 O O . ILE A 1 9 ? -6.682 -16.301 1.574 1.00 0.00 9 ILE A O 19
ATOM 25040 N N . LYS A 1 10 ? -6.480 -14.755 3.195 1.00 0.00 10 LYS A N 19
ATOM 25041 C CA . LYS A 1 10 ? -7.363 -15.452 4.122 1.00 0.00 10 LYS A CA 19
ATOM 25042 C C . LYS A 1 10 ? -8.688 -15.801 3.453 1.00 0.00 10 LYS A C 19
ATOM 25043 O O . LYS A 1 10 ? -9.353 -14.936 2.882 1.00 0.00 10 LYS A O 19
ATOM 25062 N N . ALA A 1 11 ? -9.068 -17.073 3.528 1.00 0.00 11 ALA A N 19
ATOM 25063 C CA . ALA A 1 11 ? -10.315 -17.534 2.932 1.00 0.00 11 ALA A CA 19
ATOM 25064 C C . ALA A 1 11 ? -11.490 -16.671 3.380 1.00 0.00 11 ALA A C 19
ATOM 25065 O O . ALA A 1 11 ? -12.391 -16.376 2.595 1.00 0.00 11 ALA A O 19
ATOM 25072 N N . ALA A 1 12 ? -11.474 -16.269 4.647 1.00 0.00 12 ALA A N 19
ATOM 25073 C CA . ALA A 1 12 ? -12.537 -15.438 5.198 1.00 0.00 12 ALA A CA 19
ATOM 25074 C C . ALA A 1 12 ? -12.759 -14.194 4.346 1.00 0.00 12 ALA A C 19
ATOM 25075 O O . ALA A 1 12 ? -13.888 -13.726 4.196 1.00 0.00 12 ALA A O 19
ATOM 25082 N N . ALA A 1 13 ? -11.676 -13.661 3.791 1.00 0.00 13 ALA A N 19
ATOM 25083 C CA . ALA A 1 13 ? -11.753 -12.471 2.952 1.00 0.00 13 ALA A CA 19
ATOM 25084 C C . ALA A 1 13 ? -12.569 -12.740 1.692 1.00 0.00 13 ALA A C 19
ATOM 25085 O O . ALA A 1 13 ? -13.295 -11.868 1.213 1.00 0.00 13 ALA A O 19
ATOM 25092 N N . TYR A 1 14 ? -12.444 -13.950 1.159 1.00 0.00 14 TYR A N 19
ATOM 25093 C CA . TYR A 1 14 ? -13.167 -14.332 -0.048 1.00 0.00 14 TYR A CA 19
ATOM 25094 C C . TYR A 1 14 ? -14.674 -14.298 0.187 1.00 0.00 14 TYR A C 19
ATOM 25095 O O . TYR A 1 14 ? -15.417 -13.669 -0.566 1.00 0.00 14 TYR A O 19
ATOM 25113 N N . ASN A 1 15 ? -15.119 -14.979 1.238 1.00 0.00 15 ASN A N 19
ATOM 25114 C CA . ASN A 1 15 ? -16.537 -15.027 1.573 1.00 0.00 15 ASN A CA 19
ATOM 25115 C C . ASN A 1 15 ? -17.070 -13.632 1.888 1.00 0.00 15 ASN A C 19
ATOM 25116 O O . ASN A 1 15 ? -18.224 -13.319 1.598 1.00 0.00 15 ASN A O 19
ATOM 25127 N N . GLN A 1 16 ? -16.220 -12.800 2.480 1.00 0.00 16 GLN A N 19
ATOM 25128 C CA . GLN A 1 16 ? -16.605 -11.439 2.834 1.00 0.00 16 GLN A CA 19
ATOM 25129 C C . GLN A 1 16 ? -16.669 -10.552 1.594 1.00 0.00 16 GLN A C 19
ATOM 25130 O O . GLN A 1 16 ? -17.508 -9.657 1.502 1.00 0.00 16 GLN A O 19
ATOM 25144 N N . ALA A 1 17 ? -15.775 -10.807 0.644 1.00 0.00 17 ALA A N 19
ATOM 25145 C CA . ALA A 1 17 ? -15.732 -10.033 -0.590 1.00 0.00 17 ALA A CA 19
ATOM 25146 C C . ALA A 1 17 ? -17.004 -10.230 -1.408 1.00 0.00 17 ALA A C 19
ATOM 25147 O O . ALA A 1 17 ? -17.638 -9.263 -1.830 1.00 0.00 17 ALA A O 19
ATOM 25154 N N . ARG A 1 18 ? -17.371 -11.488 -1.627 1.00 0.00 18 ARG A N 19
ATOM 25155 C CA . ARG A 1 18 ? -18.567 -11.812 -2.396 1.00 0.00 18 ARG A CA 19
ATOM 25156 C C . ARG A 1 18 ? -19.828 -11.434 -1.624 1.00 0.00 18 ARG A C 19
ATOM 25157 O O . ARG A 1 18 ? -20.833 -11.036 -2.213 1.00 0.00 18 ARG A O 19
ATOM 25178 N N . SER A 1 19 ? -19.767 -11.561 -0.302 1.00 0.00 19 SER A N 19
ATOM 25179 C CA . SER A 1 19 ? -20.905 -11.238 0.550 1.00 0.00 19 SER A CA 19
ATOM 25180 C C . SER A 1 19 ? -21.350 -9.794 0.337 1.00 0.00 19 SER A C 19
ATOM 25181 O O . SER A 1 19 ? -22.535 -9.518 0.148 1.00 0.00 19 SER A O 19
ATOM 25189 N N . THR A 1 20 ? -20.390 -8.874 0.370 1.00 0.00 20 THR A N 19
ATOM 25190 C CA . THR A 1 20 ? -20.681 -7.459 0.183 1.00 0.00 20 THR A CA 19
ATOM 25191 C C . THR A 1 20 ? -21.313 -7.203 -1.181 1.00 0.00 20 THR A C 19
ATOM 25192 O O . THR A 1 20 ? -22.308 -6.485 -1.291 1.00 0.00 20 THR A O 19
ATOM 25203 N N . LEU A 1 21 ? -20.731 -7.796 -2.218 1.00 0.00 21 LEU A N 19
ATOM 25204 C CA . LEU A 1 21 ? -21.239 -7.633 -3.576 1.00 0.00 21 LEU A CA 19
ATOM 25205 C C . LEU A 1 21 ? -22.662 -8.168 -3.693 1.00 0.00 21 LEU A C 19
ATOM 25206 O O . LEU A 1 21 ? -23.454 -7.681 -4.500 1.00 0.00 21 LEU A O 19
ATOM 25222 N N . ALA A 1 22 ? -22.981 -9.171 -2.881 1.00 0.00 22 ALA A N 19
ATOM 25223 C CA . ALA A 1 22 ? -24.310 -9.769 -2.891 1.00 0.00 22 ALA A CA 19
ATOM 25224 C C . ALA A 1 22 ? -25.391 -8.706 -2.730 1.00 0.00 22 ALA A C 19
ATOM 25225 O O . ALA A 1 22 ? -26.522 -8.883 -3.183 1.00 0.00 22 ALA A O 19
ATOM 25232 N N . ASP A 1 23 ? -25.037 -7.602 -2.080 1.00 0.00 23 ASP A N 19
ATOM 25233 C CA . ASP A 1 23 ? -25.978 -6.510 -1.859 1.00 0.00 23 ASP A CA 19
ATOM 25234 C C . ASP A 1 23 ? -26.527 -5.989 -3.184 1.00 0.00 23 ASP A C 19
ATOM 25235 O O . ASP A 1 23 ? -27.686 -5.583 -3.270 1.00 0.00 23 ASP A O 19
ATOM 25244 N N . ALA A 1 24 ? -25.686 -6.002 -4.213 1.00 0.00 24 ALA A N 19
ATOM 25245 C CA . ALA A 1 24 ? -26.087 -5.531 -5.533 1.00 0.00 24 ALA A CA 19
ATOM 25246 C C . ALA A 1 24 ? -26.258 -6.696 -6.502 1.00 0.00 24 ALA A C 19
ATOM 25247 O O . ALA A 1 24 ? -26.978 -6.591 -7.494 1.00 0.00 24 ALA A O 19
ATOM 25254 N N . GLY A 1 25 ? -25.590 -7.808 -6.208 1.00 0.00 25 GLY A N 19
ATOM 25255 C CA . GLY A 1 25 ? -25.680 -8.976 -7.065 1.00 0.00 25 GLY A CA 19
ATOM 25256 C C . GLY A 1 25 ? -24.319 -9.531 -7.434 1.00 0.00 25 GLY A C 19
ATOM 25257 O O . GLY A 1 25 ? -23.339 -8.790 -7.511 1.00 0.00 25 GLY A O 19
ATOM 25261 N N . SER A 1 26 ? -24.257 -10.839 -7.660 1.00 0.00 26 SER A N 19
ATOM 25262 C CA . SER A 1 26 ? -23.004 -11.495 -8.018 1.00 0.00 26 SER A CA 19
ATOM 25263 C C . SER A 1 26 ? -23.142 -12.248 -9.337 1.00 0.00 26 SER A C 19
ATOM 25264 O O . SER A 1 26 ? -23.940 -13.179 -9.453 1.00 0.00 26 SER A O 19
ATOM 25272 N N . ARG A 1 27 ? -22.360 -11.838 -10.330 1.00 0.00 27 ARG A N 19
ATOM 25273 C CA . ARG A 1 27 ? -22.395 -12.472 -11.643 1.00 0.00 27 ARG A CA 19
ATOM 25274 C C . ARG A 1 27 ? -21.648 -13.802 -11.624 1.00 0.00 27 ARG A C 19
ATOM 25275 O O . ARG A 1 27 ? -22.227 -14.856 -11.890 1.00 0.00 27 ARG A O 19
ATOM 25296 N N . THR A 1 28 ? -20.358 -13.747 -11.307 1.00 0.00 28 THR A N 19
ATOM 25297 C CA . THR A 1 28 ? -19.532 -14.946 -11.255 1.00 0.00 28 THR A CA 19
ATOM 25298 C C . THR A 1 28 ? -19.771 -15.723 -9.965 1.00 0.00 28 THR A C 19
ATOM 25299 O O . THR A 1 28 ? -19.863 -16.950 -9.977 1.00 0.00 28 THR A O 19
ATOM 25310 N N . ALA A 1 29 ? -19.872 -15.001 -8.854 1.00 0.00 29 ALA A N 19
ATOM 25311 C CA . ALA A 1 29 ? -20.104 -15.623 -7.557 1.00 0.00 29 ALA A CA 19
ATOM 25312 C C . ALA A 1 29 ? -21.392 -16.439 -7.562 1.00 0.00 29 ALA A C 19
ATOM 25313 O O . ALA A 1 29 ? -21.518 -17.422 -6.832 1.00 0.00 29 ALA A O 19
ATOM 25320 N N . ALA A 1 30 ? -22.346 -16.025 -8.388 1.00 0.00 30 ALA A N 19
ATOM 25321 C CA . ALA A 1 30 ? -23.624 -16.718 -8.489 1.00 0.00 30 ALA A CA 19
ATOM 25322 C C . ALA A 1 30 ? -23.432 -18.159 -8.950 1.00 0.00 30 ALA A C 19
ATOM 25323 O O . ALA A 1 30 ? -24.057 -19.079 -8.424 1.00 0.00 30 ALA A O 19
ATOM 25330 N N . LYS A 1 31 ? -22.564 -18.348 -9.939 1.00 0.00 31 LYS A N 19
ATOM 25331 C CA . LYS A 1 31 ? -22.289 -19.676 -10.472 1.00 0.00 31 LYS A CA 19
ATOM 25332 C C . LYS A 1 31 ? -21.159 -20.350 -9.699 1.00 0.00 31 LYS A C 19
ATOM 25333 O O . LYS A 1 31 ? -21.080 -21.577 -9.640 1.00 0.00 31 LYS A O 19
ATOM 25352 N N . SER A 1 32 ? -20.289 -19.539 -9.106 1.00 0.00 32 SER A N 19
ATOM 25353 C CA . SER A 1 32 ? -19.162 -20.057 -8.338 1.00 0.00 32 SER A CA 19
ATOM 25354 C C . SER A 1 32 ? -19.513 -20.153 -6.857 1.00 0.00 32 SER A C 19
ATOM 25355 O O . SER A 1 32 ? -20.630 -19.831 -6.449 1.00 0.00 32 SER A O 19
ATOM 25363 N N . HIS A 1 33 ? -18.551 -20.597 -6.054 1.00 0.00 33 HIS A N 19
ATOM 25364 C CA . HIS A 1 33 ? -18.757 -20.736 -4.617 1.00 0.00 33 HIS A CA 19
ATOM 25365 C C . HIS A 1 33 ? -17.563 -20.187 -3.842 1.00 0.00 33 HIS A C 19
ATOM 25366 O O . HIS A 1 33 ? -16.461 -20.045 -4.371 1.00 0.00 33 HIS A O 19
ATOM 25380 N N . PRO A 1 34 ? -17.786 -19.870 -2.558 1.00 0.00 34 PRO A N 19
ATOM 25381 C CA . PRO A 1 34 ? -16.740 -19.332 -1.683 1.00 0.00 34 PRO A CA 19
ATOM 25382 C C . PRO A 1 34 ? -15.676 -20.371 -1.344 1.00 0.00 34 PRO A C 19
ATOM 25383 O O . PRO A 1 34 ? -15.648 -21.456 -1.925 1.00 0.00 34 PRO A O 19
ATOM 25394 N N . ILE A 1 35 ? -14.803 -20.031 -0.401 1.00 0.00 35 ILE A N 19
ATOM 25395 C CA . ILE A 1 35 ? -13.739 -20.936 0.015 1.00 0.00 35 ILE A CA 19
ATOM 25396 C C . ILE A 1 35 ? -13.926 -21.375 1.463 1.00 0.00 35 ILE A C 19
ATOM 25397 O O . ILE A 1 35 ? -14.043 -20.545 2.365 1.00 0.00 35 ILE A O 19
ATOM 25413 N N . HIS A 1 36 ? -13.951 -22.687 1.679 1.00 0.00 36 HIS A N 19
ATOM 25414 C CA . HIS A 1 36 ? -14.121 -23.238 3.019 1.00 0.00 36 HIS A CA 19
ATOM 25415 C C . HIS A 1 36 ? -13.167 -24.406 3.251 1.00 0.00 36 HIS A C 19
ATOM 25416 O O . HIS A 1 36 ? -12.610 -24.962 2.305 1.00 0.00 36 HIS A O 19
ATOM 25430 N N . GLY A 1 37 ? -12.985 -24.773 4.516 1.00 0.00 37 GLY A N 19
ATOM 25431 C CA . GLY A 1 37 ? -12.098 -25.872 4.849 1.00 0.00 37 GLY A CA 19
ATOM 25432 C C . GLY A 1 37 ? -10.721 -25.713 4.234 1.00 0.00 37 GLY A C 19
ATOM 25433 O O . GLY A 1 37 ? -10.100 -26.693 3.822 1.00 0.00 37 GLY A O 19
ATOM 25437 N N . LYS A 1 38 ? -10.243 -24.475 4.171 1.00 0.00 38 LYS A N 19
ATOM 25438 C CA . LYS A 1 38 ? -8.931 -24.189 3.602 1.00 0.00 38 LYS A CA 19
ATOM 25439 C C . LYS A 1 38 ? -8.154 -23.219 4.486 1.00 0.00 38 LYS A C 19
ATOM 25440 O O . LYS A 1 38 ? -8.703 -22.229 4.972 1.00 0.00 38 LYS A O 19
ATOM 25459 N N . THR A 1 39 ? -6.873 -23.507 4.690 1.00 0.00 39 THR A N 19
ATOM 25460 C CA . THR A 1 39 ? -6.021 -22.660 5.514 1.00 0.00 39 THR A CA 19
ATOM 25461 C C . THR A 1 39 ? -5.819 -21.292 4.873 1.00 0.00 39 THR A C 19
ATOM 25462 O O . THR A 1 39 ? -5.886 -20.264 5.547 1.00 0.00 39 THR A O 19
ATOM 25473 N N . ASP A 1 40 ? -5.573 -21.286 3.567 1.00 0.00 40 ASP A N 19
ATOM 25474 C CA . ASP A 1 40 ? -5.364 -20.044 2.834 1.00 0.00 40 ASP A CA 19
ATOM 25475 C C . ASP A 1 40 ? -5.192 -20.315 1.343 1.00 0.00 40 ASP A C 19
ATOM 25476 O O . ASP A 1 40 ? -4.606 -21.323 0.948 1.00 0.00 40 ASP A O 19
ATOM 25485 N N . VAL A 1 41 ? -5.706 -19.408 0.518 1.00 0.00 41 VAL A N 19
ATOM 25486 C CA . VAL A 1 41 ? -5.610 -19.550 -0.930 1.00 0.00 41 VAL A CA 19
ATOM 25487 C C . VAL A 1 41 ? -4.730 -18.459 -1.531 1.00 0.00 41 VAL A C 19
ATOM 25488 O O . VAL A 1 41 ? -4.554 -17.383 -0.958 1.00 0.00 41 VAL A O 19
ATOM 25501 N N . PRO A 1 42 ? -4.164 -18.740 -2.714 1.00 0.00 42 PRO A N 19
ATOM 25502 C CA . PRO A 1 42 ? -3.294 -17.795 -3.419 1.00 0.00 42 PRO A CA 19
ATOM 25503 C C . PRO A 1 42 ? -4.061 -16.594 -3.962 1.00 0.00 42 PRO A C 19
ATOM 25504 O O . PRO A 1 42 ? -5.264 -16.675 -4.212 1.00 0.00 42 PRO A O 19
ATOM 25515 N N . VAL A 1 43 ? -3.358 -15.481 -4.142 1.00 0.00 43 VAL A N 19
ATOM 25516 C CA . VAL A 1 43 ? -3.973 -14.263 -4.657 1.00 0.00 43 VAL A CA 19
ATOM 25517 C C . VAL A 1 43 ? -4.750 -14.539 -5.939 1.00 0.00 43 VAL A C 19
ATOM 25518 O O . VAL A 1 43 ? -5.748 -13.879 -6.227 1.00 0.00 43 VAL A O 19
ATOM 25531 N N . SER A 1 44 ? -4.285 -15.519 -6.707 1.00 0.00 44 SER A N 19
ATOM 25532 C CA . SER A 1 44 ? -4.934 -15.882 -7.961 1.00 0.00 44 SER A CA 19
ATOM 25533 C C . SER A 1 44 ? -6.407 -16.208 -7.736 1.00 0.00 44 SER A C 19
ATOM 25534 O O . SER A 1 44 ? -7.245 -15.979 -8.608 1.00 0.00 44 SER A O 19
ATOM 25542 N N . TYR A 1 45 ? -6.715 -16.743 -6.560 1.00 0.00 45 TYR A N 19
ATOM 25543 C CA . TYR A 1 45 ? -8.086 -17.104 -6.220 1.00 0.00 45 TYR A CA 19
ATOM 25544 C C . TYR A 1 45 ? -8.917 -15.861 -5.917 1.00 0.00 45 TYR A C 19
ATOM 25545 O O . TYR A 1 45 ? -10.017 -15.693 -6.442 1.00 0.00 45 TYR A O 19
ATOM 25563 N N . GLY A 1 46 ? -8.381 -14.990 -5.067 1.00 0.00 46 GLY A N 19
ATOM 25564 C CA . GLY A 1 46 ? -9.085 -13.773 -4.710 1.00 0.00 46 GLY A CA 19
ATOM 25565 C C . GLY A 1 46 ? -9.250 -12.831 -5.886 1.00 0.00 46 GLY A C 19
ATOM 25566 O O . GLY A 1 46 ? -10.301 -12.211 -6.053 1.00 0.00 46 GLY A O 19
ATOM 25570 N N . THR A 1 47 ? -8.209 -12.722 -6.705 1.00 0.00 47 THR A N 19
ATOM 25571 C CA . THR A 1 47 ? -8.242 -11.847 -7.871 1.00 0.00 47 THR A CA 19
ATOM 25572 C C . THR A 1 47 ? -9.415 -12.190 -8.782 1.00 0.00 47 THR A C 19
ATOM 25573 O O . THR A 1 47 ? -9.988 -11.313 -9.428 1.00 0.00 47 THR A O 19
ATOM 25584 N N . SER A 1 48 ? -9.767 -13.471 -8.829 1.00 0.00 48 SER A N 19
ATOM 25585 C CA . SER A 1 48 ? -10.871 -13.930 -9.665 1.00 0.00 48 SER A CA 19
ATOM 25586 C C . SER A 1 48 ? -12.185 -13.290 -9.228 1.00 0.00 48 SER A C 19
ATOM 25587 O O . SER A 1 48 ? -12.978 -12.845 -10.059 1.00 0.00 48 SER A O 19
ATOM 25595 N N . LEU A 1 49 ? -12.409 -13.247 -7.920 1.00 0.00 49 LEU A N 19
ATOM 25596 C CA . LEU A 1 49 ? -13.628 -12.662 -7.371 1.00 0.00 49 LEU A CA 19
ATOM 25597 C C . LEU A 1 49 ? -13.577 -11.139 -7.436 1.00 0.00 49 LEU A C 19
ATOM 25598 O O . LEU A 1 49 ? -14.589 -10.484 -7.693 1.00 0.00 49 LEU A O 19
ATOM 25614 N N . LEU A 1 50 ? -12.395 -10.581 -7.203 1.00 0.00 50 LEU A N 19
ATOM 25615 C CA . LEU A 1 50 ? -12.211 -9.134 -7.238 1.00 0.00 50 LEU A CA 19
ATOM 25616 C C . LEU A 1 50 ? -12.495 -8.582 -8.632 1.00 0.00 50 LEU A C 19
ATOM 25617 O O . LEU A 1 50 ? -13.262 -7.634 -8.790 1.00 0.00 50 LEU A O 19
ATOM 25633 N N . ALA A 1 51 ? -11.871 -9.185 -9.639 1.00 0.00 51 ALA A N 19
ATOM 25634 C CA . ALA A 1 51 ? -12.060 -8.757 -11.019 1.00 0.00 51 ALA A CA 19
ATOM 25635 C C . ALA A 1 51 ? -13.460 -9.101 -11.514 1.00 0.00 51 ALA A C 19
ATOM 25636 O O . ALA A 1 51 ? -14.041 -8.372 -12.317 1.00 0.00 51 ALA A O 19
ATOM 25643 N N . ALA A 1 52 ? -13.997 -10.216 -11.030 1.00 0.00 52 ALA A N 19
ATOM 25644 C CA . ALA A 1 52 ? -15.330 -10.656 -11.423 1.00 0.00 52 ALA A CA 19
ATOM 25645 C C . ALA A 1 52 ? -16.374 -9.590 -11.108 1.00 0.00 52 ALA A C 19
ATOM 25646 O O . ALA A 1 52 ? -17.209 -9.258 -11.949 1.00 0.00 52 ALA A O 19
ATOM 25653 N N . ALA A 1 53 ? -16.322 -9.058 -9.891 1.00 0.00 53 ALA A N 19
ATOM 25654 C CA . ALA A 1 53 ? -17.262 -8.028 -9.466 1.00 0.00 53 ALA A CA 19
ATOM 25655 C C . ALA A 1 53 ? -17.033 -6.727 -10.228 1.00 0.00 53 ALA A C 19
ATOM 25656 O O . ALA A 1 53 ? -17.981 -6.099 -10.700 1.00 0.00 53 ALA A O 19
ATOM 25663 N N . ARG A 1 54 ? -15.771 -6.329 -10.343 1.00 0.00 54 ARG A N 19
ATOM 25664 C CA . ARG A 1 54 ? -15.418 -5.101 -11.046 1.00 0.00 54 ARG A CA 19
ATOM 25665 C C . ARG A 1 54 ? -15.997 -5.098 -12.458 1.00 0.00 54 ARG A C 19
ATOM 25666 O O . ARG A 1 54 ? -16.697 -4.164 -12.850 1.00 0.00 54 ARG A O 19
ATOM 25687 N N . ASP A 1 55 ? -15.698 -6.147 -13.216 1.00 0.00 55 ASP A N 19
ATOM 25688 C CA . ASP A 1 55 ? -16.189 -6.266 -14.584 1.00 0.00 55 ASP A CA 19
ATOM 25689 C C . ASP A 1 55 ? -17.713 -6.213 -14.622 1.00 0.00 55 ASP A C 19
ATOM 25690 O O . ASP A 1 55 ? -18.298 -5.507 -15.443 1.00 0.00 55 ASP A O 19
ATOM 25699 N N . GLU A 1 56 ? -18.348 -6.964 -13.728 1.00 0.00 56 GLU A N 19
ATOM 25700 C CA . GLU A 1 56 ? -19.804 -7.003 -13.661 1.00 0.00 56 GLU A CA 19
ATOM 25701 C C . GLU A 1 56 ? -20.375 -5.612 -13.403 1.00 0.00 56 GLU A C 19
ATOM 25702 O O . GLU A 1 56 ? -21.334 -5.192 -14.051 1.00 0.00 56 GLU A O 19
ATOM 25714 N N . PHE A 1 57 ? -19.778 -4.901 -12.452 1.00 0.00 57 PHE A N 19
ATOM 25715 C CA . PHE A 1 57 ? -20.227 -3.558 -12.106 1.00 0.00 57 PHE A CA 19
ATOM 25716 C C . PHE A 1 57 ? -20.124 -2.624 -13.308 1.00 0.00 57 PHE A C 19
ATOM 25717 O O . PHE A 1 57 ? -20.942 -1.719 -13.477 1.00 0.00 57 PHE A O 19
ATOM 25734 N N . ARG A 1 58 ? -19.112 -2.849 -14.140 1.00 0.00 58 ARG A N 19
ATOM 25735 C CA . ARG A 1 58 ? -18.901 -2.027 -15.326 1.00 0.00 58 ARG A CA 19
ATOM 25736 C C . ARG A 1 58 ? -20.129 -2.051 -16.230 1.00 0.00 58 ARG A C 19
ATOM 25737 O O . ARG A 1 58 ? -20.499 -1.034 -16.816 1.00 0.00 58 ARG A O 19
ATOM 25758 N N . GLN A 1 59 ? -20.756 -3.218 -16.338 1.00 0.00 59 GLN A N 19
ATOM 25759 C CA . GLN A 1 59 ? -21.941 -3.374 -17.172 1.00 0.00 59 GLN A CA 19
ATOM 25760 C C . GLN A 1 59 ? -23.161 -2.746 -16.507 1.00 0.00 59 GLN A C 19
ATOM 25761 O O . GLN A 1 59 ? -24.034 -2.197 -17.180 1.00 0.00 59 GLN A O 19
ATOM 25775 N N . ALA A 1 60 ? -23.216 -2.831 -15.182 1.00 0.00 60 ALA A N 19
ATOM 25776 C CA . ALA A 1 60 ? -24.328 -2.269 -14.426 1.00 0.00 60 ALA A CA 19
ATOM 25777 C C . ALA A 1 60 ? -24.490 -0.780 -14.712 1.00 0.00 60 ALA A C 19
ATOM 25778 O O . ALA A 1 60 ? -25.596 -0.305 -14.971 1.00 0.00 60 ALA A O 19
ATOM 25785 N N . ASP A 1 61 ? -23.382 -0.049 -14.663 1.00 0.00 61 ASP A N 19
ATOM 25786 C CA . ASP A 1 61 ? -23.402 1.387 -14.918 1.00 0.00 61 ASP A CA 19
ATOM 25787 C C . ASP A 1 61 ? -23.058 1.685 -16.374 1.00 0.00 61 ASP A C 19
ATOM 25788 O O . ASP A 1 61 ? -22.425 2.696 -16.679 1.00 0.00 61 ASP A O 19
ATOM 25797 N N . LYS A 1 62 ? -23.479 0.799 -17.269 1.00 0.00 62 LYS A N 19
ATOM 25798 C CA . LYS A 1 62 ? -23.217 0.966 -18.694 1.00 0.00 62 LYS A CA 19
ATOM 25799 C C . LYS A 1 62 ? -24.170 1.988 -19.306 1.00 0.00 62 LYS A C 19
ATOM 25800 O O . LYS A 1 62 ? -23.819 2.688 -20.256 1.00 0.00 62 LYS A O 19
ATOM 25819 N N . LYS A 1 63 ? -25.377 2.069 -18.756 1.00 0.00 63 LYS A N 19
ATOM 25820 C CA . LYS A 1 63 ? -26.380 3.006 -19.246 1.00 0.00 63 LYS A CA 19
ATOM 25821 C C . LYS A 1 63 ? -26.008 4.440 -18.881 1.00 0.00 63 LYS A C 19
ATOM 25822 O O . LYS A 1 63 ? -26.458 5.391 -19.523 1.00 0.00 63 LYS A O 19
ATOM 25841 N N . LEU A 1 64 ? -25.184 4.589 -17.850 1.00 0.00 64 LEU A N 19
ATOM 25842 C CA . LEU A 1 64 ? -24.751 5.907 -17.401 1.00 0.00 64 LEU A CA 19
ATOM 25843 C C . LEU A 1 64 ? -23.521 6.369 -18.176 1.00 0.00 64 LEU A C 19
ATOM 25844 O O . LEU A 1 64 ? -22.732 5.565 -18.673 1.00 0.00 64 LEU A O 19
ATOM 25860 N N . PRO A 1 65 ? -23.351 7.695 -18.281 1.00 0.00 65 PRO A N 19
ATOM 25861 C CA . PRO A 1 65 ? -22.217 8.294 -18.993 1.00 0.00 65 PRO A CA 19
ATOM 25862 C C . PRO A 1 65 ? -20.897 8.084 -18.259 1.00 0.00 65 PRO A C 19
ATOM 25863 O O . PRO A 1 65 ? -20.865 7.987 -17.033 1.00 0.00 65 PRO A O 19
ATOM 25874 N N . ALA A 1 66 ? -19.808 8.016 -19.019 1.00 0.00 66 ALA A N 19
ATOM 25875 C CA . ALA A 1 66 ? -18.484 7.820 -18.440 1.00 0.00 66 ALA A CA 19
ATOM 25876 C C . ALA A 1 66 ? -18.193 8.867 -17.370 1.00 0.00 66 ALA A C 19
ATOM 25877 O O . ALA A 1 66 ? -17.498 8.592 -16.391 1.00 0.00 66 ALA A O 19
ATOM 25884 N N . LYS A 1 67 ? -18.727 10.068 -17.563 1.00 0.00 67 LYS A N 19
ATOM 25885 C CA . LYS A 1 67 ? -18.525 11.157 -16.614 1.00 0.00 67 LYS A CA 19
ATOM 25886 C C . LYS A 1 67 ? -19.218 10.859 -15.289 1.00 0.00 67 LYS A C 19
ATOM 25887 O O . LYS A 1 67 ? -18.787 11.324 -14.233 1.00 0.00 67 LYS A O 19
ATOM 25906 N N . ASP A 1 68 ? -20.294 10.082 -15.350 1.00 0.00 68 ASP A N 19
ATOM 25907 C CA . ASP A 1 68 ? -21.045 9.720 -14.154 1.00 0.00 68 ASP A CA 19
ATOM 25908 C C . ASP A 1 68 ? -20.562 8.387 -13.591 1.00 0.00 68 ASP A C 19
ATOM 25909 O O . ASP A 1 68 ? -21.339 7.625 -13.015 1.00 0.00 68 ASP A O 19
ATOM 25918 N N . LYS A 1 69 ? -19.274 8.111 -13.762 1.00 0.00 69 LYS A N 19
ATOM 25919 C CA . LYS A 1 69 ? -18.685 6.870 -13.271 1.00 0.00 69 LYS A CA 19
ATOM 25920 C C . LYS A 1 69 ? -17.168 6.992 -13.166 1.00 0.00 69 LYS A C 19
ATOM 25921 O O . LYS A 1 69 ? -16.518 7.558 -14.045 1.00 0.00 69 LYS A O 19
ATOM 25940 N N . LYS A 1 70 ? -16.610 6.457 -12.085 1.00 0.00 70 LYS A N 19
ATOM 25941 C CA . LYS A 1 70 ? -15.169 6.503 -11.866 1.00 0.00 70 LYS A CA 19
ATOM 25942 C C . LYS A 1 70 ? -14.462 5.413 -12.665 1.00 0.00 70 LYS A C 19
ATOM 25943 O O . LYS A 1 70 ? -14.692 4.223 -12.449 1.00 0.00 70 LYS A O 19
ATOM 25962 N N . SER A 1 71 ? -13.600 5.828 -13.588 1.00 0.00 71 SER A N 19
ATOM 25963 C CA . SER A 1 71 ? -12.861 4.887 -14.421 1.00 0.00 71 SER A CA 19
ATOM 25964 C C . SER A 1 71 ? -13.791 4.188 -15.408 1.00 0.00 71 SER A C 19
ATOM 25965 O O . SER A 1 71 ? -13.798 4.501 -16.599 1.00 0.00 71 SER A O 19
ATOM 25973 N N . ASP A 1 72 ? -14.574 3.241 -14.904 1.00 0.00 72 ASP A N 19
ATOM 25974 C CA . ASP A 1 72 ? -15.509 2.497 -15.740 1.00 0.00 72 ASP A CA 19
ATOM 25975 C C . ASP A 1 72 ? -16.615 1.872 -14.894 1.00 0.00 72 ASP A C 19
ATOM 25976 O O . ASP A 1 72 ? -17.224 0.878 -15.289 1.00 0.00 72 ASP A O 19
ATOM 25985 N N . MET A 1 73 ? -16.866 2.461 -13.730 1.00 0.00 73 MET A N 19
ATOM 25986 C CA . MET A 1 73 ? -17.898 1.961 -12.829 1.00 0.00 73 MET A CA 19
ATOM 25987 C C . MET A 1 73 ? -18.464 3.088 -11.972 1.00 0.00 73 MET A C 19
ATOM 25988 O O . MET A 1 73 ? -17.750 4.022 -11.606 1.00 0.00 73 MET A O 19
ATOM 26002 N N . SER A 1 74 ? -19.752 2.996 -11.655 1.00 0.00 74 SER A N 19
ATOM 26003 C CA . SER A 1 74 ? -20.415 4.011 -10.844 1.00 0.00 74 SER A CA 19
ATOM 26004 C C . SER A 1 74 ? -19.816 4.062 -9.442 1.00 0.00 74 SER A C 19
ATOM 26005 O O . SER A 1 74 ? -19.165 3.116 -8.999 1.00 0.00 74 SER A O 19
ATOM 26013 N N . ILE A 1 75 ? -20.042 5.173 -8.749 1.00 0.00 75 ILE A N 19
ATOM 26014 C CA . ILE A 1 75 ? -19.527 5.348 -7.397 1.00 0.00 75 ILE A CA 19
ATOM 26015 C C . ILE A 1 75 ? -20.114 4.310 -6.446 1.00 0.00 75 ILE A C 19
ATOM 26016 O O . ILE A 1 75 ? -19.409 3.757 -5.603 1.00 0.00 75 ILE A O 19
ATOM 26032 N N . ALA A 1 76 ? -21.409 4.049 -6.590 1.00 0.00 76 ALA A N 19
ATOM 26033 C CA . ALA A 1 76 ? -22.090 3.075 -5.747 1.00 0.00 76 ALA A CA 19
ATOM 26034 C C . ALA A 1 76 ? -21.504 1.680 -5.937 1.00 0.00 76 ALA A C 19
ATOM 26035 O O . ALA A 1 76 ? -21.343 0.928 -4.975 1.00 0.00 76 ALA A O 19
ATOM 26042 N N . HIS A 1 77 ? -21.188 1.340 -7.182 1.00 0.00 77 HIS A N 19
ATOM 26043 C CA . HIS A 1 77 ? -20.619 0.034 -7.497 1.00 0.00 77 HIS A CA 19
ATOM 26044 C C . HIS A 1 77 ? -19.146 -0.026 -7.104 1.00 0.00 77 HIS A C 19
ATOM 26045 O O . HIS A 1 77 ? -18.669 -1.045 -6.604 1.00 0.00 77 HIS A O 19
ATOM 26059 N N . TYR A 1 78 ? -18.432 1.070 -7.333 1.00 0.00 78 TYR A N 19
ATOM 26060 C CA . TYR A 1 78 ? -17.013 1.140 -7.006 1.00 0.00 78 TYR A CA 19
ATOM 26061 C C . TYR A 1 78 ? -16.777 0.822 -5.533 1.00 0.00 78 TYR A C 19
ATOM 26062 O O . TYR A 1 78 ? -15.776 0.205 -5.172 1.00 0.00 78 TYR A O 19
ATOM 26080 N N . ASN A 1 79 ? -17.709 1.247 -4.686 1.00 0.00 79 ASN A N 19
ATOM 26081 C CA . ASN A 1 79 ? -17.605 1.008 -3.251 1.00 0.00 79 ASN A CA 19
ATOM 26082 C C . ASN A 1 79 ? -17.693 -0.483 -2.940 1.00 0.00 79 ASN A C 19
ATOM 26083 O O . ASN A 1 79 ? -17.061 -0.971 -2.004 1.00 0.00 79 ASN A O 19
ATOM 26094 N N . ALA A 1 80 ? -18.481 -1.202 -3.733 1.00 0.00 80 ALA A N 19
ATOM 26095 C CA . ALA A 1 80 ? -18.650 -2.637 -3.544 1.00 0.00 80 ALA A CA 19
ATOM 26096 C C . ALA A 1 80 ? -17.380 -3.393 -3.920 1.00 0.00 80 ALA A C 19
ATOM 26097 O O . ALA A 1 80 ? -16.866 -4.192 -3.136 1.00 0.00 80 ALA A O 19
ATOM 26104 N N . VAL A 1 81 ? -16.878 -3.137 -5.124 1.00 0.00 81 VAL A N 19
ATOM 26105 C CA . VAL A 1 81 ? -15.668 -3.794 -5.603 1.00 0.00 81 VAL A CA 19
ATOM 26106 C C . VAL A 1 81 ? -14.465 -3.423 -4.743 1.00 0.00 81 VAL A C 19
ATOM 26107 O O . VAL A 1 81 ? -13.592 -4.253 -4.487 1.00 0.00 81 VAL A O 19
ATOM 26120 N N . HIS A 1 82 ? -14.425 -2.171 -4.300 1.00 0.00 82 HIS A N 19
ATOM 26121 C CA . HIS A 1 82 ? -13.328 -1.689 -3.467 1.00 0.00 82 HIS A CA 19
ATOM 26122 C C . HIS A 1 82 ? -13.373 -2.333 -2.084 1.00 0.00 82 HIS A C 19
ATOM 26123 O O . HIS A 1 82 ? -12.335 -2.610 -1.484 1.00 0.00 82 HIS A O 19
ATOM 26137 N N . SER A 1 83 ? -14.583 -2.566 -1.585 1.00 0.00 83 SER A N 19
ATOM 26138 C CA . SER A 1 83 ? -14.763 -3.172 -0.271 1.00 0.00 83 SER A CA 19
ATOM 26139 C C . SER A 1 83 ? -14.139 -4.563 -0.224 1.00 0.00 83 SER A C 19
ATOM 26140 O O . SER A 1 83 ? -13.503 -4.937 0.761 1.00 0.00 83 SER A O 19
ATOM 26148 N N . ALA A 1 84 ? -14.326 -5.325 -1.297 1.00 0.00 84 ALA A N 19
ATOM 26149 C CA . ALA A 1 84 ? -13.781 -6.674 -1.380 1.00 0.00 84 ALA A CA 19
ATOM 26150 C C . ALA A 1 84 ? -12.264 -6.644 -1.539 1.00 0.00 84 ALA A C 19
ATOM 26151 O O . ALA A 1 84 ? -11.546 -7.389 -0.873 1.00 0.00 84 ALA A O 19
ATOM 26158 N N . ALA A 1 85 ? -11.784 -5.779 -2.427 1.00 0.00 85 ALA A N 19
ATOM 26159 C CA . ALA A 1 85 ? -10.353 -5.652 -2.672 1.00 0.00 85 ALA A CA 19
ATOM 26160 C C . ALA A 1 85 ? -9.600 -5.348 -1.382 1.00 0.00 85 ALA A C 19
ATOM 26161 O O . ALA A 1 85 ? -8.478 -5.813 -1.181 1.00 0.00 85 ALA A O 19
ATOM 26168 N N . LYS A 1 86 ? -10.223 -4.563 -0.509 1.00 0.00 86 LYS A N 19
ATOM 26169 C CA . LYS A 1 86 ? -9.612 -4.196 0.763 1.00 0.00 86 LYS A CA 19
ATOM 26170 C C . LYS A 1 86 ? -9.475 -5.413 1.672 1.00 0.00 86 LYS A C 19
ATOM 26171 O O . LYS A 1 86 ? -8.479 -5.564 2.380 1.00 0.00 86 LYS A O 19
ATOM 26190 N N . THR A 1 87 ? -10.482 -6.282 1.646 1.00 0.00 87 THR A N 19
ATOM 26191 C CA . THR A 1 87 ? -10.473 -7.486 2.467 1.00 0.00 87 THR A CA 19
ATOM 26192 C C . THR A 1 87 ? -9.428 -8.480 1.974 1.00 0.00 87 THR A C 19
ATOM 26193 O O . THR A 1 87 ? -8.801 -9.181 2.768 1.00 0.00 87 THR A O 19
ATOM 26204 N N . MET A 1 88 ? -9.244 -8.535 0.659 1.00 0.00 88 MET A N 19
ATOM 26205 C CA . MET A 1 88 ? -8.272 -9.443 0.061 1.00 0.00 88 MET A CA 19
ATOM 26206 C C . MET A 1 88 ? -6.865 -8.859 0.137 1.00 0.00 88 MET A C 19
ATOM 26207 O O . MET A 1 88 ? -5.876 -9.588 0.068 1.00 0.00 88 MET A O 19
ATOM 26221 N N . GLY A 1 89 ? -6.783 -7.540 0.280 1.00 0.00 89 GLY A N 19
ATOM 26222 C CA . GLY A 1 89 ? -5.492 -6.882 0.364 1.00 0.00 89 GLY A CA 19
ATOM 26223 C C . GLY A 1 89 ? -4.800 -6.790 -0.982 1.00 0.00 89 GLY A C 19
ATOM 26224 O O . GLY A 1 89 ? -3.571 -6.770 -1.055 1.00 0.00 89 GLY A O 19
ATOM 26228 N N . ILE A 1 90 ? -5.590 -6.736 -2.049 1.00 0.00 90 ILE A N 19
ATOM 26229 C CA . ILE A 1 90 ? -5.045 -6.647 -3.398 1.00 0.00 90 ILE A CA 19
ATOM 26230 C C . ILE A 1 90 ? -5.018 -5.203 -3.886 1.00 0.00 90 ILE A C 19
ATOM 26231 O O . ILE A 1 90 ? -5.962 -4.444 -3.664 1.00 0.00 90 ILE A O 19
ATOM 26247 N N . ASP A 1 91 ? -3.932 -4.830 -4.554 1.00 0.00 91 ASP A N 19
ATOM 26248 C CA . ASP A 1 91 ? -3.783 -3.477 -5.076 1.00 0.00 91 ASP A CA 19
ATOM 26249 C C . ASP A 1 91 ? -4.157 -3.421 -6.554 1.00 0.00 91 ASP A C 19
ATOM 26250 O O . ASP A 1 91 ? -5.050 -2.671 -6.952 1.00 0.00 91 ASP A O 19
ATOM 26259 N N . THR A 1 92 ? -3.469 -4.218 -7.365 1.00 0.00 92 THR A N 19
ATOM 26260 C CA . THR A 1 92 ? -3.728 -4.258 -8.798 1.00 0.00 92 THR A CA 19
ATOM 26261 C C . THR A 1 92 ? -4.167 -5.650 -9.239 1.00 0.00 92 THR A C 19
ATOM 26262 O O . THR A 1 92 ? -3.339 -6.540 -9.432 1.00 0.00 92 THR A O 19
ATOM 26273 N N . TRP A 1 93 ? -5.473 -5.830 -9.398 1.00 0.00 93 TRP A N 19
ATOM 26274 C CA . TRP A 1 93 ? -6.022 -7.114 -9.817 1.00 0.00 93 TRP A CA 19
ATOM 26275 C C . TRP A 1 93 ? -6.507 -7.054 -11.261 1.00 0.00 93 TRP A C 19
ATOM 26276 O O . TRP A 1 93 ? -5.735 -6.763 -12.175 1.00 0.00 93 TRP A O 19
ATOM 26297 N N . GLY A 1 1 ? 0.535 4.107 -7.269 1.00 0.00 1 GLY A N 20
ATOM 26298 C CA . GLY A 1 1 ? 0.511 2.963 -8.161 1.00 0.00 1 GLY A CA 20
ATOM 26299 C C . GLY A 1 1 ? 1.470 1.872 -7.731 1.00 0.00 1 GLY A C 20
ATOM 26300 O O . GLY A 1 1 ? 2.349 1.472 -8.494 1.00 0.00 1 GLY A O 20
ATOM 26304 N N . ALA A 1 2 ? 1.304 1.389 -6.504 1.00 0.00 2 ALA A N 20
ATOM 26305 C CA . ALA A 1 2 ? 2.162 0.337 -5.973 1.00 0.00 2 ALA A CA 20
ATOM 26306 C C . ALA A 1 2 ? 1.738 -1.032 -6.494 1.00 0.00 2 ALA A C 20
ATOM 26307 O O . ALA A 1 2 ? 0.783 -1.627 -5.996 1.00 0.00 2 ALA A O 20
ATOM 26314 N N . MET A 1 3 ? 2.455 -1.526 -7.498 1.00 0.00 3 MET A N 20
ATOM 26315 C CA . MET A 1 3 ? 2.152 -2.826 -8.086 1.00 0.00 3 MET A CA 20
ATOM 26316 C C . MET A 1 3 ? 2.791 -3.950 -7.276 1.00 0.00 3 MET A C 20
ATOM 26317 O O . MET A 1 3 ? 3.975 -4.246 -7.434 1.00 0.00 3 MET A O 20
ATOM 26331 N N . ALA A 1 4 ? 1.999 -4.572 -6.409 1.00 0.00 4 ALA A N 20
ATOM 26332 C CA . ALA A 1 4 ? 2.487 -5.665 -5.576 1.00 0.00 4 ALA A CA 20
ATOM 26333 C C . ALA A 1 4 ? 1.339 -6.354 -4.846 1.00 0.00 4 ALA A C 20
ATOM 26334 O O . ALA A 1 4 ? 0.872 -5.876 -3.813 1.00 0.00 4 ALA A O 20
ATOM 26341 N N . ASN A 1 5 ? 0.888 -7.479 -5.392 1.00 0.00 5 ASN A N 20
ATOM 26342 C CA . ASN A 1 5 ? -0.207 -8.233 -4.792 1.00 0.00 5 ASN A CA 20
ATOM 26343 C C . ASN A 1 5 ? 0.304 -9.143 -3.680 1.00 0.00 5 ASN A C 20
ATOM 26344 O O . ASN A 1 5 ? 1.475 -9.521 -3.642 1.00 0.00 5 ASN A O 20
ATOM 26355 N N . PRO A 1 6 ? -0.594 -9.506 -2.752 1.00 0.00 6 PRO A N 20
ATOM 26356 C CA . PRO A 1 6 ? -0.258 -10.377 -1.622 1.00 0.00 6 PRO A CA 20
ATOM 26357 C C . PRO A 1 6 ? 0.016 -11.812 -2.059 1.00 0.00 6 PRO A C 20
ATOM 26358 O O . PRO A 1 6 ? -0.633 -12.331 -2.968 1.00 0.00 6 PRO A O 20
ATOM 26369 N N . LYS A 1 7 ? 0.980 -12.451 -1.405 1.00 0.00 7 LYS A N 20
ATOM 26370 C CA . LYS A 1 7 ? 1.340 -13.827 -1.723 1.00 0.00 7 LYS A CA 20
ATOM 26371 C C . LYS A 1 7 ? 0.145 -14.758 -1.541 1.00 0.00 7 LYS A C 20
ATOM 26372 O O . LYS A 1 7 ? -0.038 -15.708 -2.302 1.00 0.00 7 LYS A O 20
ATOM 26391 N N . THR A 1 8 ? -0.668 -14.478 -0.527 1.00 0.00 8 THR A N 20
ATOM 26392 C CA . THR A 1 8 ? -1.846 -15.289 -0.245 1.00 0.00 8 THR A CA 20
ATOM 26393 C C . THR A 1 8 ? -2.928 -14.466 0.444 1.00 0.00 8 THR A C 20
ATOM 26394 O O . THR A 1 8 ? -2.631 -13.563 1.227 1.00 0.00 8 THR A O 20
ATOM 26405 N N . ILE A 1 9 ? -4.184 -14.784 0.149 1.00 0.00 9 ILE A N 20
ATOM 26406 C CA . ILE A 1 9 ? -5.311 -14.074 0.742 1.00 0.00 9 ILE A CA 20
ATOM 26407 C C . ILE A 1 9 ? -6.161 -15.009 1.596 1.00 0.00 9 ILE A C 20
ATOM 26408 O O . ILE A 1 9 ? -6.584 -16.072 1.141 1.00 0.00 9 ILE A O 20
ATOM 26424 N N . LYS A 1 10 ? -6.409 -14.605 2.837 1.00 0.00 10 LYS A N 20
ATOM 26425 C CA . LYS A 1 10 ? -7.211 -15.403 3.756 1.00 0.00 10 LYS A CA 20
ATOM 26426 C C . LYS A 1 10 ? -8.560 -15.756 3.136 1.00 0.00 10 LYS A C 20
ATOM 26427 O O . LYS A 1 10 ? -9.278 -14.882 2.651 1.00 0.00 10 LYS A O 20
ATOM 26446 N N . ALA A 1 11 ? -8.897 -17.041 3.156 1.00 0.00 11 ALA A N 20
ATOM 26447 C CA . ALA A 1 11 ? -10.160 -17.508 2.599 1.00 0.00 11 ALA A CA 20
ATOM 26448 C C . ALA A 1 11 ? -11.335 -16.713 3.158 1.00 0.00 11 ALA A C 20
ATOM 26449 O O . ALA A 1 11 ? -12.291 -16.414 2.443 1.00 0.00 11 ALA A O 20
ATOM 26456 N N . ALA A 1 12 ? -11.256 -16.372 4.440 1.00 0.00 12 ALA A N 20
ATOM 26457 C CA . ALA A 1 12 ? -12.312 -15.610 5.094 1.00 0.00 12 ALA A CA 20
ATOM 26458 C C . ALA A 1 12 ? -12.628 -14.334 4.321 1.00 0.00 12 ALA A C 20
ATOM 26459 O O . ALA A 1 12 ? -13.779 -13.905 4.256 1.00 0.00 12 ALA A O 20
ATOM 26466 N N . ALA A 1 13 ? -11.597 -13.732 3.736 1.00 0.00 13 ALA A N 20
ATOM 26467 C CA . ALA A 1 13 ? -11.766 -12.506 2.966 1.00 0.00 13 ALA A CA 20
ATOM 26468 C C . ALA A 1 13 ? -12.608 -12.752 1.719 1.00 0.00 13 ALA A C 20
ATOM 26469 O O . ALA A 1 13 ? -13.390 -11.896 1.307 1.00 0.00 13 ALA A O 20
ATOM 26476 N N . TYR A 1 14 ? -12.442 -13.927 1.121 1.00 0.00 14 TYR A N 20
ATOM 26477 C CA . TYR A 1 14 ? -13.184 -14.285 -0.081 1.00 0.00 14 TYR A CA 20
ATOM 26478 C C . TYR A 1 14 ? -14.688 -14.230 0.170 1.00 0.00 14 TYR A C 20
ATOM 26479 O O . TYR A 1 14 ? -15.429 -13.583 -0.568 1.00 0.00 14 TYR A O 20
ATOM 26497 N N . ASN A 1 15 ? -15.131 -14.914 1.220 1.00 0.00 15 ASN A N 20
ATOM 26498 C CA . ASN A 1 15 ? -16.546 -14.944 1.571 1.00 0.00 15 ASN A CA 20
ATOM 26499 C C . ASN A 1 15 ? -17.064 -13.539 1.864 1.00 0.00 15 ASN A C 20
ATOM 26500 O O . ASN A 1 15 ? -18.219 -13.221 1.582 1.00 0.00 15 ASN A O 20
ATOM 26511 N N . GLN A 1 16 ? -16.200 -12.703 2.431 1.00 0.00 16 GLN A N 20
ATOM 26512 C CA . GLN A 1 16 ? -16.571 -11.332 2.763 1.00 0.00 16 GLN A CA 20
ATOM 26513 C C . GLN A 1 16 ? -16.646 -10.470 1.507 1.00 0.00 16 GLN A C 20
ATOM 26514 O O . GLN A 1 16 ? -17.478 -9.568 1.411 1.00 0.00 16 GLN A O 20
ATOM 26528 N N . ALA A 1 17 ? -15.773 -10.754 0.546 1.00 0.00 17 ALA A N 20
ATOM 26529 C CA . ALA A 1 17 ? -15.742 -10.006 -0.704 1.00 0.00 17 ALA A CA 20
ATOM 26530 C C . ALA A 1 17 ? -17.025 -10.217 -1.502 1.00 0.00 17 ALA A C 20
ATOM 26531 O O . ALA A 1 17 ? -17.658 -9.257 -1.941 1.00 0.00 17 ALA A O 20
ATOM 26538 N N . ARG A 1 18 ? -17.401 -11.478 -1.685 1.00 0.00 18 ARG A N 20
ATOM 26539 C CA . ARG A 1 18 ? -18.607 -11.814 -2.432 1.00 0.00 18 ARG A CA 20
ATOM 26540 C C . ARG A 1 18 ? -19.858 -11.419 -1.651 1.00 0.00 18 ARG A C 20
ATOM 26541 O O . ARG A 1 18 ? -20.871 -11.037 -2.235 1.00 0.00 18 ARG A O 20
ATOM 26562 N N . SER A 1 19 ? -19.778 -11.515 -0.328 1.00 0.00 19 SER A N 20
ATOM 26563 C CA . SER A 1 19 ? -20.904 -11.173 0.533 1.00 0.00 19 SER A CA 20
ATOM 26564 C C . SER A 1 19 ? -21.360 -9.738 0.285 1.00 0.00 19 SER A C 20
ATOM 26565 O O . SER A 1 19 ? -22.548 -9.477 0.089 1.00 0.00 19 SER A O 20
ATOM 26573 N N . THR A 1 20 ? -20.408 -8.811 0.295 1.00 0.00 20 THR A N 20
ATOM 26574 C CA . THR A 1 20 ? -20.711 -7.402 0.073 1.00 0.00 20 THR A CA 20
ATOM 26575 C C . THR A 1 20 ? -21.418 -7.196 -1.261 1.00 0.00 20 THR A C 20
ATOM 26576 O O . THR A 1 20 ? -22.314 -6.359 -1.378 1.00 0.00 20 THR A O 20
ATOM 26587 N N . LEU A 1 21 ? -21.012 -7.964 -2.266 1.00 0.00 21 LEU A N 20
ATOM 26588 C CA . LEU A 1 21 ? -21.608 -7.865 -3.594 1.00 0.00 21 LEU A CA 20
ATOM 26589 C C . LEU A 1 21 ? -22.998 -8.494 -3.615 1.00 0.00 21 LEU A C 20
ATOM 26590 O O . LEU A 1 21 ? -23.866 -8.079 -4.382 1.00 0.00 21 LEU A O 20
ATOM 26606 N N . ALA A 1 22 ? -23.202 -9.494 -2.764 1.00 0.00 22 ALA A N 20
ATOM 26607 C CA . ALA A 1 22 ? -24.488 -10.177 -2.682 1.00 0.00 22 ALA A CA 20
ATOM 26608 C C . ALA A 1 22 ? -25.625 -9.182 -2.475 1.00 0.00 22 ALA A C 20
ATOM 26609 O O . ALA A 1 22 ? -26.769 -9.447 -2.844 1.00 0.00 22 ALA A O 20
ATOM 26616 N N . ASP A 1 23 ? -25.303 -8.038 -1.883 1.00 0.00 23 ASP A N 20
ATOM 26617 C CA . ASP A 1 23 ? -26.298 -7.003 -1.627 1.00 0.00 23 ASP A CA 20
ATOM 26618 C C . ASP A 1 23 ? -26.975 -6.568 -2.923 1.00 0.00 23 ASP A C 20
ATOM 26619 O O . ASP A 1 23 ? -28.158 -6.229 -2.933 1.00 0.00 23 ASP A O 20
ATOM 26628 N N . ALA A 1 24 ? -26.216 -6.578 -4.013 1.00 0.00 24 ALA A N 20
ATOM 26629 C CA . ALA A 1 24 ? -26.742 -6.186 -5.315 1.00 0.00 24 ALA A CA 20
ATOM 26630 C C . ALA A 1 24 ? -26.853 -7.387 -6.247 1.00 0.00 24 ALA A C 20
ATOM 26631 O O . ALA A 1 24 ? -27.623 -7.371 -7.207 1.00 0.00 24 ALA A O 20
ATOM 26638 N N . GLY A 1 25 ? -26.078 -8.428 -5.959 1.00 0.00 25 GLY A N 20
ATOM 26639 C CA . GLY A 1 25 ? -26.104 -9.623 -6.782 1.00 0.00 25 GLY A CA 20
ATOM 26640 C C . GLY A 1 25 ? -24.718 -10.067 -7.204 1.00 0.00 25 GLY A C 20
ATOM 26641 O O . GLY A 1 25 ? -23.811 -9.246 -7.342 1.00 0.00 25 GLY A O 20
ATOM 26645 N N . SER A 1 26 ? -24.552 -11.370 -7.408 1.00 0.00 26 SER A N 20
ATOM 26646 C CA . SER A 1 26 ? -23.264 -11.922 -7.811 1.00 0.00 26 SER A CA 20
ATOM 26647 C C . SER A 1 26 ? -23.393 -12.707 -9.113 1.00 0.00 26 SER A C 20
ATOM 26648 O O . SER A 1 26 ? -24.102 -13.711 -9.178 1.00 0.00 26 SER A O 20
ATOM 26656 N N . ARG A 1 27 ? -22.703 -12.240 -10.149 1.00 0.00 27 ARG A N 20
ATOM 26657 C CA . ARG A 1 27 ? -22.740 -12.896 -11.450 1.00 0.00 27 ARG A CA 20
ATOM 26658 C C . ARG A 1 27 ? -21.861 -14.143 -11.456 1.00 0.00 27 ARG A C 20
ATOM 26659 O O . ARG A 1 27 ? -22.341 -15.253 -11.688 1.00 0.00 27 ARG A O 20
ATOM 26680 N N . THR A 1 28 ? -20.571 -13.952 -11.200 1.00 0.00 28 THR A N 20
ATOM 26681 C CA . THR A 1 28 ? -19.624 -15.061 -11.177 1.00 0.00 28 THR A CA 20
ATOM 26682 C C . THR A 1 28 ? -19.731 -15.848 -9.876 1.00 0.00 28 THR A C 20
ATOM 26683 O O . THR A 1 28 ? -19.711 -17.079 -9.881 1.00 0.00 28 THR A O 20
ATOM 26694 N N . ALA A 1 29 ? -19.844 -15.131 -8.763 1.00 0.00 29 ALA A N 20
ATOM 26695 C CA . ALA A 1 29 ? -19.957 -15.763 -7.455 1.00 0.00 29 ALA A CA 20
ATOM 26696 C C . ALA A 1 29 ? -21.165 -16.692 -7.397 1.00 0.00 29 ALA A C 20
ATOM 26697 O O . ALA A 1 29 ? -21.163 -17.683 -6.666 1.00 0.00 29 ALA A O 20
ATOM 26704 N N . ALA A 1 30 ? -22.195 -16.365 -8.170 1.00 0.00 30 ALA A N 20
ATOM 26705 C CA . ALA A 1 30 ? -23.409 -17.171 -8.207 1.00 0.00 30 ALA A CA 20
ATOM 26706 C C . ALA A 1 30 ? -23.100 -18.611 -8.604 1.00 0.00 30 ALA A C 20
ATOM 26707 O O . ALA A 1 30 ? -23.705 -19.551 -8.090 1.00 0.00 30 ALA A O 20
ATOM 26714 N N . LYS A 1 31 ? -22.155 -18.776 -9.524 1.00 0.00 31 LYS A N 20
ATOM 26715 C CA . LYS A 1 31 ? -21.765 -20.101 -9.991 1.00 0.00 31 LYS A CA 20
ATOM 26716 C C . LYS A 1 31 ? -20.499 -20.576 -9.284 1.00 0.00 31 LYS A C 20
ATOM 26717 O O . LYS A 1 31 ? -20.265 -21.777 -9.150 1.00 0.00 31 LYS A O 20
ATOM 26736 N N . SER A 1 32 ? -19.687 -19.625 -8.834 1.00 0.00 32 SER A N 20
ATOM 26737 C CA . SER A 1 32 ? -18.443 -19.947 -8.143 1.00 0.00 32 SER A CA 20
ATOM 26738 C C . SER A 1 32 ? -18.617 -19.835 -6.631 1.00 0.00 32 SER A C 20
ATOM 26739 O O . SER A 1 32 ? -18.604 -18.737 -6.073 1.00 0.00 32 SER A O 20
ATOM 26747 N N . HIS A 1 33 ? -18.780 -20.979 -5.974 1.00 0.00 33 HIS A N 20
ATOM 26748 C CA . HIS A 1 33 ? -18.957 -21.010 -4.526 1.00 0.00 33 HIS A CA 20
ATOM 26749 C C . HIS A 1 33 ? -17.746 -20.410 -3.818 1.00 0.00 33 HIS A C 20
ATOM 26750 O O . HIS A 1 33 ? -16.638 -20.373 -4.354 1.00 0.00 33 HIS A O 20
ATOM 26764 N N . PRO A 1 34 ? -17.960 -19.926 -2.586 1.00 0.00 34 PRO A N 20
ATOM 26765 C CA . PRO A 1 34 ? -16.898 -19.318 -1.778 1.00 0.00 34 PRO A CA 20
ATOM 26766 C C . PRO A 1 34 ? -15.871 -20.342 -1.305 1.00 0.00 34 PRO A C 20
ATOM 26767 O O . PRO A 1 34 ? -15.883 -21.494 -1.742 1.00 0.00 34 PRO A O 20
ATOM 26778 N N . ILE A 1 35 ? -14.986 -19.916 -0.410 1.00 0.00 35 ILE A N 20
ATOM 26779 C CA . ILE A 1 35 ? -13.955 -20.797 0.123 1.00 0.00 35 ILE A CA 20
ATOM 26780 C C . ILE A 1 35 ? -14.191 -21.089 1.601 1.00 0.00 35 ILE A C 20
ATOM 26781 O O . ILE A 1 35 ? -14.309 -20.172 2.415 1.00 0.00 35 ILE A O 20
ATOM 26797 N N . HIS A 1 36 ? -14.259 -22.372 1.941 1.00 0.00 36 HIS A N 20
ATOM 26798 C CA . HIS A 1 36 ? -14.478 -22.786 3.323 1.00 0.00 36 HIS A CA 20
ATOM 26799 C C . HIS A 1 36 ? -13.549 -23.935 3.700 1.00 0.00 36 HIS A C 20
ATOM 26800 O O . HIS A 1 36 ? -13.084 -24.679 2.838 1.00 0.00 36 HIS A O 20
ATOM 26814 N N . GLY A 1 37 ? -13.281 -24.072 4.995 1.00 0.00 37 GLY A N 20
ATOM 26815 C CA . GLY A 1 37 ? -12.407 -25.132 5.464 1.00 0.00 37 GLY A CA 20
ATOM 26816 C C . GLY A 1 37 ? -11.070 -25.138 4.751 1.00 0.00 37 GLY A C 20
ATOM 26817 O O . GLY A 1 37 ? -10.540 -26.199 4.418 1.00 0.00 37 GLY A O 20
ATOM 26821 N N . LYS A 1 38 ? -10.522 -23.952 4.513 1.00 0.00 38 LYS A N 20
ATOM 26822 C CA . LYS A 1 38 ? -9.238 -23.823 3.834 1.00 0.00 38 LYS A CA 20
ATOM 26823 C C . LYS A 1 38 ? -8.323 -22.855 4.578 1.00 0.00 38 LYS A C 20
ATOM 26824 O O . LYS A 1 38 ? -8.755 -21.787 5.013 1.00 0.00 38 LYS A O 20
ATOM 26843 N N . THR A 1 39 ? -7.057 -23.235 4.719 1.00 0.00 39 THR A N 20
ATOM 26844 C CA . THR A 1 39 ? -6.082 -22.400 5.410 1.00 0.00 39 THR A CA 20
ATOM 26845 C C . THR A 1 39 ? -5.963 -21.032 4.749 1.00 0.00 39 THR A C 20
ATOM 26846 O O . THR A 1 39 ? -6.050 -20.000 5.416 1.00 0.00 39 THR A O 20
ATOM 26857 N N . ASP A 1 40 ? -5.765 -21.030 3.436 1.00 0.00 40 ASP A N 20
ATOM 26858 C CA . ASP A 1 40 ? -5.636 -19.787 2.684 1.00 0.00 40 ASP A CA 20
ATOM 26859 C C . ASP A 1 40 ? -5.466 -20.068 1.194 1.00 0.00 40 ASP A C 20
ATOM 26860 O O . ASP A 1 40 ? -4.912 -21.096 0.805 1.00 0.00 40 ASP A O 20
ATOM 26869 N N . VAL A 1 41 ? -5.948 -19.148 0.365 1.00 0.00 41 VAL A N 20
ATOM 26870 C CA . VAL A 1 41 ? -5.850 -19.296 -1.082 1.00 0.00 41 VAL A CA 20
ATOM 26871 C C . VAL A 1 41 ? -4.942 -18.229 -1.684 1.00 0.00 41 VAL A C 20
ATOM 26872 O O . VAL A 1 41 ? -4.743 -17.155 -1.115 1.00 0.00 41 VAL A O 20
ATOM 26885 N N . PRO A 1 42 ? -4.379 -18.528 -2.864 1.00 0.00 42 PRO A N 20
ATOM 26886 C CA . PRO A 1 42 ? -3.484 -17.606 -3.570 1.00 0.00 42 PRO A CA 20
ATOM 26887 C C . PRO A 1 42 ? -4.221 -16.389 -4.119 1.00 0.00 42 PRO A C 20
ATOM 26888 O O . PRO A 1 42 ? -5.428 -16.437 -4.356 1.00 0.00 42 PRO A O 20
ATOM 26899 N N . VAL A 1 43 ? -3.487 -15.300 -4.320 1.00 0.00 43 VAL A N 20
ATOM 26900 C CA . VAL A 1 43 ? -4.071 -14.070 -4.844 1.00 0.00 43 VAL A CA 20
ATOM 26901 C C . VAL A 1 43 ? -4.863 -14.338 -6.119 1.00 0.00 43 VAL A C 20
ATOM 26902 O O . VAL A 1 43 ? -5.856 -13.666 -6.397 1.00 0.00 43 VAL A O 20
ATOM 26915 N N . SER A 1 44 ? -4.417 -15.324 -6.890 1.00 0.00 44 SER A N 20
ATOM 26916 C CA . SER A 1 44 ? -5.082 -15.679 -8.138 1.00 0.00 44 SER A CA 20
ATOM 26917 C C . SER A 1 44 ? -6.553 -16.005 -7.896 1.00 0.00 44 SER A C 20
ATOM 26918 O O . SER A 1 44 ? -7.409 -15.726 -8.736 1.00 0.00 44 SER A O 20
ATOM 26926 N N . TYR A 1 45 ? -6.839 -16.596 -6.741 1.00 0.00 45 TYR A N 20
ATOM 26927 C CA . TYR A 1 45 ? -8.206 -16.962 -6.388 1.00 0.00 45 TYR A CA 20
ATOM 26928 C C . TYR A 1 45 ? -9.022 -15.728 -6.017 1.00 0.00 45 TYR A C 20
ATOM 26929 O O . TYR A 1 45 ? -10.131 -15.532 -6.512 1.00 0.00 45 TYR A O 20
ATOM 26947 N N . GLY A 1 46 ? -8.463 -14.898 -5.141 1.00 0.00 46 GLY A N 20
ATOM 26948 C CA . GLY A 1 46 ? -9.151 -13.693 -4.718 1.00 0.00 46 GLY A CA 20
ATOM 26949 C C . GLY A 1 46 ? -9.365 -12.717 -5.858 1.00 0.00 46 GLY A C 20
ATOM 26950 O O . GLY A 1 46 ? -10.430 -12.109 -5.975 1.00 0.00 46 GLY A O 20
ATOM 26954 N N . THR A 1 47 ? -8.350 -12.563 -6.702 1.00 0.00 47 THR A N 20
ATOM 26955 C CA . THR A 1 47 ? -8.430 -11.652 -7.836 1.00 0.00 47 THR A CA 20
ATOM 26956 C C . THR A 1 47 ? -9.599 -12.009 -8.747 1.00 0.00 47 THR A C 20
ATOM 26957 O O . THR A 1 47 ? -10.234 -11.131 -9.331 1.00 0.00 47 THR A O 20
ATOM 26968 N N . SER A 1 48 ? -9.879 -13.303 -8.863 1.00 0.00 48 SER A N 20
ATOM 26969 C CA . SER A 1 48 ? -10.971 -13.776 -9.705 1.00 0.00 48 SER A CA 20
ATOM 26970 C C . SER A 1 48 ? -12.299 -13.165 -9.268 1.00 0.00 48 SER A C 20
ATOM 26971 O O . SER A 1 48 ? -13.116 -12.767 -10.100 1.00 0.00 48 SER A O 20
ATOM 26979 N N . LEU A 1 49 ? -12.507 -13.094 -7.958 1.00 0.00 49 LEU A N 20
ATOM 26980 C CA . LEU A 1 49 ? -13.736 -12.531 -7.409 1.00 0.00 49 LEU A CA 20
ATOM 26981 C C . LEU A 1 49 ? -13.734 -11.009 -7.518 1.00 0.00 49 LEU A C 20
ATOM 26982 O O . LEU A 1 49 ? -14.775 -10.391 -7.744 1.00 0.00 49 LEU A O 20
ATOM 26998 N N . LEU A 1 50 ? -12.559 -10.411 -7.358 1.00 0.00 50 LEU A N 20
ATOM 26999 C CA . LEU A 1 50 ? -12.421 -8.961 -7.442 1.00 0.00 50 LEU A CA 20
ATOM 27000 C C . LEU A 1 50 ? -12.695 -8.468 -8.859 1.00 0.00 50 LEU A C 20
ATOM 27001 O O . LEU A 1 50 ? -13.486 -7.548 -9.064 1.00 0.00 50 LEU A O 20
ATOM 27017 N N . ALA A 1 51 ? -12.039 -9.089 -9.833 1.00 0.00 51 ALA A N 20
ATOM 27018 C CA . ALA A 1 51 ? -12.216 -8.717 -11.231 1.00 0.00 51 ALA A CA 20
ATOM 27019 C C . ALA A 1 51 ? -13.612 -9.082 -11.724 1.00 0.00 51 ALA A C 20
ATOM 27020 O O . ALA A 1 51 ? -14.190 -8.383 -12.556 1.00 0.00 51 ALA A O 20
ATOM 27027 N N . ALA A 1 52 ? -14.148 -10.183 -11.207 1.00 0.00 52 ALA A N 20
ATOM 27028 C CA . ALA A 1 52 ? -15.477 -10.640 -11.594 1.00 0.00 52 ALA A CA 20
ATOM 27029 C C . ALA A 1 52 ? -16.528 -9.571 -11.315 1.00 0.00 52 ALA A C 20
ATOM 27030 O O . ALA A 1 52 ? -17.358 -9.265 -12.170 1.00 0.00 52 ALA A O 20
ATOM 27037 N N . ALA A 1 53 ? -16.487 -9.007 -10.112 1.00 0.00 53 ALA A N 20
ATOM 27038 C CA . ALA A 1 53 ? -17.435 -7.972 -9.721 1.00 0.00 53 ALA A CA 20
ATOM 27039 C C . ALA A 1 53 ? -17.142 -6.659 -10.440 1.00 0.00 53 ALA A C 20
ATOM 27040 O O . ALA A 1 53 ? -18.055 -5.982 -10.912 1.00 0.00 53 ALA A O 20
ATOM 27047 N N . ARG A 1 54 ? -15.863 -6.306 -10.519 1.00 0.00 54 ARG A N 20
ATOM 27048 C CA . ARG A 1 54 ? -15.451 -5.073 -11.179 1.00 0.00 54 ARG A CA 20
ATOM 27049 C C . ARG A 1 54 ? -15.968 -5.025 -12.613 1.00 0.00 54 ARG A C 20
ATOM 27050 O O . ARG A 1 54 ? -16.598 -4.050 -13.024 1.00 0.00 54 ARG A O 20
ATOM 27071 N N . ASP A 1 55 ? -15.697 -6.082 -13.370 1.00 0.00 55 ASP A N 20
ATOM 27072 C CA . ASP A 1 55 ? -16.135 -6.161 -14.759 1.00 0.00 55 ASP A CA 20
ATOM 27073 C C . ASP A 1 55 ? -17.656 -6.238 -14.845 1.00 0.00 55 ASP A C 20
ATOM 27074 O O . ASP A 1 55 ? -18.272 -5.596 -15.695 1.00 0.00 55 ASP A O 20
ATOM 27083 N N . GLU A 1 56 ? -18.255 -7.028 -13.959 1.00 0.00 56 GLU A N 20
ATOM 27084 C CA . GLU A 1 56 ? -19.704 -7.189 -13.937 1.00 0.00 56 GLU A CA 20
ATOM 27085 C C . GLU A 1 56 ? -20.398 -5.847 -13.720 1.00 0.00 56 GLU A C 20
ATOM 27086 O O . GLU A 1 56 ? -21.307 -5.478 -14.464 1.00 0.00 56 GLU A O 20
ATOM 27098 N N . PHE A 1 57 ? -19.963 -5.122 -12.695 1.00 0.00 57 PHE A N 20
ATOM 27099 C CA . PHE A 1 57 ? -20.542 -3.822 -12.377 1.00 0.00 57 PHE A CA 20
ATOM 27100 C C . PHE A 1 57 ? -20.370 -2.851 -13.542 1.00 0.00 57 PHE A C 20
ATOM 27101 O O . PHE A 1 57 ? -21.162 -1.924 -13.713 1.00 0.00 57 PHE A O 20
ATOM 27118 N N . ARG A 1 58 ? -19.331 -3.072 -14.340 1.00 0.00 58 ARG A N 20
ATOM 27119 C CA . ARG A 1 58 ? -19.053 -2.216 -15.487 1.00 0.00 58 ARG A CA 20
ATOM 27120 C C . ARG A 1 58 ? -20.251 -2.168 -16.432 1.00 0.00 58 ARG A C 20
ATOM 27121 O O . ARG A 1 58 ? -20.506 -1.149 -17.073 1.00 0.00 58 ARG A O 20
ATOM 27142 N N . GLN A 1 59 ? -20.980 -3.276 -16.511 1.00 0.00 59 GLN A N 20
ATOM 27143 C CA . GLN A 1 59 ? -22.150 -3.360 -17.378 1.00 0.00 59 GLN A CA 20
ATOM 27144 C C . GLN A 1 59 ? -23.311 -2.553 -16.806 1.00 0.00 59 GLN A C 20
ATOM 27145 O O . GLN A 1 59 ? -24.040 -1.888 -17.541 1.00 0.00 59 GLN A O 20
ATOM 27159 N N . ALA A 1 60 ? -23.476 -2.616 -15.488 1.00 0.00 60 ALA A N 20
ATOM 27160 C CA . ALA A 1 60 ? -24.547 -1.890 -14.817 1.00 0.00 60 ALA A CA 20
ATOM 27161 C C . ALA A 1 60 ? -24.477 -0.399 -15.127 1.00 0.00 60 ALA A C 20
ATOM 27162 O O . ALA A 1 60 ? -25.483 0.220 -15.475 1.00 0.00 60 ALA A O 20
ATOM 27169 N N . ASP A 1 61 ? -23.285 0.172 -14.997 1.00 0.00 61 ASP A N 20
ATOM 27170 C CA . ASP A 1 61 ? -23.084 1.592 -15.263 1.00 0.00 61 ASP A CA 20
ATOM 27171 C C . ASP A 1 61 ? -22.592 1.813 -16.690 1.00 0.00 61 ASP A C 20
ATOM 27172 O O . ASP A 1 61 ? -21.819 2.733 -16.957 1.00 0.00 61 ASP A O 20
ATOM 27181 N N . LYS A 1 62 ? -23.045 0.962 -17.605 1.00 0.00 62 LYS A N 20
ATOM 27182 C CA . LYS A 1 62 ? -22.653 1.063 -19.005 1.00 0.00 62 LYS A CA 20
ATOM 27183 C C . LYS A 1 62 ? -23.326 2.257 -19.674 1.00 0.00 62 LYS A C 20
ATOM 27184 O O . LYS A 1 62 ? -22.677 3.040 -20.368 1.00 0.00 62 LYS A O 20
ATOM 27203 N N . LYS A 1 63 ? -24.630 2.391 -19.460 1.00 0.00 63 LYS A N 20
ATOM 27204 C CA . LYS A 1 63 ? -25.392 3.492 -20.039 1.00 0.00 63 LYS A CA 20
ATOM 27205 C C . LYS A 1 63 ? -25.084 4.803 -19.322 1.00 0.00 63 LYS A C 20
ATOM 27206 O O . LYS A 1 63 ? -25.276 5.885 -19.878 1.00 0.00 63 LYS A O 20
ATOM 27225 N N . LEU A 1 64 ? -24.605 4.699 -18.088 1.00 0.00 64 LEU A N 20
ATOM 27226 C CA . LEU A 1 64 ? -24.269 5.877 -17.295 1.00 0.00 64 LEU A CA 20
ATOM 27227 C C . LEU A 1 64 ? -23.109 6.642 -17.923 1.00 0.00 64 LEU A C 20
ATOM 27228 O O . LEU A 1 64 ? -22.260 6.076 -18.612 1.00 0.00 64 LEU A O 20
ATOM 27244 N N . PRO A 1 65 ? -23.068 7.960 -17.679 1.00 0.00 65 PRO A N 20
ATOM 27245 C CA . PRO A 1 65 ? -22.015 8.832 -18.209 1.00 0.00 65 PRO A CA 20
ATOM 27246 C C . PRO A 1 65 ? -20.663 8.570 -17.556 1.00 0.00 65 PRO A C 20
ATOM 27247 O O . PRO A 1 65 ? -20.588 7.996 -16.470 1.00 0.00 65 PRO A O 20
ATOM 27258 N N . ALA A 1 66 ? -19.596 8.994 -18.225 1.00 0.00 66 ALA A N 20
ATOM 27259 C CA . ALA A 1 66 ? -18.246 8.807 -17.707 1.00 0.00 66 ALA A CA 20
ATOM 27260 C C . ALA A 1 66 ? -18.039 9.593 -16.416 1.00 0.00 66 ALA A C 20
ATOM 27261 O O . ALA A 1 66 ? -17.215 9.225 -15.579 1.00 0.00 66 ALA A O 20
ATOM 27268 N N . LYS A 1 67 ? -18.792 10.677 -16.262 1.00 0.00 67 LYS A N 20
ATOM 27269 C CA . LYS A 1 67 ? -18.692 11.515 -15.073 1.00 0.00 67 LYS A CA 20
ATOM 27270 C C . LYS A 1 67 ? -19.323 10.825 -13.867 1.00 0.00 67 LYS A C 20
ATOM 27271 O O . LYS A 1 67 ? -18.904 11.037 -12.729 1.00 0.00 67 LYS A O 20
ATOM 27290 N N . ASP A 1 68 ? -20.332 10.000 -14.124 1.00 0.00 68 ASP A N 20
ATOM 27291 C CA . ASP A 1 68 ? -21.019 9.277 -13.060 1.00 0.00 68 ASP A CA 20
ATOM 27292 C C . ASP A 1 68 ? -20.428 7.882 -12.881 1.00 0.00 68 ASP A C 20
ATOM 27293 O O . ASP A 1 68 ? -21.134 6.937 -12.528 1.00 0.00 68 ASP A O 20
ATOM 27302 N N . LYS A 1 69 ? -19.128 7.760 -13.127 1.00 0.00 69 LYS A N 20
ATOM 27303 C CA . LYS A 1 69 ? -18.440 6.481 -12.994 1.00 0.00 69 LYS A CA 20
ATOM 27304 C C . LYS A 1 69 ? -16.934 6.684 -12.861 1.00 0.00 69 LYS A C 20
ATOM 27305 O O . LYS A 1 69 ? -16.346 7.513 -13.556 1.00 0.00 69 LYS A O 20
ATOM 27324 N N . LYS A 1 70 ? -16.316 5.922 -11.966 1.00 0.00 70 LYS A N 20
ATOM 27325 C CA . LYS A 1 70 ? -14.878 6.016 -11.744 1.00 0.00 70 LYS A CA 20
ATOM 27326 C C . LYS A 1 70 ? -14.138 4.910 -12.491 1.00 0.00 70 LYS A C 20
ATOM 27327 O O . LYS A 1 70 ? -14.370 3.725 -12.253 1.00 0.00 70 LYS A O 20
ATOM 27346 N N . SER A 1 71 ? -13.248 5.307 -13.395 1.00 0.00 71 SER A N 20
ATOM 27347 C CA . SER A 1 71 ? -12.476 4.349 -14.178 1.00 0.00 71 SER A CA 20
ATOM 27348 C C . SER A 1 71 ? -13.353 3.675 -15.229 1.00 0.00 71 SER A C 20
ATOM 27349 O O . SER A 1 71 ? -13.188 3.899 -16.428 1.00 0.00 71 SER A O 20
ATOM 27357 N N . ASP A 1 72 ? -14.286 2.848 -14.770 1.00 0.00 72 ASP A N 20
ATOM 27358 C CA . ASP A 1 72 ? -15.191 2.141 -15.668 1.00 0.00 72 ASP A CA 20
ATOM 27359 C C . ASP A 1 72 ? -16.326 1.483 -14.890 1.00 0.00 72 ASP A C 20
ATOM 27360 O O . ASP A 1 72 ? -16.844 0.441 -15.291 1.00 0.00 72 ASP A O 20
ATOM 27369 N N . MET A 1 73 ? -16.706 2.098 -13.775 1.00 0.00 73 MET A N 20
ATOM 27370 C CA . MET A 1 73 ? -17.780 1.571 -12.940 1.00 0.00 73 MET A CA 20
ATOM 27371 C C . MET A 1 73 ? -18.483 2.696 -12.187 1.00 0.00 73 MET A C 20
ATOM 27372 O O . MET A 1 73 ? -17.890 3.739 -11.913 1.00 0.00 73 MET A O 20
ATOM 27386 N N . SER A 1 74 ? -19.752 2.476 -11.854 1.00 0.00 74 SER A N 20
ATOM 27387 C CA . SER A 1 74 ? -20.537 3.473 -11.136 1.00 0.00 74 SER A CA 20
ATOM 27388 C C . SER A 1 74 ? -19.955 3.727 -9.749 1.00 0.00 74 SER A C 20
ATOM 27389 O O . SER A 1 74 ? -19.193 2.913 -9.225 1.00 0.00 74 SER A O 20
ATOM 27397 N N . ILE A 1 75 ? -20.318 4.861 -9.160 1.00 0.00 75 ILE A N 20
ATOM 27398 C CA . ILE A 1 75 ? -19.833 5.223 -7.834 1.00 0.00 75 ILE A CA 20
ATOM 27399 C C . ILE A 1 75 ? -20.352 4.255 -6.776 1.00 0.00 75 ILE A C 20
ATOM 27400 O O . ILE A 1 75 ? -19.655 3.942 -5.812 1.00 0.00 75 ILE A O 20
ATOM 27416 N N . ALA A 1 76 ? -21.580 3.783 -6.965 1.00 0.00 76 ALA A N 20
ATOM 27417 C CA . ALA A 1 76 ? -22.191 2.848 -6.029 1.00 0.00 76 ALA A CA 20
ATOM 27418 C C . ALA A 1 76 ? -21.488 1.496 -6.066 1.00 0.00 76 ALA A C 20
ATOM 27419 O O . ALA A 1 76 ? -21.234 0.888 -5.026 1.00 0.00 76 ALA A O 20
ATOM 27426 N N . HIS A 1 77 ? -21.175 1.029 -7.271 1.00 0.00 77 HIS A N 20
ATOM 27427 C CA . HIS A 1 77 ? -20.501 -0.253 -7.443 1.00 0.00 77 HIS A CA 20
ATOM 27428 C C . HIS A 1 77 ? -19.017 -0.135 -7.107 1.00 0.00 77 HIS A C 20
ATOM 27429 O O . HIS A 1 77 ? -18.416 -1.068 -6.573 1.00 0.00 77 HIS A O 20
ATOM 27443 N N . TYR A 1 78 ? -18.433 1.015 -7.423 1.00 0.00 78 TYR A N 20
ATOM 27444 C CA . TYR A 1 78 ? -17.020 1.253 -7.157 1.00 0.00 78 TYR A CA 20
ATOM 27445 C C . TYR A 1 78 ? -16.702 1.052 -5.679 1.00 0.00 78 TYR A C 20
ATOM 27446 O O . TYR A 1 78 ? -15.634 0.555 -5.324 1.00 0.00 78 TYR A O 20
ATOM 27464 N N . ASN A 1 79 ? -17.639 1.441 -4.820 1.00 0.00 79 ASN A N 20
ATOM 27465 C CA . ASN A 1 79 ? -17.460 1.303 -3.379 1.00 0.00 79 ASN A CA 20
ATOM 27466 C C . ASN A 1 79 ? -17.562 -0.159 -2.956 1.00 0.00 79 ASN A C 20
ATOM 27467 O O . ASN A 1 79 ? -16.903 -0.589 -2.010 1.00 0.00 79 ASN A O 20
ATOM 27478 N N . ALA A 1 80 ? -18.393 -0.917 -3.663 1.00 0.00 80 ALA A N 20
ATOM 27479 C CA . ALA A 1 80 ? -18.579 -2.332 -3.363 1.00 0.00 80 ALA A CA 20
ATOM 27480 C C . ALA A 1 80 ? -17.338 -3.139 -3.728 1.00 0.00 80 ALA A C 20
ATOM 27481 O O . ALA A 1 80 ? -16.805 -3.883 -2.904 1.00 0.00 80 ALA A O 20
ATOM 27488 N N . VAL A 1 81 ? -16.883 -2.988 -4.967 1.00 0.00 81 VAL A N 20
ATOM 27489 C CA . VAL A 1 81 ? -15.704 -3.703 -5.441 1.00 0.00 81 VAL A CA 20
ATOM 27490 C C . VAL A 1 81 ? -14.477 -3.354 -4.605 1.00 0.00 81 VAL A C 20
ATOM 27491 O O . VAL A 1 81 ? -13.621 -4.203 -4.355 1.00 0.00 81 VAL A O 20
ATOM 27504 N N . HIS A 1 82 ? -14.399 -2.099 -4.174 1.00 0.00 82 HIS A N 20
ATOM 27505 C CA . HIS A 1 82 ? -13.276 -1.638 -3.364 1.00 0.00 82 HIS A CA 20
ATOM 27506 C C . HIS A 1 82 ? -13.307 -2.276 -1.979 1.00 0.00 82 HIS A C 20
ATOM 27507 O O . HIS A 1 82 ? -12.263 -2.569 -1.397 1.00 0.00 82 HIS A O 20
ATOM 27521 N N . SER A 1 83 ? -14.511 -2.488 -1.457 1.00 0.00 83 SER A N 20
ATOM 27522 C CA . SER A 1 83 ? -14.678 -3.087 -0.138 1.00 0.00 83 SER A CA 20
ATOM 27523 C C . SER A 1 83 ? -14.072 -4.487 -0.097 1.00 0.00 83 SER A C 20
ATOM 27524 O O . SER A 1 83 ? -13.444 -4.874 0.888 1.00 0.00 83 SER A O 20
ATOM 27532 N N . ALA A 1 84 ? -14.265 -5.241 -1.174 1.00 0.00 84 ALA A N 20
ATOM 27533 C CA . ALA A 1 84 ? -13.737 -6.596 -1.263 1.00 0.00 84 ALA A CA 20
ATOM 27534 C C . ALA A 1 84 ? -12.219 -6.585 -1.417 1.00 0.00 84 ALA A C 20
ATOM 27535 O O . ALA A 1 84 ? -11.510 -7.306 -0.717 1.00 0.00 84 ALA A O 20
ATOM 27542 N N . ALA A 1 85 ? -11.729 -5.762 -2.338 1.00 0.00 85 ALA A N 20
ATOM 27543 C CA . ALA A 1 85 ? -10.296 -5.656 -2.582 1.00 0.00 85 ALA A CA 20
ATOM 27544 C C . ALA A 1 85 ? -9.545 -5.301 -1.303 1.00 0.00 85 ALA A C 20
ATOM 27545 O O . ALA A 1 85 ? -8.423 -5.756 -1.082 1.00 0.00 85 ALA A O 20
ATOM 27552 N N . LYS A 1 86 ? -10.172 -4.484 -0.463 1.00 0.00 86 LYS A N 20
ATOM 27553 C CA . LYS A 1 86 ? -9.565 -4.067 0.795 1.00 0.00 86 LYS A CA 20
ATOM 27554 C C . LYS A 1 86 ? -9.351 -5.262 1.719 1.00 0.00 86 LYS A C 20
ATOM 27555 O O . LYS A 1 86 ? -8.353 -5.336 2.436 1.00 0.00 86 LYS A O 20
ATOM 27574 N N . THR A 1 87 ? -10.296 -6.198 1.696 1.00 0.00 87 THR A N 20
ATOM 27575 C CA . THR A 1 87 ? -10.211 -7.390 2.531 1.00 0.00 87 THR A CA 20
ATOM 27576 C C . THR A 1 87 ? -9.175 -8.368 1.989 1.00 0.00 87 THR A C 20
ATOM 27577 O O . THR A 1 87 ? -8.483 -9.040 2.754 1.00 0.00 87 THR A O 20
ATOM 27588 N N . MET A 1 88 ? -9.072 -8.441 0.666 1.00 0.00 88 MET A N 20
ATOM 27589 C CA . MET A 1 88 ? -8.118 -9.337 0.023 1.00 0.00 88 MET A CA 20
ATOM 27590 C C . MET A 1 88 ? -6.716 -8.736 0.034 1.00 0.00 88 MET A C 20
ATOM 27591 O O . MET A 1 88 ? -5.722 -9.451 -0.086 1.00 0.00 88 MET A O 20
ATOM 27605 N N . GLY A 1 89 ? -6.643 -7.416 0.180 1.00 0.00 89 GLY A N 20
ATOM 27606 C CA . GLY A 1 89 ? -5.359 -6.742 0.203 1.00 0.00 89 GLY A CA 20
ATOM 27607 C C . GLY A 1 89 ? -4.711 -6.680 -1.166 1.00 0.00 89 GLY A C 20
ATOM 27608 O O . GLY A 1 89 ? -3.485 -6.652 -1.279 1.00 0.00 89 GLY A O 20
ATOM 27612 N N . ILE A 1 90 ? -5.535 -6.661 -2.208 1.00 0.00 90 ILE A N 20
ATOM 27613 C CA . ILE A 1 90 ? -5.034 -6.603 -3.576 1.00 0.00 90 ILE A CA 20
ATOM 27614 C C . ILE A 1 90 ? -5.059 -5.175 -4.111 1.00 0.00 90 ILE A C 20
ATOM 27615 O O . ILE A 1 90 ? -5.931 -4.383 -3.755 1.00 0.00 90 ILE A O 20
ATOM 27631 N N . ASP A 1 91 ? -4.096 -4.854 -4.968 1.00 0.00 91 ASP A N 20
ATOM 27632 C CA . ASP A 1 91 ? -4.008 -3.522 -5.555 1.00 0.00 91 ASP A CA 20
ATOM 27633 C C . ASP A 1 91 ? -4.190 -3.582 -7.069 1.00 0.00 91 ASP A C 20
ATOM 27634 O O . ASP A 1 91 ? -4.965 -2.817 -7.643 1.00 0.00 91 ASP A O 20
ATOM 27643 N N . THR A 1 92 ? -3.470 -4.498 -7.710 1.00 0.00 92 THR A N 20
ATOM 27644 C CA . THR A 1 92 ? -3.550 -4.657 -9.157 1.00 0.00 92 THR A CA 20
ATOM 27645 C C . THR A 1 92 ? -4.035 -6.053 -9.530 1.00 0.00 92 THR A C 20
ATOM 27646 O O . THR A 1 92 ? -3.251 -7.001 -9.574 1.00 0.00 92 THR A O 20
ATOM 27657 N N . TRP A 1 93 ? -5.330 -6.171 -9.799 1.00 0.00 93 TRP A N 20
ATOM 27658 C CA . TRP A 1 93 ? -5.919 -7.453 -10.170 1.00 0.00 93 TRP A CA 20
ATOM 27659 C C . TRP A 1 93 ? -6.451 -7.415 -11.599 1.00 0.00 93 TRP A C 20
ATOM 27660 O O . TRP A 1 93 ? -5.779 -7.850 -12.534 1.00 0.00 93 TRP A O 20
#

Radius of gyration: 13.09 Å; Cα contacts (8 Å, |Δi|>4): 127; chains: 1; bounding box: 29×37×25 Å

Nearest PDB structures (foldseek):
  6tkt-assembly1_A  TM=9.903E-01  e=1.570E-16  Streptomyces roseoverticillatus
  4lrv-assembly3_N-3  TM=3.270E-01  e=2.568E+00  Escherichia coli B7A
  6tkt-assembly1_A  TM=9.909E-01  e=1.617E-15  Streptomyces roseoverticillatus
  5yny-assembly1_A  TM=4.353E-01  e=4.586E+00  Dermatophagoides farinae
  6tkt-assembly1_A  TM=9.896E-01  e=7.736E-17  Streptomyces roseoverticillatus

Sequence (93 aa):
GAMANPKTIKAAAYNQARSTLADAGSRTAAKSHPIHGKTDVPVSYGTSLLAAARDEFRQADKKLPAKDKKSDMSIAHYNAVHSAAKTMGIDTWGAMANPKTIKAAAYNQARSTLADAGSRTAAKSHPIHGKTDVPVSYGTSLLAAARDEFRQADKKLPAKDKKSDMSIAHYNAVHSAAKTMGIDTWGAMANPKTIKAAAYNQARSTLADAGSRTAAKSHPIHGKTDVPVSYGTSLLAAARDEFRQADKKLPAKDKKSDMSIAHYNAVHSAAKTMGIDTWGAMANPKTIKAAAYNQARSTLADAGSRTAAKSHPIHGKTDVPVSYGTSLLAAARDEFRQADKKLPAKDKKSDMSIAHYNAVHSAAKTMGIDTWGAMANPKTIKAAAYNQARSTLADAGSRTAAKSHPIHGKTDVPVSYGTSLLAAARDEFRQADKKLPAKDKKSDMSIAHYNAVHSAAKTMGIDTWGAMANPKTIKAAAYNQARSTLADAGSRTAAKSHPIHGKTDVPVSYGTSLLAAARDEFRQADKKLPAKDKKSDMSIAHYNAVHSAAKTMGIDTWGAMANPKTIKAAAYNQARSTLADAGSRTAAKSHPIHGKTDVPVSYGTSLLAAARDEFRQADKKLPAKDKKSDMSIAHYNAVHSAAKTMGIDTWGAMANPKTIKAAAYNQARSTLADAGSRTAAKSHPIHGKTDVPVSYGTSLLAAARDEFRQADKKLPAKDKKSDMSIAHYNAVHSAAKTMGIDTWGAMANPKTIKAAAYNQARSTLADAGSRTAAKSHPIHGKTDVPVSYGTSLLAAARDEFRQADKKLPAKDKKSDMSIAHYNAVHSAAKTMGIDTWGAMANPKTIKAAAYNQARSTLADAGSRTAAKSHPIHGKTDVPVSYGTSLLAAARDEFRQADKKLPAKDKKSDMSIAHYNAVHSAAKTMGIDTWGAMANPKTIKAAAYNQARSTLADAGSRTAAKSHPIHGKTDVPVSYGTSLLAAARDEFRQADKKLPAKDKKSDMSIAHYNAVHSAAKTMGIDTWGAMANPKTIKAAAYNQARSTLADAGSRTAAKSHPIHGKTDVPVSYGTSLLAAARDEFRQADKKLPAKDKKSDMSIAHYNAVHSAAKTMGIDTWGAMANPKTIKAAAYNQARSTLADAGSRTAAKSHPIHGKTDVPVSYGTSLLAAARDEFRQADKKLPAKDKKSDMSIAHYNAVHSAAKTMGIDTWGAMANPKTIKAAAYNQARSTLADAGSRTAAKSHPIHGKTDVPVSYGTSLLAAARDEFRQADKKLPAKDKKSDMSIAHYNAVHSAAKTMGIDTWGAMANPKTIKAAAYNQARSTLADAGSRTAAKSHPIHGKTDVPVSYGTSLLAAARDEFRQADKKLPAKDKKSDMSIAHYNAVHSAAKTMGIDTWGAMANPKTIKAAAYNQARSTLADAGSRTAAKSHPIHGKTDVPVSYGTSLLAAARDEFRQADKKLPAKDKKSDMSIAHYNAVHSAAKTMGIDTWGAMANPKTIKAAAYNQARSTLADAGSRTAAKSHPIHGKTDVPVSYGTSLLAAARDEFRQADKKLPAKDKKSDMSIAHYNAVHSAAKTMGIDTWGAMANPKTIKAAAYNQARSTLADAGSRTAAKSHPIHGKTDVPVSYGTSLLAAARDEFRQADKKLPAKDKKSDMSIAHYNAVHSAAKTMGIDTWGAMANPKTIKAAAYNQARSTLADAGSRTAAKSHPIHGKTDVPVSYGTSLLAAARDEFRQADKKLPAKDKKSDMSIAHYNAVHSAAKTMGIDTWGAMANPKTIKAAAYNQARSTLADAGSRTAAKSHPIHGKTDVPVSYGTSLLAAARDEFRQADKKLPAKDKKSDMSIAHYNAVHSAAKTMGIDTW